Protein 4DZI (pdb70)

Solvent-accessible surface area: 58653 Å² total; per-residue (Å²): 160,55,139,26,96,0,4,0,0,5,0,0,0,6,3,35,73,47,1,2,44,88,78,25,97,160,131,19,82,64,83,0,1,12,38,0,40,43,78,198,107,24,20,5,0,3,37,30,162,7,24,109,69,26,108,48,7,45,12,42,75,9,28,40,18,13,23,14,25,68,41,102,58,15,75,13,59,158,78,60,85,30,91,57,23,96,118,81,63,140,25,92,100,36,69,18,1,58,74,24,117,26,0,27,57,27,0,78,154,28,56,0,46,12,0,0,0,0,1,14,5,0,11,1,3,14,28,33,4,79,159,33,10,92,0,1,12,27,0,3,60,1,0,0,42,1,0,29,89,39,1,1,1,24,85,119,72,104,27,0,8,0,0,0,5,0,4,3,2,38,29,93,138,0,47,103,15,0,68,45,0,25,88,112,24,4,79,0,0,9,6,18,2,2,21,5,17,16,115,82,107,46,41,8,0,4,47,160,54,0,22,72,1,0,36,80,0,13,150,49,25,9,0,0,0,0,9,76,23,42,10,13,7,82,57,1,1,28,28,3,22,18,161,137,149,52,8,4,20,85,4,1,34,47,14,3,13,3,0,0,0,0,0,0,0,4,9,44,10,0,2,48,72,19,85,162,0,31,0,0,0,0,17,5,2,9,46,0,3,59,3,0,19,84,10,0,105,81,12,23,59,36,18,58,120,97,24,105,82,69,4,2,84,13,2,86,93,8,2,21,1,4,8,100,39,80,28,91,2,47,77,9,18,163,30,10,23,29,60,15,0,0,0,13,2,10,19,0,18,1,44,3,10,64,54,3,51,44,1,38,54,55,0,179,68,27,60,150,76,38,28,91,80,3,0,38,44,1,2,76,83,0,38,93,160,55,134,30,96,0,3,0,0,5,0,0,0,6,3,36,69,50,2,2,49,91,73,24,60,163,118,7,117,64,85,0,2,14,40,1,40,39,72,184,112,29,20,5,0,3,34,34,170,6,27,109,74,23,108,52,7,44,14,62,86,8,30,31,19,12,11,28,23,58,56,68,70,15,91,12,70,149,88,57,94,23,86,72,29,110,105,81,62,143,22,75,79,37,71,18,1,58,73,22,116,27,0,28,53,26,0,78,147,26,57,0,43,13,0,0,0,0,1,16,8,1,12,2,3,16,30,33,4,76,164,31,12,68,0,2,13,15,0,4,53,0,0,0,55,1,0,41,94,39,1,1,1,24,84,122,75,103,27,0,7,0,0,0,6,0,5,3,4,36,29,100,80,0,35,111,15,0,58,46,0,24,84,112,26,3,76,0,0,9,6,17,2,2,21,6,16,17,120,88,103,51,39,8,0,4,48,169,52,0,26,72,0,0,29,90,0,13,136,44,25,11,0,0,0,0,10,74,23,42,9,12,6,107,58,1,3,51,29,4,21,56,199,50,9,3,34,88,4,1,36,48,15,3,13,2,0,0,0,0,0,0,0,4,8,45,11,0,2,48,67,18,84,162,0,31,0,0,0,0,18,5,2,8,46,0,2,60,3,0,15,96,11,0,105,71,9,20,57,40,37,67,140,91,22,109,80,71,4,2,87,13,3,75,92,7,2,18,2,4,8,60,39,82,23,93,2,75,69,9,19,177,16,7,30,29,66,23,0,0,0,12,4,10,18,0,18,1,60,2,14,68,54,2,49,50,0,36,59,56,0,170,72,25,61,145,76,36,31,87,63,2,0,35,46,0,2,76,78,0,35,90,154,55,140,39,124,0,2,0,0,4,0,0,0,6,3,36,68,49,2,3,48,90,72,25,78,181,119,14,96,66,85,0,1,15,40,1,42,43,64,188,108,27,21,6,0,3,36,31,166,7,29,107,72,25,109,50,7,44,12,65,81,9,23,43,18,14,28,30,18,103,13,93,50,16,95,21,83,146,90,50,90,22,83,54,40,103,120,74,58,174,21,93,94,35,69,16,0,59,73,22,114,24,0,27,50,25,0,86,141,25,57,1,38,12,0,0,0,0,1,15,7,0,12,1,3,15,29,33,3,78,160,33,11,94,0,1,8,12,0,4,43,1,0,0,39,1,0,21,91,38,1,0,0,22,82,123,74,102,37,0,7,0,0,0,6,0,4,3,3,52,30,102,73,0,22,100,4,0,56,47,0,41,92,117,24,3,78,0,0,9,5,17,2,2,20,7,17,18,120,83,109,47,40,10,0,4,48,160,52,0,23,66,0,0,34,99,0,9,133,52,7,9,0,0,0,0,10,71,23,37,10,12,6,106,62,0,5,51,32,3,21,60,151,137,54,6,3,37,102,4,0,34,41,15,3,11,4,0,0,0,0,0,0,0,4,8,42,10,0,2,46,72,18,86,138,0,21,0,0,0,0,16,5,2,7,43,0,2,60,2,0,16,94,11,0,116,72,10,21,38,22,33,61,130,83,24,106,85,75,4,2,85,14,2,77,94,7,1,19,1,4,5,89,22,97,26,92,2,55,70,10,19,168,29,8,22,29,58,15,0,0,1,4,0,3,18,0,18,1,49,0,5,68,55,3,48,49,0,39,53,52,0,175,60,29,63,139,78,37,29,96,82,1,0,32,42,1,2,73,63,0,34,32,91,129,161,81,116,159,60,133,29,96,0,3,0,0,5,0,0,0,6,4,34,74,50,2,2,47,96,70,24,83,180,127,15,102,64,86,0,1,13,37,0,43,40,71,198,105,27,18,4,0,3,37,31,174,6,24,110,71,27,106,50,8,46,12,67,82,10,28,42,18,12,23,34,20,86,31,73,56,6,95,22,79,150,89,62,94,23,85,51,40,77,120,78,52,152,28,76,80,32,74,17,1,57,72,23,116,26,0,30,57,26,0,78,148,27,56,0,42,12,0,0,0,0,1,17,6,0,11,2,2,15,28,32,3,75,161,33,13,94,0,2,5,7,0,3,47,1,0,0,58,1,0,21,93,40,1,0,0,24,81,121,73,105,28,0,8,0,0,0,6,0,4,3,3,50,30,104,78,0,20,103,5,0,58,48,0,44,88,138,24,3,78,0,0,9,5,18,2,2,21,6,17,17,120,86,108,51,39,8,0,4,48,161,52,0,22,63,0,0,30,99,0,13,154,54,27,10,0,0,0,0,10,76,24,36,11,10,9,106,67,0,3,53,27,4,24,57,212,56,4,4,36,108,3,0,31,45,12,3,11,3,0,0,0,0,0,0,0,4,10,44,10,0,2,44,73,19,83,159,0,31,0,0,0,0,21,5,0,10,46,0,2,60,3,0,14,97,12,0,123,62,10,21,35,21,30,61,128,106,24,108,83,73,5,5,87,14,2,78,94,7,2,20,1,4,8,57,14,85,32,91,2,47,67,10,17,172,37,7,24,29,58,15,0,0,1,13,4,9,17,0,18,1,60,3,14,64,55,2,50,46,1,36,55,59,0,175,57,27,62,143,74,34,28,89,79,2,0,40,45,1,2,77,82,0,34,89

CATH classification: 3.20.20.140

Secondary structure (DSSP, 8-state):
--SS-EEEEEEE----TTTTTTT--GGGTTTSEEEEE-SS-EEEEETTEE--SSS-TT--SEEPTTTTHHHHTT-PPTT--GGGS--EE-GGG-GGGT-HHHHHHHHHHHTEEEEEEE-SGGGGHHHHTTT-HHHHHHHHHHHHHHHHHHT-SS-TT--EEEPPB---SSHHHHHHHHHHHHHTT-S-EE--SSPBP-SSS-B-TT-GGGHHHHHHHHHHTPPEEEE----STHHHHHHTT-----HHHHHHHTTHHHHHHHHHHHHTTHHHH-TT--EEEESS-STHHHHHHHHHHHHHHH-GGG-SS-HHHHHHHHEEE---TTS-HHHHHHHH-GGGB-----BTSTTS-SSGGGGGGG-TTS-HHHHHIIIIIHHHHHH-/--SS-EEEEEEE----TTTTTTT--GGGTTTSEEEEE-SS-EEEEETTEE--SSS-TT--SEEPTTTTHHHHHT---TT--GGGS--EE-GGG-GGGT-HHHHHHHHHHHTEEEEEEE-SGGGGHHHHTTT-HHHHHHHHHHHHHHHHHHT-SS-TT--EEE--B---SSHHHHHHHHHHHHTTT---EE--SSPBP-SSS-B-TT-GGGHHHHHHHHHHTPPEEEE----STHHHHHHTT---HHHHHHHTTHHHHHHHHHHHHTTHHHH-TT--EEEESS-STHHHHHHHHHHHHHHH-GGG-SS-HHHHHHHHEEE---TTS-HHHHHHHH-GGGB-----BTSTTS-SSGGGGGGG-TTS-HHHHHIIIIIHHHHHH-/--SS-EEEEEEE----TTTTTTT--GGGTTTSEEEEE-SS-EEEEETTEE--SSS-TT--SEEPTTTTHHHHHT-PPTT--GGGT--EE-GGG-GGGT-HHHHHHHHHHHTEEEEEEE-SGGGGHHHHTTT-HHHHHHHHHHHHHHHHHHT-SS-TT--EEEPPB---SSHHHHHHHHHHHHHTT-S-EE--SSPBP-SSS-B-TT-GGGHHHHHHHHHHTPPEEEE----STHHHHHHTT----HHHHHHHTTHHHHHHHHHHHHTTHHHH-TT--EEEESS-STHHHHHHHHHHHHHHH-GGG-SS-HHHHHHHHEEE---TTS-HHHHHHHH-GGGB-----BTSTTS-SSGGGGGGGGTTS-HHHHHIIIIIHHHHHH---TT-/--SS-EEEEEEE----TTTTTTT--GGGTTTSEEEEE-SS-EEEEETTEE--SSS-TT--SEEPTTTTHHHHHS-PPTT--GGGT--EE-GGG-GGGT-HHHHHHHHHHHTEEEEEEE-SGGGGHHHHTTT-HHHHHHHHHHHHHHHHHHT-SS-TT--EEEPPB---SSHHHHHHHHHHHHHTT-S-EE--SSPBP-SSS-B-TT-GGGHHHHHHHHHHTPPEEEE----STHHHHHHTT---HHHHHTTTTHHHHHHHHHHHHTTHHHH-TT--EEEESS-STHHHHHHHHHHHHHHHSGGG-SS-HHHHHHHHEEE---TTS-HHHHHHHH-GGGB-----BTSTTS-SSGGGGGGG-TTS-HHHHHIIIIIHHHHHH-

Foldseek 3Di:
DDPAFFEFAAEEAQDAQCLLPPQFDPVCAQQAWDWDDDVPAIFTQHHNRTDPQDVHSNCPQPWFFALCQCVVVVNQDVPDDNVVSTDTHGPVVQCLSQAQVSVVVVSVVLRHQAYEYEYDVVQERCVSNLQPLVSNLRSLVSNQVSCCVRHRCADPSRRYHYAGEAACQPVVSSLVVLVVVVVSPHLEHEYELAFRRYNVGTHQCLDPSNLSVQQVCLVSLRAYEYEDGPRVQLVQVVVVVADVHDVVSCVSRQLVSNLVSLCSCLLSCVCVSRVSHAYEYYPRADVSLVVSLVVQVVVCVVCVVSPPDRSQVSCLRRYAYAHDLPDQLVVSCVRNNLLRYEQHQNPRDNNGDSRSVCSCVSVPVDDPVSVCSHGHVSVVVSSD/DDPAFFEFAAEEAQDAQCLLPPQFDPVCQQQAWDWDDPPPATFIQHHNRTDPQDVHSRCAQDWFFQLCACVVVVNDDPPDDSVVSTDTDGVVVQCLRFAQVSVVVVSVVLRHQAYEYEYDVVQERCVSNLQPLVNNLRSLLSNQVSCCVRHRCAPPSRRYHYAGEAACQPLVSSLVSLVVVVVRPHLEHEYELAFHRYNVGTHQCLPPSNLSVQQSCLVSLRAYEYEDGPRVQLVQVVVVPHVPPVSCVSRQLVSNLVSLCSCLLSCVCVSRVSHAYEYHHSACVSPVVSLVVQQVVCVVCVVSPPDRSQVSCLRRYAYAHQLPPQVVVVCVRNNLLRYEQHFNPRHNNGDSRRVCSCVSVVVDDPVSSCSHGHVSVVVSSD/DDPAFFEAAAEEAQDAQCLLPPQFDVVCVQQAWDWDDPPPAIFTQHHNRTDPQDVGSNCAFDWFFQLCACVVVVVDDPPDDSVVSTDTHGVVVQCLRQAQVSVVVVSVVLRHQAYEYEYDVVLERCVSNLQPLVNNLRRLLSNQVSCCVRHNCAPPSRRYHYAGEAACQPVVSSLVVLVVVVVSPHLEHEYELAFHRYNVGTHQCLDPSNLSVQQSCLVSLHEYEYEDGPRVQLVQVVVVVHVDDPVSCVSRQLVSNLSSLCSCQLSCVCVSRVSHAYEYYHSADVSLVVSLVVQVVVCVVCVVSPPDRSQVSCLRRYAYAHDLPDPLVVVCVRNNLLRYEQHFNPRHNNGDSRRVCSCVSVPVDDPVSVCNRGHVSVVVSSDDDPVD/DDPAFFEAAAEEAQDAPCLQPPQFDVVCVQQAWDWDDPPPATFTQHHNRTDPQDVGSNCAFDWFFQLCACVVVVVDDPPDDNVVSTDTDGCVVPCLRFAVVSVVVVSVVLRHQAYEYEYDVVQERCVVNLQPLVNNLRRLLSNQVSCCVRPNCADPSRRYHYAGEAACQPVVSSLVVLVVVVVSPHLEYEYELAFRRYNVGTHQCLDVSNLSVQVSCLVSLHAYEYEDGPRVQLVVVVVVVHVPVVSCVSPQLVSNLVSLCSCQLSQVCVSRVSHAYEYYPSALVSLVVSLVVQVVVCVVCVVSPPDRSQVSCLRRYAYAHDLSDQVVVSCVRNNLLRYEQHFNPPHNNGDSRRVCSCVSVPVDDPVSVCSHRHVSVVVSSD

B-factor: mean 24.76, std 15.29, range [7.67, 182.06]

Nearest PDB structures (foldseek):
  4dzi-assembly2_D  TM=1.003E+00  e=3.814E-78  Mycobacterium avium subsp. paratuberculosis S397
  4dzi-assembly1_C  TM=1.000E+00  e=4.099E-75  Mycobacterium avium subsp. paratuberculosis S397
  4dzi-assembly1_A  TM=9.994E-01  e=1.639E-73  Mycobacterium avium subsp. paratuberculosis S397
  6m2i-assembly1_B-2  TM=7.156E-01  e=2.896E-14  Rhodococcus wratislaviensis
  6m1w-assembly1_A  TM=7.414E-01  e=3.112E-11  Rhodococcus wratislaviensis

Sequence (1536 aa):
ALNYRVIDVDNHYYEPLDSFTRHLDKKFKRRGVQMLSDGKRTWAVIGDRVNHFIPNPTFDPIIVPGCLDLLFRGEIPDGVDPASLMKVERLADHPEYQNRDARIAVMDEQDIETAFMLPTFGCGVEEALKKHDIEATMASVHAFNLWLDEDWGFDRPDHRIIAAPIVSLADPTRRAVEEVDFVLARGAKLVLVRPAPVPGLVKPRSLGDRSHDPVWARLAEAGVPVGFHLSDSGYLHIAAAWGGKAKDPLDQVLLDDRAIHDTMASMIVHGVFTRHPKLKAVSIENGSYFVHRLIKKRLKKAANTQPQYFPEDPVEQLRNNVWIAPYYEDDLPELARRVIGVDKILFGSDWPHGEGLASPVSFTAELKGFSESDIRKIMRDNALDLLGALNYRVIDVDNHYYEPLDSFTRHLDKKFKRRGVQMLSDGKRTWAVIGDRVNHFIPNPTFDPIIVPGCLDLLFFRGEIPDGVDPASLMKVERRLADHPEYQNRDARIAVMDEQDIETAFMLPTFGCGVEEALKHDIEATMASVHAFNLWLDEDWGFDRPDHRIIIAAPIVSLADPTRAVEEVDFVLARGAKLVLVRPAPVPGLVKPRSLGDRSHDPVWARRLAEAGVPVGFHLSDSGYLHIAAAWGGKDPLDQVLLDDRAIHDTMASMIVHGVFTRHPKLKAVSIENGSYFVHRLIKRLKKAANTQPQYFPEDPVEQLRNNVWIIAPYYYEDDLPELARVIGVDKILFGSDWPHGEGLASPVSFTAELKGFSESDIRKKIMRDNALDLLGALNYRVIDVDNHYYEPLDSFTRHLDKKFKRRGVQMLSDGKRTWAVIGDRVNHFIPNPTFDPIIVPGCLDLLFRGEIPDGVDPASLMKVERRLADHPEYQNRDARIAVMDEQDIETAFMLPTFGCGVEEALKHDIEATMASVHAFNLWLDEDWGFDRPDHRIIAAPIVSLADPTRAVEEVDFVLARGAKLVLVRPAPVPGLVKPRSLGDRSHDPVWARLAEAGVPVGFHLSDSGYLHIAAAWGGAKDPLDQVLLDDRAIHDTMASMIVHGVFTRHPKLKAVSIENGSYFVVHRLIKRLKKAANTQPQYFPEDPVEQLRNNVWIAPYYYEDDLPELARVIGVDDKILFGSDWPHGEGLASPVSFTAELKGFSESDIRKIMRDNALDLLGVQVGSALNYRVIDVDNHYYEPLDSFTRHLDKKFKRRGVQMLSDGKRTWAVIGDRVNHFIPNPTFDPIIVPGCLDLLFFRGEIPDGVDPASLMKVERLADHPEYQNRDARIAVMDEQDIETAFMLPTFGCGVEEALKHDIEATMASVHAFNLWLDEDWGFDRPDHRIIAAPIVSLLADPTRRAVEEVDFVLARGAKLVLVRPAPVPGLVKPRSLGDRSHDPVWARLAEAGVPVGFHLSDSGYLHIAAAWGGKDPLDQVLLDDRAIHDTMASMIVHGVFTRHPKLKAVSIENGSYFVHRLIKRLKKAANTQPQYFPEDPVEQLRRNNVWIAPYYYEDDLPELARVIGVDDKILFGSDWPHGEGLASPVSFTAELKGFSEESDIRKIMRDNALDLLG

Structure (mmCIF, N/CA/C/O backbone):
data_4DZI
#
_entry.id   4DZI
#
_cell.length_a   75.106
_cell.length_b   136.131
_cell.length_c   93.229
_cell.angle_alpha   90.00
_cell.angle_beta   113.09
_cell.angle_gamma   90.00
#
_symmetry.space_group_name_H-M   'P 1 21 1'
#
loop_
_entity.id
_entity.type
_entity.pdbx_description
1 polymer 'Putative TIM-barrel metal-dependent hydrolase'
2 non-polymer 'CADMIUM ION'
3 non-polymer 'CHLORIDE ION'
4 non-polymer 'MAGNESIUM ION'
5 non-polymer 'SULFATE ION'
6 water water
#
loop_
_atom_site.group_PDB
_atom_site.id
_atom_site.type_symbol
_atom_site.label_atom_id
_atom_site.label_alt_id
_atom_site.label_comp_id
_atom_site.label_asym_id
_atom_site.label_entity_id
_atom_site.label_seq_id
_atom_site.pdbx_PDB_ins_code
_atom_site.Cartn_x
_atom_site.Cartn_y
_atom_site.Cartn_z
_atom_site.occupancy
_atom_site.B_iso_or_equiv
_atom_site.auth_seq_id
_atom_site.auth_comp_id
_atom_site.auth_asym_id
_atom_site.auth_atom_id
_atom_site.pdbx_PDB_model_num
ATOM 1 N N . ALA A 1 4 ? -16.481 -3.970 26.204 1.00 47.89 3 ALA A N 1
ATOM 2 C CA . ALA A 1 4 ? -15.139 -3.451 26.609 1.00 56.44 3 ALA A CA 1
ATOM 3 C C . ALA A 1 4 ? -14.892 -2.030 26.092 1.00 71.51 3 ALA A C 1
ATOM 4 O O . ALA A 1 4 ? -15.233 -1.711 24.952 1.00 52.66 3 ALA A O 1
ATOM 6 N N . LEU A 1 5 ? -14.297 -1.190 26.942 1.00 44.70 4 LEU A N 1
ATOM 7 C CA . LEU A 1 5 ? -13.938 0.197 26.597 1.00 33.86 4 LEU A CA 1
ATOM 8 C C . LEU A 1 5 ? -12.678 0.251 25.755 1.00 43.71 4 LEU A C 1
ATOM 9 O O . LEU A 1 5 ? -11.860 -0.670 25.795 1.00 48.27 4 LEU A O 1
ATOM 14 N N . ASN A 1 6 ? -12.498 1.331 25.006 1.00 28.76 5 ASN A N 1
ATOM 15 C CA . ASN A 1 6 ? -11.259 1.459 24.242 1.00 46.15 5 ASN A CA 1
ATOM 16 C C . ASN A 1 6 ? -10.261 2.455 24.828 1.00 65.95 5 ASN A C 1
ATOM 17 O O . ASN A 1 6 ? -9.419 2.984 24.111 1.00 39.94 5 ASN A O 1
ATOM 22 N N . TYR A 1 7 ? -10.369 2.710 26.132 1.00 32.99 6 TYR A N 1
ATOM 23 C CA . TYR A 1 7 ? -9.360 3.462 26.860 1.00 24.45 6 TYR A CA 1
ATOM 24 C C . TYR A 1 7 ? -9.184 2.711 28.175 1.00 22.37 6 TYR A C 1
ATOM 25 O O . TYR A 1 7 ? -10.047 1.914 28.560 1.00 23.76 6 TYR A O 1
ATOM 34 N N . ARG A 1 8 ? -8.048 2.925 28.828 1.00 21.97 7 ARG A N 1
ATOM 35 C CA . ARG A 1 8 ? -7.828 2.289 30.130 1.00 19.81 7 ARG A CA 1
ATOM 36 C C . ARG A 1 8 ? -8.475 3.196 31.174 1.00 21.68 7 ARG A C 1
ATOM 37 O O . ARG A 1 8 ? -8.548 4.402 30.975 1.00 18.73 7 ARG A O 1
ATOM 45 N N . VAL A 1 9 ? -8.953 2.607 32.270 1.00 19.75 8 VAL A N 1
ATOM 46 C CA . VAL A 1 9 ? -9.663 3.409 33.281 1.00 15.68 8 VAL A CA 1
ATOM 47 C C . VAL A 1 9 ? -8.764 3.888 34.429 1.00 25.11 8 VAL A C 1
ATOM 48 O O . VAL A 1 9 ? -7.615 3.448 34.570 1.00 20.37 8 VAL A O 1
ATOM 52 N N . ILE A 1 10 ? -9.278 4.836 35.218 1.00 17.04 9 ILE A N 1
ATOM 53 C CA . ILE A 1 10 ? -8.595 5.305 36.411 1.00 18.44 9 ILE A CA 1
ATOM 54 C C . ILE A 1 10 ? -9.511 4.985 37.585 1.00 18.65 9 ILE A C 1
ATOM 55 O O . ILE A 1 10 ? -10.643 5.480 37.660 1.00 17.34 9 ILE A O 1
ATOM 60 N N . ASP A 1 11 ? -9.052 4.108 38.469 1.00 17.35 10 ASP A N 1
ATOM 61 C CA . ASP A 1 11 ? -9.907 3.567 39.520 1.00 16.02 10 ASP A CA 1
ATOM 62 C C . ASP A 1 11 ? -9.543 4.282 40.818 1.00 19.95 10 ASP A C 1
ATOM 63 O O . ASP A 1 11 ? -8.431 4.123 41.316 1.00 17.26 10 ASP A O 1
ATOM 68 N N . VAL A 1 12 ? -10.451 5.096 41.358 1.00 13.28 11 VAL A N 1
ATOM 69 C CA . VAL A 1 12 ? -10.071 5.941 42.500 1.00 12.04 11 VAL A CA 1
ATOM 70 C C . VAL A 1 12 ? -10.236 5.203 43.825 1.00 11.92 11 VAL A C 1
ATOM 71 O O . VAL A 1 12 ? -10.034 5.817 44.870 1.00 13.52 11 VAL A O 1
ATOM 75 N N . ASP A 1 13 ? -10.637 3.947 43.777 1.00 12.35 12 ASP A N 1
ATOM 76 C CA . ASP A 1 13 ? -10.808 3.181 45.049 1.00 14.26 12 ASP A CA 1
ATOM 77 C C . ASP A 1 13 ? -10.285 1.764 44.899 1.00 10.63 12 ASP A C 1
ATOM 78 O O . ASP A 1 13 ? -10.977 0.891 44.393 1.00 12.74 12 ASP A O 1
ATOM 83 N N . ASN A 1 14 ? -9.028 1.549 45.314 1.00 13.85 13 ASN A N 1
ATOM 84 C CA . ASN A 1 14 ? -8.426 0.210 45.345 1.00 12.29 13 ASN A CA 1
ATOM 85 C C . ASN A 1 14 ? -7.712 0.076 46.684 1.00 11.22 13 ASN A C 1
ATOM 86 O O . ASN A 1 14 ? -7.349 1.091 47.300 1.00 12.81 13 ASN A O 1
ATOM 91 N N . HIS A 1 15 ? -7.507 -1.173 47.112 1.00 16.77 14 HIS A N 1
ATOM 92 C CA . HIS A 1 15 ? -6.842 -1.409 48.393 1.00 14.17 14 HIS A CA 1
ATOM 93 C C . HIS A 1 15 ? -5.680 -2.357 48.298 1.00 15.92 14 HIS A C 1
ATOM 94 O O . HIS A 1 15 ? -5.662 -3.246 47.445 1.00 16.50 14 HIS A O 1
ATOM 101 N N . TYR A 1 16 ? -4.751 -2.184 49.246 1.00 14.58 15 TYR A N 1
ATOM 102 C CA . TYR A 1 16 ? -3.800 -3.242 49.618 1.00 14.42 15 TYR A CA 1
ATOM 103 C C . TYR A 1 16 ? -4.259 -3.783 50.969 1.00 19.41 15 TYR A C 1
ATOM 104 O O . TYR A 1 16 ? -5.125 -3.194 51.659 1.00 15.32 15 TYR A O 1
ATOM 113 N N . TYR A 1 17 ? -3.701 -4.923 51.353 1.00 17.37 16 TYR A N 1
ATOM 114 C CA . TYR A 1 17 ? -3.851 -5.392 52.733 1.00 15.70 16 TYR A CA 1
ATOM 115 C C . TYR A 1 17 ? -2.501 -5.234 53.405 1.00 19.10 16 TYR A C 1
ATOM 116 O O . TYR A 1 17 ? -1.478 -5.754 52.927 1.00 19.20 16 TYR A O 1
ATOM 125 N N . GLU A 1 18 ? -2.470 -4.452 54.478 1.00 13.24 17 GLU A N 1
ATOM 126 C CA . GLU A 1 18 ? -1.242 -4.179 55.216 1.00 13.78 17 GLU A CA 1
ATOM 127 C C . GLU A 1 18 ? -0.618 -5.443 55.794 1.00 11.50 17 GLU A C 1
ATOM 128 O O . GLU A 1 18 ? -1.325 -6.329 56.325 1.00 16.56 17 GLU A O 1
ATOM 134 N N . PRO A 1 19 ? 0.724 -5.526 55.666 1.00 17.20 18 PRO A N 1
ATOM 135 C CA . PRO A 1 19 ? 1.411 -6.569 56.440 1.00 17.43 18 PRO A CA 1
ATOM 136 C C . PRO A 1 19 ? 1.322 -6.188 57.927 1.00 19.66 18 PRO A C 1
ATOM 137 O O . PRO A 1 19 ? 0.991 -5.031 58.269 1.00 19.15 18 PRO A O 1
ATOM 141 N N . LEU A 1 20 ? 1.622 -7.146 58.814 1.00 17.35 19 LEU A N 1
ATOM 142 C CA . LEU A 1 20 ? 1.495 -6.906 60.250 1.00 19.29 19 LEU A CA 1
ATOM 143 C C . LEU A 1 20 ? 2.348 -5.754 60.774 1.00 21.10 19 LEU A C 1
ATOM 144 O O . LEU A 1 20 ? 2.058 -5.189 61.850 1.00 20.72 19 LEU A O 1
ATOM 149 N N . ASP A 1 21 ? 3.413 -5.403 60.055 1.00 16.90 20 ASP A N 1
ATOM 150 C CA . ASP A 1 21 ? 4.307 -4.335 60.491 1.00 16.31 20 ASP A CA 1
ATOM 151 C C . ASP A 1 21 ? 4.118 -2.958 59.818 1.00 14.81 20 ASP A C 1
ATOM 152 O O . ASP A 1 21 ? 4.942 -2.064 59.926 1.00 14.95 20 ASP A O 1
ATOM 157 N N . SER A 1 22 ? 2.959 -2.737 59.195 1.00 20.73 21 SER A N 1
ATOM 158 C CA . SER A 1 22 ? 2.793 -1.472 58.498 1.00 21.05 21 SER A CA 1
ATOM 159 C C . SER A 1 22 ? 2.869 -0.291 59.469 1.00 16.63 21 SER A C 1
ATOM 160 O O . SER A 1 22 ? 3.356 0.753 59.129 1.00 14.89 21 SER A O 1
ATOM 163 N N . PHE A 1 23 ? 2.351 -0.475 60.681 1.00 14.36 22 PHE A N 1
ATOM 164 C CA . PHE A 1 23 ? 2.369 0.626 61.658 1.00 19.81 22 PHE A CA 1
ATOM 165 C C . PHE A 1 23 ? 3.519 0.511 62.671 1.00 22.77 22 PHE A C 1
ATOM 166 O O . PHE A 1 23 ? 3.636 1.317 63.597 1.00 19.59 22 PHE A O 1
ATOM 174 N N . THR A 1 24 ? 4.414 -0.447 62.448 1.00 18.43 23 THR A N 1
ATOM 175 C CA . THR A 1 24 ? 5.501 -0.669 63.422 1.00 21.65 23 THR A CA 1
ATOM 176 C C . THR A 1 24 ? 6.874 -0.677 62.777 1.00 28.09 23 THR A C 1
ATOM 177 O O . THR A 1 24 ? 7.840 -0.295 63.409 1.00 19.53 23 THR A O 1
ATOM 181 N N . ARG A 1 25 ? 6.958 -1.095 61.516 1.00 20.20 24 ARG A N 1
ATOM 182 C CA . ARG A 1 25 ? 8.280 -1.202 60.837 1.00 22.34 24 ARG A CA 1
ATOM 183 C C . ARG A 1 25 ? 9.156 0.008 61.062 1.00 20.26 24 ARG A C 1
ATOM 184 O O . ARG A 1 25 ? 10.358 -0.116 61.374 1.00 21.78 24 ARG A O 1
ATOM 192 N N . HIS A 1 26 ? 8.573 1.193 60.898 1.00 16.74 25 HIS A N 1
ATOM 193 C CA . HIS A 1 26 ? 9.319 2.433 61.007 1.00 14.40 25 HIS A CA 1
ATOM 194 C C . HIS A 1 26 ? 8.893 3.288 62.177 1.00 18.84 25 HIS A C 1
ATOM 195 O O . HIS A 1 26 ? 9.107 4.509 62.196 1.00 22.15 25 HIS A O 1
ATOM 202 N N . LEU A 1 27 ? 8.295 2.639 63.168 1.00 19.72 26 LEU A N 1
ATOM 203 C CA . LEU A 1 27 ? 7.833 3.352 64.362 1.00 20.00 26 LEU A CA 1
ATOM 204 C C . LEU A 1 27 ? 8.955 3.386 65.374 1.00 30.37 26 LEU A C 1
ATOM 205 O O . LEU A 1 27 ? 9.574 2.352 65.695 1.00 24.49 26 LEU A O 1
ATOM 210 N N . ASP A 1 28 ? 9.207 4.553 65.919 1.00 20.22 27 ASP A N 1
ATOM 211 C CA . ASP A 1 28 ? 10.146 4.553 67.021 1.00 38.14 27 ASP A CA 1
ATOM 212 C C . ASP A 1 28 ? 9.669 3.827 68.300 1.00 44.58 27 ASP A C 1
ATOM 213 O O . ASP A 1 28 ? 8.484 3.864 68.618 1.00 27.38 27 ASP A O 1
ATOM 218 N N . LYS A 1 29 ? 10.594 3.185 69.034 1.00 27.16 28 LYS A N 1
ATOM 219 C CA . LYS A 1 29 ? 10.254 2.379 70.234 1.00 26.73 28 LYS A CA 1
ATOM 220 C C . LYS A 1 29 ? 9.530 3.119 71.376 1.00 20.71 28 LYS A C 1
ATOM 221 O O . LYS A 1 29 ? 8.829 2.477 72.194 1.00 23.32 28 LYS A O 1
ATOM 227 N N . LYS A 1 30 ? 9.749 4.424 71.455 1.00 18.13 29 LYS A N 1
ATOM 228 C CA . LYS A 1 30 ? 9.039 5.259 72.413 1.00 24.98 29 LYS A CA 1
ATOM 229 C C . LYS A 1 30 ? 7.537 5.071 72.243 1.00 19.00 29 LYS A C 1
ATOM 230 O O . LYS A 1 30 ? 6.769 5.234 73.194 1.00 22.10 29 LYS A O 1
ATOM 236 N N . PHE A 1 31 ? 7.132 4.748 71.019 1.00 20.43 30 PHE A N 1
ATOM 237 C CA . PHE A 1 31 ? 5.712 4.485 70.765 1.00 18.48 30 PHE A CA 1
ATOM 238 C C . PHE A 1 31 ? 5.373 3.004 70.618 1.00 18.66 30 PHE A C 1
ATOM 239 O O . PHE A 1 31 ? 4.268 2.657 70.191 1.00 18.77 30 PHE A O 1
ATOM 247 N N . LYS A 1 32 ? 6.306 2.106 70.998 1.00 16.49 31 LYS A N 1
ATOM 248 C CA . LYS A 1 32 ? 6.094 0.694 70.816 1.00 20.66 31 LYS A CA 1
ATOM 249 C C . LYS A 1 32 ? 4.824 0.177 71.458 1.00 17.05 31 LYS A C 1
ATOM 250 O O . LYS A 1 32 ? 4.195 -0.734 70.931 1.00 25.24 31 LYS A O 1
ATOM 256 N N . ARG A 1 33 ? 4.446 0.724 72.625 1.00 17.22 32 ARG A N 1
ATOM 257 C CA . ARG A 1 33 ? 3.234 0.303 73.293 1.00 17.42 32 ARG A CA 1
ATOM 258 C C . ARG A 1 33 ? 2.104 1.318 73.069 1.00 15.58 32 ARG A C 1
ATOM 259 O O . ARG A 1 33 ? 0.935 0.942 73.020 1.00 17.46 32 ARG A O 1
ATOM 267 N N . ARG A 1 34 ? 2.457 2.588 72.944 1.00 15.56 33 ARG A N 1
ATOM 268 C CA . ARG A 1 34 ? 1.414 3.604 72.767 1.00 11.38 33 ARG A CA 1
ATOM 269 C C . ARG A 1 34 ? 0.734 3.499 71.406 1.00 15.52 33 ARG A C 1
ATOM 270 O O . ARG A 1 34 ? -0.440 3.871 71.256 1.00 15.10 33 ARG A O 1
ATOM 278 N N . GLY A 1 35 ? 1.483 3.012 70.426 1.00 16.80 34 GLY A N 1
ATOM 279 C CA . GLY A 1 35 ? 0.949 2.841 69.058 1.00 14.43 34 GLY A CA 1
ATOM 280 C C . GLY A 1 35 ? 0.366 1.452 68.842 1.00 12.83 34 GLY A C 1
ATOM 281 O O . GLY A 1 35 ? -0.288 0.886 69.721 1.00 15.81 34 GLY A O 1
ATOM 282 N N . VAL A 1 36 ? 0.598 0.873 67.663 1.00 13.22 35 VAL A N 1
ATOM 283 C CA . VAL A 1 36 ? 0.052 -0.412 67.296 1.00 14.44 35 VAL A CA 1
ATOM 284 C C . VAL A 1 36 ? 1.034 -1.538 67.664 1.00 12.21 35 VAL A C 1
ATOM 285 O O . VAL A 1 36 ? 2.217 -1.423 67.335 1.00 19.83 35 VAL A O 1
ATOM 289 N N . GLN A 1 37 ? 0.522 -2.564 68.334 1.00 15.68 36 GLN A N 1
ATOM 290 C CA . GLN A 1 37 ? 1.280 -3.823 68.533 1.00 16.14 36 GLN A CA 1
ATOM 291 C C . GLN A 1 37 ? 0.453 -4.959 68.051 1.00 18.45 36 GLN A C 1
ATOM 292 O O . GLN A 1 37 ? -0.769 -4.981 68.264 1.00 20.70 36 GLN A O 1
ATOM 298 N N . MET A 1 38 ? 1.105 -5.991 67.508 1.00 15.35 37 MET A N 1
ATOM 299 C CA . MET A 1 38 ? 0.383 -7.176 67.175 1.00 14.29 37 MET A CA 1
ATOM 300 C C . MET A 1 38 ? 0.680 -8.265 68.198 1.00 21.99 37 MET A C 1
ATOM 301 O O . MET A 1 38 ? 1.789 -8.765 68.271 1.00 22.25 37 MET A O 1
ATOM 306 N N . LEU A 1 39 ? -0.316 -8.592 68.992 1.00 18.06 38 LEU A N 1
ATOM 307 C CA . LEU A 1 39 ? -0.158 -9.547 70.092 1.00 19.81 38 LEU A CA 1
ATOM 308 C C . LEU A 1 39 ? -0.976 -10.774 69.788 1.00 21.17 38 LEU A C 1
ATOM 309 O O . LEU A 1 39 ? -2.080 -10.686 69.253 1.00 22.00 38 LEU A O 1
ATOM 314 N N . SER A 1 40 ? -0.478 -11.937 70.190 1.00 14.38 39 SER A N 1
ATOM 315 C CA . SER A 1 40 ? -1.130 -13.185 69.823 1.00 16.12 39 SER A CA 1
ATOM 316 C C . SER A 1 40 ? -1.543 -14.092 70.996 1.00 14.22 39 SER A C 1
ATOM 317 O O . SER A 1 40 ? -0.846 -14.120 72.015 1.00 22.04 39 SER A O 1
ATOM 320 N N . ASP A 1 41 ? -2.645 -14.812 70.867 1.00 19.02 40 ASP A N 1
ATOM 321 C CA . ASP A 1 41 ? -3.088 -15.716 71.955 1.00 23.14 40 ASP A CA 1
ATOM 322 C C . ASP A 1 41 ? -2.811 -17.192 71.689 1.00 45.19 40 ASP A C 1
ATOM 323 O O . ASP A 1 41 ? -3.329 -18.054 72.401 1.00 52.41 40 ASP A O 1
ATOM 328 N N . GLY A 1 42 ? -1.999 -17.498 70.686 1.00 28.85 41 GLY A N 1
ATOM 329 C CA . GLY A 1 42 ? -1.717 -18.925 70.405 1.00 26.65 41 GLY A CA 1
ATOM 330 C C . GLY A 1 42 ? -2.488 -19.441 69.203 1.00 26.07 41 GLY A C 1
ATOM 331 O O . GLY A 1 42 ? -2.055 -20.375 68.524 1.00 25.05 41 GLY A O 1
ATOM 332 N N . LYS A 1 43 ? -3.634 -18.825 68.919 1.00 18.78 42 LYS A N 1
ATOM 333 C CA . LYS A 1 43 ? -4.389 -19.134 67.711 1.00 14.98 42 LYS A CA 1
ATOM 334 C C . LYS A 1 43 ? -4.556 -17.929 66.823 1.00 33.69 42 LYS A C 1
ATOM 335 O O . LYS A 1 43 ? -4.341 -18.016 65.616 1.00 23.03 42 LYS A O 1
ATOM 341 N N . ARG A 1 44 ? -4.936 -16.804 67.431 1.00 19.78 43 ARG A N 1
ATOM 342 C CA . ARG A 1 44 ? -5.223 -15.585 66.679 1.00 19.13 43 ARG A CA 1
ATOM 343 C C . ARG A 1 44 ? -4.270 -14.470 67.028 1.00 16.64 43 ARG A C 1
ATOM 344 O O . ARG A 1 44 ? -3.633 -14.445 68.126 1.00 19.21 43 ARG A O 1
ATOM 352 N N . THR A 1 45 ? -4.103 -13.548 66.076 1.00 17.13 44 THR A N 1
ATOM 353 C CA . THR A 1 45 ? -3.301 -12.351 66.307 1.00 18.70 44 THR A CA 1
ATOM 354 C C . THR A 1 45 ? -4.272 -11.166 66.413 1.00 20.19 44 THR A C 1
ATOM 355 O O . THR A 1 45 ? -5.226 -11.080 65.652 1.00 17.04 44 THR A O 1
ATOM 359 N N . TRP A 1 46 ? -3.988 -10.271 67.347 1.00 15.35 45 TRP A N 1
ATOM 360 C CA . TRP A 1 46 ? -4.838 -9.117 67.618 1.00 19.65 45 TRP A CA 1
ATOM 361 C C . TRP A 1 46 ? -4.078 -7.828 67.477 1.00 16.76 45 TRP A C 1
ATOM 362 O O . TRP A 1 46 ? -2.952 -7.701 67.934 1.00 15.64 45 TRP A O 1
ATOM 373 N N . ALA A 1 47 ? -4.695 -6.817 66.851 1.00 15.39 46 ALA A N 1
ATOM 374 C CA . ALA A 1 47 ? -4.157 -5.480 66.904 1.00 15.14 46 ALA A CA 1
ATOM 375 C C . ALA A 1 47 ? -4.446 -4.851 68.264 1.00 15.53 46 ALA A C 1
ATOM 376 O O . ALA A 1 47 ? -5.615 -4.755 68.678 1.00 20.01 46 ALA A O 1
ATOM 378 N N . VAL A 1 48 ? -3.383 -4.461 68.947 1.00 15.63 47 VAL A N 1
ATOM 379 C CA . VAL A 1 48 ? -3.512 -3.898 70.294 1.00 15.19 47 VAL A CA 1
ATOM 380 C C . VAL A 1 48 ? -2.967 -2.483 70.192 1.00 13.31 47 VAL A C 1
ATOM 381 O O . VAL A 1 48 ? -1.763 -2.247 69.963 1.00 16.77 47 VAL A O 1
ATOM 385 N N . ILE A 1 49 ? -3.865 -1.494 70.284 1.00 11.50 48 ILE A N 1
ATOM 386 C CA . ILE A 1 49 ? -3.514 -0.133 70.007 1.00 11.99 48 ILE A CA 1
ATOM 387 C C . ILE A 1 49 ? -3.649 0.743 71.257 1.00 10.58 48 ILE A C 1
ATOM 388 O O . ILE A 1 49 ? -4.718 0.797 71.884 1.00 16.65 48 ILE A O 1
ATOM 393 N N . GLY A 1 50 ? -2.553 1.381 71.623 1.00 14.31 49 GLY A N 1
ATOM 394 C CA . GLY A 1 50 ? -2.495 2.103 72.907 1.00 13.68 49 GLY A CA 1
ATOM 395 C C . GLY A 1 50 ? -2.973 1.204 74.042 1.00 14.74 49 GLY A C 1
ATOM 396 O O . GLY A 1 50 ? -3.789 1.659 74.886 1.00 16.74 49 GLY A O 1
ATOM 397 N N . ASP A 1 51 ? -2.499 -0.053 74.050 1.00 15.88 50 ASP A N 1
ATOM 398 C CA . ASP A 1 51 ? -2.783 -1.019 75.113 1.00 16.50 50 ASP A CA 1
ATOM 399 C C . ASP A 1 51 ? -4.233 -1.458 75.162 1.00 17.15 50 ASP A C 1
ATOM 400 O O . ASP A 1 51 ? -4.669 -2.055 76.127 1.00 19.00 50 ASP A O 1
ATOM 405 N N . ARG A 1 52 ? -4.981 -1.210 74.096 1.00 17.51 51 ARG A N 1
ATOM 406 C CA . ARG A 1 52 ? -6.343 -1.713 74.061 1.00 14.95 51 ARG A CA 1
ATOM 407 C C . ARG A 1 52 ? -6.545 -2.562 72.806 1.00 11.39 51 ARG A C 1
ATOM 408 O O . ARG A 1 52 ? -6.207 -2.144 71.700 1.00 16.48 51 ARG A O 1
ATOM 416 N N . VAL A 1 53 ? -7.140 -3.737 72.983 1.00 13.59 52 VAL A N 1
ATOM 417 C CA . VAL A 1 53 ? -7.419 -4.623 71.842 1.00 15.12 52 VAL A CA 1
ATOM 418 C C . VAL A 1 53 ? -8.388 -3.911 70.889 1.00 15.28 52 VAL A C 1
ATOM 419 O O . VAL A 1 53 ? -9.439 -3.415 71.323 1.00 16.64 52 VAL A O 1
ATOM 423 N N . ASN A 1 54 ? -8.008 -3.838 69.619 1.00 14.62 53 ASN A N 1
ATOM 424 C CA . ASN A 1 54 ? -8.839 -3.180 68.600 1.00 15.73 53 ASN A CA 1
ATOM 425 C C . ASN A 1 54 ? -9.610 -4.186 67.758 1.00 16.95 53 ASN A C 1
ATOM 426 O O . ASN A 1 54 ? -9.125 -5.288 67.523 1.00 18.50 53 ASN A O 1
ATOM 431 N N . HIS A 1 55 ? -10.817 -3.821 67.302 1.00 17.08 54 HIS A N 1
ATOM 432 C CA . HIS A 1 55 ? -11.617 -4.801 66.548 1.00 16.10 54 HIS A CA 1
ATOM 433 C C . HIS A 1 55 ? -12.083 -4.302 65.195 1.00 16.24 54 HIS A C 1
ATOM 434 O O . HIS A 1 55 ? -13.066 -4.824 64.636 1.00 20.74 54 HIS A O 1
ATOM 441 N N . PHE A 1 56 ? -11.359 -3.346 64.647 1.00 17.37 55 PHE A N 1
ATOM 442 C CA . PHE A 1 56 ? -11.756 -2.760 63.356 1.00 18.26 55 PHE A CA 1
ATOM 443 C C . PHE A 1 56 ? -11.663 -3.799 62.231 1.00 21.58 55 PHE A C 1
ATOM 444 O O . PHE A 1 56 ? -12.559 -3.877 61.387 1.00 21.67 55 PHE A O 1
ATOM 452 N N . ILE A 1 57 ? -10.593 -4.602 62.247 1.00 18.09 56 ILE A N 1
ATOM 453 C CA . ILE A 1 57 ? -10.351 -5.664 61.275 1.00 21.51 56 ILE A CA 1
ATOM 454 C C . ILE A 1 57 ? -10.460 -7.005 62.012 1.00 21.92 56 ILE A C 1
ATOM 455 O O . ILE A 1 57 ? -9.816 -7.189 63.055 1.00 23.54 56 ILE A O 1
ATOM 460 N N . PRO A 1 58 ? -11.293 -7.934 61.505 1.00 22.80 57 PRO A N 1
ATOM 461 C CA . PRO A 1 58 ? -11.517 -9.223 62.165 1.00 25.36 57 PRO A CA 1
ATOM 462 C C . PRO A 1 58 ? -10.249 -10.040 62.238 1.00 20.48 57 PRO A C 1
ATOM 463 O O . PRO A 1 58 ? -10.053 -10.784 63.185 1.00 25.13 57 PRO A O 1
ATOM 467 N N . ASN A 1 59 ? -9.367 -9.893 61.261 1.00 22.50 58 ASN A N 1
ATOM 468 C CA . ASN A 1 59 ? -8.135 -10.671 61.310 1.00 25.28 58 ASN A CA 1
ATOM 469 C C . ASN A 1 59 ? -7.011 -9.922 60.643 1.00 21.84 58 ASN A C 1
ATOM 470 O O . ASN A 1 59 ? -6.926 -9.856 59.403 1.00 19.03 58 ASN A O 1
ATOM 475 N N . PRO A 1 60 ? -6.118 -9.347 61.444 1.00 16.81 59 PRO A N 1
ATOM 476 C CA . PRO A 1 60 ? -5.050 -8.502 60.936 1.00 16.03 59 PRO A CA 1
ATOM 477 C C . PRO A 1 60 ? -3.952 -9.229 60.160 1.00 21.47 59 PRO A C 1
ATOM 478 O O . PRO A 1 60 ? -3.127 -8.573 59.531 1.00 19.21 59 PRO A O 1
ATOM 482 N N . THR A 1 61 ? -3.958 -10.562 60.176 1.00 20.44 60 THR A N 1
ATOM 483 C CA . THR A 1 61 ? -3.027 -11.310 59.293 1.00 21.74 60 THR A CA 1
ATOM 484 C C . THR A 1 61 ? -3.544 -11.376 57.861 1.00 21.21 60 THR A C 1
ATOM 485 O O . THR A 1 61 ? -2.765 -11.689 56.966 1.00 20.35 60 THR A O 1
ATOM 489 N N . PHE A 1 62 ? -4.842 -11.101 57.673 1.00 22.44 61 PHE A N 1
ATOM 490 C CA . PHE A 1 62 ? -5.494 -11.107 56.345 1.00 19.10 61 PHE A CA 1
ATOM 491 C C . PHE A 1 62 ? -5.378 -12.473 55.662 1.00 24.45 61 PHE A C 1
ATOM 492 O O . PHE A 1 62 ? -5.295 -12.548 54.416 1.00 22.47 61 PHE A O 1
ATOM 500 N N . ASP A 1 63 ? -5.374 -13.549 56.459 1.00 18.71 62 ASP A N 1
ATOM 501 C CA . ASP A 1 63 ? -5.359 -14.914 55.902 1.00 20.60 62 ASP A CA 1
ATOM 502 C C . ASP A 1 63 ? -6.147 -15.840 56.827 1.00 23.52 62 ASP A C 1
ATOM 503 O O . ASP A 1 63 ? -5.875 -15.866 58.029 1.00 23.21 62 ASP A O 1
ATOM 508 N N . PRO A 1 64 ? -7.174 -16.545 56.300 1.00 21.20 63 PRO A N 1
ATOM 509 C CA . PRO A 1 64 ? -7.657 -16.503 54.907 1.00 18.34 63 PRO A CA 1
ATOM 510 C C . PRO A 1 64 ? -8.201 -15.121 54.539 1.00 28.94 63 PRO A C 1
ATOM 511 O O . PRO A 1 64 ? -8.457 -14.312 55.434 1.00 22.47 63 PRO A O 1
ATOM 515 N N . ILE A 1 65 ? -8.360 -14.860 53.242 1.00 19.59 64 ILE A N 1
ATOM 516 C CA . ILE A 1 65 ? -8.743 -13.508 52.768 1.00 20.77 64 ILE A CA 1
ATOM 517 C C . ILE A 1 65 ? -10.001 -13.588 51.909 1.00 26.69 64 ILE A C 1
ATOM 518 O O . ILE A 1 65 ? -10.153 -14.494 51.059 1.00 21.93 64 ILE A O 1
ATOM 523 N N . ILE A 1 66 ? -10.928 -12.658 52.154 1.00 22.26 65 ILE A N 1
ATOM 524 C CA . ILE A 1 66 ? -12.211 -12.647 51.471 1.00 21.44 65 ILE A CA 1
ATOM 525 C C . ILE A 1 66 ? -12.059 -12.594 49.932 1.00 18.40 65 ILE A C 1
ATOM 526 O O . ILE A 1 66 ? -11.126 -11.972 49.413 1.00 20.20 65 ILE A O 1
ATOM 531 N N . VAL A 1 67 ? -12.969 -13.278 49.231 1.00 21.43 66 VAL A N 1
ATOM 532 C CA . VAL A 1 67 ? -13.033 -13.207 47.759 1.00 20.23 66 VAL A CA 1
ATOM 533 C C . VAL A 1 67 ? -13.589 -11.853 47.308 1.00 20.36 66 VAL A C 1
ATOM 534 O O . VAL A 1 67 ? -14.612 -11.406 47.834 1.00 21.41 66 VAL A O 1
ATOM 538 N N . PRO A 1 68 ? -12.943 -11.196 46.329 1.00 18.79 67 PRO A N 1
ATOM 539 C CA . PRO A 1 68 ? -13.434 -9.866 45.935 1.00 21.58 67 PRO A CA 1
ATOM 540 C C . PRO A 1 68 ? -14.838 -9.940 45.405 1.00 24.06 67 PRO A C 1
ATOM 541 O O . PRO A 1 68 ? -15.159 -10.803 44.567 1.00 19.03 67 PRO A O 1
ATOM 545 N N . GLY A 1 69 ? -15.703 -9.088 45.946 1.00 21.81 68 GLY A N 1
ATOM 546 C CA . GLY A 1 69 ? -17.092 -9.040 45.455 1.00 20.95 68 GLY A CA 1
ATOM 547 C C . GLY A 1 69 ? -18.097 -10.019 46.033 1.00 19.69 68 GLY A C 1
ATOM 548 O O . GLY A 1 69 ? -19.287 -9.980 45.673 1.00 20.65 68 GLY A O 1
ATOM 549 N N . CYS A 1 70 ? -17.659 -10.932 46.904 1.00 19.73 69 CYS A N 1
ATOM 550 C CA . CYS A 1 70 ? -18.589 -11.959 47.366 1.00 21.10 69 CYS A CA 1
ATOM 551 C C . CYS A 1 70 ? -19.658 -11.409 48.281 1.00 22.39 69 CYS A C 1
ATOM 552 O O . CYS A 1 70 ? -20.722 -12.008 48.424 1.00 29.16 69 CYS A O 1
ATOM 555 N N . LEU A 1 71 ? -19.400 -10.228 48.848 1.00 24.71 70 LEU A N 1
ATOM 556 C CA . LEU A 1 71 ? -20.336 -9.591 49.769 1.00 30.26 70 LEU A CA 1
ATOM 557 C C . LEU A 1 71 ? -21.117 -8.497 49.050 1.00 30.78 70 LEU A C 1
ATOM 558 O O . LEU A 1 71 ? -21.741 -7.668 49.696 1.00 31.82 70 LEU A O 1
ATOM 563 N N . ASP A 1 72 ? -21.096 -8.506 47.719 1.00 31.08 71 ASP A N 1
ATOM 564 C CA . ASP A 1 72 ? -21.806 -7.471 46.954 1.00 43.88 71 ASP A CA 1
ATOM 565 C C . ASP A 1 72 ? -23.277 -7.393 47.299 1.00 35.38 71 ASP A C 1
ATOM 566 O O . ASP A 1 72 ? -23.788 -6.313 47.626 1.00 41.10 71 ASP A O 1
ATOM 571 N N . LEU A 1 73 ? -23.955 -8.531 47.202 1.00 34.76 72 LEU A N 1
ATOM 572 C CA . LEU A 1 73 ? -25.380 -8.618 47.521 1.00 37.89 72 LEU A CA 1
ATOM 573 C C . LEU A 1 73 ? -25.698 -8.120 48.933 1.00 45.64 72 LEU A C 1
ATOM 574 O O . LEU A 1 73 ? -26.750 -7.519 49.175 1.00 39.66 72 LEU A O 1
ATOM 579 N N . LEU A 1 74 ? -24.789 -8.385 49.866 1.00 26.27 73 LEU A N 1
ATOM 580 C CA . LEU A 1 74 ? -25.015 -8.047 51.272 1.00 27.13 73 LEU A CA 1
ATOM 581 C C . LEU A 1 74 ? -24.951 -6.520 51.486 1.00 36.18 73 LEU A C 1
ATOM 582 O O . LEU A 1 74 ? -25.832 -5.927 52.129 1.00 36.20 73 LEU A O 1
ATOM 587 N N . PHE A 1 75 ? -23.918 -5.890 50.934 1.00 28.61 74 PHE A N 1
ATOM 588 C CA . PHE A 1 75 ? -23.706 -4.443 51.136 1.00 41.98 74 PHE A CA 1
ATOM 589 C C . PHE A 1 75 ? -24.730 -3.587 50.386 1.00 44.31 74 PHE A C 1
ATOM 590 O O . PHE A 1 75 ? -24.915 -2.410 50.700 1.00 37.09 74 PHE A O 1
ATOM 598 N N . ARG A 1 76 ? -25.386 -4.179 49.393 1.00 38.06 75 ARG A N 1
ATOM 599 C CA . ARG A 1 76 ? -26.442 -3.483 48.653 1.00 38.21 75 ARG A CA 1
ATOM 600 C C . ARG A 1 76 ? -27.822 -3.853 49.201 1.00 65.85 75 ARG A C 1
ATOM 601 O O . ARG A 1 76 ? -28.843 -3.333 48.748 1.00 53.10 75 ARG A O 1
ATOM 609 N N . GLY A 1 77 ? -27.848 -4.746 50.186 1.00 56.60 76 GLY A N 1
ATOM 610 C CA . GLY A 1 77 ? -29.110 -5.247 50.712 1.00 72.19 76 GLY A CA 1
ATOM 611 C C . GLY A 1 77 ? -29.956 -5.817 49.587 1.00 62.47 76 GLY A C 1
ATOM 612 O O . GLY A 1 77 ? -31.175 -5.657 49.574 1.00 44.36 76 GLY A O 1
ATOM 613 N N . GLU A 1 78 ? -29.291 -6.465 48.633 1.00 38.80 77 GLU A N 1
ATOM 614 C CA . GLU A 1 78 ? -29.957 -7.158 47.528 1.00 53.95 77 GLU A CA 1
ATOM 615 C C . GLU A 1 78 ? -29.852 -8.675 47.692 1.00 61.35 77 GLU A C 1
ATOM 616 O O . GLU A 1 78 ? -29.908 -9.416 46.709 1.00 46.57 77 GLU A O 1
ATOM 622 N N . ILE A 1 79 ? -29.670 -9.146 48.923 1.00 37.11 78 ILE A N 1
ATOM 623 C CA . ILE A 1 79 ? -29.624 -10.579 49.145 1.00 37.04 78 ILE A CA 1
ATOM 624 C C . ILE A 1 79 ? -30.919 -11.160 48.586 1.00 77.53 78 ILE A C 1
ATOM 625 O O . ILE A 1 79 ? -32.002 -10.714 48.955 1.00 32.88 78 ILE A O 1
ATOM 630 N N . PRO A 1 80 ? -30.815 -12.138 47.672 1.00 47.97 79 PRO A N 1
ATOM 631 C CA . PRO A 1 80 ? -32.007 -12.709 47.032 1.00 62.51 79 PRO A CA 1
ATOM 632 C C . PRO A 1 80 ? -32.961 -13.424 47.998 1.00 81.04 79 PRO A C 1
ATOM 633 O O . PRO A 1 80 ? -32.537 -13.953 49.038 1.00 36.08 79 PRO A O 1
ATOM 637 N N . ASP A 1 81 ? -34.244 -13.430 47.646 1.00 60.22 80 ASP A N 1
ATOM 638 C CA . ASP A 1 81 ? -35.257 -14.146 48.414 1.00 89.57 80 ASP A CA 1
ATOM 639 C C . ASP A 1 81 ? -34.838 -15.600 48.640 1.00 111.70 80 ASP A C 1
ATOM 640 O O . ASP A 1 81 ? -34.623 -16.352 47.685 1.00 69.75 80 ASP A O 1
ATOM 645 N N . GLY A 1 82 ? -34.711 -15.986 49.908 1.00 78.32 81 GLY A N 1
ATOM 646 C CA . GLY A 1 82 ? -34.368 -17.360 50.258 1.00 53.41 81 GLY A CA 1
ATOM 647 C C . GLY A 1 82 ? -32.908 -17.559 50.624 1.00 89.18 81 GLY A C 1
ATOM 648 O O . GLY A 1 82 ? -32.584 -18.393 51.468 1.00 72.94 81 GLY A O 1
ATOM 649 N N . VAL A 1 83 ? -32.025 -16.790 49.990 1.00 101.05 82 VAL A N 1
ATOM 650 C CA . VAL A 1 83 ? -30.580 -16.916 50.211 1.00 48.98 82 VAL A CA 1
ATOM 651 C C . VAL A 1 83 ? -30.187 -16.510 51.634 1.00 57.14 82 VAL A C 1
ATOM 652 O O . VAL A 1 83 ? -30.595 -15.453 52.120 1.00 80.91 82 VAL A O 1
ATOM 656 N N . ASP A 1 84 ? -29.415 -17.365 52.305 1.00 43.37 83 ASP A N 1
ATOM 657 C CA . ASP A 1 84 ? -28.920 -17.077 53.666 1.00 63.23 83 ASP A CA 1
ATOM 658 C C . ASP A 1 84 ? -27.692 -16.153 53.673 1.00 123.46 83 ASP A C 1
ATOM 659 O O . ASP A 1 84 ? -26.677 -16.461 53.045 1.00 53.35 83 ASP A O 1
ATOM 664 N N . PRO A 1 85 ? -27.781 -15.020 54.395 1.00 122.02 84 PRO A N 1
ATOM 665 C CA . PRO A 1 85 ? -26.726 -14.000 54.489 1.00 53.70 84 PRO A CA 1
ATOM 666 C C . PRO A 1 85 ? -25.282 -14.498 54.683 1.00 57.03 84 PRO A C 1
ATOM 667 O O . PRO A 1 85 ? -24.384 -14.029 53.981 1.00 48.72 84 PRO A O 1
ATOM 671 N N . ALA A 1 86 ? -25.051 -15.411 55.628 1.00 58.87 85 ALA A N 1
ATOM 672 C CA . ALA A 1 86 ? -23.682 -15.846 55.949 1.00 78.91 85 ALA A CA 1
ATOM 673 C C . ALA A 1 86 ? -23.135 -16.941 55.015 1.00 48.34 85 ALA A C 1
ATOM 674 O O . ALA A 1 86 ? -22.002 -17.409 55.180 1.00 51.48 85 ALA A O 1
ATOM 676 N N . SER A 1 87 ? -23.935 -17.327 54.026 1.00 36.62 86 SER A N 1
ATOM 677 C CA . SER A 1 87 ? -23.491 -18.266 53.008 1.00 40.99 86 SER A CA 1
ATOM 678 C C . SER A 1 87 ? -22.720 -17.520 51.936 1.00 60.01 86 SER A C 1
ATOM 679 O O . SER A 1 87 ? -22.039 -18.128 51.106 1.00 36.19 86 SER A O 1
ATOM 682 N N . LEU A 1 88 ? -22.821 -16.195 51.968 1.00 39.43 87 LEU A N 1
ATOM 683 C CA . LEU A 1 88 ? -22.231 -15.356 50.930 1.00 35.09 87 LEU A CA 1
ATOM 684 C C . LEU A 1 88 ? -20.713 -15.261 51.006 1.00 30.70 87 LEU A C 1
ATOM 685 O O . LEU A 1 88 ? -20.039 -15.241 49.970 1.00 31.08 87 LEU A O 1
ATOM 690 N N . MET A 1 89 ? -20.177 -15.155 52.223 1.00 30.65 88 MET A N 1
ATOM 691 C CA . MET A 1 89 ? -18.734 -14.974 52.388 1.00 30.98 88 MET A CA 1
ATOM 692 C C . MET A 1 89 ? -17.967 -16.200 51.882 1.00 37.09 88 MET A C 1
ATOM 693 O O . MET A 1 89 ? -18.274 -17.332 52.255 1.00 31.39 88 MET A O 1
ATOM 698 N N . LYS A 1 90 ? -16.994 -15.957 51.012 1.00 33.51 89 LYS A N 1
ATOM 699 C CA . LYS A 1 90 ? -16.065 -16.976 50.544 1.00 27.35 89 LYS A CA 1
ATOM 700 C C . LYS A 1 90 ? -14.686 -16.408 50.817 1.00 21.36 89 LYS A C 1
ATOM 701 O O . LYS A 1 90 ? -14.483 -15.184 50.774 1.00 22.93 89 LYS A O 1
ATOM 707 N N . VAL A 1 91 ? -13.726 -17.296 51.088 1.00 26.57 90 VAL A N 1
ATOM 708 C CA . VAL A 1 91 ? -12.359 -16.897 51.392 1.00 23.66 90 VAL A CA 1
ATOM 709 C C . VAL A 1 91 ? -11.379 -17.737 50.548 1.00 21.77 90 VAL A C 1
ATOM 710 O O . VAL A 1 91 ? -11.725 -18.825 50.072 1.00 26.68 90 VAL A O 1
ATOM 714 N N . GLU A 1 92 ? -10.205 -17.166 50.311 1.00 20.09 91 GLU A N 1
ATOM 715 C CA . GLU A 1 92 ? -9.115 -17.789 49.598 1.00 29.27 91 GLU A CA 1
ATOM 716 C C . GLU A 1 92 ? -7.891 -17.620 50.480 1.00 28.30 91 GLU A C 1
ATOM 717 O O . GLU A 1 92 ? -7.988 -17.061 51.591 1.00 23.91 91 GLU A O 1
ATOM 723 N N . ARG A 1 93 ? -6.734 -18.076 49.996 1.00 20.06 92 ARG A N 1
ATOM 724 C CA . ARG A 1 93 ? -5.495 -17.874 50.736 1.00 18.49 92 ARG A CA 1
ATOM 725 C C . ARG A 1 93 ? -4.708 -16.671 50.275 1.00 23.82 92 ARG A C 1
ATOM 726 O O . ARG A 1 93 ? -4.544 -16.422 49.080 1.00 21.45 92 ARG A O 1
ATOM 734 N N . LEU A 1 94 ? -4.215 -15.898 51.235 1.00 22.68 93 LEU A N 1
ATOM 735 C CA . LEU A 1 94 ? -3.426 -14.717 50.934 1.00 17.13 93 LEU A CA 1
ATOM 736 C C . LEU A 1 94 ? -2.208 -15.003 50.054 1.00 24.34 93 LEU A C 1
ATOM 737 O O . LEU A 1 94 ? -1.866 -14.219 49.165 1.00 21.82 93 LEU A O 1
ATOM 742 N N . ALA A 1 95 ? -1.546 -16.129 50.301 1.00 24.15 94 ALA A N 1
ATOM 743 C CA . ALA A 1 95 ? -0.394 -16.494 49.488 1.00 28.84 94 ALA A CA 1
ATOM 744 C C . ALA A 1 95 ? -0.722 -16.626 47.995 1.00 22.26 94 ALA A C 1
ATOM 745 O O . ALA A 1 95 ? 0.161 -16.460 47.178 1.00 25.41 94 ALA A O 1
ATOM 747 N N . ASP A 1 96 ? -1.969 -16.939 47.665 1.00 23.42 95 ASP A N 1
ATOM 748 C CA . ASP A 1 96 ? -2.373 -17.108 46.260 1.00 24.04 95 ASP A CA 1
ATOM 749 C C . ASP A 1 96 ? -2.686 -15.752 45.603 1.00 28.13 95 ASP A C 1
ATOM 750 O O . ASP A 1 96 ? -3.077 -15.691 44.439 1.00 28.65 95 ASP A O 1
ATOM 755 N N . HIS A 1 97 ? -2.538 -14.673 46.370 1.00 27.85 96 HIS A N 1
ATOM 756 C CA . HIS A 1 97 ? -2.811 -13.331 45.859 1.00 24.95 96 HIS A CA 1
ATOM 757 C C . HIS A 1 97 ? -1.822 -12.315 46.306 1.00 37.01 96 HIS A C 1
ATOM 758 O O . HIS A 1 97 ? -2.154 -11.412 47.065 1.00 25.50 96 HIS A O 1
ATOM 765 N N . PRO A 1 98 ? -0.583 -12.429 45.818 1.00 19.72 97 PRO A N 1
ATOM 766 C CA . PRO A 1 98 ? 0.501 -11.534 46.140 1.00 22.43 97 PRO A CA 1
ATOM 767 C C . PRO A 1 98 ? 0.242 -10.082 45.699 1.00 18.18 97 PRO A C 1
ATOM 768 O O . PRO A 1 98 ? 0.901 -9.156 46.179 1.00 23.33 97 PRO A O 1
ATOM 772 N N . GLU A 1 99 ? -0.667 -9.916 44.734 1.00 19.70 98 GLU A N 1
ATOM 773 C CA . GLU A 1 99 ? -0.988 -8.602 44.230 1.00 19.67 98 GLU A CA 1
ATOM 774 C C . GLU A 1 99 ? -1.703 -7.772 45.297 1.00 19.05 98 GLU A C 1
ATOM 775 O O . GLU A 1 99 ? -1.848 -6.568 45.116 1.00 19.00 98 GLU A O 1
ATOM 781 N N . TYR A 1 100 ? -2.110 -8.405 46.382 1.00 17.79 99 TYR A N 1
ATOM 782 C CA . TYR A 1 100 ? -2.728 -7.630 47.494 1.00 18.36 99 TYR A CA 1
ATOM 783 C C . TYR A 1 100 ? -1.685 -6.914 48.334 1.00 28.60 99 TYR A C 1
ATOM 784 O O . TYR A 1 100 ? -2.013 -5.983 49.102 1.00 17.34 99 TYR A O 1
ATOM 793 N N . GLN A 1 101 ? -0.427 -7.356 48.231 1.00 18.77 100 GLN A N 1
ATOM 794 C CA . GLN A 1 101 ? 0.631 -6.792 49.058 1.00 21.67 100 GLN A CA 1
ATOM 795 C C . GLN A 1 101 ? 1.920 -6.529 48.298 1.00 21.13 100 GLN A C 1
ATOM 796 O O . GLN A 1 101 ? 2.869 -6.003 48.841 1.00 22.23 100 GLN A O 1
ATOM 802 N N . ASN A 1 102 ? 1.978 -6.924 47.023 1.00 20.41 101 ASN A N 1
ATOM 803 C CA . ASN A 1 102 ? 3.237 -6.732 46.286 1.00 22.50 101 ASN A CA 1
ATOM 804 C C . ASN A 1 102 ? 2.991 -5.902 45.032 1.00 17.50 101 ASN A C 1
ATOM 805 O O . ASN A 1 102 ? 2.119 -6.244 44.247 1.00 23.83 101 ASN A O 1
ATOM 810 N N . ARG A 1 103 ? 3.713 -4.801 44.921 1.00 17.68 102 ARG A N 1
ATOM 811 C CA . ARG A 1 103 ? 3.501 -3.812 43.878 1.00 18.46 102 ARG A CA 1
ATOM 812 C C . ARG A 1 103 ? 3.665 -4.418 42.489 1.00 28.77 102 ARG A C 1
ATOM 813 O O . ARG A 1 103 ? 2.800 -4.237 41.630 1.00 20.88 102 ARG A O 1
ATOM 821 N N . ASP A 1 104 ? 4.767 -5.128 42.262 1.00 25.61 103 ASP A N 1
ATOM 822 C CA . ASP A 1 104 ? 4.951 -5.800 40.965 1.00 26.70 103 ASP A CA 1
ATOM 823 C C . ASP A 1 104 ? 3.793 -6.694 40.590 1.00 17.99 103 ASP A C 1
ATOM 824 O O . ASP A 1 104 ? 3.296 -6.617 39.452 1.00 24.37 103 ASP A O 1
ATOM 829 N N . ALA A 1 105 ? 3.358 -7.577 41.490 1.00 21.15 104 ALA A N 1
ATOM 830 C CA . ALA A 1 105 ? 2.245 -8.458 41.200 1.00 21.24 104 ALA A CA 1
ATOM 831 C C . ALA A 1 105 ? 0.937 -7.672 40.944 1.00 22.19 104 ALA A C 1
ATOM 832 O O . ALA A 1 105 ? 0.099 -8.103 40.162 1.00 19.84 104 ALA A O 1
ATOM 834 N N . ARG A 1 106 ? 0.776 -6.531 41.612 1.00 24.23 105 ARG A N 1
ATOM 835 C CA . ARG A 1 106 ? -0.448 -5.751 41.435 1.00 23.25 105 ARG A CA 1
ATOM 836 C C . ARG A 1 106 ? -0.486 -5.060 40.062 1.00 20.80 105 ARG A C 1
ATOM 837 O O . ARG A 1 106 ? -1.538 -4.969 39.444 1.00 22.23 105 ARG A O 1
ATOM 845 N N . ILE A 1 107 ? 0.649 -4.558 39.605 1.00 21.86 106 ILE A N 1
ATOM 846 C CA . ILE A 1 107 ? 0.707 -3.926 38.291 1.00 22.24 106 ILE A CA 1
ATOM 847 C C . ILE A 1 107 ? 0.254 -4.932 37.230 1.00 27.61 106 ILE A C 1
ATOM 848 O O . ILE A 1 107 ? -0.512 -4.602 36.321 1.00 22.18 106 ILE A O 1
ATOM 853 N N . ALA A 1 108 ? 0.698 -6.175 37.355 1.00 27.56 107 ALA A N 1
ATOM 854 C CA . ALA A 1 108 ? 0.379 -7.168 36.343 1.00 23.60 107 ALA A CA 1
ATOM 855 C C . ALA A 1 108 ? -1.111 -7.464 36.345 1.00 32.15 107 ALA A C 1
ATOM 856 O O . ALA A 1 108 ? -1.699 -7.729 35.305 1.00 27.36 107 ALA A O 1
ATOM 858 N N . VAL A 1 109 ? -1.723 -7.435 37.529 1.00 23.56 108 VAL A N 1
ATOM 859 C CA . VAL A 1 109 ? -3.170 -7.617 37.662 1.00 22.04 108 VAL A CA 1
ATOM 860 C C . VAL A 1 109 ? -3.944 -6.393 37.110 1.00 16.28 108 VAL A C 1
ATOM 861 O O . VAL A 1 109 ? -4.980 -6.548 36.429 1.00 22.31 108 VAL A O 1
ATOM 865 N N . MET A 1 110 ? -3.433 -5.203 37.357 1.00 18.02 109 MET A N 1
ATOM 866 C CA . MET A 1 110 ? -4.054 -3.997 36.808 1.00 23.03 109 MET A CA 1
ATOM 867 C C . MET A 1 110 ? -4.030 -4.028 35.284 1.00 39.44 109 MET A C 1
ATOM 868 O O . MET A 1 110 ? -4.967 -3.556 34.642 1.00 21.70 109 MET A O 1
ATOM 873 N N . ASP A 1 111 ? -2.948 -4.548 34.707 1.00 24.69 110 ASP A N 1
ATOM 874 C CA . ASP A 1 111 ? -2.907 -4.691 33.251 1.00 32.65 110 ASP A CA 1
ATOM 875 C C . ASP A 1 111 ? -4.084 -5.545 32.783 1.00 22.51 110 ASP A C 1
ATOM 876 O O . ASP A 1 111 ? -4.775 -5.202 31.799 1.00 27.87 110 ASP A O 1
ATOM 881 N N . GLU A 1 112 ? -4.318 -6.667 33.452 1.00 21.72 111 GLU A N 1
ATOM 882 C CA . GLU A 1 112 ? -5.404 -7.566 33.101 1.00 20.34 111 GLU A CA 1
ATOM 883 C C . GLU A 1 112 ? -6.772 -6.889 33.309 1.00 29.53 111 GLU A C 1
ATOM 884 O O . GLU A 1 112 ? -7.739 -7.177 32.596 1.00 27.16 111 GLU A O 1
ATOM 890 N N . GLN A 1 113 ? -6.852 -5.998 34.298 1.00 26.40 112 GLN A N 1
ATOM 891 C CA . GLN A 1 113 ? -8.107 -5.305 34.601 1.00 27.89 112 GLN A CA 1
ATOM 892 C C . GLN A 1 113 ? -8.349 -4.078 33.736 1.00 23.13 112 GLN A C 1
ATOM 893 O O . GLN A 1 113 ? -9.415 -3.462 33.822 1.00 27.16 112 GLN A O 1
ATOM 899 N N . ASP A 1 114 ? -7.346 -3.681 32.968 1.00 23.26 113 ASP A N 1
ATOM 900 C CA . ASP A 1 114 ? -7.389 -2.522 32.096 1.00 21.72 113 ASP A CA 1
ATOM 901 C C . ASP A 1 114 ? -7.430 -1.213 32.877 1.00 25.90 113 ASP A C 1
ATOM 902 O O . ASP A 1 114 ? -8.029 -0.218 32.449 1.00 22.02 113 ASP A O 1
ATOM 907 N N . ILE A 1 115 ? -6.762 -1.216 34.022 1.00 20.48 114 ILE A N 1
ATOM 908 C CA . ILE A 1 115 ? -6.632 -0.009 34.802 1.00 20.16 114 ILE A CA 1
ATOM 909 C C . ILE A 1 115 ? -5.284 0.626 34.520 1.00 22.70 114 ILE A C 1
ATOM 910 O O . ILE A 1 115 ? -4.247 -0.007 34.718 1.00 25.20 114 ILE A O 1
ATOM 915 N N . GLU A 1 116 ? -5.282 1.876 34.085 1.00 18.40 115 GLU A N 1
ATOM 916 C CA . GLU A 1 116 ? -4.038 2.624 33.924 1.00 19.65 115 GLU A CA 1
ATOM 917 C C . GLU A 1 116 ? -3.455 3.090 35.258 1.00 34.19 115 GLU A C 1
ATOM 918 O O . GLU A 1 116 ? -2.254 2.990 35.496 1.00 20.19 115 GLU A O 1
ATOM 924 N N . THR A 1 117 ? -4.311 3.654 36.106 1.00 17.48 116 THR A N 1
ATOM 925 C CA . THR A 1 117 ? -3.870 4.186 37.384 1.00 22.19 116 THR A CA 1
ATOM 926 C C . THR A 1 117 ? -4.899 3.845 38.442 1.00 26.69 116 THR A C 1
ATOM 927 O O . THR A 1 117 ? -6.098 3.998 38.216 1.00 16.23 116 THR A O 1
ATOM 931 N N . ALA A 1 118 ? -4.427 3.389 39.596 1.00 19.62 117 ALA A N 1
ATOM 932 C CA . ALA A 1 118 ? -5.294 3.019 40.700 1.00 19.18 117 ALA A CA 1
ATOM 933 C C . ALA A 1 118 ? -4.925 3.898 41.886 1.00 23.71 117 ALA A C 1
ATOM 934 O O . ALA A 1 118 ? -3.749 4.120 42.133 1.00 19.94 117 ALA A O 1
ATOM 936 N N . PHE A 1 119 ? -5.916 4.434 42.615 1.00 15.64 118 PHE A N 1
ATOM 937 C CA . PHE A 1 119 ? -5.619 5.003 43.930 1.00 15.81 118 PHE A CA 1
ATOM 938 C C . PHE A 1 119 ? -5.562 3.824 44.907 1.00 16.66 118 PHE A C 1
ATOM 939 O O . PHE A 1 119 ? -6.525 3.072 45.029 1.00 15.62 118 PHE A O 1
ATOM 947 N N . MET A 1 120 ? -4.432 3.657 45.616 1.00 16.21 119 MET A N 1
ATOM 948 C CA . MET A 1 120 ? -4.230 2.542 46.499 1.00 13.18 119 MET A CA 1
ATOM 949 C C . MET A 1 120 ? -4.307 3.058 47.925 1.00 14.10 119 MET A C 1
ATOM 950 O O . MET A 1 120 ? -3.502 3.910 48.334 1.00 17.01 119 MET A O 1
ATOM 955 N N . LEU A 1 121 ? -5.285 2.493 48.623 1.00 11.82 120 LEU A N 1
ATOM 956 C CA . LEU A 1 121 ? -5.791 3.022 49.905 1.00 14.43 120 LEU A CA 1
ATOM 957 C C . LEU A 1 121 ? -5.697 1.956 51.014 1.00 9.79 120 LEU A C 1
ATOM 958 O O . LEU A 1 121 ? -5.745 0.743 50.759 1.00 13.08 120 LEU A O 1
ATOM 963 N N . PRO A 1 122 ? -5.615 2.429 52.278 1.00 14.92 121 PRO A N 1
ATOM 964 C CA . PRO A 1 122 ? -5.454 1.480 53.392 1.00 14.37 121 PRO A CA 1
ATOM 965 C C . PRO A 1 122 ? -6.694 0.647 53.681 1.00 15.67 121 PRO A C 1
ATOM 966 O O . PRO A 1 122 ? -7.827 0.998 53.264 1.00 13.76 121 PRO A O 1
ATOM 970 N N . THR A 1 123 ? -6.468 -0.493 54.346 1.00 11.99 122 THR A N 1
ATOM 971 C CA . THR A 1 123 ? -7.516 -1.301 54.863 1.00 13.69 122 THR A CA 1
ATOM 972 C C . THR A 1 123 ? -7.477 -1.184 56.385 1.00 14.16 122 THR A C 1
ATOM 973 O O . THR A 1 123 ? -8.305 -0.464 57.029 1.00 14.28 122 THR A O 1
ATOM 977 N N . PHE A 1 124 ? -6.483 -1.835 56.987 1.00 12.70 123 PHE A N 1
ATOM 978 C CA . PHE A 1 124 ? -6.273 -1.687 58.445 1.00 17.02 123 PHE A CA 1
ATOM 979 C C . PHE A 1 124 ? -6.059 -0.233 58.880 1.00 15.73 123 PHE A C 1
ATOM 980 O O . PHE A 1 124 ? -6.533 0.184 59.956 1.00 15.39 123 PHE A O 1
ATOM 988 N N . GLY A 1 125 ? -5.362 0.561 58.067 1.00 10.78 124 GLY A N 1
ATOM 989 C CA . GLY A 1 125 ? -4.981 1.909 58.412 1.00 11.48 124 GLY A CA 1
ATOM 990 C C . GLY A 1 125 ? -6.171 2.826 58.682 1.00 14.48 124 GLY A C 1
ATOM 991 O O . GLY A 1 125 ? -6.035 3.782 59.437 1.00 14.28 124 GLY A O 1
ATOM 992 N N . CYS A 1 126 ? -7.321 2.498 58.101 1.00 15.52 125 CYS A N 1
ATOM 993 C CA . CYS A 1 126 ? -8.513 3.363 58.295 1.00 17.07 125 CYS A CA 1
ATOM 994 C C . CYS A 1 126 ? -9.195 3.216 59.657 1.00 15.85 125 CYS A C 1
ATOM 995 O O . CYS A 1 126 ? -10.216 3.877 59.919 1.00 13.83 125 CYS A O 1
ATOM 998 N N . GLY A 1 127 ? -8.659 2.359 60.513 1.00 14.03 126 GLY A N 1
ATOM 999 C CA . GLY A 1 127 ? -9.205 2.178 61.861 1.00 15.36 126 GLY A CA 1
ATOM 1000 C C . GLY A 1 127 ? -8.257 2.648 62.952 1.00 15.07 126 GLY A C 1
ATOM 1001 O O . GLY A 1 127 ? -8.639 2.670 64.116 1.00 16.55 126 GLY A O 1
ATOM 1002 N N . VAL A 1 128 ? -7.029 3.011 62.604 1.00 12.22 127 VAL A N 1
ATOM 1003 C CA . VAL A 1 128 ? -6.027 3.260 63.661 1.00 13.70 127 VAL A CA 1
ATOM 1004 C C . VAL A 1 128 ? -6.262 4.584 64.368 1.00 16.47 127 VAL A C 1
ATOM 1005 O O . VAL A 1 128 ? -6.061 4.692 65.587 1.00 14.37 127 VAL A O 1
ATOM 1009 N N . GLU A 1 129 ? -6.658 5.623 63.614 1.00 13.07 128 GLU A N 1
ATOM 1010 C CA . GLU A 1 129 ? -6.726 6.958 64.228 1.00 13.62 128 GLU A CA 1
ATOM 1011 C C . GLU A 1 129 ? -7.764 7.030 65.343 1.00 10.30 128 GLU A C 1
ATOM 1012 O O . GLU A 1 129 ? -7.544 7.689 66.364 1.00 13.21 128 GLU A O 1
ATOM 1018 N N . GLU A 1 130 ? -8.895 6.379 65.145 1.00 10.59 129 GLU A N 1
ATOM 1019 C CA . GLU A 1 130 ? -9.932 6.402 66.220 1.00 10.03 129 GLU A CA 1
ATOM 1020 C C . GLU A 1 130 ? -9.366 5.771 67.482 1.00 13.39 129 GLU A C 1
ATOM 1021 O O . GLU A 1 130 ? -9.599 6.272 68.579 1.00 15.06 129 GLU A O 1
ATOM 1027 N N . ALA A 1 131 ? -8.597 4.684 67.293 1.00 13.09 130 ALA A N 1
ATOM 1028 C CA . ALA A 1 131 ? -7.960 3.993 68.426 1.00 13.26 130 ALA A CA 1
ATOM 1029 C C . ALA A 1 131 ? -6.925 4.854 69.147 1.00 14.24 130 ALA A C 1
ATOM 1030 O O . ALA A 1 131 ? -6.671 4.649 70.345 1.00 16.61 130 ALA A O 1
ATOM 1032 N N . LEU A 1 132 ? -6.312 5.788 68.433 1.00 12.77 131 LEU A N 1
ATOM 1033 C CA . LEU A 1 132 ? -5.340 6.691 69.000 1.00 11.52 131 LEU A CA 1
ATOM 1034 C C . LEU A 1 132 ? -5.833 8.113 69.297 1.00 12.86 131 LEU A C 1
ATOM 1035 O O . LEU A 1 132 ? -5.040 9.030 69.494 1.00 15.13 131 LEU A O 1
ATOM 1040 N N . LYS A 1 133 ? -7.145 8.325 69.343 1.00 14.63 132 LYS A N 1
ATOM 1041 C CA A LYS A 1 133 ? -7.635 9.701 69.429 0.50 17.28 132 LYS A CA 1
ATOM 1042 C CA B LYS A 1 133 ? -7.682 9.685 69.446 0.50 16.73 132 LYS A CA 1
ATOM 1043 C C . LYS A 1 133 ? -7.363 10.360 70.765 1.00 16.25 132 LYS A C 1
ATOM 1044 O O . LYS A 1 133 ? -7.488 11.581 70.875 1.00 16.49 132 LYS A O 1
ATOM 1055 N N . HIS A 1 134 ? -6.982 9.547 71.754 1.00 13.64 133 HIS A N 1
ATOM 1056 C CA . HIS A 1 134 ? -6.594 10.069 73.066 1.00 15.22 133 HIS A CA 1
ATOM 1057 C C . HIS A 1 134 ? -5.095 10.229 73.238 1.00 18.52 133 HIS A C 1
ATOM 1058 O O . HIS A 1 134 ? -4.632 10.599 74.316 1.00 19.86 133 HIS A O 1
ATOM 1065 N N . ASP A 1 135 ? -4.317 9.951 72.197 1.00 15.47 134 ASP A N 1
ATOM 1066 C CA . ASP A 1 135 ? -2.868 10.142 72.285 1.00 15.79 134 ASP A CA 1
ATOM 1067 C C . ASP A 1 135 ? -2.364 10.848 71.021 1.00 15.94 134 ASP A C 1
ATOM 1068 O O . ASP A 1 135 ? -2.136 10.205 69.982 1.00 16.33 134 ASP A O 1
ATOM 1073 N N . ILE A 1 136 ? -2.212 12.168 71.118 1.00 13.93 135 ILE A N 1
ATOM 1074 C CA . ILE A 1 136 ? -1.903 13.013 69.964 1.00 14.48 135 ILE A CA 1
ATOM 1075 C C . ILE A 1 136 ? -0.515 12.667 69.454 1.00 18.84 135 ILE A C 1
ATOM 1076 O O . ILE A 1 136 ? -0.325 12.442 68.258 1.00 15.40 135 ILE A O 1
ATOM 1081 N N . GLU A 1 137 ? 0.455 12.584 70.363 1.00 16.56 136 GLU A N 1
ATOM 1082 C CA . GLU A 1 137 ? 1.818 12.240 69.905 1.00 17.53 136 GLU A CA 1
ATOM 1083 C C . GLU A 1 137 ? 1.858 10.864 69.274 1.00 16.94 136 GLU A C 1
ATOM 1084 O O . GLU A 1 137 ? 2.509 10.685 68.231 1.00 18.81 136 GLU A O 1
ATOM 1090 N N . ALA A 1 138 ? 1.177 9.881 69.854 1.00 13.81 137 ALA A N 1
ATOM 1091 C CA . ALA A 1 138 ? 1.216 8.539 69.251 1.00 16.54 137 ALA A CA 1
ATOM 1092 C C . ALA A 1 138 ? 0.500 8.528 67.888 1.00 20.15 137 ALA A C 1
ATOM 1093 O O . ALA A 1 138 ? 0.895 7.821 66.968 1.00 18.12 137 ALA A O 1
ATOM 1095 N N . THR A 1 139 ? -0.538 9.339 67.752 1.00 17.50 138 THR A N 1
ATOM 1096 C CA . THR A 1 139 ? -1.235 9.436 66.456 1.00 12.83 138 THR A CA 1
ATOM 1097 C C . THR A 1 139 ? -0.274 9.924 65.397 1.00 15.53 138 THR A C 1
ATOM 1098 O O . THR A 1 139 ? -0.182 9.316 64.345 1.00 14.68 138 THR A O 1
ATOM 1102 N N . MET A 1 140 ? 0.409 11.019 65.683 1.00 13.83 139 MET A N 1
ATOM 1103 C CA . MET A 1 140 ? 1.213 11.688 64.675 1.00 15.04 139 MET A CA 1
ATOM 1104 C C . MET A 1 140 ? 2.376 10.766 64.315 1.00 16.40 139 MET A C 1
ATOM 1105 O O . MET A 1 140 ? 2.732 10.634 63.131 1.00 18.29 139 MET A O 1
ATOM 1110 N N . ALA A 1 141 ? 2.933 10.096 65.322 1.00 17.35 140 ALA A N 1
ATOM 1111 C CA . ALA A 1 141 ? 4.083 9.212 65.052 1.00 15.09 140 ALA A CA 1
ATOM 1112 C C . ALA A 1 141 ? 3.694 7.969 64.271 1.00 15.95 140 ALA A C 1
ATOM 1113 O O . ALA A 1 141 ? 4.483 7.445 63.438 1.00 19.38 140 ALA A O 1
ATOM 1115 N N . SER A 1 142 ? 2.493 7.471 64.563 1.00 16.30 141 SER A N 1
ATOM 1116 C CA . SER A 1 142 ? 2.012 6.247 63.960 1.00 14.43 141 SER A CA 1
ATOM 1117 C C . SER A 1 142 ? 1.655 6.564 62.511 1.00 16.16 141 SER A C 1
ATOM 1118 O O . SER A 1 142 ? 1.964 5.787 61.618 1.00 16.17 141 SER A O 1
ATOM 1121 N N . VAL A 1 143 ? 1.064 7.738 62.280 1.00 13.32 142 VAL A N 1
ATOM 1122 C CA . VAL A 1 143 ? 0.718 8.088 60.901 1.00 12.91 142 VAL A CA 1
ATOM 1123 C C . VAL A 1 143 ? 2.025 8.258 60.105 1.00 15.28 142 VAL A C 1
ATOM 1124 O O . VAL A 1 143 ? 2.121 7.774 58.964 1.00 15.93 142 VAL A O 1
ATOM 1128 N N . HIS A 1 144 ? 3.013 8.941 60.676 1.00 17.17 143 HIS A N 1
ATOM 1129 C CA . HIS A 1 144 ? 4.319 9.020 60.012 1.00 18.40 143 HIS A CA 1
ATOM 1130 C C . HIS A 1 144 ? 4.974 7.684 59.730 1.00 17.96 143 HIS A C 1
ATOM 1131 O O . HIS A 1 144 ? 5.417 7.425 58.608 1.00 15.21 143 HIS A O 1
ATOM 1138 N N . ALA A 1 145 ? 5.000 6.796 60.713 1.00 16.58 144 ALA A N 1
ATOM 1139 C CA . ALA A 1 145 ? 5.524 5.431 60.505 1.00 17.35 144 ALA A CA 1
ATOM 1140 C C . ALA A 1 145 ? 4.813 4.719 59.366 1.00 18.98 144 ALA A C 1
ATOM 1141 O O . ALA A 1 145 ? 5.432 4.085 58.473 1.00 16.80 144 ALA A O 1
ATOM 1143 N N . PHE A 1 146 ? 3.488 4.852 59.351 1.00 14.80 145 PHE A N 1
ATOM 1144 C CA . PHE A 1 146 ? 2.723 4.187 58.320 1.00 15.82 145 PHE A CA 1
ATOM 1145 C C . PHE A 1 146 ? 3.069 4.764 56.943 1.00 13.46 145 PHE A C 1
ATOM 1146 O O . PHE A 1 146 ? 3.157 4.014 55.962 1.00 15.06 145 PHE A O 1
ATOM 1154 N N . ASN A 1 147 ? 3.255 6.071 56.874 1.00 16.08 146 ASN A N 1
ATOM 1155 C CA . ASN A 1 147 ? 3.500 6.738 55.590 1.00 16.79 146 ASN A CA 1
ATOM 1156 C C . ASN A 1 147 ? 4.860 6.284 55.060 1.00 21.88 146 ASN A C 1
ATOM 1157 O O . ASN A 1 147 ? 5.028 6.087 53.863 1.00 16.81 146 ASN A O 1
ATOM 1162 N N . LEU A 1 148 ? 5.811 6.100 55.965 1.00 19.35 147 LEU A N 1
ATOM 1163 C CA . LEU A 1 148 ? 7.130 5.534 55.575 1.00 21.46 147 LEU A CA 1
ATOM 1164 C C . LEU A 1 148 ? 6.976 4.141 54.996 1.00 18.04 147 LEU A C 1
ATOM 1165 O O . LEU A 1 148 ? 7.562 3.832 53.946 1.00 24.01 147 LEU A O 1
ATOM 1170 N N . TRP A 1 149 ? 6.187 3.296 55.652 1.00 13.16 148 TRP A N 1
ATOM 1171 C CA . TRP A 1 149 ? 5.969 1.961 55.208 1.00 11.90 148 TRP A CA 1
ATOM 1172 C C . TRP A 1 149 ? 5.287 2.014 53.847 1.00 21.67 148 TRP A C 1
ATOM 1173 O O . TRP A 1 149 ? 5.614 1.263 52.936 1.00 19.37 148 TRP A O 1
ATOM 1184 N N . LEU A 1 150 ? 4.310 2.907 53.693 1.00 14.91 149 LEU A N 1
ATOM 1185 C CA . LEU A 1 150 ? 3.597 2.999 52.425 1.00 14.29 149 LEU A CA 1
ATOM 1186 C C . LEU A 1 150 ? 4.510 3.366 51.220 1.00 13.37 149 LEU A C 1
ATOM 1187 O O . LEU A 1 150 ? 4.417 2.731 50.156 1.00 16.49 149 LEU A O 1
ATOM 1192 N N . ASP A 1 151 ? 5.317 4.393 51.389 1.00 17.27 150 ASP A N 1
ATOM 1193 C CA . ASP A 1 151 ? 6.256 4.833 50.346 1.00 17.21 150 ASP A CA 1
ATOM 1194 C C . ASP A 1 151 ? 7.256 3.713 50.024 1.00 20.79 150 ASP A C 1
ATOM 1195 O O . ASP A 1 151 ? 7.741 3.613 48.901 1.00 22.62 150 ASP A O 1
ATOM 1200 N N . GLU A 1 152 ? 7.527 2.860 51.008 1.00 21.99 151 GLU A N 1
ATOM 1201 C CA . GLU A 1 152 ? 8.484 1.750 50.824 1.00 28.17 151 GLU A CA 1
ATOM 1202 C C . GLU A 1 152 ? 7.907 0.604 50.011 1.00 26.16 151 GLU A C 1
ATOM 1203 O O . GLU A 1 152 ? 8.541 0.125 49.061 1.00 22.26 151 GLU A O 1
ATOM 1209 N N . ASP A 1 153 ? 6.719 0.132 50.394 1.00 20.20 152 ASP A N 1
ATOM 1210 C CA . ASP A 1 153 ? 6.133 -1.045 49.786 1.00 16.52 152 ASP A CA 1
ATOM 1211 C C . ASP A 1 153 ? 5.390 -0.683 48.484 1.00 20.84 152 ASP A C 1
ATOM 1212 O O . ASP A 1 153 ? 5.429 -1.447 47.515 1.00 19.46 152 ASP A O 1
ATOM 1217 N N . TRP A 1 154 ? 4.693 0.459 48.485 1.00 17.66 153 TRP A N 1
ATOM 1218 C CA . TRP A 1 154 ? 3.865 0.867 47.321 1.00 18.33 153 TRP A CA 1
ATOM 1219 C C . TRP A 1 154 ? 4.364 2.083 46.556 1.00 20.01 153 TRP A C 1
ATOM 1220 O O . TRP A 1 154 ? 4.296 2.125 45.313 1.00 21.52 153 TRP A O 1
ATOM 1231 N N . GLY A 1 155 ? 4.859 3.093 47.270 1.00 19.04 154 GLY A N 1
ATOM 1232 C CA . GLY A 1 155 ? 5.380 4.310 46.694 1.00 18.11 154 GLY A CA 1
ATOM 1233 C C . GLY A 1 155 ? 4.270 5.311 46.427 1.00 15.19 154 GLY A C 1
ATOM 1234 O O . GLY A 1 155 ? 3.287 4.973 45.765 1.00 19.22 154 GLY A O 1
ATOM 1235 N N . PHE A 1 156 ? 4.406 6.514 46.948 1.00 19.66 155 PHE A N 1
ATOM 1236 C CA . PHE A 1 156 ? 3.335 7.485 46.777 1.00 21.52 155 PHE A CA 1
ATOM 1237 C C . PHE A 1 156 ? 2.985 7.678 45.290 1.00 31.89 155 PHE A C 1
ATOM 1238 O O . PHE A 1 156 ? 1.823 7.754 44.934 1.00 19.48 155 PHE A O 1
ATOM 1246 N N . ASP A 1 157 ? 3.989 7.736 44.429 1.00 21.37 156 ASP A N 1
ATOM 1247 C CA . ASP A 1 157 ? 3.781 7.838 42.966 1.00 22.74 156 ASP A CA 1
ATOM 1248 C C . ASP A 1 157 ? 5.078 7.518 42.192 1.00 20.43 156 ASP A C 1
ATOM 1249 O O . ASP A 1 157 ? 5.804 8.426 41.803 1.00 23.30 156 ASP A O 1
ATOM 1254 N N . ARG A 1 158 ? 5.344 6.228 42.002 1.00 23.91 157 ARG A N 1
ATOM 1255 C CA . ARG A 1 158 ? 6.569 5.773 41.305 1.00 25.59 157 ARG A CA 1
ATOM 1256 C C . ARG A 1 158 ? 6.479 6.183 39.838 1.00 33.47 157 ARG A C 1
ATOM 1257 O O . ARG A 1 158 ? 5.375 6.450 39.317 1.00 21.83 157 ARG A O 1
ATOM 1265 N N . PRO A 1 159 ? 7.639 6.249 39.155 1.00 29.75 158 PRO A N 1
ATOM 1266 C CA . PRO A 1 159 ? 7.719 6.694 37.765 1.00 38.09 158 PRO A CA 1
ATOM 1267 C C . PRO A 1 159 ? 6.759 6.057 36.747 1.00 21.21 158 PRO A C 1
ATOM 1268 O O . PRO A 1 159 ? 6.392 6.734 35.782 1.00 26.42 158 PRO A O 1
ATOM 1272 N N . ASP A 1 160 ? 6.360 4.799 36.915 1.00 20.33 159 ASP A N 1
ATOM 1273 C CA . ASP A 1 160 ? 5.432 4.195 35.972 1.00 22.13 159 ASP A CA 1
ATOM 1274 C C . ASP A 1 160 ? 4.042 4.885 36.001 1.00 27.82 159 ASP A C 1
ATOM 1275 O O . ASP A 1 160 ? 3.215 4.677 35.108 1.00 24.89 159 ASP A O 1
ATOM 1280 N N . HIS A 1 161 ? 3.844 5.731 37.010 1.00 25.95 160 HIS A N 1
ATOM 1281 C CA . HIS A 1 161 ? 2.547 6.392 37.288 1.00 25.25 160 HIS A CA 1
ATOM 1282 C C . HIS A 1 161 ? 1.344 5.511 37.152 1.00 21.05 160 HIS A C 1
ATOM 1283 O O . HIS A 1 161 ? 0.283 5.971 36.700 1.00 35.73 160 HIS A O 1
ATOM 1290 N N . ARG A 1 162 ? 1.458 4.251 37.558 1.00 18.71 161 ARG A N 1
ATOM 1291 C CA . ARG A 1 162 ? 0.347 3.311 37.611 1.00 21.17 161 ARG A CA 1
ATOM 1292 C C . ARG A 1 162 ? -0.398 3.391 38.972 1.00 20.95 161 ARG A C 1
ATOM 1293 O O . ARG A 1 162 ? -1.565 3.052 39.056 1.00 18.71 161 ARG A O 1
ATOM 1301 N N . ILE A 1 163 ? 0.303 3.805 40.020 1.00 23.98 162 ILE A N 1
ATOM 1302 C CA . ILE A 1 163 ? -0.256 3.696 41.383 1.00 19.67 162 ILE A CA 1
ATOM 1303 C C . ILE A 1 163 ? -0.059 4.985 42.151 1.00 17.69 162 ILE A C 1
ATOM 1304 O O . ILE A 1 163 ? 1.063 5.492 42.292 1.00 18.02 162 ILE A O 1
ATOM 1309 N N . ILE A 1 164 ? -1.177 5.569 42.617 1.00 15.69 163 ILE A N 1
ATOM 1310 C CA . ILE A 1 164 ? -1.129 6.744 43.475 1.00 13.52 163 ILE A CA 1
ATOM 1311 C C . ILE A 1 164 ? -1.474 6.181 44.857 1.00 20.25 163 ILE A C 1
ATOM 1312 O O . ILE A 1 164 ? -2.631 5.814 45.138 1.00 18.31 163 ILE A O 1
ATOM 1317 N N . ALA A 1 165 ? -0.458 6.046 45.708 1.00 16.56 164 ALA A N 1
ATOM 1318 C CA . ALA A 1 165 ? -0.694 5.473 47.047 1.00 16.21 164 ALA A CA 1
ATOM 1319 C C . ALA A 1 165 ? -0.794 6.633 48.006 1.00 16.24 164 ALA A C 1
ATOM 1320 O O . ALA A 1 165 ? 0.138 7.431 48.172 1.00 17.35 164 ALA A O 1
ATOM 1322 N N . ALA A 1 166 ? -1.985 6.777 48.604 1.00 15.22 165 ALA A N 1
ATOM 1323 C CA . ALA A 1 166 ? -2.255 7.963 49.377 1.00 12.99 165 ALA A CA 1
ATOM 1324 C C . ALA A 1 166 ? -1.826 7.835 50.820 1.00 11.18 165 ALA A C 1
ATOM 1325 O O . ALA A 1 166 ? -2.380 7.015 51.553 1.00 15.11 165 ALA A O 1
ATOM 1327 N N . PRO A 1 167 ? -0.867 8.670 51.245 1.00 14.55 166 PRO A N 1
ATOM 1328 C CA . PRO A 1 167 ? -0.511 8.661 52.666 1.00 16.78 166 PRO A CA 1
ATOM 1329 C C . PRO A 1 167 ? -1.641 9.283 53.488 1.00 16.23 166 PRO A C 1
ATOM 1330 O O . PRO A 1 167 ? -2.526 9.989 52.958 1.00 15.93 166 PRO A O 1
ATOM 1334 N N . ILE A 1 168 ? -1.578 9.037 54.791 1.00 14.55 167 ILE A N 1
ATOM 1335 C CA . ILE A 1 168 ? -2.553 9.565 55.740 1.00 15.41 167 ILE A CA 1
ATOM 1336 C C . ILE A 1 168 ? -2.012 10.857 56.301 1.00 16.46 167 ILE A C 1
ATOM 1337 O O . ILE A 1 168 ? -0.823 10.956 56.630 1.00 17.88 167 ILE A O 1
ATOM 1342 N N . VAL A 1 169 ? -2.874 11.867 56.485 1.00 13.30 168 VAL A N 1
ATOM 1343 C CA . VAL A 1 169 ? -2.462 13.039 57.223 1.00 12.71 168 VAL A CA 1
ATOM 1344 C C . VAL A 1 169 ? -3.442 13.186 58.374 1.00 15.78 168 VAL A C 1
ATOM 1345 O O . VAL A 1 169 ? -4.660 13.246 58.142 1.00 13.21 168 VAL A O 1
ATOM 1349 N N . SER A 1 170 ? -2.923 13.227 59.602 1.00 14.32 169 SER A N 1
ATOM 1350 C CA . SER A 1 170 ? -3.767 13.575 60.754 1.00 14.08 169 SER A CA 1
ATOM 1351 C C . SER A 1 170 ? -3.547 15.039 61.092 1.00 15.42 169 SER A C 1
ATOM 1352 O O . SER A 1 170 ? -2.413 15.521 61.100 1.00 13.72 169 SER A O 1
ATOM 1355 N N . LEU A 1 171 ? -4.632 15.778 61.354 1.00 13.63 170 LEU A N 1
ATOM 1356 C CA . LEU A 1 171 ? -4.559 17.151 61.816 1.00 13.91 170 LEU A CA 1
ATOM 1357 C C . LEU A 1 171 ? -4.497 17.284 63.357 1.00 11.36 170 LEU A C 1
ATOM 1358 O O . LEU A 1 171 ? -4.605 18.394 63.881 1.00 13.67 170 LEU A O 1
ATOM 1363 N N . ALA A 1 172 ? -4.279 16.165 64.044 1.00 12.09 171 ALA A N 1
ATOM 1364 C CA . ALA A 1 172 ? -4.409 16.173 65.530 1.00 14.11 171 ALA A CA 1
ATOM 1365 C C . ALA A 1 172 ? -3.391 17.102 66.192 1.00 14.60 171 ALA A C 1
ATOM 1366 O O . ALA A 1 172 ? -3.688 17.708 67.224 1.00 17.13 171 ALA A O 1
ATOM 1368 N N . ASP A 1 173 ? -2.178 17.185 65.638 1.00 12.56 172 ASP A N 1
ATOM 1369 C CA . ASP A 1 173 ? -1.254 18.269 65.999 1.00 15.20 172 ASP A CA 1
ATOM 1370 C C . ASP A 1 173 ? -1.033 19.091 64.728 1.00 20.26 172 ASP A C 1
ATOM 1371 O O . ASP A 1 173 ? -0.408 18.609 63.795 1.00 19.50 172 ASP A O 1
ATOM 1376 N N . PRO A 1 174 ? -1.640 20.278 64.639 1.00 15.56 173 PRO A N 1
ATOM 1377 C CA . PRO A 1 174 ? -1.647 20.996 63.367 1.00 15.71 173 PRO A CA 1
ATOM 1378 C C . PRO A 1 174 ? -0.272 21.394 62.849 1.00 19.08 173 PRO A C 1
ATOM 1379 O O . PRO A 1 174 ? -0.035 21.400 61.631 1.00 22.39 173 PRO A O 1
ATOM 1383 N N . THR A 1 175 ? 0.618 21.714 63.775 1.00 23.33 174 THR A N 1
ATOM 1384 C CA . THR A 1 175 ? 1.997 22.022 63.392 1.00 22.66 174 THR A CA 1
ATOM 1385 C C . THR A 1 175 ? 2.681 20.796 62.832 1.00 18.75 174 THR A C 1
ATOM 1386 O O . THR A 1 175 ? 3.227 20.835 61.735 1.00 23.72 174 THR A O 1
ATOM 1390 N N . ARG A 1 176 ? 2.632 19.671 63.542 1.00 17.97 175 ARG A N 1
ATOM 1391 C CA A ARG A 1 176 ? 3.193 18.444 62.987 0.50 15.41 175 ARG A CA 1
ATOM 1392 C CA B ARG A 1 176 ? 3.172 18.431 62.998 0.50 19.82 175 ARG A CA 1
ATOM 1393 C C . ARG A 1 176 ? 2.474 18.048 61.692 1.00 19.11 175 ARG A C 1
ATOM 1394 O O . ARG A 1 176 ? 3.083 17.492 60.791 1.00 20.34 175 ARG A O 1
ATOM 1409 N N . ALA A 1 177 ? 1.162 18.327 61.589 1.00 13.72 176 ALA A N 1
ATOM 1410 C CA . ALA A 1 177 ? 0.461 17.993 60.339 1.00 16.88 176 ALA A CA 1
ATOM 1411 C C . ALA A 1 177 ? 1.052 18.677 59.082 1.00 14.84 176 ALA A C 1
ATOM 1412 O O . ALA A 1 177 ? 1.211 18.022 58.050 1.00 16.94 176 ALA A O 1
ATOM 1414 N N . VAL A 1 178 ? 1.335 19.978 59.192 1.00 14.17 177 VAL A N 1
ATOM 1415 C CA . VAL A 1 178 ? 1.953 20.785 58.125 1.00 20.86 177 VAL A CA 1
ATOM 1416 C C . VAL A 1 178 ? 3.276 20.135 57.694 1.00 19.65 177 VAL A C 1
ATOM 1417 O O . VAL A 1 178 ? 3.657 20.110 56.506 1.00 20.89 177 VAL A O 1
ATOM 1421 N N . GLU A 1 179 ? 3.967 19.582 58.676 1.00 17.78 178 GLU A N 1
ATOM 1422 C CA . GLU A 1 179 ? 5.274 18.960 58.427 1.00 18.40 178 GLU A CA 1
ATOM 1423 C C . GLU A 1 179 ? 5.125 17.571 57.802 1.00 17.05 178 GLU A C 1
ATOM 1424 O O . GLU A 1 179 ? 5.969 17.124 57.005 1.00 19.10 178 GLU A O 1
ATOM 1430 N N . GLU A 1 180 ? 4.052 16.854 58.151 1.00 13.71 179 GLU A N 1
ATOM 1431 C CA . GLU A 1 180 ? 3.761 15.612 57.470 1.00 13.02 179 GLU A CA 1
ATOM 1432 C C . GLU A 1 180 ? 3.348 15.859 56.012 1.00 16.06 179 GLU A C 1
ATOM 1433 O O . GLU A 1 180 ? 3.759 15.112 55.098 1.00 16.57 179 GLU A O 1
ATOM 1439 N N . VAL A 1 181 ? 2.540 16.899 55.784 1.00 14.92 180 VAL A N 1
ATOM 1440 C CA . VAL A 1 181 ? 2.203 17.260 54.403 1.00 16.34 180 VAL A CA 1
ATOM 1441 C C . VAL A 1 181 ? 3.476 17.530 53.603 1.00 18.15 180 VAL A C 1
ATOM 1442 O O . VAL A 1 181 ? 3.615 17.047 52.493 1.00 17.86 180 VAL A O 1
ATOM 1446 N N . ASP A 1 182 ? 4.400 18.287 54.179 1.00 19.84 181 ASP A N 1
ATOM 1447 C CA . ASP A 1 182 ? 5.599 18.616 53.442 1.00 23.34 181 ASP A CA 1
ATOM 1448 C C . ASP A 1 182 ? 6.379 17.355 53.174 1.00 17.05 181 ASP A C 1
ATOM 1449 O O . ASP A 1 182 ? 6.911 17.149 52.070 1.00 21.55 181 ASP A O 1
ATOM 1454 N N . PHE A 1 183 ? 6.435 16.482 54.166 1.00 17.71 182 PHE A N 1
ATOM 1455 C CA . PHE A 1 183 ? 7.122 15.226 53.994 1.00 18.02 182 PHE A CA 1
ATOM 1456 C C . PHE A 1 183 ? 6.597 14.452 52.790 1.00 25.42 182 PHE A C 1
ATOM 1457 O O . PHE A 1 183 ? 7.369 14.015 51.928 1.00 18.74 182 PHE A O 1
ATOM 1465 N N . VAL A 1 184 ? 5.280 14.256 52.732 1.00 16.14 183 VAL A N 1
ATOM 1466 C CA . VAL A 1 184 ? 4.741 13.417 51.665 1.00 17.66 183 VAL A CA 1
ATOM 1467 C C . VAL A 1 184 ? 4.751 14.099 50.307 1.00 19.86 183 VAL A C 1
ATOM 1468 O O . VAL A 1 184 ? 5.016 13.422 49.289 1.00 19.53 183 VAL A O 1
ATOM 1472 N N . LEU A 1 185 ? 4.498 15.405 50.281 1.00 17.98 184 LEU A N 1
ATOM 1473 C CA . LEU A 1 185 ? 4.519 16.181 49.022 1.00 18.38 184 LEU A CA 1
ATOM 1474 C C . LEU A 1 185 ? 5.930 16.120 48.379 1.00 22.16 184 LEU A C 1
ATOM 1475 O O . LEU A 1 185 ? 6.059 15.964 47.160 1.00 21.48 184 LEU A O 1
ATOM 1480 N N . ALA A 1 186 ? 6.966 16.219 49.209 1.00 28.40 185 ALA A N 1
ATOM 1481 C CA . ALA A 1 186 ? 8.341 16.210 48.711 1.00 25.83 185 ALA A CA 1
ATOM 1482 C C . ALA A 1 186 ? 8.693 14.845 48.154 1.00 29.65 185 ALA A C 1
ATOM 1483 O O . ALA A 1 186 ? 9.592 14.699 47.327 1.00 27.72 185 ALA A O 1
ATOM 1485 N N . ARG A 1 187 ? 7.972 13.827 48.591 1.00 20.57 186 ARG A N 1
ATOM 1486 C CA . ARG A 1 187 ? 8.148 12.489 48.086 1.00 19.59 186 ARG A CA 1
ATOM 1487 C C . ARG A 1 187 ? 7.132 12.151 46.982 1.00 21.50 186 ARG A C 1
ATOM 1488 O O . ARG A 1 187 ? 6.971 10.994 46.617 1.00 25.02 186 ARG A O 1
ATOM 1496 N N . GLY A 1 188 ? 6.448 13.171 46.474 1.00 19.86 187 GLY A N 1
ATOM 1497 C CA . GLY A 1 188 ? 5.691 13.016 45.230 1.00 17.82 187 GLY A CA 1
ATOM 1498 C C . GLY A 1 188 ? 4.227 12.612 45.413 1.00 28.57 187 GLY A C 1
ATOM 1499 O O . GLY A 1 188 ? 3.586 12.220 44.436 1.00 23.40 187 GLY A O 1
ATOM 1500 N N . ALA A 1 189 ? 3.692 12.695 46.640 1.00 22.59 188 ALA A N 1
ATOM 1501 C CA . ALA A 1 189 ? 2.280 12.292 46.866 1.00 21.40 188 ALA A CA 1
ATOM 1502 C C . ALA A 1 189 ? 1.363 13.186 46.056 1.00 15.97 188 ALA A C 1
ATOM 1503 O O . ALA A 1 189 ? 1.580 14.392 45.961 1.00 19.75 188 ALA A O 1
ATOM 1505 N N . LYS A 1 190 ? 0.342 12.572 45.447 1.00 14.29 189 LYS A N 1
ATOM 1506 C CA . LYS A 1 190 ? -0.585 13.328 44.593 1.00 15.89 189 LYS A CA 1
ATOM 1507 C C . LYS A 1 190 ? -1.989 13.387 45.214 1.00 17.80 189 LYS A C 1
ATOM 1508 O O . LYS A 1 190 ? -2.876 14.042 44.661 1.00 19.24 189 LYS A O 1
ATOM 1514 N N . LEU A 1 191 ? -2.171 12.699 46.357 1.00 14.63 190 LEU A N 1
ATOM 1515 C CA . LEU A 1 191 ? -3.493 12.649 47.054 1.00 12.90 190 LEU A CA 1
ATOM 1516 C C . LEU A 1 191 ? -3.148 12.305 48.491 1.00 19.72 190 LEU A C 1
ATOM 1517 O O . LEU A 1 191 ? -2.252 11.482 48.712 1.00 17.28 190 LEU A O 1
ATOM 1522 N N . VAL A 1 192 ? -3.816 12.924 49.461 1.00 13.44 191 VAL A N 1
ATOM 1523 C CA . VAL A 1 192 ? -3.586 12.538 50.865 1.00 13.65 191 VAL A CA 1
ATOM 1524 C C . VAL A 1 192 ? -4.939 12.175 51.452 1.00 18.48 191 VAL A C 1
ATOM 1525 O O . VAL A 1 192 ? -5.947 12.668 50.951 1.00 17.96 191 VAL A O 1
ATOM 1529 N N . LEU A 1 193 ? -4.957 11.304 52.463 1.00 13.02 192 LEU A N 1
ATOM 1530 C CA . LEU A 1 193 ? -6.197 10.912 53.145 1.00 12.53 192 LEU A CA 1
ATOM 1531 C C . LEU A 1 193 ? -6.303 11.595 54.516 1.00 16.37 192 LEU A C 1
ATOM 1532 O O . LEU A 1 193 ? -5.460 11.391 55.396 1.00 20.08 192 LEU A O 1
ATOM 1537 N N . VAL A 1 194 ? -7.392 12.332 54.739 1.00 10.88 193 VAL A N 1
ATOM 1538 C CA . VAL A 1 194 ? -7.678 12.845 56.082 1.00 14.26 193 VAL A CA 1
ATOM 1539 C C . VAL A 1 194 ? -8.908 12.066 56.559 1.00 12.94 193 VAL A C 1
ATOM 1540 O O . VAL A 1 194 ? -9.791 11.753 55.760 1.00 12.05 193 VAL A O 1
ATOM 1544 N N . ARG A 1 195 ? -8.997 11.741 57.847 1.00 11.09 194 ARG A N 1
ATOM 1545 C CA . ARG A 1 195 ? -10.092 10.860 58.265 1.00 11.27 194 ARG A CA 1
ATOM 1546 C C . ARG A 1 195 ? -11.377 11.675 58.297 1.00 10.12 194 ARG A C 1
ATOM 1547 O O . ARG A 1 195 ? -11.344 12.792 58.776 1.00 12.04 194 ARG A O 1
ATOM 1555 N N . PRO A 1 196 ? -12.491 11.109 57.788 1.00 11.54 195 PRO A N 1
ATOM 1556 C CA . PRO A 1 196 ? -13.735 11.877 57.892 1.00 13.76 195 PRO A CA 1
ATOM 1557 C C . PRO A 1 196 ? -14.317 11.723 59.309 1.00 11.37 195 PRO A C 1
ATOM 1558 O O . PRO A 1 196 ? -15.175 10.876 59.539 1.00 11.14 195 PRO A O 1
ATOM 1562 N N . ALA A 1 197 ? -13.841 12.565 60.220 1.00 12.26 196 ALA A N 1
ATOM 1563 C CA . ALA A 1 197 ? -14.156 12.433 61.660 1.00 9.28 196 ALA A CA 1
ATOM 1564 C C . ALA A 1 197 ? -13.664 13.687 62.333 1.00 8.23 196 ALA A C 1
ATOM 1565 O O . ALA A 1 197 ? -12.793 14.382 61.804 1.00 10.86 196 ALA A O 1
ATOM 1567 N N . PRO A 1 198 ? -14.188 13.995 63.531 1.00 9.74 197 PRO A N 1
ATOM 1568 C CA . PRO A 1 198 ? -13.647 15.096 64.338 1.00 10.88 197 PRO A CA 1
ATOM 1569 C C . PRO A 1 198 ? -12.145 14.919 64.473 1.00 11.13 197 PRO A C 1
ATOM 1570 O O . PRO A 1 198 ? -11.623 13.772 64.560 1.00 12.43 197 PRO A O 1
ATOM 1574 N N . VAL A 1 199 ? -11.454 16.044 64.487 1.00 12.26 198 VAL A N 1
ATOM 1575 C CA . VAL A 1 199 ? -10.003 16.000 64.577 1.00 10.17 198 VAL A CA 1
ATOM 1576 C C . VAL A 1 199 ? -9.645 15.935 66.056 1.00 10.84 198 VAL A C 1
ATOM 1577 O O . VAL A 1 199 ? -10.014 16.819 66.824 1.00 14.07 198 VAL A O 1
ATOM 1581 N N . PRO A 1 200 ? -8.911 14.890 66.466 1.00 13.55 199 PRO A N 1
ATOM 1582 C CA . PRO A 1 200 ? -8.568 14.799 67.909 1.00 14.43 199 PRO A CA 1
ATOM 1583 C C . PRO A 1 200 ? -7.748 15.996 68.358 1.00 16.11 199 PRO A C 1
ATOM 1584 O O . PRO A 1 200 ? -6.954 16.522 67.596 1.00 16.27 199 PRO A O 1
ATOM 1588 N N . GLY A 1 201 ? -7.918 16.403 69.614 1.00 15.61 200 GLY A N 1
ATOM 1589 C CA . GLY A 1 201 ? -7.136 17.533 70.136 1.00 15.94 200 GLY A CA 1
ATOM 1590 C C . GLY A 1 201 ? -6.589 17.245 71.527 1.00 20.14 200 GLY A C 1
ATOM 1591 O O . GLY A 1 201 ? -7.126 16.401 72.225 1.00 21.40 200 GLY A O 1
ATOM 1592 N N . LEU A 1 202 ? -5.521 17.947 71.917 1.00 21.17 201 LEU A N 1
ATOM 1593 C CA . LEU A 1 202 ? -4.961 17.792 73.271 1.00 24.58 201 LEU A CA 1
ATOM 1594 C C . LEU A 1 202 ? -6.011 18.185 74.303 1.00 28.62 201 LEU A C 1
ATOM 1595 O O . LEU A 1 202 ? -6.206 17.485 75.306 1.00 34.45 201 LEU A O 1
ATOM 1600 N N . VAL A 1 203 ? -6.692 19.302 74.039 1.00 21.59 202 VAL A N 1
ATOM 1601 C CA . VAL A 1 203 ? -7.708 19.875 74.934 1.00 18.93 202 VAL A CA 1
ATOM 1602 C C . VAL A 1 203 ? -9.141 19.418 74.652 1.00 38.15 202 VAL A C 1
ATOM 1603 O O . VAL A 1 203 ? -9.904 19.116 75.577 1.00 34.26 202 VAL A O 1
ATOM 1607 N N . LYS A 1 204 ? -9.524 19.402 73.375 1.00 25.11 203 LYS A N 1
ATOM 1608 C CA . LYS A 1 204 ? -10.845 18.912 72.967 1.00 19.76 203 LYS A CA 1
ATOM 1609 C C . LYS A 1 204 ? -10.809 18.692 71.443 1.00 14.91 203 LYS A C 1
ATOM 1610 O O . LYS A 1 204 ? -9.902 19.160 70.793 1.00 17.60 203 LYS A O 1
ATOM 1616 N N . PRO A 1 205 ? -11.798 17.981 70.895 1.00 20.04 204 PRO A N 1
ATOM 1617 C CA . PRO A 1 205 ? -11.738 17.744 69.439 1.00 15.05 204 PRO A CA 1
ATOM 1618 C C . PRO A 1 205 ? -12.013 19.031 68.671 1.00 13.28 204 PRO A C 1
ATOM 1619 O O . PRO A 1 205 ? -12.544 20.000 69.214 1.00 16.49 204 PRO A O 1
ATOM 1623 N N . ARG A 1 206 ? -11.664 19.041 67.391 1.00 13.63 205 ARG A N 1
ATOM 1624 C CA . ARG A 1 206 ? -11.842 20.204 66.535 1.00 14.02 205 ARG A CA 1
ATOM 1625 C C . ARG A 1 206 ? -12.605 19.857 65.260 1.00 11.48 205 ARG A C 1
ATOM 1626 O O . ARG A 1 206 ? -12.574 18.729 64.735 1.00 13.67 205 ARG A O 1
ATOM 1634 N N . SER A 1 207 ? -13.316 20.861 64.772 1.00 12.62 206 SER A N 1
ATOM 1635 C CA . SER A 1 207 ? -13.889 20.825 63.447 1.00 13.90 206 SER A CA 1
ATOM 1636 C C . SER A 1 207 ? -12.758 20.727 62.408 1.00 13.44 206 SER A C 1
ATOM 1637 O O . SER A 1 207 ? -11.668 21.263 62.604 1.00 13.80 206 SER A O 1
ATOM 1640 N N . LEU A 1 208 ? -13.031 20.062 61.289 1.00 12.82 207 LEU A N 1
ATOM 1641 C CA . LEU A 1 208 ? -12.045 20.075 60.196 1.00 13.88 207 LEU A CA 1
ATOM 1642 C C . LEU A 1 208 ? -11.756 21.497 59.726 1.00 16.53 207 LEU A C 1
ATOM 1643 O O . LEU A 1 208 ? -10.666 21.793 59.253 1.00 14.87 207 LEU A O 1
ATOM 1648 N N . GLY A 1 209 ? -12.744 22.369 59.858 1.00 12.37 208 GLY A N 1
ATOM 1649 C CA . GLY A 1 209 ? -12.569 23.769 59.500 1.00 15.62 208 GLY A CA 1
ATOM 1650 C C . GLY A 1 209 ? -12.067 24.691 60.600 1.00 15.91 208 GLY A C 1
ATOM 1651 O O . GLY A 1 209 ? -12.189 25.895 60.482 1.00 16.63 208 GLY A O 1
ATOM 1652 N N . ASP A 1 210 ? -11.495 24.136 61.664 1.00 14.25 209 ASP A N 1
ATOM 1653 C CA . ASP A 1 210 ? -10.880 24.971 62.685 1.00 14.60 209 ASP A CA 1
ATOM 1654 C C . ASP A 1 210 ? -9.799 25.850 62.053 1.00 15.33 209 ASP A C 1
ATOM 1655 O O . ASP A 1 210 ? -9.075 25.393 61.149 1.00 16.68 209 ASP A O 1
ATOM 1660 N N . ARG A 1 211 ? -9.707 27.099 62.496 1.00 16.33 210 ARG A N 1
ATOM 1661 C CA . ARG A 1 211 ? -8.694 27.991 61.890 1.00 18.65 210 ARG A CA 1
ATOM 1662 C C . ARG A 1 211 ? -7.239 27.480 62.005 1.00 21.60 210 ARG A C 1
ATOM 1663 O O . ARG A 1 211 ? -6.380 27.789 61.151 1.00 20.44 210 ARG A O 1
ATOM 1671 N N . SER A 1 212 ? -6.943 26.706 63.046 1.00 18.13 211 SER A N 1
ATOM 1672 C CA . SER A 1 212 ? -5.584 26.195 63.218 1.00 21.68 211 SER A CA 1
ATOM 1673 C C . SER A 1 212 ? -5.196 25.190 62.138 1.00 23.88 211 SER A C 1
ATOM 1674 O O . SER A 1 212 ? -4.031 24.819 62.021 1.00 18.39 211 SER A O 1
ATOM 1677 N N . HIS A 1 213 ? -6.180 24.743 61.354 1.00 17.72 212 HIS A N 1
ATOM 1678 C CA . HIS A 1 213 ? -5.915 23.849 60.246 1.00 14.74 212 HIS A CA 1
ATOM 1679 C C . HIS A 1 213 ? -5.605 24.543 58.942 1.00 15.25 212 HIS A C 1
ATOM 1680 O O . HIS A 1 213 ? -5.283 23.868 57.949 1.00 18.08 212 HIS A O 1
ATOM 1687 N N . ASP A 1 214 ? -5.696 25.870 58.919 1.00 15.64 213 ASP A N 1
ATOM 1688 C CA . ASP A 1 214 ? -5.504 26.600 57.638 1.00 19.27 213 ASP A CA 1
ATOM 1689 C C . ASP A 1 214 ? -4.134 26.332 56.945 1.00 19.52 213 ASP A C 1
ATOM 1690 O O . ASP A 1 214 ? -4.064 26.204 55.717 1.00 17.56 213 ASP A O 1
ATOM 1695 N N . PRO A 1 215 ? -3.034 26.230 57.721 1.00 18.17 214 PRO A N 1
ATOM 1696 C CA . PRO A 1 215 ? -1.766 25.952 57.023 1.00 23.22 214 PRO A CA 1
ATOM 1697 C C . PRO A 1 215 ? -1.739 24.612 56.273 1.00 30.13 214 PRO A C 1
ATOM 1698 O O . PRO A 1 215 ? -1.073 24.483 55.250 1.00 20.63 214 PRO A O 1
ATOM 1702 N N . VAL A 1 216 ? -2.479 23.611 56.746 1.00 18.15 215 VAL A N 1
ATOM 1703 C CA . VAL A 1 216 ? -2.506 22.342 56.044 1.00 17.66 215 VAL A CA 1
ATOM 1704 C C . VAL A 1 216 ? -3.339 22.473 54.772 1.00 15.88 215 VAL A C 1
ATOM 1705 O O . VAL A 1 216 ? -2.893 22.059 53.680 1.00 17.07 215 VAL A O 1
ATOM 1709 N N . TRP A 1 217 ? -4.552 23.031 54.903 1.00 15.20 216 TRP A N 1
ATOM 1710 C CA . TRP A 1 217 ? -5.377 23.248 53.715 1.00 16.65 216 TRP A CA 1
ATOM 1711 C C . TRP A 1 217 ? -4.677 24.143 52.721 1.00 17.79 216 TRP A C 1
ATOM 1712 O O . TRP A 1 217 ? -4.740 23.878 51.520 1.00 19.72 216 TRP A O 1
ATOM 1723 N N . ALA A 1 218 ? -4.017 25.204 53.206 1.00 18.14 217 ALA A N 1
ATOM 1724 C CA . ALA A 1 218 ? -3.317 26.120 52.296 1.00 28.62 217 ALA A CA 1
ATOM 1725 C C . ALA A 1 218 ? -2.240 25.391 51.493 1.00 20.31 217 ALA A C 1
ATOM 1726 O O . ALA A 1 218 ? -2.134 25.582 50.285 1.00 20.73 217 ALA A O 1
ATOM 1728 N N . ARG A 1 219 ? -1.471 24.518 52.140 1.00 18.81 218 ARG A N 1
ATOM 1729 C CA . ARG A 1 219 ? -0.397 23.826 51.456 1.00 20.21 218 ARG A CA 1
ATOM 1730 C C . ARG A 1 219 ? -0.940 22.846 50.419 1.00 20.87 218 ARG A C 1
ATOM 1731 O O . ARG A 1 219 ? -0.441 22.733 49.309 1.00 22.64 218 ARG A O 1
ATOM 1739 N N . LEU A 1 220 ? -2.002 22.137 50.762 1.00 17.54 219 LEU A N 1
ATOM 1740 C CA . LEU A 1 220 ? -2.599 21.234 49.803 1.00 18.33 219 LEU A CA 1
ATOM 1741 C C . LEU A 1 220 ? -3.217 21.949 48.578 1.00 15.23 219 LEU A C 1
ATOM 1742 O O . LEU A 1 220 ? -3.123 21.479 47.441 1.00 20.60 219 LEU A O 1
ATOM 1747 N N . ALA A 1 221 ? -3.887 23.055 48.831 1.00 17.91 220 ALA A N 1
ATOM 1748 C CA . ALA A 1 221 ? -4.557 23.820 47.805 1.00 18.26 220 ALA A CA 1
ATOM 1749 C C . ALA A 1 221 ? -3.516 24.393 46.825 1.00 20.32 220 ALA A C 1
ATOM 1750 O O . ALA A 1 221 ? -3.679 24.311 45.618 1.00 20.28 220 ALA A O 1
ATOM 1752 N N . GLU A 1 222 ? -2.426 24.925 47.360 1.00 21.00 221 GLU A N 1
ATOM 1753 C CA . GLU A 1 222 ? -1.370 25.472 46.491 1.00 26.87 221 GLU A CA 1
ATOM 1754 C C . GLU A 1 222 ? -0.647 24.405 45.677 1.00 22.33 221 GLU A C 1
ATOM 1755 O O . GLU A 1 222 ? -0.254 24.643 44.522 1.00 28.44 221 GLU A O 1
ATOM 1761 N N . ALA A 1 223 ? -0.430 23.240 46.278 1.00 17.71 222 ALA A N 1
ATOM 1762 C CA . ALA A 1 223 ? 0.199 22.115 45.579 1.00 22.14 222 ALA A CA 1
ATOM 1763 C C . ALA A 1 223 ? -0.706 21.435 44.565 1.00 19.31 222 ALA A C 1
ATOM 1764 O O . ALA A 1 223 ? -0.244 20.612 43.780 1.00 26.76 222 ALA A O 1
ATOM 1766 N N . GLY A 1 224 ? -2.002 21.742 44.590 1.00 18.53 223 GLY A N 1
ATOM 1767 C CA . GLY A 1 224 ? -2.950 21.043 43.738 1.00 18.68 223 GLY A CA 1
ATOM 1768 C C . GLY A 1 224 ? -3.208 19.605 44.142 1.00 19.37 223 GLY A C 1
ATOM 1769 O O . GLY A 1 224 ? -3.672 18.806 43.346 1.00 20.89 223 GLY A O 1
ATOM 1770 N N . VAL A 1 225 ? -2.935 19.259 45.401 1.00 16.77 224 VAL A N 1
ATOM 1771 C CA . VAL A 1 225 ? -3.131 17.897 45.856 1.00 16.66 224 VAL A CA 1
ATOM 1772 C C . VAL A 1 225 ? -4.471 17.813 46.595 1.00 14.41 224 VAL A C 1
ATOM 1773 O O . VAL A 1 225 ? -4.681 18.517 47.582 1.00 18.62 224 VAL A O 1
ATOM 1777 N N . PRO A 1 226 ? -5.370 16.945 46.123 1.00 15.90 225 PRO A N 1
ATOM 1778 C CA . PRO A 1 226 ? -6.659 16.834 46.802 1.00 18.55 225 PRO A CA 1
ATOM 1779 C C . PRO A 1 226 ? -6.570 16.180 48.176 1.00 19.98 225 PRO A C 1
ATOM 1780 O O . PRO A 1 226 ? -5.639 15.407 48.448 1.00 14.74 225 PRO A O 1
ATOM 1784 N N . VAL A 1 227 ? -7.561 16.464 49.016 1.00 14.51 226 VAL A N 1
ATOM 1785 C CA . VAL A 1 227 ? -7.730 15.718 50.261 1.00 17.04 226 VAL A CA 1
ATOM 1786 C C . VAL A 1 227 ? -8.806 14.676 50.035 1.00 16.72 226 VAL A C 1
ATOM 1787 O O . VAL A 1 227 ? -9.886 15.000 49.566 1.00 15.08 226 VAL A O 1
ATOM 1791 N N . GLY A 1 228 ? -8.487 13.422 50.337 1.00 11.59 227 GLY A N 1
ATOM 1792 C CA . GLY A 1 228 ? -9.458 12.344 50.230 1.00 12.39 227 GLY A CA 1
ATOM 1793 C C . GLY A 1 228 ? -10.023 11.977 51.579 1.00 13.64 227 GLY A C 1
ATOM 1794 O O . GLY A 1 228 ? -9.305 11.913 52.561 1.00 15.49 227 GLY A O 1
ATOM 1795 N N . PHE A 1 229 ? -11.325 11.724 51.614 1.00 11.03 228 PHE A N 1
ATOM 1796 C CA . PHE A 1 229 ? -11.993 11.229 52.800 1.00 12.15 228 PHE A CA 1
ATOM 1797 C C . PHE A 1 229 ? -12.560 9.850 52.499 1.00 13.77 228 PHE A C 1
ATOM 1798 O O . PHE A 1 229 ? -13.570 9.707 51.799 1.00 11.48 228 PHE A O 1
ATOM 1806 N N . HIS A 1 230 ? -11.893 8.825 52.997 1.00 10.04 229 HIS A N 1
ATOM 1807 C CA . HIS A 1 230 ? -12.326 7.454 52.864 1.00 12.32 229 HIS A CA 1
ATOM 1808 C C . HIS A 1 230 ? -13.034 6.897 54.100 1.00 12.77 229 HIS A C 1
ATOM 1809 O O . HIS A 1 230 ? -12.656 7.199 55.206 1.00 13.16 229 HIS A O 1
ATOM 1816 N N . LEU A 1 231 ? -14.038 6.073 53.836 1.00 13.00 230 LEU A N 1
ATOM 1817 C CA . LEU A 1 231 ? -14.777 5.367 54.893 1.00 11.67 230 LEU A CA 1
ATOM 1818 C C . LEU A 1 231 ? -13.773 4.830 55.935 1.00 10.41 230 LEU A C 1
ATOM 1819 O O . LEU A 1 231 ? -12.789 4.161 55.572 1.00 12.41 230 LEU A O 1
ATOM 1824 N N . SER A 1 232 ? -14.017 5.096 57.216 1.00 9.21 231 SER A N 1
ATOM 1825 C CA . SER A 1 232 ? -13.061 4.814 58.279 1.00 11.05 231 SER A CA 1
ATOM 1826 C C . SER A 1 232 ? -13.820 4.419 59.546 1.00 14.13 231 SER A C 1
ATOM 1827 O O . SER A 1 232 ? -15.072 4.443 59.585 1.00 12.26 231 SER A O 1
ATOM 1830 N N . ASP A 1 233 ? -13.090 4.027 60.586 1.00 12.24 232 ASP A N 1
ATOM 1831 C CA . ASP A 1 233 ? -13.698 4.120 61.929 1.00 11.56 232 ASP A CA 1
ATOM 1832 C C . ASP A 1 233 ? -13.628 5.592 62.299 1.00 12.40 232 ASP A C 1
ATOM 1833 O O . ASP A 1 233 ? -12.571 6.153 62.575 1.00 11.98 232 ASP A O 1
ATOM 1838 N N . SER A 1 234 ? -14.785 6.246 62.247 1.00 11.72 233 SER A N 1
ATOM 1839 C CA . SER A 1 234 ? -14.886 7.668 62.545 1.00 11.12 233 SER A CA 1
ATOM 1840 C C . SER A 1 234 ? -15.495 7.889 63.933 1.00 13.80 233 SER A C 1
ATOM 1841 O O . SER A 1 234 ? -15.772 9.036 64.304 1.00 13.68 233 SER A O 1
ATOM 1844 N N . GLY A 1 235 ? -15.693 6.799 64.668 1.00 13.17 234 GLY A N 1
ATOM 1845 C CA . GLY A 1 235 ? -16.173 6.875 66.054 1.00 15.24 234 GLY A CA 1
ATOM 1846 C C . GLY A 1 235 ? -17.687 7.018 66.163 1.00 17.05 234 GLY A C 1
ATOM 1847 O O . GLY A 1 235 ? -18.218 7.279 67.250 1.00 16.56 234 GLY A O 1
ATOM 1848 N N . TYR A 1 236 ? -18.386 6.848 65.048 1.00 13.26 235 TYR A N 1
ATOM 1849 C CA . TYR A 1 236 ? -19.854 6.994 65.032 1.00 12.76 235 TYR A CA 1
ATOM 1850 C C . TYR A 1 236 ? -20.637 5.910 65.770 1.00 20.42 235 TYR A C 1
ATOM 1851 O O . TYR A 1 236 ? -21.837 6.029 65.967 1.00 23.77 235 TYR A O 1
ATOM 1860 N N . LEU A 1 237 ? -19.970 4.852 66.203 1.00 17.71 236 LEU A N 1
ATOM 1861 C CA . LEU A 1 237 ? -20.684 3.897 67.065 1.00 23.05 236 LEU A CA 1
ATOM 1862 C C . LEU A 1 237 ? -21.131 4.556 68.378 1.00 26.17 236 LEU A C 1
ATOM 1863 O O . LEU A 1 237 ? -21.903 3.974 69.126 1.00 26.39 236 LEU A O 1
ATOM 1868 N N . HIS A 1 238 ? -20.684 5.774 68.646 1.00 26.30 237 HIS A N 1
ATOM 1869 C CA . HIS A 1 238 ? -21.150 6.499 69.840 1.00 24.95 237 HIS A CA 1
ATOM 1870 C C . HIS A 1 238 ? -22.630 6.827 69.799 1.00 34.76 237 HIS A C 1
ATOM 1871 O O . HIS A 1 238 ? -23.262 6.978 70.844 1.00 30.15 237 HIS A O 1
ATOM 1878 N N . ILE A 1 239 ? -23.211 6.914 68.605 1.00 24.67 238 ILE A N 1
ATOM 1879 C CA . ILE A 1 239 ? -24.654 7.200 68.507 1.00 22.15 238 ILE A CA 1
ATOM 1880 C C . ILE A 1 239 ? -25.445 5.970 68.951 1.00 32.48 238 ILE A C 1
ATOM 1881 O O . ILE A 1 239 ? -26.378 6.051 69.778 1.00 27.36 238 ILE A O 1
ATOM 1886 N N . ALA A 1 240 ? -25.047 4.815 68.432 1.00 26.62 239 ALA A N 1
ATOM 1887 C CA . ALA A 1 240 ? -25.622 3.549 68.883 1.00 25.87 239 ALA A CA 1
ATOM 1888 C C . ALA A 1 240 ? -25.465 3.403 70.398 1.00 29.73 239 ALA A C 1
ATOM 1889 O O . ALA A 1 240 ? -26.363 2.891 71.089 1.00 31.13 239 ALA A O 1
ATOM 1891 N N . ALA A 1 241 ? -24.301 3.808 70.905 1.00 21.20 240 ALA A N 1
ATOM 1892 C CA . ALA A 1 241 ? -24.010 3.726 72.341 1.00 22.40 240 ALA A CA 1
ATOM 1893 C C . ALA A 1 241 ? -24.993 4.546 73.165 1.00 26.64 240 ALA A C 1
ATOM 1894 O O . ALA A 1 241 ? -25.436 4.096 74.230 1.00 22.08 240 ALA A O 1
ATOM 1896 N N . ALA A 1 242 ? -25.297 5.755 72.688 1.00 24.70 241 ALA A N 1
ATOM 1897 C CA . ALA A 1 242 ? -26.236 6.634 73.373 1.00 24.29 241 ALA A CA 1
ATOM 1898 C C . ALA A 1 242 ? -27.599 5.950 73.518 1.00 23.75 241 ALA A C 1
ATOM 1899 O O . ALA A 1 242 ? -28.324 6.218 74.489 1.00 26.40 241 ALA A O 1
ATOM 1901 N N . TRP A 1 243 ? -27.928 5.095 72.541 1.00 17.29 242 TRP A N 1
ATOM 1902 C CA . TRP A 1 243 ? -29.210 4.367 72.474 1.00 19.56 242 TRP A CA 1
ATOM 1903 C C . TRP A 1 243 ? -29.149 3.040 73.188 1.00 28.93 242 TRP A C 1
ATOM 1904 O O . TRP A 1 243 ? -30.054 2.229 73.063 1.00 28.50 242 TRP A O 1
ATOM 1915 N N . GLY A 1 244 ? -28.088 2.856 73.975 1.00 22.65 243 GLY A N 1
ATOM 1916 C CA . GLY A 1 244 ? -27.883 1.647 74.783 1.00 29.55 243 GLY A CA 1
ATOM 1917 C C . GLY A 1 244 ? -27.182 0.529 74.027 1.00 31.35 243 GLY A C 1
ATOM 1918 O O . GLY A 1 244 ? -27.154 -0.602 74.487 1.00 35.17 243 GLY A O 1
ATOM 1919 N N . GLY A 1 245 ? -26.611 0.845 72.867 1.00 24.08 244 GLY A N 1
ATOM 1920 C CA . GLY A 1 245 ? -25.999 -0.172 72.016 1.00 42.73 244 GLY A CA 1
ATOM 1921 C C . GLY A 1 245 ? -24.527 -0.380 72.307 1.00 96.40 244 GLY A C 1
ATOM 1922 O O . GLY A 1 245 ? -24.082 -0.181 73.442 1.00 52.73 244 GLY A O 1
ATOM 1923 N N . LYS A 1 246 ? -23.783 -0.770 71.268 1.00 52.45 245 LYS A N 1
ATOM 1924 C CA . LYS A 1 246 ? -22.354 -1.085 71.356 1.00 91.98 245 LYS A CA 1
ATOM 1925 C C . LYS A 1 246 ? -22.098 -2.315 72.234 1.00 91.84 245 LYS A C 1
ATOM 1926 O O . LYS A 1 246 ? -21.502 -2.224 73.308 1.00 74.70 245 LYS A O 1
ATOM 1932 N N . ALA A 1 254 ? -23.442 -11.978 66.318 1.00 77.78 253 ALA A N 1
ATOM 1933 C CA . ALA A 1 254 ? -24.648 -11.225 65.991 1.00 108.57 253 ALA A CA 1
ATOM 1934 C C . ALA A 1 254 ? -24.490 -9.735 66.298 1.00 88.62 253 ALA A C 1
ATOM 1935 O O . ALA A 1 254 ? -24.284 -9.347 67.449 1.00 65.46 253 ALA A O 1
ATOM 1937 N N . LYS A 1 255 ? -24.575 -8.900 65.266 1.00 50.29 254 LYS A N 1
ATOM 1938 C CA . LYS A 1 255 ? -24.621 -7.452 65.471 1.00 51.80 254 LYS A CA 1
ATOM 1939 C C . LYS A 1 255 ? -26.059 -7.020 65.760 1.00 38.74 254 LYS A C 1
ATOM 1940 O O . LYS A 1 255 ? -26.992 -7.601 65.215 1.00 32.66 254 LYS A O 1
ATOM 1946 N N . ASP A 1 256 ? -26.237 -6.027 66.629 1.00 33.17 255 ASP A N 1
ATOM 1947 C CA . ASP A 1 256 ? -27.573 -5.423 66.841 1.00 33.53 255 ASP A CA 1
ATOM 1948 C C . ASP A 1 256 ? -27.875 -4.630 65.566 1.00 23.23 255 ASP A C 1
ATOM 1949 O O . ASP A 1 256 ? -27.106 -3.740 65.193 1.00 24.08 255 ASP A O 1
ATOM 1954 N N . PRO A 1 257 ? -28.988 -4.953 64.886 1.00 22.06 256 PRO A N 1
ATOM 1955 C CA . PRO A 1 257 ? -29.347 -4.360 63.594 1.00 25.89 256 PRO A CA 1
ATOM 1956 C C . PRO A 1 257 ? -29.625 -2.842 63.715 1.00 21.61 256 PRO A C 1
ATOM 1957 O O . PRO A 1 257 ? -29.577 -2.110 62.705 1.00 25.17 256 PRO A O 1
ATOM 1961 N N . LEU A 1 258 ? -29.868 -2.367 64.930 1.00 19.70 257 LEU A N 1
ATOM 1962 C CA . LEU A 1 258 ? -30.125 -0.924 65.076 1.00 17.50 257 LEU A CA 1
ATOM 1963 C C . LEU A 1 258 ? -28.852 -0.154 64.823 1.00 18.96 257 LEU A C 1
ATOM 1964 O O . LEU A 1 258 ? -28.895 0.983 64.337 1.00 20.13 257 LEU A O 1
ATOM 1969 N N . ASP A 1 259 ? -27.721 -0.749 65.189 1.00 22.53 258 ASP A N 1
ATOM 1970 C CA . ASP A 1 259 ? -26.480 0.008 65.246 1.00 26.37 258 ASP A CA 1
ATOM 1971 C C . ASP A 1 259 ? -26.205 0.622 63.875 1.00 18.90 258 ASP A C 1
ATOM 1972 O O . ASP A 1 259 ? -25.909 1.822 63.759 1.00 28.70 258 ASP A O 1
ATOM 1977 N N . GLN A 1 260 ? -26.333 -0.187 62.836 1.00 22.78 259 GLN A N 1
ATOM 1978 C CA . GLN A 1 260 ? -25.980 0.292 61.512 1.00 37.80 259 GLN A CA 1
ATOM 1979 C C . GLN A 1 260 ? -27.038 1.235 60.940 1.00 28.89 259 GLN A C 1
ATOM 1980 O O . GLN A 1 260 ? -26.727 2.090 60.127 1.00 21.63 259 GLN A O 1
ATOM 1986 N N . VAL A 1 261 ? -28.291 1.074 61.356 1.00 19.68 260 VAL A N 1
ATOM 1987 C CA . VAL A 1 261 ? -29.308 2.066 60.959 1.00 19.12 260 VAL A CA 1
ATOM 1988 C C . VAL A 1 261 ? -28.966 3.441 61.526 1.00 13.32 260 VAL A C 1
ATOM 1989 O O . VAL A 1 261 ? -29.269 4.470 60.900 1.00 16.43 260 VAL A O 1
ATOM 1993 N N . LEU A 1 262 ? -28.362 3.462 62.712 1.00 16.94 261 LEU A N 1
ATOM 1994 C CA . LEU A 1 262 ? -28.010 4.736 63.372 1.00 16.81 261 LEU A CA 1
ATOM 1995 C C . LEU A 1 262 ? -26.676 5.337 62.922 1.00 21.73 261 LEU A C 1
ATOM 1996 O O . LEU A 1 262 ? -26.324 6.465 63.306 1.00 25.91 261 LEU A O 1
ATOM 2001 N N . LEU A 1 263 ? -25.921 4.562 62.156 1.00 18.32 262 LEU A N 1
ATOM 2002 C CA . LEU A 1 263 ? -24.589 4.986 61.724 1.00 17.76 262 LEU A CA 1
ATOM 2003 C C . LEU A 1 263 ? -24.594 5.378 60.234 1.00 17.63 262 LEU A C 1
ATOM 2004 O O . LEU A 1 263 ? -24.393 6.562 59.903 1.00 16.84 262 LEU A O 1
ATOM 2009 N N . ASP A 1 264 ? -24.802 4.380 59.372 1.00 19.76 263 ASP A N 1
ATOM 2010 C CA . ASP A 1 264 ? -24.908 4.534 57.921 1.00 13.69 263 ASP A CA 1
ATOM 2011 C C . ASP A 1 264 ? -23.855 5.523 57.413 1.00 14.94 263 ASP A C 1
ATOM 2012 O O . ASP A 1 264 ? -22.650 5.301 57.621 1.00 16.09 263 ASP A O 1
ATOM 2017 N N . ASP A 1 265 ? -24.286 6.586 56.750 1.00 13.78 264 ASP A N 1
ATOM 2018 C CA . ASP A 1 265 ? -23.371 7.540 56.096 1.00 12.74 264 ASP A CA 1
ATOM 2019 C C . ASP A 1 265 ? -23.201 8.870 56.844 1.00 9.92 264 ASP A C 1
ATOM 2020 O O . ASP A 1 265 ? -22.897 9.942 56.272 1.00 10.58 264 ASP A O 1
ATOM 2025 N N . ARG A 1 266 ? -23.381 8.820 58.160 1.00 8.92 265 ARG A N 1
ATOM 2026 C CA . ARG A 1 266 ? -23.386 10.076 58.898 1.00 10.08 265 ARG A CA 1
ATOM 2027 C C . ARG A 1 266 ? -22.030 10.729 58.948 1.00 10.96 265 ARG A C 1
ATOM 2028 O O . ARG A 1 266 ? -21.912 11.939 58.971 1.00 10.15 265 ARG A O 1
ATOM 2036 N N . ALA A 1 267 ? -20.980 9.911 58.979 1.00 10.42 266 ALA A N 1
ATOM 2037 C CA . ALA A 1 267 ? -19.653 10.523 59.127 1.00 10.58 266 ALA A CA 1
ATOM 2038 C C . ALA A 1 267 ? -19.303 11.412 57.935 1.00 9.10 266 ALA A C 1
ATOM 2039 O O . ALA A 1 267 ? -18.729 12.499 58.125 1.00 9.69 266 ALA A O 1
ATOM 2041 N N . ILE A 1 268 ? -19.565 10.931 56.719 1.00 10.87 267 ILE A N 1
ATOM 2042 C CA . ILE A 1 268 ? -19.196 11.740 55.521 1.00 11.29 267 ILE A CA 1
ATOM 2043 C C . ILE A 1 268 ? -20.064 12.989 55.413 1.00 12.02 267 ILE A C 1
ATOM 2044 O O . ILE A 1 268 ? -19.594 14.070 55.083 1.00 11.16 267 ILE A O 1
ATOM 2049 N N . HIS A 1 269 ? -21.336 12.829 55.732 1.00 9.49 268 HIS A N 1
ATOM 2050 C CA . HIS A 1 269 ? -22.234 14.008 55.801 1.00 11.00 268 HIS A CA 1
ATOM 2051 C C . HIS A 1 269 ? -21.668 15.066 56.741 1.00 9.56 268 HIS A C 1
ATOM 2052 O O . HIS A 1 269 ? -21.585 16.246 56.402 1.00 10.80 268 HIS A O 1
ATOM 2059 N N . ASP A 1 270 ? -21.304 14.659 57.956 1.00 10.48 269 ASP A N 1
ATOM 2060 C CA . ASP A 1 270 ? -20.870 15.615 58.965 1.00 9.56 269 ASP A CA 1
ATOM 2061 C C . ASP A 1 270 ? -19.490 16.188 58.662 1.00 8.82 269 ASP A C 1
ATOM 2062 O O . ASP A 1 270 ? -19.226 17.356 58.925 1.00 10.09 269 ASP A O 1
ATOM 2067 N N . THR A 1 271 ? -18.634 15.358 58.058 1.00 9.17 270 THR A N 1
ATOM 2068 C CA . THR A 1 271 ? -17.312 15.809 57.596 1.00 9.54 270 THR A CA 1
ATOM 2069 C C . THR A 1 271 ? -17.447 16.926 56.553 1.00 12.25 270 THR A C 1
ATOM 2070 O O . THR A 1 271 ? -16.766 17.958 56.640 1.00 10.87 270 THR A O 1
ATOM 2074 N N . MET A 1 272 ? -18.283 16.696 55.535 1.00 11.20 271 MET A N 1
ATOM 2075 C CA . MET A 1 272 ? -18.440 17.698 54.480 1.00 9.56 271 MET A CA 1
ATOM 2076 C C . MET A 1 272 ? -19.114 18.929 55.053 1.00 10.09 271 MET A C 1
ATOM 2077 O O . MET A 1 272 ? -18.794 20.047 54.685 1.00 12.74 271 MET A O 1
ATOM 2082 N N . ALA A 1 273 ? -20.056 18.735 55.973 1.00 10.74 272 ALA A N 1
ATOM 2083 C CA . ALA A 1 273 ? -20.661 19.891 56.648 1.00 10.05 272 ALA A CA 1
ATOM 2084 C C . ALA A 1 273 ? -19.586 20.716 57.387 1.00 13.02 272 ALA A C 1
ATOM 2085 O O . ALA A 1 273 ? -19.565 21.954 57.316 1.00 13.52 272 ALA A O 1
ATOM 2087 N N . SER A 1 274 ? -18.723 20.028 58.135 1.00 11.45 273 SER A N 1
ATOM 2088 C CA . SER A 1 274 ? -17.680 20.716 58.862 1.00 10.49 273 SER A CA 1
ATOM 2089 C C . SER A 1 274 ? -16.757 21.482 57.911 1.00 12.26 273 SER A C 1
ATOM 2090 O O . SER A 1 274 ? -16.460 22.649 58.160 1.00 12.26 273 SER A O 1
ATOM 2093 N N . MET A 1 275 ? -16.339 20.850 56.823 1.00 12.80 274 MET A N 1
ATOM 2094 C CA . MET A 1 275 ? -15.488 21.549 55.844 1.00 11.62 274 MET A CA 1
ATOM 2095 C C . MET A 1 275 ? -16.175 22.777 55.230 1.00 12.61 274 MET A C 1
ATOM 2096 O O . MET A 1 275 ? -15.580 23.846 55.130 1.00 12.65 274 MET A O 1
ATOM 2101 N N . ILE A 1 276 ? -17.442 22.626 54.820 1.00 12.88 275 ILE A N 1
ATOM 2102 C CA . ILE A 1 276 ? -18.083 23.702 54.077 1.00 12.58 275 ILE A CA 1
ATOM 2103 C C . ILE A 1 276 ? -18.556 24.809 55.033 1.00 13.34 275 ILE A C 1
ATOM 2104 O O . ILE A 1 276 ? -18.272 26.005 54.827 1.00 14.80 275 ILE A O 1
ATOM 2109 N N . VAL A 1 277 ? -19.298 24.415 56.068 1.00 12.43 276 VAL A N 1
ATOM 2110 C CA . VAL A 1 277 ? -19.902 25.392 57.012 1.00 14.38 276 VAL A CA 1
ATOM 2111 C C . VAL A 1 277 ? -18.838 26.249 57.721 1.00 13.65 276 VAL A C 1
ATOM 2112 O O . VAL A 1 277 ? -19.004 27.488 57.874 1.00 16.23 276 VAL A O 1
ATOM 2116 N N . HIS A 1 278 ? -17.750 25.627 58.118 1.00 11.35 277 HIS A N 1
ATOM 2117 C CA . HIS A 1 278 ? -16.703 26.376 58.760 1.00 12.22 277 HIS A CA 1
ATOM 2118 C C . HIS A 1 278 ? -15.716 27.021 57.803 1.00 16.30 277 HIS A C 1
ATOM 2119 O O . HIS A 1 278 ? -14.716 27.500 58.199 1.00 16.02 277 HIS A O 1
ATOM 2126 N N . GLY A 1 279 ? -16.057 27.025 56.531 1.00 14.51 278 GLY A N 1
ATOM 2127 C CA . GLY A 1 279 ? -15.401 27.941 55.589 1.00 17.81 278 GLY A CA 1
ATOM 2128 C C . GLY A 1 279 ? -14.074 27.462 55.025 1.00 16.95 278 GLY A C 1
ATOM 2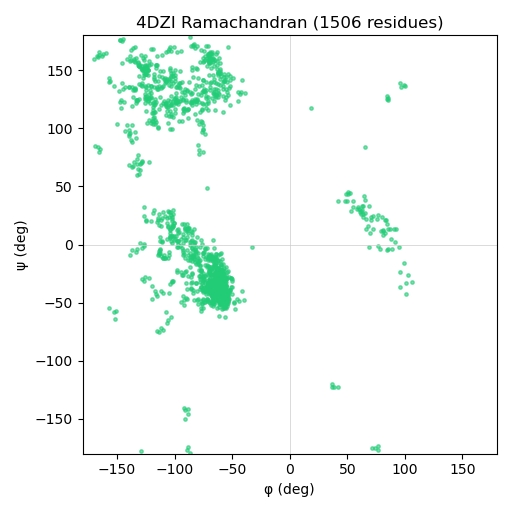129 O O . GLY A 1 279 ? -13.288 28.279 54.530 1.00 16.78 278 GLY A O 1
ATOM 2130 N N . VAL A 1 280 ? -13.807 26.153 55.045 1.00 15.18 279 VAL A N 1
ATOM 2131 C CA . VAL A 1 280 ? -12.558 25.707 54.427 1.00 14.11 279 VAL A CA 1
ATOM 2132 C C . VAL A 1 280 ? -12.469 26.096 52.948 1.00 16.84 279 VAL A C 1
ATOM 2133 O O . VAL A 1 280 ? -11.414 26.539 52.490 1.00 15.31 279 VAL A O 1
ATOM 2137 N N . PHE A 1 281 ? -13.546 25.901 52.197 1.00 15.61 280 PHE A N 1
ATOM 2138 C CA . PHE A 1 281 ? -13.484 26.233 50.772 1.00 19.81 280 PHE A CA 1
ATOM 2139 C C . PHE A 1 281 ? -13.594 27.731 50.546 1.00 18.32 280 PHE A C 1
ATOM 2140 O O . PHE A 1 281 ? -13.132 28.226 49.533 1.00 17.92 280 PHE A O 1
ATOM 2148 N N . THR A 1 282 ? -14.172 28.454 51.490 1.00 15.01 281 THR A N 1
ATOM 2149 C CA . THR A 1 282 ? -14.200 29.937 51.402 1.00 13.29 281 THR A CA 1
ATOM 2150 C C . THR A 1 282 ? -12.744 30.463 51.502 1.00 18.23 281 THR A C 1
ATOM 2151 O O . THR A 1 282 ? -12.288 31.265 50.667 1.00 18.57 281 THR A O 1
ATOM 2155 N N . ARG A 1 283 ? -12.013 29.972 52.497 1.00 17.96 282 ARG A N 1
ATOM 2156 C CA . ARG A 1 283 ? -10.640 30.420 52.697 1.00 15.95 282 ARG A CA 1
ATOM 2157 C C . ARG A 1 283 ? -9.663 29.849 51.713 1.00 19.88 282 ARG A C 1
ATOM 2158 O O . ARG A 1 283 ? -8.640 30.496 51.441 1.00 21.41 282 ARG A O 1
ATOM 2166 N N . HIS A 1 284 ? -9.942 28.652 51.191 1.00 16.31 283 HIS A N 1
ATOM 2167 C CA . HIS A 1 284 ? -9.036 27.908 50.300 1.00 13.41 283 HIS A CA 1
ATOM 2168 C C . HIS A 1 284 ? -9.796 27.460 49.081 1.00 16.55 283 HIS A C 1
ATOM 2169 O O . HIS A 1 284 ? -10.026 26.269 48.863 1.00 17.20 283 HIS A O 1
ATOM 2176 N N . PRO A 1 285 ? -10.172 28.426 48.222 1.00 18.59 284 PRO A N 1
ATOM 2177 C CA . PRO A 1 285 ? -11.090 28.089 47.142 1.00 19.36 284 PRO A CA 1
ATOM 2178 C C . PRO A 1 285 ? -10.517 27.123 46.117 1.00 14.82 284 PRO A C 1
ATOM 2179 O O . PRO A 1 285 ? -11.272 26.517 45.364 1.00 16.77 284 PRO A O 1
ATOM 2183 N N . LYS A 1 286 ? -9.215 26.945 46.099 1.00 17.33 285 LYS A N 1
ATOM 2184 C CA . LYS A 1 286 ? -8.627 25.969 45.203 1.00 16.90 285 LYS A CA 1
ATOM 2185 C C . LYS A 1 286 ? -8.559 24.554 45.776 1.00 13.75 285 LYS A C 1
ATOM 2186 O O . LYS A 1 286 ? -8.201 23.670 45.098 1.00 19.89 285 LYS A O 1
ATOM 2192 N N . LEU A 1 287 ? -8.882 24.390 47.041 1.00 18.15 286 LEU A N 1
ATOM 2193 C CA . LEU A 1 287 ? -8.750 23.074 47.687 1.00 15.12 286 LEU A CA 1
ATOM 2194 C C . LEU A 1 287 ? -9.701 22.097 47.034 1.00 15.86 286 LEU A C 1
ATOM 2195 O O . LEU A 1 287 ? -10.903 22.398 46.890 1.00 19.10 286 LEU A O 1
ATOM 2200 N N . LYS A 1 288 ? -9.190 20.942 46.627 1.00 12.64 287 LYS A N 1
ATOM 2201 C CA . LYS A 1 288 ? -10.041 19.917 46.062 1.00 12.54 287 LYS A CA 1
ATOM 2202 C C . LYS A 1 288 ? -10.232 18.815 47.097 1.00 16.05 287 LYS A C 1
ATOM 2203 O O . LYS A 1 288 ? -9.279 18.420 47.791 1.00 16.64 287 LYS A O 1
ATOM 2209 N N . ALA A 1 289 ? -11.443 18.287 47.177 1.00 13.44 288 ALA A N 1
ATOM 2210 C CA . ALA A 1 289 ? -11.693 17.125 48.074 1.00 14.27 288 ALA A CA 1
ATOM 2211 C C . ALA A 1 289 ? -12.391 15.992 47.363 1.00 16.64 288 ALA A C 1
ATOM 2212 O O . ALA A 1 289 ? -13.136 16.223 46.404 1.00 13.19 288 ALA A O 1
ATOM 2214 N N . VAL A 1 290 ? -12.175 14.757 47.819 1.00 11.15 289 VAL A N 1
ATOM 2215 C CA . VAL A 1 290 ? -12.857 13.643 47.201 1.00 10.26 289 VAL A CA 1
ATOM 2216 C C . VAL A 1 290 ? -13.411 12.711 48.258 1.00 15.76 289 VAL A C 1
ATOM 2217 O O . VAL A 1 290 ? -12.727 12.397 49.228 1.00 14.42 289 VAL A O 1
ATOM 2221 N N . SER A 1 291 ? -14.664 12.300 48.079 1.00 10.65 290 SER A N 1
ATOM 2222 C CA . SER A 1 291 ? -15.297 11.308 48.971 1.00 10.21 290 SER A CA 1
ATOM 2223 C C . SER A 1 291 ? -15.189 9.923 48.367 1.00 10.39 290 SER A C 1
ATOM 2224 O O . SER A 1 291 ? -15.620 9.692 47.230 1.00 13.39 290 SER A O 1
ATOM 2227 N N . ILE A 1 292 ? -14.596 8.972 49.116 1.00 10.81 291 ILE A N 1
ATOM 2228 C CA . ILE A 1 292 ? -14.361 7.622 48.615 1.00 12.23 291 ILE A CA 1
ATOM 2229 C C . ILE A 1 292 ? -14.955 6.537 49.543 1.00 8.82 291 ILE A C 1
ATOM 2230 O O . ILE A 1 292 ? -14.682 6.527 50.761 1.00 10.94 291 ILE A O 1
ATOM 2235 N N . GLU A 1 293 ? -15.790 5.674 48.979 1.00 10.36 292 GLU A N 1
ATOM 2236 C CA . GLU A 1 293 ? -16.452 4.567 49.671 1.00 14.56 292 GLU A CA 1
ATOM 2237 C C . GLU A 1 293 ? -17.439 5.011 50.742 1.00 12.22 292 GLU A C 1
ATOM 2238 O O . GLU A 1 293 ? -17.723 4.280 51.681 1.00 15.04 292 GLU A O 1
ATOM 2244 N N . ASN A 1 294 ? -17.995 6.207 50.557 1.00 10.90 293 ASN A N 1
ATOM 2245 C CA . ASN A 1 294 ? -18.977 6.689 51.529 1.00 9.01 293 ASN A CA 1
ATOM 2246 C C . ASN A 1 294 ? -20.373 6.796 50.939 1.00 10.35 293 ASN A C 1
ATOM 2247 O O . ASN A 1 294 ? -21.313 7.256 51.626 1.00 14.29 293 ASN A O 1
ATOM 2252 N N . GLY A 1 295 ? -20.524 6.314 49.703 1.00 10.44 294 GLY A N 1
ATOM 2253 C CA . GLY A 1 295 ? -21.767 6.516 48.950 1.00 13.69 294 GLY A CA 1
ATOM 2254 C C . GLY A 1 295 ? -21.955 7.939 48.493 1.00 14.32 294 GLY A C 1
ATOM 2255 O O . GLY A 1 295 ? -21.113 8.790 48.690 1.00 13.03 294 GLY A O 1
ATOM 2256 N N . SER A 1 296 ? -23.115 8.203 47.895 1.00 12.69 295 SER A N 1
ATOM 2257 C CA . SER A 1 296 ? -23.430 9.559 47.482 1.00 8.48 295 SER A CA 1
ATOM 2258 C C . SER A 1 296 ? -24.806 9.981 48.011 1.00 10.82 295 SER A C 1
ATOM 2259 O O . SER A 1 296 ? -25.180 11.128 47.793 1.00 15.60 295 SER A O 1
ATOM 2262 N N . TYR A 1 297 ? -25.499 9.070 48.674 1.00 12.36 296 TYR A N 1
ATOM 2263 C CA . TYR A 1 297 ? -26.822 9.398 49.249 1.00 18.31 296 TYR A CA 1
ATOM 2264 C C . TYR A 1 297 ? -26.795 10.596 50.202 1.00 17.99 296 TYR A C 1
ATOM 2265 O O . TYR A 1 297 ? -27.838 11.275 50.390 1.00 17.47 296 TYR A O 1
ATOM 2274 N N . PHE A 1 298 ? -25.660 10.838 50.842 1.00 14.64 297 PHE A N 1
ATOM 2275 C CA . PHE A 1 298 ? -25.545 11.958 51.780 1.00 12.56 297 PHE A CA 1
ATOM 2276 C C . PHE A 1 298 ? -25.768 13.326 51.121 1.00 13.43 297 PHE A C 1
ATOM 2277 O O . PHE A 1 298 ? -26.154 14.284 51.800 1.00 13.77 297 PHE A O 1
ATOM 2285 N N . VAL A 1 299 ? -25.479 13.435 49.829 1.00 12.86 298 VAL A N 1
ATOM 2286 C CA . VAL A 1 299 ? -25.485 14.711 49.145 1.00 12.06 298 VAL A CA 1
ATOM 2287 C C . VAL A 1 299 ? -26.820 15.452 49.280 1.00 12.72 298 VAL A C 1
ATOM 2288 O O . VAL A 1 299 ? -26.824 16.655 49.545 1.00 13.17 298 VAL A O 1
ATOM 2292 N N . HIS A 1 300 ? -27.922 14.738 49.088 1.00 15.58 299 HIS A N 1
ATOM 2293 C CA . HIS A 1 300 ? -29.203 15.476 49.037 1.00 15.48 299 HIS A CA 1
ATOM 2294 C C . HIS A 1 300 ? -29.599 16.048 50.379 1.00 15.23 299 HIS A C 1
ATOM 2295 O O . HIS A 1 300 ? -30.090 17.179 50.447 1.00 16.03 299 HIS A O 1
ATOM 2302 N N . ARG A 1 301 ? -29.366 15.316 51.469 1.00 15.10 300 ARG A N 1
ATOM 2303 C CA . ARG A 1 301 ? -29.681 15.843 52.788 1.00 13.02 300 ARG A CA 1
ATOM 2304 C C . ARG A 1 301 ? -28.717 16.966 53.119 1.00 12.55 300 ARG A C 1
ATOM 2305 O O . ARG A 1 301 ? -29.067 17.951 53.772 1.00 12.62 300 ARG A O 1
ATOM 2313 N N . LEU A 1 302 ? -27.451 16.788 52.751 1.00 12.71 301 LEU A N 1
ATOM 2314 C CA . LEU A 1 302 ? -26.475 17.849 53.041 1.00 13.01 301 LEU A CA 1
ATOM 2315 C C . LEU A 1 302 ? -26.837 19.171 52.364 1.00 12.89 301 LEU A C 1
ATOM 2316 O O . LEU A 1 302 ? -26.789 20.226 52.986 1.00 13.70 301 LEU A O 1
ATOM 2321 N N . ILE A 1 303 ? -27.227 19.081 51.095 1.00 12.46 302 ILE A N 1
ATOM 2322 C CA . ILE A 1 303 ? -27.634 20.254 50.335 1.00 12.58 302 ILE A CA 1
ATOM 2323 C C . ILE A 1 303 ? -28.830 20.889 51.005 1.00 14.32 302 ILE A C 1
ATOM 2324 O O . ILE A 1 303 ? -28.818 22.118 51.200 1.00 13.77 302 ILE A O 1
ATOM 2329 N N . LYS A 1 304 ? -29.821 20.080 51.395 1.00 14.09 303 LYS A N 1
ATOM 2330 C CA A LYS A 1 304 ? -30.989 20.609 52.116 0.50 16.22 303 LYS A CA 1
ATOM 2331 C CA B LYS A 1 304 ? -30.986 20.657 52.081 0.50 18.10 303 LYS A CA 1
ATOM 2332 C C . LYS A 1 304 ? -30.590 21.402 53.361 1.00 18.35 303 LYS A C 1
ATOM 2333 O O . LYS A 1 304 ? -31.078 22.509 53.619 1.00 16.59 303 LYS A O 1
ATOM 2344 N N . ARG A 1 305 ? -29.710 20.805 54.153 1.00 11.75 304 ARG A N 1
ATOM 2345 C CA . ARG A 1 305 ? -29.312 21.386 55.395 1.00 11.78 304 ARG A CA 1
ATOM 2346 C C . ARG A 1 305 ? -28.410 22.603 55.225 1.00 17.29 304 ARG A C 1
ATOM 2347 O O . ARG A 1 305 ? -28.537 23.556 55.978 1.00 16.00 304 ARG A O 1
ATOM 2355 N N . LEU A 1 306 ? -27.512 22.579 54.240 1.00 14.01 305 LEU A N 1
ATOM 2356 C CA . LEU A 1 306 ? -26.668 23.732 53.958 1.00 13.22 305 LEU A CA 1
ATOM 2357 C C . LEU A 1 306 ? -27.494 24.940 53.519 1.00 17.72 305 LEU A C 1
ATO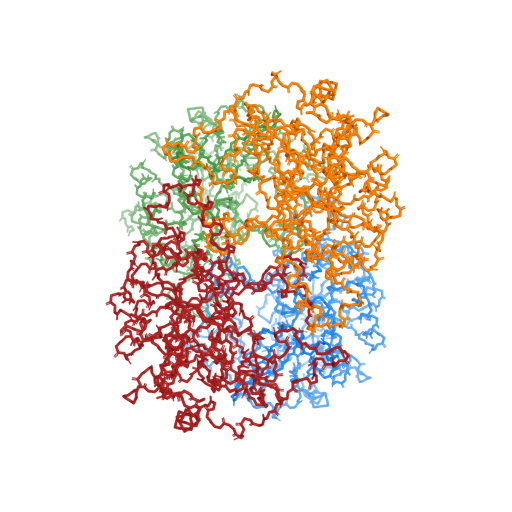M 2358 O O . LEU A 1 306 ? -27.221 26.056 53.934 1.00 15.10 305 LEU A O 1
ATOM 2363 N N . LYS A 1 307 ? -28.510 24.697 52.691 1.00 16.84 306 LYS A N 1
ATOM 2364 C CA . LYS A 1 307 ? -29.411 25.767 52.228 1.00 17.05 306 LYS A CA 1
ATOM 2365 C C . LYS A 1 307 ? -30.157 26.385 53.397 1.00 21.84 306 LYS A C 1
ATOM 2366 O O . LYS A 1 307 ? -30.199 27.600 53.511 1.00 21.68 306 LYS A O 1
ATOM 2372 N N . LYS A 1 308 ? -30.736 25.550 54.266 1.00 18.55 307 LYS A N 1
ATOM 2373 C CA . LYS A 1 308 ? -31.378 26.029 55.492 1.00 20.69 307 LYS A CA 1
ATOM 2374 C C . LYS A 1 308 ? -30.424 26.875 56.337 1.00 27.14 307 LYS A C 1
ATOM 2375 O O . LYS A 1 308 ? -30.758 27.985 56.754 1.00 23.93 307 LYS A O 1
ATOM 2381 N N . ALA A 1 309 ? -29.210 26.376 56.566 1.00 15.49 308 ALA A N 1
ATOM 2382 C CA . ALA A 1 309 ? -28.239 27.128 57.382 1.00 15.53 308 ALA A CA 1
ATOM 2383 C C . ALA A 1 309 ? -27.926 28.474 56.732 1.00 18.26 308 ALA A C 1
ATOM 2384 O O . ALA A 1 309 ? -27.770 29.473 57.430 1.00 19.24 308 ALA A O 1
ATOM 2386 N N . ALA A 1 310 ? -27.803 28.506 55.413 1.00 16.85 309 ALA A N 1
ATOM 2387 C CA . ALA A 1 310 ? -27.433 29.753 54.748 1.00 19.26 309 ALA A CA 1
ATOM 2388 C C . ALA A 1 310 ? -28.572 30.756 54.787 1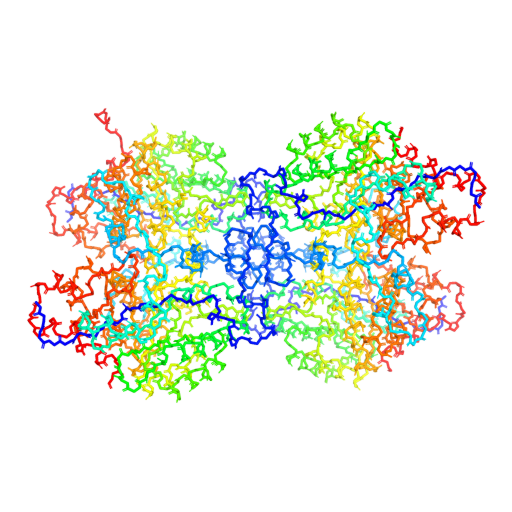.00 20.60 309 ALA A C 1
ATOM 2389 O O . ALA A 1 310 ? -28.338 31.965 54.876 1.00 24.61 309 ALA A O 1
ATOM 2391 N N . ASN A 1 311 ? -29.795 30.244 54.729 1.00 20.56 310 ASN A N 1
ATOM 2392 C CA . ASN A 1 311 ? -31.003 31.094 54.813 1.00 23.06 310 ASN A CA 1
ATOM 2393 C C . ASN A 1 311 ? -31.217 31.688 56.199 1.00 38.55 310 ASN A C 1
ATOM 2394 O O . ASN A 1 311 ? -31.666 32.821 56.343 1.00 36.38 310 ASN A O 1
ATOM 2399 N N . THR A 1 312 ? -30.874 30.906 57.212 1.00 23.58 311 THR A N 1
ATOM 2400 C CA . THR A 1 312 ? -31.070 31.245 58.613 1.00 30.77 311 THR A CA 1
ATOM 2401 C C . THR A 1 312 ? -29.992 32.165 59.184 1.00 38.40 311 THR A C 1
ATOM 2402 O O . THR A 1 312 ? -30.256 32.975 60.073 1.00 36.70 311 THR A O 1
ATOM 2406 N N . GLN A 1 313 ? -28.763 32.011 58.702 1.00 27.34 312 GLN A N 1
ATOM 2407 C CA . GLN A 1 313 ? -27.644 32.793 59.191 1.00 26.41 312 GLN A CA 1
ATOM 2408 C C . GLN A 1 313 ? -26.822 33.255 58.002 1.00 34.76 312 GLN A C 1
ATOM 2409 O O . GLN A 1 313 ? -25.684 32.841 57.819 1.00 25.63 312 GLN A O 1
ATOM 2415 N N . PRO A 1 314 ? -27.397 34.141 57.184 1.00 31.18 313 PRO A N 1
ATOM 2416 C CA . PRO A 1 314 ? -26.710 34.492 55.955 1.00 22.20 313 PRO A CA 1
ATOM 2417 C C . PRO A 1 314 ? -25.348 35.098 56.204 1.00 26.15 313 PRO A C 1
ATOM 2418 O O . PRO A 1 314 ? -24.505 35.065 55.315 1.00 29.27 313 PRO A O 1
ATOM 2422 N N . GLN A 1 315 ? -25.135 35.633 57.403 1.00 29.12 314 GLN A N 1
ATOM 2423 C CA . GLN A 1 315 ? -23.898 36.319 57.719 1.00 32.69 314 GLN A CA 1
ATOM 2424 C C . GLN A 1 315 ? -22.742 35.329 57.694 1.00 34.97 314 GLN A C 1
ATOM 2425 O O . GLN A 1 315 ? -21.622 35.685 57.354 1.00 29.99 314 GLN A O 1
ATOM 2431 N N . TYR A 1 316 ? -23.018 34.068 58.019 1.00 26.12 315 TYR A N 1
ATOM 2432 C CA . TYR A 1 316 ? -21.957 33.062 58.070 1.00 19.72 315 TYR A CA 1
ATOM 2433 C C . TYR A 1 316 ? -21.669 32.460 56.707 1.00 20.77 315 TYR A C 1
ATOM 2434 O O . TYR A 1 316 ? -20.793 31.609 56.594 1.00 23.28 315 TYR A O 1
ATOM 2443 N N . PHE A 1 317 ? -22.438 32.858 55.690 1.00 17.34 316 PHE A N 1
ATOM 2444 C CA . PHE A 1 317 ? -22.376 32.246 54.352 1.00 17.86 316 PHE A CA 1
ATOM 2445 C C . PHE A 1 317 ? -22.222 33.287 53.241 1.00 21.76 316 PHE A C 1
ATOM 2446 O O . PHE A 1 317 ? -23.137 33.488 52.435 1.00 20.71 316 PHE A O 1
ATOM 2454 N N . PRO A 1 318 ? -21.041 33.923 53.165 1.00 19.00 317 PRO A N 1
ATOM 2455 C CA . PRO A 1 318 ? -20.809 34.891 52.094 1.00 23.59 317 PRO A CA 1
ATOM 2456 C C . PRO A 1 318 ? -20.794 34.235 50.707 1.00 33.40 317 PRO A C 1
ATOM 2457 O O . PRO A 1 318 ? -20.982 34.918 49.699 1.00 24.32 317 PRO A O 1
ATOM 2461 N N . GLU A 1 319 ? -20.545 32.926 50.640 1.00 20.13 318 GLU A N 1
ATOM 2462 C CA . GLU A 1 319 ? -20.701 32.199 49.383 1.00 18.39 318 GLU A CA 1
ATOM 2463 C C . GLU A 1 319 ? -21.827 31.175 49.541 1.00 19.68 318 GLU A C 1
ATOM 2464 O O . GLU A 1 319 ? -22.244 30.889 50.659 1.00 19.27 318 GLU A O 1
ATOM 2470 N N . ASP A 1 320 ? -22.359 30.687 48.432 1.00 16.38 319 ASP A N 1
ATOM 2471 C CA . ASP A 1 320 ? -23.400 29.677 48.458 1.00 18.21 319 ASP A CA 1
ATOM 2472 C C . ASP A 1 320 ? -22.740 28.344 48.786 1.00 16.75 319 ASP A C 1
ATOM 2473 O O . ASP A 1 320 ? -21.909 27.842 48.017 1.00 15.97 319 ASP A O 1
ATOM 2478 N N . PRO A 1 321 ? -23.109 27.744 49.934 1.00 14.12 320 PRO A N 1
ATOM 2479 C CA . PRO A 1 321 ? -22.375 26.525 50.334 1.00 13.65 320 PRO A CA 1
ATOM 2480 C C . PRO A 1 321 ? -22.673 25.344 49.414 1.00 14.10 320 PRO A C 1
ATOM 2481 O O . PRO A 1 321 ? -21.859 24.432 49.282 1.00 15.17 320 PRO A O 1
ATOM 2485 N N . VAL A 1 322 ? -23.840 25.344 48.759 1.00 15.59 321 VAL A N 1
ATOM 2486 C CA . VAL A 1 322 ? -24.151 24.278 47.816 1.00 13.61 321 VAL A CA 1
ATOM 2487 C C . VAL A 1 322 ? -23.266 24.397 46.581 1.00 16.38 321 VAL A C 1
ATOM 2488 O O . VAL A 1 322 ? -22.821 23.388 46.009 1.00 15.26 321 VAL A O 1
ATOM 2492 N N . GLU A 1 323 ? -23.013 25.633 46.154 1.00 15.96 322 GLU A N 1
ATOM 2493 C CA . GLU A 1 323 ? -22.068 25.814 45.072 1.00 17.19 322 GLU A CA 1
ATOM 2494 C C . GLU A 1 323 ? -20.644 25.397 45.458 1.00 17.48 322 GLU A C 1
ATOM 2495 O O . GLU A 1 323 ? -19.914 24.897 44.613 1.00 16.01 322 GLU A O 1
ATOM 2501 N N . GLN A 1 324 ? -20.257 25.587 46.712 1.00 15.90 323 GLN A N 1
ATOM 2502 C CA . GLN A 1 324 ? -18.933 25.099 47.126 1.00 12.42 323 GLN A CA 1
ATOM 2503 C C . GLN A 1 324 ? -18.873 23.576 47.053 1.00 13.24 323 GLN A C 1
ATOM 2504 O O . GLN A 1 324 ? -17.879 22.990 46.593 1.00 15.34 323 GLN A O 1
ATOM 2510 N N . LEU A 1 325 ? -19.937 22.923 47.503 1.00 13.62 324 LEU A N 1
ATOM 2511 C CA . LEU A 1 325 ? -20.018 21.486 47.381 1.00 14.55 324 LEU A CA 1
ATOM 2512 C C . LEU A 1 325 ? -19.828 21.069 45.920 1.00 16.25 324 LEU A C 1
ATOM 2513 O O . LEU A 1 325 ? -19.071 20.140 45.596 1.00 14.93 324 LEU A O 1
ATOM 2518 N N . ARG A 1 326 ? -20.542 21.751 45.034 1.00 15.21 325 ARG A N 1
ATOM 2519 C CA . ARG A 1 326 ? -20.520 21.355 43.633 1.00 12.40 325 ARG A CA 1
ATOM 2520 C C . ARG A 1 326 ? -19.187 21.640 42.952 1.00 14.37 325 ARG A C 1
ATOM 2521 O O . ARG A 1 326 ? -18.790 20.935 42.018 1.00 17.69 325 ARG A O 1
ATOM 2529 N N . ASN A 1 327 ? -18.512 22.679 43.412 1.00 15.82 326 ASN A N 1
ATOM 2530 C CA . ASN A 1 327 ? -17.295 23.106 42.771 1.00 17.45 326 ASN A CA 1
ATOM 2531 C C . ASN A 1 327 ? -16.048 22.379 43.254 1.00 16.89 326 ASN A C 1
ATOM 2532 O O . ASN A 1 327 ? -15.133 22.117 42.476 1.00 18.93 326 ASN A O 1
ATOM 2537 N N . ASN A 1 328 ? -16.009 22.096 44.549 1.00 12.41 327 ASN A N 1
ATOM 2538 C CA . ASN A 1 328 ? -14.788 21.653 45.202 1.00 15.13 327 ASN A CA 1
ATOM 2539 C C . ASN A 1 328 ? -14.745 20.191 45.541 1.00 15.19 327 ASN A C 1
ATOM 2540 O O . ASN A 1 328 ? -13.680 19.702 45.932 1.00 14.87 327 ASN A O 1
ATOM 2545 N N . VAL A 1 329 ? -15.886 19.496 45.447 1.00 13.21 328 VAL A N 1
ATOM 2546 C CA . VAL A 1 329 ? -15.990 18.119 45.916 1.00 12.77 328 VAL A CA 1
ATOM 2547 C C . VAL A 1 329 ? -16.299 17.112 44.799 1.00 17.03 328 VAL A C 1
ATOM 2548 O O . VAL A 1 329 ? -17.281 17.261 44.048 1.00 15.77 328 VAL A O 1
ATOM 2552 N N . TRP A 1 330 ? -15.452 16.095 44.683 1.00 12.11 329 TRP A N 1
ATOM 2553 C CA . TRP A 1 330 ? -15.695 14.933 43.824 1.00 10.99 329 TRP A CA 1
ATOM 2554 C C . TRP A 1 330 ? -16.199 13.785 44.664 1.00 14.00 329 TRP A C 1
ATOM 2555 O O . TRP A 1 330 ? -15.807 13.599 45.845 1.00 12.49 329 TRP A O 1
ATOM 2566 N N . ILE A 1 331 ? -17.077 12.975 44.102 1.00 14.34 330 ILE A N 1
ATOM 2567 C CA . ILE A 1 331 ? -17.671 11.869 44.864 1.00 11.05 330 ILE A CA 1
ATOM 2568 C C . ILE A 1 331 ? -17.599 10.553 44.107 1.00 14.25 330 ILE A C 1
ATOM 2569 O O . ILE A 1 331 ? -18.049 10.481 42.958 1.00 14.75 330 ILE A O 1
ATOM 2574 N N . ALA A 1 332 ? -17.012 9.506 44.713 1.00 13.90 331 ALA A N 1
ATOM 2575 C CA . ALA A 1 332 ? -17.111 8.173 44.146 1.00 13.00 331 ALA A CA 1
ATOM 2576 C C . ALA A 1 332 ? -18.324 7.539 44.817 1.00 13.45 331 ALA A C 1
ATOM 2577 O O . ALA A 1 332 ? -18.309 7.290 46.036 1.00 15.59 331 ALA A O 1
ATOM 2579 N N . PRO A 1 333 ? -19.386 7.287 44.041 1.00 15.68 332 PRO A N 1
ATOM 2580 C CA . PRO A 1 333 ? -20.622 6.802 44.607 1.00 16.11 332 PRO A CA 1
ATOM 2581 C C . PRO A 1 333 ? -20.597 5.304 44.781 1.00 14.30 332 PRO A C 1
ATOM 2582 O O . PRO A 1 333 ? -19.672 4.642 44.317 1.00 17.52 332 PRO A O 1
ATOM 2586 N N . TYR A 1 334 ? -21.608 4.757 45.447 1.00 12.08 333 TYR A N 1
ATOM 2587 C CA . TYR A 1 334 ? -21.824 3.316 45.481 1.00 13.16 333 TYR A CA 1
ATOM 2588 C C . TYR A 1 334 ? -22.400 2.890 44.120 1.00 22.94 333 TYR A C 1
ATOM 2589 O O . TYR A 1 334 ? -23.164 3.626 43.472 1.00 18.62 333 TYR A O 1
ATOM 2598 N N . TYR A 1 335 ? -21.946 1.726 43.663 1.00 23.44 334 TYR A N 1
ATOM 2599 C CA . TYR A 1 335 ? -22.400 1.071 42.424 1.00 29.84 334 TYR A CA 1
ATOM 2600 C C . TYR A 1 335 ? -23.915 1.155 42.224 1.00 26.01 334 TYR A C 1
ATOM 2601 O O . TYR A 1 335 ? -24.404 1.375 41.103 1.00 26.29 334 TYR A O 1
ATOM 2610 N N . GLU A 1 336 ? -24.647 0.988 43.318 1.00 21.17 335 GLU A N 1
ATOM 2611 C CA . GLU A 1 336 ? -26.108 0.888 43.273 1.00 31.60 335 GLU A CA 1
ATOM 2612 C C . GLU A 1 336 ? -26.853 2.209 43.462 1.00 30.04 335 GLU A C 1
ATOM 2613 O O . GLU A 1 336 ? -28.083 2.221 43.456 1.00 20.68 335 GLU A O 1
ATOM 2619 N N . ASP A 1 337 ? -26.131 3.318 43.627 1.00 20.96 336 ASP A N 1
ATOM 2620 C CA . ASP A 1 337 ? -26.794 4.635 43.778 1.00 14.79 336 ASP A CA 1
ATOM 2621 C C . ASP A 1 337 ? -27.463 5.044 42.483 1.00 16.57 336 ASP A C 1
ATOM 2622 O O . ASP A 1 337 ? -27.097 4.565 41.395 1.00 20.41 336 ASP A O 1
ATOM 2627 N N . ASP A 1 338 ? -28.421 5.960 42.580 1.00 18.17 337 ASP A N 1
ATOM 2628 C CA . ASP A 1 338 ? -29.055 6.477 41.383 1.00 28.45 337 ASP A CA 1
ATOM 2629 C C . ASP A 1 338 ? -28.095 7.476 40.707 1.00 21.05 337 ASP A C 1
ATOM 2630 O O . ASP A 1 338 ? -28.032 8.655 41.096 1.00 20.70 337 ASP A O 1
ATOM 2635 N N . LEU A 1 339 ? -27.329 7.020 39.707 1.00 18.02 338 LEU A N 1
ATOM 2636 C CA . LEU A 1 339 ? -26.238 7.851 39.186 1.00 18.53 338 LEU A CA 1
ATOM 2637 C C . LEU A 1 339 ? -26.688 9.009 38.287 1.00 17.18 338 LEU A C 1
ATOM 2638 O O . LEU A 1 339 ? -26.142 10.091 38.362 1.00 16.41 338 LEU A O 1
ATOM 2643 N N . PRO A 1 340 ? -27.670 8.778 37.401 1.00 18.06 339 PRO A N 1
ATOM 2644 C CA . PRO A 1 340 ? -28.254 9.962 36.743 1.00 24.64 339 PRO A CA 1
ATOM 2645 C C . PRO A 1 340 ? -28.773 11.036 37.714 1.00 15.61 339 PRO A C 1
ATOM 2646 O O . PRO A 1 340 ? -28.560 12.220 37.441 1.00 19.03 339 PRO A O 1
ATOM 2650 N N . GLU A 1 341 ? -29.432 10.661 38.812 1.00 17.17 340 GLU A N 1
ATOM 2651 C CA . GLU A 1 341 ? -29.897 11.649 39.764 1.00 18.32 340 GLU A CA 1
ATOM 2652 C C . GLU A 1 341 ? -28.693 12.368 40.355 1.00 14.97 340 GLU A C 1
ATOM 2653 O O . GLU A 1 341 ? -28.688 13.586 40.479 1.00 15.29 340 GLU A O 1
ATOM 2659 N N . LEU A 1 342 ? -27.655 11.603 40.721 1.00 13.46 341 LEU A N 1
ATOM 2660 C CA . LEU A 1 342 ? -26.502 12.270 41.295 1.00 11.05 341 LEU A CA 1
ATOM 2661 C C . LEU A 1 342 ? -25.925 13.297 40.310 1.00 12.45 341 LEU A C 1
ATOM 2662 O O . LEU A 1 342 ? -25.552 14.416 40.709 1.00 14.03 341 LEU A O 1
ATOM 2667 N N . ALA A 1 343 ? -25.855 12.951 39.021 1.00 15.51 342 ALA A N 1
ATOM 2668 C CA . ALA A 1 343 ? -25.305 13.877 38.044 1.00 14.26 342 ALA A CA 1
ATOM 2669 C C . ALA A 1 343 ? -26.169 15.130 37.920 1.00 13.56 342 ALA A C 1
ATOM 2670 O O . ALA A 1 343 ? -25.650 16.238 37.698 1.00 16.84 342 ALA A O 1
ATOM 2672 N N . ARG A 1 344 ? -27.478 14.958 38.107 1.00 16.36 343 ARG A N 1
ATOM 2673 C CA A ARG A 1 344 ? -28.393 16.094 38.045 0.50 19.37 343 ARG A CA 1
ATOM 2674 C CA B ARG A 1 344 ? -28.417 16.085 38.076 0.50 19.53 343 ARG A CA 1
ATOM 2675 C C . ARG A 1 344 ? -28.105 17.053 39.187 1.00 19.19 343 ARG A C 1
ATOM 2676 O O . ARG A 1 344 ? -28.295 18.273 39.061 1.00 19.42 343 ARG A O 1
ATOM 2691 N N . VAL A 1 345 ? -27.661 16.492 40.297 1.00 15.44 344 VAL A N 1
ATOM 2692 C CA . VAL A 1 345 ? -27.492 17.277 41.525 1.00 16.09 344 VAL A CA 1
ATOM 2693 C C . VAL A 1 345 ? -26.114 17.914 41.647 1.00 18.68 344 VAL A C 1
ATOM 2694 O O . VAL A 1 345 ? -26.001 19.102 41.934 1.00 17.77 344 VAL A O 1
ATOM 2698 N N . ILE A 1 346 ? -25.060 17.142 41.394 1.00 15.05 345 ILE A N 1
ATOM 2699 C CA . ILE A 1 346 ? -23.710 17.664 41.584 1.00 15.30 345 ILE A CA 1
ATOM 2700 C C . ILE A 1 346 ? -22.958 17.883 40.287 1.00 16.43 345 ILE A C 1
ATOM 2701 O O . ILE A 1 346 ? -21.885 18.527 40.283 1.00 20.01 345 ILE A O 1
ATOM 2706 N N . GLY A 1 347 ? -23.508 17.364 39.196 1.00 14.27 346 GLY A N 1
ATOM 2707 C CA . GLY A 1 347 ? -22.829 17.525 37.902 1.00 15.43 346 GLY A CA 1
ATOM 2708 C C . GLY A 1 347 ? -22.065 16.256 37.578 1.00 18.92 346 GLY A C 1
ATOM 2709 O O . GLY A 1 347 ? -21.406 15.671 38.444 1.00 16.41 346 GLY A O 1
ATOM 2710 N N . VAL A 1 348 ? -22.141 15.807 36.329 1.00 16.49 347 VAL A N 1
ATOM 2711 C CA . VAL A 1 348 ? -21.486 14.541 35.989 1.00 19.32 347 VAL A CA 1
ATOM 2712 C C . VAL A 1 348 ? -19.965 14.636 36.144 1.00 16.03 347 VAL A C 1
ATOM 2713 O O . VAL A 1 348 ? -19.281 13.603 36.345 1.00 17.64 347 VAL A O 1
ATOM 2717 N N . ASP A 1 349 ? -19.438 15.847 36.043 1.00 16.03 348 ASP A N 1
ATOM 2718 C CA . ASP A 1 349 ? -17.984 16.059 36.120 1.00 17.22 348 ASP A CA 1
ATOM 2719 C C . ASP A 1 349 ? -17.460 15.717 37.531 1.00 18.50 348 ASP A C 1
ATOM 2720 O O . ASP A 1 349 ? -16.253 15.515 37.733 1.00 16.09 348 ASP A O 1
ATOM 2725 N N . LYS A 1 350 ? -18.362 15.582 38.509 1.00 13.56 349 LYS A N 1
ATOM 2726 C CA . LYS A 1 350 ? -17.871 15.315 39.874 1.00 14.67 349 LYS A CA 1
ATOM 2727 C C . LYS A 1 350 ? -18.036 13.858 40.267 1.00 14.15 349 LYS A C 1
ATOM 2728 O O . LYS A 1 350 ? -17.723 13.493 41.414 1.00 14.78 349 LYS A O 1
ATOM 2734 N N . ILE A 1 351 ? -18.512 13.007 39.368 1.00 12.78 350 ILE A N 1
ATOM 2735 C CA . ILE A 1 351 ? -18.758 11.599 39.702 1.00 13.60 350 ILE A CA 1
ATOM 2736 C C . ILE A 1 351 ? -17.547 10.777 39.316 1.00 19.90 350 ILE A C 1
ATOM 2737 O O . ILE A 1 351 ? -17.087 10.849 38.167 1.00 15.62 350 ILE A O 1
ATOM 2742 N N . LEU A 1 352 ? -17.029 10.003 40.278 1.00 14.24 351 LEU A N 1
ATOM 2743 C CA . LEU A 1 352 ? -15.829 9.171 40.049 1.00 14.29 351 LEU A CA 1
ATOM 2744 C C . LEU A 1 352 ? -16.104 7.693 40.132 1.00 12.61 351 LEU A C 1
ATOM 2745 O O . LEU A 1 352 ? -16.762 7.205 41.063 1.00 17.67 351 LEU A O 1
ATOM 2750 N N . PHE A 1 353 ? -15.584 6.950 39.150 1.00 15.09 352 PHE A N 1
ATOM 2751 C CA . PHE A 1 353 ? -15.583 5.504 39.255 1.00 12.84 352 PHE A CA 1
ATOM 2752 C C . PHE A 1 353 ? -14.509 5.015 40.255 1.00 13.18 352 PHE A C 1
ATOM 2753 O O . PHE A 1 353 ? -13.369 5.450 40.193 1.00 15.26 352 PHE A O 1
ATOM 2761 N N . GLY A 1 354 ? -14.933 4.122 41.145 1.00 15.94 353 GLY A N 1
ATOM 2762 C CA . GLY A 1 354 ? -14.045 3.437 42.083 1.00 19.13 353 GLY A CA 1
ATOM 2763 C C . GLY A 1 354 ? -14.641 2.056 42.327 1.00 20.35 353 GLY A C 1
ATOM 2764 O O . GLY A 1 354 ? -15.836 1.936 42.625 1.00 17.09 353 GLY A O 1
ATOM 2765 N N . SER A 1 355 ? -13.818 1.006 42.240 1.00 14.09 354 SER A N 1
ATOM 2766 C CA . SER A 1 355 ? -14.292 -0.354 42.353 1.00 19.38 354 SER A CA 1
ATOM 2767 C C . SER A 1 355 ? -14.264 -0.911 43.776 1.00 15.88 354 SER A C 1
ATOM 2768 O O . SER A 1 355 ? -15.003 -1.841 44.065 1.00 16.28 354 SER A O 1
ATOM 2771 N N . ASP A 1 356 ? -13.405 -0.330 44.620 1.00 14.82 355 ASP A N 1
ATOM 2772 C CA . ASP A 1 356 ? -13.122 -0.853 45.967 1.00 15.11 355 ASP A CA 1
ATOM 2773 C C . ASP A 1 356 ? -12.481 -2.227 45.891 1.00 16.46 355 ASP A C 1
ATOM 2774 O O . ASP A 1 356 ? -12.611 -3.037 46.820 1.00 16.39 355 ASP A O 1
ATOM 2779 N N . TRP A 1 357 ? -11.796 -2.505 44.781 1.00 14.93 356 TRP A N 1
ATOM 2780 C CA . TRP A 1 357 ? -11.140 -3.815 44.639 1.00 15.11 356 TRP A CA 1
ATOM 2781 C C . TRP A 1 357 ? -9.920 -3.886 45.537 1.00 13.93 356 TRP A C 1
ATOM 2782 O O . TRP A 1 357 ? -9.166 -2.925 45.591 1.00 17.24 356 TRP A O 1
ATOM 2793 N N . PRO A 1 358 ? -9.662 -5.029 46.201 1.00 13.78 357 PRO A N 1
ATOM 2794 C CA . PRO A 1 358 ? -10.305 -6.342 46.131 1.00 13.23 357 PRO A CA 1
ATOM 2795 C C . PRO A 1 358 ? -11.234 -6.633 47.301 1.00 14.17 357 PRO A C 1
ATOM 2796 O O . PRO A 1 358 ? -11.506 -7.792 47.663 1.00 16.36 357 PRO A O 1
ATOM 2800 N N . HIS A 1 359 ? -11.754 -5.583 47.926 1.00 15.39 358 HIS A N 1
ATOM 2801 C CA . HIS A 1 359 ? -12.606 -5.885 49.075 1.00 14.10 358 HIS A CA 1
ATOM 2802 C C . HIS A 1 359 ? -13.811 -6.715 48.731 1.00 16.36 358 HIS A C 1
ATOM 2803 O O . HIS A 1 359 ? -14.321 -6.702 47.591 1.00 17.33 358 HIS A O 1
ATOM 2810 N N . GLY A 1 360 ? -14.319 -7.418 49.740 1.00 21.54 359 GLY A N 1
ATOM 2811 C CA . GLY A 1 360 ? -15.497 -8.240 49.566 1.00 18.97 359 GLY A CA 1
ATOM 2812 C C . GLY A 1 360 ? -16.716 -7.458 49.102 1.00 25.95 359 GLY A C 1
ATOM 2813 O O . GLY A 1 360 ? -17.519 -7.935 48.307 1.00 21.91 359 GLY A O 1
ATOM 2814 N N . GLU A 1 361 ? -16.854 -6.240 49.610 1.00 23.23 360 GLU A N 1
ATOM 2815 C CA . GLU A 1 361 ? -17.989 -5.390 49.262 1.00 20.03 360 GLU A CA 1
ATOM 2816 C C . GLU A 1 361 ? -17.787 -4.653 47.947 1.00 23.59 360 GLU A C 1
ATOM 2817 O O . GLU A 1 361 ? -18.686 -3.940 47.487 1.00 22.91 360 GLU A O 1
ATOM 2823 N N . GLY A 1 362 ? -16.609 -4.796 47.339 1.00 19.81 361 GLY A N 1
ATOM 2824 C CA . GLY A 1 362 ? -16.340 -4.112 46.081 1.00 18.99 361 GLY A CA 1
ATOM 2825 C C . GLY A 1 362 ? -16.758 -4.891 44.847 1.00 17.24 361 GLY A C 1
ATOM 2826 O O . GLY A 1 362 ? -17.353 -5.963 44.964 1.00 19.94 361 GLY A O 1
ATOM 2827 N N . LEU A 1 363 ? -16.431 -4.365 43.670 1.00 18.53 362 LEU A N 1
ATOM 2828 C CA . LEU A 1 363 ? -16.703 -5.083 42.408 1.00 18.08 362 LEU A CA 1
ATOM 2829 C C . LEU A 1 363 ? -15.628 -6.145 42.180 1.00 23.75 362 LEU A C 1
ATOM 2830 O O . LEU A 1 363 ? -14.449 -5.833 42.232 1.00 23.49 362 LEU A O 1
ATOM 2835 N N . ALA A 1 364 ? -16.036 -7.382 41.892 1.00 20.67 363 ALA A N 1
ATOM 2836 C CA . ALA A 1 364 ? -15.065 -8.397 41.473 1.00 24.20 363 ALA A CA 1
ATOM 2837 C C . ALA A 1 364 ? -14.287 -7.953 40.220 1.00 22.74 363 ALA A C 1
ATOM 2838 O O . ALA A 1 364 ? -13.059 -8.170 40.112 1.00 22.22 363 ALA A O 1
ATOM 2840 N N . SER A 1 365 ? -14.999 -7.353 39.255 1.00 22.96 364 SER A N 1
ATOM 2841 C CA . SER A 1 365 ? -14.353 -6.863 38.033 1.00 20.57 364 SER A CA 1
ATOM 2842 C C . SER A 1 365 ? -14.513 -5.351 37.963 1.00 23.21 364 SER A C 1
ATOM 2843 O O . SER A 1 365 ? -15.631 -4.869 37.721 1.00 26.84 364 SER A O 1
ATOM 2846 N N . PRO A 1 366 ? -13.419 -4.597 38.192 1.00 22.64 365 PRO A N 1
ATOM 2847 C CA . PRO A 1 366 ? -13.608 -3.165 38.345 1.00 19.04 365 PRO A CA 1
ATOM 2848 C C . PRO A 1 366 ? -14.355 -2.542 37.172 1.00 26.37 365 PRO A C 1
ATOM 2849 O O . PRO A 1 366 ? -15.220 -1.688 37.387 1.00 20.07 365 PRO A O 1
ATOM 2853 N N . VAL A 1 367 ? -14.029 -2.930 35.937 1.00 20.97 366 VAL A N 1
ATOM 2854 C CA . VAL A 1 367 ? -14.682 -2.261 34.795 1.00 25.25 366 VAL A CA 1
ATOM 2855 C C . VAL A 1 367 ? -16.167 -2.560 34.632 1.00 19.49 366 VAL A C 1
ATOM 2856 O O . VAL A 1 367 ? -16.821 -1.849 33.856 1.00 23.51 366 VAL A O 1
ATOM 2860 N N . SER A 1 368 ? -16.701 -3.567 35.322 1.00 18.56 367 SER A N 1
ATOM 2861 C CA . SER A 1 368 ? -18.144 -3.825 35.327 1.00 21.95 367 SER A CA 1
ATOM 2862 C C . SER A 1 368 ? -18.936 -2.648 35.893 1.00 22.07 367 SER A C 1
ATOM 2863 O O . SER A 1 368 ? -20.169 -2.652 35.839 1.00 26.34 367 SER A O 1
ATOM 2866 N N . PHE A 1 369 ? -18.241 -1.651 36.445 1.00 21.11 368 PHE A N 1
ATOM 2867 C CA . PHE A 1 369 ? -18.932 -0.442 36.947 1.00 19.83 368 PHE A CA 1
ATOM 2868 C C . PHE A 1 369 ? -19.747 0.143 35.789 1.00 29.17 368 PHE A C 1
ATOM 2869 O O . PHE A 1 369 ? -20.798 0.764 36.011 1.00 20.29 368 PHE A O 1
ATOM 2877 N N . THR A 1 370 ? -19.274 -0.048 34.555 1.00 20.49 369 THR A N 1
ATOM 2878 C CA . THR A 1 370 ? -19.984 0.564 33.413 1.00 21.58 369 THR A CA 1
ATOM 2879 C C . THR A 1 370 ? -21.419 0.045 33.248 1.00 24.89 369 THR A C 1
ATOM 2880 O O . THR A 1 370 ? -22.235 0.697 32.613 1.00 24.88 369 THR A O 1
ATOM 2884 N N . ALA A 1 371 ? -21.726 -1.126 33.795 1.00 21.37 370 ALA A N 1
ATOM 2885 C CA . ALA A 1 371 ? -23.093 -1.682 33.694 1.00 28.29 370 ALA A CA 1
ATOM 2886 C C . ALA A 1 371 ? -24.144 -0.765 34.337 1.00 38.05 370 ALA A C 1
ATOM 2887 O O . ALA A 1 371 ? -25.337 -0.843 34.021 1.00 24.26 370 ALA A O 1
ATOM 2889 N N . GLU A 1 372 ? -23.703 0.098 35.247 1.00 22.87 371 GLU A N 1
ATOM 2890 C CA . GLU A 1 372 ? -24.606 1.018 35.945 1.00 27.14 371 GLU A CA 1
ATOM 2891 C C . GLU A 1 372 ? -24.676 2.371 35.271 1.00 21.73 371 GLU A C 1
ATOM 2892 O O . GLU A 1 372 ? -25.293 3.287 35.810 1.00 28.06 371 GLU A O 1
ATOM 2898 N N . LEU A 1 373 ? -24.016 2.504 34.121 1.00 22.37 372 LEU A N 1
ATOM 2899 C CA . LEU A 1 373 ? -23.915 3.789 33.442 1.00 16.43 372 LEU A CA 1
ATOM 2900 C C . LEU A 1 373 ? -24.655 3.843 32.078 1.00 15.69 372 LEU A C 1
ATOM 2901 O O . LEU A 1 373 ? -24.380 4.717 31.264 1.00 21.15 372 LEU A O 1
ATOM 2906 N N . LYS A 1 374 ? -25.555 2.888 31.843 1.00 22.24 373 LYS A N 1
ATOM 2907 C CA . LYS A 1 374 ? -26.293 2.867 30.580 1.00 30.59 373 LYS A CA 1
ATOM 2908 C C . LYS A 1 374 ? -27.142 4.121 30.326 1.00 29.08 373 LYS A C 1
ATOM 2909 O O . LYS A 1 374 ? -27.437 4.446 29.176 1.00 36.27 373 LYS A O 1
ATOM 2915 N N . GLY A 1 375 ? -27.496 4.852 31.376 1.00 24.07 374 GLY A N 1
ATOM 2916 C CA . GLY A 1 375 ? -28.240 6.109 31.189 1.00 26.51 374 GLY A CA 1
ATOM 2917 C C . GLY A 1 375 ? -27.384 7.310 30.804 1.00 28.85 374 GLY A C 1
ATOM 2918 O O . GLY A 1 375 ? -27.884 8.447 30.738 1.00 29.81 374 GLY A O 1
ATOM 2919 N N . PHE A 1 376 ? -26.097 7.073 30.549 1.00 21.21 375 PHE A N 1
ATOM 2920 C CA . PHE A 1 376 ? -25.141 8.126 30.224 1.00 19.37 375 PHE A CA 1
ATOM 2921 C C . PHE A 1 376 ? -24.583 7.974 28.814 1.00 18.89 375 PHE A C 1
ATOM 2922 O O . PHE A 1 376 ? -24.477 6.835 28.311 1.00 24.90 375 PHE A O 1
ATOM 2930 N N . SER A 1 377 ? -24.151 9.095 28.222 1.00 19.12 376 SER A N 1
ATOM 2931 C CA . SER A 1 377 ? -23.478 9.084 26.909 1.00 22.51 376 SER A CA 1
ATOM 2932 C C . SER A 1 377 ? -22.101 8.475 26.966 1.00 40.93 376 SER A C 1
ATOM 2933 O O . SER A 1 377 ? -21.506 8.354 28.027 1.00 22.02 376 SER A O 1
ATOM 2936 N N . GLU A 1 378 ? -21.573 8.126 25.804 1.00 24.21 377 GLU A N 1
ATOM 2937 C CA . GLU A 1 378 ? -20.243 7.560 25.731 1.00 32.18 377 GLU A CA 1
ATOM 2938 C C . GLU A 1 378 ? -19.205 8.521 26.326 1.00 32.79 377 GLU A C 1
ATOM 2939 O O . GLU A 1 378 ? -18.332 8.103 27.089 1.00 24.96 377 GLU A O 1
ATOM 2945 N N . SER A 1 379 ? -19.295 9.804 25.993 1.00 23.81 378 SER A N 1
ATOM 2946 C CA . SER A 1 379 ? -18.340 10.762 26.492 1.00 26.80 378 SER A CA 1
ATOM 2947 C C . SER A 1 379 ? -18.499 11.010 28.005 1.00 21.63 378 SER A C 1
ATOM 2948 O O . SER A 1 379 ? -17.503 11.231 28.679 1.00 25.95 378 SER A O 1
ATOM 2951 N N . ASP A 1 380 ? -19.729 10.981 28.525 1.00 20.41 379 ASP A N 1
ATOM 2952 C CA . ASP A 1 380 ? -19.934 11.078 30.002 1.00 20.28 379 ASP A CA 1
ATOM 2953 C C . ASP A 1 380 ? -19.404 9.846 30.734 1.00 19.50 379 ASP A C 1
ATOM 2954 O O . ASP A 1 380 ? -18.806 9.970 31.824 1.00 18.50 379 ASP A O 1
ATOM 2959 N N . ILE A 1 381 ? -19.579 8.664 30.146 1.00 18.97 380 ILE A N 1
ATOM 2960 C CA . ILE A 1 381 ? -18.965 7.452 30.711 1.00 21.03 380 ILE A CA 1
ATOM 2961 C C . ILE A 1 381 ? -17.446 7.619 30.763 1.00 24.92 380 ILE A C 1
ATOM 2962 O O . ILE A 1 381 ? -16.808 7.208 31.739 1.00 17.43 380 ILE A O 1
ATOM 2967 N N . ARG A 1 382 ? -16.864 8.217 29.731 1.00 19.15 381 ARG A N 1
ATOM 2968 C CA . ARG A 1 382 ? -15.429 8.448 29.752 1.00 20.46 381 ARG A CA 1
ATOM 2969 C C . ARG A 1 382 ? -14.998 9.405 30.871 1.00 25.80 381 ARG A C 1
ATOM 2970 O O . ARG A 1 382 ? -13.936 9.232 31.458 1.00 18.60 381 ARG A O 1
ATOM 2978 N N . LYS A 1 383 ? -15.813 10.427 31.157 1.00 19.15 382 LYS A N 1
ATOM 2979 C CA . LYS A 1 383 ? -15.582 11.328 32.298 1.00 18.64 382 LYS A CA 1
ATOM 2980 C C . LYS A 1 383 ? -15.596 10.508 33.585 1.00 16.65 382 LYS A C 1
ATOM 2981 O O . LYS A 1 383 ? -14.686 10.571 34.398 1.00 15.73 382 LYS A O 1
ATOM 2987 N N . ILE A 1 384 ? -16.640 9.721 33.759 1.00 17.68 383 ILE A N 1
ATOM 2988 C CA . ILE A 1 384 ? -16.809 8.963 35.010 1.00 18.17 383 ILE A CA 1
ATOM 2989 C C . ILE A 1 384 ? -15.704 7.915 35.209 1.00 20.44 383 ILE A C 1
ATOM 2990 O O . ILE A 1 384 ? -15.219 7.723 36.325 1.00 16.36 383 ILE A O 1
ATOM 2995 N N . MET A 1 385 ? -15.286 7.266 34.123 1.00 17.75 384 MET A N 1
ATOM 2996 C CA . MET A 1 385 ? -14.363 6.118 34.216 1.00 16.34 384 MET A CA 1
ATOM 2997 C C . MET A 1 385 ? -12.903 6.536 34.120 1.00 15.50 384 MET A C 1
ATOM 2998 O O . MET A 1 385 ? -12.021 5.718 34.413 1.00 19.62 384 MET A O 1
ATOM 3003 N N . ARG A 1 386 ? -12.655 7.768 33.734 1.00 14.89 385 ARG A N 1
ATOM 3004 C CA . ARG A 1 386 ? -11.304 8.235 33.517 1.00 19.69 385 ARG A CA 1
ATOM 3005 C C . ARG A 1 386 ? -10.994 9.719 33.723 1.00 18.71 385 ARG A C 1
ATOM 3006 O O . ARG A 1 386 ? -10.189 10.102 34.493 1.00 18.24 385 ARG A O 1
ATOM 3014 N N . ASP A 1 387 ? -11.611 10.551 32.907 1.00 15.41 386 ASP A N 1
ATOM 3015 C CA . ASP A 1 387 ? -11.279 11.952 32.885 1.00 15.38 386 ASP A CA 1
ATOM 3016 C C . ASP A 1 387 ? -11.558 12.819 34.127 1.00 13.98 386 ASP A C 1
ATOM 3017 O O . ASP A 1 387 ? -10.865 13.749 34.370 1.00 16.29 386 ASP A O 1
ATOM 3022 N N . ASN A 1 388 ? -12.634 12.536 34.830 1.00 18.66 387 ASN A N 1
ATOM 3023 C CA . ASN A 1 388 ? -12.903 13.279 36.033 1.00 18.79 387 ASN A CA 1
ATOM 3024 C C . ASN A 1 388 ? -11.781 13.078 37.077 1.00 12.82 387 ASN A C 1
ATOM 3025 O O . ASN A 1 388 ? -11.430 13.962 37.762 1.00 15.42 387 ASN A O 1
ATOM 3030 N N . ALA A 1 389 ? -11.274 11.866 37.163 1.00 14.89 388 ALA A N 1
ATOM 3031 C CA . ALA A 1 389 ? -10.188 11.576 38.102 1.00 16.66 388 ALA A CA 1
ATOM 3032 C C . ALA A 1 389 ? -8.941 12.363 37.706 1.00 23.73 388 ALA A C 1
ATOM 3033 O O . ALA A 1 389 ? -8.233 12.870 38.560 1.00 20.15 388 ALA A O 1
ATOM 3035 N N . LEU A 1 390 ? -8.699 12.509 36.404 1.00 21.29 389 LEU A N 1
ATOM 3036 C CA . LEU A 1 390 ? -7.588 13.372 35.970 1.00 23.27 389 LEU A CA 1
ATOM 3037 C C . LEU A 1 390 ? -7.765 14.832 36.356 1.00 17.53 389 LEU A C 1
ATOM 3038 O O . LEU A 1 390 ? -6.813 15.495 36.749 1.00 20.26 389 LEU A O 1
ATOM 3043 N N . ASP A 1 391 ? -8.998 15.357 36.258 1.00 15.86 390 ASP A N 1
ATOM 3044 C CA . ASP A 1 391 ? -9.292 16.679 36.741 1.00 18.26 390 ASP A CA 1
ATOM 3045 C C . ASP A 1 391 ? -9.040 16.792 38.255 1.00 18.02 390 ASP A C 1
ATOM 3046 O O . ASP A 1 391 ? -8.486 17.767 38.716 1.00 19.17 390 ASP A O 1
ATOM 3051 N N . LEU A 1 392 ? -9.503 15.801 39.015 1.00 18.08 391 LEU A N 1
ATOM 3052 C CA . LEU A 1 392 ? -9.326 15.837 40.451 1.00 16.62 391 LEU A CA 1
ATOM 3053 C C . LEU A 1 392 ? -7.828 15.967 40.769 1.00 15.20 391 LEU A C 1
ATOM 3054 O O . LEU A 1 392 ? -7.401 16.767 41.606 1.00 19.13 391 LEU A O 1
ATOM 3059 N N . LEU A 1 393 ? -7.027 15.159 40.094 1.00 20.49 392 LEU A N 1
ATOM 3060 C CA . LEU A 1 393 ? -5.587 15.186 40.397 1.00 18.63 392 LEU A CA 1
ATOM 3061 C C . LEU A 1 393 ? -4.895 16.453 39.922 1.00 23.34 392 LEU A C 1
ATOM 3062 O O . LEU A 1 393 ? -3.963 16.934 40.566 1.00 25.01 392 LEU A O 1
ATOM 3067 N N . GLY A 1 394 ? -5.342 16.978 38.783 1.00 24.21 393 GLY A N 1
ATOM 3068 C CA . GLY A 1 394 ? -4.860 18.255 38.268 1.00 26.94 393 GLY A CA 1
ATOM 3069 C C . GLY A 1 394 ? -3.978 18.049 37.053 1.00 48.95 393 GLY A C 1
ATOM 3070 O O . GLY A 1 394 ? -2.823 18.477 37.031 1.00 63.38 393 GLY A O 1
ATOM 3071 N N . ALA B 1 4 ? -0.862 37.192 131.256 1.00 42.71 3 ALA B N 1
ATOM 3072 C CA . ALA B 1 4 ? -0.841 37.999 130.004 1.00 44.36 3 ALA B CA 1
ATOM 3073 C C . ALA B 1 4 ? 0.587 38.249 129.548 1.00 54.75 3 ALA B C 1
ATOM 3074 O O . ALA B 1 4 ? 1.468 38.511 130.359 1.00 36.40 3 ALA B O 1
ATOM 3076 N N . LEU B 1 5 ? 0.824 38.187 128.243 1.00 25.46 4 LEU B N 1
ATOM 3077 C CA . LEU B 1 5 ? 2.159 38.450 127.731 1.00 30.06 4 LEU B CA 1
ATOM 3078 C C . LEU B 1 5 ? 2.452 39.939 127.760 1.00 23.59 4 LEU B C 1
ATOM 3079 O O . LEU B 1 5 ? 1.531 40.762 127.784 1.00 30.00 4 LEU B O 1
ATOM 3084 N N . ASN B 1 6 ? 3.725 40.297 127.709 1.00 23.51 5 ASN B N 1
ATOM 3085 C CA . ASN B 1 6 ? 4.063 41.700 127.714 1.00 27.83 5 ASN B CA 1
ATOM 3086 C C . ASN B 1 6 ? 4.419 42.170 126.315 1.00 39.41 5 ASN B C 1
ATOM 3087 O O . ASN B 1 6 ? 5.087 43.176 126.133 1.00 33.07 5 ASN B O 1
ATOM 3092 N N . TYR B 1 7 ? 3.978 41.422 125.315 1.00 21.61 6 TYR B N 1
ATOM 3093 C CA . TYR B 1 7 ? 4.080 41.915 123.948 1.00 17.80 6 TYR B CA 1
ATOM 3094 C C . TYR B 1 7 ? 2.771 41.539 123.258 1.00 16.08 6 TYR B C 1
ATOM 3095 O O . TYR B 1 7 ? 2.036 40.640 123.705 1.00 18.09 6 TYR B O 1
ATOM 3104 N N . ARG B 1 8 ? 2.438 42.261 122.179 1.00 17.42 7 ARG B N 1
ATOM 3105 C CA . ARG B 1 8 ? 1.273 41.904 121.383 1.00 15.67 7 ARG B CA 1
ATOM 3106 C C . ARG B 1 8 ? 1.665 40.767 120.435 1.00 13.44 7 ARG B C 1
ATOM 3107 O O . ARG B 1 8 ? 2.842 40.601 120.071 1.00 16.98 7 ARG B O 1
ATOM 3115 N N . VAL B 1 9 ? 0.666 39.964 120.087 1.00 14.29 8 VAL B N 1
ATOM 3116 C CA . VAL B 1 9 ? 0.915 38.753 119.305 1.00 15.64 8 VAL B CA 1
ATOM 3117 C C . VAL B 1 9 ? 0.652 38.960 117.834 1.00 14.98 8 VAL B C 1
ATOM 3118 O O . VAL B 1 9 ? 0.027 39.958 117.438 1.00 15.50 8 VAL B O 1
ATOM 3122 N N . ILE B 1 10 ? 1.134 38.006 117.032 1.00 14.57 9 ILE B N 1
ATOM 3123 C CA . ILE B 1 10 ? 0.838 38.033 115.593 1.00 9.25 9 ILE B CA 1
ATOM 3124 C C . ILE B 1 10 ? 0.078 36.738 115.315 1.00 11.29 9 ILE B C 1
ATOM 3125 O O . ILE B 1 10 ? 0.621 35.660 115.530 1.00 12.45 9 ILE B O 1
ATOM 3130 N N . ASP B 1 11 ? -1.166 36.869 114.862 1.00 13.45 10 ASP B N 1
ATOM 3131 C CA . ASP B 1 11 ? -2.097 35.739 114.687 1.00 11.26 10 ASP B CA 1
ATOM 3132 C C . ASP B 1 11 ? -2.189 35.372 113.214 1.00 11.55 10 ASP B C 1
ATOM 3133 O O . ASP B 1 11 ? -2.742 36.150 112.403 1.00 12.73 10 ASP B O 1
ATOM 3138 N N . VAL B 1 12 ? -1.652 34.212 112.856 1.00 12.37 11 VAL B N 1
ATOM 3139 C CA . VAL B 1 12 ? -1.536 33.897 111.411 1.00 12.17 11 VAL B CA 1
ATOM 3140 C C . VAL B 1 12 ? -2.789 33.286 110.851 1.00 11.46 11 VAL B C 1
ATOM 3141 O O . VAL B 1 12 ? -2.826 32.907 109.646 1.00 11.87 11 VAL B O 1
ATOM 3145 N N . ASP B 1 13 ? -3.836 33.178 111.684 1.00 9.13 12 ASP B N 1
ATOM 3146 C CA . ASP B 1 13 ? -5.089 32.639 111.158 1.00 8.25 12 ASP B CA 1
ATOM 3147 C C . ASP B 1 13 ? -6.297 33.392 111.709 1.00 10.82 12 ASP B C 1
ATOM 3148 O O . ASP B 1 13 ? -6.776 33.087 112.802 1.00 12.48 12 ASP B O 1
ATOM 3153 N N . ASN B 1 14 ? -6.814 34.344 110.902 1.00 10.72 13 ASN B N 1
ATOM 3154 C CA . ASN B 1 14 ? -8.017 35.069 111.224 1.00 10.95 13 ASN B CA 1
ATOM 3155 C C . ASN B 1 14 ? -8.872 35.134 109.978 1.00 14.92 13 ASN B C 1
ATOM 3156 O O . ASN B 1 14 ? -8.374 34.994 108.852 1.00 12.53 13 ASN B O 1
ATOM 3161 N N . HIS B 1 15 ? -10.161 35.376 110.154 1.00 11.24 14 HIS B N 1
ATOM 3162 C CA . HIS B 1 15 ? -11.034 35.437 108.969 1.00 11.08 14 HIS B CA 1
ATOM 3163 C C . HIS B 1 15 ? -11.922 36.644 108.911 1.00 13.96 14 HIS B C 1
ATOM 3164 O O . HIS B 1 15 ? -12.283 37.242 109.954 1.00 14.91 14 HIS B O 1
ATOM 3171 N N . TYR B 1 16 ? -12.284 36.999 107.680 1.00 11.04 15 TYR B N 1
ATOM 3172 C CA . TYR B 1 16 ? -13.493 37.827 107.436 1.00 14.77 15 TYR B CA 1
ATOM 3173 C C . TYR B 1 16 ? -14.607 36.935 106.897 1.00 17.43 15 TYR B C 1
ATOM 3174 O O . TYR B 1 16 ? -14.378 35.757 106.550 1.00 14.34 15 TYR B O 1
ATOM 3183 N N . TYR B 1 17 ? -15.811 37.497 106.829 1.00 16.77 16 TYR B N 1
ATOM 3184 C CA . TYR B 1 17 ? -16.929 36.865 106.107 1.00 16.40 16 TYR B CA 1
ATOM 3185 C C . TYR B 1 17 ? -17.222 37.725 104.894 1.00 15.94 16 TYR B C 1
ATOM 3186 O O . TYR B 1 17 ? -17.514 38.920 105.036 1.00 14.42 16 TYR B O 1
ATOM 3195 N N . GLU B 1 18 ? -17.096 37.138 103.697 1.00 14.07 17 GLU B N 1
ATOM 3196 C CA . GLU B 1 18 ? -17.268 37.889 102.465 1.00 16.48 17 GLU B CA 1
ATOM 3197 C C . GLU B 1 18 ? -18.721 38.378 102.322 1.00 15.50 17 GLU B C 1
ATOM 3198 O O . GLU B 1 18 ? -19.677 37.657 102.620 1.00 17.19 17 GLU B O 1
ATOM 3204 N N . PRO B 1 19 ? -18.872 39.607 101.837 1.00 17.04 18 PRO B N 1
ATOM 3205 C CA . PRO B 1 19 ? -20.176 40.049 101.372 1.00 17.09 18 PRO B CA 1
ATOM 3206 C C . PRO B 1 19 ? -20.539 39.276 100.089 1.00 20.15 18 PRO B C 1
ATOM 3207 O O . PRO B 1 19 ? -19.661 38.703 99.432 1.00 18.00 18 PRO B O 1
ATOM 3211 N N . LEU B 1 20 ? -21.814 39.298 99.712 1.00 23.22 19 LEU B N 1
ATOM 3212 C CA . LEU B 1 20 ? -22.270 38.561 98.531 1.00 21.34 19 LEU B CA 1
ATOM 3213 C C . LEU B 1 20 ? -21.602 38.964 97.230 1.00 18.88 19 LEU B C 1
ATOM 3214 O O . LEU B 1 20 ? -21.614 38.200 96.272 1.00 23.72 19 LEU B O 1
ATOM 3219 N N . ASP B 1 21 ? -21.035 40.169 97.160 1.00 15.79 20 ASP B N 1
ATOM 3220 C CA . ASP B 1 21 ? -20.360 40.591 95.938 1.00 17.58 20 ASP B CA 1
ATOM 3221 C C . ASP B 1 21 ? -18.837 40.439 95.924 1.00 15.43 20 ASP B C 1
ATOM 3222 O O . ASP B 1 21 ? -18.155 40.916 95.011 1.00 16.99 20 ASP B O 1
ATOM 3227 N N . SER B 1 22 ? -18.268 39.713 96.886 1.00 15.53 21 SER B N 1
ATOM 3228 C CA . SER B 1 22 ? -16.807 39.560 96.855 1.00 15.04 21 SER B CA 1
ATOM 3229 C C . SER B 1 22 ? -16.199 39.061 95.504 1.00 14.85 21 SER B C 1
ATOM 3230 O O . SER B 1 22 ? -15.127 39.479 95.086 1.00 19.52 21 SER B O 1
ATOM 3233 N N . PHE B 1 23 ? -16.875 38.111 94.844 1.00 16.88 22 PHE B N 1
ATOM 3234 C CA . PHE B 1 23 ? -16.392 37.539 93.590 1.00 15.03 22 PHE B CA 1
ATOM 3235 C C . PHE B 1 23 ? -17.083 38.136 92.347 1.00 18.12 22 PHE B C 1
ATOM 3236 O O . PHE B 1 23 ? -16.838 37.694 91.234 1.00 18.34 22 PHE B O 1
ATOM 3244 N N . THR B 1 24 ? -17.891 39.164 92.538 1.00 17.93 23 THR B N 1
ATOM 3245 C CA . THR B 1 24 ? -18.602 39.761 91.377 1.00 17.81 23 THR B CA 1
ATOM 3246 C C . THR B 1 24 ? -18.392 41.274 91.240 1.00 28.96 23 THR B C 1
ATOM 3247 O O . THR B 1 24 ? -18.384 41.801 90.120 1.00 28.32 23 THR B O 1
ATOM 3251 N N . ARG B 1 25 ? -18.215 41.973 92.361 1.00 19.64 24 ARG B N 1
ATOM 3252 C CA . ARG B 1 25 ? -17.951 43.447 92.313 1.00 21.21 24 ARG B CA 1
ATOM 3253 C C . ARG B 1 25 ? -17.014 43.912 91.193 1.00 26.02 24 ARG B C 1
ATOM 3254 O O . ARG B 1 25 ? -17.291 44.903 90.497 1.00 27.32 24 ARG B O 1
ATOM 3262 N N . HIS B 1 26 ? -15.885 43.240 91.042 1.00 21.78 25 HIS B N 1
ATOM 3263 C CA . HIS B 1 26 ? -14.836 43.632 90.087 1.00 19.35 25 HIS B CA 1
ATOM 3264 C C . HIS B 1 26 ? -14.544 42.607 89.010 1.00 17.53 25 HIS B C 1
ATOM 3265 O O . HIS B 1 26 ? -13.417 42.505 88.464 1.00 27.35 25 HIS B O 1
ATOM 3272 N N . LEU B 1 27 ? -15.554 41.852 88.672 1.00 20.00 26 LEU B N 1
ATOM 3273 C CA . LEU B 1 27 ? -15.417 40.751 87.743 1.00 20.99 26 LEU B CA 1
ATOM 3274 C C . LEU B 1 27 ? -15.654 41.104 86.283 1.00 18.74 26 LEU B C 1
ATOM 3275 O O . LEU B 1 27 ? -16.610 41.658 86.024 1.00 24.91 26 LEU B O 1
ATOM 3280 N N . ASP B 1 28 ? -14.747 40.749 85.391 1.00 23.61 27 ASP B N 1
ATOM 3281 C CA . ASP B 1 28 ? -14.931 40.918 83.943 1.00 20.20 27 ASP B CA 1
ATOM 3282 C C . ASP B 1 28 ? -16.336 40.446 83.576 1.00 30.88 27 ASP B C 1
ATOM 3283 O O . ASP B 1 28 ? -16.696 39.346 83.846 1.00 26.52 27 ASP B O 1
ATOM 3288 N N . LYS B 1 29 ? -17.125 41.315 82.960 1.00 24.41 28 LYS B N 1
ATOM 3289 C CA . LYS B 1 29 ? -18.466 40.968 82.518 1.00 24.02 28 LYS B CA 1
ATOM 3290 C C . LYS B 1 29 ? -18.562 39.696 81.707 1.00 16.12 28 LYS B C 1
ATOM 3291 O O . LYS B 1 29 ? -19.548 39.069 81.690 1.00 23.32 28 LYS B O 1
ATOM 3297 N N . LYS B 1 30 ? -17.509 39.388 80.996 1.00 21.87 29 LYS B N 1
ATOM 3298 C CA . LYS B 1 30 ? -17.427 38.174 80.206 1.00 22.00 29 LYS B CA 1
ATOM 3299 C C . LYS B 1 30 ? -17.760 36.943 81.054 1.00 37.44 29 LYS B C 1
ATOM 3300 O O . LYS B 1 30 ? -18.266 35.947 80.533 1.00 22.76 29 LYS B O 1
ATOM 3306 N N . PHE B 1 31 ? -17.512 37.023 82.363 1.00 24.54 30 PHE B N 1
ATOM 3307 C CA . PHE B 1 31 ? -17.600 35.841 83.224 1.00 17.97 30 PHE B CA 1
ATOM 3308 C C . PHE B 1 31 ? -18.748 35.927 84.184 1.00 19.18 30 PHE B C 1
ATOM 3309 O O . PHE B 1 31 ? -18.782 35.225 85.180 1.00 21.00 30 PHE B O 1
ATOM 3317 N N . LYS B 1 32 ? -19.717 36.762 83.862 1.00 19.27 31 LYS B N 1
ATOM 3318 C CA . LYS B 1 32 ? -20.807 37.020 84.773 1.00 18.22 31 LYS B CA 1
ATOM 3319 C C . LYS B 1 32 ? -21.583 35.741 85.104 1.00 18.66 31 LYS B C 1
ATOM 3320 O O . LYS B 1 32 ? -22.140 35.604 86.194 1.00 23.86 31 LYS B O 1
ATOM 3326 N N . ARG B 1 33 ? -21.654 34.822 84.154 1.00 19.27 32 ARG B N 1
ATOM 3327 C CA . ARG B 1 33 ? -22.333 33.547 84.429 1.00 23.52 32 ARG B CA 1
ATOM 3328 C C . ARG B 1 33 ? -21.348 32.421 84.694 1.00 20.12 32 ARG B C 1
ATOM 3329 O O . ARG B 1 33 ? -21.613 31.502 85.475 1.00 21.68 32 ARG B O 1
ATOM 3337 N N . ARG B 1 34 ? -20.190 32.492 84.054 1.00 15.51 33 ARG B N 1
ATOM 3338 C CA . ARG B 1 34 ? -19.200 31.444 84.210 1.00 17.51 33 ARG B CA 1
ATOM 3339 C C . ARG B 1 34 ? -18.590 31.428 85.615 1.00 20.86 33 ARG B C 1
ATOM 3340 O O . ARG B 1 34 ? -18.164 30.365 86.103 1.00 16.56 33 ARG B O 1
ATOM 3348 N N . GLY B 1 35 ? -18.545 32.604 86.233 1.00 17.23 34 GLY B N 1
ATOM 3349 C CA . GLY B 1 35 ? -17.985 32.752 87.583 1.00 14.98 34 GLY B CA 1
ATOM 3350 C C . GLY B 1 35 ? -19.050 32.525 88.650 1.00 19.05 34 GLY B C 1
ATOM 3351 O O . GLY B 1 35 ? -19.944 31.642 88.510 1.00 16.90 34 GLY B O 1
ATOM 3352 N N . VAL B 1 36 ? -18.972 33.319 89.717 1.00 15.34 35 VAL B N 1
ATOM 3353 C CA . VAL B 1 36 ? -19.917 33.202 90.836 1.00 12.21 35 VAL B CA 1
ATOM 3354 C C . VAL B 1 36 ? -21.140 34.087 90.616 1.00 20.47 35 VAL B C 1
ATOM 3355 O O . VAL B 1 36 ? -20.997 35.276 90.268 1.00 19.58 35 VAL B O 1
ATOM 3359 N N . GLN B 1 37 ? -22.327 33.521 90.833 1.00 18.94 36 GLN B N 1
ATOM 3360 C CA . GLN B 1 37 ? -23.562 34.296 90.883 1.00 22.60 36 GLN B CA 1
ATOM 3361 C C . GLN B 1 37 ? -24.283 33.965 92.163 1.00 23.02 36 GLN B C 1
ATOM 3362 O O . GLN B 1 37 ? -24.255 32.828 92.614 1.00 25.35 36 GLN B O 1
ATOM 3368 N N . MET B 1 38 ? -24.922 34.965 92.759 1.00 21.37 37 MET B N 1
ATOM 3369 C CA . MET B 1 38 ? -25.768 34.739 93.907 1.00 16.71 37 MET B CA 1
ATOM 3370 C C . MET B 1 38 ? -27.227 34.811 93.423 1.00 29.16 37 MET B C 1
ATOM 3371 O O . MET B 1 38 ? -27.666 35.869 92.997 1.00 24.51 37 MET B O 1
ATOM 3376 N N . LEU B 1 39 ? -27.964 33.703 93.484 1.00 22.43 38 LEU B N 1
ATOM 3377 C CA . LEU B 1 39 ? -29.375 33.659 93.057 1.00 24.35 38 LEU B CA 1
ATOM 3378 C C . LEU B 1 39 ? -30.273 33.347 94.235 1.00 22.18 38 LEU B C 1
ATOM 3379 O O . LEU B 1 39 ? -29.865 32.656 95.164 1.00 27.80 38 LEU B O 1
ATOM 3384 N N . SER B 1 40 ? -31.525 33.815 94.203 1.00 20.29 39 SER B N 1
ATOM 3385 C CA . SER B 1 40 ? -32.413 33.606 95.335 1.00 20.42 39 SER B CA 1
ATOM 3386 C C . SER B 1 40 ? -33.619 32.772 94.928 1.00 23.51 39 SER B C 1
ATOM 3387 O O . SER B 1 40 ? -34.097 32.877 93.801 1.00 30.56 39 SER B O 1
ATOM 3390 N N . ASP B 1 41 ? -34.113 31.960 95.849 1.00 26.22 40 ASP B N 1
ATOM 3391 C CA . ASP B 1 41 ? -35.311 31.165 95.594 1.00 27.87 40 ASP B CA 1
ATOM 3392 C C . ASP B 1 41 ? -36.510 31.818 96.272 1.00 43.22 40 ASP B C 1
ATOM 3393 O O . ASP B 1 41 ? -37.552 31.188 96.433 1.00 48.25 40 ASP B O 1
ATOM 3398 N N . GLY B 1 42 ? -36.361 33.077 96.673 1.00 38.10 41 GLY B N 1
ATOM 3399 C CA . GLY B 1 42 ? -37.401 33.743 97.455 1.00 41.00 41 GLY B CA 1
ATOM 3400 C C . GLY B 1 42 ? -37.092 33.797 98.947 1.00 44.83 41 GLY B C 1
ATOM 3401 O O . GLY B 1 42 ? -37.307 34.821 99.591 1.00 46.88 41 GLY B O 1
ATOM 3402 N N . LYS B 1 43 ? -36.587 32.699 99.504 1.00 52.68 42 LYS B N 1
ATOM 3403 C CA . LYS B 1 43 ? -36.241 32.648 100.929 1.00 43.74 42 LYS B CA 1
ATOM 3404 C C . LYS B 1 43 ? -34.731 32.597 101.169 1.00 48.28 42 LYS B C 1
ATOM 3405 O O . LYS B 1 43 ? -34.227 33.249 102.074 1.00 42.52 42 LYS B O 1
ATOM 3411 N N . ARG B 1 44 ? -34.021 31.809 100.362 1.00 43.51 43 ARG B N 1
ATOM 3412 C CA . ARG B 1 44 ? -32.578 31.603 100.531 1.00 33.26 43 ARG B CA 1
ATOM 3413 C C . ARG B 1 44 ? -31.764 32.152 99.359 1.00 42.91 43 ARG B C 1
ATOM 3414 O O . ARG B 1 44 ? -32.254 32.274 98.226 1.00 29.90 43 ARG B O 1
ATOM 3422 N N . THR B 1 45 ? -30.514 32.494 99.642 1.00 27.24 44 THR B N 1
ATOM 3423 C CA . THR B 1 45 ? -29.572 32.851 98.578 1.00 22.44 44 THR B CA 1
ATOM 3424 C C . THR B 1 45 ? -28.643 31.675 98.340 1.00 20.92 44 THR B C 1
ATOM 3425 O O . THR B 1 45 ? -28.189 31.022 99.288 1.00 24.38 44 THR B O 1
ATOM 3429 N N . TRP B 1 46 ? -28.404 31.374 97.068 1.00 22.37 45 TRP B N 1
ATOM 3430 C CA . TRP B 1 46 ? -27.524 30.275 96.695 1.00 20.96 45 TRP B CA 1
ATOM 3431 C C . TRP B 1 46 ? -26.399 30.813 95.864 1.00 18.53 45 TRP B C 1
ATOM 3432 O O . TRP B 1 46 ? -26.595 31.641 94.984 1.00 22.55 45 TRP B O 1
ATOM 3443 N N . ALA B 1 47 ? -25.196 30.351 96.164 1.00 20.85 46 ALA B N 1
ATOM 3444 C CA . ALA B 1 47 ? -24.077 30.630 95.295 1.00 20.04 46 ALA B CA 1
ATOM 3445 C C . ALA B 1 47 ? -24.143 29.633 94.147 1.00 17.42 46 ALA B C 1
ATOM 3446 O O . ALA B 1 47 ? -24.148 28.425 94.358 1.00 20.55 46 ALA B O 1
ATOM 3448 N N . VAL B 1 48 ? -24.191 30.166 92.931 1.00 18.91 47 VAL B N 1
ATOM 3449 C CA . VAL B 1 48 ? -24.244 29.362 91.722 1.00 16.11 47 VAL B CA 1
ATOM 3450 C C . VAL B 1 48 ? -22.969 29.680 90.953 1.00 18.94 47 VAL B C 1
ATOM 3451 O O . VAL B 1 48 ? -22.750 30.836 90.516 1.00 19.47 47 VAL B O 1
ATOM 3455 N N . ILE B 1 49 ? -22.103 28.676 90.828 1.00 14.35 48 ILE B N 1
ATOM 3456 C CA . ILE B 1 49 ? -20.776 28.899 90.305 1.00 17.23 48 ILE B CA 1
ATOM 3457 C C . ILE B 1 49 ? -20.616 28.081 89.048 1.00 14.72 48 ILE B C 1
ATOM 3458 O O . ILE B 1 49 ? -20.774 26.854 89.073 1.00 17.07 48 ILE B O 1
ATOM 3463 N N . GLY B 1 50 ? -20.316 28.753 87.943 1.00 17.31 49 GLY B N 1
ATOM 3464 C CA . GLY B 1 50 ? -20.289 28.103 86.634 1.00 18.12 49 GLY B CA 1
ATOM 3465 C C . GLY B 1 50 ? -21.595 27.353 86.376 1.00 15.55 49 GLY B C 1
ATOM 3466 O O . GLY B 1 50 ? -21.575 26.222 85.920 1.00 19.69 49 GLY B O 1
ATOM 3467 N N . ASP B 1 51 ? -22.700 28.006 86.695 1.00 19.41 50 ASP B N 1
ATOM 3468 C CA . ASP B 1 51 ? -24.024 27.435 86.439 1.00 26.04 50 ASP B CA 1
ATOM 3469 C C . ASP B 1 51 ? -24.390 26.217 87.319 1.00 24.10 50 ASP B C 1
ATOM 3470 O O . ASP B 1 51 ? -25.410 25.556 87.079 1.00 17.72 50 ASP B O 1
ATOM 3475 N N . ARG B 1 52 ? -23.599 25.919 88.345 1.00 15.28 51 ARG B N 1
ATOM 3476 C CA . ARG B 1 52 ? -23.945 24.852 89.251 1.00 14.03 51 ARG B CA 1
ATOM 3477 C C . ARG B 1 52 ? -24.073 25.365 90.692 1.00 21.17 51 ARG B C 1
ATOM 3478 O O . ARG B 1 52 ? -23.203 26.081 91.184 1.00 16.78 51 ARG B O 1
ATOM 3486 N N . VAL B 1 53 ? -25.145 24.983 91.382 1.00 16.62 52 VAL B N 1
ATOM 3487 C CA . VAL B 1 53 ? -25.353 25.397 92.760 1.00 16.60 52 VAL B CA 1
ATOM 3488 C C . VAL B 1 53 ? -24.235 24.804 93.619 1.00 13.36 52 VAL B C 1
ATOM 3489 O O . VAL B 1 53 ? -23.960 23.611 93.554 1.00 17.78 52 VAL B O 1
ATOM 3493 N N . ASN B 1 54 ? -23.557 25.671 94.378 1.00 16.46 53 ASN B N 1
ATOM 3494 C CA . ASN B 1 54 ? -22.446 25.212 95.223 1.00 16.13 53 ASN B CA 1
ATOM 3495 C C . ASN B 1 54 ? -22.901 25.131 96.672 1.00 17.40 53 ASN B C 1
ATOM 3496 O O . ASN B 1 54 ? -23.690 25.966 97.098 1.00 18.77 53 ASN B O 1
ATOM 3501 N N . HIS B 1 55 ? -22.387 24.143 97.419 1.00 18.87 54 HIS B N 1
ATOM 3502 C CA . HIS B 1 55 ? -22.800 23.918 98.812 1.00 20.52 54 HIS B CA 1
ATOM 3503 C C . HIS B 1 55 ? -21.655 24.010 99.786 1.00 20.76 54 HIS B C 1
ATOM 3504 O O . HIS B 1 55 ? -21.746 23.512 100.905 1.00 19.80 54 HIS B O 1
ATOM 3511 N N . PHE B 1 56 ? -20.565 24.653 99.397 1.00 14.42 55 PHE B N 1
ATOM 3512 C CA . PHE B 1 56 ? -19.431 24.709 100.329 1.00 16.72 55 PHE B CA 1
ATOM 3513 C C . PHE B 1 56 ? -19.767 25.498 101.585 1.00 16.44 55 PHE B C 1
ATOM 3514 O O . PHE B 1 56 ? -19.424 25.071 102.701 1.00 18.08 55 PHE B O 1
ATOM 3522 N N . ILE B 1 57 ? -20.391 26.668 101.401 1.00 16.30 56 ILE B N 1
ATOM 3523 C CA . ILE B 1 57 ? -20.891 27.505 102.504 1.00 16.68 56 ILE B CA 1
ATOM 3524 C C . ILE B 1 57 ? -22.409 27.306 102.537 1.00 19.12 56 ILE B C 1
ATOM 3525 O O . ILE B 1 57 ? -23.096 27.579 101.548 1.00 23.98 56 ILE B O 1
ATOM 3530 N N . PRO B 1 58 ? -22.932 26.825 103.656 1.00 19.63 57 PRO B N 1
ATOM 3531 C CA . PRO B 1 58 ? -24.382 26.573 103.770 1.00 23.52 57 PRO B CA 1
ATOM 3532 C C . PRO B 1 58 ? -25.238 27.826 103.596 1.00 25.63 57 PRO B C 1
ATOM 3533 O O . PRO B 1 58 ? -26.334 27.745 103.042 1.00 25.86 57 PRO B O 1
ATOM 3537 N N . ASN B 1 59 ? -24.761 28.978 104.069 1.00 18.27 58 ASN B N 1
ATOM 3538 C CA . ASN B 1 59 ? -25.493 30.235 103.899 1.00 25.06 58 ASN B CA 1
ATOM 3539 C C . ASN B 1 59 ? -24.518 31.311 103.518 1.00 20.35 58 ASN B C 1
ATOM 3540 O O . ASN B 1 59 ? -23.780 31.794 104.368 1.00 24.75 58 ASN B O 1
ATOM 3545 N N . PRO B 1 60 ? -24.486 31.672 102.227 1.00 20.98 59 PRO B N 1
ATOM 3546 C CA . PRO B 1 60 ? -23.511 32.649 101.749 1.00 19.72 59 PRO B CA 1
ATOM 3547 C C . PRO B 1 60 ? -23.794 34.084 102.239 1.00 20.97 59 PRO B C 1
ATOM 3548 O O . PRO B 1 60 ? -22.942 34.975 102.064 1.00 22.33 59 PRO B O 1
ATOM 3552 N N . THR B 1 61 ? -24.948 34.312 102.872 1.00 22.24 60 THR B N 1
ATOM 3553 C CA . THR B 1 61 ? -25.182 35.646 103.458 1.00 23.56 60 THR B CA 1
ATOM 3554 C C . THR B 1 61 ? -24.492 35.776 104.817 1.00 23.10 60 THR B C 1
ATOM 3555 O O . THR B 1 61 ? -24.341 36.886 105.317 1.00 23.48 60 THR B O 1
ATOM 3559 N N . PHE B 1 62 ? -24.107 34.649 105.420 1.00 20.44 61 PHE B N 1
ATOM 3560 C CA . PHE B 1 62 ? -23.415 34.650 106.709 1.00 21.30 61 PHE B CA 1
ATOM 3561 C C . PHE B 1 62 ? -24.239 35.300 107.814 1.00 26.30 61 PHE B C 1
ATOM 3562 O O . PHE B 1 62 ? -23.693 35.842 108.767 1.00 22.30 61 PHE B O 1
ATOM 3570 N N . ASP B 1 63 ? -25.558 35.186 107.706 1.00 25.27 62 ASP B N 1
ATOM 3571 C CA . ASP B 1 63 ? -26.447 35.791 108.701 1.00 26.31 62 ASP B CA 1
ATOM 3572 C C . ASP B 1 63 ? -27.649 34.885 108.789 1.00 26.80 62 ASP B C 1
ATOM 3573 O O . ASP B 1 63 ? -28.281 34.633 107.755 1.00 25.32 62 ASP B O 1
ATOM 3578 N N . PRO B 1 64 ? -27.953 34.365 109.999 1.00 25.67 63 PRO B N 1
ATOM 3579 C CA . PRO B 1 64 ? -27.197 34.494 111.265 1.00 30.64 63 PRO B CA 1
ATOM 3580 C C . PRO B 1 64 ? -25.796 33.860 111.197 1.00 29.03 63 PRO B C 1
ATOM 3581 O O . PRO B 1 64 ? -25.523 33.072 110.289 1.00 29.50 63 PRO B O 1
ATOM 3585 N N . ILE B 1 65 ? -24.943 34.176 112.164 1.00 23.91 64 ILE B N 1
ATOM 3586 C CA . ILE B 1 65 ? -23.510 33.814 112.076 1.00 30.74 64 ILE B CA 1
ATOM 3587 C C . ILE B 1 65 ? -23.060 33.088 113.321 1.00 35.01 64 ILE B C 1
ATOM 3588 O O . ILE B 1 65 ? -23.415 33.454 114.427 1.00 21.88 64 ILE B O 1
ATOM 3593 N N . ILE B 1 66 ? -22.247 32.060 113.142 1.00 21.15 65 ILE B N 1
ATOM 3594 C CA . ILE B 1 66 ? -21.829 31.254 114.269 1.00 19.59 65 ILE B CA 1
ATOM 3595 C C . ILE B 1 66 ? -21.047 32.065 115.341 1.00 22.08 65 ILE B C 1
ATOM 3596 O O . ILE B 1 66 ? -20.358 33.048 115.027 1.00 22.90 65 ILE B O 1
ATOM 3601 N N . VAL B 1 67 ? -21.164 31.651 116.606 1.00 21.47 66 VAL B N 1
ATOM 3602 C CA . VAL B 1 67 ? -20.380 32.218 117.715 1.00 19.79 66 VAL B CA 1
ATOM 3603 C C . VAL B 1 67 ? -18.937 31.683 117.735 1.00 18.36 66 VAL B C 1
ATOM 3604 O O . VAL B 1 67 ? -18.745 30.472 117.675 1.00 22.49 66 VAL B O 1
ATOM 3608 N N . PRO B 1 68 ? -17.917 32.579 117.802 1.00 17.73 67 PRO B N 1
ATOM 3609 C CA . PRO B 1 68 ? -16.541 32.066 117.824 1.00 19.30 67 PRO B CA 1
ATOM 3610 C C . PRO B 1 68 ? -16.318 31.053 118.951 1.00 21.91 67 PRO B C 1
ATOM 3611 O O . PRO B 1 68 ? -16.682 31.299 120.117 1.00 21.01 67 PRO B O 1
ATOM 3615 N N . GLY B 1 69 ? -15.724 29.918 118.600 1.00 20.82 68 GLY B N 1
ATOM 3616 C CA . GLY B 1 69 ? -15.306 28.930 119.574 1.00 15.18 68 GLY B CA 1
ATOM 3617 C C . GLY B 1 69 ? -16.399 27.964 119.995 1.00 17.41 68 GLY B C 1
ATOM 3618 O O . GLY B 1 69 ? -16.122 27.034 120.735 1.00 23.32 68 GLY B O 1
ATOM 3619 N N . CYS B 1 70 ? -17.628 28.168 119.520 1.00 16.64 69 CYS B N 1
ATOM 3620 C CA . CYS B 1 70 ? -18.732 27.344 120.057 1.00 26.98 69 CYS B CA 1
ATOM 3621 C C . CYS B 1 70 ? -18.598 25.883 119.642 1.00 31.54 69 CYS B C 1
ATOM 3622 O O . CYS B 1 70 ? -19.134 24.993 120.308 1.00 24.56 69 CYS B O 1
ATOM 3625 N N . LEU B 1 71 ? -17.840 25.636 118.571 1.00 21.56 70 LEU B N 1
ATOM 3626 C CA . LEU B 1 71 ? -17.633 24.274 118.066 1.00 25.67 70 LEU B CA 1
ATOM 3627 C C . LEU B 1 71 ? -16.357 23.648 118.553 1.00 26.70 70 LEU B C 1
ATOM 3628 O O . LEU B 1 71 ? -15.970 22.569 118.082 1.00 25.16 70 LEU B O 1
ATOM 3633 N N . ASP B 1 72 ? -15.699 24.296 119.502 1.00 28.79 71 ASP B N 1
ATOM 3634 C CA . ASP B 1 72 ? -14.450 23.745 120.007 1.00 32.19 71 ASP B CA 1
ATOM 3635 C C . ASP B 1 72 ? -14.526 22.259 120.356 1.00 44.14 71 ASP B C 1
ATOM 3636 O O . ASP B 1 72 ? -13.726 21.457 119.860 1.00 33.38 71 ASP B O 1
ATOM 3641 N N . LEU B 1 73 ? -15.471 21.883 121.214 1.00 35.63 72 LEU B N 1
ATOM 3642 C CA . LEU B 1 73 ? -15.502 20.499 121.687 1.00 54.07 72 LEU B CA 1
ATOM 3643 C C . LEU B 1 73 ? -15.824 19.525 120.552 1.00 41.04 72 LEU B C 1
ATOM 3644 O O . LEU B 1 73 ? -15.381 18.370 120.571 1.00 41.29 72 LEU B O 1
ATOM 3649 N N . LEU B 1 74 ? -16.597 19.989 119.570 1.00 30.40 73 LEU B N 1
ATOM 3650 C CA . LEU B 1 74 ? -16.970 19.148 118.442 1.00 31.04 73 LEU B CA 1
ATOM 3651 C C . LEU B 1 74 ? -15.736 18.861 117.601 1.00 35.43 73 LEU B C 1
ATOM 3652 O O . LEU B 1 74 ? -15.468 17.699 117.276 1.00 38.57 73 LEU B O 1
ATOM 3657 N N . PHE B 1 75 ? -14.960 19.897 117.266 1.00 31.65 74 PHE B N 1
ATOM 3658 C CA A PHE B 1 75 ? -13.764 19.702 116.437 0.50 25.42 74 PHE B CA 1
ATOM 3659 C CA B PHE B 1 75 ? -13.795 19.676 116.424 0.50 32.49 74 PHE B CA 1
ATOM 3660 C C . PHE B 1 75 ? -12.698 18.852 117.117 1.00 40.31 74 PHE B C 1
ATOM 3661 O O . PHE B 1 75 ? -11.949 18.131 116.453 1.00 33.84 74 PHE B O 1
ATOM 3676 N N . ARG B 1 76 ? -12.625 18.923 118.444 1.00 44.30 75 ARG B N 1
ATOM 3677 C CA . ARG B 1 76 ? -11.654 18.098 119.174 1.00 45.59 75 ARG B CA 1
ATOM 3678 C C . ARG B 1 76 ? -12.176 16.677 119.439 1.00 49.12 75 ARG B C 1
ATOM 3679 O O . ARG B 1 76 ? -11.429 15.790 119.868 1.00 31.81 75 ARG B O 1
ATOM 3687 N N . GLY B 1 77 ? -13.463 16.461 119.187 1.00 31.23 76 GLY B N 1
ATOM 3688 C CA . GLY B 1 77 ? -14.104 15.184 119.513 1.00 42.69 76 GLY B CA 1
ATOM 3689 C C . GLY B 1 77 ? -14.124 14.915 121.014 1.00 57.22 76 GLY B C 1
ATOM 3690 O O . GLY B 1 77 ? -13.891 13.785 121.458 1.00 37.18 76 GLY B O 1
ATOM 3691 N N . GLU B 1 78 ? -14.411 15.959 121.791 1.00 41.74 77 GLU B N 1
ATOM 3692 C CA . GLU B 1 78 ? -14.388 15.893 123.249 1.00 31.56 77 GLU B CA 1
ATOM 3693 C C . GLU B 1 78 ? -15.707 16.371 123.822 1.00 29.38 77 GLU B C 1
ATOM 3694 O O . GLU B 1 78 ? -15.738 16.941 124.918 1.00 34.68 77 GLU B O 1
ATOM 3700 N N . ILE B 1 79 ? -16.798 16.133 123.095 1.00 28.17 78 ILE B N 1
ATOM 3701 C CA . ILE B 1 79 ? -18.124 16.443 123.603 1.00 27.52 78 ILE B CA 1
ATOM 3702 C C . ILE B 1 79 ? -18.441 15.534 124.805 1.00 27.55 78 ILE B C 1
ATOM 3703 O O . ILE B 1 79 ? -18.386 14.304 124.696 1.00 29.20 78 ILE B O 1
ATOM 3708 N N . PRO B 1 80 ? -18.765 16.135 125.966 1.00 38.92 79 PRO B N 1
ATOM 3709 C CA . PRO B 1 80 ? -18.942 15.290 127.166 1.00 26.98 79 PRO B CA 1
ATOM 3710 C C . PRO B 1 80 ? -20.206 14.434 127.093 1.00 34.03 79 PRO B C 1
ATOM 3711 O O . PRO B 1 80 ? -21.222 14.879 126.550 1.00 42.30 79 PRO B O 1
ATOM 3715 N N . ASP B 1 81 ? -20.144 13.229 127.657 1.00 43.15 80 ASP B N 1
ATOM 3716 C CA . ASP B 1 81 ? -21.330 12.391 127.740 1.00 39.69 80 ASP B CA 1
ATOM 3717 C C . ASP B 1 81 ? -22.534 13.254 128.111 1.00 43.62 80 ASP B C 1
ATOM 3718 O O . ASP B 1 81 ? -22.410 14.201 128.890 1.00 36.63 80 ASP B O 1
ATOM 3723 N N . GLY B 1 82 ? -23.687 12.948 127.519 1.00 52.37 81 GLY B N 1
ATOM 3724 C CA . GLY B 1 82 ? -24.936 13.595 127.894 1.00 45.31 81 GLY B CA 1
ATOM 3725 C C . GLY B 1 82 ? -25.145 14.958 127.264 1.00 72.01 81 GLY B C 1
ATOM 3726 O O . GLY B 1 82 ? -26.072 15.677 127.630 1.00 46.25 81 GLY B O 1
ATOM 3727 N N . VAL B 1 83 ? -24.277 15.326 126.327 1.00 41.65 82 VAL B N 1
ATOM 3728 C CA . VAL B 1 83 ? -24.461 16.558 125.565 1.00 39.58 82 VAL B CA 1
ATOM 3729 C C . VAL B 1 83 ? -24.731 16.259 124.087 1.00 30.91 82 VAL B C 1
ATOM 3730 O O . VAL B 1 83 ? -23.887 15.697 123.396 1.00 39.96 82 VAL B O 1
ATOM 3734 N N . ASP B 1 84 ? -25.919 16.634 123.617 1.00 39.34 83 ASP B N 1
ATOM 3735 C CA . ASP B 1 84 ? -26.284 16.530 122.208 1.00 32.50 83 ASP B CA 1
ATOM 3736 C C . ASP B 1 84 ? -25.383 17.481 121.386 1.00 38.73 83 ASP B C 1
ATOM 3737 O O . ASP B 1 84 ? -25.429 18.709 121.556 1.00 43.37 83 ASP B O 1
ATOM 3742 N N . PRO B 1 85 ? -24.546 16.910 120.503 1.00 40.03 84 PRO B N 1
ATOM 3743 C CA . PRO B 1 85 ? -23.647 17.709 119.663 1.00 38.14 84 PRO B CA 1
ATOM 3744 C C . PRO B 1 85 ? -24.378 18.849 118.927 1.00 51.10 84 PRO B C 1
ATOM 3745 O O . PRO B 1 85 ? -23.821 19.940 118.774 1.00 36.80 84 PRO B O 1
ATOM 3749 N N . ALA B 1 86 ? -25.617 18.614 118.495 1.00 37.41 85 ALA B N 1
ATOM 3750 C CA . ALA B 1 86 ? -26.368 19.641 117.749 1.00 73.16 85 ALA B CA 1
ATOM 3751 C C . ALA B 1 86 ? -26.613 20.897 118.589 1.00 64.63 85 ALA B C 1
ATOM 3752 O O . ALA B 1 86 ? -26.825 21.985 118.054 1.00 46.14 85 ALA B O 1
ATOM 3754 N N . SER B 1 87 ? -26.569 20.734 119.907 1.00 33.34 86 SER B N 1
ATOM 3755 C CA . SER B 1 87 ? -26.795 21.833 120.841 1.00 48.96 86 SER B CA 1
ATOM 3756 C C . SER B 1 87 ? -25.632 22.835 120.886 1.00 60.65 86 SER B C 1
ATOM 3757 O O . SER B 1 87 ? -25.787 23.965 121.367 1.00 38.32 86 SER B O 1
ATOM 3760 N N . LEU B 1 88 ? -24.468 22.421 120.392 1.00 38.70 87 LEU B N 1
ATOM 3761 C CA . LEU B 1 88 ? -23.248 23.220 120.563 1.00 42.84 87 LEU B CA 1
ATOM 3762 C C . LEU B 1 88 ? -23.277 24.503 119.746 1.00 30.18 87 LEU B C 1
ATOM 3763 O O . LEU B 1 88 ? -22.798 25.547 120.209 1.00 32.61 87 LEU B O 1
ATOM 3768 N N . MET B 1 89 ? -23.836 24.440 118.539 1.00 28.69 88 MET B N 1
ATOM 3769 C CA . MET B 1 89 ? -23.849 25.604 117.683 1.00 43.01 88 MET B CA 1
ATOM 3770 C C . MET B 1 89 ? -24.724 26.665 118.312 1.00 40.78 88 MET B C 1
ATOM 3771 O O . MET B 1 89 ? -25.853 26.402 118.726 1.00 40.42 88 MET B O 1
ATOM 3776 N N . LYS B 1 90 ? -24.189 27.871 118.383 1.00 34.50 89 LYS B N 1
ATOM 3777 C CA . LYS B 1 90 ? -24.963 29.021 118.823 1.00 29.31 89 LYS B CA 1
ATOM 3778 C C . LYS B 1 90 ? -24.684 30.049 117.752 1.00 34.63 89 LYS B C 1
ATOM 3779 O O . LYS B 1 90 ? -23.575 30.070 117.205 1.00 26.81 89 LYS B O 1
ATOM 3785 N N . VAL B 1 91 ? -25.676 30.876 117.429 1.00 26.72 90 VAL B N 1
ATOM 3786 C CA . VAL B 1 91 ? -25.543 31.877 116.378 1.00 27.21 90 VAL B CA 1
ATOM 3787 C C . VAL B 1 91 ? -25.898 33.279 116.895 1.00 30.46 90 VAL B C 1
ATOM 3788 O O . VAL B 1 91 ? -26.527 33.428 117.943 1.00 30.30 90 VAL B O 1
ATOM 3792 N N . GLU B 1 92 ? -25.469 34.292 116.149 1.00 26.00 91 GLU B N 1
ATOM 3793 C CA . GLU B 1 92 ? -25.692 35.687 116.489 1.00 28.87 91 GLU B CA 1
ATOM 3794 C C . GLU B 1 92 ? -26.124 36.414 115.226 1.00 35.26 91 GLU B C 1
ATOM 3795 O O . GLU B 1 92 ? -26.046 35.862 114.123 1.00 27.95 91 GLU B O 1
ATOM 3801 N N . ARG B 1 93 ? -26.601 37.648 115.346 1.00 29.51 92 ARG B N 1
ATOM 3802 C CA A ARG B 1 93 ? -26.948 38.421 114.163 0.50 28.65 92 ARG B CA 1
ATOM 3803 C CA B ARG B 1 93 ? -26.930 38.380 114.141 0.50 24.97 92 ARG B CA 1
ATOM 3804 C C . ARG B 1 93 ? -25.665 39.023 113.597 1.00 24.14 92 ARG B C 1
ATOM 3805 O O . ARG B 1 93 ? -24.849 39.556 114.356 1.00 25.07 92 ARG B O 1
ATOM 3820 N N . LEU B 1 94 ? -25.489 38.946 112.286 1.00 24.86 93 LEU B N 1
ATOM 3821 C CA . LEU B 1 94 ? -24.276 39.466 111.654 1.00 30.04 93 LEU B CA 1
ATOM 3822 C C . LEU B 1 94 ? -24.085 40.967 111.926 1.00 39.46 93 LEU B C 1
ATOM 3823 O O . LEU B 1 94 ? -22.974 41.406 112.198 1.00 29.96 93 LEU B O 1
ATOM 3828 N N . ALA B 1 95 ? -25.176 41.733 111.876 1.00 31.36 94 ALA B N 1
ATOM 3829 C CA . ALA B 1 95 ? -25.130 43.182 112.068 1.00 46.90 94 ALA B CA 1
ATOM 3830 C C . ALA B 1 95 ? -24.554 43.538 113.433 1.00 32.49 94 ALA B C 1
ATOM 3831 O O . ALA B 1 95 ? -24.016 44.625 113.616 1.00 32.16 94 ALA B O 1
ATOM 3833 N N . ASP B 1 96 ? -24.648 42.615 114.383 1.00 30.13 95 ASP B N 1
ATOM 3834 C CA . ASP B 1 96 ? -24.036 42.822 115.705 1.00 25.10 95 ASP B CA 1
ATOM 3835 C C . ASP B 1 96 ? -22.523 42.600 115.760 1.00 32.99 95 ASP B C 1
ATOM 3836 O O . ASP B 1 96 ? -21.912 42.779 116.809 1.00 24.73 95 ASP B O 1
ATOM 3841 N N . HIS B 1 97 ? -21.926 42.210 114.636 1.00 24.27 96 HIS B N 1
ATOM 3842 C CA . HIS B 1 97 ? -20.488 41.957 114.594 1.00 24.55 96 HIS B CA 1
ATOM 3843 C C . HIS B 1 97 ? -19.880 42.539 113.357 1.00 25.93 96 HIS B C 1
ATOM 3844 O O . HIS B 1 97 ? -19.398 41.827 112.489 1.00 21.59 96 HIS B O 1
ATOM 3851 N N . PRO B 1 98 ? -19.883 43.872 113.270 1.00 22.30 97 PRO B N 1
ATOM 3852 C CA . PRO B 1 98 ? -19.383 44.577 112.126 1.00 21.31 97 PRO B CA 1
ATOM 3853 C C . PRO B 1 98 ? -17.891 44.280 111.896 1.00 17.44 97 PRO B C 1
ATOM 3854 O O . PRO B 1 98 ? -17.424 44.398 110.771 1.00 20.01 97 PRO B O 1
ATOM 3858 N N . GLU B 1 99 ? -17.183 43.857 112.948 1.00 18.64 98 GLU B N 1
ATOM 3859 C CA . GLU B 1 99 ? -15.757 43.552 112.866 1.00 16.15 98 GLU B CA 1
ATOM 3860 C C . GLU B 1 99 ? -15.508 42.349 111.948 1.00 20.73 98 GLU B C 1
ATOM 3861 O O . GLU B 1 99 ? -14.382 42.150 111.507 1.00 17.40 98 GLU B O 1
ATOM 3867 N N . TYR B 1 100 ? -16.544 41.549 111.673 1.00 17.33 99 TYR B N 1
ATOM 3868 C CA . TYR B 1 100 ? -16.369 40.453 110.683 1.00 19.30 99 TYR B CA 1
ATOM 3869 C C . TYR B 1 100 ? -16.248 40.921 109.223 1.00 20.60 99 TYR B C 1
ATOM 3870 O O . TYR B 1 100 ? -15.736 40.173 108.362 1.00 19.79 99 TYR B O 1
ATOM 3879 N N . GLN B 1 101 ? -16.701 42.149 108.940 1.00 16.77 100 GLN B N 1
ATOM 3880 C CA . GLN B 1 101 ? -16.748 42.661 107.574 1.00 16.48 100 GLN B CA 1
ATOM 3881 C C . GLN B 1 101 ? -16.206 44.070 107.372 1.00 19.74 100 GLN B C 1
ATOM 3882 O O . GLN B 1 101 ? -16.111 44.546 106.235 1.00 21.15 100 GLN B O 1
ATOM 3888 N N . ASN B 1 102 ? -15.867 44.732 108.468 1.00 17.76 101 ASN B N 1
ATOM 3889 C CA . ASN B 1 102 ? -15.451 46.144 108.424 1.00 19.47 101 ASN B CA 1
ATOM 3890 C C . ASN B 1 102 ? -14.097 46.312 109.091 1.00 20.01 101 ASN B C 1
ATOM 3891 O O . ASN B 1 102 ? -13.937 45.949 110.267 1.00 19.59 101 ASN B O 1
ATOM 3896 N N . ARG B 1 103 ? -13.123 46.833 108.343 1.00 18.71 102 ARG B N 1
ATOM 3897 C CA . ARG B 1 103 ? -11.747 46.876 108.810 1.00 14.28 102 ARG B CA 1
ATOM 3898 C C . ARG B 1 103 ? -11.629 47.735 110.085 1.00 18.73 102 ARG B C 1
ATOM 3899 O O . ARG B 1 103 ? -10.998 47.323 111.041 1.00 17.29 102 ARG B O 1
ATOM 3907 N N . ASP B 1 104 ? -12.211 48.938 110.083 1.00 23.22 103 ASP B N 1
ATOM 3908 C CA . ASP B 1 104 ? -12.119 49.794 111.268 1.00 21.68 103 ASP B CA 1
ATOM 3909 C C . ASP B 1 104 ? -12.606 49.099 112.531 1.00 17.27 103 ASP B C 1
ATOM 3910 O O . ASP B 1 104 ? -11.945 49.181 113.578 1.00 21.42 103 ASP B O 1
ATOM 3915 N N . ALA B 1 105 ? -13.788 48.474 112.468 1.00 17.40 104 ALA B N 1
ATOM 3916 C CA . ALA B 1 105 ? -14.360 47.754 113.607 1.00 18.78 104 ALA B CA 1
ATOM 3917 C C . ALA B 1 105 ? -13.450 46.591 114.040 1.00 20.22 104 ALA B C 1
ATOM 3918 O O . ALA B 1 105 ? -13.348 46.260 115.226 1.00 20.42 104 ALA B O 1
ATOM 3920 N N . ARG B 1 106 ? -12.826 45.956 113.053 1.00 17.31 105 ARG B N 1
ATOM 3921 C CA . ARG B 1 106 ? -11.956 44.820 113.320 1.00 20.21 105 ARG B CA 1
ATOM 3922 C C . ARG B 1 106 ? -10.687 45.266 114.042 1.00 18.26 105 ARG B C 1
ATOM 3923 O O . ARG B 1 106 ? -10.208 44.543 114.910 1.00 16.36 105 ARG B O 1
ATOM 3931 N N . ILE B 1 107 ? -10.124 46.423 113.665 1.00 16.25 106 ILE B N 1
ATOM 3932 C CA . ILE B 1 107 ? -8.919 46.948 114.345 1.00 14.80 106 ILE B CA 1
ATOM 3933 C C . ILE B 1 107 ? -9.203 47.189 115.834 1.00 16.05 106 ILE B C 1
ATOM 3934 O O . ILE B 1 107 ? -8.382 46.843 116.702 1.00 18.03 106 ILE B O 1
ATOM 3939 N N . ALA B 1 108 ? -10.388 47.713 116.139 1.00 20.36 107 ALA B N 1
ATOM 3940 C CA . ALA B 1 108 ? -10.777 47.931 117.542 1.00 21.20 107 ALA B CA 1
ATOM 3941 C C . ALA B 1 108 ? -10.872 46.636 118.327 1.00 24.26 107 ALA B C 1
ATOM 3942 O O . ALA B 1 108 ? -10.463 46.570 119.480 1.00 20.59 107 ALA B O 1
ATOM 3944 N N . VAL B 1 109 ? -11.445 45.600 117.717 1.00 19.09 108 VAL B N 1
ATOM 3945 C CA . VAL B 1 109 ? -11.444 44.270 118.329 1.00 15.29 108 VAL B CA 1
ATOM 3946 C C . VAL B 1 109 ? -10.042 43.693 118.505 1.00 16.08 108 VAL B C 1
ATOM 3947 O O . VAL B 1 109 ? -9.728 43.129 119.560 1.00 16.65 108 VAL B O 1
ATOM 3951 N N . MET B 1 110 ? -9.193 43.839 117.491 1.00 15.33 109 MET B N 1
ATOM 3952 C CA . MET B 1 110 ? -7.826 43.350 117.612 1.00 15.15 109 MET B CA 1
ATOM 3953 C C . MET B 1 110 ? -7.120 43.987 118.810 1.00 15.50 109 MET B C 1
ATOM 3954 O O . MET B 1 110 ? -6.290 43.341 119.497 1.00 15.79 109 MET B O 1
ATOM 3959 N N . ASP B 1 111 ? -7.365 45.287 119.008 1.00 14.79 110 ASP B N 1
ATOM 3960 C CA . ASP B 1 111 ? -6.798 45.988 120.182 1.00 15.96 110 ASP B CA 1
ATOM 3961 C C . ASP B 1 111 ? -7.195 45.298 121.504 1.00 20.22 110 ASP B C 1
ATOM 3962 O O . ASP B 1 111 ? -6.355 45.058 122.365 1.00 19.18 110 ASP B O 1
ATOM 3967 N N . GLU B 1 112 ? -8.476 44.985 121.659 1.00 19.04 111 GLU B N 1
ATOM 3968 C CA . GLU B 1 112 ? -8.934 44.258 122.838 1.00 19.61 111 GLU B CA 1
ATOM 3969 C C . GLU B 1 112 ? -8.309 42.876 122.950 1.00 21.20 111 GLU B C 1
ATOM 3970 O O . GLU B 1 112 ? -8.006 42.400 124.042 1.00 19.86 111 GLU B O 1
ATOM 3976 N N . GLN B 1 113 ? -8.085 42.231 121.805 1.00 16.77 112 GLN B N 1
ATOM 3977 C CA . GLN B 1 113 ? -7.503 40.894 121.792 1.00 12.73 112 GLN B CA 1
ATOM 3978 C C . GLN B 1 113 ? -5.991 40.877 121.964 1.00 15.92 112 GLN B C 1
ATOM 3979 O O . GLN B 1 113 ? -5.402 39.808 122.095 1.00 20.09 112 GLN B O 1
ATOM 3985 N N . ASP B 1 114 ? -5.367 42.065 121.948 1.00 15.57 113 ASP B N 1
ATOM 3986 C CA . ASP B 1 114 ? -3.915 42.209 122.013 1.00 18.09 113 ASP B CA 1
ATOM 3987 C C . ASP B 1 114 ? -3.172 41.597 120.865 1.00 14.94 113 ASP B C 1
ATOM 3988 O O . ASP B 1 114 ? -2.030 41.137 121.027 1.00 15.02 113 ASP B O 1
ATOM 3993 N N . ILE B 1 115 ? -3.804 41.643 119.692 1.00 15.48 114 ILE B N 1
ATOM 3994 C CA . ILE B 1 115 ? -3.150 41.220 118.459 1.00 14.81 114 ILE B CA 1
ATOM 3995 C C . ILE B 1 115 ? -2.607 42.435 117.709 1.00 13.11 114 ILE B C 1
ATOM 3996 O O . ILE B 1 115 ? -3.374 43.346 117.371 1.00 16.11 114 ILE B O 1
ATOM 4001 N N . GLU B 1 116 ? -1.318 42.433 117.446 1.00 13.19 115 GLU B N 1
ATOM 4002 C CA . GLU B 1 116 ? -0.705 43.519 116.671 1.00 15.53 115 GLU B CA 1
ATOM 4003 C C . GLU B 1 116 ? -1.033 43.340 115.206 1.00 12.73 115 GLU B C 1
ATOM 4004 O O . GLU B 1 116 ? -1.516 44.274 114.544 1.00 13.92 115 GLU B O 1
ATOM 4010 N N . THR B 1 117 ? -0.777 42.144 114.683 1.00 12.64 116 THR B N 1
ATOM 4011 C CA . THR B 1 117 ? -1.007 41.941 113.256 1.00 13.19 116 THR B CA 1
ATOM 4012 C C . THR B 1 117 ? -1.746 40.621 113.084 1.00 16.33 116 THR B C 1
ATOM 4013 O O . THR B 1 117 ? -1.373 39.602 113.706 1.00 13.98 116 THR B O 1
ATOM 4017 N N . ALA B 1 118 ? -2.792 40.646 112.269 1.00 15.04 117 ALA B N 1
ATOM 4018 C CA . ALA B 1 118 ? -3.518 39.411 111.992 1.00 13.37 117 ALA B CA 1
ATOM 4019 C C . ALA B 1 118 ? -3.424 39.104 110.507 1.00 15.11 117 ALA B C 1
ATOM 4020 O O . ALA B 1 118 ? -3.525 40.021 109.682 1.00 12.95 117 ALA B O 1
ATOM 4022 N N . PHE B 1 119 ? -3.292 37.816 110.146 1.00 12.01 118 PHE B N 1
ATOM 4023 C CA . PHE B 1 119 ? -3.403 37.400 108.732 1.00 11.78 118 PHE B CA 1
ATOM 4024 C C . PHE B 1 119 ? -4.891 37.186 108.483 1.00 13.52 118 PHE B C 1
ATOM 4025 O O . PHE B 1 119 ? -5.553 36.450 109.218 1.00 14.13 118 PHE B O 1
ATOM 4033 N N . MET B 1 120 ? -5.474 37.898 107.519 1.00 13.14 119 MET B N 1
ATOM 4034 C CA . MET B 1 120 ? -6.933 37.882 107.342 1.00 9.29 119 MET B CA 1
ATOM 4035 C C . MET B 1 120 ? -7.192 37.057 106.057 1.00 15.52 119 MET B C 1
ATOM 4036 O O . MET B 1 120 ? -6.689 37.398 104.959 1.00 13.59 119 MET B O 1
ATOM 4041 N N . LEU B 1 121 ? -7.947 35.970 106.200 1.00 11.17 120 LEU B N 1
ATOM 4042 C CA . LEU B 1 121 ? -8.049 34.920 105.176 1.00 8.68 120 LEU B CA 1
ATOM 4043 C C . LEU B 1 121 ? -9.497 34.669 104.846 1.00 9.54 120 LEU B C 1
ATOM 4044 O O . LEU B 1 121 ? -10.380 34.987 105.638 1.00 12.69 120 LEU B O 1
ATOM 4049 N N . PRO B 1 122 ? -9.748 34.095 103.665 1.00 12.50 121 PRO B N 1
ATOM 4050 C CA . PRO B 1 122 ? -11.125 33.954 103.181 1.00 11.18 121 PRO B CA 1
ATOM 4051 C C . PRO B 1 122 ? -11.938 32.907 103.928 1.00 10.67 121 PRO B C 1
ATOM 4052 O O . PRO B 1 122 ? -11.391 31.998 104.580 1.00 12.58 121 PRO B O 1
ATOM 4056 N N . THR B 1 123 ? -13.247 33.029 103.804 1.00 11.38 122 THR B N 1
ATOM 4057 C CA . THR B 1 123 ? -14.133 31.966 104.202 1.00 12.69 122 THR B CA 1
ATOM 4058 C C . THR B 1 123 ? -14.798 31.374 102.968 1.00 15.18 122 THR B C 1
ATOM 4059 O O . THR B 1 123 ? -14.443 30.288 102.538 1.00 14.51 122 THR B O 1
ATOM 4063 N N . PHE B 1 124 ? -15.721 32.113 102.359 1.00 13.08 123 PHE B N 1
ATOM 4064 C CA . PHE B 1 124 ? -16.329 31.641 101.129 1.00 12.64 123 PHE B CA 1
ATOM 4065 C C . PHE B 1 124 ? -15.281 31.404 100.039 1.00 14.28 123 PHE B C 1
ATOM 4066 O O . PHE B 1 124 ? -15.395 30.459 99.231 1.00 14.09 123 PHE B O 1
ATOM 4074 N N . GLY B 1 125 ? -14.274 32.265 99.966 1.00 13.23 124 GLY B N 1
ATOM 4075 C CA . GLY B 1 125 ? -13.301 32.190 98.871 1.00 15.53 124 GLY B CA 1
ATOM 4076 C C . GLY B 1 125 ? -12.589 30.850 98.794 1.00 13.46 124 GLY B C 1
ATOM 4077 O O . GLY B 1 125 ? -12.074 30.482 97.734 1.00 15.44 124 GLY B O 1
ATOM 4078 N N . CYS B 1 126 ? -12.524 30.141 99.921 1.00 13.35 125 CYS B N 1
ATOM 4079 C CA . CYS B 1 126 ? -11.818 28.852 99.961 1.00 15.51 125 CYS B CA 1
ATOM 4080 C C . CYS B 1 126 ? -12.539 27.689 99.263 1.00 14.60 125 CYS B C 1
ATOM 4081 O O . CYS B 1 126 ? -11.995 26.584 99.195 1.00 15.72 125 CYS B O 1
ATOM 4084 N N . GLY B 1 127 ? -13.749 27.935 98.747 1.00 12.36 126 GLY B N 1
ATOM 4085 C CA . GLY B 1 127 ? -14.506 26.890 98.039 1.00 13.97 126 GLY B CA 1
ATOM 4086 C C . GLY B 1 127 ? -14.688 27.187 96.554 1.00 13.36 126 GLY B C 1
ATOM 4087 O O . GLY B 1 127 ? -15.236 26.348 95.811 1.00 15.19 126 GLY B O 1
ATOM 4088 N N . VAL B 1 128 ? -14.266 28.374 96.097 1.00 12.59 127 VAL B N 1
ATOM 4089 C CA . VAL B 1 128 ? -14.604 28.759 94.711 1.00 14.40 127 VAL B CA 1
ATOM 4090 C C . VAL B 1 128 ? -13.739 28.052 93.671 1.00 13.40 127 VAL B C 1
ATOM 4091 O O . VAL B 1 128 ? -14.219 27.692 92.574 1.00 13.31 127 VAL B O 1
ATOM 4095 N N . GLU B 1 129 ? -12.466 27.842 93.983 1.00 12.68 128 GLU B N 1
ATOM 4096 C CA . GLU B 1 129 ? -11.588 27.266 92.961 1.00 13.70 128 GLU B CA 1
ATOM 4097 C C . GLU B 1 129 ? -12.017 25.859 92.549 1.00 11.85 128 GLU B C 1
ATOM 4098 O O . GLU B 1 129 ? -11.976 25.517 91.364 1.00 13.57 128 GLU B O 1
ATOM 4104 N N . GLU B 1 130 ? -12.383 25.011 93.528 1.00 12.32 129 GLU B N 1
ATOM 4105 C CA . GLU B 1 130 ? -12.873 23.690 93.204 1.00 12.69 129 GLU B CA 1
ATOM 4106 C C . GLU B 1 130 ? -14.083 23.735 92.240 1.00 13.51 129 GLU B C 1
ATOM 4107 O O . GLU B 1 130 ? -14.179 22.919 91.294 1.00 15.72 129 GLU B O 1
ATOM 4113 N N . ALA B 1 131 ? -14.991 24.682 92.495 1.00 11.49 130 ALA B N 1
ATOM 4114 C CA . ALA B 1 131 ? -16.213 24.855 91.701 1.00 14.59 130 ALA B CA 1
ATOM 4115 C C . ALA B 1 131 ? -15.876 25.314 90.270 1.00 19.14 130 ALA B C 1
ATOM 4116 O O . ALA B 1 131 ? -16.615 25.026 89.313 1.00 17.23 130 ALA B O 1
ATOM 4118 N N . LEU B 1 132 ? -14.727 25.974 90.105 1.00 13.31 131 LEU B N 1
ATOM 4119 C CA . LEU B 1 132 ? -14.306 26.479 88.781 1.00 13.52 131 LEU B CA 1
ATOM 4120 C C . LEU B 1 132 ? -13.184 25.696 88.132 1.00 13.72 131 LEU B C 1
ATOM 4121 O O . LEU B 1 132 ? -12.581 26.172 87.169 1.00 16.45 131 LEU B O 1
ATOM 4126 N N . LYS B 1 133 ? -12.881 24.496 88.622 1.00 13.08 132 LYS B N 1
ATOM 4127 C CA . LYS B 1 133 ? -11.704 23.769 88.131 1.00 14.72 132 LYS B CA 1
ATOM 4128 C C . LYS B 1 133 ? -11.831 23.282 86.693 1.00 13.21 132 LYS B C 1
ATOM 4129 O O . LYS B 1 133 ? -10.846 22.825 86.119 1.00 18.59 132 LYS B O 1
ATOM 4135 N N . HIS B 1 134 ? -13.049 23.395 86.135 1.00 15.95 133 HIS B N 1
ATOM 4136 C CA . HIS B 1 134 ? -13.296 23.026 84.718 1.00 19.10 133 HIS B CA 1
ATOM 4137 C C . HIS B 1 134 ? -13.374 24.241 83.845 1.00 17.00 133 HIS B C 1
ATOM 4138 O O . HIS B 1 134 ? -13.662 24.134 82.635 1.00 20.17 133 HIS B O 1
ATOM 4145 N N . ASP B 1 135 ? -13.076 25.416 84.405 1.00 16.37 134 ASP B N 1
ATOM 4146 C CA . ASP B 1 135 ? -13.110 26.639 83.619 1.00 14.93 134 ASP B CA 1
ATOM 4147 C C . ASP B 1 135 ? -11.890 27.518 83.979 1.00 14.29 134 ASP B C 1
ATOM 4148 O O . ASP B 1 135 ? -11.964 28.372 84.876 1.00 16.55 134 ASP B O 1
ATOM 4153 N N . ILE B 1 136 ? -10.799 27.311 83.257 1.00 16.57 135 ILE B N 1
ATOM 4154 C CA . ILE B 1 136 ? -9.537 27.994 83.596 1.00 13.30 135 ILE B CA 1
ATOM 4155 C C . ILE B 1 136 ? -9.657 29.521 83.488 1.00 16.62 135 ILE B C 1
ATOM 4156 O O . ILE B 1 136 ? -9.185 30.259 84.384 1.00 17.26 135 ILE B O 1
ATOM 4161 N N . GLU B 1 137 ? -10.242 30.020 82.405 1.00 16.79 136 GLU B N 1
ATOM 4162 C CA . GLU B 1 137 ? -10.416 31.455 82.266 1.00 16.22 136 GLU B CA 1
ATOM 4163 C C . GLU B 1 137 ? -11.284 32.071 83.387 1.00 14.26 136 GLU B C 1
ATOM 4164 O O . GLU B 1 137 ? -10.974 33.167 83.903 1.00 18.14 136 GLU B O 1
ATOM 4170 N N . ALA B 1 138 ? -12.399 31.411 83.721 1.00 15.88 137 ALA B N 1
ATOM 4171 C CA . ALA B 1 138 ? -13.307 31.919 84.745 1.00 15.08 137 ALA B CA 1
ATOM 4172 C C . ALA B 1 138 ? -12.577 31.859 86.105 1.00 17.59 137 ALA B C 1
ATOM 4173 O O . ALA B 1 138 ? -12.754 32.736 86.933 1.00 15.59 137 ALA B O 1
ATOM 4175 N N . THR B 1 139 ? -11.744 30.846 86.289 1.00 11.87 138 THR B N 1
ATOM 4176 C CA . THR B 1 139 ? -10.913 30.769 87.527 1.00 13.14 138 THR B CA 1
ATOM 4177 C C . THR B 1 139 ? -10.020 32.016 87.656 1.00 16.55 138 THR B C 1
ATOM 4178 O O . THR B 1 139 ? -10.039 32.720 88.681 1.00 14.87 138 THR B O 1
ATOM 4182 N N . MET B 1 140 ? -9.237 32.259 86.613 1.00 15.67 139 MET B N 1
ATOM 4183 C CA . MET B 1 140 ? -8.239 33.358 86.681 1.00 11.98 139 MET B CA 1
ATOM 4184 C C . MET B 1 140 ? -8.974 34.683 86.855 1.00 18.65 139 MET B C 1
ATOM 4185 O O . MET B 1 140 ? -8.547 35.556 87.622 1.00 15.06 139 MET B O 1
ATOM 4190 N N . ALA B 1 141 ? -10.074 34.881 86.137 1.00 18.15 140 ALA B N 1
ATOM 4191 C CA . ALA B 1 141 ? -10.823 36.131 86.258 1.00 15.77 140 ALA B CA 1
ATOM 4192 C C . ALA B 1 141 ? -11.487 36.310 87.619 1.00 24.32 140 ALA B C 1
ATOM 4193 O O . ALA B 1 141 ? -11.542 37.404 88.182 1.00 19.16 140 ALA B O 1
ATOM 4195 N N . SER B 1 142 ? -11.973 35.209 88.167 1.00 14.19 141 SER B N 1
ATOM 4196 C CA . SER B 1 142 ? -12.657 35.262 89.447 1.00 17.42 141 SER B CA 1
ATOM 4197 C C . SER B 1 142 ? -11.673 35.505 90.597 1.00 13.55 141 SER B C 1
ATOM 4198 O O . SER B 1 142 ? -11.993 36.250 91.519 1.00 14.37 141 SER B O 1
ATOM 4201 N N . VAL B 1 143 ? -10.513 34.856 90.530 1.00 12.25 142 VAL B N 1
ATOM 4202 C CA . VAL B 1 143 ? -9.456 35.107 91.509 1.00 13.70 142 VAL B CA 1
ATOM 4203 C C . VAL B 1 143 ? -9.051 36.583 91.439 1.00 17.03 142 VAL B C 1
ATOM 4204 O O . VAL B 1 143 ? -8.946 37.253 92.493 1.00 13.01 142 VAL B O 1
ATOM 4208 N N . HIS B 1 144 ? -8.855 37.134 90.228 1.00 13.52 143 HIS B N 1
ATOM 4209 C CA . HIS B 1 144 ? -8.473 38.567 90.163 1.00 14.29 143 HIS B CA 1
ATOM 4210 C C . HIS B 1 144 ? -9.545 39.460 90.731 1.00 14.78 143 HIS B C 1
ATOM 4211 O O . HIS B 1 144 ? -9.253 40.449 91.476 1.00 15.47 143 HIS B O 1
ATOM 4218 N N . ALA B 1 145 ? -10.811 39.161 90.433 1.00 13.81 144 ALA B N 1
ATOM 4219 C CA . ALA B 1 145 ? -11.926 39.955 90.943 1.00 14.29 144 ALA B CA 1
ATOM 4220 C C . ALA B 1 145 ? -11.985 39.955 92.475 1.00 15.71 144 ALA B C 1
ATOM 4221 O O . ALA B 1 145 ? -12.147 40.993 93.116 1.00 14.53 144 ALA B O 1
ATOM 4223 N N . PHE B 1 146 ? -11.833 38.763 93.039 1.00 13.53 145 PHE B N 1
ATOM 4224 C CA . PHE B 1 146 ? -11.747 38.605 94.476 1.00 12.52 145 PHE B CA 1
ATOM 4225 C C . PHE B 1 146 ? -10.593 39.418 95.067 1.00 13.21 145 PHE B C 1
ATOM 4226 O O . PHE B 1 146 ? -10.756 40.090 96.078 1.00 15.89 145 PHE B O 1
ATOM 4234 N N . ASN B 1 147 ? -9.422 39.358 94.433 1.00 13.29 146 ASN B N 1
ATOM 4235 C CA . ASN B 1 147 ? -8.275 40.090 94.959 1.00 11.90 146 ASN B CA 1
ATOM 4236 C C . ASN B 1 147 ? -8.529 41.595 94.974 1.00 15.93 146 ASN B C 1
ATOM 4237 O O . ASN B 1 147 ? -8.053 42.298 95.878 1.00 14.65 146 ASN B O 1
ATOM 4242 N N . LEU B 1 148 ? -9.250 42.098 93.965 1.00 16.60 147 LEU B N 1
ATOM 4243 C CA . LEU B 1 148 ? -9.578 43.521 93.887 1.00 12.74 147 LEU B CA 1
ATOM 4244 C C . LEU B 1 148 ? -10.548 43.883 95.002 1.00 14.16 147 LEU B C 1
ATOM 4245 O O . LEU B 1 148 ? -10.375 44.907 95.682 1.00 17.57 147 LEU B O 1
ATOM 4250 N N . TRP B 1 149 ? -11.532 43.027 95.237 1.00 14.70 148 TRP B N 1
ATOM 4251 C CA . TRP B 1 149 ? -12.440 43.207 96.356 1.00 12.63 148 TRP B CA 1
ATOM 4252 C C . TRP B 1 149 ? -11.683 43.200 97.688 1.00 18.94 148 TRP B C 1
ATOM 4253 O O . TRP B 1 149 ? -11.921 44.039 98.580 1.00 16.73 148 TRP B O 1
ATOM 4264 N N . LEU B 1 150 ? -10.773 42.241 97.847 1.00 13.74 149 LEU B N 1
ATOM 4265 C CA . LEU B 1 150 ? -10.069 42.089 99.141 1.00 11.53 149 LEU B CA 1
ATOM 4266 C C . LEU B 1 150 ? -9.259 43.356 99.428 1.00 16.44 149 LEU B C 1
ATOM 4267 O O . LEU B 1 150 ? -9.233 43.830 100.546 1.00 16.47 149 LEU B O 1
ATOM 4272 N N . ASP B 1 151 ? -8.548 43.836 98.421 1.00 14.43 150 ASP B N 1
ATOM 4273 C CA . ASP B 1 151 ? -7.720 45.037 98.608 1.00 17.18 150 ASP B CA 1
ATOM 4274 C C . ASP B 1 151 ? -8.572 46.252 98.918 1.00 20.40 150 ASP B C 1
ATOM 4275 O O . ASP B 1 151 ? -8.140 47.115 99.679 1.00 17.04 150 ASP B O 1
ATOM 4280 N N . GLU B 1 152 ? -9.771 46.336 98.339 1.00 18.69 151 GLU B N 1
ATOM 4281 C CA . GLU B 1 152 ? -10.722 47.400 98.689 1.00 18.30 151 GLU B CA 1
ATOM 4282 C C . GLU B 1 152 ? -11.286 47.363 100.120 1.00 21.55 151 GLU B C 1
ATOM 4283 O O . GLU B 1 152 ? -11.273 48.373 100.808 1.00 22.14 151 GLU B O 1
ATOM 4289 N N . ASP B 1 153 ? -11.776 46.214 100.585 1.00 13.94 152 ASP B N 1
ATOM 4290 C CA . ASP B 1 153 ? -12.451 46.160 101.889 1.00 16.51 152 ASP B CA 1
ATOM 4291 C C . ASP B 1 153 ? -11.460 45.981 103.056 1.00 16.91 152 ASP B C 1
ATOM 4292 O O . ASP B 1 153 ? -11.710 46.479 104.183 1.00 19.15 152 ASP B O 1
ATOM 4297 N N . TRP B 1 154 ? -10.362 45.264 102.788 1.00 14.82 153 TRP B N 1
ATOM 4298 C CA . TRP B 1 154 ? -9.392 44.908 103.855 1.00 14.74 153 TRP B CA 1
ATOM 4299 C C . TRP B 1 154 ? -8.032 45.475 103.657 1.00 16.25 153 TRP B C 1
ATOM 4300 O O . TRP B 1 154 ? -7.407 45.941 104.623 1.00 15.54 153 TRP B O 1
ATOM 4311 N N . GLY B 1 155 ? -7.571 45.468 102.416 1.00 16.49 154 GLY B N 1
ATOM 4312 C CA . GLY B 1 155 ? -6.234 45.938 102.033 1.00 14.53 154 GLY B CA 1
ATOM 4313 C C . GLY B 1 155 ? -5.161 44.878 102.210 1.00 12.80 154 GLY B C 1
ATOM 4314 O O . GLY B 1 155 ? -5.017 44.308 103.299 1.00 16.13 154 GLY B O 1
ATOM 4315 N N . PHE B 1 156 ? -4.366 44.611 101.177 1.00 13.79 155 PHE B N 1
ATOM 4316 C CA . PHE B 1 156 ? -3.310 43.617 101.340 1.00 14.56 155 PHE B CA 1
ATOM 4317 C C . PHE B 1 156 ? -2.392 43.903 102.556 1.00 18.15 155 PHE B C 1
ATOM 4318 O O . PHE B 1 156 ? -2.030 42.982 103.289 1.00 14.28 155 PHE B O 1
ATOM 4326 N N . ASP B 1 157 ? -2.032 45.172 102.769 1.00 14.14 156 ASP B N 1
ATOM 4327 C CA . ASP B 1 157 ? -1.210 45.588 103.935 1.00 11.62 156 ASP B CA 1
ATOM 4328 C C . ASP B 1 157 ? -1.234 47.132 103.998 1.00 11.79 156 ASP B C 1
ATOM 4329 O O . ASP B 1 157 ? -0.361 47.809 103.449 1.00 18.35 156 ASP B O 1
ATOM 4334 N N . ARG B 1 158 ? -2.265 47.655 104.632 1.00 14.60 157 ARG B N 1
ATOM 4335 C CA . ARG B 1 158 ? -2.384 49.099 104.787 1.00 13.51 157 ARG B CA 1
ATOM 4336 C C . ARG B 1 158 ? -1.259 49.576 105.727 1.00 14.48 157 ARG B C 1
ATOM 4337 O O . ARG B 1 158 ? -0.580 48.794 106.397 1.00 15.30 157 ARG B O 1
ATOM 4345 N N . PRO B 1 159 ? -1.017 50.878 105.718 1.00 15.38 158 PRO B N 1
ATOM 4346 C CA . PRO B 1 159 ? 0.173 51.424 106.342 1.00 15.00 158 PRO B CA 1
ATOM 4347 C C . PRO B 1 159 ? 0.233 51.265 107.853 1.00 15.02 158 PRO B C 1
ATOM 4348 O O . PRO B 1 159 ? 1.315 51.351 108.401 1.00 18.50 158 PRO B O 1
ATOM 4352 N N . ASP B 1 160 ? -0.905 51.012 108.500 1.00 15.66 159 ASP B N 1
ATOM 4353 C CA . ASP B 1 160 ? -0.904 50.728 109.942 1.00 19.62 159 ASP B CA 1
ATOM 4354 C C . ASP B 1 160 ? -0.302 49.360 110.296 1.00 18.36 159 ASP B C 1
ATOM 4355 O O . ASP B 1 160 ? -0.021 49.104 111.475 1.00 16.89 159 ASP B O 1
ATOM 4360 N N . HIS B 1 161 ? -0.080 48.522 109.275 1.00 17.10 160 HIS B N 1
ATOM 4361 C CA . HIS B 1 161 ? 0.501 47.179 109.407 1.00 14.43 160 HIS B CA 1
ATOM 4362 C C . HIS B 1 161 ? -0.171 46.360 110.474 1.00 15.06 160 HIS B C 1
ATOM 4363 O O . HIS B 1 161 ? 0.495 45.587 111.181 1.00 18.59 160 HIS B O 1
ATOM 4370 N N . ARG B 1 162 ? -1.482 46.504 110.593 1.00 17.43 161 ARG B N 1
ATOM 4371 C CA . ARG B 1 162 ? -2.249 45.660 111.499 1.00 15.41 161 ARG B CA 1
ATOM 4372 C C . ARG B 1 162 ? -2.798 44.413 110.797 1.00 15.56 161 ARG B C 1
ATOM 4373 O O . ARG B 1 162 ? -3.045 43.415 111.469 1.00 14.31 161 ARG B O 1
ATOM 4381 N N . ILE B 1 163 ? -3.008 44.469 109.470 1.00 12.59 162 ILE B N 1
ATOM 4382 C CA . ILE B 1 163 ? -3.714 43.371 108.780 1.00 10.18 162 ILE B CA 1
ATOM 4383 C C . ILE B 1 163 ? -2.980 42.960 107.530 1.00 14.73 162 ILE B C 1
ATOM 4384 O O . ILE B 1 163 ? -2.640 43.807 106.687 1.00 15.11 162 ILE B O 1
ATOM 4389 N N . ILE B 1 164 ? -2.647 41.676 107.425 1.00 11.46 163 ILE B N 1
ATOM 4390 C CA A ILE B 1 164 ? -2.088 41.124 106.198 0.50 14.37 163 ILE B CA 1
ATOM 4391 C CA B ILE B 1 164 ? -2.105 41.160 106.188 0.50 14.34 163 ILE B CA 1
ATOM 4392 C C . ILE B 1 164 ? -3.232 40.355 105.582 1.00 15.08 163 ILE B C 1
ATOM 4393 O O . ILE B 1 164 ? -3.573 39.280 106.051 1.00 16.50 163 ILE B O 1
ATOM 4402 N N . ALA B 1 165 ? -3.880 40.952 104.588 1.00 13.34 164 ALA B N 1
ATOM 4403 C CA . ALA B 1 165 ? -4.980 40.290 103.894 1.00 12.36 164 ALA B CA 1
ATOM 4404 C C . ALA B 1 165 ? -4.384 39.573 102.710 1.00 14.97 164 ALA B C 1
ATOM 4405 O O . ALA B 1 165 ? -3.865 40.183 101.790 1.00 13.14 164 ALA B O 1
ATOM 4407 N N . ALA B 1 166 ? -4.462 38.251 102.719 1.00 13.99 165 ALA B N 1
ATOM 4408 C CA . ALA B 1 166 ? -3.747 37.456 101.742 1.00 11.42 165 ALA B CA 1
ATOM 4409 C C . ALA B 1 166 ? -4.593 37.215 100.465 1.00 11.23 165 ALA B C 1
ATOM 4410 O O . ALA B 1 166 ? -5.648 36.580 100.542 1.00 12.88 165 ALA B O 1
ATOM 4412 N N . PRO B 1 167 ? -4.141 37.742 99.295 1.00 11.00 166 PRO B N 1
ATOM 4413 C CA . PRO B 1 167 ? -4.871 37.421 98.056 1.00 11.55 166 PRO B CA 1
ATOM 4414 C C . PRO B 1 167 ? -4.692 35.955 97.667 1.00 10.30 166 PRO B C 1
ATOM 4415 O O . PRO B 1 167 ? -3.723 35.301 98.085 1.00 11.33 166 PRO B O 1
ATOM 4419 N N . ILE B 1 168 ? -5.620 35.460 96.833 1.00 11.64 167 ILE B N 1
ATOM 4420 C CA . ILE B 1 168 ? -5.495 34.136 96.247 1.00 14.50 167 ILE B CA 1
ATOM 4421 C C . ILE B 1 168 ? -4.700 34.196 94.961 1.00 15.73 167 ILE B C 1
ATOM 4422 O O . ILE B 1 168 ? -4.866 35.140 94.190 1.00 15.74 167 ILE B O 1
ATOM 4427 N N . VAL B 1 169 ? -3.837 33.213 94.749 1.00 12.44 168 VAL B N 1
ATOM 4428 C CA . VAL B 1 169 ? -3.192 33.024 93.446 1.00 11.52 168 VAL B CA 1
ATOM 4429 C C . VAL B 1 169 ? -3.561 31.616 92.964 1.00 13.09 168 VAL B C 1
ATOM 4430 O O . VAL B 1 169 ? -3.324 30.656 93.687 1.00 13.86 168 VAL B O 1
ATOM 4434 N N . SER B 1 170 ? -4.192 31.513 91.787 1.00 13.05 169 SER B N 1
ATOM 4435 C CA . SER B 1 170 ? -4.366 30.228 91.100 1.00 11.73 169 SER B CA 1
ATOM 4436 C C . SER B 1 170 ? -3.287 30.042 90.055 1.00 16.06 169 SER B C 1
ATOM 4437 O O . SER B 1 170 ? -3.001 30.970 89.279 1.00 14.29 169 SER B O 1
ATOM 4440 N N . LEU B 1 171 ? -2.742 28.829 89.998 1.00 11.69 170 LEU B N 1
ATOM 4441 C CA . LEU B 1 171 ? -1.706 28.440 89.022 1.00 12.20 170 LEU B CA 1
ATOM 4442 C C . LEU B 1 171 ? -2.348 27.815 87.764 1.00 14.27 170 LEU B C 1
ATOM 4443 O O . LEU B 1 171 ? -1.647 27.295 86.889 1.00 17.84 170 LEU B O 1
ATOM 4448 N N . ALA B 1 172 ? -3.674 27.846 87.703 1.00 15.14 171 ALA B N 1
ATOM 4449 C CA . ALA B 1 172 ? -4.406 27.164 86.609 1.00 15.85 171 ALA B CA 1
ATOM 4450 C C . ALA B 1 172 ? -3.931 27.640 85.205 1.00 18.14 171 ALA B C 1
ATOM 4451 O O . ALA B 1 172 ? -3.821 26.815 84.288 1.00 18.58 171 ALA B O 1
ATOM 4453 N N . ASP B 1 173 ? -3.709 28.945 85.024 1.00 18.11 172 ASP B N 1
ATOM 4454 C CA . ASP B 1 173 ? -3.016 29.447 83.808 1.00 16.30 172 ASP B CA 1
ATOM 4455 C C . ASP B 1 173 ? -1.689 30.038 84.323 1.00 16.44 172 ASP B C 1
ATOM 4456 O O . ASP B 1 173 ? -1.712 31.115 84.924 1.00 19.17 172 ASP B O 1
ATOM 4461 N N . PRO B 1 174 ? -0.581 29.292 84.201 1.00 20.28 173 PRO B N 1
ATOM 4462 C CA . PRO B 1 174 ? 0.677 29.754 84.834 1.00 21.68 173 PRO B CA 1
ATOM 4463 C C . PRO B 1 174 ? 1.167 31.134 84.393 1.00 28.20 173 PRO B C 1
ATOM 4464 O O . PRO B 1 174 ? 1.721 31.879 85.203 1.00 24.59 173 PRO B O 1
ATOM 4468 N N . THR B 1 175 ? 0.972 31.492 83.130 1.00 25.61 174 THR B N 1
ATOM 4469 C CA . THR B 1 175 ? 1.380 32.826 82.693 1.00 24.01 174 THR B CA 1
ATOM 4470 C C . THR B 1 175 ? 0.550 33.930 83.308 1.00 21.43 174 THR B C 1
ATOM 4471 O O . THR B 1 175 ? 1.088 34.956 83.773 1.00 22.24 174 THR B O 1
ATOM 4475 N N . ARG B 1 176 ? -0.771 33.748 83.328 1.00 19.38 175 ARG B N 1
ATOM 4476 C CA . ARG B 1 176 ? -1.626 34.687 84.019 1.00 23.17 175 ARG B CA 1
ATOM 4477 C C . ARG B 1 176 ? -1.377 34.700 85.550 1.00 14.86 175 ARG B C 1
ATOM 4478 O O . ARG B 1 176 ? -1.566 35.729 86.199 1.00 17.65 175 ARG B O 1
ATOM 4486 N N . ALA B 1 177 ? -0.949 33.563 86.101 1.00 15.76 176 ALA B N 1
ATOM 4487 C CA . ALA B 1 177 ? -0.602 33.511 87.508 1.00 15.42 176 ALA B CA 1
ATOM 4488 C C . ALA B 1 177 ? 0.583 34.438 87.848 1.00 16.45 176 ALA B C 1
ATOM 4489 O O . ALA B 1 177 ? 0.559 35.136 88.856 1.00 15.36 176 ALA B O 1
ATOM 4491 N N . VAL B 1 178 ? 1.601 34.450 87.003 1.00 15.35 177 VAL B N 1
ATOM 4492 C CA . VAL B 1 178 ? 2.707 35.385 87.213 1.00 17.76 177 VAL B CA 1
ATOM 4493 C C . VAL B 1 178 ? 2.187 36.837 87.231 1.00 16.16 177 VAL B C 1
ATOM 4494 O O . VAL B 1 178 ? 2.602 37.660 88.059 1.00 14.90 177 VAL B O 1
ATOM 4498 N N . GLU B 1 179 ? 1.281 37.171 86.316 1.00 17.75 178 GLU B N 1
ATOM 4499 C CA . GLU B 1 179 ? 0.735 38.515 86.248 1.00 14.78 178 GLU B CA 1
ATOM 4500 C C . GLU B 1 179 ? -0.066 38.857 87.505 1.00 13.62 178 GLU B C 1
ATOM 4501 O O . GLU B 1 179 ? -0.024 39.975 87.998 1.00 15.89 178 GLU B O 1
ATOM 4507 N N . GLU B 1 180 ? -0.796 37.869 88.024 1.00 15.32 179 GLU B N 1
ATOM 4508 C CA . GLU B 1 180 ? -1.530 38.102 89.263 1.00 14.04 179 GLU B CA 1
ATOM 4509 C C . GLU B 1 180 ? -0.556 38.342 90.430 1.00 13.07 179 GLU B C 1
ATOM 4510 O O . GLU B 1 180 ? -0.791 39.253 91.250 1.00 17.59 179 GLU B O 1
ATOM 4516 N N . VAL B 1 181 ? 0.493 37.533 90.493 1.00 15.56 180 VAL B N 1
ATOM 4517 C CA . VAL B 1 181 ? 1.531 37.661 91.532 1.00 13.40 180 VAL B CA 1
ATOM 4518 C C . VAL B 1 181 ? 2.159 39.060 91.449 1.00 14.42 180 VAL B C 1
ATOM 4519 O O . VAL B 1 181 ? 2.192 39.788 92.445 1.00 15.57 180 VAL B O 1
ATOM 4523 N N . ASP B 1 182 ? 2.553 39.480 90.254 1.00 16.37 181 ASP B N 1
ATOM 4524 C CA . ASP B 1 182 ? 3.117 40.833 90.125 1.00 16.32 181 ASP B CA 1
ATOM 4525 C C . ASP B 1 182 ? 2.106 41.909 90.529 1.00 14.48 181 ASP B C 1
ATOM 4526 O O . ASP B 1 182 ? 2.463 42.880 91.196 1.00 16.48 181 ASP B O 1
ATOM 4531 N N . PHE B 1 183 ? 0.826 41.738 90.171 1.00 12.31 182 PHE B N 1
ATOM 4532 C CA . PHE B 1 183 ? -0.199 42.695 90.472 1.00 16.59 182 PHE B CA 1
ATOM 4533 C C . PHE B 1 183 ? -0.382 42.887 91.969 1.00 14.32 182 PHE B C 1
ATOM 4534 O O . PHE B 1 183 ? -0.434 44.012 92.449 1.00 14.64 182 PHE B O 1
ATOM 4542 N N . VAL B 1 184 ? -0.512 41.770 92.704 1.00 15.27 183 VAL B N 1
ATOM 4543 C CA . VAL B 1 184 ? -0.648 41.942 94.150 1.00 17.09 183 VAL B CA 1
ATOM 4544 C C . VAL B 1 184 ? 0.671 42.312 94.874 1.00 14.06 183 VAL B C 1
ATOM 4545 O O . VAL B 1 184 ? 0.617 43.078 95.838 1.00 18.22 183 VAL B O 1
ATOM 4549 N N . LEU B 1 185 ? 1.827 41.858 94.400 1.00 15.13 184 LEU B N 1
ATOM 4550 C CA . LEU B 1 185 ? 3.076 42.302 95.042 1.00 15.14 184 LEU B CA 1
ATOM 4551 C C . LEU B 1 185 ? 3.207 43.812 94.884 1.00 22.50 184 LEU B C 1
ATOM 4552 O O . LEU B 1 185 ? 3.692 44.493 95.790 1.00 18.98 184 LEU B O 1
ATOM 4557 N N . ALA B 1 186 ? 2.801 44.339 93.725 1.00 17.01 185 ALA B N 1
ATOM 4558 C CA . ALA B 1 186 ? 3.004 45.767 93.488 1.00 18.58 185 ALA B CA 1
ATOM 4559 C C . ALA B 1 186 ? 2.072 46.566 94.371 1.00 18.61 185 ALA B C 1
ATOM 4560 O O . ALA B 1 186 ? 2.214 47.785 94.513 1.00 19.43 185 ALA B O 1
ATOM 4562 N N . ARG B 1 187 ? 1.096 45.892 94.968 1.00 19.24 186 ARG B N 1
ATOM 4563 C CA . ARG B 1 187 ? 0.143 46.525 95.835 1.00 14.22 186 ARG B CA 1
ATOM 4564 C C . ARG B 1 187 ? 0.306 46.111 97.325 1.00 13.68 186 ARG B C 1
ATOM 4565 O O . ARG B 1 187 ? -0.629 46.290 98.108 1.00 18.61 186 ARG B O 1
ATOM 4573 N N . GLY B 1 188 ? 1.492 45.661 97.654 1.00 16.11 187 GLY B N 1
ATOM 4574 C CA . GLY B 1 188 ? 1.897 45.448 99.033 1.00 21.56 187 GLY B CA 1
ATOM 4575 C C . GLY B 1 188 ? 1.569 44.081 99.617 1.00 20.05 187 GLY B C 1
ATOM 4576 O O . GLY B 1 188 ? 1.828 43.862 100.817 1.00 14.66 187 GLY B O 1
ATOM 4577 N N . ALA B 1 189 ? 1.035 43.153 98.822 1.00 16.93 188 ALA B N 1
ATOM 4578 C CA . ALA B 1 189 ? 0.769 41.806 99.397 1.00 17.20 188 ALA B CA 1
ATOM 4579 C C . ALA B 1 189 ? 2.005 41.197 100.071 1.00 14.80 188 ALA B C 1
ATOM 4580 O O . ALA B 1 189 ? 3.123 41.204 99.525 1.00 15.64 188 ALA B O 1
ATOM 4582 N N . LYS B 1 190 ? 1.832 40.632 101.282 1.00 12.53 189 LYS B N 1
ATOM 4583 C CA . LYS B 1 190 ? 2.967 40.050 102.025 1.00 17.71 189 LYS B CA 1
ATOM 4584 C C . LYS B 1 190 ? 2.850 38.524 102.163 1.00 13.83 189 LYS B C 1
ATOM 4585 O O . LYS B 1 190 ? 3.724 37.889 102.706 1.00 13.28 189 LYS B O 1
ATOM 4591 N N . LEU B 1 191 ? 1.733 37.971 101.693 1.00 13.70 190 LEU B N 1
ATOM 4592 C CA . LEU B 1 191 ? 1.499 36.521 101.753 1.00 12.50 190 LEU B CA 1
ATOM 4593 C C . LEU B 1 191 ? 0.476 36.271 100.655 1.00 9.94 190 LEU B C 1
ATOM 4594 O O . LEU B 1 191 ? -0.424 37.105 100.479 1.00 11.98 190 LEU B O 1
ATOM 4599 N N . VAL B 1 192 ? 0.572 35.145 99.937 1.00 11.87 191 VAL B N 1
ATOM 4600 C CA . VAL B 1 192 ? -0.456 34.820 98.933 1.00 11.49 191 VAL B CA 1
ATOM 4601 C C . VAL B 1 192 ? -0.959 33.409 99.246 1.00 11.17 191 VAL B C 1
ATOM 4602 O O . VAL B 1 192 ? -0.215 32.597 99.800 1.00 12.95 191 VAL B O 1
ATOM 4606 N N . LEU B 1 193 ? -2.241 33.159 99.000 1.00 10.72 192 LEU B N 1
ATOM 4607 C CA . LEU B 1 193 ? -2.786 31.805 99.223 1.00 9.62 192 LEU B CA 1
ATOM 4608 C C . LEU B 1 193 ? -2.871 30.993 97.937 1.00 10.46 192 LEU B C 1
ATOM 4609 O O . LEU B 1 193 ? -3.566 31.378 96.970 1.00 16.57 192 LEU B O 1
ATOM 4614 N N . VAL B 1 194 ? -2.232 29.846 97.927 1.00 10.54 193 VAL B N 1
ATOM 4615 C CA . VAL B 1 194 ? -2.453 28.920 96.821 1.00 10.20 193 VAL B CA 1
ATOM 4616 C C . VAL B 1 194 ? -3.261 27.760 97.410 1.00 10.99 193 VAL B C 1
ATOM 4617 O O . VAL B 1 194 ? -3.047 27.346 98.568 1.00 10.50 193 VAL B O 1
ATOM 4621 N N . ARG B 1 195 ? -4.239 27.281 96.656 1.00 11.62 194 ARG B N 1
ATOM 4622 C CA . ARG B 1 195 ? -5.091 26.197 97.180 1.00 11.31 194 ARG B CA 1
ATOM 4623 C C . ARG B 1 195 ? -4.299 24.908 97.385 1.00 14.53 194 ARG B C 1
ATOM 4624 O O . ARG B 1 195 ? -3.543 24.506 96.510 1.00 12.31 194 ARG B O 1
ATOM 4632 N N . PRO B 1 196 ? -4.461 24.248 98.542 1.00 10.53 195 PRO B N 1
ATOM 4633 C CA . PRO B 1 196 ? -3.762 22.964 98.703 1.00 9.64 195 PRO B CA 1
ATOM 4634 C C . PRO B 1 196 ? -4.517 21.847 97.973 1.00 14.24 195 PRO B C 1
ATOM 4635 O O . PRO B 1 196 ? -5.310 21.094 98.565 1.00 12.12 195 PRO B O 1
ATOM 4639 N N . ALA B 1 197 ? -4.290 21.761 96.664 1.00 11.49 196 ALA B N 1
ATOM 4640 C CA . ALA B 1 197 ? -5.089 20.869 95.817 1.00 10.61 196 ALA B CA 1
ATOM 4641 C C . ALA B 1 197 ? -4.338 20.769 94.495 1.00 12.39 196 ALA B C 1
ATOM 4642 O O . ALA B 1 197 ? -3.532 21.652 94.178 1.00 12.45 196 ALA B O 1
ATOM 4644 N N . PRO B 1 198 ? -4.631 19.731 93.692 1.00 13.54 197 PRO B N 1
ATOM 4645 C CA . PRO B 1 198 ? -4.149 19.690 92.299 1.00 15.14 197 PRO B CA 1
ATOM 4646 C C . PRO B 1 198 ? -4.460 21.004 91.595 1.00 12.07 197 PRO B C 1
ATOM 4647 O O . PRO B 1 198 ? -5.514 21.633 91.793 1.00 12.49 197 PRO B O 1
ATOM 4651 N N . VAL B 1 199 ? -3.528 21.406 90.734 1.00 13.91 198 VAL B N 1
ATOM 4652 C CA . VAL B 1 199 ? -3.723 22.629 89.949 1.00 12.67 198 VAL B CA 1
ATOM 4653 C C . VAL B 1 199 ? -4.520 22.309 88.698 1.00 15.55 198 VAL B C 1
ATOM 4654 O O . VAL B 1 199 ? -4.082 21.462 87.884 1.00 16.12 198 VAL B O 1
ATOM 4658 N N . PRO B 1 200 ? -5.661 22.980 88.527 1.00 12.00 199 PRO B N 1
ATOM 4659 C CA . PRO B 1 200 ? -6.489 22.714 87.327 1.00 15.91 199 PRO B CA 1
ATOM 4660 C C . PRO B 1 200 ? -5.729 23.027 86.027 1.00 20.37 199 PRO B C 1
ATOM 4661 O O . PRO B 1 200 ? -4.938 23.979 85.968 1.00 17.52 199 PRO B O 1
ATOM 4665 N N . GLY B 1 201 ? -5.947 22.215 85.000 1.00 23.09 200 GLY B N 1
ATOM 4666 C CA . GLY B 1 201 ? -5.273 22.428 83.730 1.00 22.65 200 GLY B CA 1
ATOM 4667 C C . GLY B 1 201 ? -6.271 22.378 82.596 1.00 28.56 200 GLY B C 1
ATOM 4668 O O . GLY B 1 201 ? -7.322 21.769 82.725 1.00 24.03 200 GLY B O 1
ATOM 4669 N N . LEU B 1 202 ? -5.959 23.061 81.499 1.00 25.39 201 LEU B N 1
ATOM 4670 C CA . LEU B 1 202 ? -6.766 22.935 80.262 1.00 26.56 201 LEU B CA 1
ATOM 4671 C C . LEU B 1 202 ? -6.690 21.496 79.747 1.00 26.85 201 LEU B C 1
ATOM 4672 O O . LEU B 1 202 ? -7.677 20.934 79.291 1.00 34.32 201 LEU B O 1
ATOM 4677 N N . VAL B 1 203 ? -5.517 20.889 79.833 1.00 25.97 202 VAL B N 1
ATOM 4678 C CA . VAL B 1 203 ? -5.348 19.546 79.307 1.00 32.18 202 VAL B CA 1
ATOM 4679 C C . VAL B 1 203 ? -5.618 18.498 80.371 1.00 45.13 202 VAL B C 1
ATOM 4680 O O . VAL B 1 203 ? -6.403 17.589 80.146 1.00 37.03 202 VAL B O 1
ATOM 4684 N N . LYS B 1 204 ? -4.958 18.635 81.522 1.00 34.55 203 LYS B N 1
ATOM 4685 C CA . LYS B 1 204 ? -5.113 17.726 82.650 1.00 25.59 203 LYS B CA 1
ATOM 4686 C C . LYS B 1 204 ? -4.615 18.491 83.891 1.00 20.68 203 LYS B C 1
ATOM 4687 O O . LYS B 1 204 ? -3.958 19.517 83.740 1.00 17.44 203 LYS B O 1
ATOM 4693 N N . PRO B 1 205 ? -4.929 17.999 85.103 1.00 22.96 204 PRO B N 1
ATOM 4694 C CA . PRO B 1 205 ? -4.427 18.673 86.326 1.00 15.91 204 PRO B CA 1
ATOM 4695 C C . PRO B 1 205 ? -2.928 18.566 86.441 1.00 18.74 204 PRO B C 1
ATOM 4696 O O . PRO B 1 205 ? -2.306 17.659 85.871 1.00 22.99 204 PRO B O 1
ATOM 4700 N N . ARG B 1 206 ? -2.340 19.451 87.235 1.00 15.36 205 ARG B N 1
ATOM 4701 C CA . ARG B 1 206 ? -0.891 19.435 87.450 1.00 15.10 205 ARG B CA 1
ATOM 4702 C C . ARG B 1 206 ? -0.483 19.337 88.918 1.00 16.25 205 ARG B C 1
ATOM 4703 O O . ARG B 1 206 ? -1.207 19.799 89.826 1.00 17.58 205 ARG B O 1
ATOM 4711 N N . SER B 1 207 ? 0.695 18.773 89.126 1.00 13.39 206 SER B N 1
ATOM 4712 C CA . SER B 1 207 ? 1.361 18.838 90.388 1.00 14.19 206 SER B CA 1
ATOM 4713 C C . SER B 1 207 ? 1.664 20.316 90.706 1.00 15.48 206 SER B C 1
ATOM 4714 O O . SER B 1 207 ? 1.930 21.115 89.812 1.00 15.35 206 SER B O 1
ATOM 4717 N N . LEU B 1 208 ? 1.642 20.673 91.991 1.00 15.54 207 LEU B N 1
ATOM 4718 C CA . LEU B 1 208 ? 2.124 22.022 92.368 1.00 15.07 207 LEU B CA 1
ATOM 4719 C C . LEU B 1 208 ? 3.573 22.225 91.917 1.00 16.10 207 LEU B C 1
ATOM 4720 O O . LEU B 1 208 ? 3.983 23.379 91.625 1.00 16.06 207 LEU B O 1
ATOM 4725 N N . GLY B 1 209 ? 4.319 21.122 91.858 1.00 15.59 208 GLY B N 1
ATOM 4726 C CA . GLY B 1 209 ? 5.744 21.139 91.482 1.00 15.75 208 GLY B CA 1
ATOM 4727 C C . GLY B 1 209 ? 6.013 21.017 89.977 1.00 18.14 208 GLY B C 1
ATOM 4728 O O . GLY B 1 209 ? 7.162 20.812 89.558 1.00 19.61 208 GLY B O 1
ATOM 4729 N N . ASP B 1 210 ? 4.969 21.121 89.170 1.00 18.95 209 ASP B N 1
ATOM 4730 C CA . ASP B 1 210 ? 5.114 21.138 87.704 1.00 16.64 209 ASP B CA 1
ATOM 4731 C C . ASP B 1 210 ? 6.030 22.299 87.314 1.00 22.95 209 ASP B C 1
ATOM 4732 O O . ASP B 1 210 ? 5.898 23.394 87.843 1.00 18.45 209 ASP B O 1
ATOM 4737 N N . ARG B 1 211 ? 6.998 22.041 86.432 1.00 25.25 210 ARG B N 1
ATOM 4738 C CA . ARG B 1 211 ? 7.947 23.106 86.023 1.00 24.38 210 ARG B CA 1
ATOM 4739 C C . ARG B 1 211 ? 7.325 24.371 85.410 1.00 19.85 210 ARG B C 1
ATOM 4740 O O . ARG B 1 211 ? 7.905 25.469 85.496 1.00 22.69 210 ARG B O 1
ATOM 4748 N N . SER B 1 212 ? 6.132 24.257 84.830 1.00 18.62 211 SER B N 1
ATOM 4749 C CA . SER B 1 212 ? 5.444 25.410 84.302 1.00 17.96 211 SER B CA 1
ATOM 4750 C C . SER B 1 212 ? 5.076 26.414 85.415 1.00 17.48 211 SER B C 1
ATOM 4751 O O . SER B 1 212 ? 4.793 27.570 85.148 1.00 19.76 211 SER B O 1
ATOM 4754 N N . HIS B 1 213 ? 5.118 25.967 86.679 1.00 19.20 212 HIS B N 1
ATOM 4755 C CA . HIS B 1 213 ? 4.827 26.867 87.812 1.00 16.95 212 HIS B CA 1
ATOM 4756 C C . HIS B 1 213 ? 6.029 27.630 88.299 1.00 18.62 212 HIS B C 1
ATOM 4757 O O . HIS B 1 213 ? 5.896 28.519 89.132 1.00 18.10 212 HIS B O 1
ATOM 4764 N N . ASP B 1 214 ? 7.212 27.251 87.817 1.00 20.82 213 ASP B N 1
ATOM 4765 C CA . ASP B 1 214 ? 8.460 27.845 88.305 1.00 20.00 213 ASP B CA 1
ATOM 4766 C C . ASP B 1 214 ? 8.499 29.393 88.285 1.00 19.12 213 ASP B C 1
ATOM 4767 O O . ASP B 1 214 ? 9.030 29.988 89.227 1.00 19.32 213 ASP B O 1
ATOM 4772 N N . PRO B 1 215 ? 7.940 30.053 87.244 1.00 18.42 214 PRO B N 1
ATOM 4773 C CA . PRO B 1 215 ? 7.977 31.524 87.263 1.00 19.37 214 PRO B CA 1
ATOM 4774 C C . PRO B 1 215 ? 7.217 32.146 88.448 1.00 18.71 214 PRO B C 1
ATOM 4775 O O . PRO B 1 215 ? 7.625 33.188 88.978 1.00 21.89 214 PRO B O 1
ATOM 4779 N N . VAL B 1 216 ? 6.118 31.503 88.866 1.00 17.34 215 VAL B N 1
ATOM 4780 C CA . VAL B 1 216 ? 5.399 31.974 90.025 1.00 16.76 215 VAL B CA 1
ATOM 4781 C C . VAL B 1 216 ? 6.222 31.741 91.283 1.00 13.17 215 VAL B C 1
ATOM 4782 O O . VAL B 1 216 ? 6.413 32.672 92.032 1.00 14.58 215 VAL B O 1
ATOM 4786 N N . TRP B 1 217 ? 6.737 30.522 91.502 1.00 13.66 216 TRP B N 1
ATOM 4787 C CA . TRP B 1 217 ? 7.557 30.294 92.697 1.00 16.90 216 TRP B CA 1
ATOM 4788 C C . TRP B 1 217 ? 8.768 31.200 92.741 1.00 18.24 216 TRP B C 1
ATOM 4789 O O . TRP B 1 217 ? 9.156 31.679 93.808 1.00 15.89 216 TRP B O 1
ATOM 4800 N N . ALA B 1 218 ? 9.391 31.450 91.579 1.00 16.66 217 ALA B N 1
ATOM 4801 C CA . ALA B 1 218 ? 10.582 32.293 91.583 1.00 15.63 217 ALA B CA 1
ATOM 4802 C C . ALA B 1 218 ? 10.259 33.727 91.991 1.00 17.76 217 ALA B C 1
ATOM 4803 O O . ALA B 1 218 ? 11.019 34.342 92.750 1.00 18.42 217 ALA B O 1
ATOM 4805 N N . ARG B 1 219 ? 9.142 34.243 91.518 1.00 17.89 218 ARG B N 1
ATOM 4806 C CA A ARG B 1 219 ? 8.786 35.585 91.906 0.50 18.42 218 ARG B CA 1
ATOM 4807 C CA B ARG B 1 219 ? 8.713 35.620 91.883 0.50 18.82 218 ARG B CA 1
ATOM 4808 C C . ARG B 1 219 ? 8.526 35.701 93.377 1.00 18.59 218 ARG B C 1
ATOM 4809 O O . ARG B 1 219 ? 8.923 36.633 93.990 1.00 18.35 218 ARG B O 1
ATOM 4824 N N . LEU B 1 220 ? 7.837 34.722 93.926 1.00 15.44 219 LEU B N 1
ATOM 4825 C CA . LEU B 1 220 ? 7.556 34.789 95.371 1.00 13.48 219 LEU B CA 1
ATOM 4826 C C . LEU B 1 220 ? 8.844 34.666 96.170 1.00 15.63 219 LEU B C 1
ATOM 4827 O O . LEU B 1 220 ? 9.064 35.398 97.137 1.00 17.72 219 LEU B O 1
ATOM 4832 N N . ALA B 1 221 ? 9.677 33.725 95.780 1.00 15.79 220 ALA B N 1
ATOM 4833 C CA . ALA B 1 221 ? 10.924 33.440 96.483 1.00 15.15 220 ALA B CA 1
ATOM 4834 C C . ALA B 1 221 ? 11.784 34.727 96.442 1.00 16.65 220 ALA B C 1
ATOM 4835 O O . ALA B 1 221 ? 12.359 35.120 97.443 1.00 16.93 220 ALA B O 1
ATOM 4837 N N . GLU B 1 222 ? 11.848 35.382 95.290 1.00 20.50 221 GLU B N 1
ATOM 4838 C CA . GLU B 1 222 ? 12.740 36.542 95.185 1.00 18.95 221 GLU B CA 1
ATOM 4839 C C . GLU B 1 222 ? 12.220 37.734 95.992 1.00 17.87 221 GLU B C 1
ATOM 4840 O O . GLU B 1 222 ? 12.995 38.546 96.515 1.00 21.12 221 GLU B O 1
ATOM 4846 N N . ALA B 1 223 ? 10.906 37.870 96.067 1.00 21.17 222 ALA B N 1
ATOM 4847 C CA . ALA B 1 223 ? 10.286 38.935 96.813 1.00 19.74 222 ALA B CA 1
ATOM 4848 C C . ALA B 1 223 ? 10.258 38.697 98.308 1.00 16.86 222 ALA B C 1
ATOM 4849 O O . ALA B 1 223 ? 9.929 39.610 99.069 1.00 20.16 222 ALA B O 1
ATOM 4851 N N . GLY B 1 224 ? 10.547 37.463 98.728 1.00 18.47 223 GLY B N 1
ATOM 4852 C CA . GLY B 1 224 ? 10.447 37.096 100.132 1.00 18.21 223 GLY B CA 1
ATOM 4853 C C . GLY B 1 224 ? 9.010 36.975 100.626 1.00 19.35 223 GLY B C 1
ATOM 4854 O O . GLY B 1 224 ? 8.765 37.095 101.821 1.00 20.62 223 GLY B O 1
ATOM 4855 N N . VAL B 1 225 ? 8.078 36.702 99.707 1.00 14.31 224 VAL B N 1
ATOM 4856 C CA . VAL B 1 225 ? 6.653 36.579 100.066 1.00 14.48 224 VAL B CA 1
ATOM 4857 C C . VAL B 1 225 ? 6.299 35.085 100.093 1.00 12.01 224 VAL B C 1
ATOM 4858 O O . VAL B 1 225 ? 6.476 34.352 99.100 1.00 14.83 224 VAL B O 1
ATOM 4862 N N . PRO B 1 226 ? 5.829 34.598 101.248 1.00 12.81 225 PRO B N 1
ATOM 4863 C CA . PRO B 1 226 ? 5.518 33.190 101.383 1.00 12.62 225 PRO B CA 1
ATOM 4864 C C . PRO B 1 226 ? 4.236 32.793 100.671 1.00 13.12 225 PRO B C 1
ATOM 4865 O O . PRO B 1 226 ? 3.371 33.639 100.422 1.00 14.13 225 PRO B O 1
ATOM 4869 N N . VAL B 1 227 ? 4.130 31.508 100.363 1.00 13.05 226 VAL B N 1
ATOM 4870 C CA . VAL B 1 227 ? 2.876 30.932 99.860 1.00 13.60 226 VAL B CA 1
ATOM 4871 C C . VAL B 1 227 ? 2.203 30.267 101.050 1.00 13.09 226 VAL B C 1
ATOM 4872 O O . VAL B 1 227 ? 2.849 29.510 101.809 1.00 14.19 226 VAL B O 1
ATOM 4876 N N . GLY B 1 228 ? 0.931 30.573 101.240 1.00 11.85 227 GLY B N 1
ATOM 4877 C CA . GLY B 1 228 ? 0.155 29.977 102.332 1.00 10.79 227 GLY B CA 1
ATOM 4878 C C . GLY B 1 228 ? -0.804 28.963 101.725 1.00 13.85 227 GLY B C 1
ATOM 4879 O O . GLY B 1 228 ? -1.358 29.202 100.668 1.00 12.53 227 GLY B O 1
ATOM 4880 N N . PHE B 1 229 ? -1.003 27.843 102.418 1.00 11.11 228 PHE B N 1
ATOM 4881 C CA . PHE B 1 229 ? -1.983 26.812 102.037 1.00 8.87 228 PHE B CA 1
ATOM 4882 C C . PHE B 1 229 ? -2.984 26.680 103.187 1.00 9.81 228 PHE B C 1
ATOM 4883 O O . PHE B 1 229 ? -2.624 26.142 104.271 1.00 9.93 228 PHE B O 1
ATOM 4891 N N . HIS B 1 230 ? -4.195 27.195 102.963 1.00 11.08 229 HIS B N 1
ATOM 4892 C CA . HIS B 1 230 ? -5.253 27.180 103.978 1.00 11.13 229 HIS B CA 1
ATOM 4893 C C . HIS B 1 230 ? -6.251 26.134 103.625 1.00 11.29 229 HIS B C 1
ATOM 4894 O O . HIS B 1 230 ? -6.548 25.897 102.448 1.00 12.44 229 HIS B O 1
ATOM 4901 N N . LEU B 1 231 ? -6.750 25.465 104.654 1.00 11.16 230 LEU B N 1
ATOM 4902 C CA . LEU B 1 231 ? -7.838 24.466 104.458 1.00 12.37 230 LEU B CA 1
ATOM 4903 C C . LEU B 1 231 ? -8.891 25.007 103.475 1.00 11.06 230 LEU B C 1
ATOM 4904 O O . LEU B 1 231 ? -9.428 26.099 103.676 1.00 11.50 230 LEU B O 1
ATOM 4909 N N . SER B 1 232 ? -9.252 24.179 102.493 1.00 10.50 231 SER B N 1
ATOM 4910 C CA . SER B 1 232 ? -10.117 24.608 101.400 1.00 9.37 231 SER B CA 1
ATOM 4911 C C . SER B 1 232 ? -11.030 23.462 100.977 1.00 12.04 231 SER B C 1
ATOM 4912 O O . SER B 1 232 ? -10.890 22.329 101.477 1.00 11.95 231 SER B O 1
ATOM 4915 N N . ASP B 1 233 ? -11.920 23.723 100.021 1.00 14.01 232 ASP B N 1
ATOM 4916 C CA . ASP B 1 233 ? -12.506 22.628 99.262 1.00 12.28 232 ASP B CA 1
ATOM 4917 C C . ASP B 1 233 ? -11.420 22.257 98.245 1.00 9.55 232 ASP B C 1
ATOM 4918 O O . ASP B 1 233 ? -11.146 23.016 97.307 1.00 13.25 232 ASP B O 1
ATOM 4923 N N . SER B 1 234 ? -10.729 21.151 98.524 1.00 11.16 233 SER B N 1
ATOM 4924 C CA . SER B 1 234 ? -9.606 20.693 97.710 1.00 11.76 233 SER B CA 1
ATOM 4925 C C . SER B 1 234 ? -10.022 19.512 96.826 1.00 18.39 233 SER B C 1
ATOM 4926 O O . SER B 1 234 ? -9.168 18.883 96.190 1.00 14.91 233 SER B O 1
ATOM 4929 N N . GLY B 1 235 ? -11.328 19.222 96.834 1.00 15.45 234 GLY B N 1
ATOM 4930 C CA . GLY B 1 235 ? -11.881 18.159 95.983 1.00 12.39 234 GLY B CA 1
ATOM 4931 C C . GLY B 1 235 ? -11.708 16.772 96.544 1.00 17.40 234 GLY B C 1
ATOM 4932 O O . GLY B 1 235 ? -11.959 15.781 95.827 1.00 16.54 234 GLY B O 1
ATOM 4933 N N . TYR B 1 236 ? -11.303 16.672 97.809 1.00 14.33 235 TYR B N 1
ATOM 4934 C CA . TYR B 1 236 ? -11.013 15.363 98.414 1.00 14.12 235 TYR B CA 1
ATOM 4935 C C . TYR B 1 236 ? -12.260 14.535 98.764 1.00 16.07 235 TYR B C 1
ATOM 4936 O O . TYR B 1 236 ? -12.145 13.362 99.149 1.00 20.49 235 TYR B O 1
ATOM 4945 N N . LEU B 1 237 ? -13.451 15.110 98.618 1.00 16.50 236 LEU B N 1
ATOM 4946 C CA . LEU B 1 237 ? -14.635 14.239 98.721 1.00 19.10 236 LEU B CA 1
ATOM 4947 C C . LEU B 1 237 ? -14.641 13.190 97.583 1.00 32.75 236 LEU B C 1
ATOM 4948 O O . LEU B 1 237 ? -15.425 12.250 97.610 1.00 23.33 236 LEU B O 1
ATOM 4953 N N . HIS B 1 238 ? -13.736 13.309 96.615 1.00 29.42 237 HIS B N 1
ATOM 4954 C CA . HIS B 1 238 ? -13.586 12.233 95.604 1.00 22.87 237 HIS B CA 1
ATOM 4955 C C . HIS B 1 238 ? -13.213 10.872 96.203 1.00 25.88 237 HIS B C 1
ATOM 4956 O O . HIS B 1 238 ? -13.592 9.822 95.669 1.00 30.52 237 HIS B O 1
ATOM 4963 N N . ILE B 1 239 ? -12.522 10.871 97.338 1.00 18.97 238 ILE B N 1
ATOM 4964 C CA . ILE B 1 239 ? -12.153 9.604 97.985 1.00 22.95 238 ILE B CA 1
ATOM 4965 C C . ILE B 1 239 ? -13.379 8.965 98.598 1.00 29.69 238 ILE B C 1
ATOM 4966 O O . ILE B 1 239 ? -13.663 7.777 98.386 1.00 25.84 238 ILE B O 1
ATOM 4971 N N . ALA B 1 240 ? -14.134 9.746 99.348 1.00 26.30 239 ALA B N 1
ATOM 4972 C CA . ALA B 1 240 ? -15.362 9.225 99.903 1.00 29.90 239 ALA B CA 1
ATOM 4973 C C . ALA B 1 240 ? -16.278 8.755 98.782 1.00 49.97 239 ALA B C 1
ATOM 4974 O O . ALA B 1 240 ? -17.002 7.776 98.954 1.00 32.80 239 ALA B O 1
ATOM 4976 N N . ALA B 1 241 ? -16.238 9.440 97.635 1.00 27.91 240 ALA B N 1
ATOM 4977 C CA . ALA B 1 241 ? -17.083 9.069 96.497 1.00 27.54 240 ALA B CA 1
ATOM 4978 C C . ALA B 1 241 ? -16.712 7.706 95.932 1.00 30.93 240 ALA B C 1
ATOM 4979 O O . ALA B 1 241 ? -17.585 6.952 95.521 1.00 22.69 240 ALA B O 1
ATOM 4981 N N . ALA B 1 242 ? -15.414 7.420 95.870 1.00 25.59 241 ALA B N 1
ATOM 4982 C CA . ALA B 1 242 ? -14.942 6.153 95.365 1.00 20.83 241 ALA B CA 1
ATOM 4983 C C . ALA B 1 242 ? -15.451 5.004 96.245 1.00 26.28 241 ALA B C 1
ATOM 4984 O O . ALA B 1 242 ? -15.580 3.878 95.767 1.00 26.61 241 ALA B O 1
ATOM 4986 N N . TRP B 1 243 ? -15.672 5.295 97.526 1.00 17.64 242 TRP B N 1
ATOM 4987 C CA . TRP B 1 243 ? -16.181 4.350 98.513 1.00 21.73 242 TRP B CA 1
ATOM 4988 C C . TRP B 1 243 ? -17.678 4.381 98.592 1.00 27.92 242 TRP B C 1
ATOM 4989 O O . TRP B 1 243 ? -18.260 3.846 99.531 1.00 28.95 242 TRP B O 1
ATOM 5000 N N . GLY B 1 244 ? -18.306 5.008 97.601 1.00 25.28 243 GLY B N 1
ATOM 5001 C CA . GLY B 1 244 ? -19.771 5.030 97.485 1.00 35.50 243 GLY B CA 1
ATOM 5002 C C . GLY B 1 244 ? -20.504 6.235 98.076 1.00 63.76 243 GLY B C 1
ATOM 5003 O O . GLY B 1 244 ? -21.730 6.331 97.966 1.00 45.79 243 GLY B O 1
ATOM 5004 N N . GLY B 1 245 ? -19.764 7.159 98.687 1.00 45.56 244 GLY B N 1
ATOM 5005 C CA . GLY B 1 245 ? -20.363 8.285 99.421 1.00 45.59 244 GLY B CA 1
ATOM 5006 C C . GLY B 1 245 ? -20.746 9.473 98.554 1.00 56.99 244 GLY B C 1
ATOM 5007 O O . GLY B 1 245 ? -21.048 9.315 97.372 1.00 51.68 244 GLY B O 1
ATOM 5008 N N . LYS B 1 255 ? -25.483 13.315 106.744 1.00 50.10 254 LYS B N 1
ATOM 5009 C CA . LYS B 1 255 ? -24.019 13.377 106.756 1.00 85.61 254 LYS B CA 1
ATOM 5010 C C . LYS B 1 255 ? -23.346 12.060 107.170 1.00 74.18 254 LYS B C 1
ATOM 5011 O O . LYS B 1 255 ? -23.346 11.711 108.348 1.00 48.76 254 LYS B O 1
ATOM 5017 N N . ASP B 1 256 ? -22.750 11.361 106.200 1.00 51.68 255 ASP B N 1
ATOM 5018 C CA . ASP B 1 256 ? -22.108 10.046 106.409 1.00 32.14 255 ASP B CA 1
ATOM 5019 C C . ASP B 1 256 ? -20.814 10.168 107.199 1.00 33.67 255 ASP B C 1
ATOM 5020 O O . ASP B 1 256 ? -19.854 10.783 106.725 1.00 33.22 255 ASP B O 1
ATOM 5025 N N . PRO B 1 257 ? -20.766 9.581 108.404 1.00 28.71 256 PRO B N 1
ATOM 5026 C CA . PRO B 1 257 ? -19.569 9.710 109.219 1.00 20.02 256 PRO B CA 1
ATOM 5027 C C . PRO B 1 257 ? -18.277 9.167 108.572 1.00 21.85 256 PRO B C 1
ATOM 5028 O O . PRO B 1 257 ? -17.193 9.533 109.003 1.00 24.09 256 PRO B O 1
ATOM 5032 N N . LEU B 1 258 ? -18.394 8.273 107.594 1.00 22.00 257 LEU B N 1
ATOM 5033 C CA . LEU B 1 258 ? -17.193 7.727 106.992 1.00 18.95 257 LEU B CA 1
ATOM 5034 C C . LEU B 1 258 ? -16.439 8.806 106.198 1.00 22.12 257 LEU B C 1
ATOM 5035 O O . LEU B 1 258 ? -15.206 8.789 106.139 1.00 21.65 257 LEU B O 1
ATOM 5040 N N . ASP B 1 259 ? -17.194 9.707 105.565 1.00 26.40 258 ASP B N 1
ATOM 5041 C CA . ASP B 1 259 ? -16.628 10.669 104.614 1.00 24.17 258 ASP B CA 1
ATOM 5042 C C . ASP B 1 259 ? -15.461 11.430 105.241 1.00 26.36 258 ASP B C 1
ATOM 5043 O O . ASP B 1 259 ? -14.375 11.517 104.652 1.00 24.17 258 ASP B O 1
ATOM 5048 N N . GLN B 1 260 ? -15.641 11.930 106.456 1.00 26.32 259 GLN B N 1
ATOM 5049 C CA . GLN B 1 260 ? -14.563 12.657 107.129 1.00 28.58 259 GLN B CA 1
ATOM 5050 C C . GLN B 1 260 ? -13.383 11.791 107.582 1.00 23.17 259 GLN B C 1
ATOM 5051 O O . GLN B 1 260 ? -12.245 12.248 107.628 1.00 26.33 259 GLN B O 1
ATOM 5057 N N . VAL B 1 261 ? -13.640 10.535 107.951 1.00 20.05 260 VAL B N 1
ATOM 5058 C CA . VAL B 1 261 ? -12.557 9.650 108.331 1.00 14.91 260 VAL B CA 1
ATOM 5059 C C . VAL B 1 261 ? -11.664 9.355 107.103 1.00 16.72 260 VAL B C 1
ATOM 5060 O O . VAL B 1 261 ? -10.476 9.123 107.252 1.00 18.57 260 VAL B O 1
ATOM 5064 N N . LEU B 1 262 ? -12.261 9.401 105.907 1.00 16.87 261 LEU B N 1
ATOM 5065 C CA . LEU B 1 262 ? -11.511 9.201 104.654 1.00 14.13 261 LEU B CA 1
ATOM 5066 C C . LEU B 1 262 ? -10.845 10.470 104.127 1.00 19.58 261 LEU B C 1
ATOM 5067 O O . LEU B 1 262 ? -10.021 10.410 103.215 1.00 26.69 261 LEU B O 1
ATOM 5072 N N . LEU B 1 263 ? -11.237 11.619 104.660 1.00 17.55 262 LEU B N 1
ATOM 5073 C CA . LEU B 1 263 ? -10.743 12.887 104.122 1.00 19.92 262 LEU B CA 1
ATOM 5074 C C . LEU B 1 263 ? -9.744 13.505 105.090 1.00 21.79 262 LEU B C 1
ATOM 5075 O O . LEU B 1 263 ? -8.599 13.744 104.735 1.00 19.51 262 LEU B O 1
ATOM 5080 N N . ASP B 1 264 ? -10.188 13.756 106.323 1.00 21.93 263 ASP B N 1
ATOM 5081 C CA . ASP B 1 264 ? -9.333 14.343 107.357 1.00 16.95 263 ASP B CA 1
ATOM 5082 C C . ASP B 1 264 ? -8.365 15.386 106.785 1.00 27.89 263 ASP B C 1
ATOM 5083 O O . ASP B 1 264 ? -8.810 16.386 106.196 1.00 21.35 263 ASP B O 1
ATOM 5088 N N . ASP B 1 265 ? -7.066 15.135 106.961 1.00 15.53 264 ASP B N 1
ATOM 5089 C CA . ASP B 1 265 ? -5.984 16.055 106.561 1.00 16.45 264 ASP B CA 1
ATOM 5090 C C . ASP B 1 265 ? -5.159 15.542 105.361 1.00 17.63 264 ASP B C 1
ATOM 5091 O O . ASP B 1 265 ? -3.950 15.842 105.203 1.00 16.30 264 ASP B O 1
ATOM 5096 N N . ARG B 1 266 ? -5.805 14.743 104.519 1.00 13.55 265 ARG B N 1
ATOM 5097 C CA . ARG B 1 266 ? -5.095 14.250 103.352 1.00 12.10 265 ARG B CA 1
ATOM 5098 C C . ARG B 1 266 ? -4.679 15.339 102.365 1.00 12.27 265 ARG B C 1
ATOM 5099 O O . ARG B 1 266 ? -3.616 15.223 101.740 1.00 12.72 265 ARG B O 1
ATOM 5107 N N . ALA B 1 267 ? -5.468 16.390 102.229 1.00 10.47 266 ALA B N 1
ATOM 5108 C CA . ALA B 1 267 ? -5.154 17.388 101.205 1.00 12.73 266 ALA B CA 1
ATOM 5109 C C . ALA B 1 267 ? -3.841 18.078 101.526 1.00 10.57 266 ALA B C 1
ATOM 5110 O O . ALA B 1 267 ? -2.990 18.302 100.617 1.00 11.55 266 ALA B O 1
ATOM 5112 N N . ILE B 1 268 ? -3.623 18.415 102.793 1.00 10.22 267 ILE B N 1
ATOM 5113 C CA . ILE B 1 268 ? -2.357 19.159 103.100 1.00 9.64 267 ILE B CA 1
ATOM 5114 C C . ILE B 1 268 ? -1.136 18.238 102.972 1.00 9.75 267 ILE B C 1
ATOM 5115 O O . ILE B 1 268 ? -0.038 18.646 102.528 1.00 11.59 267 ILE B O 1
ATOM 5120 N N . HIS B 1 269 ? -1.308 16.994 103.389 1.00 12.17 268 HIS B N 1
ATOM 5121 C CA . HIS B 1 269 ? -0.250 16.011 103.264 1.00 11.97 268 HIS B CA 1
ATOM 5122 C C . HIS B 1 269 ? 0.193 15.921 101.822 1.00 12.10 268 HIS B C 1
ATOM 5123 O O . HIS B 1 269 ? 1.393 16.010 101.509 1.00 12.28 268 HIS B O 1
ATOM 5130 N N . ASP B 1 270 ? -0.788 15.772 100.938 1.00 11.37 269 ASP B N 1
ATOM 5131 C CA . ASP B 1 270 ? -0.525 15.541 99.521 1.00 11.77 269 ASP B CA 1
ATOM 5132 C C . ASP B 1 270 ? 0.012 16.804 98.841 1.00 13.01 269 ASP B C 1
ATOM 5133 O O . ASP B 1 270 ? 0.876 16.733 97.971 1.00 12.54 269 ASP B O 1
ATOM 5138 N N . THR B 1 271 ? -0.494 17.967 99.258 1.00 10.17 270 THR B N 1
ATOM 5139 C CA . THR B 1 271 ? 0.013 19.261 98.800 1.00 13.30 270 THR B CA 1
ATOM 5140 C C . THR B 1 271 ? 1.502 19.400 99.102 1.00 12.14 270 THR B C 1
ATOM 5141 O O . THR B 1 271 ? 2.317 19.727 98.206 1.00 14.46 270 THR B O 1
ATOM 5145 N N . MET B 1 272 ? 1.857 19.143 100.356 1.00 11.02 271 MET B N 1
ATOM 5146 C CA . MET B 1 272 ? 3.256 19.263 100.760 1.00 14.05 271 MET B CA 1
ATOM 5147 C C . MET B 1 272 ? 4.088 18.212 100.057 1.00 16.40 271 MET B C 1
ATOM 5148 O O . MET B 1 272 ? 5.229 18.497 99.666 1.00 15.02 271 MET B O 1
ATOM 5153 N N . ALA B 1 273 ? 3.536 17.009 99.865 1.00 11.90 272 ALA B N 1
ATOM 5154 C CA . ALA B 1 273 ? 4.270 16.004 99.092 1.00 15.23 272 ALA B CA 1
ATOM 5155 C C . ALA B 1 273 ? 4.558 16.473 97.654 1.00 13.20 272 ALA B C 1
ATOM 5156 O O . ALA B 1 273 ? 5.683 16.325 97.162 1.00 14.82 272 ALA B O 1
ATOM 5158 N N . SER B 1 274 ? 3.549 17.011 96.974 1.00 11.74 273 SER B N 1
ATOM 5159 C CA . SER B 1 274 ? 3.683 17.513 95.611 1.00 17.31 273 SER B CA 1
ATOM 5160 C C . SER B 1 274 ? 4.760 18.600 95.589 1.00 21.74 273 SER B C 1
ATOM 5161 O O . SER B 1 274 ? 5.639 18.562 94.742 1.00 15.47 273 SER B O 1
ATOM 5164 N N . MET B 1 275 ? 4.714 19.554 96.519 1.00 16.23 274 MET B N 1
ATOM 5165 C CA . MET B 1 275 ? 5.759 20.640 96.509 1.00 12.86 274 MET B CA 1
ATOM 5166 C C . MET B 1 275 ? 7.170 20.105 96.705 1.00 19.72 274 MET B C 1
ATOM 5167 O O . MET B 1 275 ? 8.096 20.525 95.993 1.00 16.00 274 MET B O 1
ATOM 5172 N N . ILE B 1 276 ? 7.334 19.204 97.673 1.00 13.40 275 ILE B N 1
ATOM 5173 C CA . ILE B 1 276 ? 8.663 18.703 98.074 1.00 12.56 275 ILE B CA 1
ATOM 5174 C C . ILE B 1 276 ? 9.193 17.673 97.074 1.00 20.03 275 ILE B C 1
ATOM 5175 O O . ILE B 1 276 ? 10.260 17.847 96.526 1.00 17.65 275 ILE B O 1
ATOM 5180 N N . VAL B 1 277 ? 8.421 16.629 96.800 1.00 19.33 276 VAL B N 1
ATOM 5181 C CA . VAL B 1 277 ? 8.872 15.567 95.912 1.00 19.09 276 VAL B CA 1
ATOM 5182 C C . VAL B 1 277 ? 9.163 16.045 94.503 1.00 21.47 276 VAL B C 1
ATOM 5183 O O . VAL B 1 277 ? 10.121 15.579 93.840 1.00 21.46 276 VAL B O 1
ATOM 5187 N N . HIS B 1 278 ? 8.353 16.964 94.013 1.00 18.14 277 HIS B N 1
ATOM 5188 C CA . HIS B 1 278 ? 8.573 17.481 92.658 1.00 15.86 277 HIS B CA 1
ATOM 5189 C C . HIS B 1 278 ? 9.511 18.665 92.599 1.00 16.32 277 HIS B C 1
ATOM 5190 O O . HIS B 1 278 ? 9.559 19.357 91.585 1.00 22.77 277 HIS B O 1
ATOM 5197 N N . GLY B 1 279 ? 10.231 18.900 93.696 1.00 17.40 278 GLY B N 1
ATOM 5198 C CA . GLY B 1 279 ? 11.445 19.736 93.677 1.00 18.20 278 GLY B CA 1
ATOM 5199 C C . GLY B 1 279 ? 11.227 21.236 93.700 1.00 25.84 278 GLY B C 1
ATOM 5200 O O . GLY B 1 279 ? 12.113 21.994 93.288 1.00 19.79 278 GLY B O 1
ATOM 5201 N N . VAL B 1 280 ? 10.078 21.692 94.202 1.00 16.26 279 VAL B N 1
ATOM 5202 C CA . VAL B 1 280 ? 9.854 23.138 94.295 1.00 17.35 279 VAL B CA 1
ATOM 5203 C C . VAL B 1 280 ? 10.914 23.829 95.172 1.00 15.38 279 VAL B C 1
ATOM 5204 O O . VAL B 1 280 ? 11.431 24.888 94.823 1.00 20.44 279 VAL B O 1
ATOM 5208 N N . PHE B 1 281 ? 11.237 23.242 96.309 1.00 13.33 280 PHE B N 1
ATOM 5209 C CA . PHE B 1 281 ? 12.203 23.860 97.223 1.00 16.71 280 PHE B CA 1
ATOM 5210 C C . PHE B 1 281 ? 13.637 23.614 96.720 1.00 22.03 280 PHE B C 1
ATOM 5211 O O . PHE B 1 281 ? 14.560 24.354 97.071 1.00 20.22 280 PHE B O 1
ATOM 5219 N N . THR B 1 282 ? 13.795 22.582 95.896 1.00 18.90 281 THR B N 1
ATOM 5220 C CA . THR B 1 282 ? 15.107 22.305 95.269 1.00 18.57 281 THR B CA 1
ATOM 5221 C C . THR B 1 282 ? 15.429 23.393 94.299 1.00 23.75 281 THR B C 1
ATOM 5222 O O . THR B 1 282 ? 16.530 23.956 94.328 1.00 25.11 281 THR B O 1
ATOM 5226 N N . ARG B 1 283 ? 14.465 23.677 93.426 1.00 19.73 282 ARG B N 1
ATOM 5227 C CA . ARG B 1 283 ? 14.569 24.766 92.441 1.00 16.80 282 ARG B CA 1
ATOM 5228 C C . ARG B 1 283 ? 14.469 26.177 93.024 1.00 19.82 282 ARG B C 1
ATOM 5229 O O . ARG B 1 283 ? 15.004 27.141 92.428 1.00 22.45 282 ARG B O 1
ATOM 5237 N N . HIS B 1 284 ? 13.799 26.312 94.177 1.00 15.94 283 HIS B N 1
ATOM 5238 C CA . HIS B 1 284 ? 13.560 27.634 94.783 1.00 16.41 283 HIS B CA 1
ATOM 5239 C C . HIS B 1 284 ? 13.839 27.577 96.238 1.00 19.37 283 HIS B C 1
ATOM 5240 O O . HIS B 1 284 ? 12.928 27.653 97.063 1.00 17.55 283 HIS B O 1
ATOM 5247 N N . PRO B 1 285 ? 15.120 27.465 96.596 1.00 20.60 284 PRO B N 1
ATOM 5248 C CA . PRO B 1 285 ? 15.478 27.221 97.979 1.00 18.13 284 PRO B CA 1
ATOM 5249 C C . PRO B 1 285 ? 15.063 28.335 98.935 1.00 15.35 284 PRO B C 1
ATOM 5250 O O . PRO B 1 285 ? 15.010 28.105 100.135 1.00 17.77 284 PRO B O 1
ATOM 5254 N N . LYS B 1 286 ? 14.818 29.513 98.438 1.00 16.57 285 LYS B N 1
ATOM 5255 C CA . LYS B 1 286 ? 14.397 30.595 99.282 1.00 20.39 285 LYS B CA 1
ATOM 5256 C C . LYS B 1 286 ? 12.893 30.669 99.465 1.00 18.13 285 LYS B C 1
ATOM 5257 O O . LYS B 1 286 ? 12.434 31.441 100.236 1.00 17.14 285 LYS B O 1
ATOM 5263 N N . LEU B 1 287 ? 12.146 29.876 98.704 1.00 16.48 286 LEU B N 1
ATOM 5264 C CA . LEU B 1 287 ? 10.682 29.950 98.811 1.00 13.46 286 LEU B CA 1
ATOM 5265 C C . LEU B 1 287 ? 10.222 29.513 100.198 1.00 13.74 286 LEU B C 1
ATOM 5266 O O . LEU B 1 287 ? 10.619 28.454 100.667 1.00 14.60 286 LEU B O 1
ATOM 5271 N N . LYS B 1 288 ? 9.325 30.290 100.797 1.00 13.02 287 LYS B N 1
ATOM 5272 C CA . LYS B 1 288 ? 8.790 29.977 102.135 1.00 14.53 287 LYS B CA 1
ATOM 5273 C C . LYS B 1 288 ? 7.312 29.580 102.013 1.00 15.01 287 LYS B C 1
ATOM 5274 O O . LYS B 1 288 ? 6.586 30.183 101.247 1.00 12.72 287 LYS B O 1
ATOM 5280 N N . ALA B 1 289 ? 6.908 28.515 102.708 1.00 13.52 288 ALA B N 1
ATOM 5281 C CA . ALA B 1 289 ? 5.512 28.070 102.655 1.00 11.91 288 ALA B CA 1
ATOM 5282 C C . ALA B 1 289 ? 4.980 27.953 104.073 1.00 10.84 288 ALA B C 1
ATOM 5283 O O . ALA B 1 289 ? 5.741 27.726 105.021 1.00 13.22 288 ALA B O 1
ATOM 5285 N N . VAL B 1 290 ? 3.672 28.146 104.206 1.00 11.76 289 VAL B N 1
ATOM 5286 C CA . VAL B 1 290 ? 3.017 28.035 105.515 1.00 9.92 289 VAL B CA 1
ATOM 5287 C C . VAL B 1 290 ? 1.701 27.254 105.384 1.00 11.48 289 VAL B C 1
ATOM 5288 O O . VAL B 1 290 ? 0.892 27.499 104.474 1.00 12.24 289 VAL B O 1
ATOM 5292 N N . SER B 1 291 ? 1.529 26.303 106.294 1.00 12.22 290 SER B N 1
ATOM 5293 C CA . SER B 1 291 ? 0.269 25.523 106.387 1.00 10.45 290 SER B CA 1
ATOM 5294 C C . SER B 1 291 ? -0.639 26.165 107.426 1.00 11.40 290 SER B C 1
ATOM 5295 O O . SER B 1 291 ? -0.229 26.332 108.563 1.00 11.57 290 SER B O 1
ATOM 5298 N N . ILE B 1 292 ? -1.868 26.530 107.033 1.00 10.36 291 ILE B N 1
ATOM 5299 C CA . ILE B 1 292 ? -2.795 27.220 107.938 1.00 8.33 291 ILE B CA 1
ATOM 5300 C C . ILE B 1 292 ? -4.105 26.448 108.049 1.00 10.98 291 ILE B C 1
ATOM 5301 O O . ILE B 1 292 ? -4.725 26.087 107.046 1.00 10.97 291 ILE B O 1
ATOM 5306 N N . GLU B 1 293 ? -4.488 26.144 109.296 1.00 10.34 292 GLU B N 1
ATOM 5307 C CA . GLU B 1 293 ? -5.728 25.429 109.603 1.00 10.72 292 GLU B CA 1
ATOM 5308 C C . GLU B 1 293 ? -5.815 24.016 109.027 1.00 12.26 292 GLU B C 1
ATOM 5309 O O . GLU B 1 293 ? -6.908 23.529 108.778 1.00 12.67 292 GLU B O 1
ATOM 5315 N N . ASN B 1 294 ? -4.683 23.348 108.853 1.00 10.07 293 ASN B N 1
ATOM 5316 C CA . ASN B 1 294 ? -4.705 21.986 108.345 1.00 11.57 293 ASN B CA 1
ATOM 5317 C C . ASN B 1 294 ? -4.286 21.020 109.440 1.00 10.04 293 ASN B C 1
ATOM 5318 O O . ASN B 1 294 ? -4.171 19.828 109.170 1.00 12.34 293 ASN B O 1
ATOM 5323 N N . GLY B 1 295 ? -4.040 21.537 110.651 1.00 13.32 294 GLY B N 1
ATOM 5324 C CA . GLY B 1 295 ? -3.491 20.740 111.762 1.00 13.13 294 GLY B CA 1
ATOM 5325 C C . GLY B 1 295 ? -2.009 20.520 111.568 1.00 13.02 294 GLY B C 1
ATOM 5326 O O . GLY B 1 295 ? -1.415 21.031 110.581 1.00 13.13 294 GLY B O 1
ATOM 5327 N N . SER B 1 296 ? -1.401 19.700 112.432 1.00 11.16 295 SER B N 1
ATOM 5328 C CA . SER B 1 296 ? -0.006 19.345 112.223 1.00 12.57 295 SER B CA 1
ATOM 5329 C C . SER B 1 296 ? 0.216 17.824 112.293 1.00 13.26 295 SER B C 1
ATOM 5330 O O . SER B 1 296 ? 1.340 17.372 112.151 1.00 14.81 295 SER B O 1
ATOM 5333 N N . TYR B 1 297 ? -0.863 17.079 112.505 1.00 13.46 296 TYR B N 1
ATOM 5334 C CA . TYR B 1 297 ? -0.823 15.623 112.580 1.00 19.47 296 TYR B CA 1
ATOM 5335 C C . TYR B 1 297 ? -0.255 15.008 111.310 1.00 17.57 296 TYR B C 1
ATOM 5336 O O . TYR B 1 297 ? 0.342 13.939 111.353 1.00 17.47 296 TYR B O 1
ATOM 5345 N N . PHE B 1 298 ? -0.441 15.677 110.171 1.00 15.12 297 PHE B N 1
ATOM 5346 C CA . PHE B 1 298 ? 0.094 15.161 108.917 1.00 13.11 297 PHE B CA 1
ATOM 5347 C C . PHE B 1 298 ? 1.612 15.076 108.857 1.00 15.20 297 PHE B C 1
ATOM 5348 O O . PHE B 1 298 ? 2.198 14.328 108.047 1.00 16.29 297 PHE B O 1
ATOM 5356 N N . VAL B 1 299 ? 2.276 15.891 109.669 1.00 15.04 298 VAL B N 1
ATOM 5357 C CA . VAL B 1 299 ? 3.702 16.081 109.468 1.00 16.80 298 VAL B CA 1
ATOM 5358 C C . VAL B 1 299 ? 4.475 14.787 109.659 1.00 15.01 298 VAL B C 1
ATOM 5359 O O . VAL B 1 299 ? 5.355 14.463 108.848 1.00 17.39 298 VAL B O 1
ATOM 5363 N N . HIS B 1 300 ? 4.180 14.046 110.720 1.00 21.17 299 HIS B N 1
ATOM 5364 C CA . HIS B 1 300 ? 4.990 12.860 110.991 1.00 23.22 299 HIS B CA 1
ATOM 5365 C C . HIS B 1 300 ? 4.803 11.793 109.939 1.00 19.77 299 HIS B C 1
ATOM 5366 O O . HIS B 1 300 ? 5.762 11.098 1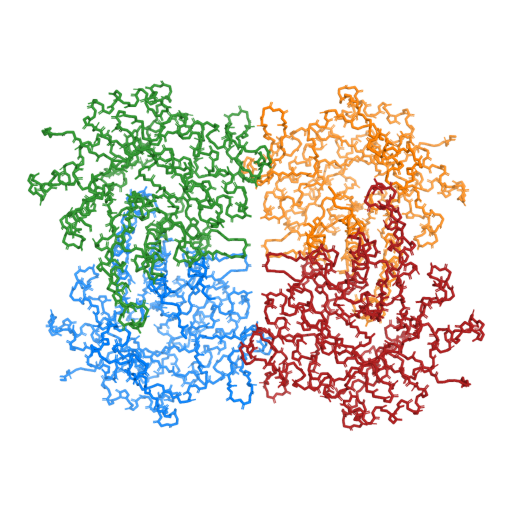09.591 1.00 18.56 299 HIS B O 1
ATOM 5373 N N . ARG B 1 301 ? 3.579 11.683 109.387 1.00 20.80 300 ARG B N 1
ATOM 5374 C CA . ARG B 1 301 ? 3.290 10.692 108.331 1.00 16.52 300 ARG B CA 1
ATOM 5375 C C . ARG B 1 301 ? 3.995 11.109 107.033 1.00 16.60 300 ARG B C 1
ATOM 5376 O O . ARG B 1 301 ? 4.567 10.282 106.328 1.00 17.84 300 ARG B O 1
ATOM 5384 N N . LEU B 1 302 ? 3.944 12.404 106.705 1.00 17.17 301 LEU B N 1
ATOM 5385 C CA . LEU B 1 302 ? 4.684 12.887 105.530 1.00 14.87 301 LEU B CA 1
ATOM 5386 C C . LEU B 1 302 ? 6.207 12.620 105.645 1.00 14.35 301 LEU B C 1
ATOM 5387 O O . LEU B 1 302 ? 6.870 12.184 104.696 1.00 17.23 301 LEU B O 1
ATOM 5392 N N . ILE B 1 303 ? 6.768 12.868 106.823 1.00 17.31 302 ILE B N 1
ATOM 5393 C CA . ILE B 1 303 ? 8.212 12.667 107.022 1.00 15.27 302 ILE B CA 1
ATOM 5394 C C . ILE B 1 303 ? 8.566 11.201 106.769 1.00 18.26 302 ILE B C 1
ATOM 5395 O O . ILE B 1 303 ? 9.505 10.906 106.030 1.00 22.61 302 ILE B O 1
ATOM 5400 N N . LYS B 1 304 ? 7.773 10.309 107.344 1.00 18.41 303 LYS B N 1
ATOM 5401 C CA . LYS B 1 304 ? 7.984 8.879 107.150 1.00 20.76 303 LYS B CA 1
ATOM 5402 C C . LYS B 1 304 ? 7.997 8.534 105.655 1.00 23.39 303 LYS B C 1
ATOM 5403 O O . LYS B 1 304 ? 8.907 7.850 105.181 1.00 23.07 303 LYS B O 1
ATOM 5409 N N . ARG B 1 305 ? 7.008 9.037 104.909 1.00 14.91 304 ARG B N 1
ATOM 5410 C CA . ARG B 1 305 ? 6.854 8.717 103.491 1.00 18.42 304 ARG B CA 1
ATOM 5411 C C . ARG B 1 305 ? 7.927 9.363 102.641 1.00 24.75 304 ARG B C 1
ATOM 5412 O O . ARG B 1 305 ? 8.415 8.779 101.670 1.00 20.37 304 ARG B O 1
ATOM 5420 N N . LEU B 1 306 ? 8.283 10.596 102.980 1.00 19.50 305 LEU B N 1
ATOM 5421 C CA . LEU B 1 306 ? 9.355 11.248 102.237 1.00 18.03 305 LEU B CA 1
ATOM 5422 C C . LEU B 1 306 ? 10.692 10.513 102.372 1.00 20.37 305 LEU B C 1
ATOM 5423 O O . LEU B 1 306 ? 11.427 10.365 101.377 1.00 25.65 305 LEU B O 1
ATOM 5428 N N . LYS B 1 307 ? 10.999 10.086 103.594 1.00 20.14 306 LYS B N 1
ATOM 5429 C CA . LYS B 1 307 ? 12.207 9.317 103.899 1.00 31.22 306 LYS B CA 1
ATOM 5430 C C . LYS B 1 307 ? 12.249 8.066 103.055 1.00 26.94 306 LYS B C 1
ATOM 5431 O O . LYS B 1 307 ? 13.220 7.819 102.354 1.00 29.74 306 LYS B O 1
ATOM 5437 N N . LYS B 1 308 ? 11.188 7.280 103.136 1.00 26.77 307 LYS B N 1
ATOM 5438 C CA . LYS B 1 308 ? 11.047 6.104 102.294 1.00 32.02 307 LYS B CA 1
ATOM 5439 C C . LYS B 1 308 ? 11.328 6.402 100.813 1.00 40.36 307 LYS B C 1
ATOM 5440 O O . LYS B 1 308 ? 12.106 5.700 100.167 1.00 32.79 307 LYS B O 1
ATOM 5446 N N . ALA B 1 309 ? 10.703 7.431 100.256 1.00 22.49 308 ALA B N 1
ATOM 5447 C CA . ALA B 1 309 ? 10.856 7.687 98.832 1.00 25.13 308 ALA B CA 1
ATOM 5448 C C . ALA B 1 309 ? 12.308 8.036 98.496 1.00 34.60 308 ALA B C 1
ATOM 5449 O O . ALA B 1 309 ? 12.823 7.619 97.467 1.00 25.97 308 ALA B O 1
ATOM 5451 N N . ALA B 1 310 ? 12.951 8.802 99.369 1.00 28.28 309 ALA B N 1
ATOM 5452 C CA . ALA B 1 310 ? 14.316 9.284 99.134 1.00 31.16 309 ALA B CA 1
ATOM 5453 C C . ALA B 1 310 ? 15.300 8.115 99.158 1.00 34.26 309 ALA B C 1
ATOM 5454 O O . ALA B 1 310 ? 16.198 8.029 98.317 1.00 40.58 309 ALA B O 1
ATOM 5456 N N . ASN B 1 311 ? 15.125 7.237 100.138 1.00 31.79 310 ASN B N 1
ATOM 5457 C CA . ASN B 1 311 ? 15.876 5.977 100.220 1.00 57.72 310 ASN B CA 1
ATOM 5458 C C . ASN B 1 311 ? 15.731 5.101 98.979 1.00 48.69 310 ASN B C 1
ATOM 5459 O O . ASN B 1 311 ? 16.695 4.490 98.521 1.00 58.34 310 ASN B O 1
ATOM 5464 N N . THR B 1 312 ? 14.514 5.056 98.445 1.00 32.09 311 THR B N 1
ATOM 5465 C CA . THR B 1 312 ? 14.135 4.117 97.405 1.00 36.15 311 THR B CA 1
ATOM 5466 C C . THR B 1 312 ? 14.595 4.591 96.042 1.00 59.41 311 THR B C 1
ATOM 5467 O O . THR B 1 312 ? 15.031 3.795 95.221 1.00 38.26 311 THR B O 1
ATOM 5471 N N . GLN B 1 313 ? 14.483 5.891 95.796 1.00 35.99 312 GLN B N 1
ATOM 5472 C CA . GLN B 1 313 ? 14.955 6.471 94.546 1.00 50.32 312 GLN B CA 1
ATOM 5473 C C . GLN B 1 313 ? 15.791 7.705 94.846 1.00 39.47 312 GLN B C 1
ATOM 5474 O O . GLN B 1 313 ? 15.311 8.820 94.703 1.00 38.77 312 GLN B O 1
ATOM 5480 N N . PRO B 1 314 ? 17.042 7.513 95.288 1.00 43.41 313 PRO B N 1
ATOM 5481 C CA . PRO B 1 314 ? 17.853 8.690 95.614 1.00 42.32 313 PRO B CA 1
ATOM 5482 C C . PRO B 1 314 ? 18.104 9.585 94.389 1.00 59.96 313 PRO B C 1
ATOM 5483 O O . PRO B 1 314 ? 18.514 10.740 94.525 1.00 43.99 313 PRO B O 1
ATOM 5487 N N . GLN B 1 315 ? 17.825 9.064 93.202 1.00 39.62 314 GLN B N 1
ATOM 5488 C CA . GLN B 1 315 ? 17.984 9.841 91.973 1.00 64.88 314 GLN B CA 1
ATOM 5489 C C . GLN B 1 315 ? 17.026 11.034 91.868 1.00 57.54 314 GLN B C 1
ATOM 5490 O O . GLN B 1 315 ? 17.312 12.009 91.173 1.00 47.61 314 GLN B O 1
ATOM 5496 N N . TYR B 1 316 ? 15.875 10.946 92.530 1.00 36.73 315 TYR B N 1
ATOM 5497 C CA . TYR B 1 316 ? 14.900 12.019 92.477 1.00 36.27 315 TYR B CA 1
ATOM 5498 C C . TYR B 1 316 ? 15.108 12.956 93.655 1.00 29.30 315 TYR B C 1
ATOM 5499 O O . TYR B 1 316 ? 14.391 13.957 93.775 1.00 38.28 315 TYR B O 1
ATOM 5508 N N . PHE B 1 317 ? 16.067 12.617 94.528 1.00 24.61 316 PHE B N 1
ATOM 5509 C CA . PHE B 1 317 ? 16.277 13.370 95.782 1.00 30.51 316 PHE B CA 1
ATOM 5510 C C . PHE B 1 317 ? 17.721 13.837 96.056 1.00 22.97 316 PHE B C 1
ATOM 5511 O O . PHE B 1 317 ? 18.383 13.344 96.977 1.00 33.03 316 PHE B O 1
ATOM 5519 N N . PRO B 1 318 ? 18.185 14.841 95.298 1.00 30.73 317 PRO B N 1
ATOM 5520 C CA . PRO B 1 318 ? 19.531 15.377 95.555 1.00 29.56 317 PRO B CA 1
ATOM 5521 C C . PRO B 1 318 ? 19.648 16.013 96.942 1.00 40.81 317 PRO B C 1
ATOM 5522 O O . PRO B 1 318 ? 20.724 16.008 97.548 1.00 32.46 317 PRO B O 1
ATOM 5526 N N . GLU B 1 319 ? 18.544 16.556 97.453 1.00 28.89 318 GLU B N 1
ATOM 5527 C CA . GLU B 1 319 ? 18.522 17.066 98.812 1.00 27.13 318 GLU B CA 1
ATOM 5528 C C . GLU B 1 319 ? 17.652 16.189 99.695 1.00 23.05 318 GLU B C 1
ATOM 5529 O O . GLU B 1 319 ? 16.849 15.409 99.194 1.00 31.85 318 GLU B O 1
ATOM 5535 N N . ASP B 1 320 ? 17.818 16.321 101.002 1.00 23.74 319 ASP B N 1
ATOM 5536 C CA . ASP B 1 320 ? 17.041 15.579 101.975 1.00 24.61 319 ASP B CA 1
ATOM 5537 C C . ASP B 1 320 ? 15.658 16.255 102.006 1.00 24.06 319 ASP B C 1
ATOM 5538 O O . ASP B 1 320 ? 15.568 17.446 102.359 1.00 24.13 319 ASP B O 1
ATOM 5543 N N . PRO B 1 321 ? 14.594 15.524 101.608 1.00 26.35 320 PRO B N 1
ATOM 5544 C CA . PRO B 1 321 ? 13.294 16.195 101.473 1.00 23.10 320 PRO B CA 1
ATOM 5545 C C . PRO B 1 321 ? 12.739 16.581 102.835 1.00 21.33 320 PRO B C 1
ATOM 5546 O O . PRO B 1 321 ? 11.932 17.524 102.955 1.00 21.01 320 PRO B O 1
ATOM 5550 N N . VAL B 1 322 ? 13.185 15.881 103.868 1.00 19.13 321 VAL B N 1
ATOM 5551 C CA . VAL B 1 322 ? 12.753 16.162 105.213 1.00 20.88 321 VAL B CA 1
ATOM 5552 C C . VAL B 1 322 ? 13.456 17.433 105.732 1.00 21.65 321 VAL B C 1
ATOM 5553 O O . VAL B 1 322 ? 12.872 18.226 106.494 1.00 21.86 321 VAL B O 1
ATOM 5557 N N . GLU B 1 323 ? 14.710 17.646 105.331 1.00 23.73 322 GLU B N 1
ATOM 5558 C CA . GLU B 1 323 ? 15.356 18.912 105.672 1.00 26.52 322 GLU B CA 1
ATOM 5559 C C . GLU B 1 323 ? 14.691 20.090 104.947 1.00 19.78 322 GLU B C 1
ATOM 5560 O O . GLU B 1 323 ? 14.605 21.166 105.516 1.00 22.20 322 GLU B O 1
ATOM 5566 N N . GLN B 1 324 ? 14.213 19.874 103.717 1.00 18.74 323 GLN B N 1
ATOM 5567 C CA . GLN B 1 324 ? 13.454 20.923 103.006 1.00 17.70 323 GLN B CA 1
ATOM 5568 C C . GLN B 1 324 ? 12.165 21.251 103.755 1.00 23.21 323 GLN B C 1
ATOM 5569 O O . GLN B 1 324 ? 11.839 22.414 103.912 1.00 19.46 323 GLN B O 1
ATOM 5575 N N . LEU B 1 325 ? 11.443 20.234 104.224 1.00 20.64 324 LEU B N 1
ATOM 5576 C CA . LEU B 1 325 ? 10.249 20.472 105.046 1.00 16.62 324 LEU B CA 1
ATOM 5577 C C . LEU B 1 325 ? 10.602 21.329 106.267 1.00 18.95 324 LEU B C 1
ATOM 5578 O O . LEU B 1 325 ? 9.934 22.340 106.578 1.00 22.00 324 LEU B O 1
ATOM 5583 N N . ARG B 1 326 ? 11.657 20.935 106.980 1.00 18.45 325 ARG B N 1
ATOM 5584 C CA . ARG B 1 326 ? 12.063 21.669 108.169 1.00 18.01 325 ARG B CA 1
ATOM 5585 C C . ARG B 1 326 ? 12.545 23.075 107.892 1.00 21.03 325 ARG B C 1
ATOM 5586 O O . ARG B 1 326 ? 12.380 23.952 108.727 1.00 19.59 325 ARG B O 1
ATOM 5594 N N . ASN B 1 327 ? 13.144 23.304 106.726 1.00 18.17 326 ASN B N 1
ATOM 5595 C CA . ASN B 1 327 ? 13.764 24.594 106.465 1.00 17.35 326 ASN B CA 1
ATOM 5596 C C . ASN B 1 327 ? 12.806 25.591 105.828 1.00 19.54 326 ASN B C 1
ATOM 5597 O O . ASN B 1 327 ? 12.908 26.807 106.060 1.00 20.52 326 ASN B O 1
ATOM 5602 N N . ASN B 1 328 ? 11.886 25.079 105.010 1.00 15.35 327 ASN B N 1
ATOM 5603 C CA . ASN B 1 328 ? 11.097 25.934 104.145 1.00 15.62 327 ASN B CA 1
ATOM 5604 C C . ASN B 1 328 ? 9.643 26.061 104.565 1.00 18.39 327 ASN B C 1
ATOM 5605 O O . ASN B 1 328 ? 8.940 26.917 104.051 1.00 16.78 327 ASN B O 1
ATOM 5610 N N . VAL B 1 329 ? 9.192 25.221 105.489 1.00 13.63 328 VAL B N 1
ATOM 5611 C CA . VAL B 1 329 ? 7.740 25.172 105.766 1.00 11.45 328 VAL B CA 1
ATOM 5612 C C . VAL B 1 329 ? 7.452 25.510 107.219 1.00 17.06 328 VAL B C 1
ATOM 5613 O O . VAL B 1 329 ? 8.033 24.922 108.129 1.00 17.84 328 VAL B O 1
ATOM 5617 N N . TRP B 1 330 ? 6.578 26.479 107.441 1.00 13.13 329 TRP B N 1
ATOM 5618 C CA . TRP B 1 330 ? 6.066 26.808 108.776 1.00 12.55 329 TRP B CA 1
ATOM 5619 C C . TRP B 1 330 ? 4.711 26.162 108.925 1.00 14.30 329 TRP B C 1
ATOM 5620 O O . TRP B 1 330 ? 3.955 26.031 107.942 1.00 12.73 329 TRP B O 1
ATOM 5631 N N . ILE B 1 331 ? 4.346 25.805 110.164 1.00 12.71 330 ILE B N 1
ATOM 5632 C CA A ILE B 1 331 ? 3.090 25.110 110.409 0.50 12.88 330 ILE B CA 1
ATOM 5633 C CA B ILE B 1 331 ? 3.064 25.154 110.375 0.50 12.84 330 ILE B CA 1
ATOM 5634 C C . ILE B 1 331 ? 2.295 25.797 111.507 1.00 15.47 330 ILE B C 1
ATOM 5635 O O . ILE B 1 331 ? 2.817 25.986 112.612 1.00 13.19 330 ILE B O 1
ATOM 5644 N N . ALA B 1 332 ? 1.037 26.155 111.221 1.00 14.32 331 ALA B N 1
ATOM 5645 C CA . ALA B 1 332 ? 0.134 26.634 112.275 1.00 13.16 331 ALA B CA 1
ATOM 5646 C C . ALA B 1 332 ? -0.676 25.398 112.703 1.00 11.95 331 ALA B C 1
ATOM 5647 O O . ALA B 1 332 ? -1.543 24.928 111.960 1.00 12.52 331 ALA B O 1
ATOM 5649 N N . PRO B 1 333 ? -0.368 24.852 113.896 1.00 11.75 332 PRO B N 1
ATOM 5650 C CA . PRO B 1 333 ? -1.010 23.612 114.322 1.00 12.59 332 PRO B CA 1
ATOM 5651 C C . PRO B 1 333 ? -2.404 23.841 114.897 1.00 14.86 332 PRO B C 1
ATOM 5652 O O . PRO B 1 333 ? -2.821 24.995 115.104 1.00 16.80 332 PRO B O 1
ATOM 5656 N N . TYR B 1 334 ? -3.144 22.787 115.141 1.00 15.06 333 TYR B N 1
ATOM 5657 C CA A TYR B 1 334 ? -4.419 22.804 115.833 0.50 16.38 333 TYR B CA 1
ATOM 5658 C CA B TYR B 1 334 ? -4.398 22.886 115.846 0.50 13.69 333 TYR B CA 1
ATOM 5659 C C . TYR B 1 334 ? -4.006 23.030 117.308 1.00 18.87 333 TYR B C 1
ATOM 5660 O O . TYR B 1 334 ? -3.090 22.436 117.720 1.00 16.58 333 TYR B O 1
ATOM 5677 N N . TYR B 1 335 ? -4.700 23.853 118.060 1.00 20.00 334 TYR B N 1
ATOM 5678 C CA . TYR B 1 335 ? -4.166 24.134 119.397 1.00 23.31 334 TYR B CA 1
ATOM 5679 C C . TYR B 1 335 ? -4.114 22.901 120.312 1.00 28.24 334 TYR B C 1
ATOM 5680 O O . TYR B 1 335 ? -3.305 22.860 121.235 1.00 24.81 334 TYR B O 1
ATOM 5689 N N . GLU B 1 336 ? -4.932 21.888 120.030 1.00 22.19 335 GLU B N 1
ATOM 5690 C CA . GLU B 1 336 ? -4.905 20.660 120.828 1.00 29.05 335 GLU B CA 1
ATOM 5691 C C . GLU B 1 336 ? -3.929 19.599 120.310 1.00 29.66 335 GLU B C 1
ATOM 5692 O O . GLU B 1 336 ? -3.866 18.502 120.850 1.00 21.67 335 GLU B O 1
ATOM 5698 N N . ASP B 1 337 ? -3.165 19.911 119.271 1.00 21.03 336 ASP B N 1
ATOM 5699 C CA . ASP B 1 337 ? -2.056 19.050 118.889 1.00 15.78 336 ASP B CA 1
ATOM 5700 C C . ASP B 1 337 ? -1.010 18.988 120.008 1.00 15.42 336 ASP B C 1
ATOM 5701 O O . ASP B 1 337 ? -0.884 19.910 120.794 1.00 17.89 336 ASP B O 1
ATOM 5706 N N . ASP B 1 338 ? -0.201 17.928 120.015 1.00 17.01 337 ASP B N 1
ATOM 5707 C CA . ASP B 1 338 ? 0.910 17.809 120.955 1.00 21.00 337 ASP B CA 1
ATOM 5708 C C . ASP B 1 338 ? 2.055 18.726 120.498 1.00 15.32 337 ASP B C 1
ATOM 5709 O O . ASP B 1 338 ? 2.838 18.350 119.586 1.00 14.99 337 ASP B O 1
ATOM 5714 N N . LEU B 1 339 ? 2.157 19.921 121.090 1.00 15.98 338 LEU B N 1
ATOM 5715 C CA . LEU B 1 339 ? 3.075 20.924 120.578 1.00 16.68 338 LEU B CA 1
ATOM 5716 C C . LEU B 1 339 ? 4.545 20.621 120.926 1.00 17.18 338 LEU B C 1
ATOM 5717 O O . LEU B 1 339 ? 5.433 20.837 120.095 1.00 15.02 338 LEU B O 1
ATOM 5722 N N . PRO B 1 340 ? 4.818 20.080 122.139 1.00 16.55 339 PRO B N 1
ATOM 5723 C CA . PRO B 1 340 ? 6.229 19.658 122.300 1.00 22.66 339 PRO B CA 1
ATOM 5724 C C . PRO B 1 340 ? 6.676 18.586 121.304 1.00 14.40 339 PRO B C 1
ATOM 5725 O O . PRO B 1 340 ? 7.820 18.630 120.849 1.00 17.90 339 PRO B O 1
ATOM 5729 N N . GLU B 1 341 ? 5.778 17.662 120.961 1.00 13.40 340 GLU B N 1
ATOM 5730 C CA . GLU B 1 341 ? 6.096 16.662 119.946 1.00 15.98 340 GLU B CA 1
ATOM 5731 C C . GLU B 1 341 ? 6.329 17.344 118.596 1.00 13.08 340 GLU B C 1
ATOM 5732 O O . GLU B 1 341 ? 7.301 17.061 117.901 1.00 16.99 340 GLU B O 1
ATOM 5738 N N . LEU B 1 342 ? 5.433 18.271 118.221 1.00 13.82 341 LEU B N 1
ATOM 5739 C CA . LEU B 1 342 ? 5.674 18.988 116.950 1.00 14.29 341 LEU B CA 1
ATOM 5740 C C . LEU B 1 342 ? 7.050 19.680 116.915 1.00 14.93 341 LEU B C 1
ATOM 5741 O O . LEU B 1 342 ? 7.762 19.594 115.915 1.00 16.10 341 LEU B O 1
ATOM 5746 N N . ALA B 1 343 ? 7.436 20.352 118.004 1.00 15.89 342 ALA B N 1
ATOM 5747 C CA . ALA B 1 343 ? 8.743 21.014 118.046 1.00 15.27 342 ALA B CA 1
ATOM 5748 C C . ALA B 1 343 ? 9.875 20.020 117.941 1.00 14.82 342 ALA B C 1
ATOM 5749 O O . ALA B 1 343 ? 10.903 20.319 117.331 1.00 16.88 342 ALA B O 1
ATOM 5751 N N . ARG B 1 344 ? 9.724 18.855 118.572 1.00 14.75 343 ARG B N 1
ATOM 5752 C CA . ARG B 1 344 ? 10.739 17.789 118.407 1.00 13.25 343 ARG B CA 1
ATOM 5753 C C . ARG B 1 344 ? 10.934 17.472 116.929 1.00 22.05 343 ARG B C 1
ATOM 5754 O O . ARG B 1 344 ? 12.061 17.265 116.464 1.00 19.39 343 ARG B O 1
ATOM 5762 N N . VAL B 1 345 ? 9.823 17.437 116.200 1.00 14.93 344 VAL B N 1
ATOM 5763 C CA . VAL B 1 345 ? 9.823 16.949 114.831 1.00 16.60 344 VAL B CA 1
ATOM 5764 C C . VAL B 1 345 ? 10.255 18.023 113.798 1.00 17.53 344 VAL B C 1
ATOM 5765 O O . VAL B 1 345 ? 11.128 17.742 112.954 1.00 24.44 344 VAL B O 1
ATOM 5769 N N . ILE B 1 346 ? 9.691 19.235 113.872 1.00 17.48 345 ILE B N 1
ATOM 5770 C CA . ILE B 1 346 ? 10.002 20.285 112.869 1.00 18.63 345 ILE B CA 1
ATOM 5771 C C . ILE B 1 346 ? 10.838 21.450 113.403 1.00 18.79 345 ILE B C 1
ATOM 5772 O O . ILE B 1 346 ? 11.319 22.286 112.636 1.00 20.55 345 ILE B O 1
ATOM 5777 N N . GLY B 1 347 ? 10.989 21.511 114.725 1.00 20.85 346 GLY B N 1
ATOM 5778 C CA . GLY B 1 347 ? 11.742 22.595 115.345 1.00 18.21 346 GLY B CA 1
ATOM 5779 C C . GLY B 1 347 ? 10.802 23.680 115.791 1.00 17.67 346 GLY B C 1
ATOM 5780 O O . GLY B 1 347 ? 9.861 24.030 115.065 1.00 18.06 346 GLY B O 1
ATOM 5781 N N . VAL B 1 348 ? 11.057 24.245 116.977 1.00 17.33 347 VAL B N 1
ATOM 5782 C CA . VAL B 1 348 ? 10.219 25.292 117.511 1.00 15.22 347 VAL B CA 1
ATOM 5783 C C . VAL B 1 348 ? 10.130 26.537 116.599 1.00 15.87 347 VAL B C 1
ATOM 5784 O O . VAL B 1 348 ? 9.125 27.231 116.607 1.00 17.35 347 VAL B O 1
ATOM 5788 N N . ASP B 1 349 ? 11.132 26.767 115.755 1.00 15.91 348 ASP B N 1
ATOM 5789 C CA . ASP B 1 349 ? 11.136 27.946 114.856 1.00 19.89 348 ASP B CA 1
ATOM 5790 C C . ASP B 1 349 ? 10.028 27.893 113.797 1.00 15.05 348 ASP B C 1
ATOM 5791 O O . ASP B 1 349 ? 9.670 28.926 113.215 1.00 18.52 348 ASP B O 1
ATOM 5796 N N . LYS B 1 350 ? 9.457 26.706 113.573 1.00 12.50 349 LYS B N 1
ATOM 5797 C CA . LYS B 1 350 ? 8.509 26.564 112.466 1.00 12.22 349 LYS B CA 1
ATOM 5798 C C . LYS B 1 350 ? 7.065 26.444 112.933 1.00 17.63 349 LYS B C 1
ATOM 5799 O O . LYS B 1 350 ? 6.165 26.259 112.104 1.00 17.43 349 LYS B O 1
ATOM 5805 N N . ILE B 1 351 ? 6.847 26.576 114.245 1.00 14.90 350 ILE B N 1
ATOM 5806 C CA . ILE B 1 351 ? 5.480 26.543 114.837 1.00 10.67 350 ILE B CA 1
ATOM 5807 C C . ILE B 1 351 ? 4.889 27.938 114.966 1.00 11.07 350 ILE B C 1
ATOM 5808 O O . ILE B 1 351 ? 5.490 28.838 115.589 1.00 13.60 350 ILE B O 1
ATOM 5813 N N . LEU B 1 352 ? 3.691 28.111 114.390 1.00 12.92 351 LEU B N 1
ATOM 5814 C CA . LEU B 1 352 ? 3.054 29.418 114.415 1.00 14.72 351 LEU B CA 1
ATOM 5815 C C . LEU B 1 352 ? 1.736 29.394 115.165 1.00 12.21 351 LEU B C 1
ATOM 5816 O O . LEU B 1 352 ? 0.893 28.537 114.947 1.00 14.63 351 LEU B O 1
ATOM 5821 N N . PHE B 1 353 ? 1.530 30.385 116.007 1.00 11.41 352 PHE B N 1
ATOM 5822 C CA . PHE B 1 353 ? 0.234 30.603 116.608 1.00 9.75 352 PHE B CA 1
ATOM 5823 C C . PHE B 1 353 ? -0.774 31.163 115.611 1.00 14.28 352 PHE B C 1
ATOM 5824 O O . PHE B 1 353 ? -0.502 32.168 114.924 1.00 14.17 352 PHE B O 1
ATOM 5832 N N . GLY B 1 354 ? -1.929 30.504 115.535 1.00 12.66 353 GLY B N 1
ATOM 5833 C CA . GLY B 1 354 ? -3.057 31.038 114.781 1.00 17.58 353 GLY B CA 1
ATOM 5834 C C . GLY B 1 354 ? -4.299 30.633 115.508 1.00 15.34 353 GLY B C 1
ATOM 5835 O O . GLY B 1 354 ? -4.398 29.489 115.961 1.00 22.42 353 GLY B O 1
ATOM 5836 N N . SER B 1 355 ? -5.278 31.540 115.617 1.00 11.82 354 SER B N 1
ATOM 5837 C CA . SER B 1 355 ? -6.467 31.244 116.412 1.00 15.60 354 SER B CA 1
ATOM 5838 C C . SER B 1 355 ? -7.679 30.764 115.620 1.00 16.30 354 SER B C 1
ATOM 5839 O O . SER B 1 355 ? -8.587 30.155 116.181 1.00 16.23 354 SER B O 1
ATOM 5842 N N . ASP B 1 356 ? -7.714 31.072 114.325 1.00 11.36 355 ASP B N 1
ATOM 5843 C CA . ASP B 1 356 ? -8.875 30.861 113.461 1.00 11.28 355 ASP B CA 1
ATOM 5844 C C . ASP B 1 356 ? -10.099 31.680 113.870 1.00 11.29 355 ASP B C 1
ATOM 5845 O O . ASP B 1 356 ? -11.238 31.378 113.481 1.00 14.27 355 ASP B O 1
ATOM 5850 N N . TRP B 1 357 ? -9.847 32.785 114.577 1.00 12.35 356 TRP B N 1
ATOM 5851 C CA . TRP B 1 357 ? -10.943 33.674 114.930 1.00 13.19 356 TRP B CA 1
ATOM 5852 C C . TRP B 1 357 ? -11.506 34.377 113.705 1.00 15.32 356 TRP B C 1
ATOM 5853 O O . TRP B 1 357 ? -10.759 34.850 112.855 1.00 15.15 356 TRP B O 1
ATOM 5864 N N . PRO B 1 358 ? -12.833 34.530 113.605 1.00 13.28 357 PRO B N 1
ATOM 5865 C CA . PRO B 1 358 ? -13.886 34.224 114.576 1.00 14.75 357 PRO B CA 1
ATOM 5866 C C . PRO B 1 358 ? -14.626 32.922 114.288 1.00 14.24 357 PRO B C 1
ATOM 5867 O O . PRO B 1 358 ? -15.799 32.792 114.599 1.00 15.94 357 PRO B O 1
ATOM 5871 N N . HIS B 1 359 ? -13.997 31.948 113.675 1.00 14.95 358 HIS B N 1
ATOM 5872 C CA . HIS B 1 359 ? -14.773 30.800 113.273 1.00 15.66 358 HIS B CA 1
ATOM 5873 C C . HIS B 1 359 ? -15.244 29.969 114.443 1.00 17.34 358 HIS B C 1
ATOM 5874 O O . HIS B 1 359 ? -14.670 29.994 115.449 1.00 16.49 358 HIS B O 1
ATOM 5881 N N . GLY B 1 360 ? -16.308 29.229 114.257 1.00 20.05 359 GLY B N 1
ATOM 5882 C CA . GLY B 1 360 ? -16.859 28.383 115.332 1.00 16.79 359 GLY B CA 1
ATOM 5883 C C . GLY B 1 360 ? -15.833 27.415 115.877 1.00 19.24 359 GLY B C 1
ATOM 5884 O O . GLY B 1 360 ? -15.803 27.147 117.070 1.00 18.13 359 GLY B O 1
ATOM 5885 N N . GLU B 1 361 ? -14.985 26.880 114.987 1.00 18.08 360 GLU B N 1
ATOM 5886 C CA . GLU B 1 361 ? -13.972 25.915 115.385 1.00 14.60 360 GLU B CA 1
ATOM 5887 C C . GLU B 1 361 ? -12.715 26.583 115.910 1.00 20.47 360 GLU B C 1
ATOM 5888 O O . GLU B 1 361 ? -11.807 25.911 116.425 1.00 22.31 360 GLU B O 1
ATOM 5894 N N . GLY B 1 362 ? -12.668 27.915 115.842 1.00 18.25 361 GLY B N 1
ATOM 5895 C CA . GLY B 1 362 ? -11.477 28.628 116.313 1.00 18.70 361 GLY B CA 1
ATOM 5896 C C . GLY B 1 362 ? -11.521 28.919 117.807 1.00 19.30 361 GLY B C 1
ATOM 5897 O O . GLY B 1 362 ? -12.505 28.576 118.477 1.00 21.35 361 GLY B O 1
ATOM 5898 N N . LEU B 1 363 ? -10.449 29.537 118.317 1.00 16.81 362 LEU B N 1
ATOM 5899 C CA . LEU B 1 363 ? -10.401 29.917 119.733 1.00 19.89 362 LEU B CA 1
ATOM 5900 C C . LEU B 1 363 ? -11.288 31.132 119.954 1.00 20.80 362 LEU B C 1
ATOM 5901 O O . LEU B 1 363 ? -11.200 32.108 119.207 1.00 21.25 362 LEU B O 1
ATOM 5906 N N . ALA B 1 364 ? -12.136 31.079 120.980 1.00 18.44 363 ALA B N 1
ATOM 5907 C CA . ALA B 1 364 ? -12.911 32.248 121.382 1.00 24.68 363 ALA B CA 1
ATOM 5908 C C . ALA B 1 364 ? -12.011 33.420 121.780 1.00 22.73 363 ALA B C 1
ATOM 5909 O O . ALA B 1 364 ? -12.302 34.583 121.466 1.00 25.35 363 ALA B O 1
ATOM 5911 N N . SER B 1 365 ? -10.904 33.113 122.450 1.00 21.98 364 SER B N 1
ATOM 5912 C CA . SER B 1 365 ? -9.912 34.123 122.845 1.00 20.24 364 SER B CA 1
ATOM 5913 C C . SER B 1 365 ? -8.541 33.762 122.267 1.00 18.48 364 SER B C 1
ATOM 5914 O O . SER B 1 365 ? -7.874 32.847 122.737 1.00 21.42 364 SER B O 1
ATOM 5917 N N . PRO B 1 366 ? -8.095 34.506 121.241 1.00 17.69 365 PRO B N 1
ATOM 5918 C CA . PRO B 1 366 ? -6.875 34.040 120.578 1.00 14.73 365 PRO B CA 1
ATOM 5919 C C . PRO B 1 366 ? -5.667 33.824 121.508 1.00 17.24 365 PRO B C 1
ATOM 5920 O O . PRO B 1 366 ? -4.964 32.818 121.388 1.00 19.97 365 PRO B O 1
ATOM 5924 N N . VAL B 1 367 ? -5.388 34.755 122.433 1.00 14.40 366 VAL B N 1
ATOM 5925 C CA . VAL B 1 367 ? -4.165 34.614 123.218 1.00 16.89 366 VAL B CA 1
ATOM 5926 C C . VAL B 1 367 ? -4.237 33.414 124.165 1.00 21.30 366 VAL B C 1
ATOM 5927 O O . VAL B 1 367 ? -3.217 33.003 124.718 1.00 22.73 366 VAL B O 1
ATOM 5931 N N . SER B 1 368 ? -5.415 32.825 124.324 1.00 18.81 367 SER B N 1
ATOM 5932 C CA . SER B 1 368 ? -5.510 31.636 125.170 1.00 22.00 367 SER B CA 1
ATOM 5933 C C . SER B 1 368 ? -4.706 30.459 124.603 1.00 21.92 367 SER B C 1
ATOM 5934 O O . SER B 1 368 ? -4.464 29.485 125.287 1.00 22.88 367 SER B O 1
ATOM 5937 N N . PHE B 1 369 ? -4.255 30.573 123.350 1.00 18.91 368 PHE B N 1
ATOM 5938 C CA . PHE B 1 369 ? -3.356 29.572 122.762 1.00 18.50 368 PHE B CA 1
ATOM 5939 C C . PHE B 1 369 ? -2.151 29.290 123.686 1.00 20.37 368 PHE B C 1
ATOM 5940 O O . PHE B 1 369 ? -1.600 28.195 123.671 1.00 17.96 368 PHE B O 1
ATOM 5948 N N . THR B 1 370 ? -1.740 30.278 124.481 1.00 19.25 369 THR B N 1
ATOM 5949 C CA . THR B 1 370 ? -0.523 30.153 125.297 1.00 19.26 369 THR B CA 1
ATOM 5950 C C . THR B 1 370 ? -0.706 29.037 126.343 1.00 21.60 369 THR B C 1
ATOM 5951 O O . THR B 1 370 ? 0.271 28.479 126.847 1.00 22.64 369 THR B O 1
ATOM 5955 N N . ALA B 1 371 ? -1.953 28.762 126.699 1.00 19.88 370 ALA B N 1
ATOM 5956 C CA . ALA B 1 371 ? -2.236 27.684 127.666 1.00 24.54 370 ALA B CA 1
ATOM 5957 C C . ALA B 1 371 ? -1.682 26.314 127.211 1.00 39.79 370 ALA B C 1
ATOM 5958 O O . ALA B 1 371 ? -1.490 25.429 128.040 1.00 27.28 370 ALA B O 1
ATOM 5960 N N . GLU B 1 372 ? -1.414 26.150 125.909 1.00 18.66 371 GLU B N 1
ATOM 5961 C CA . GLU B 1 372 ? -0.809 24.929 125.349 1.00 17.83 371 GLU B CA 1
ATOM 5962 C C . GLU B 1 372 ? 0.729 24.922 125.265 1.00 21.03 371 GLU B C 1
ATOM 5963 O O . GLU B 1 372 ? 1.315 23.986 124.704 1.00 22.06 371 GLU B O 1
ATOM 5969 N N . LEU B 1 373 ? 1.382 25.970 125.766 1.00 18.17 372 LEU B N 1
ATOM 5970 C CA . LEU B 1 373 ? 2.839 26.127 125.548 1.00 18.63 372 LEU B CA 1
ATOM 5971 C C . LEU B 1 373 ? 3.667 26.051 126.834 1.00 15.24 372 LEU B C 1
ATOM 5972 O O . LEU B 1 373 ? 4.812 26.541 126.870 1.00 18.45 372 LEU B O 1
ATOM 5977 N N . LYS B 1 374 ? 3.074 25.476 127.883 1.00 24.99 373 LYS B N 1
ATOM 5978 C CA . LYS B 1 374 ? 3.710 25.418 129.215 1.00 27.40 373 LYS B CA 1
ATOM 5979 C C . LYS B 1 374 ? 5.109 24.781 129.229 1.00 24.16 373 LYS B C 1
ATOM 5980 O O . LYS B 1 374 ? 5.952 25.170 130.043 1.00 27.20 373 LYS B O 1
ATOM 5986 N N . GLY B 1 375 ? 5.342 23.820 128.339 1.00 21.62 374 GLY B N 1
ATOM 5987 C CA . GLY B 1 375 ? 6.643 23.121 128.243 1.00 22.33 374 GLY B CA 1
ATOM 5988 C C . GLY B 1 375 ? 7.751 23.936 127.593 1.00 20.69 374 GLY B C 1
ATOM 5989 O O . GLY B 1 375 ? 8.951 23.564 127.596 1.00 18.88 374 GLY B O 1
ATOM 5990 N N . PHE B 1 376 ? 7.375 25.066 127.021 1.00 15.92 375 PHE B N 1
ATOM 5991 C CA . PHE B 1 376 ? 8.342 25.858 126.302 1.00 16.78 375 PHE B CA 1
ATOM 5992 C C . PHE B 1 376 ? 8.938 26.952 127.158 1.00 16.51 375 PHE B C 1
ATOM 5993 O O . PHE B 1 376 ? 8.279 27.475 128.066 1.00 17.67 375 PHE B O 1
ATOM 6001 N N . SER B 1 377 ? 10.183 27.289 126.858 1.00 16.49 376 SER B N 1
ATOM 6002 C CA . SER B 1 377 ? 10.818 28.464 127.512 1.00 17.08 376 SER B CA 1
ATOM 6003 C C . SER B 1 377 ? 10.059 29.737 127.174 1.00 18.65 376 SER B C 1
ATOM 6004 O O . SER B 1 377 ? 9.324 29.785 126.206 1.00 18.98 376 SER B O 1
ATOM 6007 N N . GLU B 1 378 ? 10.247 30.771 127.972 1.00 18.31 377 GLU B N 1
ATOM 6008 C CA . GLU B 1 378 ? 9.696 32.093 127.630 1.00 17.63 377 GLU B CA 1
ATOM 6009 C C . GLU B 1 378 ? 10.132 32.590 126.244 1.00 17.86 377 GLU B C 1
ATOM 6010 O O . GLU B 1 378 ? 9.310 33.144 125.504 1.00 24.96 377 GLU B O 1
ATOM 6016 N N . SER B 1 379 ? 11.394 32.404 125.874 1.00 16.36 378 SER B N 1
ATOM 6017 C CA . SER B 1 379 ? 11.806 32.854 124.553 1.00 17.17 378 SER B CA 1
ATOM 6018 C C . SER B 1 379 ? 11.163 32.007 123.453 1.00 20.56 378 SER B C 1
ATOM 6019 O O . SER B 1 379 ? 10.854 32.531 122.384 1.00 18.61 378 SER B O 1
ATOM 6022 N N . ASP B 1 380 ? 10.959 30.714 123.712 1.00 17.53 379 ASP B N 1
ATOM 6023 C CA . ASP B 1 380 ? 10.306 29.857 122.714 1.00 14.64 379 ASP B CA 1
ATOM 6024 C C . ASP B 1 380 ? 8.825 30.233 122.545 1.00 15.69 379 ASP B C 1
ATOM 6025 O O . ASP B 1 380 ? 8.283 30.262 121.424 1.00 16.00 379 ASP B O 1
ATOM 6030 N N . ILE B 1 381 ? 8.143 30.509 123.651 1.00 15.35 380 ILE B N 1
ATOM 6031 C CA . ILE B 1 381 ? 6.784 31.022 123.556 1.00 15.18 380 ILE B CA 1
ATOM 6032 C C . ILE B 1 381 ? 6.717 32.314 122.710 1.00 20.12 380 ILE B C 1
ATOM 6033 O O . ILE B 1 381 ? 5.778 32.488 121.920 1.00 16.13 380 ILE B O 1
ATOM 6038 N N . ARG B 1 382 ? 7.688 33.222 122.875 1.00 14.95 381 ARG B N 1
ATOM 6039 C CA . ARG B 1 382 ? 7.654 34.440 122.050 1.00 17.77 381 ARG B CA 1
ATOM 6040 C C . ARG B 1 382 ? 7.918 34.115 120.565 1.00 17.89 381 ARG B C 1
ATOM 6041 O O . ARG B 1 382 ? 7.405 34.795 119.684 1.00 16.79 381 ARG B O 1
ATOM 6049 N N . LYS B 1 383 ? 8.715 33.096 120.277 1.00 15.92 382 LYS B N 1
ATOM 6050 C CA A LYS B 1 383 ? 8.826 32.629 118.900 0.50 15.20 382 LYS B CA 1
ATOM 6051 C CA B LYS B 1 383 ? 8.826 32.628 118.897 0.50 15.03 382 LYS B CA 1
ATOM 6052 C C . LYS B 1 383 ? 7.467 32.183 118.367 1.00 18.26 382 LYS B C 1
ATOM 6053 O O . LYS B 1 383 ? 7.022 32.621 117.304 1.00 14.40 382 LYS B O 1
ATOM 6064 N N . ILE B 1 384 ? 6.798 31.302 119.104 1.00 14.11 383 ILE B N 1
ATOM 6065 C CA . ILE B 1 384 ? 5.514 30.778 118.619 1.00 13.54 383 ILE B CA 1
ATOM 6066 C C . ILE B 1 384 ? 4.405 31.850 118.502 1.00 13.36 383 ILE B C 1
ATOM 6067 O O . ILE B 1 384 ? 3.605 31.823 117.570 1.00 13.75 383 ILE B O 1
ATOM 6072 N N . MET B 1 385 ? 4.384 32.793 119.434 1.00 13.80 384 MET B N 1
ATOM 6073 C CA . MET B 1 385 ? 3.302 33.781 119.504 1.00 11.79 384 MET B CA 1
ATOM 6074 C C . MET B 1 385 ? 3.538 35.026 118.666 1.00 12.43 384 MET B C 1
ATOM 6075 O O . MET B 1 385 ? 2.593 35.789 118.445 1.00 15.42 384 MET B O 1
ATOM 6080 N N . ARG B 1 386 ? 4.775 35.216 118.197 1.00 14.84 385 ARG B N 1
ATOM 6081 C CA . ARG B 1 386 ? 5.091 36.439 117.470 1.00 14.09 385 ARG B CA 1
ATOM 6082 C C . ARG B 1 386 ? 6.282 36.335 116.535 1.00 13.05 385 ARG B C 1
ATOM 6083 O O . ARG B 1 386 ? 6.191 36.675 115.352 1.00 15.10 385 ARG B O 1
ATOM 6091 N N . ASP B 1 387 ? 7.425 35.908 117.060 1.00 14.81 386 ASP B N 1
ATOM 6092 C CA . ASP B 1 387 ? 8.666 36.036 116.278 1.00 15.82 386 ASP B CA 1
ATOM 6093 C C . ASP B 1 387 ? 8.770 35.120 115.050 1.00 13.78 386 ASP B C 1
ATOM 6094 O O . ASP B 1 387 ? 9.385 35.491 114.034 1.00 17.39 386 ASP B O 1
ATOM 6099 N N . ASN B 1 388 ? 8.206 33.914 115.143 1.00 13.33 387 ASN B N 1
ATOM 6100 C CA . ASN B 1 388 ? 8.293 33.008 114.004 1.00 14.82 387 ASN B CA 1
ATOM 6101 C C . ASN B 1 388 ? 7.509 33.572 112.832 1.00 13.57 387 ASN B C 1
ATOM 6102 O O . ASN B 1 388 ? 7.890 33.367 111.676 1.00 14.81 387 ASN B O 1
ATOM 6107 N N . ALA B 1 389 ? 6.384 34.223 113.135 1.00 12.40 388 ALA B N 1
ATOM 6108 C CA . ALA B 1 389 ? 5.568 34.855 112.077 1.00 12.72 388 ALA B CA 1
ATOM 6109 C C . ALA B 1 389 ? 6.342 35.989 111.371 1.00 13.02 388 ALA B C 1
ATOM 6110 O O . ALA B 1 389 ? 6.266 36.138 110.139 1.00 14.16 388 ALA B O 1
ATOM 6112 N N . LEU B 1 390 ? 7.152 36.714 112.141 1.00 15.70 389 LEU B N 1
ATOM 6113 C CA . LEU B 1 390 ? 8.019 37.727 111.527 1.00 17.07 389 LEU B CA 1
ATOM 6114 C C . LEU B 1 390 ? 9.086 37.076 110.644 1.00 18.15 389 LEU B C 1
ATOM 6115 O O . LEU B 1 390 ? 9.413 37.612 109.569 1.00 17.74 389 LEU B O 1
ATOM 6120 N N . ASP B 1 391 ? 9.599 35.901 111.047 1.00 13.68 390 ASP B N 1
ATOM 6121 C CA . ASP B 1 391 ? 10.534 35.181 110.196 1.00 16.41 390 ASP B CA 1
ATOM 6122 C C . ASP B 1 391 ? 9.843 34.763 108.900 1.00 19.25 390 ASP B C 1
ATOM 6123 O O . ASP B 1 391 ? 10.414 34.889 107.812 1.00 18.05 390 ASP B O 1
ATOM 6128 N N . LEU B 1 392 ? 8.631 34.215 109.021 1.00 15.35 391 LEU B N 1
ATOM 6129 C CA . LEU B 1 392 ? 7.885 33.779 107.835 1.00 14.71 391 LEU B CA 1
ATOM 6130 C C . LEU B 1 392 ? 7.726 34.932 106.856 1.00 15.59 391 LEU B C 1
ATOM 6131 O O . LEU B 1 392 ? 7.960 34.775 105.653 1.00 16.72 391 LEU B O 1
ATOM 6136 N N . LEU B 1 393 ? 7.324 36.095 107.362 1.00 14.11 392 LEU B N 1
ATOM 6137 C CA . LEU B 1 393 ? 7.138 37.242 106.479 1.00 17.38 392 LEU B CA 1
ATOM 6138 C C . LEU B 1 393 ? 8.456 37.772 105.896 1.00 18.92 392 LEU B C 1
ATOM 6139 O O . LEU B 1 393 ? 8.482 38.216 104.740 1.00 24.31 392 LEU B O 1
ATOM 6144 N N . GLY B 1 394 ? 9.520 37.729 106.694 1.00 20.99 393 GLY B N 1
ATOM 6145 C CA . GLY B 1 394 ? 10.844 38.217 106.306 1.00 24.57 393 GLY B CA 1
ATOM 6146 C C . GLY B 1 394 ? 11.146 39.541 106.996 1.00 23.14 393 GLY B C 1
ATOM 6147 O O . GLY B 1 394 ? 10.371 40.489 106.866 1.00 40.14 393 GLY B O 1
ATOM 6148 N N . ALA C 1 4 ? -62.227 29.696 52.991 1.00 35.37 3 ALA C N 1
ATOM 6149 C CA . ALA C 1 4 ? -62.477 29.105 54.345 1.00 36.75 3 ALA C CA 1
ATOM 6150 C C . ALA C 1 4 ? -63.071 27.711 54.210 1.00 29.59 3 ALA C C 1
ATOM 6151 O O . ALA C 1 4 ? -63.897 27.471 53.331 1.00 29.79 3 ALA C O 1
ATOM 6153 N N . LEU C 1 5 ? -62.679 26.805 55.101 1.00 24.97 4 LEU C N 1
ATOM 6154 C CA . LEU C 1 5 ? -63.172 25.436 55.051 1.00 24.66 4 LEU C CA 1
ATOM 6155 C C . LEU C 1 5 ? -64.611 25.350 55.563 1.00 19.76 4 LEU C C 1
ATOM 6156 O O . LEU C 1 5 ? -65.037 26.204 56.332 1.00 22.80 4 LEU C O 1
ATOM 6161 N N . ASN C 1 6 ? -65.320 24.299 55.144 1.00 20.14 5 ASN C N 1
ATOM 6162 C CA . ASN C 1 6 ? -66.711 24.077 55.554 1.00 25.37 5 ASN C CA 1
ATOM 6163 C C . ASN C 1 6 ? -66.805 23.261 56.829 1.00 28.04 5 ASN C C 1
ATOM 6164 O O . ASN C 1 6 ? -67.894 22.867 57.229 1.00 26.07 5 ASN C O 1
ATOM 6169 N N . TYR C 1 7 ? -65.666 22.982 57.470 1.00 16.88 6 TYR C N 1
ATOM 6170 C CA . TYR C 1 7 ? -65.694 22.193 58.697 1.00 13.84 6 TYR C CA 1
ATOM 6171 C C . TYR C 1 7 ? -64.596 22.716 59.603 1.00 19.77 6 TYR C C 1
ATOM 6172 O O . TYR C 1 7 ? -63.623 23.336 59.097 1.00 16.05 6 TYR C O 1
ATOM 6181 N N . ARG C 1 8 ? -64.755 22.488 60.904 1.00 16.75 7 ARG C N 1
ATOM 6182 C CA . ARG C 1 8 ? -63.705 22.853 61.892 1.00 15.39 7 ARG C CA 1
ATOM 6183 C C . ARG C 1 8 ? -62.560 21.884 61.721 1.00 15.75 7 ARG C C 1
ATOM 6184 O O . ARG C 1 8 ? -62.759 20.762 61.316 1.00 16.85 7 ARG C O 1
ATOM 6192 N N . VAL C 1 9 ? -61.357 22.326 62.078 1.00 14.38 8 VAL C N 1
ATOM 6193 C CA . VAL C 1 9 ? -60.194 21.463 61.917 1.00 12.29 8 VAL C CA 1
ATOM 6194 C C . VAL C 1 9 ? -59.765 20.863 63.240 1.00 14.13 8 VAL C C 1
ATOM 6195 O O . VAL C 1 9 ? -60.207 21.288 64.315 1.00 15.32 8 VAL C O 1
ATOM 6199 N N . ILE C 1 10 ? -58.889 19.853 63.183 1.00 12.89 9 ILE C N 1
ATOM 6200 C CA . ILE C 1 10 ? -58.321 19.251 64.376 1.00 10.20 9 ILE C CA 1
ATOM 6201 C C . ILE C 1 10 ? -56.807 19.519 64.243 1.00 15.66 9 ILE C C 1
ATOM 6202 O O . ILE C 1 10 ? -56.200 19.036 63.313 1.00 14.84 9 ILE C O 1
ATOM 6207 N N . ASP C 1 11 ? -56.251 20.328 65.131 1.00 12.24 10 ASP C N 1
ATOM 6208 C CA . ASP C 1 11 ? -54.844 20.782 65.044 1.00 13.73 10 ASP C CA 1
ATOM 6209 C C . ASP C 1 11 ? -54.013 19.926 65.985 1.00 13.87 10 ASP C C 1
ATOM 6210 O O . ASP C 1 11 ? -54.191 20.002 67.217 1.00 12.99 10 ASP C O 1
ATOM 6215 N N . VAL C 1 12 ? -53.103 19.094 65.454 1.00 11.64 11 VAL C N 1
ATOM 6216 C CA . VAL C 1 12 ? -52.367 18.180 66.341 1.00 10.81 11 VAL C CA 1
ATOM 6217 C C . VAL C 1 12 ? -51.121 18.816 66.976 1.00 9.08 11 VAL C C 1
ATOM 6218 O O . VAL C 1 12 ? -50.392 18.159 67.720 1.00 11.60 11 VAL C O 1
ATOM 6222 N N . ASP C 1 13 ? -50.893 20.098 66.710 1.00 12.00 12 ASP C N 1
ATOM 6223 C CA . ASP C 1 13 ? -49.713 20.739 67.309 1.00 10.89 12 ASP C CA 1
ATOM 6224 C C . ASP C 1 13 ? -50.067 22.133 67.765 1.00 9.91 12 ASP C C 1
ATOM 6225 O O . ASP C 1 13 ? -50.007 23.097 66.992 1.00 13.01 12 ASP C O 1
ATOM 6230 N N . ASN C 1 14 ? -50.407 22.216 69.056 1.00 10.64 13 ASN C N 1
ATOM 6231 C CA . ASN C 1 14 ? -50.590 23.520 69.684 1.00 11.29 13 ASN C CA 1
ATOM 6232 C C . ASN C 1 14 ? -49.832 23.529 70.997 1.00 10.42 13 ASN C C 1
ATOM 6233 O O . ASN C 1 14 ? -49.512 22.491 71.551 1.00 12.25 13 ASN C O 1
ATOM 6238 N N . HIS C 1 15 ? -49.491 24.731 71.473 1.00 12.20 14 HIS C N 1
ATOM 6239 C CA . HIS C 1 15 ? -48.794 24.871 72.761 1.00 10.43 14 HIS C CA 1
ATOM 6240 C C . HIS C 1 15 ? -49.452 25.802 73.762 1.00 12.35 14 HIS C C 1
ATOM 6241 O O . HIS C 1 15 ? -50.176 26.713 73.383 1.00 12.44 14 HIS C O 1
ATOM 6248 N N . TYR C 1 16 ? -49.196 25.531 75.039 1.00 13.98 15 TYR C N 1
ATOM 6249 C CA . TYR C 1 16 ? -49.340 26.515 76.107 1.00 15.12 15 TYR C CA 1
ATOM 6250 C C . TYR C 1 16 ? -47.924 26.957 76.498 1.00 19.44 15 TYR C C 1
ATOM 6251 O O . TYR C 1 16 ? -46.917 26.334 76.094 1.00 13.48 15 TYR C O 1
ATOM 6260 N N . TYR C 1 17 ? -47.834 28.031 77.288 1.00 11.93 16 TYR C N 1
ATOM 6261 C CA . TYR C 1 17 ? -46.566 28.410 77.893 1.00 12.42 16 TYR C CA 1
ATOM 6262 C C . TYR C 1 17 ? -46.749 28.128 79.381 1.00 13.10 16 TYR C C 1
ATOM 6263 O O . TYR C 1 17 ? -47.681 28.643 80.035 1.00 15.11 16 TYR C O 1
ATOM 6272 N N . GLU C 1 18 ? -45.904 27.284 79.934 1.00 13.15 17 GLU C N 1
ATOM 6273 C CA . GLU C 1 18 ? -46.068 26.890 81.344 1.00 12.39 17 GLU C CA 1
ATOM 6274 C C . GLU C 1 18 ? -45.858 28.049 82.290 1.00 14.12 17 GLU C C 1
ATOM 6275 O O . GLU C 1 18 ? -44.962 28.841 82.103 1.00 15.14 17 GLU C O 1
ATOM 6281 N N . PRO C 1 19 ? -46.652 28.098 83.354 1.00 15.73 18 PRO C N 1
ATOM 6282 C CA . PRO C 1 19 ? -46.310 29.013 84.445 1.00 20.32 18 PRO C CA 1
ATOM 6283 C C . PRO C 1 19 ? -45.065 28.520 85.187 1.00 16.48 18 PRO C C 1
ATOM 6284 O O . PRO C 1 19 ? -44.667 27.347 85.066 1.00 14.97 18 PRO C O 1
ATOM 6288 N N . LEU C 1 20 ? -44.438 29.411 85.948 1.00 15.86 19 LEU C N 1
ATOM 6289 C CA . LEU C 1 20 ? -43.192 29.051 86.620 1.00 17.68 19 LEU C CA 1
ATOM 6290 C C . LEU C 1 20 ? -43.297 27.843 87.548 1.00 15.67 19 LEU C C 1
ATOM 6291 O O . LEU C 1 20 ? -42.297 27.221 87.826 1.00 17.10 19 LEU C O 1
ATOM 6296 N N . ASP C 1 21 ? -44.495 27.509 88.045 1.00 16.05 20 ASP C N 1
ATOM 6297 C CA . ASP C 1 21 ? -44.639 26.377 88.958 1.00 16.90 20 ASP C CA 1
ATOM 6298 C C . ASP C 1 21 ? -45.169 25.096 88.312 1.00 16.84 20 ASP C C 1
ATOM 6299 O O . ASP C 1 21 ? -45.612 24.144 89.005 1.00 16.63 20 ASP C O 1
ATOM 6304 N N . SER C 1 22 ? -45.081 25.007 86.990 1.00 16.17 21 SER C N 1
ATOM 6305 C CA . SER C 1 22 ? -45.590 23.799 86.360 1.00 16.35 21 SER C CA 1
ATOM 6306 C C . SER C 1 22 ? -44.920 22.506 86.856 1.00 13.65 21 SER C C 1
ATOM 6307 O O . SER C 1 22 ? -45.556 21.478 86.978 1.00 16.99 21 SER C O 1
ATOM 6310 N N . PHE C 1 23 ? -43.619 22.554 87.118 1.00 13.58 22 PHE C N 1
ATOM 6311 C CA . PHE C 1 23 ? -42.889 21.397 87.627 1.00 13.73 22 PHE C CA 1
ATOM 6312 C C . PHE C 1 23 ? -42.706 21.383 89.153 1.00 18.70 22 PHE C C 1
ATOM 6313 O O . PHE C 1 23 ? -42.071 20.468 89.704 1.00 16.29 22 PHE C O 1
ATOM 6321 N N . THR C 1 24 ? -43.278 22.367 89.851 1.00 17.98 23 THR C N 1
ATOM 6322 C CA . THR C 1 24 ? -43.082 22.455 91.299 1.00 19.00 23 THR C CA 1
ATOM 6323 C C . THR C 1 24 ? -44.384 22.437 92.122 1.00 19.21 23 THR C C 1
ATOM 6324 O O . THR C 1 24 ? -44.373 22.018 93.269 1.00 20.22 23 THR C O 1
ATOM 6328 N N . ARG C 1 25 ? -45.475 22.919 91.531 1.00 20.42 24 ARG C N 1
ATOM 6329 C CA . ARG C 1 25 ? -46.755 23.077 92.235 1.00 19.58 24 ARG C CA 1
ATOM 6330 C C . ARG C 1 25 ? -47.156 21.808 92.954 1.00 23.49 24 ARG C C 1
ATOM 6331 O O . ARG C 1 25 ? -47.628 21.856 94.104 1.00 25.39 24 ARG C O 1
ATOM 6339 N N . HIS C 1 26 ? -46.980 20.666 92.291 1.00 17.59 25 HIS C N 1
ATOM 6340 C CA . HIS C 1 26 ? -47.338 19.378 92.889 1.00 17.26 25 HIS C CA 1
ATOM 6341 C C . HIS C 1 26 ? -46.169 18.429 93.045 1.00 21.58 25 HIS C C 1
ATOM 6342 O O . HIS C 1 26 ? -46.344 17.212 93.060 1.00 24.12 25 HIS C O 1
ATOM 6349 N N . LEU C 1 27 ? -44.964 18.985 93.176 1.00 19.45 26 LEU C N 1
ATOM 6350 C CA . LEU C 1 27 ? -43.765 18.174 93.334 1.00 18.05 26 LEU C CA 1
ATOM 6351 C C . LEU C 1 27 ? -43.558 17.719 94.771 1.00 23.11 26 LEU C C 1
ATOM 6352 O O . LEU C 1 27 ? -43.647 18.532 95.689 1.00 22.75 26 LEU C O 1
ATOM 6357 N N . ASP C 1 28 ? -43.249 16.437 94.931 1.00 21.38 27 ASP C N 1
ATOM 6358 C CA . ASP C 1 28 ? -42.881 15.878 96.244 1.00 30.16 27 ASP C CA 1
ATOM 6359 C C . ASP C 1 28 ? -41.700 16.686 96.828 1.00 27.23 27 ASP C C 1
ATOM 6360 O O . ASP C 1 28 ? -40.691 16.879 96.165 1.00 25.87 27 ASP C O 1
ATOM 6365 N N . LYS C 1 29 ? -41.820 17.189 98.056 1.00 28.68 28 LYS C N 1
ATOM 6366 C CA . LYS C 1 29 ? -40.770 18.056 98.600 1.00 34.12 28 LYS C CA 1
ATOM 6367 C C . LYS C 1 29 ? -39.403 17.380 98.666 1.00 21.26 28 LYS C C 1
ATOM 6368 O O . LYS C 1 29 ? -38.393 18.056 98.756 1.00 23.86 28 LYS C O 1
ATOM 6374 N N . LYS C 1 30 ? -39.390 16.057 98.585 1.00 21.49 29 LYS C N 1
ATOM 6375 C CA . LYS C 1 30 ? -38.150 15.301 98.543 1.00 28.48 29 LYS C CA 1
ATOM 6376 C C . LYS C 1 30 ? -37.295 15.764 97.367 1.00 24.80 29 LYS C C 1
ATOM 6377 O O . LYS C 1 30 ? -36.069 15.697 97.412 1.00 23.23 29 LYS C O 1
ATOM 6383 N N . PHE C 1 31 ? -37.953 16.217 96.309 1.00 20.96 30 PHE C N 1
ATOM 6384 C CA . PHE C 1 31 ? -37.258 16.610 95.074 1.00 22.57 30 PHE C CA 1
ATOM 6385 C C . PHE C 1 31 ? -37.194 18.110 94.826 1.00 18.02 30 PHE C C 1
ATOM 6386 O O . PHE C 1 31 ? -36.953 18.574 93.707 1.00 18.70 30 PHE C O 1
ATOM 6394 N N . LYS C 1 32 ? -37.321 18.891 95.891 1.00 18.73 31 LYS C N 1
ATOM 6395 C CA . LYS C 1 32 ? -37.438 20.327 95.745 1.00 22.27 31 LYS C CA 1
ATOM 6396 C C . LYS C 1 32 ? -36.160 20.917 95.131 1.00 20.04 31 LYS C C 1
ATOM 6397 O O . LYS C 1 32 ? -36.216 21.918 94.441 1.00 22.30 31 LYS C O 1
ATOM 6403 N N . ARG C 1 33 ? -35.017 20.291 95.385 1.00 20.04 32 ARG C N 1
ATOM 6404 C CA . ARG C 1 33 ? -33.762 20.760 94.801 1.00 22.30 32 ARG C CA 1
ATOM 6405 C C . ARG C 1 33 ? -33.354 19.857 93.650 1.00 20.52 32 ARG C C 1
ATOM 6406 O O . ARG C 1 33 ? -32.757 20.314 92.665 1.00 22.30 32 ARG C O 1
ATOM 6414 N N . ARG C 1 34 ? -33.660 18.572 93.768 1.00 16.58 33 ARG C N 1
ATOM 6415 C CA . ARG C 1 34 ? -33.312 17.635 92.718 1.00 13.87 33 ARG C CA 1
ATOM 6416 C C . ARG C 1 34 ? -34.026 17.889 91.388 1.00 19.57 33 ARG C C 1
ATOM 6417 O O . ARG C 1 34 ? -33.498 17.556 90.319 1.00 18.34 33 ARG C O 1
ATOM 6425 N N . GLY C 1 35 ? -35.233 18.448 91.478 1.00 16.83 34 GLY C N 1
ATOM 6426 C CA . GLY C 1 35 ? -36.062 18.739 90.303 1.00 19.90 34 GLY C CA 1
ATOM 6427 C C . GLY C 1 35 ? -35.824 20.138 89.774 1.00 18.47 34 GLY C C 1
ATOM 6428 O O . GLY C 1 35 ? -34.721 20.663 89.834 1.00 15.82 34 GLY C O 1
ATOM 6429 N N . VAL C 1 36 ? -36.893 20.770 89.317 1.00 15.95 35 VAL C N 1
ATOM 6430 C CA . VAL C 1 36 ? -36.859 22.100 88.813 1.00 15.32 35 VAL C CA 1
ATOM 6431 C C . VAL C 1 36 ? -37.027 23.144 89.920 1.00 17.90 35 VAL C C 1
ATOM 6432 O O . VAL C 1 36 ? -37.946 23.030 90.748 1.00 20.15 35 VAL C O 1
ATOM 6436 N N . GLN C 1 37 ? -36.143 24.147 89.927 1.00 18.87 36 GLN C N 1
ATOM 6437 C CA . GLN C 1 37 ? -36.313 25.368 90.741 1.00 17.98 36 GLN C CA 1
ATOM 6438 C C . GLN C 1 37 ? -36.199 26.565 89.848 1.00 17.78 36 GLN C C 1
ATOM 6439 O O . GLN C 1 37 ? -35.413 26.569 88.891 1.00 20.20 36 GLN C O 1
ATOM 6445 N N . MET C 1 38 ? -36.934 27.613 90.196 1.00 16.68 37 MET C N 1
ATOM 6446 C CA . MET C 1 38 ? -36.816 28.885 89.515 1.00 19.42 37 MET C CA 1
ATOM 6447 C C . MET C 1 38 ? -36.094 29.855 90.448 1.00 21.82 37 MET C C 1
ATOM 6448 O O . MET C 1 38 ? -36.604 30.203 91.507 1.00 25.26 37 MET C O 1
ATOM 6453 N N . LEU C 1 39 ? -34.872 30.234 90.089 1.00 17.95 38 LEU C N 1
ATOM 6454 C CA . LEU C 1 39 ? -34.122 31.137 90.949 1.00 22.56 38 LEU C CA 1
ATOM 6455 C C . LEU C 1 39 ? -33.933 32.485 90.260 1.00 23.29 38 LEU C C 1
ATOM 6456 O O . LEU C 1 39 ? -33.831 32.555 89.045 1.00 23.33 38 LEU C O 1
ATOM 6461 N N . SER C 1 40 ? -33.866 33.559 91.038 1.00 22.04 39 SER C N 1
ATOM 6462 C CA . SER C 1 40 ? -33.797 34.881 90.463 1.00 22.25 39 SER C CA 1
ATOM 6463 C C . SER C 1 40 ? -32.456 35.550 90.747 1.00 23.15 39 SER C C 1
ATOM 6464 O O . SER C 1 40 ? -31.969 35.468 91.874 1.00 25.11 39 SER C O 1
ATOM 6467 N N . ASP C 1 41 ? -31.872 36.205 89.745 1.00 22.27 40 ASP C N 1
ATOM 6468 C CA . ASP C 1 41 ? -30.721 37.081 89.979 1.00 35.05 40 ASP C CA 1
ATOM 6469 C C . ASP C 1 41 ? -31.183 38.521 90.241 1.00 42.25 40 ASP C C 1
ATOM 6470 O O . ASP C 1 41 ? -30.375 39.443 90.217 1.00 42.04 40 ASP C O 1
ATOM 6475 N N . GLY C 1 42 ? -32.474 38.710 90.503 1.00 38.93 41 GLY C N 1
ATOM 6476 C CA . GLY C 1 42 ? -33.032 40.056 90.716 1.00 38.61 41 GLY C CA 1
ATOM 6477 C C . GLY C 1 42 ? -33.662 40.691 89.477 1.00 56.19 41 GLY C C 1
ATOM 6478 O O . GLY C 1 42 ? -34.657 41.401 89.577 1.00 54.90 41 GLY C O 1
ATOM 6479 N N . LYS C 1 43 ? -33.069 40.453 88.309 1.00 32.06 42 LYS C N 1
ATOM 6480 C CA . LYS C 1 43 ? -33.630 40.906 87.033 1.00 46.53 42 LYS C CA 1
ATOM 6481 C C . LYS C 1 43 ? -34.263 39.756 86.253 1.00 53.70 42 LYS C C 1
ATOM 6482 O O . LYS C 1 43 ? -35.323 39.913 85.656 1.00 41.74 42 LYS C O 1
ATOM 6488 N N . ARG C 1 44 ? -33.597 38.604 86.247 1.00 30.90 43 ARG C N 1
ATOM 6489 C CA . ARG C 1 44 ? -33.991 37.505 85.373 1.00 33.02 43 ARG C CA 1
ATOM 6490 C C . ARG C 1 44 ? -34.249 36.297 86.231 1.00 27.61 43 ARG C C 1
ATOM 6491 O O . ARG C 1 44 ? -33.659 36.149 87.307 1.00 25.87 43 ARG C O 1
ATOM 6499 N N . THR C 1 45 ? -35.155 35.440 85.760 1.00 22.96 44 THR C N 1
ATOM 6500 C CA . THR C 1 45 ? -35.404 34.164 86.389 1.00 25.57 44 THR C CA 1
ATOM 6501 C C . THR C 1 45 ? -34.745 33.047 85.593 1.00 18.65 44 THR C C 1
ATOM 6502 O O . THR C 1 45 ? -34.755 33.050 84.348 1.00 22.14 44 THR C O 1
ATOM 6506 N N . TRP C 1 46 ? -34.186 32.081 86.315 1.00 16.92 45 TRP C N 1
ATOM 6507 C CA . TRP C 1 46 ? -33.457 30.967 85.700 1.00 21.75 45 TRP C CA 1
ATOM 6508 C C . TRP C 1 46 ? -34.025 29.668 86.170 1.00 16.49 45 TRP C C 1
ATOM 6509 O O . TRP C 1 46 ? -34.323 29.494 87.370 1.00 18.68 45 TRP C O 1
ATOM 6520 N N . ALA C 1 47 ? -34.200 28.734 85.240 1.00 16.13 46 ALA C N 1
ATOM 6521 C CA . ALA C 1 47 ? -34.622 27.390 85.631 1.00 13.75 46 ALA C CA 1
ATOM 6522 C C . ALA C 1 47 ? -33.366 26.639 86.049 1.00 16.58 46 ALA C C 1
ATOM 6523 O O . ALA C 1 47 ? -32.419 26.523 85.272 1.00 19.35 46 ALA C O 1
ATOM 6525 N N . VAL C 1 48 ? -33.371 26.138 87.273 1.00 13.89 47 VAL C N 1
ATOM 6526 C CA . VAL C 1 48 ? -32.219 25.439 87.817 1.00 15.33 47 VAL C CA 1
ATOM 6527 C C . VAL C 1 48 ? -32.726 24.044 88.117 1.00 12.81 47 VAL C C 1
ATOM 6528 O O . VAL C 1 48 ? -33.593 23.839 88.995 1.00 17.10 47 VAL C O 1
ATOM 6532 N N . ILE C 1 49 ? -32.196 23.086 87.368 1.00 14.01 48 ILE C N 1
ATOM 6533 C CA . ILE C 1 49 ? -32.719 21.708 87.339 1.00 12.99 48 ILE C CA 1
ATOM 6534 C C . ILE C 1 49 ? -31.643 20.762 87.827 1.00 18.58 48 ILE C C 1
ATOM 6535 O O . ILE C 1 49 ? -30.551 20.714 87.248 1.00 16.63 48 ILE C O 1
ATOM 6540 N N . GLY C 1 50 ? -31.941 20.044 88.912 1.00 17.34 49 GLY C N 1
ATOM 6541 C CA . GLY C 1 50 ? -30.928 19.233 89.608 1.00 16.98 49 GLY C CA 1
ATOM 6542 C C . GLY C 1 50 ? -29.660 20.043 89.919 1.00 17.74 49 GLY C C 1
ATOM 6543 O O . GLY C 1 50 ? -28.544 19.564 89.699 1.00 17.92 49 GLY C O 1
ATOM 6544 N N . ASP C 1 51 ? -29.847 21.272 90.383 1.00 18.76 50 ASP C N 1
ATOM 6545 C CA . ASP C 1 51 ? -28.747 22.153 90.802 1.00 23.13 50 ASP C CA 1
ATOM 6546 C C . ASP C 1 51 ? -27.919 22.713 89.655 1.00 24.49 50 ASP C C 1
ATOM 6547 O O . ASP C 1 51 ? -26.865 23.298 89.884 1.00 18.52 50 ASP C O 1
ATOM 6552 N N . ARG C 1 52 ? -28.403 22.587 88.426 1.00 16.97 51 ARG C N 1
ATOM 6553 C CA . ARG C 1 52 ? -27.677 23.113 87.271 1.00 15.41 51 ARG C CA 1
ATOM 6554 C C . ARG C 1 52 ? -28.554 24.044 86.457 1.00 17.29 51 ARG C C 1
ATOM 6555 O O . ARG C 1 52 ? -29.666 23.696 86.096 1.00 16.95 51 ARG C O 1
ATOM 6563 N N . VAL C 1 53 ? -28.052 25.241 86.157 1.00 15.98 52 VAL C N 1
ATOM 6564 C CA . VAL C 1 53 ? -28.833 26.180 85.370 1.00 15.90 52 VAL C CA 1
ATOM 6565 C C . VAL C 1 53 ? -29.084 25.578 84.013 1.00 17.83 52 VAL C C 1
ATOM 6566 O O . VAL C 1 53 ? -28.169 25.065 83.380 1.00 17.73 52 VAL C O 1
ATOM 6570 N N . ASN C 1 54 ? -30.335 25.644 83.556 1.00 16.08 53 ASN C N 1
ATOM 6571 C CA . ASN C 1 54 ? -30.698 25.045 82.268 1.00 13.88 53 ASN C CA 1
ATOM 6572 C C . ASN C 1 54 ? -30.993 26.153 81.272 1.00 15.28 53 ASN C C 1
ATOM 6573 O O . ASN C 1 54 ? -31.475 27.190 81.661 1.00 19.28 53 ASN C O 1
ATOM 6578 N N . HIS C 1 55 ? -30.727 25.921 79.988 1.00 15.77 54 HIS C N 1
ATOM 6579 C CA . HIS C 1 55 ? -30.842 26.982 79.013 1.00 16.97 54 HIS C CA 1
ATOM 6580 C C . HIS C 1 55 ? -31.747 26.617 77.877 1.00 16.22 54 HIS C C 1
ATOM 6581 O O . HIS C 1 55 ? -31.695 27.237 76.824 1.00 19.67 54 HIS C O 1
ATOM 6588 N N . PHE C 1 56 ? -32.616 25.632 78.069 1.00 16.66 55 PHE C N 1
ATOM 6589 C CA . PHE C 1 56 ? -33.445 25.153 76.967 1.00 14.65 55 PHE C CA 1
ATOM 6590 C C . PHE C 1 56 ? -34.447 26.231 76.568 1.00 13.74 55 PHE C C 1
ATOM 6591 O O . PHE C 1 56 ? -34.628 26.499 75.356 1.00 17.39 55 PHE C O 1
ATOM 6599 N N . ILE C 1 57 ? -35.023 26.887 77.574 1.00 15.83 56 ILE C N 1
ATOM 6600 C CA . ILE C 1 57 ? -35.894 28.051 77.310 1.00 16.20 56 ILE C CA 1
ATOM 6601 C C . ILE C 1 57 ? -35.132 29.318 77.736 1.00 17.91 56 ILE C C 1
ATOM 6602 O O . ILE C 1 57 ? -34.754 29.451 78.914 1.00 19.77 56 ILE C O 1
ATOM 6607 N N . PRO C 1 58 ? -34.924 30.266 76.808 1.00 20.02 57 PRO C N 1
ATOM 6608 C CA . PRO C 1 58 ? -34.190 31.503 77.141 1.00 20.14 57 PRO C CA 1
ATOM 6609 C C . PRO C 1 58 ? -34.824 32.352 78.247 1.00 25.09 57 PRO C C 1
ATOM 6610 O O . PRO C 1 58 ? -34.101 33.020 78.991 1.00 22.89 57 PRO C O 1
ATOM 6614 N N . ASN C 1 59 ? -36.156 32.336 78.365 1.00 19.45 58 ASN C N 1
ATOM 6615 C CA . ASN C 1 59 ? -36.827 33.043 79.462 1.00 19.81 58 ASN C CA 1
ATOM 6616 C C . ASN C 1 59 ? -38.003 32.253 79.987 1.00 18.75 58 ASN C C 1
ATOM 6617 O O . ASN C 1 59 ? -39.054 32.240 79.357 1.00 20.72 58 ASN C O 1
ATOM 6622 N N . PRO C 1 60 ? -37.844 31.581 81.148 1.00 13.77 59 PRO C N 1
ATOM 6623 C CA . PRO C 1 60 ? -38.911 30.708 81.644 1.00 19.62 59 PRO C CA 1
ATOM 6624 C C . PRO C 1 60 ? -40.140 31.462 82.107 1.00 21.04 59 PRO C C 1
ATOM 6625 O O . PRO C 1 60 ? -41.189 30.830 82.342 1.00 16.94 59 PRO C O 1
ATOM 6629 N N . THR C 1 61 ? -40.061 32.794 82.246 1.00 19.59 60 THR C N 1
ATOM 6630 C CA . THR C 1 61 ? -41.317 33.527 82.580 1.00 20.51 60 THR C CA 1
ATOM 6631 C C . THR C 1 61 ? -42.182 33.727 81.332 1.00 19.71 60 THR C C 1
ATOM 6632 O O . THR C 1 61 ? -43.332 34.136 81.448 1.00 19.44 60 THR C O 1
ATOM 6636 N N . PHE C 1 62 ? -41.599 33.528 80.147 1.00 15.47 61 PHE C N 1
ATOM 6637 C CA . PHE C 1 62 ? -42.348 33.685 78.895 1.00 16.09 61 PHE C CA 1
ATOM 6638 C C . PHE C 1 62 ? -42.938 35.081 78.737 1.00 15.26 61 PHE C C 1
ATOM 6639 O O . PHE C 1 62 ? -43.946 35.261 78.068 1.00 15.79 61 PHE C O 1
ATOM 6647 N N . ASP C 1 63 ? -42.261 36.082 79.292 1.00 13.84 62 ASP C N 1
ATOM 6648 C CA . ASP C 1 63 ? -42.710 37.466 79.135 1.00 13.98 62 ASP C CA 1
ATOM 6649 C C . ASP C 1 63 ? -41.499 38.371 79.013 1.00 18.59 62 ASP C C 1
ATOM 6650 O O . ASP C 1 63 ? -40.619 38.349 79.900 1.00 18.49 62 ASP C O 1
ATOM 6655 N N . PRO C 1 64 ? -41.399 39.127 77.915 1.00 14.89 63 PRO C N 1
ATOM 6656 C CA . PRO C 1 64 ? -42.330 39.208 76.782 1.00 15.99 63 PRO C CA 1
ATOM 6657 C C . PRO C 1 64 ? -42.280 37.936 75.964 1.00 17.29 63 PRO C C 1
ATOM 6658 O O . PRO C 1 64 ? -41.394 37.066 76.162 1.00 19.55 63 PRO C O 1
ATOM 6662 N N . ILE C 1 65 ? -43.208 37.829 75.026 1.00 16.89 64 ILE C N 1
ATOM 6663 C CA . ILE C 1 65 ? -43.415 36.540 74.381 1.00 16.98 64 ILE C CA 1
ATOM 6664 C C . ILE C 1 65 ? -43.428 36.743 72.865 1.00 16.90 64 ILE C C 1
ATOM 6665 O O . ILE C 1 65 ? -44.014 37.713 72.353 1.00 16.13 64 ILE C O 1
ATOM 6670 N N . ILE C 1 66 ? -42.775 35.830 72.139 1.00 16.18 65 ILE C N 1
ATOM 6671 C CA . ILE C 1 66 ? -42.681 35.940 70.687 1.00 16.61 65 ILE C CA 1
ATOM 6672 C C . ILE C 1 66 ? -44.073 36.015 69.983 1.00 17.79 65 ILE C C 1
ATOM 6673 O O . ILE C 1 66 ? -45.055 35.409 70.425 1.00 15.62 65 ILE C O 1
ATOM 6678 N N . VAL C 1 67 ? -44.154 36.756 68.889 1.00 14.97 66 VAL C N 1
ATOM 6679 C CA . VAL C 1 67 ? -45.383 36.837 68.078 1.00 19.02 66 VAL C CA 1
ATOM 6680 C C . VAL C 1 67 ? -45.514 35.551 67.252 1.00 18.53 66 VAL C C 1
ATOM 6681 O O . VAL C 1 67 ? -44.554 35.123 66.629 1.00 16.72 66 VAL C O 1
ATOM 6685 N N . PRO C 1 68 ? -46.692 34.917 67.263 1.00 17.07 67 PRO C N 1
ATOM 6686 C CA . PRO C 1 68 ? -46.842 33.664 66.523 1.00 13.10 67 PRO C CA 1
ATOM 6687 C C . PRO C 1 68 ? -46.519 33.870 65.060 1.00 14.19 67 PRO C C 1
ATOM 6688 O O . PRO C 1 68 ? -46.940 34.860 64.450 1.00 16.55 67 PRO C O 1
ATOM 6692 N N . GLY C 1 69 ? -45.774 32.933 64.473 1.00 15.04 68 GLY C N 1
ATOM 6693 C CA . GLY C 1 69 ? -45.463 33.005 63.053 1.00 16.93 68 GLY C CA 1
ATOM 6694 C C . GLY C 1 69 ? -44.402 33.996 62.620 1.00 18.21 68 GLY C C 1
ATOM 6695 O O . GLY C 1 69 ? -44.082 34.052 61.449 1.00 21.41 68 GLY C O 1
ATOM 6696 N N . CYS C 1 70 ? -43.828 34.771 63.532 1.00 16.87 69 CYS C N 1
ATOM 6697 C CA . CYS C 1 70 ? -42.910 35.810 63.056 1.00 19.06 69 CYS C CA 1
ATOM 6698 C C . CYS C 1 70 ? -41.624 35.210 62.487 1.00 21.11 69 CYS C C 1
ATOM 6699 O O . CYS C 1 70 ? -40.921 35.865 61.708 1.00 26.17 69 CYS C O 1
ATOM 6702 N N . LEU C 1 71 ? -41.311 33.973 62.863 1.00 22.04 70 LEU C N 1
ATOM 6703 C CA . LEU C 1 71 ? -40.139 33.306 62.337 1.00 24.61 70 LEU C CA 1
ATOM 6704 C C . LEU C 1 71 ? -40.489 32.358 61.181 1.00 26.37 70 LEU C C 1
ATOM 6705 O O . LEU C 1 71 ? -39.619 31.684 60.653 1.00 31.10 70 LEU C O 1
ATOM 6710 N N . ASP C 1 72 ? -41.759 32.316 60.784 1.00 28.26 71 ASP C N 1
ATOM 6711 C CA . ASP C 1 72 ? -42.203 31.310 59.815 1.00 37.56 71 ASP C CA 1
ATOM 6712 C C . ASP C 1 72 ? -41.481 31.506 58.475 1.00 42.94 71 ASP C C 1
ATOM 6713 O O . ASP C 1 72 ? -40.819 30.591 57.974 1.00 34.67 71 ASP C O 1
ATOM 6718 N N . LEU C 1 73 ? -41.564 32.705 57.911 1.00 29.32 72 LEU C N 1
ATOM 6719 C CA . LEU C 1 73 ? -40.876 32.965 56.638 1.00 39.67 72 LEU C CA 1
ATOM 6720 C C . LEU C 1 73 ? -39.358 32.685 56.708 1.00 45.29 72 LEU C C 1
ATOM 6721 O O . LEU C 1 73 ? -38.763 32.217 55.731 1.00 35.09 72 LEU C O 1
ATOM 6726 N N . LEU C 1 74 ? -38.750 32.955 57.863 1.00 45.03 73 LEU C N 1
ATOM 6727 C CA . LEU C 1 74 ? -37.340 32.625 58.109 1.00 31.12 73 LEU C CA 1
ATOM 6728 C C . LEU C 1 74 ? -37.061 31.124 58.019 1.00 68.20 73 LEU C C 1
ATOM 6729 O O . LEU C 1 74 ? -36.258 30.681 57.192 1.00 89.80 73 LEU C O 1
ATOM 6734 N N . PHE C 1 75 ? -37.708 30.354 58.896 1.00 48.67 74 PHE C N 1
ATOM 6735 C CA . PHE C 1 75 ? -37.577 28.894 58.913 1.00 43.26 74 PHE C CA 1
ATOM 6736 C C . PHE C 1 75 ? -37.861 28.258 57.545 1.00 55.59 74 PHE C C 1
ATOM 6737 O O . PHE C 1 75 ? -37.406 27.148 57.267 1.00 51.47 74 PHE C O 1
ATOM 6745 N N . ARG C 1 76 ? -38.611 28.961 56.697 1.00 55.09 75 ARG C N 1
ATOM 6746 C CA . ARG C 1 76 ? -38.874 28.506 55.331 1.00 46.50 75 ARG C CA 1
ATOM 6747 C C . ARG C 1 76 ? -37.793 28.943 54.336 1.00 62.63 75 ARG C C 1
ATOM 6748 O O . ARG C 1 76 ? -37.675 28.370 53.253 1.00 61.50 75 ARG C O 1
ATOM 6756 N N . GLY C 1 77 ? -37.014 29.957 54.699 1.00 76.76 76 GLY C N 1
ATOM 6757 C CA . GLY C 1 77 ? -36.017 30.521 53.793 1.00 62.92 76 GLY C CA 1
ATOM 6758 C C . GLY C 1 77 ? -36.605 31.624 52.933 1.00 68.09 76 GLY C C 1
ATOM 6759 O O . GLY C 1 77 ? -35.892 32.273 52.169 1.00 112.84 76 GLY C O 1
ATOM 6760 N N . GLU C 1 78 ? -37.913 31.838 53.068 1.00 90.54 77 GLU C N 1
ATOM 6761 C CA . GLU C 1 78 ? -38.649 32.829 52.274 1.00 77.58 77 GLU C CA 1
ATOM 6762 C C . GLU C 1 78 ? -38.229 34.271 52.585 1.00 120.39 77 GLU C C 1
ATOM 6763 O O . GLU C 1 78 ? -38.810 35.227 52.060 1.00 56.16 77 GLU C O 1
ATOM 6769 N N . ILE C 1 79 ? -37.225 34.420 53.443 1.00 83.03 78 ILE C N 1
ATOM 6770 C CA . ILE C 1 79 ? -36.795 35.733 53.920 1.00 112.22 78 ILE C CA 1
ATOM 6771 C C . ILE C 1 79 ? -36.085 36.549 52.830 1.00 133.97 78 ILE C C 1
ATOM 6772 O O . ILE C 1 79 ? -35.096 36.095 52.246 1.00 64.63 78 ILE C O 1
ATOM 6777 N N . PRO C 1 80 ? -36.598 37.761 52.548 1.00 151.78 79 PRO C N 1
ATOM 6778 C CA . PRO C 1 80 ? -36.058 38.626 51.494 1.00 131.70 79 PRO C CA 1
ATOM 6779 C C . PRO C 1 80 ? -34.558 38.865 51.660 1.00 122.48 79 PRO C C 1
ATOM 6780 O O . PRO C 1 80 ? -33.990 38.516 52.694 1.00 113.23 79 PRO C O 1
ATOM 6784 N N . ASP C 1 81 ? -33.925 39.457 50.652 1.00 142.78 80 ASP C N 1
ATOM 6785 C CA . ASP C 1 81 ? -32.474 39.652 50.674 1.00 134.28 80 ASP C CA 1
ATOM 6786 C C . ASP C 1 81 ? -32.031 40.862 51.490 1.00 142.22 80 ASP C C 1
ATOM 6787 O O . ASP C 1 81 ? -32.759 41.848 51.611 1.00 182.06 80 ASP C O 1
ATOM 6792 N N . GLY C 1 82 ? -30.824 40.775 52.044 1.00 66.91 81 GLY C N 1
ATOM 6793 C CA . GLY C 1 82 ? -30.263 41.852 52.848 1.00 76.57 81 GLY C CA 1
ATOM 6794 C C . GLY C 1 82 ? -30.951 42.074 54.184 1.00 101.90 81 GLY C C 1
ATOM 6795 O O . GLY C 1 82 ? -30.534 42.935 54.959 1.00 101.68 81 GLY C O 1
ATOM 6796 N N . VAL C 1 83 ? -32.003 41.304 54.464 1.00 78.15 82 VAL C N 1
ATOM 6797 C CA . VAL C 1 83 ? -32.749 41.457 55.721 1.00 59.49 82 VAL C CA 1
ATOM 6798 C C . VAL C 1 83 ? -32.122 40.669 56.878 1.00 102.14 82 VAL C C 1
ATOM 6799 O O . VAL C 1 83 ? -31.819 39.476 56.754 1.00 41.60 82 VAL C O 1
ATOM 6803 N N . ASP C 1 84 ? -31.935 41.363 57.998 1.00 55.42 83 ASP C N 1
ATOM 6804 C CA . ASP C 1 84 ? -31.322 40.808 59.205 1.00 79.18 83 ASP C CA 1
ATOM 6805 C C . ASP C 1 84 ? -32.316 39.889 59.931 1.00 85.90 83 ASP C C 1
ATOM 6806 O O . ASP C 1 84 ? -33.396 40.328 60.312 1.00 47.90 83 ASP C O 1
ATOM 6811 N N . PRO C 1 85 ? -31.962 38.604 60.110 1.00 94.03 84 PRO C N 1
ATOM 6812 C CA . PRO C 1 85 ? -32.832 37.652 60.818 1.00 70.16 84 PRO C CA 1
ATOM 6813 C C . PRO C 1 85 ? -33.245 38.064 62.246 1.00 46.65 84 PRO C C 1
ATOM 6814 O O . PRO C 1 85 ? -34.342 37.721 62.693 1.00 61.39 84 PRO C O 1
ATOM 6818 N N . ALA C 1 86 ? -32.379 38.788 62.953 1.00 50.67 85 ALA C N 1
ATOM 6819 C CA . ALA C 1 86 ? -32.698 39.282 64.298 1.00 66.18 85 ALA C CA 1
ATOM 6820 C C . ALA C 1 86 ? -33.889 40.242 64.268 1.00 41.20 85 ALA C C 1
ATOM 6821 O O . ALA C 1 86 ? -34.605 40.396 65.260 1.00 63.46 85 ALA C O 1
ATOM 6823 N N . SER C 1 87 ? -34.091 40.873 63.115 1.00 33.82 86 SER C N 1
ATOM 6824 C CA . SER C 1 87 ? -35.122 41.883 62.938 1.00 39.99 86 SER C CA 1
ATOM 6825 C C . SER C 1 87 ? -36.489 41.225 62.771 1.00 44.18 86 SER C C 1
ATOM 6826 O O . SER C 1 87 ? -37.524 41.864 62.932 1.00 44.84 86 SER C O 1
ATOM 6829 N N . LEU C 1 88 ? -36.490 39.939 62.443 1.00 32.64 87 LEU C N 1
ATOM 6830 C CA . LEU C 1 88 ? -37.752 39.227 62.266 1.00 40.40 87 LEU C CA 1
ATOM 6831 C C . LEU C 1 88 ? -38.468 39.004 63.602 1.00 34.24 87 LEU C C 1
ATOM 6832 O O . LEU C 1 88 ? -39.697 39.023 63.663 1.00 29.01 87 LEU C O 1
ATOM 6837 N N . MET C 1 89 ? -37.706 38.771 64.665 1.00 30.85 88 MET C N 1
ATOM 6838 C CA . MET C 1 89 ? -38.322 38.470 65.937 1.00 34.68 88 MET C CA 1
ATOM 6839 C C . MET C 1 89 ? -39.064 39.701 66.469 1.00 42.53 88 MET C C 1
ATOM 6840 O O . MET C 1 89 ? -38.507 40.786 66.567 1.00 40.62 88 MET C O 1
ATOM 6845 N N . LYS C 1 90 ? -40.335 39.518 66.784 1.00 25.70 89 LYS C N 1
ATOM 6846 C CA . LYS C 1 90 ? -41.173 40.553 67.393 1.00 24.04 89 LYS C CA 1
ATOM 6847 C C . LYS C 1 90 ? -41.706 39.895 68.640 1.00 21.60 89 LYS C C 1
ATOM 6848 O O . LYS C 1 90 ? -41.881 38.671 68.655 1.00 19.01 89 LYS C O 1
ATOM 6854 N N . VAL C 1 91 ? -41.902 40.681 69.703 1.00 19.30 90 VAL C N 1
ATOM 6855 C CA . VAL C 1 91 ? -42.451 40.158 70.971 1.00 17.36 90 VAL C CA 1
ATOM 6856 C C . VAL C 1 91 ? -43.619 41.021 71.439 1.00 20.78 90 VAL C C 1
ATOM 6857 O O . VAL C 1 91 ? -43.792 42.155 70.989 1.00 22.20 90 VAL C O 1
ATOM 6861 N N . GLU C 1 92 ? -44.400 40.460 72.351 1.00 17.49 91 GLU C N 1
ATOM 6862 C CA . GLU C 1 92 ? -45.610 41.094 72.890 1.00 22.50 91 GLU C CA 1
ATOM 6863 C C . GLU C 1 92 ? -45.628 40.856 74.377 1.00 19.49 91 GLU C C 1
ATOM 6864 O O . GLU C 1 92 ? -44.884 40.019 74.894 1.00 18.92 91 GLU C O 1
ATOM 6870 N N . ARG C 1 93 ? -46.496 41.565 75.094 1.00 19.12 92 ARG C N 1
ATOM 6871 C CA A ARG C 1 93 ? -46.705 41.312 76.521 0.50 17.98 92 ARG C CA 1
ATOM 6872 C CA B ARG C 1 93 ? -46.677 41.287 76.520 0.50 19.49 92 ARG C CA 1
ATOM 6873 C C . ARG C 1 93 ? -47.507 40.031 76.747 1.00 20.40 92 ARG C C 1
ATOM 6874 O O . ARG C 1 93 ? -48.564 39.833 76.129 1.00 18.53 92 ARG C O 1
ATOM 6889 N N . LEU C 1 94 ? -47.024 39.169 77.641 1.00 18.29 93 LEU C N 1
ATOM 6890 C CA . LEU C 1 94 ? -47.717 37.926 77.924 1.00 18.92 93 LEU C CA 1
ATOM 6891 C C . LEU C 1 94 ? -49.149 38.160 78.430 1.00 16.94 93 LEU C C 1
ATOM 6892 O O . LEU C 1 94 ? -50.058 37.432 78.065 1.00 21.52 93 LEU C O 1
ATOM 6897 N N . ALA C 1 95 ? -49.348 39.189 79.241 1.00 22.84 94 ALA C N 1
ATOM 6898 C CA . ALA C 1 95 ? -50.675 39.485 79.753 1.00 21.28 94 ALA C CA 1
ATOM 6899 C C . ALA C 1 95 ? -51.670 39.869 78.646 1.00 21.26 94 ALA C C 1
ATOM 6900 O O . ALA C 1 95 ? -52.890 39.801 78.869 1.00 21.67 94 ALA C O 1
ATOM 6902 N N . ASP C 1 96 ? -51.183 40.287 77.473 1.00 17.31 95 ASP C N 1
ATOM 6903 C CA . ASP C 1 96 ? -52.109 40.566 76.348 1.00 16.81 95 ASP C CA 1
ATOM 6904 C C . ASP C 1 96 ? -52.652 39.282 75.689 1.00 19.73 95 ASP C C 1
ATOM 6905 O O . ASP C 1 96 ? -53.538 39.327 74.829 1.00 19.28 95 ASP C O 1
ATOM 6910 N N . HIS C 1 97 ? -52.110 38.144 76.110 1.00 16.75 96 HIS C N 1
ATOM 6911 C CA . HIS C 1 97 ? -52.476 36.840 75.540 1.00 16.63 96 HIS C CA 1
ATOM 6912 C C . HIS C 1 97 ? -52.783 35.800 76.550 1.00 15.31 96 HIS C C 1
ATOM 6913 O O . HIS C 1 97 ? -52.071 34.796 76.673 1.00 16.70 96 HIS C O 1
ATOM 6920 N N . PRO C 1 98 ? -53.853 35.990 77.316 1.00 13.95 97 PRO C N 1
ATOM 6921 C CA . PRO C 1 98 ? -54.229 35.032 78.319 1.00 18.88 97 PRO C CA 1
ATOM 6922 C C . PRO C 1 98 ? -54.471 33.639 77.752 1.00 15.79 97 PRO C C 1
ATOM 6923 O O . PRO C 1 98 ? -54.401 32.681 78.503 1.00 15.00 97 PRO C O 1
ATOM 6927 N N . GLU C 1 99 ? -54.763 33.542 76.455 1.00 16.84 98 GLU C N 1
ATOM 6928 C CA . GLU C 1 99 ? -55.058 32.245 75.821 1.00 14.24 98 GLU C CA 1
ATOM 6929 C C . GLU C 1 99 ? -53.817 31.335 75.820 1.00 14.95 98 GLU C C 1
ATOM 6930 O O . GLU C 1 99 ? -53.927 30.113 75.575 1.00 15.38 98 GLU C O 1
ATOM 6936 N N . TYR C 1 100 ? -52.651 31.909 76.130 1.00 16.17 99 TYR C N 1
ATOM 6937 C CA . TYR C 1 100 ? -51.443 31.034 76.212 1.00 14.56 99 TYR C CA 1
ATOM 6938 C C . TYR C 1 100 ? -51.378 30.221 77.511 1.00 18.81 99 TYR C C 1
ATOM 6939 O O . TYR C 1 100 ? -50.669 29.217 77.627 1.00 13.73 99 TYR C O 1
ATOM 6948 N N . GLN C 1 101 ? -52.068 30.673 78.543 1.00 13.04 100 GLN C N 1
ATOM 6949 C CA . GLN C 1 101 ? -51.972 30.043 79.832 1.00 13.66 100 GLN C CA 1
ATOM 6950 C C . GLN C 1 101 ? -53.318 29.763 80.498 1.00 13.61 100 GLN C C 1
ATOM 6951 O O . GLN C 1 101 ? -53.362 29.135 81.559 1.00 18.79 100 GLN C O 1
ATOM 6957 N N . ASN C 1 102 ? -54.394 30.194 79.865 1.00 16.31 101 ASN C N 1
ATOM 6958 C CA . ASN C 1 102 ? -55.749 30.045 80.446 1.00 17.52 101 ASN C CA 1
ATOM 6959 C C . ASN C 1 102 ? -56.696 29.307 79.507 1.00 12.32 101 ASN C C 1
ATOM 6960 O O . ASN C 1 102 ? -56.894 29.743 78.357 1.00 14.73 101 ASN C O 1
ATOM 6965 N N . ARG C 1 103 ? -57.304 28.225 79.999 1.00 13.95 102 ARG C N 1
ATOM 6966 C CA . ARG C 1 103 ? -58.061 27.335 79.138 1.00 15.58 102 ARG C CA 1
ATOM 6967 C C . ARG C 1 103 ? -59.298 28.044 78.569 1.00 15.14 102 ARG C C 1
ATOM 6968 O O . ARG C 1 103 ? -59.558 27.980 77.372 1.00 16.33 102 ARG C O 1
ATOM 6976 N N . ASP C 1 104 ? -60.031 28.782 79.416 1.00 15.09 103 ASP C N 1
ATOM 6977 C CA . ASP C 1 104 ? -61.203 29.455 78.871 1.00 16.52 103 ASP C CA 1
ATOM 6978 C C . ASP C 1 104 ? -60.848 30.444 77.776 1.00 15.64 103 ASP C C 1
ATOM 6979 O O . ASP C 1 104 ? -61.525 30.512 76.760 1.00 17.99 103 ASP C O 1
ATOM 6984 N N . ALA C 1 105 ? -59.802 31.240 77.991 1.00 13.68 104 ALA C N 1
ATOM 6985 C CA . ALA C 1 105 ? -59.382 32.171 76.958 1.00 16.19 104 ALA C CA 1
ATOM 6986 C C . ALA C 1 105 ? -58.960 31.425 75.689 1.00 14.76 104 ALA C C 1
ATOM 6987 O O . ALA C 1 105 ? -59.204 31.906 74.568 1.00 17.38 104 ALA C O 1
ATOM 6989 N N . ARG C 1 106 ? -58.296 30.282 75.874 1.00 16.90 105 ARG C N 1
ATOM 6990 C CA . ARG C 1 106 ? -57.834 29.486 74.717 1.00 15.42 105 ARG C CA 1
ATOM 6991 C C . ARG C 1 106 ? -58.988 28.947 73.872 1.00 12.78 105 ARG C C 1
ATOM 6992 O O . ARG C 1 106 ? -58.934 29.015 72.632 1.00 12.96 105 ARG C O 1
ATOM 7000 N N . ILE C 1 107 ? -60.040 28.465 74.541 1.00 14.97 106 ILE C N 1
ATOM 7001 C CA . ILE C 1 107 ? -61.206 27.933 73.835 1.00 19.60 106 ILE C CA 1
ATOM 7002 C C . ILE C 1 107 ? -61.845 29.017 72.969 1.00 17.31 106 ILE C C 1
ATOM 7003 O O . ILE C 1 107 ? -62.248 28.781 71.842 1.00 15.03 106 ILE C O 1
ATOM 7008 N N . ALA C 1 108 ? -61.944 30.228 73.509 1.00 16.77 107 ALA C N 1
ATOM 7009 C CA . ALA C 1 108 ? -62.505 31.326 72.737 1.00 14.63 107 ALA C CA 1
ATOM 7010 C C . ALA C 1 108 ? -61.669 31.683 71.505 1.00 15.44 107 ALA C C 1
ATOM 7011 O O . ALA C 1 108 ? -62.215 32.008 70.471 1.00 16.78 107 ALA C O 1
ATOM 7013 N N . VAL C 1 109 ? -60.348 31.626 71.632 1.00 13.79 108 VAL C N 1
ATOM 7014 C CA . VAL C 1 109 ? -59.472 31.817 70.473 1.00 15.78 108 VAL C CA 1
ATOM 7015 C C . VAL C 1 109 ? -59.602 30.654 69.478 1.00 15.38 108 VAL C C 1
ATOM 7016 O O . VAL C 1 109 ? -59.598 30.891 68.280 1.00 16.01 108 VAL C O 1
ATOM 7020 N N . MET C 1 110 ? -59.728 29.417 69.978 1.00 13.84 109 MET C N 1
ATOM 7021 C CA . MET C 1 110 ? -59.972 28.269 69.098 1.00 15.22 109 MET C CA 1
ATOM 7022 C C . MET C 1 110 ? -61.228 28.476 68.258 1.00 16.14 109 MET C C 1
ATOM 7023 O O . MET C 1 110 ? -61.256 28.159 67.077 1.00 14.09 109 MET C O 1
ATOM 7028 N N . ASP C 1 111 ? -62.271 29.040 68.868 1.00 18.96 110 ASP C N 1
ATOM 7029 C CA . ASP C 1 111 ? -63.478 29.333 68.094 1.00 21.56 110 ASP C CA 1
ATOM 7030 C C . ASP C 1 111 ? -63.183 30.275 66.913 1.00 18.96 110 ASP C C 1
ATOM 7031 O O . ASP C 1 111 ? -63.615 30.014 65.777 1.00 21.93 110 ASP C O 1
ATOM 7036 N N . GLU C 1 112 ? -62.453 31.373 67.165 1.00 16.75 111 GLU C N 1
ATOM 7037 C CA . GLU C 1 112 ? -62.054 32.313 66.116 1.00 20.56 111 GLU C CA 1
ATOM 7038 C C . GLU C 1 112 ? -61.209 31.622 65.057 1.00 18.07 111 GLU C C 1
ATOM 7039 O O . GLU C 1 112 ? -61.310 31.896 63.882 1.00 20.53 111 GLU C O 1
ATOM 7045 N N . GLN C 1 113 ? -60.369 30.688 65.488 1.00 16.45 112 GLN C N 1
ATOM 7046 C CA . GLN C 1 113 ? -59.450 30.010 64.568 1.00 12.51 112 GLN C CA 1
ATOM 7047 C C . GLN C 1 113 ? -60.093 28.873 63.784 1.00 19.30 112 GLN C C 1
ATOM 7048 O O . GLN C 1 113 ? -59.468 28.293 62.899 1.00 19.93 112 GLN C O 1
ATOM 7054 N N . ASP C 1 114 ? -61.314 28.548 64.138 1.00 17.03 113 ASP C N 1
ATOM 7055 C CA . ASP C 1 114 ? -62.055 27.394 63.586 1.00 18.02 113 ASP C CA 1
ATOM 7056 C C . ASP C 1 114 ? -61.452 26.029 63.891 1.00 18.21 113 ASP C C 1
ATOM 7057 O O . ASP C 1 114 ? -61.567 25.125 63.128 1.00 17.11 113 ASP C O 1
ATOM 7062 N N . ILE C 1 115 ? -60.841 25.924 65.053 1.00 15.28 114 ILE C N 1
ATOM 7063 C CA . ILE C 1 115 ? -60.316 24.643 65.528 1.00 12.07 114 ILE C CA 1
ATOM 7064 C C . ILE C 1 115 ? -61.336 23.989 66.482 1.00 18.33 114 ILE C C 1
ATOM 7065 O O . ILE C 1 115 ? -61.723 24.593 67.503 1.00 15.22 114 ILE C O 1
ATOM 7070 N N . GLU C 1 116 ? -61.802 22.780 66.143 1.00 14.47 115 GLU C N 1
ATOM 7071 C CA . GLU C 1 116 ? -62.663 22.047 67.066 1.00 15.11 115 GLU C CA 1
ATOM 7072 C C . GLU C 1 116 ? -61.855 21.480 68.213 1.00 18.33 115 GLU C C 1
ATOM 7073 O O . GLU C 1 116 ? -62.208 21.645 69.393 1.00 16.37 115 GLU C O 1
ATOM 7079 N N . THR C 1 117 ? -60.752 20.793 67.890 1.00 14.39 116 THR C N 1
ATOM 7080 C CA . THR C 1 117 ? -59.950 20.171 68.950 1.00 12.60 116 THR C CA 1
ATOM 7081 C C . THR C 1 117 ? -58.485 20.482 68.671 1.00 13.66 116 THR C C 1
ATOM 7082 O O . THR C 1 117 ? -58.071 20.399 67.536 1.00 14.65 116 THR C O 1
ATOM 7086 N N . ALA C 1 118 ? -57.757 20.875 69.706 1.00 15.32 117 ALA C N 1
ATOM 7087 C CA . ALA C 1 118 ? -56.322 21.131 69.592 1.00 21.00 117 ALA C CA 1
ATOM 7088 C C . ALA C 1 118 ? -55.610 20.140 70.492 1.00 16.65 117 ALA C C 1
ATOM 7089 O O . ALA C 1 118 ? -56.066 19.920 71.628 1.00 16.46 117 ALA C O 1
ATOM 7091 N N . PHE C 1 119 ? -54.467 19.596 70.037 1.00 12.79 118 PHE C N 1
ATOM 7092 C CA . PHE C 1 119 ? -53.580 18.824 70.938 1.00 11.39 118 PHE C CA 1
ATOM 7093 C C . PHE C 1 119 ? -52.717 19.881 71.619 1.00 12.82 118 PHE C C 1
ATOM 7094 O O . PHE C 1 119 ? -52.096 20.679 70.941 1.00 16.31 118 PHE C O 1
ATOM 7102 N N . MET C 1 120 ? -52.717 19.915 72.947 1.00 12.02 119 MET C N 1
ATOM 7103 C CA . MET C 1 120 ? -52.022 20.982 73.690 1.00 14.71 119 MET C CA 1
ATOM 7104 C C . MET C 1 120 ? -50.765 20.375 74.307 1.00 10.51 119 MET C C 1
ATOM 7105 O O . MET C 1 120 ? -50.841 19.419 75.101 1.00 12.64 119 MET C O 1
ATOM 7110 N N . LEU C 1 121 ? -49.609 20.904 73.900 1.00 11.39 120 LEU C N 1
ATOM 7111 C CA . LEU C 1 121 ? -48.331 20.244 74.121 1.00 12.46 120 LEU C CA 1
ATOM 7112 C C . LEU C 1 121 ? -47.409 21.221 74.844 1.00 13.16 120 LEU C C 1
ATOM 7113 O O . LEU C 1 121 ? -47.579 22.421 74.723 1.00 12.85 120 LEU C O 1
ATOM 7118 N N . PRO C 1 122 ? -46.418 20.703 75.588 1.00 10.49 121 PRO C N 1
ATOM 7119 C CA . PRO C 1 122 ? -45.586 21.544 76.420 1.00 12.17 121 PRO C CA 1
ATOM 7120 C C . PRO C 1 122 ? -44.596 22.380 75.621 1.00 13.36 121 PRO C C 1
ATOM 7121 O O . PRO C 1 122 ? -44.306 22.098 74.442 1.00 12.05 121 PRO C O 1
ATOM 7125 N N . THR C 1 123 ? -44.074 23.413 76.281 1.00 11.22 122 THR C N 1
ATOM 7126 C CA . THR C 1 123 ? -42.990 24.210 75.730 1.00 13.62 122 THR C CA 1
ATOM 7127 C C . THR C 1 123 ? -41.754 23.975 76.604 1.00 15.71 122 THR C C 1
ATOM 7128 O O . THR C 1 123 ? -40.845 23.223 76.223 1.00 13.29 122 THR C O 1
ATOM 7132 N N . PHE C 1 124 ? -41.735 24.572 77.789 1.00 12.98 123 PHE C N 1
ATOM 7133 C CA . PHE C 1 124 ? -40.676 24.271 78.768 1.00 14.04 123 PHE C CA 1
ATOM 7134 C C . PHE C 1 124 ? -40.535 22.769 79.063 1.00 14.42 123 PHE C C 1
ATOM 7135 O O . PHE C 1 124 ? -39.431 22.277 79.231 1.00 14.31 123 PHE C O 1
ATOM 7143 N N . GLY C 1 125 ? -41.638 22.025 79.154 1.00 13.44 124 GLY C N 1
ATOM 7144 C CA . GLY C 1 125 ? -41.573 20.658 79.605 1.00 14.86 124 GLY C CA 1
ATOM 7145 C C . GLY C 1 125 ? -40.752 19.764 78.669 1.00 12.88 124 GLY C C 1
ATOM 7146 O O . GLY C 1 125 ? -40.282 18.707 79.095 1.00 14.94 124 GLY C O 1
ATOM 7147 N N . CYS C 1 126 ? -40.609 20.181 77.415 1.00 12.31 125 CYS C N 1
ATOM 7148 C CA . CYS C 1 126 ? -39.840 19.386 76.411 1.00 13.28 125 CYS C CA 1
ATOM 7149 C C . CYS C 1 126 ? -38.318 19.451 76.622 1.00 12.03 125 CYS C C 1
ATOM 7150 O O . CYS C 1 126 ? -37.577 18.766 75.875 1.00 16.00 125 CYS C O 1
ATOM 7153 N N . GLY C 1 127 ? -37.844 20.238 77.588 1.00 11.06 126 GLY C N 1
ATOM 7154 C CA . GLY C 1 127 ? -36.403 20.258 77.933 1.00 14.22 126 GLY C CA 1
ATOM 7155 C C . GLY C 1 127 ? -36.043 19.624 79.265 1.00 12.88 126 GLY C C 1
ATOM 7156 O O . GLY C 1 127 ? -34.855 19.497 79.578 1.00 14.84 126 GLY C O 1
ATOM 7157 N N . VAL C 1 128 ? -37.041 19.286 80.084 1.00 13.99 127 VAL C N 1
ATOM 7158 C CA . VAL C 1 128 ? -36.754 18.902 81.469 1.00 12.19 127 VAL C CA 1
ATOM 7159 C C . VAL C 1 128 ? -36.100 17.524 81.567 1.00 14.57 127 VAL C C 1
ATOM 7160 O O . VAL C 1 128 ? -35.153 17.325 82.345 1.00 14.20 127 VAL C O 1
ATOM 7164 N N . GLU C 1 129 ? -36.584 16.562 80.792 1.00 14.19 128 GLU C N 1
ATOM 7165 C CA . GLU C 1 129 ? -36.071 15.205 80.935 1.00 14.53 128 GLU C CA 1
ATOM 7166 C C . GLU C 1 129 ? -34.570 15.102 80.601 1.00 12.83 128 GLU C C 1
ATOM 7167 O O . GLU C 1 129 ? -33.854 14.341 81.269 1.00 13.60 128 GLU C O 1
ATOM 7173 N N . GLU C 1 130 ? -34.084 15.841 79.606 1.00 14.56 129 GLU C N 1
ATOM 7174 C CA . GLU C 1 130 ? -32.637 15.748 79.326 1.00 12.65 129 GLU C CA 1
ATOM 7175 C C . GLU C 1 130 ? -31.860 16.249 80.544 1.00 14.36 129 GLU C C 1
ATOM 7176 O O . GLU C 1 130 ? -30.821 15.662 80.917 1.00 14.28 129 GLU C O 1
ATOM 7182 N N . ALA C 1 131 ? -32.373 17.323 81.176 1.00 13.59 130 ALA C N 1
ATOM 7183 C CA . ALA C 1 131 ? -31.725 17.938 82.352 1.00 13.79 130 ALA C CA 1
ATOM 7184 C C . ALA C 1 131 ? -31.719 16.965 83.543 1.00 15.20 130 ALA C C 1
ATOM 7185 O O . ALA C 1 131 ? -30.859 17.064 84.429 1.00 15.95 130 ALA C O 1
ATOM 7187 N N . LEU C 1 132 ? -32.696 16.072 83.588 1.00 14.22 131 LEU C N 1
ATOM 7188 C CA . LEU C 1 132 ? -32.824 15.137 84.717 1.00 14.67 131 LEU C CA 1
ATOM 7189 C C . LEU C 1 132 ? -32.395 13.719 84.374 1.00 14.71 131 LEU C C 1
ATOM 7190 O O . LEU C 1 132 ? -32.692 12.779 85.121 1.00 17.12 131 LEU C O 1
ATOM 7195 N N . LYS C 1 133 ? -31.666 13.549 83.271 1.00 13.36 132 LYS C N 1
ATOM 7196 C CA . LYS C 1 133 ? -31.376 12.208 82.797 1.00 15.25 132 LYS C CA 1
ATOM 7197 C C . LYS C 1 133 ? -30.391 11.436 83.675 1.00 15.46 132 LYS C C 1
ATOM 7198 O O . LYS C 1 133 ? -30.242 10.224 83.493 1.00 20.93 132 LYS C O 1
ATOM 7204 N N . HIS C 1 134 ? -29.760 12.123 84.616 1.00 18.37 133 HIS C N 1
ATOM 7205 C CA . HIS C 1 134 ? -28.862 11.463 85.589 1.00 19.11 133 HIS C CA 1
ATOM 7206 C C . HIS C 1 134 ? -29.532 11.237 86.920 1.00 22.99 133 HIS C C 1
ATOM 7207 O O . HIS C 1 134 ? -28.885 10.824 87.889 1.00 23.06 133 HIS C O 1
ATOM 7214 N N . ASP C 1 135 ? -30.817 11.560 87.025 1.00 17.49 134 ASP C N 1
ATOM 7215 C CA . ASP C 1 135 ? -31.516 11.399 88.307 1.00 14.55 134 ASP C CA 1
ATOM 7216 C C . ASP C 1 135 ? -32.864 10.791 87.972 1.00 17.30 134 ASP C C 1
ATOM 7217 O O . ASP C 1 135 ? -33.848 11.509 87.774 1.00 18.03 134 ASP C O 1
ATOM 7222 N N . ILE C 1 136 ? -32.903 9.463 87.921 1.00 16.10 135 ILE C N 1
ATOM 7223 C CA . ILE C 1 136 ? -34.108 8.727 87.536 1.00 20.24 135 ILE C CA 1
ATOM 7224 C C . ILE C 1 136 ? -35.290 8.989 88.492 1.00 19.77 135 ILE C C 1
ATOM 7225 O O . ILE C 1 136 ? -36.429 9.223 88.067 1.00 17.45 135 ILE C O 1
ATOM 7230 N N . GLU C 1 137 ? -35.030 8.993 89.789 1.00 18.04 136 GLU C N 1
ATOM 7231 C CA . GLU C 1 137 ? -36.125 9.278 90.732 1.00 20.52 136 GLU C CA 1
ATOM 7232 C C . GLU C 1 137 ? -36.666 10.698 90.558 1.00 19.51 136 GLU C C 1
ATOM 7233 O O . GLU C 1 137 ? -37.878 10.909 90.635 1.00 17.18 136 GLU C O 1
ATOM 7239 N N . ALA C 1 138 ? -35.787 11.684 90.365 1.00 17.51 137 ALA C N 1
ATOM 7240 C CA . ALA C 1 138 ? -36.253 13.070 90.177 1.00 13.97 137 ALA C CA 1
ATOM 7241 C C . ALA C 1 138 ? -37.023 13.186 88.848 1.00 18.15 137 ALA C C 1
ATOM 7242 O O . ALA C 1 138 ? -37.974 13.952 88.743 1.00 17.62 137 ALA C O 1
ATOM 7244 N N . THR C 1 139 ? -36.578 12.446 87.834 1.00 16.25 138 THR C N 1
ATOM 7245 C CA . THR C 1 139 ? -37.298 12.397 86.543 1.00 13.82 138 THR C CA 1
ATOM 7246 C C . THR C 1 139 ? -38.744 11.958 86.733 1.00 14.42 138 THR C C 1
ATOM 7247 O O . THR C 1 139 ? -39.672 12.653 86.309 1.00 15.89 138 THR C O 1
ATOM 7251 N N . MET C 1 140 ? -38.932 10.817 87.386 1.00 18.23 139 MET C N 1
ATOM 7252 C CA . MET C 1 140 ? -40.278 10.265 87.542 1.00 15.77 139 MET C CA 1
ATOM 7253 C C . MET C 1 140 ? -41.154 11.159 88.406 1.00 16.90 139 MET C C 1
ATOM 7254 O O . MET C 1 140 ? -42.343 11.349 88.097 1.00 15.83 139 MET C O 1
ATOM 7259 N N . ALA C 1 141 ? -40.603 11.708 89.484 1.00 16.47 140 ALA C N 1
ATOM 7260 C CA . ALA C 1 141 ? -41.401 12.580 90.341 1.00 17.03 140 ALA C CA 1
ATOM 7261 C C . ALA C 1 141 ? -41.748 13.872 89.627 1.00 18.01 140 ALA C C 1
ATOM 7262 O O . ALA C 1 141 ? -42.824 14.462 89.864 1.00 16.69 140 ALA C O 1
ATOM 7264 N N . SER C 1 142 ? -40.836 14.346 88.777 1.00 15.73 141 SER C N 1
ATOM 7265 C CA . SER C 1 142 ? -41.050 15.627 88.138 1.00 12.58 141 SER C CA 1
ATOM 7266 C C . SER C 1 142 ? -42.068 15.477 87.009 1.00 13.86 141 SER C C 1
ATOM 7267 O O . SER C 1 142 ? -42.862 16.377 86.774 1.00 15.22 141 SER C O 1
ATOM 7270 N N . VAL C 1 143 ? -42.031 14.336 86.301 1.00 13.00 142 VAL C N 1
ATOM 7271 C CA . VAL C 1 143 ? -43.001 14.090 85.255 1.00 12.95 142 VAL C CA 1
ATOM 7272 C C . VAL C 1 143 ? -44.384 13.971 85.926 1.00 18.04 142 VAL C C 1
ATOM 7273 O O . VAL C 1 143 ? -45.372 14.534 85.442 1.00 14.80 142 VAL C O 1
ATOM 7277 N N . HIS C 1 144 ? -44.466 13.298 87.074 1.00 16.74 143 HIS C N 1
ATOM 7278 C CA . HIS C 1 144 ? -45.774 13.198 87.724 1.00 17.97 143 HIS C CA 1
ATOM 7279 C C . HIS C 1 144 ? -46.293 14.563 88.158 1.00 17.76 143 HIS C C 1
ATOM 7280 O O . HIS C 1 144 ? -47.477 14.896 87.929 1.00 16.80 143 HIS C O 1
ATOM 7287 N N . ALA C 1 145 ? -45.423 15.387 88.751 1.00 15.59 144 ALA C N 1
ATOM 7288 C CA . ALA C 1 145 ? -45.805 16.743 89.198 1.00 15.49 144 ALA C CA 1
ATOM 7289 C C . ALA C 1 145 ? -46.347 17.553 88.024 1.00 14.70 144 ALA C C 1
ATOM 7290 O O . ALA C 1 145 ? -47.403 18.201 88.104 1.00 16.30 144 ALA C O 1
ATOM 7292 N N . PHE C 1 146 ? -45.628 17.480 86.903 1.00 14.53 145 PHE C N 1
ATOM 7293 C CA . PHE C 1 146 ? -46.023 18.163 85.708 1.00 13.53 145 PHE C CA 1
ATOM 7294 C C . PHE C 1 146 ? -47.407 17.718 85.204 1.00 11.38 145 PHE C C 1
ATOM 7295 O O . PHE C 1 146 ? -48.233 18.551 84.802 1.00 14.23 145 PHE C O 1
ATOM 7303 N N . ASN C 1 147 ? -47.631 16.410 85.187 1.00 13.48 146 ASN C N 1
ATOM 7304 C CA . ASN C 1 147 ? -48.879 15.859 84.690 1.00 14.23 146 ASN C CA 1
ATOM 7305 C C . ASN C 1 147 ? -50.038 16.294 85.597 1.00 16.65 146 ASN C C 1
ATOM 7306 O O . ASN C 1 147 ? -51.120 16.567 85.101 1.00 15.54 146 ASN C O 1
ATOM 7311 N N . LEU C 1 148 ? -49.799 16.363 86.910 1.00 16.46 147 LEU C N 1
ATOM 7312 C CA . LEU C 1 148 ? -50.824 16.873 87.839 1.00 19.66 147 LEU C CA 1
ATOM 7313 C C . LEU C 1 148 ? -51.129 18.336 87.515 1.00 18.62 147 LEU C C 1
ATOM 7314 O O . LEU C 1 148 ? -52.289 18.738 87.453 1.00 18.19 147 LEU C O 1
ATOM 7319 N N . TRP C 1 149 ? -50.078 19.149 87.326 1.00 14.35 148 TRP C N 1
ATOM 7320 C CA . TRP C 1 149 ? -50.265 20.521 86.945 1.00 15.11 148 TRP C CA 1
ATOM 7321 C C . TRP C 1 149 ? -51.061 20.634 85.650 1.00 13.75 148 TRP C C 1
ATOM 7322 O O . TRP C 1 149 ? -51.946 21.481 85.489 1.00 15.70 148 TRP C O 1
ATOM 7333 N N . LEU C 1 150 ? -50.729 19.764 84.690 1.00 13.78 149 LEU C N 1
ATOM 7334 C CA . LEU C 1 150 ? -51.335 19.859 83.351 1.00 13.91 149 LEU C CA 1
ATOM 7335 C C . LEU C 1 150 ? -52.831 19.550 83.413 1.00 16.27 149 LEU C C 1
ATOM 7336 O O . LEU C 1 150 ? -53.648 20.232 82.788 1.00 14.07 149 LEU C O 1
ATOM 7341 N N . ASP C 1 151 ? -53.167 18.538 84.188 1.00 14.09 150 ASP C N 1
ATOM 7342 C CA . ASP C 1 151 ? -54.573 18.124 84.287 1.00 17.31 150 ASP C CA 1
ATOM 7343 C C . ASP C 1 151 ? -55.357 19.203 85.039 1.00 17.90 150 ASP C C 1
ATOM 7344 O O . ASP C 1 151 ? -56.548 19.405 84.812 1.00 18.54 150 ASP C O 1
ATOM 7349 N N . GLU C 1 152 ? -54.683 19.871 85.964 1.00 15.14 151 GLU C N 1
ATOM 7350 C CA . GLU C 1 152 ? -55.310 21.009 86.661 1.00 15.74 151 GLU C CA 1
ATOM 7351 C C . GLU C 1 152 ? -55.577 22.245 85.798 1.00 22.81 151 GLU C C 1
ATOM 7352 O O . GLU C 1 152 ? -56.722 22.757 85.764 1.00 19.12 151 GLU C O 1
ATOM 7358 N N . ASP C 1 153 ? -54.558 22.744 85.081 1.00 14.73 152 ASP C N 1
ATOM 7359 C CA . ASP C 1 153 ? -54.739 23.975 84.301 1.00 15.10 152 ASP C CA 1
ATOM 7360 C C . ASP C 1 153 ? -55.417 23.764 82.931 1.00 14.03 152 ASP C C 1
ATOM 7361 O O . ASP C 1 153 ? -56.148 24.658 82.443 1.00 17.67 152 ASP C O 1
ATOM 7366 N N . TRP C 1 154 ? -55.159 22.607 82.306 1.00 15.42 153 TRP C N 1
ATOM 7367 C CA . TRP C 1 154 ? -55.605 22.318 80.935 1.00 14.67 153 TRP C CA 1
ATOM 7368 C C . TRP C 1 154 ? -56.585 21.166 80.862 1.00 11.66 153 TRP C C 1
ATOM 7369 O O . TRP C 1 154 ? -57.595 21.285 80.150 1.00 16.18 153 TRP C O 1
ATOM 7380 N N . GLY C 1 155 ? -56.332 20.099 81.608 1.00 13.75 154 GLY C N 1
ATOM 7381 C CA . GLY C 1 155 ? -57.167 18.906 81.598 1.00 14.74 154 GLY C CA 1
ATOM 7382 C C . GLY C 1 155 ? -56.770 17.989 80.446 1.00 11.00 154 GLY C C 1
ATOM 7383 O O . GLY C 1 155 ? -56.733 18.430 79.293 1.00 15.57 154 GLY C O 1
ATOM 7384 N N . PHE C 1 156 ? -56.461 16.745 80.775 1.00 14.26 155 PHE C N 1
ATOM 7385 C CA . PHE C 1 156 ? -56.096 15.799 79.733 1.00 17.12 155 PHE C CA 1
ATOM 7386 C C . PHE C 1 156 ? -57.177 15.715 78.644 1.00 15.41 155 PHE C C 1
ATOM 7387 O O . PHE C 1 156 ? -56.868 15.690 77.431 1.00 15.93 155 PHE C O 1
ATOM 7395 N N . ASP C 1 157 ? -58.462 15.682 79.053 1.00 16.75 156 ASP C N 1
ATOM 7396 C CA . ASP C 1 157 ? -59.535 15.749 78.067 1.00 18.41 156 ASP C CA 1
ATOM 7397 C C . ASP C 1 157 ? -60.886 16.026 78.739 1.00 18.84 156 ASP C C 1
ATOM 7398 O O . ASP C 1 157 ? -61.655 15.103 79.053 1.00 21.83 156 ASP C O 1
ATOM 7403 N N . ARG C 1 158 ? -61.139 17.308 78.979 1.00 19.21 157 ARG C N 1
ATOM 7404 C CA . ARG C 1 158 ? -62.367 17.735 79.672 1.00 20.53 157 ARG C CA 1
ATOM 7405 C C . ARG C 1 158 ? -63.582 17.429 78.805 1.00 18.30 157 ARG C C 1
ATOM 7406 O O . ARG C 1 158 ? -63.493 17.314 77.609 1.00 17.49 157 ARG C O 1
ATOM 7414 N N . PRO C 1 159 ? -64.764 17.320 79.421 1.00 21.00 158 PRO C N 1
ATOM 7415 C CA . PRO C 1 159 ? -65.941 16.875 78.670 1.00 27.66 158 PRO C CA 1
ATOM 7416 C C . PRO C 1 159 ? -66.305 17.655 77.397 1.00 19.03 158 PRO C C 1
ATOM 7417 O O . PRO C 1 159 ? -66.964 17.080 76.530 1.00 22.17 158 PRO C O 1
ATOM 7421 N N . ASP C 1 160 ? -65.890 18.929 77.263 1.00 16.98 159 ASP C N 1
ATOM 7422 C CA . ASP C 1 160 ? -66.159 19.694 76.038 1.00 20.06 159 ASP C CA 1
ATOM 7423 C C . ASP C 1 160 ? -65.385 19.154 74.825 1.00 18.54 159 ASP C C 1
ATOM 7424 O O . ASP C 1 160 ? -65.672 19.507 73.681 1.00 18.69 159 ASP C O 1
ATOM 7429 N N . HIS C 1 161 ? -64.439 18.269 75.108 1.00 20.68 160 HIS C N 1
ATOM 7430 C CA . HIS C 1 161 ? -63.583 17.669 74.061 1.00 15.42 160 HIS C CA 1
ATOM 7431 C C . HIS C 1 161 ? -62.984 18.674 73.096 1.00 16.10 160 HIS C C 1
ATOM 7432 O O . HIS C 1 161 ? -62.840 18.387 71.890 1.00 23.12 160 HIS C O 1
ATOM 7439 N N . ARG C 1 162 ? -62.597 19.844 73.606 1.00 15.93 161 ARG C N 1
ATOM 7440 C CA . ARG C 1 162 ? -61.955 20.865 72.783 1.00 14.82 161 ARG C CA 1
ATOM 7441 C C . ARG C 1 162 ? -60.427 20.722 72.873 1.00 12.02 161 ARG C C 1
ATOM 7442 O O . ARG C 1 162 ? -59.716 21.109 71.950 1.00 14.88 161 ARG C O 1
ATOM 7450 N N . ILE C 1 163 ? -59.937 20.171 73.979 1.00 13.23 162 ILE C N 1
ATOM 7451 C CA . ILE C 1 163 ? -58.477 20.155 74.187 1.00 14.57 162 ILE C CA 1
ATOM 7452 C C . ILE C 1 163 ? -57.996 18.791 74.610 1.00 16.56 162 ILE C C 1
ATOM 7453 O O . ILE C 1 163 ? -58.489 18.205 75.571 1.00 15.44 162 ILE C O 1
ATOM 7458 N N . ILE C 1 164 ? -57.047 18.243 73.849 1.00 12.08 163 ILE C N 1
ATOM 7459 C CA . ILE C 1 164 ? -56.396 17.010 74.271 1.00 13.40 163 ILE C CA 1
ATOM 7460 C C . ILE C 1 164 ? -55.036 17.421 74.823 1.00 15.99 163 ILE C C 1
ATOM 7461 O O . ILE C 1 164 ? -54.143 17.728 74.036 1.00 14.46 163 ILE C O 1
ATOM 7466 N N . ALA C 1 165 ? -54.896 17.516 76.146 1.00 12.71 164 ALA C N 1
ATOM 7467 C CA . ALA C 1 165 ? -53.599 17.905 76.722 1.00 12.91 164 ALA C CA 1
ATOM 7468 C C . ALA C 1 165 ? -52.832 16.647 77.024 1.00 15.67 164 ALA C C 1
ATOM 7469 O O . ALA C 1 165 ? -53.239 15.860 77.857 1.00 13.90 164 ALA C O 1
ATOM 7471 N N . ALA C 1 166 ? -51.694 16.471 76.354 1.00 12.91 165 ALA C N 1
ATOM 7472 C CA . ALA C 1 166 ? -50.952 15.239 76.448 1.00 14.77 165 ALA C CA 1
ATOM 7473 C C . ALA C 1 166 ? -49.953 15.245 77.603 1.00 13.45 165 ALA C C 1
ATOM 7474 O O . ALA C 1 166 ? -49.002 16.043 77.616 1.00 12.80 165 ALA C O 1
ATOM 7476 N N . PRO C 1 167 ? -50.138 14.345 78.588 1.00 11.65 166 PRO C N 1
ATOM 7477 C CA . PRO C 1 167 ? -49.184 14.283 79.693 1.00 10.23 166 PRO C CA 1
ATOM 7478 C C . PRO C 1 167 ? -47.886 13.621 79.193 1.00 14.48 166 PRO C C 1
ATOM 7479 O O . PRO C 1 167 ? -47.876 13.006 78.116 1.00 15.12 166 PRO C O 1
ATOM 7483 N N . ILE C 1 168 ? -46.826 13.738 79.977 1.00 15.73 167 ILE C N 1
ATOM 7484 C CA . ILE C 1 168 ? -45.542 13.103 79.615 1.00 13.97 167 ILE C CA 1
ATOM 7485 C C . ILE C 1 168 ? -45.440 11.761 80.310 1.00 15.95 167 ILE C C 1
ATOM 7486 O O . ILE C 1 168 ? -45.801 11.645 81.485 1.00 16.68 167 ILE C O 1
ATOM 7491 N N . VAL C 1 169 ? -44.943 10.745 79.606 1.00 14.95 168 VAL C N 1
ATOM 7492 C CA . VAL C 1 169 ? -44.566 9.477 80.256 1.00 13.83 168 VAL C CA 1
ATOM 7493 C C . VAL C 1 169 ? -43.073 9.304 80.049 1.00 13.24 168 VAL C C 1
ATOM 7494 O O . VAL C 1 169 ? -42.608 9.327 78.899 1.00 15.85 168 VAL C O 1
ATOM 7498 N N . SER C 1 170 ? -42.323 9.216 81.150 1.00 15.57 169 SER C N 1
ATOM 7499 C CA . SER C 1 170 ? -40.928 8.817 81.067 1.00 15.19 169 SER C CA 1
ATOM 7500 C C . SER C 1 170 ? -40.835 7.324 81.329 1.00 18.65 169 SER C C 1
ATOM 7501 O O . SER C 1 170 ? -41.423 6.801 82.289 1.00 17.39 169 SER C O 1
ATOM 7504 N N . LEU C 1 171 ? -40.057 6.641 80.501 1.00 13.78 170 LEU C N 1
ATOM 7505 C CA . LEU C 1 171 ? -39.781 5.228 80.712 1.00 15.25 170 LEU C CA 1
ATOM 7506 C C . LEU C 1 171 ? -38.510 5.001 81.562 1.00 16.53 170 LEU C C 1
ATOM 7507 O O . LEU C 1 171 ? -38.035 3.854 81.624 1.00 18.61 170 LEU C O 1
ATOM 7512 N N . ALA C 1 172 ? -37.977 6.044 82.208 1.00 15.41 171 ALA C N 1
ATOM 7513 C CA . ALA C 1 172 ? -36.682 5.941 82.897 1.00 18.59 171 ALA C CA 1
ATOM 7514 C C . ALA C 1 172 ? -36.706 4.864 83.973 1.00 21.21 171 ALA C C 1
ATOM 7515 O O . ALA C 1 172 ? -35.720 4.171 84.181 1.00 21.08 171 ALA C O 1
ATOM 7517 N N . ASP C 1 173 ? -37.829 4.751 84.673 1.00 18.82 172 ASP C N 1
ATOM 7518 C CA . ASP C 1 173 ? -38.045 3.628 85.610 1.00 20.42 172 ASP C CA 1
ATOM 7519 C C . ASP C 1 173 ? -39.288 2.917 85.098 1.00 19.82 172 ASP C C 1
ATOM 7520 O O . ASP C 1 173 ? -40.408 3.447 85.236 1.00 21.43 172 ASP C O 1
ATOM 7525 N N . PRO C 1 174 ? -39.123 1.745 84.448 1.00 19.25 173 PRO C N 1
ATOM 7526 C CA . PRO C 1 174 ? -40.282 1.260 83.719 1.00 20.68 173 PRO C CA 1
ATOM 7527 C C . PRO C 1 174 ? -41.446 0.777 84.581 1.00 27.73 173 PRO C C 1
ATOM 7528 O O . PRO C 1 174 ? -42.575 0.749 84.100 1.00 26.36 173 PRO C O 1
ATOM 7532 N N . THR C 1 175 ? -41.181 0.397 85.825 1.00 27.53 174 THR C N 1
ATOM 7533 C CA . THR C 1 175 ? -42.259 -0.010 86.733 1.00 28.53 174 THR C CA 1
ATOM 7534 C C . THR C 1 175 ? -43.057 1.215 87.156 1.00 24.12 174 THR C C 1
ATOM 7535 O O . THR C 1 175 ? -44.294 1.203 87.118 1.00 23.43 174 THR C O 1
ATOM 7539 N N . ARG C 1 176 ? -42.341 2.277 87.542 1.00 24.03 175 ARG C N 1
ATOM 7540 C CA . ARG C 1 176 ? -42.999 3.539 87.866 1.00 23.73 175 ARG C CA 1
ATOM 7541 C C . ARG C 1 176 ? -43.707 4.135 86.636 1.00 22.35 175 ARG C C 1
ATOM 7542 O O . ARG C 1 176 ? -44.745 4.778 86.780 1.00 21.69 175 ARG C O 1
ATOM 7550 N N . ALA C 1 177 ? -43.171 3.878 85.436 1.00 20.93 176 ALA C N 1
ATOM 7551 C CA . ALA C 1 177 ? -43.800 4.349 84.203 1.00 20.72 176 ALA C CA 1
ATOM 7552 C C . ALA C 1 177 ? -45.199 3.731 83.988 1.00 17.06 176 ALA C C 1
ATOM 7553 O O . ALA C 1 177 ? -46.109 4.402 83.493 1.00 19.89 176 ALA C O 1
ATOM 7555 N N . VAL C 1 178 ? -45.341 2.445 84.313 1.00 20.14 177 VAL C N 1
ATOM 7556 C CA . VAL C 1 178 ? -46.635 1.773 84.218 1.00 23.44 177 VAL C CA 1
ATOM 7557 C C . VAL C 1 178 ? -47.615 2.431 85.197 1.00 17.81 177 VAL C C 1
ATOM 7558 O O . VAL C 1 178 ? -48.780 2.669 84.850 1.00 19.65 177 VAL C O 1
ATOM 7562 N N . GLU C 1 179 ? -47.146 2.788 86.388 1.00 20.79 178 GLU C N 1
ATOM 7563 C CA . GLU C 1 179 ? -47.991 3.578 87.297 1.00 25.14 178 GLU C CA 1
ATOM 7564 C C . GLU C 1 179 ? -48.386 4.933 86.728 1.00 21.26 178 GLU C C 1
ATOM 7565 O O . GLU C 1 179 ? -49.496 5.370 86.911 1.00 22.13 178 GLU C O 1
ATOM 7571 N N . GLU C 1 180 ? -47.446 5.633 86.089 1.00 17.54 179 GLU C N 1
ATOM 7572 C CA . GLU C 1 180 ? -47.806 6.907 85.492 1.00 20.87 179 GLU C CA 1
ATOM 7573 C C . GLU C 1 180 ? -48.843 6.719 84.387 1.00 15.74 179 GLU C C 1
ATOM 7574 O O . GLU C 1 180 ? -49.761 7.516 84.253 1.00 18.84 179 GLU C O 1
ATOM 7580 N N . VAL C 1 181 ? -48.675 5.690 83.563 1.00 16.24 180 VAL C N 1
ATOM 7581 C CA . VAL C 1 181 ? -49.582 5.493 82.462 1.00 16.17 180 VAL C CA 1
ATOM 7582 C C . VAL C 1 181 ? -50.982 5.167 83.024 1.00 20.34 180 VAL C C 1
ATOM 7583 O O . VAL C 1 181 ? -51.980 5.734 82.609 1.00 19.46 180 VAL C O 1
ATOM 7587 N N . ASP C 1 182 ? -51.043 4.260 83.990 1.00 25.15 181 ASP C N 1
ATOM 7588 C CA . ASP C 1 182 ? -52.331 3.964 84.626 1.00 24.87 181 ASP C CA 1
ATOM 7589 C C . ASP C 1 182 ? -52.995 5.222 85.184 1.00 23.45 181 ASP C C 1
ATOM 7590 O O . ASP C 1 182 ? -54.204 5.408 85.022 1.00 22.68 181 ASP C O 1
ATOM 7595 N N . PHE C 1 183 ? -52.219 6.077 85.843 1.00 20.53 182 PHE C N 1
ATOM 7596 C CA . PHE C 1 183 ? -52.757 7.297 86.422 1.00 22.08 182 PHE C CA 1
ATOM 7597 C C . PHE C 1 183 ? -53.329 8.229 85.341 1.00 24.96 182 PHE C C 1
ATOM 7598 O O . PHE C 1 183 ? -54.436 8.724 85.484 1.00 19.77 182 PHE C O 1
ATOM 7606 N N . VAL C 1 184 ? -52.575 8.486 84.268 1.00 18.80 183 VAL C N 1
ATOM 7607 C CA . VAL C 1 184 ? -53.078 9.407 83.221 1.00 14.67 183 VAL C CA 1
ATOM 7608 C C . VAL C 1 184 ? -54.238 8.830 82.405 1.00 18.01 183 VAL C C 1
ATOM 7609 O O . VAL C 1 184 ? -55.170 9.549 82.071 1.00 20.43 183 VAL C O 1
ATOM 7613 N N . LEU C 1 185 ? -54.197 7.527 82.129 1.00 17.15 184 LEU C N 1
ATOM 7614 C CA . LEU C 1 185 ? -55.312 6.838 81.472 1.00 19.91 184 LEU C CA 1
ATOM 7615 C C . LEU C 1 185 ? -56.565 6.919 82.339 1.00 28.36 184 LEU C C 1
ATOM 7616 O O . LEU C 1 185 ? -57.664 7.183 81.839 1.00 26.08 184 LEU C O 1
ATOM 7621 N N . ALA C 1 186 ? -56.417 6.692 83.640 1.00 25.67 185 ALA C N 1
ATOM 7622 C CA . ALA C 1 186 ? -57.589 6.831 84.517 1.00 29.81 185 ALA C CA 1
ATOM 7623 C C . ALA C 1 186 ? -58.144 8.264 84.535 1.00 34.51 185 ALA C C 1
ATOM 7624 O O . ALA C 1 186 ? -59.346 8.461 84.712 1.00 30.09 185 ALA C O 1
ATOM 7626 N N . ARG C 1 187 ? -57.290 9.275 84.341 1.00 24.79 186 ARG C N 1
ATOM 7627 C CA . ARG C 1 187 ? -57.771 10.646 84.248 1.00 23.02 186 ARG C CA 1
ATOM 7628 C C . ARG C 1 187 ? -58.229 11.031 82.827 1.00 26.22 186 ARG C C 1
ATOM 7629 O O . ARG C 1 187 ? -58.517 12.187 82.551 1.00 26.96 186 ARG C O 1
ATOM 7637 N N . GLY C 1 188 ? -58.302 10.067 81.931 1.00 24.12 187 GLY C N 1
ATOM 7638 C CA . GLY C 1 188 ? -58.875 10.316 80.624 1.00 25.28 187 GLY C CA 1
ATOM 7639 C C . GLY C 1 188 ? -57.923 10.763 79.529 1.00 18.38 187 GLY C C 1
ATOM 7640 O O . GLY C 1 188 ? -58.363 11.163 78.478 1.00 18.95 187 GLY C O 1
ATOM 7641 N N . ALA C 1 189 ? -56.604 10.650 79.731 1.00 18.54 188 ALA C N 1
ATOM 7642 C CA . ALA C 1 189 ? -55.680 11.029 78.647 1.00 19.40 188 ALA C CA 1
ATOM 7643 C C . ALA C 1 189 ? -55.964 10.248 77.366 1.00 16.72 188 ALA C C 1
ATOM 7644 O O . ALA C 1 189 ? -56.210 9.041 77.415 1.00 16.08 188 ALA C O 1
ATOM 7646 N N . LYS C 1 190 ? -55.862 10.934 76.236 1.00 14.53 189 LYS C N 1
ATOM 7647 C CA . LYS C 1 190 ? -56.138 10.356 74.928 1.00 15.16 189 LYS C CA 1
ATOM 7648 C C . LYS C 1 190 ? -54.867 10.287 74.062 1.00 16.26 189 LYS C C 1
ATOM 7649 O O . LYS C 1 190 ? -54.884 9.719 72.953 1.00 14.73 189 LYS C O 1
ATOM 7655 N N . LEU C 1 191 ? -53.809 10.922 74.557 1.00 17.42 190 LEU C N 1
ATOM 7656 C CA . LEU C 1 191 ? -52.504 10.971 73.847 1.00 13.89 190 LEU C CA 1
ATOM 7657 C C . LEU C 1 191 ? -51.462 11.133 74.949 1.00 14.51 190 LEU C C 1
ATOM 7658 O O . LEU C 1 191 ? -51.703 11.889 75.914 1.00 15.75 190 LEU C O 1
ATOM 7663 N N . VAL C 1 192 ? -50.342 10.400 74.882 1.00 13.94 191 VAL C N 1
ATOM 7664 C CA . VAL C 1 192 ? -49.272 10.637 75.851 1.00 13.95 191 VAL C CA 1
ATOM 7665 C C . VAL C 1 192 ? -47.996 10.977 75.073 1.00 14.87 191 VAL C C 1
ATOM 7666 O O . VAL C 1 192 ? -47.806 10.485 73.952 1.00 18.76 191 VAL C O 1
ATOM 7670 N N . LEU C 1 193 ? -47.124 11.774 75.667 1.00 14.70 192 LEU C N 1
ATOM 7671 C CA . LEU C 1 193 ? -45.857 12.111 75.003 1.00 15.79 192 LEU C CA 1
ATOM 7672 C C . LEU C 1 193 ? -44.725 11.314 75.626 1.00 13.74 192 LEU C C 1
ATOM 7673 O O . LEU C 1 193 ? -44.551 11.328 76.839 1.00 17.87 192 LEU C O 1
ATOM 7678 N N . VAL C 1 194 ? -43.941 10.623 74.803 1.00 12.71 193 VAL C N 1
ATOM 7679 C CA . VAL C 1 194 ? -42.699 10.049 75.276 1.00 11.08 193 VAL C CA 1
ATOM 7680 C C . VAL C 1 194 ? -41.608 10.784 74.519 1.00 11.47 193 VAL C C 1
ATOM 7681 O O . VAL C 1 194 ? -41.792 11.111 73.347 1.00 12.88 193 VAL C O 1
ATOM 7685 N N . ARG C 1 195 ? -40.516 11.097 75.205 1.00 11.52 194 ARG C N 1
ATOM 7686 C CA . ARG C 1 195 ? -39.496 11.904 74.566 1.00 13.01 194 ARG C CA 1
ATOM 7687 C C . ARG C 1 195 ? -38.779 11.125 73.440 1.00 18.96 194 ARG C C 1
ATOM 7688 O O . ARG C 1 195 ? -38.397 9.982 73.633 1.00 14.65 194 ARG C O 1
ATOM 7696 N N . PRO C 1 196 ? -38.573 11.763 72.278 1.00 11.55 195 PRO C N 1
ATOM 7697 C CA . PRO C 1 196 ? -37.868 11.054 71.172 1.00 10.95 195 PRO C CA 1
ATOM 7698 C C . PRO C 1 196 ? -36.361 11.074 71.433 1.00 12.92 195 PRO C C 1
ATOM 7699 O O . PRO C 1 196 ? -35.633 11.877 70.866 1.00 13.60 195 PRO C O 1
ATOM 7703 N N . ALA C 1 197 ? -35.923 10.201 72.324 1.00 10.95 196 ALA C N 1
ATOM 7704 C CA . ALA C 1 197 ? -34.542 10.228 72.791 1.00 9.89 196 ALA C CA 1
ATOM 7705 C C . ALA C 1 197 ? -34.282 8.884 73.449 1.00 13.40 196 ALA C C 1
ATOM 7706 O O . ALA C 1 197 ? -35.217 8.167 73.831 1.00 13.49 196 ALA C O 1
ATOM 7708 N N . PRO C 1 198 ? -33.013 8.549 73.618 1.00 13.37 197 PRO C N 1
ATOM 7709 C CA . PRO C 1 198 ? -32.665 7.384 74.451 1.00 14.30 197 PRO C CA 1
ATOM 7710 C C . PRO C 1 198 ? -33.335 7.453 75.820 1.00 13.28 197 PRO C C 1
ATOM 7711 O O . PRO C 1 198 ? -33.466 8.535 76.406 1.00 14.37 197 PRO C O 1
ATOM 7715 N N . VAL C 1 199 ? -33.787 6.315 76.328 1.00 14.88 198 VAL C N 1
ATOM 7716 C CA . VAL C 1 199 ? -34.425 6.302 77.649 1.00 13.27 198 VAL C CA 1
ATOM 7717 C C . VAL C 1 199 ? -33.358 6.248 78.730 1.00 16.70 198 VAL C C 1
ATOM 7718 O O . VAL C 1 199 ? -32.518 5.338 78.737 1.00 16.59 198 VAL C O 1
ATOM 7722 N N . PRO C 1 200 ? -33.390 7.199 79.664 1.00 14.74 199 PRO C N 1
ATOM 7723 C CA . PRO C 1 200 ? -32.373 7.197 80.717 1.00 17.10 199 PRO C CA 1
ATOM 7724 C C . PRO C 1 200 ? -32.457 5.924 81.570 1.00 19.68 199 PRO C C 1
ATOM 7725 O O . PRO C 1 200 ? -33.551 5.393 81.822 1.00 17.37 199 PRO C O 1
ATOM 7729 N N . GLY C 1 201 ? -31.304 5.457 82.021 1.00 16.60 200 GLY C N 1
ATOM 7730 C CA . GLY C 1 201 ? -31.291 4.260 82.885 1.00 20.32 200 GLY C CA 1
ATOM 7731 C C . GLY C 1 201 ? -30.433 4.447 84.115 1.00 25.11 200 GLY C C 1
ATOM 7732 O O . GLY C 1 201 ? -29.559 5.301 84.137 1.00 24.05 200 GLY C O 1
ATOM 7733 N N . LEU C 1 202 ? -30.714 3.678 85.166 1.00 27.86 201 LEU C N 1
ATOM 7734 C CA . LEU C 1 202 ? -29.873 3.702 86.359 1.00 25.59 201 LEU C CA 1
ATOM 7735 C C . LEU C 1 202 ? -28.476 3.246 86.009 1.00 35.22 201 LEU C C 1
ATOM 7736 O O . LEU C 1 202 ? -27.491 3.812 86.478 1.00 32.02 201 LEU C O 1
ATOM 7741 N N . VAL C 1 203 ? -28.396 2.225 85.165 1.00 30.71 202 VAL C N 1
ATOM 7742 C CA . VAL C 1 203 ? -27.123 1.614 84.824 1.00 28.79 202 VAL C CA 1
ATOM 7743 C C . VAL C 1 203 ? -26.565 2.217 83.551 1.00 35.70 202 VAL C C 1
ATOM 7744 O O . VAL C 1 203 ? -25.404 2.610 83.510 1.00 32.87 202 VAL C O 1
ATOM 7748 N N . LYS C 1 204 ? -27.404 2.287 82.518 1.00 26.44 203 LYS C N 1
ATOM 7749 C CA . LYS C 1 204 ? -27.000 2.767 81.200 1.00 23.39 203 LYS C CA 1
ATOM 7750 C C . LYS C 1 204 ? -28.287 3.114 80.439 1.00 21.65 203 LYS C C 1
ATOM 7751 O O . LYS C 1 204 ? -29.355 2.682 80.835 1.00 21.44 203 LYS C O 1
ATOM 7757 N N . PRO C 1 205 ? -28.180 3.884 79.343 1.00 21.83 204 PRO C N 1
ATOM 7758 C CA . PRO C 1 205 ? -29.407 4.246 78.616 1.00 19.33 204 PRO C CA 1
ATOM 7759 C C . PRO C 1 205 ? -30.029 3.053 77.899 1.00 24.42 204 PRO C C 1
ATOM 7760 O O . PRO C 1 205 ? -29.346 2.064 77.642 1.00 24.42 204 PRO C O 1
ATOM 7764 N N . ARG C 1 206 ? -31.315 3.150 77.560 1.00 15.32 205 ARG C N 1
ATOM 7765 C CA . ARG C 1 206 ? -32.022 2.065 76.864 1.00 16.74 205 ARG C CA 1
ATOM 7766 C C . ARG C 1 206 ? -32.671 2.522 75.536 1.00 18.19 205 ARG C C 1
ATOM 7767 O O . ARG C 1 206 ? -33.055 3.690 75.352 1.00 15.23 205 ARG C O 1
ATOM 7775 N N . SER C 1 207 ? -32.766 1.587 74.604 1.00 16.04 206 SER C N 1
ATOM 7776 C CA . SER C 1 207 ? -33.579 1.734 73.403 1.00 19.73 206 SER C CA 1
ATOM 7777 C C . SER C 1 207 ? -35.050 1.878 73.813 1.00 20.62 206 SER C C 1
ATOM 7778 O O . SER C 1 207 ? -35.474 1.306 74.810 1.00 17.07 206 SER C O 1
ATOM 7781 N N . LEU C 1 208 ? -35.821 2.648 73.044 1.00 13.04 207 LEU C N 1
ATOM 7782 C CA . LEU C 1 208 ? -37.270 2.722 73.269 1.00 15.01 207 LEU C CA 1
ATOM 7783 C C . LEU C 1 208 ? -37.895 1.331 73.196 1.00 20.63 207 LEU C C 1
ATOM 7784 O O . LEU C 1 208 ? -38.870 1.051 73.885 1.00 16.51 207 LEU C O 1
ATOM 7789 N N . GLY C 1 209 ? -37.304 0.461 72.383 1.00 14.98 208 GLY C N 1
ATOM 7790 C CA . GLY C 1 209 ? -37.750 -0.939 72.229 1.00 15.02 208 GLY C CA 1
ATOM 7791 C C . GLY C 1 209 ? -37.163 -1.985 73.167 1.00 19.14 208 GLY C C 1
ATOM 7792 O O . GLY C 1 209 ? -37.323 -3.179 72.900 1.00 20.10 208 GLY C O 1
ATOM 7793 N N . ASP C 1 210 ? -36.503 -1.553 74.240 1.00 18.17 209 ASP C N 1
ATOM 7794 C CA . ASP C 1 210 ? -36.080 -2.447 75.321 1.00 15.32 209 ASP C CA 1
ATOM 7795 C C . ASP C 1 210 ? -37.263 -3.274 75.823 1.00 24.34 209 ASP C C 1
ATOM 7796 O O . ASP C 1 210 ? -38.343 -2.756 76.017 1.00 16.51 209 ASP C O 1
ATOM 7801 N N . ARG C 1 211 ? -37.073 -4.567 76.044 1.00 22.24 210 ARG C N 1
ATOM 7802 C CA . ARG C 1 211 ? -38.185 -5.379 76.489 1.00 18.65 210 ARG C CA 1
ATOM 7803 C C . ARG C 1 211 ? -38.760 -4.963 77.837 1.00 16.23 210 ARG C C 1
ATOM 7804 O O . ARG C 1 211 ? -39.931 -5.248 78.120 1.00 22.43 210 ARG C O 1
ATOM 7812 N N . SER C 1 212 ? -37.962 -4.307 78.669 1.00 20.33 211 SER C N 1
ATOM 7813 C CA . SER C 1 212 ? -38.483 -3.829 79.939 1.00 18.26 211 SER C CA 1
ATOM 7814 C C . SER C 1 212 ? -39.555 -2.726 79.768 1.00 18.90 211 SER C C 1
ATOM 7815 O O . SER C 1 212 ? -40.258 -2.376 80.725 1.00 23.01 211 SER C O 1
ATOM 7818 N N . HIS C 1 213 ? -39.693 -2.200 78.551 1.00 20.03 212 HIS C N 1
ATOM 7819 C CA . HIS C 1 213 ? -40.728 -1.190 78.298 1.00 20.91 212 HIS C CA 1
ATOM 7820 C C . HIS C 1 213 ? -42.006 -1.792 77.811 1.00 25.40 212 HIS C C 1
ATOM 7821 O O . HIS C 1 213 ? -43.002 -1.083 77.643 1.00 20.64 212 HIS C O 1
ATOM 7828 N N . ASP C 1 214 ? -42.004 -3.097 77.543 1.00 20.10 213 ASP C N 1
ATOM 7829 C CA . ASP C 1 214 ? -43.200 -3.731 77.010 1.00 19.89 213 ASP C CA 1
ATOM 7830 C C . ASP C 1 214 ? -44.489 -3.489 77.824 1.00 15.32 213 ASP C C 1
ATOM 7831 O O . ASP C 1 214 ? -45.549 -3.321 77.244 1.00 18.77 213 ASP C O 1
ATOM 7836 N N . PRO C 1 215 ? -44.401 -3.495 79.158 1.00 20.80 214 PRO C N 1
ATOM 7837 C CA . PRO C 1 215 ? -45.649 -3.263 79.903 1.00 23.57 214 PRO C CA 1
ATOM 7838 C C . PRO C 1 215 ? -46.294 -1.880 79.626 1.00 19.78 214 PRO C C 1
ATOM 7839 O O . PRO C 1 215 ? -47.508 -1.783 79.493 1.00 22.33 214 PRO C O 1
ATOM 7843 N N . VAL C 1 216 ? -45.473 -0.840 79.496 1.00 20.72 215 VAL C N 1
ATOM 7844 C CA . VAL C 1 216 ? -45.971 0.483 79.082 1.00 18.51 215 VAL C CA 1
ATOM 7845 C C . VAL C 1 216 ? -46.607 0.446 77.681 1.00 17.24 215 VAL C C 1
ATOM 7846 O O . VAL C 1 216 ? -47.717 0.938 77.495 1.00 19.92 215 VAL C O 1
ATOM 7850 N N . TRP C 1 217 ? -45.900 -0.057 76.673 1.00 15.09 216 TRP C N 1
ATOM 7851 C CA . TRP C 1 217 ? -46.510 -0.095 75.333 1.00 15.00 216 TRP C CA 1
ATOM 7852 C C . TRP C 1 217 ? -47.769 -0.919 75.307 1.00 15.39 216 TRP C C 1
ATOM 7853 O O . TRP C 1 217 ? -48.720 -0.574 74.583 1.00 17.80 216 TRP C O 1
ATOM 7864 N N . ALA C 1 218 ? -47.801 -2.007 76.080 1.00 18.91 217 ALA C N 1
ATOM 7865 C CA . ALA C 1 218 ? -49.033 -2.814 76.124 1.00 19.96 217 ALA C CA 1
ATOM 7866 C C . ALA C 1 218 ? -50.213 -2.030 76.742 1.00 20.09 217 ALA C C 1
ATOM 7867 O O . ALA C 1 218 ? -51.347 -2.110 76.237 1.00 22.40 217 ALA C O 1
ATOM 7869 N N . ARG C 1 219 ? -49.959 -1.280 77.822 1.00 20.28 218 ARG C N 1
ATOM 7870 C CA . ARG C 1 219 ? -51.025 -0.441 78.377 1.00 21.78 218 ARG C CA 1
ATOM 7871 C C . ARG C 1 219 ? -51.580 0.549 77.338 1.00 21.70 218 ARG C C 1
ATOM 7872 O O . ARG C 1 219 ? -52.785 0.723 77.207 1.00 20.87 218 ARG C O 1
ATOM 7880 N N . LEU C 1 220 ? -50.702 1.214 76.592 1.00 16.85 219 LEU C N 1
ATOM 7881 C CA . LEU C 1 220 ? -51.192 2.215 75.647 1.00 17.33 219 LEU C CA 1
ATOM 7882 C C . LEU C 1 220 ? -51.933 1.549 74.497 1.00 14.20 219 LEU C C 1
ATOM 7883 O O . LEU C 1 220 ? -52.954 2.040 74.016 1.00 20.61 219 LEU C O 1
ATOM 7888 N N . ALA C 1 221 ? -51.379 0.440 74.003 1.00 16.67 220 ALA C N 1
ATOM 7889 C CA . ALA C 1 221 ? -51.947 -0.185 72.847 1.00 15.41 220 ALA C CA 1
ATOM 7890 C C . ALA C 1 221 ? -53.358 -0.730 73.180 1.00 17.12 220 ALA C C 1
ATOM 7891 O O . ALA C 1 221 ? -54.278 -0.577 72.394 1.00 18.40 220 ALA C O 1
ATOM 7893 N N . GLU C 1 222 ? -53.510 -1.313 74.370 1.00 21.08 221 GLU C N 1
ATOM 7894 C CA . GLU C 1 222 ? -54.814 -1.871 74.805 1.00 23.15 221 GLU C CA 1
ATOM 7895 C C . GLU C 1 222 ? -55.822 -0.777 75.030 1.00 20.94 221 GLU C C 1
ATOM 7896 O O . GLU C 1 222 ? -57.021 -0.964 74.797 1.00 22.98 221 GLU C O 1
ATOM 7902 N N . ALA C 1 223 ? -55.337 0.379 75.488 1.00 17.70 222 ALA C N 1
ATOM 7903 C CA . ALA C 1 223 ? -56.211 1.523 75.731 1.00 14.91 222 ALA C CA 1
ATOM 7904 C C . ALA C 1 223 ? -56.575 2.289 74.455 1.00 23.11 222 ALA C C 1
ATOM 7905 O O . ALA C 1 223 ? -57.453 3.145 74.469 1.00 22.65 222 ALA C O 1
ATOM 7907 N N . GLY C 1 224 ? -55.894 1.991 73.356 1.00 19.27 223 GLY C N 1
ATOM 7908 C CA . GLY C 1 224 ? -56.094 2.733 72.110 1.00 17.90 223 GLY C CA 1
ATOM 7909 C C . GLY C 1 224 ? -55.557 4.156 72.159 1.00 18.75 223 GLY C C 1
ATOM 7910 O O . GLY C 1 224 ? -55.984 5.020 71.368 1.00 21.68 223 GLY C O 1
ATOM 7911 N N . VAL C 1 225 ? -54.590 4.396 73.040 1.00 19.21 224 VAL C N 1
ATOM 7912 C CA . VAL C 1 225 ? -53.998 5.720 73.215 1.00 19.88 224 VAL C CA 1
ATOM 7913 C C . VAL C 1 225 ? -52.615 5.771 72.532 1.00 14.33 224 VAL C C 1
ATOM 7914 O O . VAL C 1 225 ? -51.699 4.998 72.895 1.00 16.26 224 VAL C O 1
ATOM 7918 N N . PRO C 1 226 ? -52.455 6.679 71.543 1.00 17.38 225 PRO C N 1
ATOM 7919 C CA . PRO C 1 226 ? -51.160 6.758 70.854 1.00 19.05 225 PRO C CA 1
ATOM 7920 C C . PRO C 1 226 ? -50.046 7.330 71.714 1.00 18.37 225 PRO C C 1
ATOM 7921 O O . PRO C 1 226 ? -50.290 8.077 72.658 1.00 14.97 225 PRO C O 1
ATOM 7925 N N . VAL C 1 227 ? -48.812 6.987 71.362 1.00 17.71 226 VAL C N 1
ATOM 7926 C CA . VAL C 1 227 ? -47.655 7.665 71.912 1.00 17.34 226 VAL C CA 1
ATOM 7927 C C . VAL C 1 227 ? -47.290 8.770 70.934 1.00 16.16 226 VAL C C 1
ATOM 7928 O O . VAL C 1 227 ? -47.194 8.546 69.720 1.00 17.55 226 VAL C O 1
ATOM 7932 N N . GLY C 1 228 ? -47.085 9.975 71.456 1.00 13.91 227 GLY C N 1
ATOM 7933 C CA . GLY C 1 228 ? -46.643 11.057 70.583 1.00 12.88 227 GLY C CA 1
ATOM 7934 C C . GLY C 1 228 ? -45.195 11.383 70.867 1.00 14.55 227 GLY C C 1
ATOM 7935 O O . GLY C 1 228 ? -44.749 11.308 72.008 1.00 12.18 227 GLY C O 1
ATOM 7936 N N . PHE C 1 229 ? -44.460 11.705 69.792 1.00 12.59 228 PHE C N 1
ATOM 7937 C CA . PHE C 1 229 ? -43.055 12.086 69.877 1.00 11.16 228 PHE C CA 1
ATOM 7938 C C . PHE C 1 229 ? -42.917 13.507 69.336 1.00 10.92 228 PHE C C 1
ATOM 7939 O O . PHE C 1 229 ? -43.015 13.743 68.125 1.00 12.00 228 PHE C O 1
ATOM 7947 N N . HIS C 1 230 ? -42.719 14.462 70.236 1.00 10.93 229 HIS C N 1
ATOM 7948 C CA . HIS C 1 230 ? -42.616 15.865 69.838 1.00 11.75 229 HIS C CA 1
ATOM 7949 C C . HIS C 1 230 ? -41.220 16.326 69.989 1.00 13.22 229 HIS C C 1
ATOM 7950 O O . HIS C 1 230 ? -40.556 15.937 70.953 1.00 12.85 229 HIS C O 1
ATOM 7957 N N . LEU C 1 231 ? -40.778 17.160 69.050 1.00 12.32 230 LEU C N 1
ATOM 7958 C CA . LEU C 1 231 ? -39.464 17.806 69.131 1.00 13.19 230 LEU C CA 1
ATOM 7959 C C . LEU C 1 231 ? -39.123 18.222 70.566 1.00 14.52 230 LEU C C 1
ATOM 7960 O O . LEU C 1 231 ? -39.889 18.938 71.210 1.00 11.90 230 LEU C O 1
ATOM 7965 N N . SER C 1 232 ? -37.917 17.864 71.029 1.00 11.94 231 SER C N 1
ATOM 7966 C CA . SER C 1 232 ? -37.554 18.054 72.444 1.00 11.57 231 SER C CA 1
ATOM 7967 C C . SER C 1 232 ? -36.070 18.358 72.526 1.00 13.85 231 SER C C 1
ATOM 7968 O O . SER C 1 232 ? -35.369 18.278 71.511 1.00 12.41 231 SER C O 1
ATOM 7971 N N . ASP C 1 233 ? -35.576 18.646 73.735 1.00 12.18 232 ASP C N 1
ATOM 7972 C CA . ASP C 1 233 ? -34.132 18.441 73.953 1.00 11.31 232 ASP C CA 1
ATOM 7973 C C . ASP C 1 233 ? -33.912 16.952 74.101 1.00 12.27 232 ASP C C 1
ATOM 7974 O O . ASP C 1 233 ? -34.220 16.360 75.121 1.00 13.96 232 ASP C O 1
ATOM 7979 N N . SER C 1 234 ? -33.358 16.321 73.059 1.00 10.78 233 SER C N 1
ATOM 7980 C CA . SER C 1 234 ? -33.150 14.892 73.030 1.00 10.87 233 SER C CA 1
ATOM 7981 C C . SER C 1 234 ? -31.680 14.535 73.268 1.00 10.47 233 SER C C 1
ATOM 7982 O O . SER C 1 234 ? -31.313 13.369 73.132 1.00 15.61 233 SER C O 1
ATOM 7985 N N . GLY C 1 235 ? -30.906 15.531 73.661 1.00 13.10 234 GLY C N 1
ATOM 7986 C CA . GLY C 1 235 ? -29.474 15.325 73.960 1.00 15.77 234 GLY C CA 1
ATOM 7987 C C . GLY C 1 235 ? -28.619 15.262 72.715 1.00 17.81 234 GLY C C 1
ATOM 7988 O O . GLY C 1 235 ? -27.434 14.871 72.812 1.00 18.22 234 GLY C O 1
ATOM 7989 N N . TYR C 1 236 ? -29.172 15.625 71.549 1.00 15.70 235 TYR C N 1
ATOM 7990 C CA . TYR C 1 236 ? -28.390 15.523 70.280 1.00 13.11 235 TYR C CA 1
ATOM 7991 C C . TYR C 1 236 ? -27.287 16.543 70.077 1.00 28.80 235 TYR C C 1
ATOM 7992 O O . TYR C 1 236 ? -26.452 16.416 69.182 1.00 22.10 235 TYR C O 1
ATOM 8001 N N . LEU C 1 237 ? -27.253 17.563 70.914 1.00 18.41 236 LEU C N 1
ATOM 8002 C CA . LEU C 1 237 ? -26.083 18.436 70.859 1.00 19.39 236 LEU C CA 1
ATOM 8003 C C . LEU C 1 237 ? -24.778 17.670 71.124 1.00 28.80 236 LEU C C 1
ATOM 8004 O O . LEU C 1 237 ? -23.723 18.225 70.876 1.00 20.53 236 LEU C O 1
ATOM 8009 N N . HIS C 1 238 ? -24.837 16.422 71.612 1.00 34.27 237 HIS C N 1
ATOM 8010 C CA . HIS C 1 238 ? -23.584 15.622 71.771 1.00 26.66 237 HIS C CA 1
ATOM 8011 C C . HIS C 1 238 ? -22.830 15.382 70.466 1.00 32.93 237 HIS C C 1
ATOM 8012 O O . HIS C 1 238 ? -21.602 15.251 70.466 1.00 30.44 237 HIS C O 1
ATOM 8019 N N . ILE C 1 239 ? -23.541 15.360 69.345 1.00 25.28 238 ILE C N 1
ATOM 8020 C CA . ILE C 1 239 ? -22.890 15.257 68.036 1.00 28.43 238 ILE C CA 1
ATOM 8021 C C . ILE C 1 239 ? -22.076 16.510 67.713 1.00 34.35 238 ILE C C 1
ATOM 8022 O O . ILE C 1 239 ? -20.886 16.435 67.368 1.00 31.36 238 ILE C O 1
ATOM 8027 N N . ALA C 1 240 ? -22.704 17.674 67.813 1.00 28.85 239 ALA C N 1
ATOM 8028 C CA . ALA C 1 240 ? -21.952 18.915 67.633 1.00 27.26 239 ALA C CA 1
ATOM 8029 C C . ALA C 1 240 ? -20.770 18.944 68.606 1.00 30.37 239 ALA C C 1
ATOM 8030 O O . ALA C 1 240 ? -19.688 19.430 68.259 1.00 28.51 239 ALA C O 1
ATOM 8032 N N . ALA C 1 241 ? -20.965 18.388 69.802 1.00 29.79 240 ALA C N 1
ATOM 8033 C CA . ALA C 1 241 ? -19.911 18.364 70.815 1.00 29.97 240 ALA C CA 1
ATOM 8034 C C . ALA C 1 241 ? -18.696 17.556 70.352 1.00 18.21 240 ALA C C 1
ATOM 8035 O O . ALA C 1 241 ? -17.548 17.970 70.542 1.00 25.30 240 ALA C O 1
ATOM 8037 N N . ALA C 1 242 ? -18.967 16.410 69.756 1.00 21.65 241 ALA C N 1
ATOM 8038 C CA . ALA C 1 242 ? -17.908 15.559 69.257 1.00 18.37 241 ALA C CA 1
ATOM 8039 C C . ALA C 1 242 ? -17.104 16.290 68.194 1.00 20.66 241 ALA C C 1
ATOM 8040 O O . ALA C 1 242 ? -15.933 15.977 68.026 1.00 18.30 241 ALA C O 1
ATOM 8042 N N . TRP C 1 243 ? -17.745 17.223 67.469 1.00 15.43 242 TRP C N 1
ATOM 8043 C CA . TRP C 1 243 ? -17.102 18.058 66.419 1.00 16.65 242 TRP C CA 1
ATOM 8044 C C . TRP C 1 243 ? -16.485 19.339 66.934 1.00 24.24 242 TRP C C 1
ATOM 8045 O O . TRP C 1 243 ? -16.142 20.206 66.153 1.00 25.54 242 TRP C O 1
ATOM 8056 N N . GLY C 1 244 ? -16.318 19.440 68.251 1.00 24.76 243 GLY C N 1
ATOM 8057 C CA . GLY C 1 244 ? -15.645 20.594 68.836 1.00 33.13 243 GLY C CA 1
ATOM 8058 C C . GLY C 1 244 ? -16.569 21.731 69.228 1.00 40.70 243 GLY C C 1
ATOM 8059 O O . GLY C 1 244 ? -16.102 22.770 69.706 1.00 32.17 243 GLY C O 1
ATOM 8060 N N . GLY C 1 245 ? -17.873 21.532 69.044 1.00 30.85 244 GLY C N 1
ATOM 8061 C CA . GLY C 1 245 ? -18.868 22.579 69.330 1.00 41.08 244 GLY C CA 1
ATOM 8062 C C . GLY C 1 245 ? -18.990 22.927 70.803 1.00 67.34 244 GLY C C 1
ATOM 8063 O O . GLY C 1 245 ? -19.198 22.049 71.641 1.00 58.03 244 GLY C O 1
ATOM 8064 N N . ALA C 1 254 ? -24.580 34.233 68.027 1.00 69.46 253 ALA C N 1
ATOM 8065 C CA . ALA C 1 254 ? -24.041 33.379 69.078 1.00 76.15 253 ALA C CA 1
ATOM 8066 C C . ALA C 1 254 ? -24.257 31.888 68.788 1.00 64.39 253 ALA C C 1
ATOM 8067 O O . ALA C 1 254 ? -23.829 31.034 69.564 1.00 71.88 253 ALA C O 1
ATOM 8069 N N . LYS C 1 255 ? -24.922 31.573 67.677 1.00 46.52 254 LYS C N 1
ATOM 8070 C CA . LYS C 1 255 ? -25.140 30.180 67.295 1.00 51.49 254 LYS C CA 1
ATOM 8071 C C . LYS C 1 255 ? -24.106 29.731 66.255 1.00 38.03 254 LYS C C 1
ATOM 8072 O O . LYS C 1 255 ? -23.962 30.370 65.215 1.00 41.01 254 LYS C O 1
ATOM 8078 N N . ASP C 1 256 ? -23.376 28.655 66.542 1.00 33.66 255 ASP C N 1
ATOM 8079 C CA . ASP C 1 256 ? -22.460 28.078 65.546 1.00 26.97 255 ASP C CA 1
ATOM 8080 C C . ASP C 1 256 ? -23.348 27.397 64.519 1.00 22.15 255 ASP C C 1
ATOM 8081 O O . ASP C 1 256 ? -24.150 26.530 64.869 1.00 23.59 255 ASP C O 1
ATOM 8086 N N . PRO C 1 257 ? -23.248 27.821 63.258 1.00 22.45 256 PRO C N 1
ATOM 8087 C CA . PRO C 1 257 ? -24.114 27.343 62.197 1.00 23.52 256 PRO C CA 1
ATOM 8088 C C . PRO C 1 257 ? -24.002 25.829 61.971 1.00 17.41 256 PRO C C 1
ATOM 8089 O O . PRO C 1 257 ? -24.958 25.201 61.491 1.00 22.37 256 PRO C O 1
ATOM 8093 N N . LEU C 1 258 ? -22.865 25.253 62.361 1.00 16.18 257 LEU C N 1
ATOM 8094 C CA . LEU C 1 258 ? -22.638 23.801 62.151 1.00 15.89 257 LEU C CA 1
ATOM 8095 C C . LEU C 1 258 ? -23.560 22.975 63.047 1.00 18.31 257 LEU C C 1
ATOM 8096 O O . LEU C 1 258 ? -24.046 21.911 62.651 1.00 17.47 257 LEU C O 1
ATOM 8101 N N . ASP C 1 259 ? -23.831 23.470 64.252 1.00 18.09 258 ASP C N 1
ATOM 8102 C CA . ASP C 1 259 ? -24.574 22.663 65.225 1.00 26.21 258 ASP C CA 1
ATOM 8103 C C . ASP C 1 259 ? -25.911 22.152 64.665 1.00 24.05 258 ASP C C 1
ATOM 8104 O O . ASP C 1 259 ? -26.218 20.960 64.743 1.00 23.99 258 ASP C O 1
ATOM 8109 N N . GLN C 1 260 ? -26.696 23.018 64.060 1.00 19.47 259 GLN C N 1
ATOM 8110 C CA . GLN C 1 260 ? -27.995 22.565 63.573 1.00 23.10 259 GLN C CA 1
ATOM 8111 C C . GLN C 1 260 ? -27.921 21.687 62.313 1.00 22.97 259 GLN C C 1
ATOM 8112 O O . GLN C 1 260 ? -28.789 20.843 62.074 1.00 21.03 259 GLN C O 1
ATOM 8118 N N . VAL C 1 261 ? -26.873 21.885 61.521 1.00 18.13 260 VAL C N 1
ATOM 8119 C CA . VAL C 1 261 ? -26.669 21.043 60.363 1.00 12.98 260 VAL C CA 1
ATOM 8120 C C . VAL C 1 261 ? -26.383 19.617 60.851 1.00 13.70 260 VAL C C 1
ATOM 8121 O O . VAL C 1 261 ? -26.786 18.646 60.219 1.00 17.09 260 VAL C O 1
ATOM 8125 N N . LEU C 1 262 ? -25.674 19.505 61.975 1.00 14.65 261 LEU C N 1
ATOM 8126 C CA . LEU C 1 262 ? -25.343 18.183 62.526 1.00 13.39 261 LEU C CA 1
ATOM 8127 C C . LEU C 1 262 ? -26.471 17.569 63.311 1.00 22.64 261 LEU C C 1
ATOM 8128 O O . LEU C 1 262 ? -26.389 16.379 63.682 1.00 23.48 261 LEU C O 1
ATOM 8133 N N . LEU C 1 263 ? -27.465 18.382 63.654 1.00 20.03 262 LEU C N 1
ATOM 8134 C CA . LEU C 1 263 ? -28.566 17.907 64.511 1.00 26.69 262 LEU C CA 1
ATOM 8135 C C . LEU C 1 263 ? -29.844 17.626 63.717 1.00 17.29 262 LEU C C 1
ATOM 8136 O O . LEU C 1 263 ? -30.331 16.493 63.671 1.00 16.01 262 LEU C O 1
ATOM 8141 N N . ASP C 1 264 ? -30.362 18.684 63.109 1.00 18.80 263 ASP C N 1
ATOM 8142 C CA . ASP C 1 264 ? -31.548 18.640 62.266 1.00 16.26 263 ASP C CA 1
ATOM 8143 C C . ASP C 1 264 ? -32.589 17.684 62.831 1.00 16.50 263 ASP C C 1
ATOM 8144 O O . ASP C 1 264 ? -33.035 17.872 63.984 1.00 15.03 263 ASP C O 1
ATOM 8149 N N . ASP C 1 265 ? -32.980 16.707 62.024 1.00 15.51 264 ASP C N 1
ATOM 8150 C CA . ASP C 1 265 ? -34.059 15.785 62.392 1.00 15.96 264 ASP C CA 1
ATOM 8151 C C . ASP C 1 265 ? -33.552 14.390 62.815 1.00 16.26 264 ASP C C 1
ATOM 8152 O O . ASP C 1 265 ? -34.271 13.374 62.706 1.00 11.99 264 ASP C O 1
ATOM 8157 N N . ARG C 1 266 ? -32.327 14.327 63.351 1.00 12.53 265 ARG C N 1
ATOM 8158 C CA . ARG C 1 266 ? -31.772 13.023 63.667 1.00 9.06 265 ARG C CA 1
ATOM 8159 C C . ARG C 1 266 ? -32.481 12.353 64.834 1.00 11.66 265 ARG C C 1
ATOM 8160 O O . ARG C 1 266 ? -32.607 11.131 64.886 1.00 13.57 265 ARG C O 1
ATOM 8168 N N . ALA C 1 267 ? -32.986 13.144 65.768 1.00 10.76 266 ALA C N 1
ATOM 8169 C CA . ALA C 1 267 ? -33.641 12.500 66.916 1.00 12.06 266 ALA C CA 1
ATOM 8170 C C . ALA C 1 267 ? -34.862 11.699 66.523 1.00 12.16 266 ALA C C 1
ATOM 8171 O O . ALA C 1 267 ? -35.042 10.575 66.992 1.00 12.62 266 ALA C O 1
ATOM 8173 N N . ILE C 1 268 ? -35.720 12.261 65.661 1.00 11.76 267 ILE C N 1
ATOM 8174 C CA . ILE C 1 268 ? -36.943 11.539 65.292 1.00 9.86 267 ILE C CA 1
ATOM 8175 C C . ILE C 1 268 ? -36.618 10.321 64.415 1.00 13.99 267 ILE C C 1
ATOM 8176 O O . ILE C 1 268 ? -37.196 9.263 64.570 1.00 11.89 267 ILE C O 1
ATOM 8181 N N . HIS C 1 269 ? -35.624 10.457 63.544 1.00 11.56 268 HIS C N 1
ATOM 8182 C CA . HIS C 1 269 ? -35.222 9.307 62.750 1.00 13.14 268 HIS C CA 1
ATOM 8183 C C . HIS C 1 269 ? -34.793 8.159 63.652 1.00 13.70 268 HIS C C 1
ATOM 8184 O O . HIS C 1 269 ? -35.243 7.000 63.470 1.00 12.76 268 HIS C O 1
ATOM 8191 N N . ASP C 1 270 ? -33.890 8.473 64.596 1.00 13.42 269 ASP C N 1
ATOM 8192 C CA . ASP C 1 270 ? -33.327 7.454 65.472 1.00 10.46 269 ASP C CA 1
ATOM 8193 C C . ASP C 1 270 ? -34.385 6.877 66.428 1.00 14.20 269 ASP C C 1
ATOM 8194 O O . ASP C 1 270 ? -34.395 5.683 66.732 1.00 13.01 269 ASP C O 1
ATOM 8199 N N . THR C 1 271 ? -35.304 7.730 66.884 1.00 12.49 270 THR C N 1
ATOM 8200 C CA . THR C 1 271 ? -36.420 7.283 67.712 1.00 13.71 270 THR C CA 1
ATOM 8201 C C . THR C 1 271 ? -37.273 6.247 66.969 1.00 14.35 270 THR C C 1
ATOM 8202 O O . THR C 1 271 ? -37.643 5.191 67.535 1.00 14.67 270 THR C O 1
ATOM 8206 N N . MET C 1 272 ? -37.664 6.571 65.746 1.00 12.20 271 MET C N 1
ATOM 8207 C CA . MET C 1 272 ? -38.517 5.673 64.991 1.00 12.74 271 MET C CA 1
ATOM 8208 C C . MET C 1 272 ? -37.739 4.405 64.624 1.00 16.29 271 MET C C 1
ATOM 8209 O O . MET C 1 272 ? -38.300 3.334 64.666 1.00 14.65 271 MET C O 1
ATOM 8214 N N . ALA C 1 273 ? -36.440 4.538 64.352 1.00 14.86 272 ALA C N 1
ATOM 8215 C CA . ALA C 1 273 ? -35.609 3.340 64.157 1.00 17.88 272 ALA C CA 1
ATOM 8216 C C . ALA C 1 273 ? -35.619 2.458 65.395 1.00 12.64 272 ALA C C 1
ATOM 8217 O O . ALA C 1 273 ? -35.740 1.221 65.294 1.00 14.51 272 ALA C O 1
ATOM 8219 N N . SER C 1 274 ? -35.401 3.058 66.563 1.00 13.82 273 SER C N 1
ATOM 8220 C CA . SER C 1 274 ? -35.403 2.312 67.803 1.00 13.99 273 SER C CA 1
ATOM 8221 C C . SER C 1 274 ? -36.713 1.572 67.990 1.00 18.87 273 SER C C 1
ATOM 8222 O O . SER C 1 274 ? -36.726 0.381 68.312 1.00 14.93 273 SER C O 1
ATOM 8225 N N . MET C 1 275 ? -37.831 2.286 67.813 1.00 14.64 274 MET C N 1
ATOM 8226 C CA . MET C 1 275 ? -39.148 1.668 67.962 1.00 14.96 274 MET C CA 1
ATOM 8227 C C . MET C 1 275 ? -39.338 0.504 67.010 1.00 15.99 274 MET C C 1
ATOM 8228 O O . MET C 1 275 ? -39.802 -0.583 67.413 1.00 16.63 274 MET C O 1
ATOM 8233 N N . ILE C 1 276 ? -39.025 0.737 65.743 1.00 12.66 275 ILE C N 1
ATOM 8234 C CA . ILE C 1 276 ? -39.320 -0.251 64.720 1.00 14.46 275 ILE C CA 1
ATOM 8235 C C . ILE C 1 276 ? -38.357 -1.418 64.765 1.00 16.98 275 ILE C C 1
ATOM 8236 O O . ILE C 1 276 ? -38.795 -2.585 64.837 1.00 16.47 275 ILE C O 1
ATOM 8241 N N . VAL C 1 277 ? -37.058 -1.119 64.697 1.00 15.78 276 VAL C N 1
ATOM 8242 C CA . VAL C 1 277 ? -36.038 -2.192 64.608 1.00 16.62 276 VAL C CA 1
ATOM 8243 C C . VAL C 1 277 ? -36.069 -3.106 65.820 1.00 23.94 276 VAL C C 1
ATOM 8244 O O . VAL C 1 277 ? -35.908 -4.324 65.687 1.00 20.42 276 VAL C O 1
ATOM 8248 N N . HIS C 1 278 ? -36.315 -2.544 66.986 1.00 14.84 277 HIS C N 1
ATOM 8249 C CA . HIS C 1 278 ? -36.345 -3.333 68.185 1.00 17.70 277 HIS C CA 1
ATOM 8250 C C . HIS C 1 278 ? -37.710 -3.929 68.479 1.00 17.36 277 HIS C C 1
ATOM 8251 O O . HIS C 1 278 ? -37.953 -4.379 69.540 1.00 19.99 277 HIS C O 1
ATOM 8258 N N . GLY C 1 279 ? -38.571 -3.905 67.488 1.00 15.75 278 GLY C N 1
ATOM 8259 C CA . GLY C 1 279 ? -39.801 -4.706 67.511 1.00 16.62 278 GLY C CA 1
ATOM 8260 C C . GLY C 1 279 ? -40.946 -4.202 68.374 1.00 22.93 278 GLY C C 1
ATOM 8261 O O . GLY C 1 279 ? -41.777 -4.977 68.822 1.00 17.51 278 GLY C O 1
ATOM 8262 N N . VAL C 1 280 ? -41.007 -2.897 68.638 1.00 18.29 279 VAL C N 1
ATOM 8263 C CA . VAL C 1 280 ? -42.134 -2.422 69.425 1.00 17.48 279 VAL C CA 1
ATOM 8264 C C . VAL C 1 280 ? -43.473 -2.670 68.728 1.00 20.99 279 VAL C C 1
ATOM 8265 O O . VAL C 1 280 ? -44.438 -3.053 69.384 1.00 18.13 279 VAL C O 1
ATOM 8269 N N . PHE C 1 281 ? -43.562 -2.407 67.429 1.00 15.50 280 PHE C N 1
ATOM 8270 C CA . PHE C 1 281 ? -44.806 -2.639 66.700 1.00 14.35 280 PHE C CA 1
ATOM 8271 C C . PHE C 1 281 ? -45.019 -4.128 66.397 1.00 20.81 280 PHE C C 1
ATOM 8272 O O . PHE C 1 281 ? -46.148 -4.571 66.174 1.00 20.77 280 PHE C O 1
ATOM 8280 N N . THR C 1 282 ? -43.930 -4.899 66.394 1.00 18.62 281 THR C N 1
ATOM 8281 C CA . THR C 1 282 ? -44.054 -6.356 66.258 1.00 17.95 281 THR C CA 1
ATOM 8282 C C . THR C 1 282 ? -44.739 -6.903 67.504 1.00 20.10 281 THR C C 1
ATOM 8283 O O . THR C 1 282 ? -45.702 -7.665 67.399 1.00 22.80 281 THR C O 1
ATOM 8287 N N . ARG C 1 283 ? -44.284 -6.496 68.678 1.00 19.08 282 ARG C N 1
ATOM 8288 C CA . ARG C 1 283 ? -44.856 -7.001 69.932 1.00 18.24 282 ARG C CA 1
ATOM 8289 C C . ARG C 1 283 ? -46.196 -6.364 70.260 1.00 23.80 282 ARG C C 1
ATOM 8290 O O . ARG C 1 283 ? -47.026 -6.959 70.983 1.00 20.83 282 ARG C O 1
ATOM 8298 N N . HIS C 1 284 ? -46.404 -5.157 69.737 1.00 21.94 283 HIS C N 1
ATOM 8299 C CA . HIS C 1 284 ? -47.606 -4.381 70.034 1.00 20.12 283 HIS C CA 1
ATOM 8300 C C . HIS C 1 284 ? -48.217 -3.823 68.774 1.00 21.72 283 HIS C C 1
ATOM 8301 O O . HIS C 1 284 ? -48.125 -2.623 68.494 1.00 18.58 283 HIS C O 1
ATOM 8308 N N . PRO C 1 285 ? -48.852 -4.683 67.968 1.00 22.48 284 PRO C N 1
ATOM 8309 C CA . PRO C 1 285 ? -49.273 -4.281 66.626 1.00 25.92 284 PRO C CA 1
ATOM 8310 C C . PRO C 1 285 ? -50.391 -3.253 66.625 1.00 22.26 284 PRO C C 1
ATOM 8311 O O . PRO C 1 285 ? -50.574 -2.567 65.635 1.00 22.06 284 PRO C O 1
ATOM 8315 N N . LYS C 1 286 ? -51.110 -3.132 67.743 1.00 18.21 285 LYS C N 1
ATOM 8316 C CA . LYS C 1 286 ? -52.167 -2.103 67.858 1.00 22.42 285 LYS C CA 1
ATOM 8317 C C . LYS C 1 286 ? -51.630 -0.723 68.263 1.00 17.99 285 LYS C C 1
ATOM 8318 O O . LYS C 1 286 ? -52.388 0.253 68.218 1.00 20.86 285 LYS C O 1
ATOM 8324 N N . LEU C 1 287 ? -50.366 -0.650 68.694 1.00 19.70 286 LEU C N 1
ATOM 8325 C CA . LEU C 1 287 ? -49.780 0.618 69.184 1.00 19.87 286 LEU C CA 1
ATOM 8326 C C . LEU C 1 287 ? -49.728 1.644 68.068 1.00 16.89 286 LEU C C 1
ATOM 8327 O O . LEU C 1 287 ? -49.277 1.346 66.961 1.00 16.82 286 LEU C O 1
ATOM 8332 N N . LYS C 1 288 ? -50.233 2.853 68.349 1.00 15.77 287 LYS C N 1
ATOM 8333 C CA . LYS C 1 288 ? -50.217 3.947 67.396 1.00 14.85 287 LYS C CA 1
ATOM 8334 C C . LYS C 1 288 ? -49.192 4.965 67.858 1.00 14.23 287 LYS C C 1
ATOM 8335 O O . LYS C 1 288 ? -49.014 5.186 69.055 1.00 14.76 287 LYS C O 1
ATOM 8341 N N . ALA C 1 289 ? -48.459 5.527 66.903 1.00 13.87 288 ALA C N 1
ATOM 8342 C CA . ALA C 1 289 ? -47.502 6.567 67.237 1.00 14.00 288 ALA C CA 1
ATOM 8343 C C . ALA C 1 289 ? -47.669 7.763 66.324 1.00 13.88 288 ALA C C 1
ATOM 8344 O O . ALA C 1 289 ? -48.114 7.656 65.159 1.00 13.56 288 ALA C O 1
ATOM 8346 N N . VAL C 1 290 ? -47.282 8.930 66.821 1.00 9.99 289 VAL C N 1
ATOM 8347 C CA . VAL C 1 290 ? -47.406 10.138 65.995 1.00 12.35 289 VAL C CA 1
ATOM 8348 C C . VAL C 1 290 ? -46.164 10.995 66.211 1.00 11.98 289 VAL C C 1
ATOM 8349 O O . VAL C 1 290 ? -45.730 11.197 67.333 1.00 13.11 289 VAL C O 1
ATOM 8353 N N . SER C 1 291 ? -45.618 11.516 65.104 1.00 9.41 290 SER C N 1
ATOM 8354 C CA . SER C 1 291 ? -44.468 12.434 65.134 1.00 9.57 290 SER C CA 1
ATOM 8355 C C . SER C 1 291 ? -44.963 13.860 64.983 1.00 11.07 290 SER C C 1
ATOM 8356 O O . SER C 1 291 ? -45.667 14.164 64.013 1.00 11.73 290 SER C O 1
ATOM 8359 N N . ILE C 1 292 ? -44.647 14.716 65.955 1.00 10.34 291 ILE C N 1
ATOM 8360 C CA . ILE C 1 292 ? -45.107 16.113 65.919 1.00 9.17 291 ILE C CA 1
ATOM 8361 C C . ILE C 1 292 ? -43.922 17.093 65.959 1.00 10.69 291 ILE C C 1
ATOM 8362 O O . ILE C 1 292 ? -43.055 16.996 66.833 1.00 11.69 291 ILE C O 1
ATOM 8367 N N . GLU C 1 293 ? -43.923 18.036 65.021 1.00 10.75 292 GLU C N 1
ATOM 8368 C CA . GLU C 1 293 ? -42.884 19.085 64.915 1.00 12.40 292 GLU C CA 1
ATOM 8369 C C . GLU C 1 293 ? -41.496 18.534 64.675 1.00 13.87 292 GLU C C 1
ATOM 8370 O O . GLU C 1 293 ? -40.503 19.172 65.022 1.00 13.44 292 GLU C O 1
ATOM 8376 N N . ASN C 1 294 ? -41.432 17.376 64.034 1.00 10.94 293 ASN C N 1
ATOM 8377 C CA . ASN C 1 294 ? -40.113 16.837 63.683 1.00 11.08 293 ASN C CA 1
ATOM 8378 C C . ASN C 1 294 ? -39.847 16.855 62.173 1.00 12.10 293 ASN C C 1
ATOM 8379 O O . ASN C 1 294 ? -38.783 16.361 61.730 1.00 12.80 293 ASN C O 1
ATOM 8384 N N . GLY C 1 295 ? -40.793 17.391 61.378 1.00 13.17 294 GLY C N 1
ATOM 8385 C CA . GLY C 1 295 ? -40.743 17.341 59.891 1.00 13.16 294 GLY C CA 1
ATOM 8386 C C . GLY C 1 295 ? -41.145 15.948 59.407 1.00 9.68 294 GLY C C 1
ATOM 8387 O O . GLY C 1 295 ? -41.420 15.071 60.203 1.00 14.59 294 GLY C O 1
ATOM 8388 N N . SER C 1 296 ? -41.091 15.733 58.093 1.00 14.02 295 SER C N 1
ATOM 8389 C CA . SER C 1 296 ? -41.370 14.425 57.533 1.00 13.28 295 SER C CA 1
ATOM 8390 C C . SER C 1 296 ? -40.210 14.015 56.649 1.00 11.81 295 SER C C 1
ATOM 8391 O O . SER C 1 296 ? -40.225 12.929 56.114 1.00 13.01 295 SER C O 1
ATOM 8394 N N . TYR C 1 297 ? -39.190 14.868 56.539 1.00 13.85 296 TYR C N 1
ATOM 8395 C CA . TYR C 1 297 ? -38.054 14.496 55.674 1.00 15.81 296 TYR C CA 1
ATOM 8396 C C . TYR C 1 297 ? -37.339 13.255 56.166 1.00 16.27 296 TYR C C 1
ATOM 8397 O O . TYR C 1 297 ? -36.673 12.574 55.384 1.00 15.45 296 TYR C O 1
ATOM 8406 N N . PHE C 1 298 ? -37.429 12.953 57.454 1.00 13.55 297 PHE C N 1
ATOM 8407 C CA . PHE C 1 298 ? -36.780 11.760 57.970 1.00 12.73 297 PHE C CA 1
ATOM 8408 C C . PHE C 1 298 ? -37.260 10.439 57.335 1.00 15.00 297 PHE C C 1
ATOM 8409 O O . PHE C 1 298 ? -36.529 9.433 57.317 1.00 14.70 297 PHE C O 1
ATOM 8417 N N . VAL C 1 299 ? -38.493 10.411 56.838 1.00 14.09 298 VAL C N 1
ATOM 8418 C CA A VAL C 1 299 ? -39.110 9.162 56.409 0.50 16.05 298 VAL C CA 1
ATOM 8419 C CA B VAL C 1 299 ? -39.064 9.124 56.452 0.50 14.63 298 VAL C CA 1
ATOM 8420 C C . VAL C 1 299 ? -38.323 8.460 55.312 1.00 16.20 298 VAL C C 1
ATOM 8421 O O . VAL C 1 299 ? -38.114 7.261 55.345 1.00 17.70 298 VAL C O 1
ATOM 8428 N N . HIS C 1 300 ? -37.918 9.213 54.319 1.00 19.36 299 HIS C N 1
ATOM 8429 C CA . HIS C 1 300 ? -37.330 8.504 53.199 1.00 23.34 299 HIS C CA 1
ATOM 8430 C C . HIS C 1 300 ? -35.995 7.874 53.540 1.00 22.03 299 HIS C C 1
ATOM 8431 O O . HIS C 1 300 ? -35.714 6.789 53.067 1.00 19.67 299 HIS C O 1
ATOM 8438 N N . ARG C 1 301 ? -35.168 8.525 54.362 1.00 18.89 300 ARG C N 1
ATOM 8439 C CA . ARG C 1 301 ? -33.899 7.878 54.769 1.00 14.77 300 ARG C CA 1
ATOM 8440 C C . ARG C 1 301 ? -34.168 6.701 55.657 1.00 19.22 300 ARG C C 1
ATOM 8441 O O . ARG C 1 301 ? -33.482 5.690 55.586 1.00 19.19 300 ARG C O 1
ATOM 8449 N N . LEU C 1 302 ? -35.150 6.844 56.544 1.00 16.36 301 LEU C N 1
ATOM 8450 C CA . LEU C 1 302 ? -35.479 5.770 57.455 1.00 14.60 301 LEU C CA 1
ATOM 8451 C C . LEU C 1 302 ? -35.931 4.540 56.647 1.00 16.34 301 LEU C C 1
ATOM 8452 O O . LEU C 1 302 ? -35.499 3.417 56.940 1.00 17.46 301 LEU C O 1
ATOM 8457 N N . ILE C 1 303 ? -36.785 4.753 55.649 1.00 15.81 302 ILE C N 1
ATOM 8458 C CA . ILE C 1 303 ? -37.280 3.655 54.803 1.00 16.58 302 ILE C CA 1
ATOM 8459 C C . ILE C 1 303 ? -36.100 2.945 54.101 1.00 16.78 302 ILE C C 1
ATOM 8460 O O . ILE C 1 303 ? -35.999 1.721 54.160 1.00 18.14 302 ILE C O 1
ATOM 8465 N N . LYS C 1 304 ? -35.180 3.714 53.536 1.00 16.50 303 LYS C N 1
ATOM 8466 C CA . LYS C 1 304 ? -34.002 3.133 52.858 1.00 21.55 303 LYS C CA 1
ATOM 8467 C C . LYS C 1 304 ? -33.211 2.269 53.816 1.00 22.13 303 LYS C C 1
ATOM 8468 O O . LYS C 1 304 ? -32.855 1.127 53.512 1.00 23.76 303 LYS C O 1
ATOM 8474 N N . ARG C 1 305 ? -32.936 2.810 54.994 1.00 14.65 304 ARG C N 1
ATOM 8475 C CA . ARG C 1 305 ? -32.130 2.081 55.988 1.00 12.34 304 ARG C CA 1
ATOM 8476 C C . ARG C 1 305 ? -32.867 0.885 56.576 1.00 19.12 304 ARG C C 1
ATOM 8477 O O . ARG C 1 305 ? -32.247 -0.140 56.881 1.00 18.79 304 ARG C O 1
ATOM 8485 N N . LEU C 1 306 ? -34.190 0.985 56.771 1.00 17.96 305 LEU C N 1
ATOM 8486 C CA . LEU C 1 306 ? -34.931 -0.167 57.297 1.00 15.81 305 LEU C CA 1
ATOM 8487 C C . LEU C 1 306 ? -34.909 -1.305 56.279 1.00 18.00 305 LEU C C 1
ATOM 8488 O O . LEU C 1 306 ? -34.754 -2.457 56.665 1.00 22.27 305 LEU C O 1
ATOM 8493 N N . LYS C 1 307 ? -35.053 -0.948 55.003 1.00 18.67 306 LYS C N 1
ATOM 8494 C CA . LYS C 1 307 ? -35.075 -1.952 53.934 1.00 23.69 306 LYS C CA 1
ATOM 8495 C C . LYS C 1 307 ? -33.732 -2.691 53.897 1.00 28.53 306 LYS C C 1
ATOM 8496 O O . LYS C 1 307 ? -33.676 -3.910 53.698 1.00 23.50 306 LYS C O 1
ATOM 8502 N N . LYS C 1 308 ? -32.647 -1.941 54.052 1.00 23.94 307 LYS C N 1
ATOM 8503 C CA . LYS C 1 308 ? -31.298 -2.532 54.085 1.00 22.05 307 LYS C CA 1
ATOM 8504 C C . LYS C 1 308 ? -31.116 -3.416 55.315 1.00 28.78 307 LYS C C 1
ATOM 8505 O O . LYS C 1 308 ? -30.638 -4.541 55.223 1.00 22.98 307 LYS C O 1
ATOM 8511 N N . ALA C 1 309 ? -31.506 -2.931 56.490 1.00 20.02 308 ALA C N 1
ATOM 8512 C CA . ALA C 1 309 ? -31.363 -3.763 57.678 1.00 18.63 308 ALA C CA 1
ATOM 8513 C C . ALA C 1 309 ? -32.149 -5.114 57.574 1.00 20.98 308 ALA C C 1
ATOM 8514 O O . ALA C 1 309 ? -31.660 -6.151 58.038 1.00 21.23 308 ALA C O 1
ATOM 8516 N N . ALA C 1 310 ? -33.370 -5.075 57.029 1.00 22.12 309 ALA C N 1
ATOM 8517 C CA . ALA C 1 310 ? -34.256 -6.237 56.955 1.00 21.88 309 ALA C CA 1
ATOM 8518 C C . ALA C 1 310 ? -33.712 -7.246 55.956 1.00 27.49 309 ALA C C 1
ATOM 8519 O O . ALA C 1 310 ? -33.865 -8.453 56.111 1.00 31.65 309 ALA C O 1
ATOM 8521 N N . ASN C 1 311 ? -33.074 -6.727 54.931 1.00 23.02 310 ASN C N 1
ATOM 8522 C CA . ASN C 1 311 ? -32.457 -7.599 53.942 1.00 37.60 310 ASN C CA 1
ATOM 8523 C C . ASN C 1 311 ? -31.185 -8.326 54.422 1.00 50.61 310 ASN C C 1
ATOM 8524 O O . ASN C 1 311 ? -30.961 -9.505 54.105 1.00 37.31 310 ASN C O 1
ATOM 8529 N N . THR C 1 312 ? -30.355 -7.625 55.184 1.00 32.32 311 THR C N 1
ATOM 8530 C CA . THR C 1 312 ? -29.084 -8.193 55.643 1.00 25.78 311 THR C CA 1
ATOM 8531 C C . THR C 1 312 ? -29.222 -9.023 56.925 1.00 36.71 311 THR C C 1
ATOM 8532 O O . THR C 1 312 ? -28.442 -9.940 57.169 1.00 32.22 311 THR C O 1
ATOM 8536 N N . GLN C 1 313 ? -30.241 -8.732 57.725 1.00 29.59 312 GLN C N 1
ATOM 8537 C CA . GLN C 1 313 ? -30.500 -9.491 58.937 1.00 29.18 312 GLN C CA 1
ATOM 8538 C C . GLN C 1 313 ? -31.972 -9.875 59.054 1.00 38.92 312 GLN C C 1
ATOM 8539 O O . GLN C 1 313 ? -32.637 -9.524 60.033 1.00 31.70 312 GLN C O 1
ATOM 8545 N N . PRO C 1 314 ? -32.481 -10.623 58.061 1.00 34.91 313 PRO C N 1
ATOM 8546 C CA . PRO C 1 314 ? -33.898 -10.998 57.976 1.00 34.36 313 PRO C CA 1
ATOM 8547 C C . PRO C 1 314 ? -34.400 -11.701 59.223 1.00 38.29 313 PRO C C 1
ATOM 8548 O O . PRO C 1 314 ? -35.585 -11.622 59.548 1.00 35.62 313 PRO C O 1
ATOM 8552 N N . GLN C 1 315 ? -33.502 -12.355 59.946 1.00 38.88 314 GLN C N 1
ATOM 8553 C CA . GLN C 1 315 ? -33.896 -13.038 61.172 1.00 39.44 314 GLN C CA 1
ATOM 8554 C C . GLN C 1 315 ? -34.444 -12.071 62.231 1.00 32.48 314 GLN C C 1
ATOM 8555 O O . GLN C 1 315 ? -35.179 -12.477 63.134 1.00 37.07 314 GLN C O 1
ATOM 8561 N N . TYR C 1 316 ? -34.090 -10.792 62.113 1.00 32.51 315 TYR C N 1
ATOM 8562 C CA . TYR C 1 316 ? -34.509 -9.778 63.101 1.00 28.94 315 TYR C CA 1
ATOM 8563 C C . TYR C 1 316 ? -35.802 -9.101 62.689 1.00 36.00 315 TYR C C 1
ATOM 8564 O O . TYR C 1 316 ? -36.393 -8.326 63.455 1.00 35.81 315 TYR C O 1
ATOM 8573 N N . PHE C 1 317 ? -36.210 -9.384 61.460 1.00 25.00 316 PHE C N 1
ATOM 8574 C CA . PHE C 1 317 ? -37.364 -8.753 60.847 1.00 26.82 316 PHE C CA 1
ATOM 8575 C C . PHE C 1 317 ? -38.420 -9.780 60.411 1.00 22.73 316 PHE C C 1
ATOM 8576 O O . PHE C 1 317 ? -38.668 -9.972 59.218 1.00 25.67 316 PHE C O 1
ATOM 8584 N N . PRO C 1 318 ? -39.092 -10.391 61.398 1.00 22.39 317 PRO C N 1
ATOM 8585 C CA . PRO C 1 318 ? -40.163 -11.314 61.028 1.00 25.01 317 PRO C CA 1
ATOM 8586 C C . PRO C 1 318 ? -41.279 -10.624 60.272 1.00 28.88 317 PRO C C 1
ATOM 8587 O O . PRO C 1 318 ? -42.051 -11.278 59.581 1.00 30.81 317 PRO C O 1
ATOM 8591 N N . GLU C 1 319 ? -41.403 -9.306 60.442 1.00 25.69 318 GLU C N 1
ATOM 8592 C CA . GLU C 1 319 ? -42.364 -8.516 59.675 1.00 21.79 318 GLU C CA 1
ATOM 8593 C C . GLU C 1 319 ? -41.639 -7.440 58.871 1.00 22.90 318 GLU C C 1
ATOM 8594 O O . GLU C 1 319 ? -40.449 -7.207 59.074 1.00 27.89 318 GLU C O 1
ATOM 8600 N N . ASP C 1 320 ? -42.354 -6.802 57.955 1.00 20.88 319 ASP C N 1
ATOM 8601 C CA . ASP C 1 320 ? -41.794 -5.797 57.076 1.00 21.21 319 ASP C CA 1
ATOM 8602 C C . ASP C 1 320 ? -41.773 -4.472 57.844 1.00 26.71 319 ASP C C 1
ATOM 8603 O O . ASP C 1 320 ? -42.832 -3.925 58.161 1.00 22.43 319 ASP C O 1
ATOM 8608 N N . PRO C 1 321 ? -40.570 -3.964 58.167 1.00 23.24 320 PRO C N 1
ATOM 8609 C CA . PRO C 1 321 ? -40.501 -2.769 59.030 1.00 18.58 320 PRO C CA 1
ATOM 8610 C C . PRO C 1 321 ? -41.034 -1.492 58.330 1.00 17.07 320 PRO C C 1
ATOM 8611 O O . PRO C 1 321 ? -41.487 -0.538 59.006 1.00 17.79 320 PRO C O 1
ATOM 8615 N N . VAL C 1 322 ? -40.989 -1.452 57.002 1.00 18.36 321 VAL C N 1
ATOM 8616 C CA . VAL C 1 322 ? -41.549 -0.328 56.270 1.00 16.49 321 VAL C CA 1
ATOM 8617 C C . VAL C 1 322 ? -43.078 -0.323 56.356 1.00 18.53 321 VAL C C 1
ATOM 8618 O O . VAL C 1 322 ? -43.706 0.733 56.452 1.00 19.77 321 VAL C O 1
ATOM 8622 N N . GLU C 1 323 ? -43.682 -1.506 56.271 1.00 19.11 322 GLU C N 1
ATOM 8623 C CA . GLU C 1 323 ? -45.129 -1.584 56.414 1.00 26.03 322 GLU C CA 1
ATOM 8624 C C . GLU C 1 323 ? -45.570 -1.215 57.836 1.00 17.83 322 GLU C C 1
ATOM 8625 O O . GLU C 1 323 ? -46.644 -0.646 58.021 1.00 22.57 322 GLU C O 1
ATOM 8631 N N . GLN C 1 324 ? -44.745 -1.545 58.826 1.00 17.05 323 GLN C N 1
ATOM 8632 C CA . GLN C 1 324 ? -45.013 -1.117 60.205 1.00 19.93 323 GLN C CA 1
ATOM 8633 C C . GLN C 1 324 ? -44.974 0.383 60.281 1.00 23.86 323 GLN C C 1
ATOM 8634 O O . GLN C 1 324 ? -45.832 0.977 60.909 1.00 20.26 323 GLN C O 1
ATOM 8640 N N . LEU C 1 325 ? -43.993 1.006 59.631 1.00 14.75 324 LEU C N 1
ATOM 8641 C CA . LEU C 1 325 ? -43.974 2.488 59.594 1.00 18.36 324 LEU C CA 1
ATOM 8642 C C . LEU C 1 325 ? -45.263 3.054 58.994 1.00 24.23 324 LEU C C 1
ATOM 8643 O O . LEU C 1 325 ? -45.864 3.993 59.543 1.00 21.28 324 LEU C O 1
ATOM 8648 N N . ARG C 1 326 ? -45.697 2.485 57.869 1.00 19.15 325 ARG C N 1
ATOM 8649 C CA . ARG C 1 326 ? -46.871 2.964 57.162 1.00 18.32 325 ARG C CA 1
ATOM 8650 C C . ARG C 1 326 ? -48.160 2.668 57.909 1.00 20.75 325 ARG C C 1
ATOM 8651 O O . ARG C 1 326 ? -49.139 3.412 57.778 1.00 23.25 325 ARG C O 1
ATOM 8659 N N . ASN C 1 327 ? -48.181 1.574 58.661 1.00 18.90 326 ASN C N 1
ATOM 8660 C CA . ASN C 1 327 ? -49.399 1.171 59.356 1.00 20.95 326 ASN C CA 1
ATOM 8661 C C . ASN C 1 327 ? -49.593 1.829 60.717 1.00 18.59 326 ASN C C 1
ATOM 8662 O O . ASN C 1 327 ? -50.717 2.177 61.067 1.00 21.75 326 ASN C O 1
ATOM 8667 N N . ASN C 1 328 ? -48.509 2.000 61.476 1.00 15.78 327 ASN C N 1
ATOM 8668 C CA . ASN C 1 328 ? -48.638 2.386 62.873 1.00 14.86 327 ASN C CA 1
ATOM 8669 C C . ASN C 1 328 ? -48.300 3.835 63.205 1.00 15.01 327 ASN C C 1
ATOM 8670 O O . ASN C 1 328 ? -48.457 4.232 64.349 1.00 16.83 327 ASN C O 1
ATOM 8675 N N . VAL C 1 329 ? -47.787 4.591 62.229 1.00 13.99 328 VAL C N 1
ATOM 8676 C CA . VAL C 1 329 ? -47.203 5.914 62.506 1.00 14.74 328 VAL C CA 1
ATOM 8677 C C . VAL C 1 329 ? -47.871 6.995 61.657 1.00 16.79 328 VAL C C 1
ATOM 8678 O O . VAL C 1 329 ? -47.975 6.911 60.432 1.00 16.18 328 VAL C O 1
ATOM 8682 N N . TRP C 1 330 ? -48.328 8.046 62.343 1.00 10.48 329 TRP C N 1
ATOM 8683 C CA . TRP C 1 330 ? -48.814 9.232 61.705 1.00 12.95 329 TRP C CA 1
ATOM 8684 C C . TRP C 1 330 ? -47.770 10.318 61.821 1.00 13.59 329 TRP C C 1
ATOM 8685 O O . TRP C 1 330 ? -47.046 10.388 62.797 1.00 14.73 329 TRP C O 1
ATOM 8696 N N . ILE C 1 331 ? -47.748 11.209 60.849 1.00 11.26 330 ILE C N 1
ATOM 8697 C CA . ILE C 1 331 ? -46.723 12.257 60.805 1.00 10.43 330 ILE C CA 1
ATOM 8698 C C . ILE C 1 331 ? -47.314 13.636 60.523 1.00 11.51 330 ILE C C 1
ATOM 8699 O O . ILE C 1 331 ? -48.009 13.831 59.514 1.00 13.31 330 ILE C O 1
ATOM 8704 N N . ALA C 1 332 ? -47.043 14.601 61.410 1.00 11.51 331 ALA C N 1
ATOM 8705 C CA . ALA C 1 332 ? -47.318 16.008 61.106 1.00 12.59 331 ALA C CA 1
ATOM 8706 C C . ALA C 1 332 ? -46.095 16.594 60.403 1.00 15.45 331 ALA C C 1
ATOM 8707 O O . ALA C 1 332 ? -45.061 16.794 61.040 1.00 18.26 331 ALA C O 1
ATOM 8709 N N . PRO C 1 333 ? -46.197 16.871 59.109 1.00 14.26 332 PRO C N 1
ATOM 8710 C CA . PRO C 1 333 ? -45.024 17.379 58.385 1.00 15.50 332 PRO C CA 1
ATOM 8711 C C . PRO C 1 333 ? -44.748 18.859 58.660 1.00 15.29 332 PRO C C 1
ATOM 8712 O O . PRO C 1 333 ? -45.586 19.604 59.219 1.00 17.26 332 PRO C O 1
ATOM 8716 N N . TYR C 1 334 ? -43.567 19.315 58.246 1.00 13.17 333 TYR C N 1
ATOM 8717 C CA A TYR C 1 334 ? -43.320 20.753 58.226 0.50 15.85 333 TYR C CA 1
ATOM 8718 C CA B TYR C 1 334 ? -43.297 20.732 58.187 0.50 15.74 333 TYR C CA 1
ATOM 8719 C C . TYR C 1 334 ? -44.032 21.338 56.991 1.00 16.71 333 TYR C C 1
ATOM 8720 O O . TYR C 1 334 ? -44.260 20.641 55.988 1.00 18.27 333 TYR C O 1
ATOM 8737 N N . TYR C 1 335 ? -44.392 22.622 57.080 1.00 17.55 334 TYR C N 1
ATOM 8738 C CA . TYR C 1 335 ? -45.192 23.300 56.029 1.00 21.06 334 TYR C CA 1
ATOM 8739 C C . TYR C 1 335 ? -44.577 23.255 54.645 1.00 26.12 334 TYR C C 1
ATOM 8740 O O . TYR C 1 335 ? -45.308 23.251 53.659 1.00 24.93 334 TYR C O 1
ATOM 8749 N N . GLU C 1 336 ? -43.246 23.220 54.571 1.00 23.43 335 GLU C N 1
ATOM 8750 C CA . GLU C 1 336 ? -42.523 23.264 53.289 1.00 24.57 335 GLU C CA 1
ATOM 8751 C C . GLU C 1 336 ? -42.199 21.909 52.701 1.00 24.30 335 GLU C C 1
ATOM 8752 O O . GLU C 1 336 ? -41.689 21.802 51.596 1.00 28.37 335 GLU C O 1
ATOM 8758 N N . ASP C 1 337 ? -42.513 20.853 53.439 1.00 23.13 336 ASP C N 1
ATOM 8759 C CA . ASP C 1 337 ? -42.288 19.511 52.948 1.00 20.43 336 ASP C CA 1
ATOM 8760 C C . ASP C 1 337 ? -43.070 19.215 51.651 1.00 21.53 336 ASP C C 1
ATOM 8761 O O . ASP C 1 337 ? -44.139 19.776 51.398 1.00 25.83 336 ASP C O 1
ATOM 8766 N N . ASP C 1 338 ? -42.522 18.335 50.829 1.00 24.99 337 ASP C N 1
ATOM 8767 C CA . ASP C 1 338 ? -43.210 17.896 49.614 1.00 25.13 337 ASP C CA 1
ATOM 8768 C C . ASP C 1 338 ? -44.371 16.948 49.995 1.00 15.30 337 ASP C C 1
ATOM 8769 O O . ASP C 1 338 ? -44.185 15.724 50.205 1.00 20.27 337 ASP C O 1
ATOM 8774 N N . LEU C 1 339 ? -45.579 17.507 50.119 1.00 24.67 338 LEU C N 1
ATOM 8775 C CA . LEU C 1 339 ? -46.705 16.738 50.673 1.00 25.05 338 LEU C CA 1
ATOM 8776 C C . LEU C 1 339 ? -47.294 15.677 49.727 1.00 22.81 338 LEU C C 1
ATOM 8777 O O . LEU C 1 339 ? -47.601 14.560 50.153 1.00 22.03 338 LEU C O 1
ATOM 8782 N N . PRO C 1 340 ? -47.421 16.004 48.430 1.00 25.17 339 PRO C N 1
ATOM 8783 C CA . PRO C 1 340 ? -47.749 14.974 47.444 1.00 33.95 339 PRO C CA 1
ATOM 8784 C C . PRO C 1 340 ? -46.777 13.799 47.516 1.00 21.55 339 PRO C C 1
ATOM 8785 O O . PRO C 1 340 ? -47.185 12.641 47.504 1.00 21.99 339 PRO C O 1
ATOM 8789 N N . GLU C 1 341 ? -45.485 14.076 47.595 1.00 27.93 340 GLU C N 1
ATOM 8790 C CA . GLU C 1 341 ? -44.521 12.983 47.677 1.00 26.19 340 GLU C CA 1
ATOM 8791 C C . GLU C 1 341 ? -44.689 12.215 48.972 1.00 19.45 340 GLU C C 1
ATOM 8792 O O . GLU C 1 341 ? -44.650 10.996 48.985 1.00 19.59 340 GLU C O 1
ATOM 8798 N N . LEU C 1 342 ? -44.872 12.932 50.086 1.00 24.02 341 LEU C N 1
ATOM 8799 C CA . LEU C 1 342 ? -45.054 12.247 51.357 1.00 16.58 341 LEU C CA 1
ATOM 8800 C C . LEU C 1 342 ? -46.247 11.294 51.258 1.00 17.69 341 LEU C C 1
ATOM 8801 O O . LEU C 1 342 ? -46.200 10.188 51.772 1.00 19.69 341 LEU C O 1
ATOM 8806 N N . ALA C 1 343 ? -47.334 11.740 50.615 1.00 20.97 342 ALA C N 1
ATOM 8807 C CA . ALA C 1 343 ? -48.555 10.905 50.533 1.00 20.34 342 ALA C CA 1
ATOM 8808 C C . ALA C 1 343 ? -48.250 9.646 49.729 1.00 19.13 342 ALA C C 1
ATOM 8809 O O . ALA C 1 343 ? -48.717 8.527 50.011 1.00 19.71 342 ALA C O 1
ATOM 8811 N N . ARG C 1 344 ? -47.403 9.827 48.729 1.00 18.21 343 ARG C N 1
ATOM 8812 C CA . ARG C 1 344 ? -46.975 8.671 47.935 1.00 24.58 343 ARG C CA 1
ATOM 8813 C C . ARG C 1 344 ? -46.245 7.647 48.780 1.00 24.82 343 ARG C C 1
ATOM 8814 O O . ARG C 1 344 ? -46.450 6.432 48.632 1.00 28.74 343 ARG C O 1
ATOM 8822 N N . VAL C 1 345 ? -45.426 8.150 49.704 1.00 21.50 344 VAL C N 1
ATOM 8823 C CA . VAL C 1 345 ? -44.597 7.300 50.552 1.00 24.27 344 VAL C CA 1
ATOM 8824 C C . VAL C 1 345 ? -45.291 6.676 51.760 1.00 29.80 344 VAL C C 1
ATOM 8825 O O . VAL C 1 345 ? -45.125 5.480 52.017 1.00 28.55 344 VAL C O 1
ATOM 8829 N N . ILE C 1 346 ? -46.034 7.479 52.539 1.00 21.70 345 ILE C N 1
ATOM 8830 C CA . ILE C 1 346 ? -46.650 6.926 53.729 1.00 16.98 345 ILE C CA 1
ATOM 8831 C C . ILE C 1 346 ? -48.156 6.759 53.641 1.00 19.13 345 ILE C C 1
ATOM 8832 O O . ILE C 1 346 ? -48.744 6.097 54.498 1.00 22.26 345 ILE C O 1
ATOM 8837 N N . GLY C 1 347 ? -48.764 7.352 52.611 1.00 22.42 346 GLY C N 1
ATOM 8838 C CA . GLY C 1 347 ? -50.231 7.302 52.439 1.00 20.60 346 GLY C CA 1
ATOM 8839 C C . GLY C 1 347 ? -50.845 8.602 52.932 1.00 20.69 346 GLY C C 1
ATOM 8840 O O . GLY C 1 347 ? -50.452 9.128 53.997 1.00 17.88 346 GLY C O 1
ATOM 8841 N N . VAL C 1 348 ? -51.799 9.142 52.177 1.00 17.69 347 VAL C N 1
ATOM 8842 C CA . VAL C 1 348 ? -52.400 10.386 52.576 1.00 17.46 347 VAL C CA 1
ATOM 8843 C C . VAL C 1 348 ? -53.065 10.267 53.960 1.00 15.62 347 VAL C C 1
ATOM 8844 O O . VAL C 1 348 ? -53.192 11.279 54.682 1.00 17.37 347 VAL C O 1
ATOM 8848 N N . ASP C 1 349 ? -53.469 9.050 54.339 1.00 17.89 348 ASP C N 1
ATOM 8849 C CA A ASP C 1 349 ? -54.166 8.889 55.616 0.50 16.19 348 ASP C CA 1
ATOM 8850 C CA B ASP C 1 349 ? -54.142 8.800 55.624 0.50 16.68 348 ASP C CA 1
ATOM 8851 C C . ASP C 1 349 ? -53.265 9.077 56.832 1.00 15.42 348 ASP C C 1
ATOM 8852 O O . ASP C 1 349 ? -53.747 9.174 57.967 1.00 13.92 348 ASP C O 1
ATOM 8861 N N . LYS C 1 350 ? -51.943 9.138 56.623 1.00 12.34 349 LYS C N 1
ATOM 8862 C CA . LYS C 1 350 ? -51.035 9.286 57.746 1.00 13.47 349 LYS C CA 1
ATOM 8863 C C . LYS C 1 350 ? -50.498 10.709 57.905 1.00 12.61 349 LYS C C 1
ATOM 8864 O O . LYS C 1 350 ? -49.695 10.971 58.822 1.00 15.69 349 LYS C O 1
ATOM 8870 N N . ILE C 1 351 ? -50.944 11.620 57.039 1.00 10.21 350 ILE C N 1
ATOM 8871 C CA . ILE C 1 351 ? -50.453 13.007 57.077 1.00 12.17 350 ILE C CA 1
ATOM 8872 C C . ILE C 1 351 ? -51.379 13.846 57.959 1.00 12.92 350 ILE C C 1
ATOM 8873 O O . ILE C 1 351 ? -52.594 13.865 57.747 1.00 17.44 350 ILE C O 1
ATOM 8878 N N . LEU C 1 352 ? -50.790 14.496 58.960 1.00 11.39 351 LEU C N 1
ATOM 8879 C CA . LEU C 1 352 ? -51.561 15.323 59.876 1.00 13.90 351 LEU C CA 1
ATOM 8880 C C . LEU C 1 352 ? -51.285 16.801 59.769 1.00 17.63 351 LEU C C 1
ATOM 8881 O O . LEU C 1 352 ? -50.131 17.253 59.771 1.00 14.84 351 LEU C O 1
ATOM 8886 N N . PHE C 1 353 ? -52.344 17.595 59.757 1.00 13.65 352 PHE C N 1
ATOM 8887 C CA . PHE C 1 353 ? -52.192 19.027 59.976 1.00 11.99 352 PHE C CA 1
ATOM 8888 C C . PHE C 1 353 ? -51.867 19.398 61.424 1.00 12.29 352 PHE C C 1
ATOM 8889 O O . PHE C 1 353 ? -52.560 18.984 62.360 1.00 11.94 352 PHE C O 1
ATOM 8897 N N . GLY C 1 354 ? -50.778 20.154 61.593 1.00 13.73 353 GLY C N 1
ATOM 8898 C CA . GLY C 1 354 ? -50.447 20.731 62.907 1.00 12.75 353 GLY C CA 1
ATOM 8899 C C . GLY C 1 354 ? -49.852 22.118 62.619 1.00 17.67 353 GLY C C 1
ATOM 8900 O O . GLY C 1 354 ? -49.035 22.271 61.716 1.00 18.91 353 GLY C O 1
ATOM 8901 N N . SER C 1 355 ? -50.266 23.128 63.370 1.00 12.39 354 SER C N 1
ATOM 8902 C CA . SER C 1 355 ? -49.832 24.497 63.105 1.00 11.98 354 SER C CA 1
ATOM 8903 C C . SER C 1 355 ? -48.670 24.965 63.990 1.00 13.26 354 SER C C 1
ATOM 8904 O O . SER C 1 355 ? -47.950 25.901 63.606 1.00 16.05 354 SER C O 1
ATOM 8907 N N . ASP C 1 356 ? -48.501 24.338 65.157 1.00 12.81 355 ASP C N 1
ATOM 8908 C CA . ASP C 1 356 ? -47.508 24.741 66.159 1.00 11.42 355 ASP C CA 1
ATOM 8909 C C . ASP C 1 356 ? -47.834 26.089 66.745 1.00 13.01 355 ASP C C 1
ATOM 8910 O O . ASP C 1 356 ? -46.963 26.778 67.257 1.00 14.89 355 ASP C O 1
ATOM 8915 N N . TRP C 1 357 ? -49.096 26.485 66.657 1.00 11.50 356 TRP C N 1
ATOM 8916 C CA . TRP C 1 357 ? -49.480 27.760 67.276 1.00 9.78 356 TRP C CA 1
ATOM 8917 C C . TRP C 1 357 ? -49.434 27.699 68.789 1.00 9.88 356 TRP C C 1
ATOM 8918 O O . TRP C 1 357 ? -49.844 26.716 69.394 1.00 11.65 356 TRP C O 1
ATOM 8929 N N . PRO C 1 358 ? -48.943 28.759 69.474 1.00 12.48 357 PRO C N 1
ATOM 8930 C CA . PRO C 1 358 ? -48.576 30.090 69.031 1.00 12.43 357 PRO C CA 1
ATOM 8931 C C . PRO C 1 358 ? -47.073 30.286 68.877 1.00 13.37 357 PRO C C 1
ATOM 8932 O O . PRO C 1 358 ? -46.610 31.407 68.957 1.00 12.97 357 PRO C O 1
ATOM 8936 N N . HIS C 1 359 ? -46.301 29.220 68.666 1.00 12.02 358 HIS C N 1
ATOM 8937 C CA . HIS C 1 359 ? -44.845 29.442 68.589 1.00 11.67 358 HIS C CA 1
ATOM 8938 C C . HIS C 1 359 ? -44.388 30.317 67.450 1.00 18.19 358 HIS C C 1
ATOM 8939 O O . HIS C 1 359 ? -45.028 30.412 6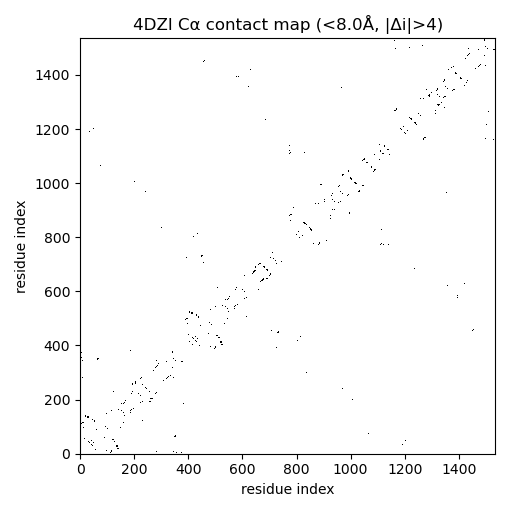6.428 1.00 16.11 358 HIS C O 1
ATOM 8946 N N . GLY C 1 360 ? -43.236 30.978 67.610 1.00 12.91 359 GLY C N 1
ATOM 8947 C CA . GLY C 1 360 ? -42.809 31.887 66.549 1.00 12.28 359 GLY C CA 1
ATOM 8948 C C . GLY C 1 360 ? -42.534 31.190 65.223 1.00 15.84 359 GLY C C 1
ATOM 8949 O O . GLY C 1 360 ? -42.757 31.762 64.134 1.00 16.92 359 GLY C O 1
ATOM 8950 N N . GLU C 1 361 ? -42.055 29.944 65.317 1.00 14.36 360 GLU C N 1
ATOM 8951 C CA . GLU C 1 361 ? -41.768 29.102 64.134 1.00 17.18 360 GLU C CA 1
ATOM 8952 C C . GLU C 1 361 ? -43.019 28.421 63.561 1.00 20.42 360 GLU C C 1
ATOM 8953 O O . GLU C 1 361 ? -42.955 27.738 62.520 1.00 18.53 360 GLU C O 1
ATOM 8959 N N . GLY C 1 362 ? -44.156 28.629 64.213 1.00 15.60 361 GLY C N 1
ATOM 8960 C CA . GLY C 1 362 ? -45.415 28.038 63.758 1.00 15.19 361 GLY C CA 1
ATOM 8961 C C . GLY C 1 362 ? -46.153 28.930 62.782 1.00 19.10 361 GLY C C 1
ATOM 8962 O O . GLY C 1 362 ? -45.663 29.993 62.360 1.00 17.26 361 GLY C O 1
ATOM 8963 N N . LEU C 1 363 ? -47.342 28.497 62.374 1.00 16.07 362 LEU C N 1
ATOM 8964 C CA . LEU C 1 363 ? -48.195 29.341 61.543 1.00 13.28 362 LEU C CA 1
ATOM 8965 C C . LEU C 1 363 ? -48.932 30.399 62.369 1.00 17.39 362 LEU C C 1
ATOM 8966 O O . LEU C 1 363 ? -49.485 30.108 63.423 1.00 18.35 362 LEU C O 1
ATOM 8971 N N . ALA C 1 364 ? -48.979 31.623 61.863 1.00 19.23 363 ALA C N 1
ATOM 8972 C CA . ALA C 1 364 ? -49.736 32.673 62.533 1.00 17.62 363 ALA C CA 1
ATOM 8973 C C . ALA C 1 364 ? -51.218 32.336 62.512 1.00 18.58 363 ALA C C 1
ATOM 8974 O O . ALA C 1 364 ? -51.929 32.568 63.483 1.00 19.09 363 ALA C O 1
ATOM 8976 N N . SER C 1 365 ? -51.672 31.803 61.382 1.00 17.28 364 SER C N 1
ATOM 8977 C CA . SER C 1 365 ? -53.067 31.395 61.214 1.00 18.78 364 SER C CA 1
ATOM 8978 C C . SER C 1 365 ? -53.091 29.909 60.942 1.00 18.06 364 SER C C 1
ATOM 8979 O O . SER C 1 365 ? -52.698 29.476 59.868 1.00 18.07 364 SER C O 1
ATOM 8982 N N . PRO C 1 366 ? -53.551 29.131 61.914 1.00 18.16 365 PRO C N 1
ATOM 8983 C CA . PRO C 1 366 ? -53.483 27.673 61.731 1.00 15.35 365 PRO C CA 1
ATOM 8984 C C . PRO C 1 366 ? -54.118 27.150 60.431 1.00 15.99 365 PRO C C 1
ATOM 8985 O O . PRO C 1 366 ? -53.527 26.305 59.723 1.00 16.57 365 PRO C O 1
ATOM 8989 N N . VAL C 1 367 ? -55.332 27.609 60.106 1.00 15.84 366 VAL C N 1
ATOM 8990 C CA . VAL C 1 367 ? -55.972 27.055 58.908 1.00 15.92 366 VAL C CA 1
ATOM 8991 C C . VAL C 1 367 ? -55.244 27.434 57.607 1.00 18.23 366 VAL C C 1
ATOM 8992 O O . VAL C 1 367 ? -55.562 26.874 56.560 1.00 19.90 366 VAL C O 1
ATOM 8996 N N . SER C 1 368 ? -54.289 28.372 57.653 1.00 19.40 367 SER C N 1
ATOM 8997 C CA . SER C 1 368 ? -53.498 28.683 56.443 1.00 14.49 367 SER C CA 1
ATOM 8998 C C . SER C 1 368 ? -52.651 27.500 55.968 1.00 16.77 367 SER C C 1
ATOM 8999 O O . SER C 1 368 ? -52.066 27.540 54.885 1.00 20.82 367 SER C O 1
ATOM 9002 N N . PHE C 1 369 ? -52.600 26.434 56.762 1.00 18.42 368 PHE C N 1
ATOM 9003 C CA . PHE C 1 369 ? -51.919 25.210 56.331 1.00 16.58 368 PHE C CA 1
ATOM 9004 C C . PHE C 1 369 ? -52.503 24.745 54.992 1.00 20.42 368 PHE C C 1
ATOM 9005 O O . PHE C 1 369 ? -51.814 24.129 54.198 1.00 17.55 368 PHE C O 1
ATOM 9013 N N . THR C 1 370 ? -53.783 25.033 54.727 1.00 17.34 369 THR C N 1
ATOM 9014 C CA . THR C 1 370 ? -54.374 24.563 53.497 1.00 15.28 369 THR C CA 1
ATOM 9015 C C . THR C 1 370 ? -53.713 25.100 52.229 1.00 17.50 369 THR C C 1
ATOM 9016 O O . THR C 1 370 ? -53.853 24.476 51.158 1.00 17.86 369 THR C O 1
ATOM 9020 N N . ALA C 1 371 ? -53.017 26.229 52.352 1.00 21.01 370 ALA C N 1
ATOM 9021 C CA . ALA C 1 371 ? -52.269 26.788 51.224 1.00 26.11 370 ALA C CA 1
ATOM 9022 C C . ALA C 1 371 ? -51.253 25.768 50.686 1.00 18.22 370 ALA C C 1
ATOM 9023 O O . ALA C 1 371 ? -50.910 25.816 49.498 1.00 26.94 370 ALA C O 1
ATOM 9025 N N . GLU C 1 372 ? -50.805 24.842 51.547 1.00 20.00 371 GLU C N 1
ATOM 9026 C CA . GLU C 1 372 ? -49.819 23.813 51.166 1.00 23.64 371 GLU C CA 1
ATOM 9027 C C . GLU C 1 372 ? -50.451 22.563 50.556 1.00 22.77 371 GLU C C 1
ATOM 9028 O O . GLU C 1 372 ? -49.734 21.615 50.207 1.00 19.85 371 GLU C O 1
ATOM 9034 N N . LEU C 1 373 ? -51.792 22.541 50.449 1.00 18.12 372 LEU C N 1
ATOM 9035 C CA . LEU C 1 373 ? -52.501 21.335 50.033 1.00 20.70 372 LEU C CA 1
ATOM 9036 C C . LEU C 1 373 ? -53.173 21.448 48.650 1.00 25.45 372 LEU C C 1
ATOM 9037 O O . LEU C 1 373 ? -54.031 20.634 48.302 1.00 23.99 372 LEU C O 1
ATOM 9042 N N . LYS C 1 374 ? -52.785 22.442 47.864 1.00 25.26 373 LYS C N 1
ATOM 9043 C CA . LYS C 1 374 ? -53.409 22.606 46.551 1.00 30.98 373 LYS C CA 1
ATOM 9044 C C . LYS C 1 374 ? -53.212 21.361 45.666 1.00 28.21 373 LYS C C 1
ATOM 9045 O O . LYS C 1 374 ? -53.924 21.166 44.684 1.00 34.58 373 LYS C O 1
ATOM 9051 N N . GLY C 1 375 ? -52.278 20.494 46.021 1.00 28.12 374 GLY C N 1
ATOM 9052 C CA . GLY C 1 375 ? -52.126 19.256 45.246 1.00 37.53 374 GLY C CA 1
ATOM 9053 C C . GLY C 1 375 ? -53.073 18.110 45.602 1.00 49.81 374 GLY C C 1
ATOM 9054 O O . GLY C 1 375 ? -52.858 16.972 45.187 1.00 42.82 374 GLY C O 1
ATOM 9055 N N . PHE C 1 376 ? -54.125 18.391 46.364 1.00 22.62 375 PHE C N 1
ATOM 9056 C CA . PHE C 1 376 ? -54.957 17.320 46.910 1.00 16.00 375 PHE C CA 1
ATOM 9057 C C . PHE C 1 376 ? -56.437 17.567 46.605 1.00 16.50 375 PHE C C 1
ATOM 9058 O O . PHE C 1 376 ? -56.862 18.703 46.567 1.00 22.68 375 PHE C O 1
ATOM 9066 N N . SER C 1 377 ? -57.195 16.480 46.484 1.00 20.36 376 SER C N 1
ATOM 9067 C CA . SER C 1 377 ? -58.657 16.577 46.356 1.00 21.05 376 SER C CA 1
ATOM 9068 C C . SER C 1 377 ? -59.294 17.154 47.610 1.00 23.97 376 SER C C 1
ATOM 9069 O O . SER C 1 377 ? -58.727 17.112 48.716 1.00 17.63 376 SER C O 1
ATOM 9072 N N . GLU C 1 378 ? -60.501 17.672 47.443 1.00 22.67 377 GLU C N 1
ATOM 9073 C CA . GLU C 1 378 ? -61.227 18.267 48.569 1.00 18.48 377 GLU C CA 1
ATOM 9074 C C . GLU C 1 378 ? -61.363 17.220 49.687 1.00 18.59 377 GLU C C 1
ATOM 9075 O O . GLU C 1 378 ? -61.251 17.551 50.868 1.00 21.08 377 GLU C O 1
ATOM 9081 N N . SER C 1 379 ? -61.630 15.972 49.343 1.00 15.89 378 SER C N 1
ATOM 9082 C CA . SER C 1 379 ? -61.795 14.964 50.378 1.00 19.86 378 SER C CA 1
ATOM 9083 C C . SER C 1 379 ? -60.486 14.551 51.039 1.00 24.27 378 SER C C 1
ATOM 9084 O O . SER C 1 379 ? -60.484 14.208 52.222 1.00 18.01 378 SER C O 1
ATOM 9087 N N . ASP C 1 380 ? -59.375 14.571 50.297 1.00 17.57 379 ASP C N 1
ATOM 9088 C CA . ASP C 1 380 ? -58.082 14.357 50.946 1.00 12.69 379 ASP C CA 1
ATOM 9089 C C . ASP C 1 380 ? -57.693 15.506 51.887 1.00 15.87 379 ASP C C 1
ATOM 9090 O O . ASP C 1 380 ? -57.041 15.272 52.910 1.00 15.47 379 ASP C O 1
ATOM 9095 N N . ILE C 1 381 ? -58.052 16.734 51.525 1.00 16.89 380 ILE C N 1
ATOM 9096 C CA . ILE C 1 381 ? -57.815 17.879 52.419 1.00 19.92 380 ILE C CA 1
ATOM 9097 C C . ILE C 1 381 ? -58.584 17.681 53.713 1.00 20.35 380 ILE C C 1
ATOM 9098 O O . ILE C 1 381 ? -58.065 17.941 54.792 1.00 16.32 380 ILE C O 1
ATOM 9103 N N . ARG C 1 382 ? -59.819 17.187 53.613 1.00 14.97 381 ARG C N 1
ATOM 9104 C CA . ARG C 1 382 ? -60.609 16.881 54.828 1.00 18.90 381 ARG C CA 1
ATOM 9105 C C . ARG C 1 382 ? -59.934 15.826 55.698 1.00 14.67 381 ARG C C 1
ATOM 9106 O O . ARG C 1 382 ? -59.991 15.906 56.931 1.00 16.20 381 ARG C O 1
ATOM 9114 N N . LYS C 1 383 ? -59.204 14.875 55.096 1.00 15.60 382 LYS C N 1
ATOM 9115 C CA . LYS C 1 383 ? -58.493 13.892 55.897 1.00 14.93 382 LYS C CA 1
ATOM 9116 C C . LYS C 1 383 ? -57.342 14.568 56.612 1.00 13.45 382 LYS C C 1
ATOM 9117 O O . LYS C 1 383 ? -57.148 14.385 57.813 1.00 11.82 382 LYS C O 1
ATOM 9123 N N . ILE C 1 384 ? -56.550 15.324 55.855 1.00 13.41 383 ILE C N 1
ATOM 9124 C CA . ILE C 1 384 ? -55.343 15.952 56.417 1.00 14.04 383 ILE C CA 1
ATOM 9125 C C . ILE C 1 384 ? -55.686 16.982 57.498 1.00 16.78 383 ILE C C 1
ATOM 9126 O O . ILE C 1 384 ? -55.030 17.057 58.559 1.00 11.56 383 ILE C O 1
ATOM 9131 N N . MET C 1 385 ? -56.735 17.760 57.253 1.00 14.97 384 MET C N 1
ATOM 9132 C CA . MET C 1 385 ? -57.116 18.809 58.207 1.00 12.31 384 MET C CA 1
ATOM 9133 C C . MET C 1 385 ? -57.957 18.389 59.401 1.00 17.25 384 MET C C 1
ATOM 9134 O O . MET C 1 385 ? -58.080 19.134 60.373 1.00 15.70 384 MET C O 1
ATOM 9139 N N . ARG C 1 386 ? -58.537 17.202 59.335 1.00 12.79 385 ARG C N 1
ATOM 9140 C CA . ARG C 1 386 ? -59.455 16.789 60.378 1.00 11.32 385 ARG C CA 1
ATOM 9141 C C . ARG C 1 386 ? -59.526 15.285 60.633 1.00 10.67 385 ARG C C 1
ATOM 9142 O O . ARG C 1 386 ? -59.309 14.821 61.741 1.00 13.96 385 ARG C O 1
ATOM 9150 N N . ASP C 1 387 ? -59.850 14.496 59.605 1.00 13.65 386 ASP C N 1
ATOM 9151 C CA . ASP C 1 387 ? -60.208 13.125 59.933 1.00 14.73 386 ASP C CA 1
ATOM 9152 C C . ASP C 1 387 ? -59.048 12.182 60.224 1.00 15.23 386 ASP C C 1
ATOM 9153 O O . ASP C 1 387 ? -59.208 11.197 60.963 1.00 15.91 386 ASP C O 1
ATOM 9158 N N . ASN C 1 388 ? -57.867 12.450 59.664 1.00 13.66 387 ASN C N 1
ATOM 9159 C CA . ASN C 1 388 ? -56.760 11.575 60.012 1.00 15.35 387 ASN C CA 1
ATOM 9160 C C . ASN C 1 388 ? -56.433 11.664 61.499 1.00 11.89 387 ASN C C 1
ATOM 9161 O O . ASN C 1 388 ? -56.042 10.684 62.105 1.00 14.59 387 ASN C O 1
ATOM 9166 N N . ALA C 1 389 ? -56.536 12.857 62.071 1.00 12.05 388 ALA C N 1
ATOM 9167 C CA . ALA C 1 389 ? -56.276 13.044 63.511 1.00 11.47 388 ALA C CA 1
ATOM 9168 C C . ALA C 1 389 ? -57.307 12.255 64.329 1.00 11.96 388 ALA C C 1
ATOM 9169 O O . ALA C 1 389 ? -56.975 11.680 65.342 1.00 13.46 388 ALA C O 1
ATOM 9171 N N . LEU C 1 390 ? -58.566 12.263 63.875 1.00 15.68 389 LEU C N 1
ATOM 9172 C CA . LEU C 1 390 ? -59.596 11.513 64.591 1.00 18.19 389 LEU C CA 1
ATOM 9173 C C . LEU C 1 390 ? -59.319 10.019 64.459 1.00 15.82 389 LEU C C 1
ATOM 9174 O O . LEU C 1 390 ? -59.481 9.267 65.426 1.00 17.47 389 LEU C O 1
ATOM 9179 N N . ASP C 1 391 ? -58.813 9.592 63.297 1.00 15.90 390 ASP C N 1
ATOM 9180 C CA . ASP C 1 391 ? -58.391 8.195 63.140 1.00 18.54 390 ASP C CA 1
ATOM 9181 C C . ASP C 1 391 ? -57.255 7.813 64.126 1.00 18.98 390 ASP C C 1
ATOM 9182 O O . ASP C 1 391 ? -57.265 6.750 64.760 1.00 19.00 390 ASP C O 1
ATOM 9187 N N . LEU C 1 392 ? -56.253 8.692 64.241 1.00 12.77 391 LEU C N 1
ATOM 9188 C CA . LEU C 1 392 ? -55.157 8.494 65.167 1.00 13.14 391 LEU C CA 1
ATOM 9189 C C . LEU C 1 392 ? -55.626 8.287 66.611 1.00 15.51 391 LEU C C 1
ATOM 9190 O O . LEU C 1 392 ? -55.128 7.403 67.287 1.00 15.43 391 LEU C O 1
ATOM 9195 N N . LEU C 1 393 ? -56.579 9.107 67.065 1.00 16.09 392 LEU C N 1
ATOM 9196 C CA . LEU C 1 393 ? -57.000 9.058 68.449 1.00 16.64 392 LEU C CA 1
ATOM 9197 C C . LEU C 1 393 ? -57.898 7.857 68.694 1.00 17.33 392 LEU C C 1
ATOM 9198 O O . LEU C 1 393 ? -57.876 7.268 69.786 1.00 18.40 392 LEU C O 1
ATOM 9203 N N . GLY C 1 394 ? -58.670 7.515 67.662 1.00 19.21 393 GLY C N 1
ATOM 9204 C CA . GLY C 1 394 ? -59.701 6.502 67.774 1.00 19.05 393 GLY C CA 1
ATOM 9205 C C . GLY C 1 394 ? -59.168 5.089 67.562 1.00 59.05 393 GLY C C 1
ATOM 9206 O O . GLY C 1 394 ? -57.997 4.865 67.196 1.00 28.06 393 GLY C O 1
ATOM 9207 N N . VAL C 1 395 ? -60.036 4.124 67.836 1.00 31.85 394 VAL C N 1
ATOM 9208 C CA . VAL C 1 395 ? -59.794 2.725 67.496 1.00 25.50 394 VAL C CA 1
ATOM 9209 C C . VAL C 1 395 ? -61.148 2.286 66.943 1.00 24.66 394 VAL C C 1
ATOM 9210 O O . VAL C 1 395 ? -62.120 2.377 67.669 1.00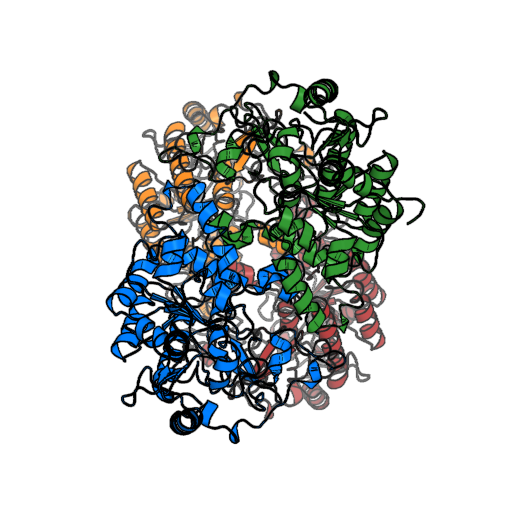 23.34 394 VAL C O 1
ATOM 9214 N N . GLN C 1 396 ? -61.221 1.858 65.679 1.00 25.40 395 GLN C N 1
ATOM 9215 C CA . GLN C 1 396 ? -62.519 1.470 65.079 1.00 41.01 395 GLN C CA 1
ATOM 9216 C C . GLN C 1 396 ? -62.921 0.067 65.523 1.00 60.33 395 GLN C C 1
ATOM 9217 O O . GLN C 1 396 ? -62.056 -0.803 65.681 1.00 26.30 395 GLN C O 1
ATOM 9223 N N . VAL C 1 397 ? -64.224 -0.148 65.738 1.00 26.23 396 VAL C N 1
ATOM 9224 C CA . VAL C 1 397 ? -64.710 -1.430 66.280 1.00 27.32 396 VAL C CA 1
ATOM 9225 C C . VAL C 1 397 ? -64.346 -2.583 65.309 1.00 32.58 396 VAL C C 1
ATOM 9226 O O . VAL C 1 397 ? -64.095 -3.736 65.718 1.00 33.54 396 VAL C O 1
ATOM 9230 N N . GLY C 1 398 ? -64.321 -2.253 64.023 1.00 24.51 397 GLY C N 1
ATOM 9231 C CA . GLY C 1 398 ? -63.963 -3.198 62.948 1.00 26.59 397 GLY C CA 1
ATOM 9232 C C . GLY C 1 398 ? -62.501 -3.605 62.898 1.00 74.63 397 GLY C C 1
ATOM 9233 O O . GLY C 1 398 ? -62.169 -4.650 62.337 1.00 44.70 397 GLY C O 1
ATOM 9234 N N . SER C 1 399 ? -61.623 -2.783 63.473 1.00 31.61 398 SER C N 1
ATOM 9235 C CA . SER C 1 399 ? -60.203 -3.153 63.594 1.00 68.97 398 SER C CA 1
ATOM 9236 C C . SER C 1 399 ? -59.982 -4.087 64.788 1.00 76.01 398 SER C C 1
ATOM 9237 O O . SER C 1 399 ? -59.562 -5.236 64.632 1.00 68.44 398 SER C O 1
ATOM 9240 N N . ALA D 1 4 ? 16.355 -21.325 117.922 1.00 48.24 3 ALA D N 1
ATOM 9241 C CA . ALA D 1 4 ? 15.482 -22.336 117.257 1.00 42.57 3 ALA D CA 1
ATOM 9242 C C . ALA D 1 4 ? 14.333 -22.725 118.170 1.00 63.99 3 ALA D C 1
ATOM 9243 O O . ALA D 1 4 ? 14.551 -23.263 119.249 1.00 41.30 3 ALA D O 1
ATOM 9245 N N . LEU D 1 5 ? 13.107 -22.455 117.736 1.00 47.44 4 LEU D N 1
ATOM 9246 C CA . LEU D 1 5 ? 11.924 -22.724 118.555 1.00 38.31 4 LEU D CA 1
ATOM 9247 C C . LEU D 1 5 ? 11.678 -24.225 118.691 1.00 54.42 4 LEU D C 1
ATOM 9248 O O . LEU D 1 5 ? 12.110 -25.010 117.853 1.00 49.24 4 LEU D O 1
ATOM 9253 N N . ASN D 1 6 ? 10.970 -24.638 119.734 1.00 32.86 5 ASN D N 1
ATOM 9254 C CA . ASN D 1 6 ? 10.723 -26.067 119.875 1.00 43.33 5 ASN D CA 1
ATOM 9255 C C . ASN D 1 6 ? 9.316 -26.445 119.445 1.00 53.40 5 ASN D C 1
ATOM 9256 O O . ASN D 1 6 ? 8.785 -27.476 119.843 1.00 42.37 5 ASN D O 1
ATOM 9261 N N . TYR D 1 7 ? 8.710 -25.597 118.622 1.00 39.89 6 TYR D N 1
ATOM 9262 C CA . TYR D 1 7 ? 7.436 -25.922 118.011 1.00 31.46 6 TYR D CA 1
ATOM 9263 C C . TYR D 1 7 ? 7.489 -25.384 116.589 1.00 38.94 6 TYR D C 1
ATOM 9264 O O . TYR D 1 7 ? 8.303 -24.511 116.289 1.00 30.13 6 TYR D O 1
ATOM 9273 N N . ARG D 1 8 ? 6.635 -25.919 115.723 1.00 37.07 7 ARG D N 1
ATOM 9274 C CA . ARG D 1 8 ? 6.560 -25.451 114.341 1.00 23.67 7 ARG D CA 1
ATOM 9275 C C . ARG D 1 8 ? 5.630 -24.253 114.314 1.00 24.90 7 ARG D C 1
ATOM 9276 O O . ARG D 1 8 ? 4.741 -24.134 115.154 1.00 22.59 7 ARG D O 1
ATOM 9284 N N . VAL D 1 9 ? 5.841 -23.357 113.355 1.00 22.99 8 VAL D N 1
ATOM 9285 C CA . VAL D 1 9 ? 5.114 -22.093 113.296 1.00 26.38 8 VAL D CA 1
ATOM 9286 C C . VAL D 1 9 ? 3.961 -22.095 112.291 1.00 21.92 8 VAL D C 1
ATOM 9287 O O . VAL D 1 9 ? 3.809 -23.022 111.506 1.00 20.27 8 VAL D O 1
ATOM 9291 N N . ILE D 1 10 ? 3.137 -21.056 112.349 1.00 22.09 9 ILE D N 1
ATOM 9292 C CA . ILE D 1 10 ? 2.037 -20.901 111.415 1.00 22.11 9 ILE D CA 1
ATOM 9293 C C . ILE D 1 10 ? 2.224 -19.522 110.782 1.00 16.03 9 ILE D C 1
ATOM 9294 O O . ILE D 1 10 ? 2.170 -18.491 111.473 1.00 20.14 9 ILE D O 1
ATOM 9299 N N . ASP D 1 11 ? 2.493 -19.533 109.474 1.00 18.37 10 ASP D N 1
ATOM 9300 C CA . ASP D 1 11 ? 2.890 -18.339 108.730 1.00 13.90 10 ASP D CA 1
ATOM 9301 C C . ASP D 1 11 ? 1.677 -17.832 107.955 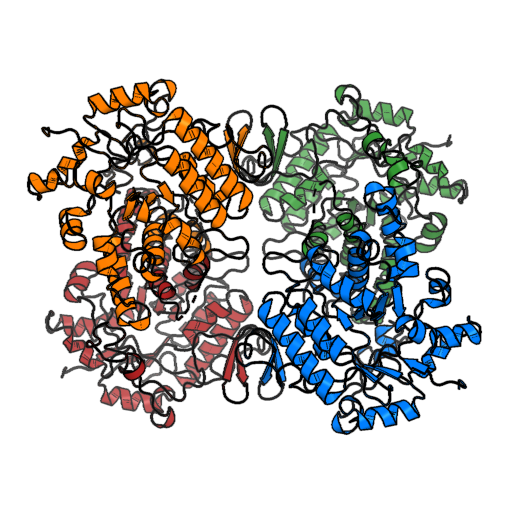1.00 20.54 10 ASP D C 1
ATOM 9302 O O . ASP D 1 11 ? 1.244 -18.501 107.016 1.00 18.99 10 ASP D O 1
ATOM 9307 N N . VAL D 1 12 ? 1.107 -16.692 108.360 1.00 16.54 11 VAL D N 1
ATOM 9308 C CA . VAL D 1 12 ? -0.135 -16.190 107.742 1.00 15.41 11 VAL D CA 1
ATOM 9309 C C . VAL D 1 12 ? 0.071 -15.423 106.441 1.00 13.69 11 VAL D C 1
ATOM 9310 O O . VAL D 1 12 ? -0.883 -14.945 105.846 1.00 13.90 11 VAL D O 1
ATOM 9314 N N . ASP D 1 13 ? 1.305 -15.330 105.991 1.00 12.95 12 ASP D N 1
ATOM 9315 C CA . ASP D 1 13 ? 1.573 -14.631 104.727 1.00 11.24 12 ASP D CA 1
ATOM 9316 C C . ASP D 1 13 ? 2.609 -15.368 103.919 1.00 13.04 12 ASP D C 1
ATOM 9317 O O . ASP D 1 13 ? 3.822 -15.188 104.107 1.00 15.02 12 ASP D O 1
ATOM 9322 N N . ASN D 1 14 ? 2.146 -16.234 103.015 1.00 12.59 13 ASN D N 1
ATOM 9323 C CA . ASN D 1 14 ? 3.042 -16.882 102.050 1.00 13.37 13 ASN D CA 1
ATOM 9324 C C . ASN D 1 14 ? 2.382 -16.777 100.676 1.00 8.82 13 ASN D C 1
ATOM 9325 O O . ASN D 1 14 ? 1.164 -16.585 100.581 1.00 12.63 13 ASN D O 1
ATOM 9330 N N . HIS D 1 15 ? 3.191 -16.943 99.638 1.00 11.90 14 HIS D N 1
ATOM 9331 C CA . HIS D 1 15 ? 2.685 -16.877 98.281 1.00 14.90 14 HIS D CA 1
ATOM 9332 C C . HIS D 1 15 ? 3.064 -18.014 97.375 1.00 14.11 14 HIS D C 1
ATOM 9333 O O . HIS D 1 15 ? 4.104 -18.653 97.538 1.00 14.62 14 HIS D O 1
ATOM 9340 N N . TYR D 1 16 ? 2.202 -18.212 96.376 1.00 10.68 15 TYR D N 1
ATOM 9341 C CA . TYR D 1 16 ? 2.573 -18.938 95.164 1.00 12.74 15 TYR D CA 1
ATOM 9342 C C . TYR D 1 16 ? 2.689 -17.936 94.035 1.00 13.35 15 TYR D C 1
ATOM 9343 O O . TYR D 1 16 ? 2.244 -16.797 94.153 1.00 14.03 15 TYR D O 1
ATOM 9352 N N . TYR D 1 17 ? 3.305 -18.356 92.933 1.00 14.66 16 TYR D N 1
ATOM 9353 C CA . TYR D 1 17 ? 3.235 -17.616 91.688 1.00 13.32 16 TYR D CA 1
ATOM 9354 C C . TYR D 1 17 ? 2.338 -18.352 90.710 1.00 13.55 16 TYR D C 1
ATOM 9355 O O . TYR D 1 17 ? 2.550 -19.537 90.397 1.00 14.44 16 TYR D O 1
ATOM 9364 N N . GLU D 1 18 ? 1.289 -17.669 90.267 1.00 10.23 17 GLU D N 1
ATOM 9365 C CA . GLU D 1 18 ? 0.279 -18.314 89.427 1.00 13.08 17 GLU D CA 1
ATOM 9366 C C . GLU D 1 18 ? 0.853 -18.767 88.091 1.00 10.16 17 GLU D C 1
ATOM 9367 O O . GLU D 1 18 ? 1.591 -18.031 87.430 1.00 13.74 17 GLU D O 1
ATOM 9373 N N . PRO D 1 19 ? 0.448 -19.962 87.657 1.00 12.68 18 PRO D N 1
ATOM 9374 C CA . PRO D 1 19 ? 0.700 -20.269 86.236 1.00 14.30 18 PRO D CA 1
ATOM 9375 C C . PRO D 1 19 ? -0.132 -19.401 85.319 1.00 14.95 18 PRO D C 1
ATOM 9376 O O . PRO D 1 19 ? -1.076 -18.751 85.781 1.00 12.74 18 PRO D O 1
ATOM 9380 N N . LEU D 1 20 ? 0.206 -19.376 84.029 1.00 15.58 19 LEU D N 1
ATOM 9381 C CA . LEU D 1 20 ? -0.451 -18.430 83.105 1.00 15.36 19 LEU D CA 1
ATOM 9382 C C . LEU D 1 20 ? -1.950 -18.643 82.946 1.00 13.26 19 LEU D C 1
ATOM 9383 O O . LEU D 1 20 ? -2.631 -17.750 82.453 1.00 16.66 19 LEU D O 1
ATOM 9388 N N . ASP D 1 21 ? -2.431 -19.841 83.278 1.00 14.19 20 ASP D N 1
ATOM 9389 C CA . ASP D 1 21 ? -3.842 -20.199 83.128 1.00 13.59 20 ASP D CA 1
ATOM 9390 C C . ASP D 1 21 ? -4.629 -20.152 84.440 1.00 10.70 20 ASP D C 1
ATOM 9391 O O . ASP D 1 21 ? -5.760 -20.648 84.518 1.00 14.26 20 ASP D O 1
ATOM 9396 N N . SER D 1 22 ? -4.074 -19.506 85.475 1.00 11.96 21 SER D N 1
ATOM 9397 C CA . SER D 1 22 ? -4.800 -19.440 86.740 1.00 13.67 21 SER D CA 1
ATOM 9398 C C . SER D 1 22 ? -6.212 -18.817 86.583 1.00 13.13 21 SER D C 1
ATOM 9399 O O . SER D 1 22 ? -7.162 -19.280 87.237 1.00 13.81 21 SER D O 1
ATOM 9402 N N . PHE D 1 23 ? -6.363 -17.815 85.702 1.00 13.29 22 PHE D N 1
ATOM 9403 C CA . PHE D 1 23 ? -7.667 -17.167 85.516 1.00 13.22 22 PHE D CA 1
ATOM 9404 C C . PHE D 1 23 ? -8.435 -17.654 84.293 1.00 18.76 22 PHE D C 1
ATOM 9405 O O . PHE D 1 23 ? -9.515 -17.145 83.985 1.00 17.92 22 PHE D O 1
ATOM 9413 N N . THR D 1 24 ? -7.891 -18.659 83.610 1.00 18.10 23 THR D N 1
ATOM 9414 C CA . THR D 1 24 ? -8.468 -19.095 82.318 1.00 16.46 23 THR D CA 1
ATOM 9415 C C . THR D 1 24 ? -8.788 -20.588 82.281 1.00 20.28 23 THR D C 1
ATOM 9416 O O . THR D 1 24 ? -9.705 -21.033 81.551 1.00 17.99 23 THR D O 1
ATOM 9420 N N . ARG D 1 25 ? -8.053 -21.371 83.065 1.00 15.62 24 ARG D N 1
ATOM 9421 C CA . ARG D 1 25 ? -8.193 -22.834 82.949 1.00 19.48 24 ARG D CA 1
ATOM 9422 C C . ARG D 1 25 ? -9.647 -23.295 83.101 1.00 22.15 24 ARG D C 1
ATOM 9423 O O . ARG D 1 25 ? -10.120 -24.151 82.346 1.00 20.67 24 ARG D O 1
ATOM 9431 N N . HIS D 1 26 ? -10.329 -22.713 84.080 1.00 19.19 25 HIS D N 1
ATOM 9432 C CA . HIS D 1 26 ? -11.729 -22.995 84.411 1.00 21.17 25 HIS D CA 1
ATOM 9433 C C . HIS D 1 26 ? -12.679 -21.854 84.173 1.00 22.64 25 HIS D C 1
ATOM 9434 O O . HIS D 1 26 ? -13.720 -21.756 84.818 1.00 22.05 25 HIS D O 1
ATOM 9441 N N . LEU D 1 27 ? -12.323 -20.985 83.250 1.00 17.05 26 LEU D N 1
ATOM 9442 C CA . LEU D 1 27 ? -13.126 -19.824 82.930 1.00 21.81 26 LEU D CA 1
ATOM 9443 C C . LEU D 1 27 ? -14.200 -20.156 81.900 1.00 28.78 26 LEU D C 1
ATOM 9444 O O . LEU D 1 27 ? -13.899 -20.721 80.842 1.00 22.52 26 LEU D O 1
ATOM 9449 N N . ASP D 1 28 ? -15.439 -19.777 82.214 1.00 20.58 27 ASP D N 1
ATOM 9450 C CA . ASP D 1 28 ? -16.548 -19.930 81.286 1.00 31.11 27 ASP D CA 1
ATOM 9451 C C . ASP D 1 28 ? -16.256 -19.176 79.991 1.00 24.17 27 ASP D C 1
ATOM 9452 O O . ASP D 1 28 ? -15.926 -17.981 80.009 1.00 25.11 27 ASP D O 1
ATOM 9457 N N . LYS D 1 29 ? -16.384 -19.862 78.856 1.00 24.51 28 LYS D N 1
ATOM 9458 C CA . LYS D 1 29 ? -15.947 -19.299 77.562 1.00 17.99 28 LYS D CA 1
ATOM 9459 C C . LYS D 1 29 ? -16.662 -17.990 77.173 1.00 23.53 28 LYS D C 1
ATOM 9460 O O . LYS D 1 29 ? -16.181 -17.194 76.346 1.00 24.31 28 LYS D O 1
ATOM 9466 N N . LYS D 1 30 ? -17.804 -17.739 77.795 1.00 25.91 29 LYS D N 1
ATOM 9467 C CA . LYS D 1 30 ? -18.493 -16.473 77.569 1.00 25.83 29 LYS D CA 1
ATOM 9468 C C . LYS D 1 30 ? -17.603 -15.281 77.966 1.00 21.49 29 LYS D C 1
ATOM 9469 O O . LYS D 1 30 ? -17.727 -14.192 77.422 1.00 21.92 29 LYS D O 1
ATOM 9475 N N . PHE D 1 31 ? -16.681 -15.509 78.898 1.00 20.24 30 PHE D N 1
ATOM 9476 C CA . PHE D 1 31 ? -15.770 -14.431 79.346 1.00 17.31 30 PHE D CA 1
ATOM 9477 C C . PHE D 1 31 ? -14.351 -14.579 78.848 1.00 23.98 30 PHE D C 1
ATOM 9478 O O . PHE D 1 31 ? -13.422 -13.963 79.363 1.00 19.10 30 PHE D O 1
ATOM 9486 N N . LYS D 1 32 ? -14.162 -15.378 77.807 1.00 20.83 31 LYS D N 1
ATOM 9487 C CA . LYS D 1 32 ? -12.818 -15.585 77.301 1.00 20.16 31 LYS D CA 1
ATOM 9488 C C . LYS D 1 32 ? -12.099 -14.298 76.911 1.00 23.83 31 LYS D C 1
ATOM 9489 O O . LYS D 1 32 ? -10.877 -14.221 77.027 1.00 23.54 31 LYS D O 1
ATOM 9495 N N . ARG D 1 33 ? -12.823 -13.287 76.431 1.00 18.45 32 ARG D N 1
ATOM 9496 C CA . ARG D 1 33 ? -12.186 -12.004 76.170 1.00 17.64 32 ARG D CA 1
ATOM 9497 C C . ARG D 1 33 ? -12.457 -10.970 77.272 1.00 16.57 32 ARG D C 1
ATOM 9498 O O . ARG D 1 33 ? -11.629 -10.077 77.501 1.00 18.00 32 ARG D O 1
ATOM 9506 N N . ARG D 1 34 ? -13.624 -11.052 77.904 1.00 15.77 33 ARG D N 1
ATOM 9507 C CA . ARG D 1 34 ? -13.968 -10.075 78.985 1.00 17.31 33 ARG D CA 1
ATOM 9508 C C . ARG D 1 34 ? -13.103 -10.261 80.248 1.00 17.23 33 ARG D C 1
ATOM 9509 O O . ARG D 1 34 ? -12.884 -9.305 80.993 1.00 14.91 33 ARG D O 1
ATOM 9517 N N . GLY D 1 35 ? -12.608 -11.482 80.442 1.00 14.75 34 GLY D N 1
ATOM 9518 C CA . GLY D 1 35 ? -11.730 -11.853 81.575 1.00 14.01 34 GLY D CA 1
ATOM 9519 C C . GLY D 1 35 ? -10.250 -11.627 81.255 1.00 13.50 34 GLY D C 1
ATOM 9520 O O . GLY D 1 35 ? -9.867 -10.720 80.505 1.00 15.63 34 GLY D O 1
ATOM 9521 N N . VAL D 1 36 ? -9.406 -12.501 81.799 1.00 15.27 35 VAL D N 1
ATOM 9522 C CA . VAL D 1 36 ? -7.976 -12.398 81.604 1.00 13.58 35 VAL D CA 1
ATOM 9523 C C . VAL D 1 36 ? -7.549 -13.217 80.371 1.00 14.38 35 VAL D C 1
ATOM 9524 O O . VAL D 1 36 ? -7.996 -14.340 80.237 1.00 15.54 35 VAL D O 1
ATOM 9528 N N . GLN D 1 37 ? -6.720 -12.630 79.507 1.00 15.80 36 GLN D N 1
ATOM 9529 C CA . GLN D 1 37 ? -6.047 -13.328 78.400 1.00 19.07 36 GLN D CA 1
ATOM 9530 C C . GLN D 1 37 ? -4.578 -13.068 78.574 1.00 18.65 36 GLN D C 1
ATOM 9531 O O . GLN D 1 37 ? -4.173 -11.982 79.019 1.00 21.81 36 GLN D O 1
ATOM 9537 N N . MET D 1 38 ? -3.753 -14.047 78.206 1.00 15.62 37 MET D N 1
ATOM 9538 C CA . MET D 1 38 ? -2.334 -13.819 78.123 1.00 15.31 37 MET D CA 1
ATOM 9539 C C . MET D 1 38 ? -1.948 -13.747 76.655 1.00 19.47 37 MET D C 1
ATOM 9540 O O . MET D 1 38 ? -2.097 -14.730 75.907 1.00 21.34 37 MET D O 1
ATOM 9545 N N . LEU D 1 39 ? -1.504 -12.579 76.239 1.00 17.14 38 LEU D N 1
ATOM 9546 C CA . LEU D 1 39 ? -1.192 -12.325 74.817 1.00 21.10 38 LEU D CA 1
ATOM 9547 C C . LEU D 1 39 ? 0.305 -12.051 74.697 1.00 20.23 38 LEU D C 1
ATOM 9548 O O . LEU D 1 39 ? 0.907 -11.287 75.471 1.00 23.19 38 LEU D O 1
ATOM 9553 N N . SER D 1 40 ? 0.929 -12.650 73.695 1.00 20.35 39 SER D N 1
ATOM 9554 C CA . SER D 1 40 ? 2.354 -12.487 73.498 1.00 20.18 39 SER D CA 1
ATOM 9555 C C . SER D 1 40 ? 2.774 -11.536 72.375 1.00 26.20 39 SER D C 1
ATOM 9556 O O . SER D 1 40 ? 2.146 -11.491 71.318 1.00 22.94 39 SER D O 1
ATOM 9559 N N . ASP D 1 41 ? 3.863 -10.819 72.598 1.00 19.51 40 ASP D N 1
ATOM 9560 C CA . ASP D 1 41 ? 4.435 -9.958 71.571 1.00 28.85 40 ASP D CA 1
ATOM 9561 C C . ASP D 1 41 ? 5.677 -10.538 70.929 1.00 31.74 40 ASP D C 1
ATOM 9562 O O . ASP D 1 41 ? 6.309 -9.880 70.116 1.00 37.45 40 ASP D O 1
ATOM 9567 N N . GLY D 1 42 ? 6.026 -11.770 71.269 1.00 27.26 41 GLY D N 1
ATOM 9568 C CA . GLY D 1 42 ? 7.217 -12.368 70.667 1.00 41.94 41 GLY D CA 1
ATOM 9569 C C . GLY D 1 42 ? 8.393 -12.444 71.623 1.00 43.75 41 GLY D C 1
ATOM 9570 O O . GLY D 1 42 ? 9.209 -13.362 71.540 1.00 39.86 41 GLY D O 1
ATOM 9571 N N . LYS D 1 43 ? 8.501 -11.475 72.529 1.00 33.90 42 LYS D N 1
ATOM 9572 C CA . LYS D 1 43 ? 9.506 -11.557 73.598 1.00 28.36 42 LYS D CA 1
ATOM 9573 C C . LYS D 1 43 ? 8.838 -11.563 74.969 1.00 37.52 42 LYS D C 1
ATOM 9574 O O . LYS D 1 43 ? 9.300 -12.239 75.874 1.00 34.19 42 LYS D O 1
ATOM 9580 N N . ARG D 1 44 ? 7.745 -10.819 75.124 1.00 28.31 43 ARG D N 1
ATOM 9581 C CA . ARG D 1 44 ? 7.089 -10.727 76.429 1.00 20.94 43 ARG D CA 1
ATOM 9582 C C . ARG D 1 44 ? 5.660 -11.217 76.303 1.00 27.89 43 ARG D C 1
ATOM 9583 O O . ARG D 1 44 ? 5.076 -11.179 75.208 1.00 29.23 43 ARG D O 1
ATOM 9591 N N . THR D 1 45 ? 5.119 -11.673 77.435 1.00 18.83 44 THR D N 1
ATOM 9592 C CA . THR D 1 45 ? 3.718 -12.036 77.575 1.00 16.72 44 THR D CA 1
ATOM 9593 C C . THR D 1 45 ? 3.074 -10.965 78.443 1.00 17.50 44 THR D C 1
ATOM 9594 O O . THR D 1 45 ? 3.700 -10.465 79.385 1.00 18.46 44 THR D O 1
ATOM 9598 N N . TRP D 1 46 ? 1.837 -10.591 78.106 1.00 17.28 45 TRP D N 1
ATOM 9599 C CA . TRP D 1 46 ? 1.135 -9.498 78.761 1.00 17.88 45 TRP D CA 1
ATOM 9600 C C . TRP D 1 46 ? -0.193 -10.015 79.194 1.00 15.30 45 TRP D C 1
ATOM 9601 O O . TRP D 1 46 ? -0.874 -10.722 78.436 1.00 16.09 45 TRP D O 1
ATOM 9612 N N . ALA D 1 47 ? -0.598 -9.674 80.411 1.00 13.82 46 ALA D N 1
ATOM 9613 C CA . ALA D 1 47 ? -1.964 -9.982 80.844 1.00 13.36 46 ALA D CA 1
ATOM 9614 C C . ALA D 1 47 ? -2.827 -8.897 80.239 1.00 13.52 46 ALA D C 1
ATOM 9615 O O . ALA D 1 47 ? -2.542 -7.718 80.396 1.00 16.15 46 ALA D O 1
ATOM 9617 N N . VAL D 1 48 ? -3.838 -9.313 79.501 1.00 13.34 47 VAL D N 1
ATOM 9618 C CA . VAL D 1 48 ? -4.751 -8.397 78.835 1.00 15.06 47 VAL D CA 1
ATOM 9619 C C . VAL D 1 48 ? -6.102 -8.724 79.432 1.00 15.67 47 VAL D C 1
ATOM 9620 O O . VAL D 1 48 ? -6.623 -9.836 79.292 1.00 15.34 47 VAL D O 1
ATOM 9624 N N . ILE D 1 49 ? -6.646 -7.767 80.176 1.00 15.22 48 ILE D N 1
ATOM 9625 C CA . ILE D 1 49 ? -7.813 -8.042 81.004 1.00 11.25 48 ILE D CA 1
ATOM 9626 C C . ILE D 1 49 ? -8.913 -7.113 80.540 1.00 13.56 48 ILE D C 1
ATOM 9627 O O . ILE D 1 49 ? -8.711 -5.902 80.419 1.00 14.94 48 ILE D O 1
ATOM 9632 N N . GLY D 1 50 ? -10.064 -7.692 80.223 1.00 14.79 49 GLY D N 1
ATOM 9633 C CA . GLY D 1 50 ? -11.150 -6.932 79.572 1.00 17.30 49 GLY D CA 1
ATOM 9634 C C . GLY D 1 50 ? -10.650 -6.128 78.386 1.00 17.66 49 GLY D C 1
ATOM 9635 O O . GLY D 1 50 ? -10.978 -4.940 78.249 1.00 19.55 49 GLY D O 1
ATOM 9636 N N . ASP D 1 51 ? -9.800 -6.756 77.566 1.00 16.56 50 ASP D N 1
ATOM 9637 C CA . ASP D 1 51 ? -9.226 -6.113 76.348 1.00 16.89 50 ASP D CA 1
ATOM 9638 C C . ASP D 1 51 ? -8.276 -4.944 76.594 1.00 16.87 50 ASP D C 1
ATOM 9639 O O . ASP D 1 51 ? -7.932 -4.209 75.663 1.00 16.75 50 ASP D O 1
ATOM 9644 N N . ARG D 1 52 ? -7.828 -4.765 77.834 1.00 16.08 51 ARG D N 1
ATOM 9645 C CA . ARG D 1 52 ? -6.843 -3.732 78.145 1.00 14.53 51 ARG D CA 1
ATOM 9646 C C . ARG D 1 52 ? -5.573 -4.347 78.739 1.00 16.77 51 ARG D C 1
ATOM 9647 O O . ARG D 1 52 ? -5.649 -5.145 79.672 1.00 15.44 51 ARG D O 1
ATOM 9655 N N . VAL D 1 53 ? -4.409 -3.980 78.211 1.00 13.77 52 VAL D N 1
ATOM 9656 C CA . VAL D 1 53 ? -3.152 -4.514 78.762 1.00 12.79 52 VAL D CA 1
ATOM 9657 C C . VAL D 1 53 ? -3.033 -4.052 80.220 1.00 16.50 52 VAL D C 1
ATOM 9658 O O . VAL D 1 53 ? -3.189 -2.853 80.511 1.00 14.82 52 VAL D O 1
ATOM 9662 N N . ASN D 1 54 ? -2.755 -5.006 81.111 1.00 14.64 53 ASN D N 1
ATOM 9663 C CA . ASN D 1 54 ? -2.619 -4.738 82.534 1.00 16.14 53 ASN D CA 1
ATOM 9664 C C . ASN D 1 54 ? -1.140 -4.714 82.929 1.00 14.30 53 ASN D C 1
ATOM 9665 O O . ASN D 1 54 ? -0.318 -5.450 82.347 1.00 19.07 53 ASN D O 1
ATOM 9670 N N . HIS D 1 55 ? -0.802 -3.890 83.921 1.00 15.63 54 HIS D N 1
ATOM 9671 C CA . HIS D 1 55 ? 0.568 -3.699 84.331 1.00 16.00 54 HIS D CA 1
ATOM 9672 C C . HIS D 1 55 ? 0.839 -3.956 85.789 1.00 14.39 54 HIS D C 1
ATOM 9673 O O . HIS D 1 55 ? 1.846 -3.514 86.328 1.00 20.05 54 HIS D O 1
ATOM 9680 N N . PHE D 1 56 ? -0.030 -4.722 86.430 1.00 14.87 55 PHE D N 1
ATOM 9681 C CA . PHE D 1 56 ? 0.177 -4.978 87.854 1.00 15.40 55 PHE D CA 1
ATOM 9682 C C . PHE D 1 56 ? 1.442 -5.794 88.129 1.00 15.46 55 PHE D C 1
ATOM 9683 O O . PHE D 1 56 ? 2.206 -5.471 89.062 1.00 19.78 55 PHE D O 1
ATOM 9691 N N . ILE D 1 57 ? 1.646 -6.843 87.336 1.00 16.92 56 ILE D N 1
ATOM 9692 C CA . ILE D 1 57 ? 2.833 -7.715 87.422 1.00 18.27 56 ILE D CA 1
ATOM 9693 C C . ILE D 1 57 ? 3.670 -7.424 86.173 1.00 23.51 56 ILE D C 1
ATOM 9694 O O . ILE D 1 57 ? 3.185 -7.590 85.055 1.00 20.62 56 ILE D O 1
ATOM 9699 N N . PRO D 1 58 ? 4.945 -7.034 86.351 1.00 16.50 57 PRO D N 1
ATOM 9700 C CA . PRO D 1 58 ? 5.798 -6.740 85.204 1.00 23.06 57 PRO D CA 1
ATOM 9701 C C . PRO D 1 58 ? 6.025 -7.937 84.291 1.00 20.53 57 PRO D C 1
ATOM 9702 O O . PRO D 1 58 ? 6.257 -7.754 83.085 1.00 22.51 57 PRO D O 1
ATOM 9706 N N . ASN D 1 59 ? 6.003 -9.150 84.848 1.00 16.31 58 ASN D N 1
ATOM 9707 C CA . ASN D 1 59 ? 6.175 -10.347 84.012 1.00 14.83 58 ASN D CA 1
ATOM 9708 C C . ASN D 1 59 ? 5.304 -11.501 84.496 1.00 18.00 58 ASN D C 1
ATOM 9709 O O . ASN D 1 59 ? 5.686 -12.226 85.419 1.00 18.66 58 ASN D O 1
ATOM 9714 N N . PRO D 1 60 ? 4.132 -11.694 83.869 1.00 15.43 59 PRO D N 1
ATOM 9715 C CA . PRO D 1 60 ? 3.182 -12.684 84.357 1.00 18.48 59 PRO D CA 1
ATOM 9716 C C . PRO D 1 60 ? 3.657 -14.129 84.204 1.00 14.08 59 PRO D C 1
ATOM 9717 O O . PRO D 1 60 ? 3.038 -15.025 84.788 1.00 17.59 59 PRO D O 1
ATOM 9721 N N . THR D 1 61 ? 4.753 -14.360 83.474 1.00 18.68 60 THR D N 1
ATOM 9722 C CA . THR D 1 61 ? 5.316 -15.723 83.408 1.00 17.63 60 THR D CA 1
ATOM 9723 C C . THR D 1 61 ? 6.112 -16.016 84.683 1.00 20.81 60 THR D C 1
ATOM 9724 O O . THR D 1 61 ? 6.476 -17.184 84.937 1.00 20.71 60 THR D O 1
ATOM 9728 N N . PHE D 1 62 ? 6.410 -14.969 85.464 1.00 18.17 61 PHE D N 1
ATOM 9729 C CA . PHE D 1 62 ? 7.233 -15.133 86.708 1.00 18.48 61 PHE D CA 1
ATOM 9730 C C . PHE D 1 62 ? 8.599 -15.821 86.494 1.00 16.79 61 PHE D C 1
ATOM 9731 O O . PHE D 1 62 ? 9.120 -16.495 87.385 1.00 17.99 61 PHE D O 1
ATOM 9739 N N . ASP D 1 63 ? 9.208 -15.610 85.338 1.00 18.08 62 ASP D N 1
ATOM 9740 C CA . ASP D 1 63 ? 10.500 -16.202 85.013 1.00 20.38 62 ASP D CA 1
ATOM 9741 C C . ASP D 1 63 ? 11.290 -15.228 84.129 1.00 17.41 62 ASP D C 1
ATOM 9742 O O . ASP D 1 63 ? 10.847 -14.882 83.034 1.00 19.99 62 ASP D O 1
ATOM 9747 N N . PRO D 1 64 ? 12.449 -14.753 84.605 1.00 17.07 63 PRO D N 1
ATOM 9748 C CA . PRO D 1 64 ? 13.048 -15.121 85.882 1.00 18.85 63 PRO D CA 1
ATOM 9749 C C . PRO D 1 64 ? 12.312 -14.515 87.080 1.00 23.22 63 PRO D C 1
ATOM 9750 O O . PRO D 1 64 ? 11.424 -13.666 86.912 1.00 23.60 63 PRO D O 1
ATOM 9754 N N . ILE D 1 65 ? 12.691 -14.971 88.275 1.00 19.90 64 ILE D N 1
ATOM 9755 C CA . ILE D 1 65 ? 11.935 -14.673 89.486 1.00 17.78 64 ILE D CA 1
ATOM 9756 C C . ILE D 1 65 ? 12.835 -14.119 90.585 1.00 23.87 64 ILE D C 1
ATOM 9757 O O . ILE D 1 65 ? 13.951 -14.596 90.801 1.00 19.48 64 ILE D O 1
ATOM 9762 N N . ILE D 1 66 ? 12.345 -13.087 91.272 1.00 20.26 65 ILE D N 1
ATOM 9763 C CA . ILE D 1 66 ? 13.096 -12.442 92.346 1.00 21.47 65 ILE D CA 1
ATOM 9764 C C . ILE D 1 66 ? 13.553 -13.398 93.454 1.00 16.79 65 ILE D C 1
ATOM 9765 O O . ILE D 1 66 ? 12.847 -14.354 93.781 1.00 21.08 65 ILE D O 1
ATOM 9770 N N . VAL D 1 67 ? 14.748 -13.150 94.007 1.00 17.61 66 VAL D N 1
ATOM 9771 C CA . VAL D 1 67 ? 15.248 -13.904 95.176 1.00 18.09 66 VAL D CA 1
ATOM 9772 C C . VAL D 1 67 ? 14.511 -13.493 96.458 1.00 21.06 66 VAL D C 1
ATOM 9773 O O . VAL D 1 67 ? 14.372 -12.302 96.734 1.00 22.11 66 VAL D O 1
ATOM 9777 N N . PRO D 1 68 ? 14.029 -14.469 97.240 1.00 18.27 67 PRO D N 1
ATOM 9778 C CA . PRO D 1 68 ? 13.307 -14.076 98.462 1.00 19.57 67 PRO D CA 1
ATOM 9779 C C . PRO D 1 68 ? 14.146 -13.176 99.355 1.00 22.31 67 PRO D C 1
ATOM 9780 O O . PRO D 1 68 ? 15.318 -13.454 99.619 1.00 20.92 67 PRO D O 1
ATOM 9784 N N . GLY D 1 69 ? 13.539 -12.107 99.830 1.00 21.44 68 GLY D N 1
ATOM 9785 C CA . GLY D 1 69 ? 14.211 -11.242 100.786 1.00 21.89 68 GLY D CA 1
ATOM 9786 C C . GLY D 1 69 ? 15.228 -10.274 100.205 1.00 23.75 68 GLY D C 1
ATOM 9787 O O . GLY D 1 69 ? 15.791 -9.463 100.934 1.00 25.13 68 GLY D O 1
ATOM 9788 N N . CYS D 1 70 ? 15.491 -10.339 98.899 1.00 25.39 69 CYS D N 1
ATOM 9789 C CA . CYS D 1 70 ? 16.547 -9.481 98.367 1.00 26.66 69 CYS D CA 1
ATOM 9790 C C . CYS D 1 70 ? 16.165 -8.000 98.380 1.00 26.39 69 CYS D C 1
ATOM 9791 O O . CYS D 1 70 ? 17.040 -7.146 98.329 1.00 26.14 69 CYS D O 1
ATOM 9794 N N . LEU D 1 71 ? 14.872 -7.686 98.464 1.00 29.32 70 LEU D N 1
ATOM 9795 C CA . LEU D 1 71 ? 14.445 -6.281 98.537 1.00 31.67 70 LEU D CA 1
ATOM 9796 C C . LEU D 1 71 ? 14.218 -5.847 99.970 1.00 39.59 70 LEU D C 1
ATOM 9797 O O . LEU D 1 71 ? 13.664 -4.778 100.211 1.00 37.14 70 LEU D O 1
ATOM 9802 N N . ASP D 1 72 ? 14.639 -6.679 100.916 1.00 38.53 71 ASP D N 1
ATOM 9803 C CA . ASP D 1 72 ? 14.347 -6.464 102.332 1.00 55.13 71 ASP D CA 1
ATOM 9804 C C . ASP D 1 72 ? 14.820 -5.101 102.819 1.00 67.49 71 ASP D C 1
ATOM 9805 O O . ASP D 1 72 ? 14.019 -4.262 103.249 1.00 43.20 71 ASP D O 1
ATOM 9810 N N . LEU D 1 73 ? 16.127 -4.882 102.750 1.00 60.92 72 LEU D N 1
ATOM 9811 C CA . LEU D 1 73 ? 16.708 -3.625 103.206 1.00 87.55 72 LEU D CA 1
ATOM 9812 C C . LEU D 1 73 ? 16.246 -2.447 102.340 1.00 53.76 72 LEU D C 1
ATOM 9813 O O . LEU D 1 73 ? 16.428 -1.288 102.709 1.00 75.65 72 LEU D O 1
ATOM 9818 N N . LEU D 1 74 ? 15.631 -2.750 101.200 1.00 74.88 73 LEU D N 1
ATOM 9819 C CA . LEU D 1 74 ? 15.089 -1.718 100.314 1.00 35.41 73 LEU D CA 1
ATOM 9820 C C . LEU D 1 74 ? 13.685 -1.244 100.724 1.00 62.04 73 LEU D C 1
ATOM 9821 O O . LEU D 1 74 ? 13.390 -0.050 100.662 1.00 86.39 73 LEU D O 1
ATOM 9826 N N . PHE D 1 75 ? 12.816 -2.174 101.116 1.00 57.03 74 PHE D N 1
ATOM 9827 C CA A PHE D 1 75 ? 11.469 -1.835 101.607 0.50 33.97 74 PHE D CA 1
ATOM 9828 C CA B PHE D 1 75 ? 11.489 -1.799 101.590 0.50 62.42 74 PHE D CA 1
ATOM 9829 C C . PHE D 1 75 ? 11.558 -1.300 103.035 1.00 64.64 74 PHE D C 1
ATOM 9830 O O . PHE D 1 75 ? 10.685 -0.553 103.487 1.00 74.88 74 PHE D O 1
ATOM 9845 N N . ARG D 1 76 ? 12.620 -1.697 103.742 1.00 50.86 75 ARG D N 1
ATOM 9846 C CA . ARG D 1 76 ? 12.887 -1.252 105.114 1.00 69.34 75 ARG D CA 1
ATOM 9847 C C . ARG D 1 76 ? 13.390 0.194 105.122 1.00 84.32 75 ARG D C 1
ATOM 9848 O O . ARG D 1 76 ? 13.216 0.915 106.103 1.00 122.57 75 ARG D O 1
ATOM 9856 N N . GLY D 1 77 ? 14.024 0.603 104.026 1.00 125.29 76 GLY D N 1
ATOM 9857 C CA . GLY D 1 77 ? 14.626 1.930 103.925 1.00 97.77 76 GLY D CA 1
ATOM 9858 C C . GLY D 1 77 ? 16.107 1.920 104.267 1.00 96.11 76 GLY D C 1
ATOM 9859 O O . GLY D 1 77 ? 16.863 2.786 103.823 1.00 125.83 76 GLY D O 1
ATOM 9860 N N . GLU D 1 78 ? 16.519 0.924 105.048 1.00 75.95 77 GLU D N 1
ATOM 9861 C CA . GLU D 1 78 ? 17.890 0.819 105.550 1.00 81.92 77 GLU D CA 1
ATOM 9862 C C . GLU D 1 78 ? 18.930 0.438 104.487 1.00 101.54 77 GLU D C 1
ATOM 9863 O O . GLU D 1 78 ? 19.749 -0.460 104.706 1.00 83.65 77 GLU D O 1
ATOM 9869 N N . ILE D 1 79 ? 18.905 1.121 103.345 1.00 88.35 78 ILE D N 1
ATOM 9870 C CA . ILE D 1 79 ? 19.921 0.913 102.313 1.00 124.61 78 ILE D CA 1
ATOM 9871 C C . ILE D 1 79 ? 21.181 1.709 102.653 1.00 122.44 78 ILE D C 1
ATOM 9872 O O . ILE D 1 79 ? 21.125 2.930 102.792 1.00 170.58 78 ILE D O 1
ATOM 9877 N N . PRO D 1 80 ? 22.323 1.018 102.798 1.00 88.90 79 PRO D N 1
ATOM 9878 C CA . PRO D 1 80 ? 23.563 1.714 103.139 1.00 118.10 79 PRO D CA 1
ATOM 9879 C C . PRO D 1 80 ? 23.900 2.823 102.138 1.00 144.75 79 PRO D C 1
ATOM 9880 O O . PRO D 1 80 ? 23.693 2.661 100.932 1.00 100.41 79 PRO D O 1
ATOM 9884 N N . ASP D 1 81 ? 24.410 3.942 102.647 1.00 107.95 80 ASP D N 1
ATOM 9885 C CA . ASP D 1 81 ? 24.767 5.096 101.820 1.00 116.67 80 ASP D CA 1
ATOM 9886 C C . ASP D 1 81 ? 25.708 4.748 100.669 1.00 104.51 80 ASP D C 1
ATOM 9887 O O . ASP D 1 81 ? 26.750 4.130 100.877 1.00 62.42 80 ASP D O 1
ATOM 9892 N N . GLY D 1 82 ? 25.344 5.163 99.458 1.00 71.60 81 GLY D N 1
ATOM 9893 C CA . GLY D 1 82 ? 26.233 5.029 98.306 1.00 79.86 81 GLY D CA 1
ATOM 9894 C C . GLY D 1 82 ? 25.926 3.841 97.416 1.00 107.94 81 GLY D C 1
ATOM 9895 O O . GLY D 1 82 ? 26.394 3.772 96.278 1.00 63.92 81 GLY D O 1
ATOM 9896 N N . VAL D 1 83 ? 25.134 2.909 97.940 1.00 107.72 82 VAL D N 1
ATOM 9897 C CA . VAL D 1 83 ? 24.756 1.702 97.210 1.00 85.20 82 VAL D CA 1
ATOM 9898 C C . VAL D 1 83 ? 23.603 1.962 96.239 1.00 70.05 82 VAL D C 1
ATOM 9899 O O . VAL D 1 83 ? 22.637 2.645 96.584 1.00 74.90 82 VAL D O 1
ATOM 9903 N N . ASP D 1 84 ? 23.710 1.416 95.029 1.00 70.23 83 ASP D N 1
ATOM 9904 C CA . ASP D 1 84 ? 22.660 1.553 94.016 1.00 94.26 83 ASP D CA 1
ATOM 9905 C C . ASP D 1 84 ? 21.518 0.565 94.302 1.00 144.95 83 ASP D C 1
ATOM 9906 O O . ASP D 1 84 ? 21.745 -0.644 94.390 1.00 55.35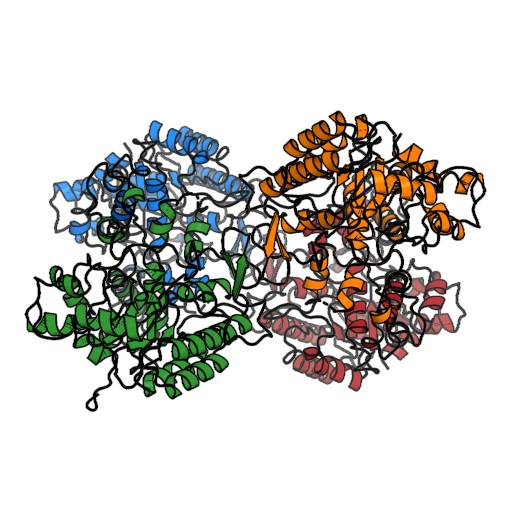 83 ASP D O 1
ATOM 9911 N N . PRO D 1 85 ? 20.285 1.080 94.465 1.00 79.84 84 PRO D N 1
ATOM 9912 C CA . PRO D 1 85 ? 19.129 0.244 94.809 1.00 88.70 84 PRO D CA 1
ATOM 9913 C C . PRO D 1 85 ? 18.828 -0.866 93.791 1.00 101.74 84 PRO D C 1
ATOM 9914 O O . PRO D 1 85 ? 18.481 -1.983 94.182 1.00 78.29 84 PRO D O 1
ATOM 9918 N N . ALA D 1 86 ? 18.956 -0.568 92.501 1.00 111.61 85 ALA D N 1
ATOM 9919 C CA . ALA D 1 86 ? 18.709 -1.572 91.467 1.00 75.13 85 ALA D CA 1
ATOM 9920 C C . ALA D 1 86 ? 19.742 -2.704 91.524 1.00 59.09 85 ALA D C 1
ATOM 9921 O O . ALA D 1 86 ? 19.653 -3.678 90.774 1.00 87.84 85 ALA D O 1
ATOM 9923 N N . SER D 1 87 ? 20.713 -2.570 92.424 1.00 53.37 86 SER D N 1
ATOM 9924 C CA . SER D 1 87 ? 21.762 -3.573 92.587 1.00 47.95 86 SER D CA 1
ATOM 9925 C C . SER D 1 87 ? 21.384 -4.642 93.617 1.00 48.11 86 SER D C 1
ATOM 9926 O O . SER D 1 87 ? 21.929 -5.736 93.589 1.00 44.24 86 SER D O 1
ATOM 9929 N N . LEU D 1 88 ? 20.467 -4.318 94.531 1.00 49.52 87 LEU D N 1
ATOM 9930 C CA . LEU D 1 88 ? 20.025 -5.276 95.558 1.00 44.23 87 LEU D CA 1
ATOM 9931 C C . LEU D 1 88 ? 19.171 -6.383 94.946 1.00 42.06 87 LEU D C 1
ATOM 9932 O O . LEU D 1 88 ? 19.095 -7.497 95.478 1.00 42.83 87 LEU D O 1
ATOM 9937 N N . MET D 1 89 ? 18.528 -6.056 93.829 1.00 42.08 88 MET D N 1
ATOM 9938 C CA . MET D 1 89 ? 17.647 -6.978 93.135 1.00 44.16 88 MET D CA 1
ATOM 9939 C C . MET D 1 89 ? 18.381 -8.103 92.390 1.00 49.96 88 MET D C 1
ATOM 9940 O O . MET D 1 89 ? 19.145 -7.857 91.461 1.00 41.53 88 MET D O 1
ATOM 9945 N N . LYS D 1 90 ? 18.136 -9.339 92.804 1.00 32.65 89 LYS D N 1
ATOM 9946 C CA . LYS D 1 90 ? 18.687 -10.503 92.110 1.00 36.83 89 LYS D CA 1
ATOM 9947 C C . LYS D 1 90 ? 17.548 -11.410 91.687 1.00 36.59 89 LYS D C 1
ATOM 9948 O O . LYS D 1 90 ? 16.515 -11.449 92.353 1.00 24.32 89 LYS D O 1
ATOM 9954 N N . VAL D 1 91 ? 17.723 -12.138 90.587 1.00 26.01 90 VAL D N 1
ATOM 9955 C CA . VAL D 1 91 ? 16.689 -13.053 90.114 1.00 32.79 90 VAL D CA 1
ATOM 9956 C C . VAL D 1 91 ? 17.280 -14.441 89.889 1.00 27.64 90 VAL D C 1
ATOM 9957 O O . VAL D 1 91 ? 18.503 -14.609 89.777 1.00 29.03 90 VAL D O 1
ATOM 9961 N N . GLU D 1 92 ? 16.404 -15.432 89.847 1.00 30.95 91 GLU D N 1
ATOM 9962 C CA . GLU D 1 92 ? 16.809 -16.795 89.603 1.00 45.75 91 GLU D CA 1
ATOM 9963 C C . GLU D 1 92 ? 15.873 -17.379 88.584 1.00 37.85 91 GLU D C 1
ATOM 9964 O O . GLU D 1 92 ? 14.816 -16.817 88.269 1.00 26.15 91 GLU D O 1
ATOM 9970 N N . ARG D 1 93 ? 16.223 -18.549 88.089 1.00 34.42 92 ARG D N 1
ATOM 9971 C CA . ARG D 1 93 ? 15.351 -19.225 87.174 1.00 31.95 92 ARG D CA 1
ATOM 9972 C C . ARG D 1 93 ? 14.205 -19.795 87.967 1.00 21.20 92 ARG D C 1
ATOM 9973 O O . ARG D 1 93 ? 14.396 -20.426 89.040 1.00 25.28 92 ARG D O 1
ATOM 9981 N N . LEU D 1 94 ? 13.003 -19.590 87.461 1.00 20.73 93 LEU D N 1
ATOM 9982 C CA . LEU D 1 94 ? 11.851 -20.162 88.075 1.00 17.42 93 LEU D CA 1
ATOM 9983 C C . LEU D 1 94 ? 12.136 -21.649 88.149 1.00 44.05 93 LEU D C 1
ATOM 9984 O O . LEU D 1 94 ? 11.503 -22.341 88.932 1.00 25.74 93 LEU D O 1
ATOM 9989 N N . ALA D 1 95 ? 13.091 -22.107 87.329 1.00 33.46 94 ALA D N 1
ATOM 9990 C CA . ALA D 1 95 ? 13.468 -23.529 87.226 1.00 41.37 94 ALA D CA 1
ATOM 9991 C C . ALA D 1 95 ? 13.990 -24.078 88.534 1.00 26.17 94 ALA D C 1
ATOM 9992 O O . ALA D 1 95 ? 13.656 -25.189 88.930 1.00 37.06 94 ALA D O 1
ATOM 9994 N N . ASP D 1 96 ? 14.840 -23.313 89.195 1.00 27.83 95 ASP D N 1
ATOM 9995 C CA . ASP D 1 96 ? 15.391 -23.794 90.419 1.00 21.05 95 ASP D CA 1
ATOM 9996 C C . ASP D 1 96 ? 14.315 -23.889 91.537 1.00 24.08 95 ASP D C 1
ATOM 9997 O O . ASP D 1 96 ? 14.581 -24.462 92.589 1.00 21.72 95 ASP D O 1
ATOM 10002 N N . HIS D 1 97 ? 13.097 -23.382 91.308 1.00 21.54 96 HIS D N 1
ATOM 10003 C CA . HIS D 1 97 ? 12.119 -23.295 92.431 1.00 19.66 96 HIS D CA 1
ATOM 10004 C C . HIS D 1 97 ? 10.728 -23.823 92.246 1.00 22.85 96 HIS D C 1
ATOM 10005 O O . HIS D 1 97 ? 9.738 -23.074 92.331 1.00 20.41 96 HIS D O 1
ATOM 10012 N N . PRO D 1 98 ? 10.601 -25.145 92.027 1.00 22.59 97 PRO D N 1
ATOM 10013 C CA . PRO D 1 98 ? 9.288 -25.710 91.831 1.00 18.38 97 PRO D CA 1
ATOM 10014 C C . PRO D 1 98 ? 8.332 -25.475 92.999 1.00 18.46 97 PRO D C 1
ATOM 10015 O O . PRO D 1 98 ? 7.138 -25.464 92.792 1.00 19.74 97 PRO D O 1
ATOM 10019 N N . GLU D 1 99 ? 8.862 -25.290 94.212 1.00 17.94 98 GLU D N 1
ATOM 10020 C CA . GLU D 1 99 ? 8.029 -25.036 95.397 1.00 19.77 98 GLU D CA 1
ATOM 10021 C C . GLU D 1 99 ? 7.173 -23.747 95.298 1.00 15.99 98 GLU D C 1
ATOM 10022 O O . GLU D 1 99 ? 6.249 -23.569 96.109 1.00 17.87 98 GLU D O 1
ATOM 10028 N N . TYR D 1 100 ? 7.484 -22.881 94.341 1.00 12.78 99 TYR D N 1
ATOM 10029 C CA . TYR D 1 100 ? 6.664 -21.670 94.114 1.00 14.18 99 TYR D CA 1
ATOM 10030 C C . TYR D 1 100 ? 5.331 -22.018 93.440 1.00 19.33 99 TYR D C 1
ATOM 10031 O O . TYR D 1 100 ? 4.403 -21.205 93.464 1.00 16.18 99 TYR D O 1
ATOM 10040 N N . GLN D 1 101 ? 5.234 -23.211 92.840 1.00 17.58 100 GLN D N 1
ATOM 10041 C CA . GLN D 1 101 ? 4.054 -23.538 91.995 1.00 17.95 100 GLN D CA 1
ATOM 10042 C C . GLN D 1 101 ? 3.529 -24.950 92.182 1.00 17.11 100 GLN D C 1
ATOM 10043 O O . GLN D 1 101 ? 2.435 -25.281 91.698 1.00 21.49 100 GLN D O 1
ATOM 10049 N N . ASN D 1 102 ? 4.268 -25.785 92.910 1.00 16.70 101 ASN D N 1
ATOM 10050 C CA . ASN D 1 102 ? 3.904 -27.173 93.059 1.00 21.00 101 ASN D CA 1
ATOM 10051 C C . ASN D 1 102 ? 3.739 -27.494 94.524 1.00 14.61 101 ASN D C 1
ATOM 10052 O O . ASN D 1 102 ? 4.645 -27.195 95.330 1.00 21.74 101 ASN D O 1
ATOM 10057 N N . ARG D 1 103 ? 2.583 -28.047 94.902 1.00 17.76 102 ARG D N 1
ATOM 10058 C CA . ARG D 1 103 ? 2.284 -28.207 96.317 1.00 16.37 102 ARG D CA 1
ATOM 10059 C C . ARG D 1 103 ? 3.247 -29.224 96.981 1.00 20.04 102 ARG D C 1
ATOM 10060 O O . ARG D 1 103 ? 3.749 -28.977 98.063 1.00 18.41 102 ARG D O 1
ATOM 10068 N N . ASP D 1 104 ? 3.464 -30.377 96.353 1.00 23.04 103 ASP D N 1
ATOM 10069 C CA . ASP D 1 104 ? 4.391 -31.343 96.937 1.00 23.48 103 ASP D CA 1
ATOM 10070 C C . ASP D 1 104 ? 5.755 -30.713 97.238 1.00 21.26 103 ASP D C 1
ATOM 10071 O O . ASP D 1 104 ? 6.311 -30.912 98.337 1.00 24.00 103 ASP D O 1
ATOM 10076 N N . ALA D 1 105 ? 6.311 -29.991 96.262 1.00 19.67 104 ALA D N 1
ATOM 10077 C CA . ALA D 1 105 ? 7.611 -29.361 96.435 1.00 22.73 104 ALA D CA 1
ATOM 10078 C C . ALA D 1 105 ? 7.557 -28.305 97.542 1.00 26.95 104 ALA D C 1
ATOM 10079 O O . ALA D 1 105 ? 8.531 -28.131 98.303 1.00 22.68 104 ALA D O 1
ATOM 10081 N N . ARG D 1 106 ? 6.406 -27.642 97.679 1.00 19.05 105 ARG D N 1
ATOM 10082 C CA . ARG D 1 106 ? 6.297 -26.580 98.705 1.00 16.91 105 ARG D CA 1
ATOM 10083 C C . ARG D 1 106 ? 6.250 -27.185 100.120 1.00 19.51 105 ARG D C 1
ATOM 10084 O O . ARG D 1 106 ? 6.835 -26.636 101.061 1.00 18.08 105 ARG D O 1
ATOM 10092 N N . ILE D 1 107 ? 5.562 -28.326 100.254 1.00 20.68 106 ILE D N 1
ATOM 10093 C CA . ILE D 1 107 ? 5.512 -29.032 101.540 1.00 21.00 106 ILE D CA 1
ATOM 10094 C C . ILE D 1 107 ? 6.939 -29.402 101.986 1.00 18.62 106 ILE D C 1
ATOM 10095 O O . ILE D 1 107 ? 7.298 -29.233 103.158 1.00 22.61 106 ILE D O 1
ATOM 10100 N N . ALA D 1 108 ? 7.768 -29.862 101.057 1.00 21.88 107 ALA D N 1
ATOM 10101 C CA . ALA D 1 108 ? 9.149 -30.240 101.406 1.00 25.33 107 ALA D CA 1
ATOM 10102 C C . ALA D 1 108 ? 9.910 -29.022 101.929 1.00 27.78 107 ALA D C 1
ATOM 10103 O O . ALA D 1 108 ? 10.660 -29.095 102.906 1.00 22.24 107 ALA D O 1
ATOM 10105 N N . VAL D 1 109 ? 9.732 -27.893 101.257 1.00 22.08 108 VAL D N 1
ATOM 10106 C CA . VAL D 1 109 ? 10.366 -26.648 101.692 1.00 17.24 108 VAL D CA 1
ATOM 10107 C C . VAL D 1 109 ? 9.792 -26.166 103.039 1.00 17.46 108 VAL D C 1
ATOM 10108 O O . VAL D 1 109 ? 10.553 -25.700 103.908 1.00 24.13 108 VAL D O 1
ATOM 10112 N N . MET D 1 110 ? 8.486 -26.293 103.248 1.00 17.37 109 MET D N 1
ATOM 10113 C CA . MET D 1 110 ? 7.909 -25.926 104.533 1.00 17.27 109 MET D CA 1
ATOM 10114 C C . MET D 1 110 ? 8.487 -26.737 105.683 1.00 26.66 109 MET D C 1
ATOM 10115 O O . MET D 1 110 ? 8.635 -26.232 106.809 1.00 21.37 109 MET D O 1
ATOM 10120 N N . ASP D 1 111 ? 8.773 -28.002 105.414 1.00 22.11 110 ASP D N 1
ATOM 10121 C CA . ASP D 1 111 ? 9.382 -28.852 106.430 1.00 29.35 110 ASP D CA 1
ATOM 10122 C C . ASP D 1 111 ? 10.746 -28.285 106.820 1.00 24.65 110 ASP D C 1
ATOM 10123 O O . ASP D 1 111 ? 11.062 -28.184 108.009 1.00 28.88 110 ASP D O 1
ATOM 10128 N N . GLU D 1 112 ? 11.547 -27.912 105.822 1.00 22.97 111 GLU D N 1
ATOM 10129 C CA . GLU D 1 112 ? 12.846 -27.279 106.059 1.00 29.37 111 GLU D CA 1
ATOM 10130 C C . GLU D 1 112 ? 12.701 -25.967 106.828 1.00 28.31 111 GLU D C 1
ATOM 10131 O O . GLU D 1 112 ? 13.541 -25.649 107.673 1.00 25.72 111 GLU D O 1
ATOM 10137 N N . GLN D 1 113 ? 11.643 -25.209 106.534 1.00 22.71 112 GLN D N 1
ATOM 10138 C CA . GLN D 1 113 ? 11.473 -23.889 107.124 1.00 19.45 112 GLN D CA 1
ATOM 10139 C C . GLN D 1 113 ? 10.901 -23.971 108.531 1.00 21.12 112 GLN D C 1
ATOM 10140 O O . GLN D 1 113 ? 10.840 -22.973 109.248 1.00 25.43 112 GLN D O 1
ATOM 10146 N N . ASP D 1 114 ? 10.457 -25.171 108.889 1.00 22.51 113 ASP D N 1
ATOM 10147 C CA . ASP D 1 114 ? 9.756 -25.460 110.140 1.00 28.89 113 ASP D CA 1
ATOM 10148 C C . ASP D 1 114 ? 8.394 -24.788 110.272 1.00 29.83 113 ASP D C 1
ATOM 10149 O O . ASP D 1 114 ? 7.998 -24.340 111.364 1.00 25.60 113 ASP D O 1
ATOM 10154 N N . ILE D 1 115 ? 7.666 -24.729 109.157 1.00 20.92 114 ILE D N 1
ATOM 10155 C CA . ILE D 1 115 ? 6.325 -24.182 109.161 1.00 20.96 114 ILE D CA 1
ATOM 10156 C C . ILE D 1 115 ? 5.328 -25.328 109.165 1.00 19.37 114 ILE D C 1
ATOM 10157 O O . ILE D 1 115 ? 5.361 -26.159 108.279 1.00 23.91 114 ILE D O 1
ATOM 10162 N N . GLU D 1 116 ? 4.434 -25.357 110.148 1.00 19.62 115 GLU D N 1
ATOM 10163 C CA . GLU D 1 116 ? 3.413 -26.399 110.168 1.00 25.74 115 GLU D CA 1
ATOM 10164 C C . GLU D 1 116 ? 2.268 -26.042 109.196 1.00 24.79 115 GLU D C 1
ATOM 10165 O O . GLU D 1 116 ? 1.856 -26.870 108.389 1.00 21.07 115 GLU D O 1
ATOM 10171 N N . THR D 1 117 ? 1.789 -24.799 109.250 1.00 25.02 116 THR D N 1
ATOM 10172 C CA . THR D 1 117 ? 0.720 -24.361 108.333 1.00 19.87 116 THR D CA 1
ATOM 10173 C C . THR D 1 117 ? 1.065 -23.005 107.753 1.00 21.08 116 THR D C 1
ATOM 10174 O O . THR D 1 117 ? 1.503 -22.111 108.483 1.00 18.59 116 THR D O 1
ATOM 10178 N N . ALA D 1 118 ? 0.917 -22.878 106.432 1.00 17.15 117 ALA D N 1
ATOM 10179 C CA . ALA D 1 118 ? 1.111 -21.586 105.763 1.00 17.28 117 ALA D CA 1
ATOM 10180 C C . ALA D 1 118 ? -0.206 -21.164 105.108 1.00 18.91 117 ALA D C 1
ATOM 10181 O O . ALA D 1 118 ? -0.923 -21.983 104.553 1.00 16.76 117 ALA D O 1
ATOM 10183 N N . PHE D 1 119 ? -0.486 -19.872 105.120 1.00 18.25 118 PHE D N 1
ATOM 10184 C CA . PHE D 1 119 ? -1.604 -19.321 104.370 1.00 18.98 118 PHE D CA 1
ATOM 10185 C C . PHE D 1 119 ? -0.988 -18.982 103.010 1.00 18.54 118 PHE D C 1
ATOM 10186 O O . PHE D 1 119 ? -0.026 -18.225 102.934 1.00 16.50 118 PHE D O 1
ATOM 10194 N N . MET D 1 120 ? -1.547 -19.551 101.943 1.00 15.01 119 MET D N 1
ATOM 10195 C CA . MET D 1 120 ? -0.998 -19.415 100.591 1.00 17.62 119 MET D CA 1
ATOM 10196 C C . MET D 1 120 ? -1.909 -18.467 99.853 1.00 16.44 119 MET D C 1
ATOM 10197 O O . MET D 1 120 ? -3.126 -18.696 99.715 1.00 14.92 119 MET D O 1
ATOM 10202 N N . LEU D 1 121 ? -1.315 -17.353 99.437 1.00 13.09 120 LEU D N 1
ATOM 10203 C CA . LEU D 1 121 ? -2.056 -16.187 98.992 1.00 11.68 120 LEU D CA 1
ATOM 10204 C C . LEU D 1 121 ? -1.640 -15.838 97.565 1.00 13.17 120 LEU D C 1
ATOM 10205 O O . LEU D 1 121 ? -0.525 -16.155 97.169 1.00 12.12 120 LEU D O 1
ATOM 10210 N N . PRO D 1 122 ? -2.530 -15.162 96.783 1.00 11.92 121 PRO D N 1
ATOM 10211 C CA . PRO D 1 122 ? -2.195 -14.885 95.383 1.00 12.35 121 PRO D CA 1
ATOM 10212 C C . PRO D 1 122 ? -1.066 -13.869 95.206 1.00 14.01 121 PRO D C 1
ATOM 10213 O O . PRO D 1 122 ? -0.752 -13.073 96.120 1.00 12.29 121 PRO D O 1
ATOM 10217 N N . THR D 1 123 ? -0.516 -13.851 94.001 1.00 12.27 122 THR D N 1
ATOM 10218 C CA . THR D 1 123 ? 0.390 -12.804 93.613 1.00 11.48 122 THR D CA 1
ATOM 10219 C C . THR D 1 123 ? -0.276 -12.035 92.477 1.00 12.46 122 THR D C 1
ATOM 10220 O O . THR D 1 123 ? -0.779 -10.934 92.689 1.00 13.93 122 THR D O 1
ATOM 10224 N N . PHE D 1 124 ? -0.306 -12.618 91.276 1.00 12.41 123 PHE D N 1
ATOM 10225 C CA . PHE D 1 124 ? -1.027 -11.971 90.146 1.00 12.69 123 PHE D CA 1
ATOM 10226 C C . PHE D 1 124 ? -2.502 -11.707 90.493 1.00 14.53 123 PHE D C 1
ATOM 10227 O O . PHE D 1 124 ? -3.064 -10.675 90.105 1.00 13.82 123 PHE D O 1
ATOM 10235 N N . GLY D 1 125 ? -3.116 -12.610 91.254 1.00 11.40 124 GLY D N 1
ATOM 10236 C CA . GLY D 1 125 ? -4.536 -12.535 91.541 1.00 11.68 124 GLY D CA 1
ATOM 10237 C C . GLY D 1 125 ? -4.944 -11.250 92.260 1.00 13.21 124 GLY D C 1
ATOM 10238 O O . GLY D 1 125 ? -6.101 -10.814 92.122 1.00 14.67 124 GLY D O 1
ATOM 10239 N N . CYS D 1 126 ? -4.007 -10.661 93.004 1.00 13.79 125 CYS D N 1
ATOM 10240 C CA . CYS D 1 126 ? -4.307 -9.398 93.771 1.00 12.68 125 CYS D CA 1
ATOM 10241 C C . CYS D 1 126 ? -4.469 -8.163 92.899 1.00 16.43 125 CYS D C 1
ATOM 10242 O O . CYS D 1 126 ? -4.795 -7.079 93.419 1.00 14.33 125 CYS D O 1
ATOM 10245 N N . GLY D 1 127 ? -4.272 -8.306 91.590 1.00 12.94 126 GLY D N 1
ATOM 10246 C CA . GLY D 1 127 ? -4.383 -7.152 90.650 1.00 11.57 126 GLY D CA 1
ATOM 10247 C C . GLY D 1 127 ? -5.552 -7.251 89.669 1.00 15.58 126 GLY D C 1
ATOM 10248 O O . GLY D 1 127 ? -5.891 -6.293 88.950 1.00 15.21 126 GLY D O 1
ATOM 10249 N N . VAL D 1 128 ? -6.221 -8.391 89.643 1.00 12.60 127 VAL D N 1
ATOM 10250 C CA . VAL D 1 128 ? -7.215 -8.652 88.589 1.00 11.74 127 VAL D CA 1
ATOM 10251 C C . VAL D 1 128 ? -8.540 -7.921 88.844 1.00 14.35 127 VAL D C 1
ATOM 10252 O O . VAL D 1 128 ? -9.174 -7.421 87.920 1.00 14.96 127 VAL D O 1
ATOM 10256 N N . GLU D 1 129 ? -8.977 -7.835 90.101 1.00 13.39 128 GLU D N 1
ATOM 10257 C CA . GLU D 1 129 ? -10.262 -7.199 90.341 1.00 14.32 128 GLU D CA 1
ATOM 10258 C C . GLU D 1 129 ? -10.271 -5.716 89.969 1.00 14.40 128 GLU D C 1
ATOM 10259 O O . GLU D 1 129 ? -11.287 -5.209 89.478 1.00 15.17 128 GLU D O 1
ATOM 10265 N N . GLU D 1 130 ? -9.163 -5.025 90.178 1.00 13.30 129 GLU D N 1
ATOM 10266 C CA . GLU D 1 130 ? -9.153 -3.597 89.783 1.00 12.22 129 GLU D CA 1
ATOM 10267 C C . GLU D 1 130 ? -9.382 -3.512 88.286 1.00 17.06 129 GLU D C 1
ATOM 10268 O O . GLU D 1 130 ? -10.109 -2.658 87.813 1.00 14.56 129 GLU D O 1
ATOM 10274 N N . ALA D 1 131 ? -8.735 -4.414 87.541 1.00 12.86 130 ALA D N 1
ATOM 10275 C CA . ALA D 1 131 ? -8.802 -4.386 86.090 1.00 14.46 130 ALA D CA 1
ATOM 10276 C C . ALA D 1 131 ? -10.195 -4.733 85.567 1.00 14.87 130 ALA D C 1
ATOM 10277 O O . ALA D 1 131 ? -10.561 -4.368 84.434 1.00 19.49 130 ALA D O 1
ATOM 10279 N N . LEU D 1 132 ? -10.961 -5.479 86.362 1.00 15.00 131 LEU D N 1
ATOM 10280 C CA . LEU D 1 132 ? -12.340 -5.867 85.997 1.00 13.92 131 LEU D CA 1
ATOM 10281 C C . LEU D 1 132 ? -13.455 -5.067 86.693 1.00 15.00 131 LEU D C 1
ATOM 10282 O O . LEU D 1 132 ? -14.642 -5.442 86.609 1.00 16.40 131 LEU D O 1
ATOM 10287 N N . LYS D 1 133 ? -13.107 -3.937 87.309 1.00 16.19 132 LYS D N 1
ATOM 10288 C CA . LYS D 1 133 ? -14.099 -3.234 88.139 1.00 19.15 132 LYS D CA 1
ATOM 10289 C C . LYS D 1 133 ? -15.252 -2.635 87.329 1.00 17.01 132 LYS D C 1
ATOM 10290 O O . LYS D 1 133 ? -16.309 -2.278 87.893 1.00 20.49 132 LYS D O 1
ATOM 10296 N N . HIS D 1 134 ? -15.067 -2.575 86.017 1.00 18.47 133 HIS D N 1
ATOM 10297 C CA . HIS D 1 134 ? -16.102 -2.103 85.092 1.00 20.51 133 HIS D CA 1
ATOM 10298 C C . HIS D 1 134 ? -16.938 -3.196 84.478 1.00 20.65 133 HIS D C 1
ATOM 10299 O O . HIS D 1 134 ? -17.831 -2.916 83.680 1.00 23.22 133 HIS D O 1
ATOM 10306 N N . ASP D 1 135 ? -16.643 -4.457 84.800 1.00 16.52 134 ASP D N 1
ATOM 10307 C CA . ASP D 1 135 ? -17.395 -5.570 84.256 1.00 16.40 134 ASP D CA 1
ATOM 10308 C C . ASP D 1 135 ? -17.740 -6.525 85.397 1.00 17.26 134 ASP D C 1
ATOM 10309 O O . ASP D 1 135 ? -16.944 -7.398 85.779 1.00 16.34 134 ASP D O 1
ATOM 10314 N N . ILE D 1 136 ? -18.901 -6.325 86.006 1.00 15.49 135 ILE D N 1
ATOM 10315 C CA . ILE D 1 136 ? -19.272 -7.093 87.176 1.00 16.21 135 ILE D CA 1
ATOM 10316 C C . ILE D 1 136 ? -19.394 -8.586 86.864 1.00 15.85 135 ILE D C 1
ATOM 10317 O O . ILE D 1 136 ? -18.921 -9.449 87.630 1.00 15.86 135 ILE D O 1
ATOM 10322 N N . GLU D 1 137 ? -20.002 -8.910 85.731 1.00 16.87 136 GLU D N 1
ATOM 10323 C CA . GLU D 1 137 ? -20.201 -10.325 85.423 1.00 15.41 136 GLU D CA 1
ATOM 10324 C C . GLU D 1 137 ? -18.866 -11.015 85.174 1.00 16.11 136 GLU D C 1
ATOM 10325 O O . GLU D 1 137 ? -18.652 -12.147 85.617 1.00 17.10 136 GLU D O 1
ATOM 10331 N N . ALA D 1 138 ? -17.978 -10.340 84.456 1.00 15.45 137 ALA D N 1
ATOM 10332 C CA . ALA D 1 138 ? -16.622 -10.892 84.231 1.00 16.90 137 ALA D CA 1
ATOM 10333 C C . ALA D 1 138 ? -15.825 -11.007 85.535 1.00 20.18 137 ALA D C 1
ATOM 10334 O O . ALA D 1 138 ? -15.061 -11.963 85.712 1.00 15.35 137 ALA D O 1
ATOM 10336 N N . THR D 1 139 ? -16.004 -10.042 86.448 1.00 14.04 138 THR D N 1
ATOM 10337 C CA . THR D 1 139 ? -15.410 -10.155 87.789 1.00 15.89 138 THR D CA 1
ATOM 10338 C C . THR D 1 139 ? -15.842 -11.441 88.457 1.00 15.24 138 THR D C 1
ATOM 10339 O O . THR D 1 139 ? -15.007 -12.215 88.929 1.00 14.72 138 THR D O 1
ATOM 10343 N N . MET D 1 140 ? -17.147 -11.674 88.543 1.00 15.39 139 MET D N 1
ATOM 10344 C CA . MET D 1 140 ? -17.586 -12.823 89.318 1.00 19.00 139 MET D CA 1
ATOM 10345 C C . MET D 1 140 ? -17.153 -14.143 88.663 1.00 14.66 139 MET D C 1
ATOM 10346 O O . MET D 1 140 ? -16.741 -15.067 89.351 1.00 15.48 139 MET D O 1
ATOM 10351 N N . ALA D 1 141 ? -17.216 -14.192 87.342 1.00 16.42 140 ALA D N 1
ATOM 10352 C CA . ALA D 1 141 ? -16.808 -15.388 86.601 1.00 15.29 140 ALA D CA 1
ATOM 10353 C C . ALA D 1 141 ? -15.315 -15.645 86.742 1.00 16.70 140 ALA D C 1
ATOM 10354 O O . ALA D 1 141 ? -14.902 -16.815 86.850 1.00 16.73 140 ALA D O 1
ATOM 10356 N N . SER D 1 142 ? -14.513 -14.567 86.688 1.00 13.55 141 SER D N 1
ATOM 10357 C CA . SER D 1 142 ? -13.061 -14.707 86.811 1.00 14.20 141 SER D CA 1
ATOM 10358 C C . SER D 1 142 ? -12.618 -15.124 88.204 1.00 15.65 141 SER D C 1
ATOM 10359 O O . SER D 1 142 ? -11.692 -15.929 88.351 1.00 13.16 141 SER D O 1
ATOM 10362 N N . VAL D 1 143 ? -13.243 -14.547 89.235 1.00 14.81 142 VAL D N 1
ATOM 10363 C CA . VAL D 1 143 ? -12.946 -14.958 90.610 1.00 15.25 142 VAL D CA 1
ATOM 10364 C C . VAL D 1 143 ? -13.289 -16.450 90.759 1.00 15.14 142 VAL D C 1
ATOM 10365 O O . VAL D 1 143 ? -12.541 -17.198 91.379 1.00 14.58 142 VAL D O 1
ATOM 10369 N N . HIS D 1 144 ? -14.406 -16.898 90.188 1.00 14.61 143 HIS D N 1
ATOM 10370 C CA . HIS D 1 144 ? -14.768 -18.309 90.342 1.00 16.03 143 HIS D CA 1
ATOM 10371 C C . HIS D 1 144 ? -13.789 -19.193 89.625 1.00 13.97 143 HIS D C 1
ATOM 10372 O O . HIS D 1 144 ? -13.380 -20.225 90.160 1.00 15.84 143 HIS D O 1
ATOM 10379 N N . ALA D 1 145 ? -13.423 -18.815 88.403 1.00 15.10 144 ALA D N 1
ATOM 10380 C CA . ALA D 1 145 ? -12.410 -19.572 87.657 1.00 16.11 144 ALA D CA 1
ATOM 10381 C C . ALA D 1 145 ? -11.121 -19.691 88.466 1.00 16.53 144 ALA D C 1
ATOM 10382 O O . ALA D 1 145 ? -10.528 -20.768 88.558 1.00 13.87 144 ALA D O 1
ATOM 10384 N N . PHE D 1 146 ? -10.684 -18.580 89.051 1.00 14.00 145 PHE D N 1
ATOM 10385 C CA . PHE D 1 146 ? -9.467 -18.588 89.826 1.00 13.47 145 PHE D CA 1
ATOM 10386 C C . PHE D 1 146 ? -9.609 -19.506 91.047 1.00 12.52 145 PHE D C 1
ATOM 10387 O O . PHE D 1 146 ? -8.693 -20.229 91.395 1.00 12.88 145 PHE D O 1
ATOM 10395 N N . ASN D 1 147 ? -10.775 -19.488 91.693 1.00 11.34 146 ASN D N 1
ATOM 10396 C CA . ASN D 1 147 ? -10.945 -20.294 92.885 1.00 12.19 146 ASN D CA 1
ATOM 10397 C C . ASN D 1 147 ? -10.913 -21.809 92.541 1.00 13.94 146 ASN D C 1
ATOM 10398 O O . ASN D 1 147 ? -10.312 -22.585 93.258 1.00 13.56 146 ASN D O 1
ATOM 10403 N N . LEU D 1 148 ? -11.459 -22.154 91.382 1.00 16.55 147 LEU D N 1
ATOM 10404 C CA . LEU D 1 148 ? -11.387 -23.544 90.896 1.00 14.43 147 LEU D CA 1
ATOM 10405 C C . LEU D 1 148 ? -9.935 -23.934 90.601 1.00 18.99 147 LEU D C 1
ATOM 10406 O O . LEU D 1 148 ? -9.464 -25.014 90.988 1.00 17.88 147 LEU D O 1
ATOM 10411 N N . TRP D 1 149 ? -9.198 -23.046 89.958 1.00 14.22 148 TRP D N 1
ATOM 10412 C CA . TRP D 1 149 ? -7.781 -23.287 89.751 1.00 13.42 148 TRP D CA 1
ATOM 10413 C C . TRP D 1 149 ? -7.075 -23.494 91.086 1.00 13.44 148 TRP D C 1
ATOM 10414 O O . TRP D 1 149 ? -6.266 -24.424 91.285 1.00 16.60 148 TRP D O 1
ATOM 10425 N N . LEU D 1 150 ? -7.336 -22.600 92.019 1.00 13.59 149 LEU D N 1
ATOM 10426 C CA . LEU D 1 150 ? -6.643 -22.630 93.289 1.00 12.12 149 LEU D CA 1
ATOM 10427 C C . LEU D 1 150 ? -6.873 -23.959 94.051 1.00 17.01 149 LEU D C 1
ATOM 10428 O O . LEU D 1 150 ? -5.927 -24.553 94.576 1.00 15.16 149 LEU D O 1
ATOM 10433 N N . ASP D 1 151 ? -8.132 -24.383 94.134 1.00 14.84 150 ASP D N 1
ATOM 10434 C CA . ASP D 1 151 ? -8.445 -25.633 94.838 1.00 15.59 150 ASP D CA 1
ATOM 10435 C C . ASP D 1 151 ? -7.774 -26.822 94.146 1.00 20.77 150 ASP D C 1
ATOM 10436 O O . ASP D 1 151 ? -7.468 -27.821 94.814 1.00 19.48 150 ASP D O 1
ATOM 10441 N N . GLU D 1 152 ? -7.588 -26.728 92.830 1.00 18.08 151 GLU D N 1
ATOM 10442 C CA . GLU D 1 152 ? -6.958 -27.823 92.047 1.00 19.91 151 GLU D CA 1
ATOM 10443 C C . GLU D 1 152 ? -5.439 -27.901 92.253 1.00 23.10 151 GLU D C 1
ATOM 10444 O O . GLU D 1 152 ? -4.891 -28.974 92.494 1.00 21.18 151 GLU D O 1
ATOM 10450 N N . ASP D 1 153 ? -4.742 -26.770 92.173 1.00 16.65 152 ASP D N 1
ATOM 10451 C CA . ASP D 1 153 ? -3.292 -26.823 92.257 1.00 17.17 152 ASP D CA 1
ATOM 10452 C C . ASP D 1 153 ? -2.821 -26.809 93.718 1.00 17.97 152 ASP D C 1
ATOM 10453 O O . ASP D 1 153 ? -1.792 -27.423 94.031 1.00 20.51 152 ASP D O 1
ATOM 10458 N N . TRP D 1 154 ? -3.556 -26.119 94.590 1.00 16.35 153 TRP D N 1
ATOM 10459 C CA . TRP D 1 154 ? -3.144 -25.890 95.976 1.00 14.87 153 TRP D CA 1
ATOM 10460 C C . TRP D 1 154 ? -4.055 -26.546 96.974 1.00 17.72 153 TRP D C 1
ATOM 10461 O O . TRP D 1 154 ? -3.569 -27.181 97.919 1.00 17.67 153 TRP D O 1
ATOM 10472 N N . GLY D 1 155 ? -5.369 -26.434 96.769 1.00 14.51 154 GLY D N 1
ATOM 10473 C CA . GLY D 1 155 ? -6.358 -26.963 97.700 1.00 16.58 154 GLY D CA 1
ATOM 10474 C C . GLY D 1 155 ? -6.656 -25.985 98.814 1.00 17.36 154 GLY D C 1
ATOM 10475 O O . GLY D 1 155 ? -5.735 -25.535 99.512 1.00 17.41 154 GLY D O 1
ATOM 10476 N N . PHE D 1 156 ? -7.926 -25.638 98.979 1.00 17.19 155 PHE D N 1
ATOM 10477 C CA . PHE D 1 156 ? -8.285 -24.704 100.055 1.00 16.15 155 PHE D CA 1
ATOM 10478 C C . PHE D 1 156 ? -7.792 -25.159 101.422 1.00 22.52 155 PHE D C 1
ATOM 10479 O O . PHE D 1 156 ? -7.308 -24.336 102.206 1.00 19.47 155 PHE D O 1
ATOM 10487 N N . ASP D 1 157 ? -7.922 -26.459 101.707 1.00 19.51 156 ASP D N 1
ATOM 10488 C CA . ASP D 1 157 ? -7.426 -27.038 102.961 1.00 21.20 156 ASP D CA 1
ATOM 10489 C C . ASP D 1 157 ? -7.388 -28.572 102.875 1.00 26.11 156 ASP D C 1
ATOM 10490 O O . ASP D 1 157 ? -8.289 -29.242 103.370 1.00 27.72 156 ASP D O 1
ATOM 10495 N N . ARG D 1 158 ? -6.353 -29.103 102.236 1.00 19.89 157 ARG D N 1
ATOM 10496 C CA . ARG D 1 158 ? -6.201 -30.577 102.070 1.00 19.48 157 ARG D CA 1
ATOM 10497 C C . ARG D 1 158 ? -5.956 -31.231 103.420 1.00 25.09 157 ARG D C 1
ATOM 10498 O O . ARG D 1 158 ? -5.512 -30.593 104.368 1.00 25.35 157 ARG D O 1
ATOM 10506 N N . PRO D 1 159 ? -6.268 -32.542 103.520 1.00 25.97 158 PRO D N 1
ATOM 10507 C CA . PRO D 1 159 ? -6.257 -33.262 104.783 1.00 29.97 158 PRO D CA 1
ATOM 10508 C C . PRO D 1 159 ? -4.992 -33.136 105.628 1.00 23.86 158 PRO D C 1
ATOM 10509 O O . PRO D 1 159 ? -5.071 -33.228 106.861 1.00 32.71 158 PRO D O 1
ATOM 10513 N N . ASP D 1 160 ? -3.833 -32.930 105.001 1.00 22.36 159 ASP D N 1
ATOM 10514 C CA . ASP D 1 160 ? -2.609 -32.765 105.774 1.00 25.20 159 ASP D CA 1
ATOM 10515 C C . ASP D 1 160 ? -2.577 -31.466 106.605 1.00 27.66 159 ASP D C 1
ATOM 10516 O O . ASP D 1 160 ? -1.738 -31.307 107.497 1.00 24.88 159 ASP D O 1
ATOM 10521 N N . HIS D 1 161 ? -3.526 -30.568 106.334 1.00 24.79 160 HIS D N 1
ATOM 10522 C CA . HIS D 1 161 ? -3.642 -29.321 107.071 1.00 22.62 160 HIS D CA 1
ATOM 10523 C C . HIS D 1 161 ? -2.375 -28.513 107.122 1.00 22.45 160 HIS D C 1
ATOM 10524 O O . HIS D 1 161 ? -2.158 -27.750 108.060 1.00 30.03 160 HIS D O 1
ATOM 10531 N N . ARG D 1 162 ? -1.542 -28.663 106.097 1.00 21.27 161 ARG D N 1
ATOM 10532 C CA . ARG D 1 162 ? -0.315 -27.871 105.952 1.00 19.26 161 ARG D CA 1
ATOM 10533 C C . ARG D 1 162 ? -0.545 -26.510 105.244 1.00 19.03 161 ARG D C 1
ATOM 10534 O O . ARG D 1 162 ? 0.217 -25.569 105.444 1.00 20.13 161 ARG D O 1
ATOM 10542 N N . ILE D 1 163 ? -1.556 -26.437 104.391 1.00 15.24 162 ILE D N 1
ATOM 10543 C CA . ILE D 1 163 ? -1.737 -25.254 103.546 1.00 18.44 162 ILE D CA 1
ATOM 10544 C C . ILE D 1 163 ? -3.182 -24.783 103.586 1.00 17.01 162 ILE D C 1
ATOM 10545 O O . ILE D 1 163 ? -4.118 -25.548 103.297 1.00 18.30 162 ILE D O 1
ATOM 10550 N N . ILE D 1 164 ? -3.359 -23.512 103.973 1.00 14.68 163 ILE D N 1
ATOM 10551 C CA . ILE D 1 164 ? -4.651 -22.860 103.890 1.00 17.49 163 ILE D CA 1
ATOM 10552 C C . ILE D 1 164 ? -4.560 -21.943 102.683 1.00 19.93 163 ILE D C 1
ATOM 10553 O O . ILE D 1 164 ? -3.951 -20.875 102.774 1.00 18.53 163 ILE D O 1
ATOM 10558 N N . ALA D 1 165 ? -5.099 -22.380 101.547 1.00 17.62 164 ALA D N 1
ATOM 10559 C CA . ALA D 1 165 ? -5.086 -21.561 100.333 1.00 16.83 164 ALA D CA 1
ATOM 10560 C C . ALA D 1 165 ? -6.373 -20.752 100.312 1.00 21.72 164 ALA D C 1
ATOM 10561 O O . ALA D 1 165 ? -7.478 -21.300 100.245 1.00 17.18 164 ALA D O 1
ATOM 10563 N N . ALA D 1 166 ? -6.257 -19.431 100.356 1.00 15.48 165 ALA D N 1
ATOM 10564 C CA . ALA D 1 166 ? -7.445 -18.606 100.539 1.00 15.08 165 ALA D CA 1
ATOM 10565 C C . ALA D 1 166 ? -8.013 -18.207 99.191 1.00 16.53 165 ALA D C 1
ATOM 10566 O O . ALA D 1 166 ? -7.329 -17.525 98.421 1.00 13.87 165 ALA D O 1
ATOM 10568 N N . PRO D 1 167 ? -9.249 -18.650 98.866 1.00 14.98 166 PRO D N 1
ATOM 10569 C CA . PRO D 1 167 ? -9.911 -18.187 97.623 1.00 9.97 166 PRO D CA 1
ATOM 10570 C C . PRO D 1 167 ? -10.287 -16.690 97.733 1.00 11.82 166 PRO D C 1
ATOM 10571 O O . PRO D 1 167 ? -10.387 -16.116 98.844 1.00 15.14 166 PRO D O 1
ATOM 10575 N N . ILE D 1 168 ? -10.596 -16.102 96.594 1.00 12.58 167 ILE D N 1
ATOM 10576 C CA . ILE D 1 168 ? -11.034 -14.714 96.580 1.00 13.53 167 ILE D CA 1
ATOM 10577 C C . ILE D 1 168 ? -12.549 -14.670 96.559 1.00 16.86 167 ILE D C 1
ATOM 10578 O O . ILE D 1 168 ? -13.191 -15.439 95.845 1.00 15.23 167 ILE D O 1
ATOM 10583 N N . VAL D 1 169 ? -13.123 -13.755 97.328 1.00 13.54 168 VAL D N 1
ATOM 10584 C CA . VAL D 1 169 ? -14.544 -13.476 97.203 1.00 12.22 168 VAL D CA 1
ATOM 10585 C C . VAL D 1 169 ? -14.674 -12.015 96.767 1.00 15.51 168 VAL D C 1
ATOM 10586 O O . VAL D 1 169 ? -14.180 -11.144 97.465 1.00 14.74 168 VAL D O 1
ATOM 10590 N N . SER D 1 170 ? -15.330 -11.771 95.638 1.00 14.16 169 SER D N 1
ATOM 10591 C CA . SER D 1 170 ? -15.716 -10.403 95.257 1.00 12.66 169 SER D CA 1
ATOM 10592 C C . SER D 1 170 ? -17.184 -10.152 95.653 1.00 14.19 169 SER D C 1
ATOM 10593 O O . SER D 1 170 ? -18.065 -10.993 95.407 1.00 13.40 169 SER D O 1
ATOM 10596 N N . LEU D 1 171 ? -17.441 -8.993 96.241 1.00 13.53 170 LEU D N 1
ATOM 10597 C CA A LEU D 1 171 ? -18.796 -8.573 96.594 0.50 13.12 170 LEU D CA 1
ATOM 10598 C CA B LEU D 1 171 ? -18.822 -8.625 96.567 0.50 12.95 170 LEU D CA 1
ATOM 10599 C C . LEU D 1 171 ? -19.488 -7.808 95.462 1.00 15.33 170 LEU D C 1
ATOM 10600 O O . LEU D 1 171 ? -20.577 -7.236 95.650 1.00 19.67 170 LEU D O 1
ATOM 10609 N N . ALA D 1 172 ? -18.873 -7.775 94.286 1.00 14.26 171 ALA D N 1
ATOM 10610 C CA . ALA D 1 172 ? -19.377 -6.930 93.192 1.00 16.18 171 ALA D CA 1
ATOM 10611 C C . ALA D 1 172 ? -20.829 -7.191 92.787 1.00 18.76 171 ALA D C 1
ATOM 10612 O O . ALA D 1 172 ? -21.571 -6.264 92.478 1.00 16.20 171 ALA D O 1
ATOM 10614 N N . ASP D 1 173 ? -21.205 -8.464 92.737 1.00 16.12 172 ASP D N 1
ATOM 10615 C CA . ASP D 1 173 ? -22.603 -8.881 92.631 1.00 15.62 172 ASP D CA 1
ATOM 10616 C C . ASP D 1 173 ? -22.904 -9.598 93.944 1.00 19.20 172 ASP D C 1
ATOM 10617 O O . ASP D 1 173 ? -22.467 -10.731 94.136 1.00 19.57 172 ASP D O 1
ATOM 10622 N N . PRO D 1 174 ? -23.588 -8.929 94.894 1.00 16.46 173 PRO D N 1
ATOM 10623 C CA . PRO D 1 174 ? -23.775 -9.530 96.232 1.00 15.57 173 PRO D CA 1
ATOM 10624 C C . PRO D 1 174 ? -24.525 -10.867 96.251 1.00 21.06 173 PRO D C 1
ATOM 10625 O O . PRO D 1 174 ? -24.212 -11.719 97.086 1.00 19.86 173 PRO D O 1
ATOM 10629 N N . THR D 1 175 ? -25.494 -11.046 95.356 1.00 23.31 174 THR D N 1
ATOM 10630 C CA . THR D 1 175 ? -26.227 -12.326 95.278 1.00 25.14 174 THR D CA 1
ATOM 10631 C C . THR D 1 175 ? -25.309 -13.460 94.814 1.00 21.53 174 THR D C 1
ATOM 10632 O O . THR D 1 175 ? -25.288 -14.548 95.408 1.00 21.63 174 THR D O 1
ATOM 10636 N N . ARG D 1 176 ? -24.549 -13.209 93.754 1.00 23.43 175 ARG D N 1
ATOM 10637 C CA A ARG D 1 176 ? -23.582 -14.194 93.259 0.50 19.43 175 ARG D CA 1
ATOM 10638 C CA B ARG D 1 176 ? -23.601 -14.200 93.263 0.50 22.95 175 ARG D CA 1
ATOM 10639 C C . ARG D 1 176 ? -22.453 -14.414 94.258 1.00 22.98 175 ARG D C 1
ATOM 10640 O O . ARG D 1 176 ? -21.880 -15.504 94.343 1.00 19.54 175 ARG D O 1
ATOM 10655 N N . ALA D 1 177 ? -22.114 -13.378 95.030 1.00 15.50 176 ALA D N 1
ATOM 10656 C CA . ALA D 1 177 ? -21.078 -13.532 96.022 1.00 14.70 176 ALA D CA 1
ATOM 10657 C C . ALA D 1 177 ? -21.482 -14.552 97.087 1.00 18.86 176 ALA D C 1
ATOM 10658 O O . ALA D 1 177 ? -20.654 -15.295 97.589 1.00 17.10 176 ALA D O 1
ATOM 10660 N N . VAL D 1 178 ? -22.765 -14.579 97.447 1.00 19.78 177 VAL D N 1
ATOM 10661 C CA . VAL D 1 178 ? -23.230 -15.570 98.403 1.00 20.25 177 VAL D CA 1
ATOM 10662 C C . VAL D 1 178 ? -23.018 -16.959 97.802 1.00 15.27 177 VAL D C 1
ATOM 10663 O O . VAL D 1 178 ? -22.584 -17.876 98.507 1.00 18.71 177 VAL D O 1
ATOM 10667 N N . GLU D 1 179 ? -23.300 -17.104 96.511 1.00 19.84 178 GLU D N 1
ATOM 10668 C CA . GLU D 1 179 ? -23.056 -18.381 95.832 1.00 17.12 178 GLU D CA 1
ATOM 10669 C C . GLU D 1 179 ? -21.559 -18.734 95.903 1.00 19.80 178 GLU D C 1
ATOM 10670 O O . GLU D 1 179 ? -21.191 -19.891 96.126 1.00 19.41 178 GLU D O 1
ATOM 10676 N N . GLU D 1 180 ? -20.681 -17.749 95.713 1.00 18.44 179 GLU D N 1
ATOM 10677 C CA . GLU D 1 180 ? -19.260 -18.063 95.771 1.00 14.19 179 GLU D CA 1
ATOM 10678 C C . GLU D 1 180 ? -18.817 -18.472 97.152 1.00 14.69 179 GLU D C 1
ATOM 10679 O O . GLU D 1 180 ? -18.019 -19.411 97.337 1.00 16.68 179 GLU D O 1
ATOM 10685 N N . VAL D 1 181 ? -19.328 -17.774 98.156 1.00 17.27 180 VAL D N 1
ATOM 10686 C CA . VAL D 1 181 ? -19.038 -18.131 99.540 1.00 15.85 180 VAL D CA 1
ATOM 10687 C C . VAL D 1 181 ? -19.538 -19.548 99.818 1.00 19.07 180 VAL D C 1
ATOM 10688 O O . VAL D 1 181 ? -18.801 -20.346 100.355 1.00 18.28 180 VAL D O 1
ATOM 10692 N N . ASP D 1 182 ? -20.764 -19.861 99.399 1.00 16.86 181 ASP D N 1
ATOM 10693 C CA . ASP D 1 182 ? -21.282 -21.226 99.639 1.00 17.68 181 ASP D CA 1
ATOM 10694 C C . ASP D 1 182 ? -20.402 -22.286 98.987 1.00 20.44 181 ASP D C 1
ATOM 10695 O O . ASP D 1 182 ? -20.104 -23.338 99.585 1.00 21.72 181 ASP D O 1
ATOM 10700 N N . PHE D 1 183 ? -19.984 -22.000 97.761 1.00 16.20 182 PHE D N 1
ATOM 10701 C CA . PHE D 1 183 ? -19.065 -22.876 97.038 1.00 16.29 182 PHE D CA 1
ATOM 10702 C C . PHE D 1 183 ? -17.750 -23.081 97.803 1.00 21.94 182 PHE D C 1
ATOM 10703 O O . PHE D 1 183 ? -17.323 -24.230 98.055 1.00 20.42 182 PHE D O 1
ATOM 10711 N N . VAL D 1 184 ? -17.067 -22.000 98.173 1.00 19.90 183 VAL D N 1
ATOM 10712 C CA . VAL D 1 184 ? -15.796 -22.220 98.857 1.00 16.52 183 VAL D CA 1
ATOM 10713 C C . VAL D 1 184 ? -15.908 -22.875 100.233 1.00 17.73 183 VAL D C 1
ATOM 10714 O O . VAL D 1 184 ? -15.040 -23.662 100.611 1.00 22.32 183 VAL D O 1
ATOM 10718 N N . LEU D 1 185 ? -16.974 -22.580 100.971 1.00 16.35 184 LEU D N 1
ATOM 10719 C CA . LEU D 1 185 ? -17.167 -23.186 102.271 1.00 18.18 184 LEU D CA 1
ATOM 10720 C C . LEU D 1 185 ? -17.412 -24.692 102.075 1.00 22.48 184 LEU D C 1
ATOM 10721 O O . LEU D 1 185 ? -16.904 -25.498 102.863 1.00 21.01 184 LEU D O 1
ATOM 10726 N N . ALA D 1 186 ? -18.182 -25.059 101.042 1.00 17.91 185 ALA D N 1
ATOM 10727 C CA . ALA D 1 186 ? -18.458 -26.489 100.757 1.00 18.80 185 ALA D CA 1
ATOM 10728 C C . ALA D 1 186 ? -17.162 -27.221 100.448 1.00 28.08 185 ALA D C 1
ATOM 10729 O O . ALA D 1 186 ? -17.022 -28.414 100.702 1.00 25.79 185 ALA D O 1
ATOM 10731 N N . ARG D 1 187 ? -16.192 -26.497 99.913 1.00 18.75 186 ARG D N 1
ATOM 10732 C CA . ARG D 1 187 ? -14.905 -27.082 99.580 1.00 20.52 186 ARG D CA 1
ATOM 10733 C C . ARG D 1 187 ? -13.904 -26.940 100.717 1.00 19.54 186 ARG D C 1
ATOM 10734 O O . ARG D 1 187 ? -12.715 -27.219 100.554 1.00 26.25 186 ARG D O 1
ATOM 10742 N N . GLY D 1 188 ? -14.381 -26.493 101.863 1.00 20.63 187 GLY D N 1
ATOM 10743 C CA . GLY D 1 188 ? -13.558 -26.465 103.054 1.00 18.53 187 GLY D CA 1
ATOM 10744 C C . GLY D 1 188 ? -12.651 -25.256 103.253 1.00 17.37 187 GLY D C 1
ATOM 10745 O O . GLY D 1 188 ? -11.731 -25.300 104.077 1.00 17.61 187 GLY D O 1
ATOM 10746 N N . ALA D 1 189 ? -12.924 -24.163 102.544 1.00 20.35 188 ALA D N 1
ATOM 10747 C CA . ALA D 1 189 ? -12.083 -22.978 102.743 1.00 15.94 188 ALA D CA 1
ATOM 10748 C C . ALA D 1 189 ? -12.107 -22.533 104.200 1.00 18.44 188 ALA D C 1
ATOM 10749 O O . ALA D 1 189 ? -13.183 -22.513 104.870 1.00 19.94 188 ALA D O 1
ATOM 10751 N N . LYS D 1 190 ? -10.937 -22.138 104.691 1.00 17.34 189 LYS D N 1
ATOM 10752 C CA . LYS D 1 190 ? -10.815 -21.754 106.108 1.00 16.23 189 LYS D CA 1
ATOM 10753 C C . LYS D 1 190 ? -10.522 -20.238 106.245 1.00 15.55 189 LYS D C 1
ATOM 10754 O O . LYS D 1 190 ? -10.553 -19.662 107.359 1.00 20.43 189 LYS D O 1
ATOM 10760 N N . LEU D 1 191 ? -10.294 -19.602 105.105 1.00 15.57 190 LEU D N 1
ATOM 10761 C CA . LEU D 1 191 ? -9.974 -18.162 105.079 1.00 18.60 190 LEU D CA 1
ATOM 10762 C C . LEU D 1 191 ? -10.384 -17.695 103.685 1.00 18.80 190 LEU D C 1
ATOM 10763 O O . LEU D 1 191 ? -10.157 -18.437 102.733 1.00 18.23 190 LEU D O 1
ATOM 10768 N N . VAL D 1 192 ? -10.972 -16.499 103.546 1.00 12.33 191 VAL D N 1
ATOM 10769 C CA . VAL D 1 192 ? -11.280 -15.986 102.203 1.00 13.40 191 VAL D CA 1
ATOM 10770 C C . VAL D 1 192 ? -10.663 -14.597 102.088 1.00 18.13 191 VAL D C 1
ATOM 10771 O O . VAL D 1 192 ? -10.463 -13.941 103.093 1.00 19.17 191 VAL D O 1
ATOM 10775 N N . LEU D 1 193 ? -10.308 -14.193 100.875 1.00 13.39 192 LEU D N 1
ATOM 10776 C CA . LEU D 1 193 ? -9.764 -12.840 100.653 1.00 13.61 192 LEU D CA 1
ATOM 10777 C C . LEU D 1 193 ? -10.783 -11.947 99.990 1.00 16.71 192 LEU D C 1
ATOM 10778 O O . LEU D 1 193 ? -11.289 -12.237 98.883 1.00 18.88 192 LEU D O 1
ATOM 10783 N N . VAL D 1 194 ? -11.047 -10.828 100.640 1.00 13.24 193 VAL D N 1
ATOM 10784 C CA . VAL D 1 194 ? -11.821 -9.777 100.023 1.00 13.05 193 VAL D CA 1
ATOM 10785 C C . VAL D 1 194 ? -10.867 -8.613 99.760 1.00 11.19 193 VAL D C 1
ATOM 10786 O O . VAL D 1 194 ? -10.010 -8.328 100.577 1.00 11.70 193 VAL D O 1
ATOM 10790 N N . ARG D 1 195 ? -10.956 -7.994 98.586 1.00 13.66 194 ARG D N 1
ATOM 10791 C CA . ARG D 1 195 ? -9.980 -6.954 98.250 1.00 12.14 194 ARG D CA 1
ATOM 10792 C C . ARG D 1 195 ? -10.195 -5.715 99.137 1.00 11.85 194 ARG D C 1
ATOM 10793 O O . ARG D 1 195 ? -11.338 -5.301 99.343 1.00 12.04 194 ARG D O 1
ATOM 10801 N N . PRO D 1 196 ? -9.118 -5.181 99.706 1.00 12.01 195 PRO D N 1
ATOM 10802 C CA . PRO D 1 196 ? -9.248 -3.944 100.508 1.00 12.24 195 PRO D CA 1
ATOM 10803 C C . PRO D 1 196 ? -9.425 -2.731 99.607 1.00 11.75 195 PRO D C 1
ATOM 10804 O O . PRO D 1 196 ? -8.458 -1.960 99.366 1.00 13.06 195 PRO D O 1
ATOM 10808 N N . ALA D 1 197 ? -10.655 -2.560 99.142 1.00 12.30 196 ALA D N 1
ATOM 10809 C CA . ALA D 1 197 ? -10.945 -1.525 98.146 1.00 17.42 196 ALA D CA 1
ATOM 10810 C C . ALA D 1 197 ? -12.439 -1.341 98.038 1.00 14.21 196 ALA D C 1
ATOM 10811 O O . ALA D 1 197 ? -13.212 -2.214 98.462 1.00 15.30 196 ALA D O 1
ATOM 10813 N N . PRO D 1 198 ? -12.871 -0.212 97.458 1.00 12.96 197 PRO D N 1
ATOM 10814 C CA . PRO D 1 198 ? -14.301 -0.070 97.251 1.00 12.96 197 PRO D CA 1
ATOM 10815 C C . PRO D 1 198 ? -14.835 -1.298 96.475 1.00 16.82 197 PRO D C 1
ATOM 10816 O O . PRO D 1 198 ? -14.149 -1.844 95.597 1.00 14.50 197 PRO D O 1
ATOM 10820 N N . VAL D 1 199 ? -16.053 -1.685 96.756 1.00 15.53 198 VAL D N 1
ATOM 10821 C CA . VAL D 1 199 ? -16.682 -2.809 96.057 1.00 12.61 198 VAL D CA 1
ATOM 10822 C C . VAL D 1 199 ? -17.303 -2.290 94.752 1.00 15.83 198 VAL D C 1
ATOM 10823 O O . VAL D 1 199 ? -18.155 -1.384 94.762 1.00 16.58 198 VAL D O 1
ATOM 10827 N N . PRO D 1 200 ? -16.857 -2.816 93.593 1.00 13.26 199 PRO D N 1
ATOM 10828 C CA . PRO D 1 200 ? -17.398 -2.388 92.310 1.00 14.56 199 PRO D CA 1
ATOM 10829 C C . PRO D 1 200 ? -18.909 -2.641 92.218 1.00 20.65 199 PRO D C 1
ATOM 10830 O O . PRO D 1 200 ? -19.402 -3.624 92.785 1.00 18.41 199 PRO D O 1
ATOM 10834 N N . GLY D 1 201 ? -19.649 -1.755 91.538 1.00 18.54 200 GLY D N 1
ATOM 10835 C CA . GLY D 1 201 ? -21.110 -1.973 91.406 1.00 16.88 200 GLY D CA 1
ATOM 10836 C C . GLY D 1 201 ? -21.613 -1.646 90.007 1.00 24.41 200 GLY D C 1
ATOM 10837 O O . GLY D 1 201 ? -20.930 -0.986 89.223 1.00 23.01 200 GLY D O 1
ATOM 10838 N N . LEU D 1 202 ? -22.801 -2.136 89.676 1.00 25.81 201 LEU D N 1
ATOM 10839 C CA . LEU D 1 202 ? -23.364 -1.875 88.351 1.00 31.23 201 LEU D CA 1
ATOM 10840 C C . LEU D 1 202 ? -23.642 -0.401 88.174 1.00 40.09 201 LEU D C 1
ATOM 10841 O O . LEU D 1 202 ? -23.364 0.186 87.127 1.00 38.90 201 LEU D O 1
ATOM 10846 N N . VAL D 1 203 ? -24.202 0.187 89.220 1.00 35.08 202 VAL D N 1
ATOM 10847 C CA . VAL D 1 203 ? -24.632 1.563 89.204 1.00 36.52 202 VAL D CA 1
ATOM 10848 C C . VAL D 1 203 ? -23.509 2.468 89.707 1.00 39.18 202 VAL D C 1
ATOM 10849 O O . VAL D 1 203 ? -23.187 3.469 89.079 1.00 45.30 202 VAL D O 1
ATOM 10853 N N . LYS D 1 204 ? -22.897 2.092 90.829 1.00 23.73 203 LYS D N 1
ATOM 10854 C CA . LYS D 1 204 ? -21.849 2.868 91.458 1.00 21.99 203 LYS D CA 1
ATOM 10855 C C . LYS D 1 204 ? -21.142 1.967 92.492 1.00 16.19 203 LYS D C 1
ATOM 10856 O O . LYS D 1 204 ? -21.708 0.964 92.914 1.00 20.24 203 LYS D O 1
ATOM 10862 N N . PRO D 1 205 ? -19.938 2.355 92.930 1.00 20.40 204 PRO D N 1
ATOM 10863 C CA . PRO D 1 205 ? -19.201 1.524 93.887 1.00 21.32 204 PRO D CA 1
ATOM 10864 C C . PRO D 1 205 ? -19.885 1.563 95.255 1.00 22.58 204 PRO D C 1
ATOM 10865 O O . PRO D 1 205 ? -20.712 2.451 95.525 1.00 20.55 204 PRO D O 1
ATOM 10869 N N . ARG D 1 206 ? -19.559 0.597 96.101 1.00 14.43 205 ARG D N 1
ATOM 10870 C CA . ARG D 1 206 ? -20.147 0.490 97.428 1.00 14.19 205 ARG D CA 1
ATOM 10871 C C . ARG D 1 206 ? -19.094 0.376 98.504 1.00 16.45 205 ARG D C 1
ATOM 10872 O O . ARG D 1 206 ? -17.974 -0.141 98.310 1.00 16.36 205 ARG D O 1
ATOM 10880 N N . SER D 1 207 ? -19.449 0.879 99.680 1.00 16.15 206 SER D N 1
ATOM 10881 C CA . SER D 1 207 ? -18.738 0.606 100.903 1.00 15.33 206 SER D CA 1
ATOM 10882 C C . SER D 1 207 ? -18.733 -0.900 101.228 1.00 14.88 206 SER D C 1
ATOM 10883 O O . SER D 1 207 ? -19.678 -1.592 100.906 1.00 15.94 206 SER D O 1
ATOM 10886 N N . LEU D 1 208 ? -17.665 -1.378 101.861 1.00 15.54 207 LEU D N 1
ATOM 10887 C CA . LEU D 1 208 ? -17.631 -2.781 102.312 1.00 14.17 207 LEU D CA 1
ATOM 10888 C C . LEU D 1 208 ? -18.809 -3.022 103.247 1.00 21.98 207 LEU D C 1
ATOM 10889 O O . LEU D 1 208 ? -19.365 -4.122 103.278 1.00 16.16 207 LEU D O 1
ATOM 10894 N N . GLY D 1 209 ? -19.232 -1.983 103.964 1.00 18.11 208 GLY D N 1
ATOM 10895 C CA . GLY D 1 209 ? -20.346 -2.126 104.907 1.00 19.92 208 GLY D CA 1
ATOM 10896 C C . GLY D 1 209 ? -21.705 -1.776 104.340 1.00 17.22 208 GLY D C 1
ATOM 10897 O O . GLY D 1 209 ? -22.651 -1.584 105.095 1.00 22.30 208 GLY D O 1
ATOM 10898 N N . ASP D 1 210 ? -21.830 -1.724 103.016 1.00 16.97 209 ASP D N 1
ATOM 10899 C CA . ASP D 1 210 ? -23.132 -1.566 102.401 1.00 15.55 209 ASP D CA 1
ATOM 10900 C C . ASP D 1 210 ? -24.040 -2.694 102.950 1.00 21.88 209 ASP D C 1
ATOM 10901 O O . ASP D 1 210 ? -23.611 -3.843 103.057 1.00 19.38 209 ASP D O 1
ATOM 10906 N N . ARG D 1 211 ? -25.296 -2.376 103.246 1.00 22.16 210 ARG D N 1
ATOM 10907 C CA . ARG D 1 211 ? -26.252 -3.391 103.741 1.00 27.65 210 ARG D CA 1
ATOM 10908 C C . ARG D 1 211 ? -26.484 -4.584 102.813 1.00 25.59 210 ARG D C 1
ATOM 10909 O O . ARG D 1 211 ? -26.781 -5.679 103.304 1.00 25.63 210 ARG D O 1
ATOM 10917 N N . SER D 1 212 ? -26.355 -4.388 101.495 1.00 20.29 211 SER D N 1
ATOM 10918 C CA . SER D 1 212 ? -26.521 -5.485 100.512 1.00 19.88 211 SER D CA 1
ATOM 10919 C C . SER D 1 212 ? -25.447 -6.575 100.692 1.00 20.30 211 SER D C 1
ATOM 10920 O O . SER D 1 212 ? -25.553 -7.647 100.109 1.00 24.48 211 SER D O 1
ATOM 10923 N N . HIS D 1 213 ? -24.406 -6.281 101.478 1.00 16.87 212 HIS D N 1
ATOM 10924 C CA . HIS D 1 213 ? -23.316 -7.235 101.726 1.00 18.01 212 HIS D CA 1
ATOM 10925 C C . HIS D 1 213 ? -23.552 -8.073 102.949 1.00 19.02 212 HIS D C 1
ATOM 10926 O O . HIS D 1 213 ? -22.811 -9.017 103.224 1.00 21.37 212 HIS D O 1
ATOM 10933 N N . ASP D 1 214 ? -24.590 -7.742 103.719 1.00 19.47 213 ASP D N 1
ATOM 10934 C CA . ASP D 1 214 ? -24.837 -8.491 104.945 1.00 16.41 213 ASP D CA 1
ATOM 10935 C C . ASP D 1 214 ? -24.932 -10.043 104.781 1.00 15.42 213 ASP D C 1
ATOM 10936 O O . ASP D 1 214 ? -24.384 -10.758 105.601 1.00 18.24 213 ASP D O 1
ATOM 10941 N N . PRO D 1 215 ? -25.589 -10.528 103.712 1.00 19.01 214 PRO D N 1
ATOM 10942 C CA . PRO D 1 215 ? -25.665 -11.989 103.536 1.00 19.26 214 PRO D CA 1
ATOM 10943 C C . PRO D 1 215 ? -24.295 -12.643 103.400 1.00 23.95 214 PRO D C 1
ATOM 10944 O O . PRO D 1 215 ? -24.074 -13.722 103.923 1.00 25.26 214 PRO D O 1
ATOM 10948 N N . VAL D 1 216 ? -23.356 -11.973 102.733 1.00 20.13 215 VAL D N 1
ATOM 10949 C CA . VAL D 1 216 ? -22.007 -12.481 102.683 1.00 16.92 215 VAL D CA 1
ATOM 10950 C C . VAL D 1 216 ? -21.302 -12.497 104.052 1.00 18.28 215 VAL D C 1
ATOM 10951 O O . VAL D 1 216 ? -20.740 -13.517 104.480 1.00 19.04 215 VAL D O 1
ATOM 10955 N N . TRP D 1 217 ? -21.336 -11.373 104.759 1.00 21.72 216 TRP D N 1
ATOM 10956 C CA . TRP D 1 217 ? -20.723 -11.326 106.073 1.00 21.73 216 TRP D CA 1
ATOM 10957 C C . TRP D 1 217 ? -21.340 -12.336 107.028 1.00 17.52 216 TRP D C 1
ATOM 10958 O O . TRP D 1 217 ? -20.640 -12.907 107.842 1.00 18.19 216 TRP D O 1
ATOM 10969 N N . ALA D 1 218 ? -22.660 -12.496 106.974 1.00 23.48 217 ALA D N 1
ATOM 10970 C CA . ALA D 1 218 ? -23.324 -13.486 107.836 1.00 25.22 217 ALA D CA 1
ATOM 10971 C C . ALA D 1 218 ? -22.857 -14.922 107.542 1.00 19.18 217 ALA D C 1
ATOM 10972 O O . ALA D 1 218 ? -22.601 -15.695 108.486 1.00 21.78 217 ALA D O 1
ATOM 10974 N N . ARG D 1 219 ? -22.718 -15.269 106.264 1.00 20.31 218 ARG D N 1
ATOM 10975 C CA . ARG D 1 219 ? -22.222 -16.614 105.921 1.00 23.74 218 ARG D CA 1
ATOM 10976 C C . ARG D 1 219 ? -20.841 -16.849 106.547 1.00 27.23 218 ARG D C 1
ATOM 10977 O O . ARG D 1 219 ? -20.603 -17.857 107.222 1.00 23.84 218 ARG D O 1
ATOM 10985 N N . LEU D 1 220 ? -19.905 -15.934 106.302 1.00 20.18 219 LEU D N 1
ATOM 10986 C CA . LEU D 1 220 ? -18.573 -16.081 106.874 1.00 17.23 219 LEU D CA 1
ATOM 10987 C C . LEU D 1 220 ? -18.606 -16.094 108.393 1.00 18.09 219 LEU D C 1
ATOM 10988 O O . LEU D 1 220 ? -17.959 -16.926 109.022 1.00 21.77 219 LEU D O 1
ATOM 10993 N N . ALA D 1 221 ? -19.352 -15.167 108.984 1.00 14.73 220 ALA D N 1
ATOM 10994 C CA . ALA D 1 221 ? -19.348 -15.086 110.433 1.00 19.97 220 ALA D CA 1
ATOM 10995 C C . ALA D 1 221 ? -19.903 -16.394 111.060 1.00 18.54 220 ALA D C 1
ATOM 10996 O O . ALA D 1 221 ? -19.311 -16.937 111.979 1.00 21.12 220 ALA D O 1
ATOM 10998 N N . GLU D 1 222 ? -21.014 -16.877 110.524 1.00 22.19 221 GLU D N 1
ATOM 10999 C CA . GLU D 1 222 ? -21.647 -18.100 111.065 1.00 25.53 221 GLU D CA 1
ATOM 11000 C C . GLU D 1 222 ? -20.783 -19.327 110.883 1.00 23.41 221 GLU D C 1
ATOM 11001 O O . GLU D 1 222 ? -20.810 -20.242 111.705 1.00 28.66 221 GLU D O 1
ATOM 11007 N N . ALA D 1 223 ? -19.974 -19.332 109.827 1.00 24.59 222 ALA D N 1
ATOM 11008 C CA . ALA D 1 223 ? -19.080 -20.450 109.561 1.00 17.80 222 ALA D CA 1
ATOM 11009 C C . ALA D 1 223 ? -17.759 -20.370 110.306 1.00 19.73 222 ALA D C 1
ATOM 11010 O O . ALA D 1 223 ? -16.975 -21.316 110.260 1.00 23.14 222 ALA D O 1
ATOM 11012 N N . GLY D 1 224 ? -17.467 -19.216 110.932 1.00 19.89 223 GLY D N 1
ATOM 11013 C CA . GLY D 1 224 ? -16.231 -19.034 111.675 1.00 20.13 223 GLY D CA 1
ATOM 11014 C C . GLY D 1 224 ? -15.026 -18.818 110.763 1.00 21.79 223 GLY D C 1
ATOM 11015 O O . GLY D 1 224 ? -13.860 -19.008 111.176 1.00 21.42 223 GLY D O 1
ATOM 11016 N N . VAL D 1 225 ? -15.302 -18.379 109.532 1.00 19.48 224 VAL D N 1
ATOM 11017 C CA . VAL D 1 225 ? -14.243 -18.199 108.515 1.00 19.31 224 VAL D CA 1
ATOM 11018 C C . VAL D 1 225 ? -13.895 -16.710 108.418 1.00 13.84 224 VAL D C 1
ATOM 11019 O O . VAL D 1 225 ? -14.764 -15.884 108.167 1.00 17.89 224 VAL D O 1
ATOM 11023 N N . PRO D 1 226 ? -12.624 -16.375 108.691 1.00 20.40 225 PRO D N 1
ATOM 11024 C CA . PRO D 1 226 ? -12.263 -14.945 108.681 1.00 16.93 225 PRO D CA 1
ATOM 11025 C C . PRO D 1 226 ? -12.192 -14.401 107.245 1.00 16.14 225 PRO D C 1
ATOM 11026 O O . PRO D 1 226 ? -12.037 -15.178 106.275 1.00 16.12 225 PRO D O 1
ATOM 11030 N N . VAL D 1 227 ? -12.316 -13.086 107.130 1.00 15.97 226 VAL D N 1
ATOM 11031 C CA . VAL D 1 227 ? -12.092 -12.396 105.854 1.00 15.22 226 VAL D CA 1
ATOM 11032 C C . VAL D 1 227 ? -10.679 -11.821 105.920 1.00 16.79 226 VAL D C 1
ATOM 11033 O O . VAL D 1 227 ? -10.323 -11.119 106.867 1.00 17.60 226 VAL D O 1
ATOM 11037 N N . GLY D 1 228 ? -9.861 -12.139 104.919 1.00 13.28 227 GLY D N 1
ATOM 11038 C CA . GLY D 1 228 ? -8.534 -11.562 104.879 1.00 10.69 227 GLY D CA 1
ATOM 11039 C C . GLY D 1 228 ? -8.465 -10.392 103.921 1.00 14.61 227 GLY D C 1
ATOM 11040 O O . GLY D 1 228 ? -9.063 -10.426 102.858 1.00 14.52 227 GLY D O 1
ATOM 11041 N N . PHE D 1 229 ? -7.731 -9.348 104.306 1.00 13.98 228 PHE D N 1
ATOM 11042 C CA . PHE D 1 229 ? -7.505 -8.225 103.403 1.00 15.25 228 PHE D CA 1
ATOM 11043 C C . PHE D 1 229 ? -6.005 -8.132 103.155 1.00 13.92 228 PHE D C 1
ATOM 11044 O O . PHE D 1 229 ? -5.249 -7.678 104.019 1.00 14.54 228 PHE D O 1
ATOM 11052 N N . HIS D 1 230 ? -5.575 -8.577 101.979 1.00 13.18 229 HIS D N 1
ATOM 11053 C CA . HIS D 1 230 ? -4.181 -8.508 101.578 1.00 12.99 229 HIS D CA 1
ATOM 11054 C C . HIS D 1 230 ? -3.939 -7.358 100.640 1.00 11.10 229 HIS D C 1
ATOM 11055 O O . HIS D 1 230 ? -4.777 -7.037 99.786 1.00 11.72 229 HIS D O 1
ATOM 11062 N N . LEU D 1 231 ? -2.764 -6.768 100.775 1.00 12.05 230 LEU D N 1
ATOM 11063 C CA . LEU D 1 231 ? -2.301 -5.691 99.871 1.00 14.65 230 LEU D CA 1
ATOM 11064 C C . LEU D 1 231 ? -2.586 -6.065 98.416 1.00 16.10 230 LEU D C 1
ATOM 11065 O O . LEU D 1 231 ? -2.227 -7.167 97.978 1.00 13.12 230 LEU D O 1
ATOM 11070 N N . SER D 1 232 ? -3.195 -5.137 97.669 1.00 11.03 231 SER D N 1
ATOM 11071 C CA . SER D 1 232 ? -3.705 -5.431 96.344 1.00 11.37 231 SER D CA 1
ATOM 11072 C C . SER D 1 232 ? -3.589 -4.193 95.474 1.00 13.07 231 SER D C 1
ATOM 11073 O O . SER D 1 232 ? -3.152 -3.129 95.959 1.00 13.39 231 SER D O 1
ATOM 11076 N N . ASP D 1 233 ? -3.935 -4.336 94.200 1.00 13.96 232 ASP D N 1
ATOM 11077 C CA . ASP D 1 233 ? -4.299 -3.138 93.422 1.00 12.35 232 ASP D CA 1
ATOM 11078 C C . ASP D 1 233 ? -5.686 -2.730 93.869 1.00 12.18 232 ASP D C 1
ATOM 11079 O O . ASP D 1 233 ? -6.671 -3.382 93.524 1.00 12.83 232 ASP D O 1
ATOM 11084 N N . SER D 1 234 ? -5.737 -1.688 94.708 1.00 12.77 233 SER D N 1
ATOM 11085 C CA . SER D 1 234 ? -6.984 -1.191 95.271 1.00 11.32 233 SER D CA 1
ATOM 11086 C C . SER D 1 234 ? -7.460 0.077 94.562 1.00 16.38 233 SER D C 1
ATOM 11087 O O . SER D 1 234 ? -8.464 0.700 94.995 1.00 16.55 233 SER D O 1
ATOM 11090 N N . GLY D 1 235 ? -6.771 0.430 93.470 1.00 16.36 234 GLY D N 1
ATOM 11091 C CA . GLY D 1 235 ? -7.165 1.594 92.645 1.00 16.13 234 GLY D CA 1
ATOM 11092 C C . GLY D 1 235 ? -6.707 2.926 93.196 1.00 17.75 234 GLY D C 1
ATOM 11093 O O . GLY D 1 235 ? -7.157 3.968 92.708 1.00 18.87 234 GLY D O 1
ATOM 11094 N N . TYR D 1 236 ? -5.812 2.907 94.187 1.00 16.39 235 TYR D N 1
ATOM 11095 C CA . TYR D 1 236 ? -5.369 4.153 94.837 1.00 15.56 235 TYR D CA 1
ATOM 11096 C C . TYR D 1 236 ? -4.396 4.983 94.004 1.00 29.79 235 TYR D C 1
ATOM 11097 O O . TYR D 1 236 ? -4.071 6.104 94.365 1.00 21.48 235 TYR D O 1
ATOM 11106 N N . LEU D 1 237 ? -3.935 4.446 92.884 1.00 18.09 236 LEU D N 1
ATOM 11107 C CA . LEU D 1 237 ? -3.304 5.308 91.885 1.00 23.68 236 LEU D CA 1
ATOM 11108 C C . LEU D 1 237 ? -4.201 6.445 91.371 1.00 21.91 236 LEU D C 1
ATOM 11109 O O . LEU D 1 237 ? -3.691 7.390 90.782 1.00 28.20 236 LEU D O 1
ATOM 11114 N N . HIS D 1 238 ? -5.518 6.378 91.571 1.00 24.81 237 HIS D N 1
ATOM 11115 C CA . HIS D 1 238 ? -6.363 7.513 91.194 1.00 21.03 237 HIS D CA 1
ATOM 11116 C C . HIS D 1 238 ? -6.028 8.778 91.956 1.00 29.89 237 HIS D C 1
ATOM 11117 O O . HIS D 1 238 ? -6.434 9.857 91.539 1.00 25.52 237 HIS D O 1
ATOM 11124 N N . ILE D 1 239 ? -5.312 8.678 93.075 1.00 24.90 238 ILE D N 1
ATOM 11125 C CA . ILE D 1 239 ? -4.919 9.912 93.804 1.00 22.12 238 ILE D CA 1
ATOM 11126 C C . ILE D 1 239 ? -3.753 10.581 93.070 1.00 29.70 238 ILE D C 1
ATOM 11127 O O . ILE D 1 239 ? -3.780 11.790 92.800 1.00 25.89 238 ILE D O 1
ATOM 11132 N N . ALA D 1 240 ? -2.733 9.807 92.731 1.00 26.37 239 ALA D N 1
ATOM 11133 C CA . ALA D 1 240 ? -1.670 10.329 91.868 1.00 30.06 239 ALA D CA 1
ATOM 11134 C C . ALA D 1 240 ? -2.262 10.914 90.574 1.00 33.64 239 ALA D C 1
ATOM 11135 O O . ALA D 1 240 ? -1.875 12.006 90.142 1.00 28.88 239 ALA D O 1
ATOM 11137 N N . ALA D 1 241 ? -3.218 10.217 89.968 1.00 36.76 240 ALA D N 1
ATOM 11138 C CA . ALA D 1 241 ? -3.886 10.727 88.755 1.00 43.12 240 ALA D CA 1
ATOM 11139 C C . ALA D 1 241 ? -4.451 12.125 88.948 1.00 31.22 240 ALA D C 1
ATOM 11140 O O . ALA D 1 241 ? -4.351 12.979 88.055 1.00 24.61 240 ALA D O 1
ATOM 11142 N N . ALA D 1 242 ? -5.099 12.339 90.088 1.00 24.57 241 ALA D N 1
ATOM 11143 C CA . ALA D 1 242 ? -5.712 13.628 90.373 1.00 22.67 241 ALA D CA 1
ATOM 11144 C C . ALA D 1 242 ? -4.649 14.735 90.429 1.00 23.46 241 ALA D C 1
ATOM 11145 O O . ALA D 1 242 ? -4.942 15.884 90.112 1.00 23.49 241 ALA D O 1
ATOM 11147 N N . TRP D 1 243 ? -3.433 14.364 90.813 1.00 20.09 242 TRP D N 1
ATOM 11148 C CA . TRP D 1 243 ? -2.295 15.286 90.935 1.00 26.27 242 TRP D CA 1
ATOM 11149 C C . TRP D 1 243 ? -1.519 15.333 89.665 1.00 39.48 242 TRP D C 1
ATOM 11150 O O . TRP D 1 243 ? -0.379 15.754 89.673 1.00 29.38 242 TRP D O 1
ATOM 11161 N N . GLY D 1 244 ? -2.140 14.877 88.575 1.00 36.86 243 GLY D N 1
ATOM 11162 C CA . GLY D 1 244 ? -1.526 14.885 87.236 1.00 36.43 243 GLY D CA 1
ATOM 11163 C C . GLY D 1 244 ? -0.648 13.683 86.936 1.00 50.52 243 GLY D C 1
ATOM 11164 O O . GLY D 1 244 ? 0.103 13.683 85.961 1.00 39.20 243 GLY D O 1
ATOM 11165 N N . GLY D 1 245 ? -0.749 12.652 87.767 1.00 32.09 244 GLY D N 1
ATOM 11166 C CA . GLY D 1 245 ? 0.095 11.458 87.617 1.00 65.75 244 GLY D CA 1
ATOM 11167 C C . GLY D 1 245 ? -0.397 10.459 86.584 1.00 55.22 244 GLY D C 1
ATOM 11168 O O . GLY D 1 245 ? -1.127 10.816 85.660 1.00 57.00 244 GLY D O 1
ATOM 11169 N N . LYS D 1 255 ? 9.375 5.337 87.587 1.00 61.90 254 LYS D N 1
ATOM 11170 C CA . LYS D 1 255 ? 8.215 5.599 88.431 1.00 91.80 254 LYS D CA 1
ATOM 11171 C C . LYS D 1 255 ? 8.291 6.970 89.104 1.00 36.77 254 LYS D C 1
ATOM 11172 O O . LYS D 1 255 ? 9.246 7.259 89.825 1.00 73.47 254 LYS D O 1
ATOM 11178 N N . ASP D 1 256 ? 7.274 7.798 88.868 1.00 43.53 255 ASP D N 1
ATOM 11179 C CA . ASP D 1 256 ? 7.150 9.081 89.567 1.00 37.53 255 ASP D CA 1
ATOM 11180 C C . ASP D 1 256 ? 7.107 8.828 91.074 1.00 30.11 255 ASP D C 1
ATOM 11181 O O . ASP D 1 256 ? 6.179 8.209 91.575 1.00 27.94 255 ASP D O 1
ATOM 11186 N N . PRO D 1 257 ? 8.125 9.286 91.811 1.00 25.25 256 PRO D N 1
ATOM 11187 C CA . PRO D 1 257 ? 8.216 9.025 93.250 1.00 28.48 256 PRO D CA 1
ATOM 11188 C C . PRO D 1 257 ? 7.057 9.621 94.071 1.00 21.77 256 PRO D C 1
ATOM 11189 O O . PRO D 1 257 ? 6.869 9.250 95.228 1.00 23.04 256 PRO D O 1
ATOM 11193 N N . LEU D 1 258 ? 6.271 10.505 93.472 1.00 22.59 257 LEU D N 1
ATOM 11194 C CA . LEU D 1 258 ? 5.171 11.086 94.225 1.00 19.50 257 LEU D CA 1
ATOM 11195 C C . LEU D 1 258 ? 4.067 10.043 94.373 1.00 25.23 257 LEU D C 1
ATOM 11196 O O . LEU D 1 258 ? 3.318 10.028 95.362 1.00 21.47 257 LEU D O 1
ATOM 11201 N N . ASP D 1 259 ? 3.970 9.166 93.378 1.00 24.07 258 ASP D N 1
ATOM 11202 C CA . ASP D 1 259 ? 2.824 8.245 93.322 1.00 26.93 258 ASP D CA 1
ATOM 11203 C C . ASP D 1 259 ? 2.697 7.427 94.589 1.00 24.84 258 ASP D C 1
ATOM 11204 O O . ASP D 1 259 ? 1.600 7.312 95.138 1.00 30.47 258 ASP D O 1
ATOM 11209 N N . GLN D 1 260 ? 3.802 6.879 95.068 1.00 22.52 259 GLN D N 1
ATOM 11210 C CA . GLN D 1 260 ? 3.769 6.045 96.265 1.00 28.21 259 GLN D CA 1
ATOM 11211 C C . GLN D 1 260 ? 3.655 6.846 97.544 1.00 29.05 259 GLN D C 1
ATOM 11212 O O . GLN D 1 260 ? 3.131 6.354 98.534 1.00 24.44 259 GLN D O 1
ATOM 11218 N N . VAL D 1 261 ? 4.168 8.076 97.555 1.00 21.62 260 VAL D N 1
ATOM 11219 C CA . VAL D 1 261 ? 3.976 8.905 98.743 1.00 23.56 260 VAL D CA 1
ATOM 11220 C C . VAL D 1 261 ? 2.481 9.198 98.980 1.00 17.73 260 VAL D C 1
ATOM 11221 O O . VAL D 1 261 ? 2.054 9.368 100.127 1.00 18.95 260 VAL D O 1
ATOM 11225 N N . LEU D 1 262 ? 1.699 9.276 97.901 1.00 16.28 261 LEU D N 1
ATOM 11226 C CA . LEU D 1 262 ? 0.260 9.504 97.972 1.00 19.15 261 LEU D CA 1
ATOM 11227 C C . LEU D 1 262 ? -0.537 8.209 98.216 1.00 16.37 261 LEU D C 1
ATOM 11228 O O . LEU D 1 262 ? -1.746 8.235 98.434 1.00 22.58 261 LEU D O 1
ATOM 11233 N N . LEU D 1 263 ? 0.151 7.085 98.144 1.00 18.51 262 LEU D N 1
ATOM 11234 C CA . LEU D 1 263 ? -0.544 5.813 98.164 1.00 22.27 262 LEU D CA 1
ATOM 11235 C C . LEU D 1 263 ? -0.358 5.144 99.533 1.00 19.48 262 LEU D C 1
ATOM 11236 O O . LEU D 1 263 ? -1.307 4.973 100.301 1.00 19.65 262 LEU D O 1
ATOM 11241 N N . ASP D 1 264 ? 0.875 4.791 99.832 1.00 16.94 263 ASP D N 1
ATOM 11242 C CA . ASP D 1 264 ? 1.285 4.117 101.071 1.00 18.77 263 ASP D CA 1
ATOM 11243 C C . ASP D 1 264 ? 0.252 3.115 101.565 1.00 29.60 263 ASP D C 1
ATOM 11244 O O . ASP D 1 264 ? -0.127 2.182 100.830 1.00 19.66 263 ASP D O 1
ATOM 11249 N N . ASP D 1 265 ? -0.209 3.310 102.795 1.00 18.54 264 ASP D N 1
ATOM 11250 C CA . ASP D 1 265 ? -1.135 2.365 103.414 1.00 17.39 264 ASP D CA 1
ATOM 11251 C C . ASP D 1 265 ? -2.577 2.897 103.487 1.00 17.95 264 ASP D C 1
ATOM 11252 O O . ASP D 1 265 ? -3.358 2.511 104.357 1.00 16.01 264 ASP D O 1
ATOM 11257 N N . ARG D 1 266 ? -2.965 3.755 102.547 1.00 14.17 265 ARG D N 1
ATOM 11258 C CA . ARG D 1 266 ? -4.302 4.329 102.581 1.00 15.20 265 ARG D CA 1
ATOM 11259 C C . ARG D 1 266 ? -5.391 3.285 102.356 1.00 14.03 265 ARG D C 1
ATOM 11260 O O . ARG D 1 266 ? -6.471 3.353 102.941 1.00 14.27 265 ARG D O 1
ATOM 11268 N N . ALA D 1 267 ? -5.118 2.300 101.506 1.00 13.41 266 ALA D N 1
ATOM 11269 C CA . ALA D 1 267 ? -6.182 1.357 101.194 1.00 14.60 266 ALA D CA 1
ATOM 11270 C C . ALA D 1 267 ? -6.633 0.559 102.435 1.00 11.19 266 ALA D C 1
ATOM 11271 O O . ALA D 1 267 ? -7.839 0.356 102.607 1.00 14.12 266 ALA D O 1
ATOM 11273 N N . ILE D 1 268 ? -5.684 0.093 103.258 1.00 12.09 267 ILE D N 1
ATOM 11274 C CA . ILE D 1 268 ? -6.105 -0.735 104.434 1.00 12.63 267 ILE D CA 1
ATOM 11275 C C . ILE D 1 268 ? -6.775 0.171 105.458 1.00 11.47 267 ILE D C 1
ATOM 11276 O O . ILE D 1 268 ? -7.775 -0.188 106.079 1.00 14.51 267 ILE D O 1
ATOM 11281 N N . HIS D 1 269 ? -6.261 1.405 105.573 1.00 13.52 268 HIS D N 1
ATOM 11282 C CA . HIS D 1 269 ? -6.889 2.349 106.494 1.00 16.22 268 HIS D CA 1
ATOM 11283 C C . HIS D 1 269 ? -8.326 2.533 106.138 1.00 15.85 268 HIS D C 1
ATOM 11284 O O . HIS D 1 269 ? -9.226 2.416 106.983 1.00 15.91 268 HIS D O 1
ATOM 11291 N N . ASP D 1 270 ? -8.598 2.815 104.860 1.00 11.55 269 ASP D N 1
ATOM 11292 C CA . ASP D 1 270 ? -9.927 3.144 104.408 1.00 11.51 269 ASP D CA 1
ATOM 11293 C C . ASP D 1 270 ? -10.824 1.907 104.422 1.00 14.58 269 ASP D C 1
ATOM 11294 O O . ASP D 1 270 ? -11.988 2.007 104.658 1.00 12.42 269 ASP D O 1
ATOM 11299 N N . THR D 1 271 ? -10.261 0.742 104.108 1.00 12.49 270 THR D N 1
ATOM 11300 C CA . THR D 1 271 ? -11.016 -0.519 104.164 1.00 16.85 270 THR D CA 1
ATOM 11301 C C . THR D 1 271 ? -11.529 -0.789 105.559 1.00 14.56 270 THR D C 1
ATOM 11302 O O . THR D 1 271 ? -12.711 -1.093 105.740 1.00 15.17 270 THR D O 1
ATOM 11306 N N . MET D 1 272 ? -10.634 -0.670 106.535 1.00 13.00 271 MET D N 1
ATOM 11307 C CA . MET D 1 272 ? -11.019 -0.905 107.925 1.00 14.96 271 MET D CA 1
ATOM 11308 C C . MET D 1 272 ? -11.985 0.163 108.400 1.00 14.46 271 MET D C 1
ATOM 11309 O O . MET D 1 272 ? -12.947 -0.153 109.119 1.00 15.80 271 MET D O 1
ATOM 11314 N N . ALA D 1 273 ? -11.795 1.414 107.943 1.00 14.17 272 ALA D N 1
ATOM 11315 C CA . ALA D 1 273 ? -12.759 2.460 108.280 1.00 14.82 272 ALA D CA 1
ATOM 11316 C C . ALA D 1 273 ? -14.155 2.125 107.722 1.00 15.51 272 ALA D C 1
ATOM 11317 O O . ALA D 1 273 ? -15.180 2.279 108.396 1.00 16.62 272 ALA D O 1
ATOM 11319 N N . SER D 1 274 ? -14.211 1.646 106.479 1.00 14.80 273 SER D N 1
ATOM 11320 C CA . SER D 1 274 ? -15.456 1.271 105.843 1.00 16.88 273 SER D CA 1
ATOM 11321 C C . SER D 1 274 ? -16.170 0.156 106.616 1.00 17.61 273 SER D C 1
ATOM 11322 O O . SER D 1 274 ? -17.371 0.251 106.867 1.00 19.71 273 SER D O 1
ATOM 11325 N N . MET D 1 275 ? -15.431 -0.900 106.939 1.00 15.53 274 MET D N 1
ATOM 11326 C CA . MET D 1 275 ? -15.945 -2.058 107.698 1.00 15.68 274 MET D CA 1
ATOM 11327 C C . MET D 1 275 ? -16.536 -1.589 109.032 1.00 17.38 274 MET D C 1
ATOM 11328 O O . MET D 1 275 ? -17.683 -1.908 109.392 1.00 20.67 274 MET D O 1
ATOM 11333 N N . ILE D 1 276 ? -15.751 -0.804 109.745 1.00 15.01 275 ILE D N 1
ATOM 11334 C CA . ILE D 1 276 ? -16.080 -0.440 111.135 1.00 15.31 275 ILE D CA 1
ATOM 11335 C C . ILE D 1 276 ? -17.178 0.634 111.179 1.00 18.42 275 ILE D C 1
ATOM 11336 O O . ILE D 1 276 ? -18.257 0.440 111.786 1.00 18.20 275 ILE D O 1
ATOM 11341 N N . VAL D 1 277 ? -16.931 1.779 110.523 1.00 16.97 276 VAL D N 1
ATOM 11342 C CA . VAL D 1 277 ? -17.875 2.899 110.578 1.00 17.72 276 VAL D CA 1
ATOM 11343 C C . VAL D 1 277 ? -19.252 2.509 110.049 1.00 18.46 276 VAL D C 1
ATOM 11344 O O . VAL D 1 277 ? -20.287 2.902 110.616 1.00 21.68 276 VAL D O 1
ATOM 11348 N N . HIS D 1 278 ? -19.295 1.727 108.966 1.00 15.53 277 HIS D N 1
ATOM 11349 C CA . HIS D 1 278 ? -20.586 1.323 108.390 1.00 16.05 277 HIS D CA 1
ATOM 11350 C C . HIS D 1 278 ? -21.190 0.106 109.043 1.00 16.74 277 HIS D C 1
ATOM 11351 O O . HIS D 1 278 ? -22.148 -0.471 108.524 1.00 21.98 277 HIS D O 1
ATOM 11358 N N . GLY D 1 279 ? -20.612 -0.298 110.162 1.00 18.26 278 GLY D N 1
ATOM 11359 C CA . GLY D 1 279 ? -21.291 -1.231 111.065 1.00 20.58 278 GLY D CA 1
ATOM 11360 C C . GLY D 1 279 ? -21.213 -2.711 110.746 1.00 22.79 278 GLY D C 1
ATOM 11361 O O . GLY D 1 279 ? -22.042 -3.496 111.228 1.00 19.17 278 GLY D O 1
ATOM 11362 N N . VAL D 1 280 ? -20.218 -3.122 109.967 1.00 18.83 279 VAL D N 1
ATOM 11363 C CA . VAL D 1 280 ? -20.109 -4.542 109.672 1.00 16.18 279 VAL D CA 1
ATOM 11364 C C . VAL D 1 280 ? -19.954 -5.402 110.929 1.00 19.97 279 VAL D C 1
ATOM 11365 O O . VAL D 1 280 ? -20.613 -6.452 111.060 1.00 22.38 279 VAL D O 1
ATOM 11369 N N . PHE D 1 281 ? -19.095 -4.970 111.850 1.00 20.09 280 PHE D N 1
ATOM 11370 C CA . PHE D 1 281 ? -18.878 -5.712 113.113 1.00 17.78 280 PHE D CA 1
ATOM 11371 C C . PHE D 1 281 ? -20.019 -5.536 114.114 1.00 27.91 280 PHE D C 1
ATOM 11372 O O . PHE D 1 281 ? -20.201 -6.386 114.985 1.00 23.46 280 PHE D O 1
ATOM 11380 N N . THR D 1 282 ? -20.761 -4.438 113.998 1.00 25.12 281 THR D N 1
ATOM 11381 C CA . THR D 1 282 ? -21.967 -4.231 114.825 1.00 20.51 281 THR D CA 1
ATOM 11382 C C . THR D 1 282 ? -23.042 -5.250 114.481 1.00 21.38 281 THR D C 1
ATOM 11383 O O . THR D 1 282 ? -23.629 -5.878 115.365 1.00 26.73 281 THR D O 1
ATOM 11387 N N . ARG D 1 283 ? -23.270 -5.418 113.182 1.00 21.78 282 ARG D N 1
ATOM 11388 C CA . ARG D 1 283 ? -24.277 -6.334 112.658 1.00 22.04 282 ARG D CA 1
ATOM 11389 C C . ARG D 1 283 ? -23.804 -7.785 112.694 1.00 34.72 282 ARG D C 1
ATOM 11390 O O . ARG D 1 283 ? -24.627 -8.714 112.749 1.00 29.21 282 ARG D O 1
ATOM 11398 N N . HIS D 1 284 ? -22.492 -7.976 112.639 1.00 18.54 283 HIS D N 1
ATOM 11399 C CA . HIS D 1 284 ? -21.854 -9.286 112.641 1.00 22.74 283 HIS D CA 1
ATOM 11400 C C . HIS D 1 284 ? -20.682 -9.411 113.626 1.00 19.03 283 HIS D C 1
ATOM 11401 O O . HIS D 1 284 ? -19.574 -9.537 113.262 1.00 18.96 283 HIS D O 1
ATOM 11408 N N . PRO D 1 285 ? -21.001 -9.405 114.905 1.00 18.18 284 PRO D N 1
ATOM 11409 C CA . PRO D 1 285 ? -20.028 -9.376 115.996 1.00 19.76 284 PRO D CA 1
ATOM 11410 C C . PRO D 1 285 ? -19.069 -10.542 116.027 1.00 16.73 284 PRO D C 1
ATOM 11411 O O . PRO D 1 285 ? -17.976 -10.413 116.574 1.00 18.42 284 PRO D O 1
ATOM 11415 N N . LYS D 1 286 ? -19.447 -11.656 115.403 1.00 21.73 285 LYS D N 1
ATOM 11416 C CA . LYS D 1 286 ? -18.578 -12.817 115.298 1.00 23.09 285 LYS D CA 1
ATOM 11417 C C . LYS D 1 286 ? -17.609 -12.799 114.118 1.00 22.09 285 LYS D C 1
ATOM 11418 O O . LYS D 1 286 ? -16.738 -13.591 114.048 1.00 21.80 285 LYS D O 1
ATOM 11424 N N . LEU D 1 287 ? -17.799 -11.873 113.206 1.00 20.41 286 LEU D N 1
ATOM 11425 C CA . LEU D 1 287 ? -16.944 -11.840 111.994 1.00 18.57 286 LEU D CA 1
ATOM 11426 C C . LEU D 1 287 ? -15.507 -11.523 112.381 1.00 17.87 286 LEU D C 1
ATOM 11427 O O . LEU D 1 287 ? -15.266 -10.565 113.098 1.00 20.19 286 LEU D O 1
ATOM 11432 N N . LYS D 1 288 ? -14.554 -12.328 111.912 1.00 16.89 287 LYS D N 1
ATOM 11433 C CA . LYS D 1 288 ? -13.134 -12.086 112.179 1.00 17.30 287 LYS D CA 1
ATOM 11434 C C . LYS D 1 288 ? -12.490 -11.523 110.895 1.00 17.02 287 LYS D C 1
ATOM 11435 O O . LYS D 1 288 ? -12.793 -12.006 109.808 1.00 17.34 287 LYS D O 1
ATOM 11441 N N . ALA D 1 289 ? -11.644 -10.509 111.022 1.00 18.66 288 ALA D N 1
ATOM 11442 C CA . ALA D 1 289 ? -10.935 -9.981 109.836 1.00 19.20 288 ALA D CA 1
ATOM 11443 C C . ALA D 1 289 ? -9.443 -10.008 110.088 1.00 18.78 288 ALA D C 1
ATOM 11444 O O . ALA D 1 289 ? -9.003 -9.901 111.258 1.00 15.81 288 ALA D O 1
ATOM 11446 N N . VAL D 1 290 ? -8.635 -10.143 109.031 1.00 14.25 289 VAL D N 1
ATOM 11447 C CA . VAL D 1 290 ? -7.192 -10.098 109.221 1.00 13.92 289 VAL D CA 1
ATOM 11448 C C . VAL D 1 290 ? -6.542 -9.254 108.135 1.00 16.83 289 VAL D C 1
ATOM 11449 O O . VAL D 1 290 ? -6.909 -9.367 106.960 1.00 15.38 289 VAL D O 1
ATOM 11453 N N . SER D 1 291 ? -5.611 -8.389 108.539 1.00 14.10 290 SER D N 1
ATOM 11454 C CA . SER D 1 291 ? -4.863 -7.544 107.579 1.00 11.56 290 SER D CA 1
ATOM 11455 C C . SER D 1 291 ? -3.496 -8.154 107.325 1.00 13.47 290 SER D C 1
ATOM 11456 O O . SER D 1 291 ? -2.737 -8.425 108.277 1.00 13.74 290 SER D O 1
ATOM 11459 N N . ILE D 1 292 ? -3.182 -8.390 106.039 1.00 11.51 291 ILE D N 1
ATOM 11460 C CA . ILE D 1 292 ? -1.958 -9.069 105.647 1.00 12.15 291 ILE D CA 1
ATOM 11461 C C . ILE D 1 292 ? -1.179 -8.218 104.647 1.00 12.77 291 ILE D C 1
ATOM 11462 O O . ILE D 1 292 ? -1.732 -7.766 103.631 1.00 13.08 291 ILE D O 1
ATOM 11467 N N . GLU D 1 293 ? 0.099 -7.991 104.975 1.00 12.74 292 GLU D N 1
ATOM 11468 C CA . GLU D 1 293 ? 1.044 -7.226 104.146 1.00 13.81 292 GLU D CA 1
ATOM 11469 C C . GLU D 1 293 ? 0.661 -5.766 103.933 1.00 14.00 292 GLU D C 1
ATOM 11470 O O . GLU D 1 293 ? 1.079 -5.141 102.949 1.00 15.80 292 GLU D O 1
ATOM 11476 N N . ASN D 1 294 ? -0.040 -5.197 104.913 1.00 12.85 293 ASN D N 1
ATOM 11477 C CA . ASN D 1 294 ? -0.453 -3.795 104.823 1.00 13.73 293 ASN D CA 1
ATOM 11478 C C . ASN D 1 294 ? 0.271 -2.939 105.876 1.00 16.16 293 ASN D C 1
ATOM 11479 O O . ASN D 1 294 ? -0.023 -1.717 106.001 1.00 16.62 293 ASN D O 1
ATOM 11484 N N . GLY D 1 295 ? 1.164 -3.570 106.629 1.00 16.18 294 GLY D N 1
ATOM 11485 C CA . GLY D 1 295 ? 1.844 -2.919 107.745 1.00 14.67 294 GLY D CA 1
ATOM 11486 C C . GLY D 1 295 ? 0.895 -2.757 108.907 1.00 20.45 294 GLY D C 1
ATOM 11487 O O . GLY D 1 295 ? -0.225 -3.239 108.841 1.00 18.82 294 GLY D O 1
ATOM 11488 N N . SER D 1 296 ? 1.324 -2.085 109.977 1.00 17.13 295 SER D N 1
ATOM 11489 C CA . SER D 1 296 ? 0.457 -1.857 111.132 1.00 17.16 295 SER D CA 1
ATOM 11490 C C . SER D 1 296 ? 0.409 -0.349 111.486 1.00 18.16 295 SER D C 1
ATOM 11491 O O . SER D 1 296 ? -0.305 0.056 112.374 1.00 20.15 295 SER D O 1
ATOM 11494 N N . TYR D 1 297 ? 1.154 0.453 110.730 1.00 20.10 296 TYR D N 1
ATOM 11495 C CA . TYR D 1 297 ? 1.235 1.903 110.921 1.00 23.14 296 TYR D CA 1
ATOM 11496 C C . TYR D 1 297 ? -0.124 2.587 110.829 1.00 26.09 296 TYR D C 1
ATOM 11497 O O . TYR D 1 297 ? -0.354 3.599 111.477 1.00 34.23 296 TYR D O 1
ATOM 11506 N N . PHE D 1 298 ? -1.031 2.032 110.025 1.00 19.09 297 PHE D N 1
ATOM 11507 C CA . PHE D 1 298 ? -2.344 2.586 109.848 1.00 15.27 297 PHE D CA 1
ATOM 11508 C C . PHE D 1 298 ? -3.185 2.642 111.138 1.00 17.19 297 PHE D C 1
ATOM 11509 O O . PHE D 1 298 ? -4.127 3.440 111.241 1.00 18.45 297 PHE D O 1
ATOM 11517 N N . VAL D 1 299 ? -2.867 1.791 112.103 1.00 17.54 298 VAL D N 1
ATOM 11518 C CA . VAL D 1 299 ? -3.763 1.646 113.250 1.00 19.06 298 VAL D CA 1
ATOM 11519 C C . VAL D 1 299 ? -3.851 2.942 114.063 1.00 17.77 298 VAL D C 1
ATOM 11520 O O . VAL D 1 299 ? -4.950 3.350 114.439 1.00 21.58 298 VAL D O 1
ATOM 11524 N N . HIS D 1 300 ? -2.728 3.602 114.283 1.00 19.75 299 HIS D N 1
ATOM 11525 C CA . HIS D 1 300 ? -2.709 4.843 115.075 1.00 24.52 299 HIS D CA 1
ATOM 11526 C C . HIS D 1 300 ? -3.632 5.927 114.556 1.00 20.90 299 HIS D C 1
ATOM 11527 O O . HIS D 1 300 ? -4.432 6.443 115.285 1.00 20.15 299 HIS D O 1
ATOM 11534 N N . ARG D 1 301 ? -3.503 6.260 113.287 1.00 17.40 300 ARG D N 1
ATOM 11535 C CA . ARG D 1 301 ? -4.390 7.202 112.623 1.00 19.42 300 ARG D CA 1
ATOM 11536 C C . ARG D 1 301 ? -5.834 6.747 112.673 1.00 14.83 300 ARG D C 1
ATOM 11537 O O . ARG D 1 301 ? -6.705 7.500 112.920 1.00 16.49 300 ARG D O 1
ATOM 11545 N N . LEU D 1 302 ? -6.078 5.487 112.349 1.00 15.03 301 LEU D N 1
ATOM 11546 C CA . LEU D 1 302 ? -7.442 5.027 112.267 1.00 18.20 301 LEU D CA 1
ATOM 11547 C C . LEU D 1 302 ? -8.128 5.182 113.626 1.00 14.71 301 LEU D C 1
ATOM 11548 O O . LEU D 1 302 ? -9.266 5.619 113.694 1.00 19.74 301 LEU D O 1
ATOM 11553 N N . ILE D 1 303 ? -7.420 4.808 114.682 1.00 20.11 302 ILE D N 1
ATOM 11554 C CA . ILE D 1 303 ? -7.965 4.882 116.045 1.00 17.10 302 ILE D CA 1
ATOM 11555 C C . ILE D 1 303 ? -8.318 6.352 116.355 1.00 22.71 302 ILE D C 1
ATOM 11556 O O . ILE D 1 303 ? -9.433 6.675 116.790 1.00 20.03 302 ILE D O 1
ATOM 11561 N N . LYS D 1 304 ? -7.385 7.261 116.091 1.00 21.82 303 LYS D N 1
ATOM 11562 C CA . LYS D 1 304 ? -7.679 8.698 116.305 1.00 23.02 303 LYS D CA 1
ATOM 11563 C C . LYS D 1 304 ? -8.952 9.160 115.587 1.00 22.68 303 LYS D C 1
ATOM 11564 O O . LYS D 1 304 ? -9.819 9.807 116.175 1.00 25.37 303 LYS D O 1
ATOM 11570 N N . ARG D 1 305 ? -9.085 8.815 114.302 1.00 16.92 304 ARG D N 1
ATOM 11571 C CA . ARG D 1 305 ? -10.184 9.263 113.509 1.00 18.79 304 ARG D CA 1
ATOM 11572 C C . ARG D 1 305 ? -11.500 8.624 113.949 1.00 16.02 304 ARG D C 1
ATOM 11573 O O . ARG D 1 305 ? -12.546 9.276 113.931 1.00 19.94 304 ARG D O 1
ATOM 11581 N N . LEU D 1 306 ? -11.428 7.350 114.341 1.00 18.86 305 LEU D N 1
ATOM 11582 C CA . LEU D 1 306 ? -12.632 6.634 114.758 1.00 14.92 305 LEU D CA 1
ATOM 11583 C C . LEU D 1 306 ? -13.147 7.258 116.070 1.00 17.27 305 LEU D C 1
ATOM 11584 O O . LEU D 1 306 ? -14.347 7.414 116.245 1.00 19.25 305 LEU D O 1
ATOM 11589 N N . LYS D 1 307 ? -12.217 7.552 116.965 1.00 22.55 306 LYS D N 1
ATOM 11590 C CA . LYS D 1 307 ? -12.543 8.174 118.259 1.00 25.41 306 LYS D CA 1
ATOM 11591 C C . LYS D 1 307 ? -13.270 9.489 118.046 1.00 31.00 306 LYS D C 1
ATOM 11592 O O . LYS D 1 307 ? -14.319 9.710 118.631 1.00 28.39 306 LYS D O 1
ATOM 11598 N N . LYS D 1 308 ? -12.703 10.356 117.204 1.00 26.54 307 LYS D N 1
ATOM 11599 C CA . LYS D 1 308 ? -13.328 11.628 116.880 1.00 28.84 307 LYS D CA 1
ATOM 11600 C C . LYS D 1 308 ? -14.675 11.425 116.224 1.00 28.71 307 LYS D C 1
ATOM 11601 O O . LYS D 1 308 ? -15.640 12.115 116.531 1.00 31.68 307 LYS D O 1
ATOM 11607 N N . ALA D 1 309 ? -14.759 10.473 115.297 1.00 26.30 308 ALA D N 1
ATOM 11608 C CA . ALA D 1 309 ? -16.022 10.251 114.643 1.00 23.36 308 ALA D CA 1
ATOM 11609 C C . ALA D 1 309 ? -17.116 9.802 115.636 1.00 22.77 308 ALA D C 1
ATOM 11610 O O . ALA D 1 309 ? -18.275 10.171 115.480 1.00 29.48 308 ALA D O 1
ATOM 11612 N N . ALA D 1 310 ? -16.765 8.993 116.628 1.00 24.89 309 ALA D N 1
ATOM 11613 C CA . ALA D 1 310 ? -17.810 8.399 117.483 1.00 23.91 309 ALA D CA 1
ATOM 11614 C C . ALA D 1 310 ? -18.299 9.452 118.491 1.00 37.24 309 ALA D C 1
ATOM 11615 O O . ALA D 1 310 ? -19.453 9.458 118.949 1.00 38.80 309 ALA D O 1
ATOM 11617 N N . ASN D 1 311 ? -17.392 10.340 118.829 1.00 28.67 310 ASN D N 1
ATOM 11618 C CA . ASN D 1 311 ? -17.708 11.447 119.711 1.00 41.74 310 ASN D CA 1
ATOM 11619 C C . ASN D 1 311 ? -18.666 12.462 119.090 1.00 52.10 310 ASN D C 1
ATOM 11620 O O . ASN D 1 311 ? -19.609 12.918 119.736 1.00 38.69 310 ASN D O 1
ATOM 11625 N N . THR D 1 312 ? -18.443 12.811 117.829 1.00 36.00 311 THR D N 1
ATOM 11626 C CA . THR D 1 312 ? -19.231 13.868 117.207 1.00 35.70 311 THR D CA 1
ATOM 11627 C C . THR D 1 312 ? -20.550 13.373 116.619 1.00 53.14 311 THR D C 1
ATOM 11628 O O . THR D 1 312 ? -21.513 14.134 116.492 1.00 33.70 311 THR D O 1
ATOM 11632 N N . GLN D 1 313 ? -20.615 12.091 116.283 1.00 30.83 312 GLN D N 1
ATOM 11633 C CA . GLN D 1 313 ? -21.860 11.532 115.792 1.00 37.68 312 GLN D CA 1
ATOM 11634 C C . GLN D 1 313 ? -22.160 10.249 116.539 1.00 50.04 312 GLN D C 1
ATOM 11635 O O . GLN D 1 313 ? -22.249 9.187 115.926 1.00 37.86 312 GLN D O 1
ATOM 11641 N N . PRO D 1 314 ? -22.320 10.355 117.872 1.00 39.14 313 PRO D N 1
ATOM 11642 C CA . PRO D 1 314 ? -22.440 9.210 118.776 1.00 42.97 313 PRO D CA 1
ATOM 11643 C C . PRO D 1 314 ? -23.566 8.283 118.364 1.00 30.52 313 PRO D C 1
ATOM 11644 O O . PRO D 1 314 ? -23.489 7.086 118.612 1.00 31.11 313 PRO D O 1
ATOM 11648 N N . GLN D 1 315 ? -24.594 8.840 117.739 1.00 36.11 314 GLN D N 1
ATOM 11649 C CA . GLN D 1 315 ? -25.760 8.086 117.279 1.00 38.13 314 GLN D CA 1
ATOM 11650 C C . GLN D 1 315 ? -25.449 7.041 116.192 1.00 38.80 314 GLN D C 1
ATOM 11651 O O . GLN D 1 315 ? -26.167 6.047 116.043 1.00 35.04 314 GLN D O 1
ATOM 11657 N N . TYR D 1 316 ? -24.392 7.284 115.417 1.00 37.05 315 TYR D N 1
ATOM 11658 C CA . TYR D 1 316 ? -23.923 6.325 114.420 1.00 41.97 315 TYR D CA 1
ATOM 11659 C C . TYR D 1 316 ? -23.047 5.254 115.037 1.00 28.42 315 TYR D C 1
ATOM 11660 O O . TYR D 1 316 ? -22.633 4.321 114.361 1.00 31.36 315 TYR D O 1
ATOM 11669 N N . PHE D 1 317 ? -22.742 5.393 116.319 1.00 27.72 316 PHE D N 1
ATOM 11670 C CA . PHE D 1 317 ? -21.815 4.484 116.976 1.00 22.80 316 PHE D CA 1
ATOM 11671 C C . PHE D 1 317 ? -22.391 3.900 118.270 1.00 26.68 316 PHE D C 1
ATOM 11672 O O . PHE D 1 317 ? -21.916 4.211 119.370 1.00 29.58 316 PHE D O 1
ATOM 11680 N N . PRO D 1 318 ? -23.381 3.006 118.132 1.00 24.30 317 PRO D N 1
ATOM 11681 C CA . PRO D 1 318 ? -23.956 2.336 119.288 1.00 32.40 317 PRO D CA 1
ATOM 11682 C C . PRO D 1 318 ? -22.911 1.550 120.044 1.00 31.93 317 PRO D C 1
ATOM 11683 O O . PRO D 1 318 ? -23.048 1.333 121.248 1.00 29.69 317 PRO D O 1
ATOM 11687 N N . GLU D 1 319 ? -21.868 1.105 119.351 1.00 30.18 318 GLU D N 1
ATOM 11688 C CA . GLU D 1 319 ? -20.771 0.436 120.036 1.00 29.27 318 GLU D CA 1
ATOM 11689 C C . GLU D 1 319 ? -19.454 1.187 119.853 1.00 28.91 318 GLU D C 1
ATOM 11690 O O . GLU D 1 319 ? -19.351 2.089 119.027 1.00 27.23 318 GLU D O 1
ATOM 11696 N N . ASP D 1 320 ? -18.449 0.809 120.622 1.00 24.58 319 ASP D N 1
ATOM 11697 C CA . ASP D 1 320 ? -17.159 1.489 120.570 1.00 30.39 319 ASP D CA 1
ATOM 11698 C C . ASP D 1 320 ? -16.413 0.989 119.329 1.00 21.96 319 ASP D C 1
ATOM 11699 O O . ASP D 1 320 ? -16.006 -0.148 119.312 1.00 25.23 319 ASP D O 1
ATOM 11704 N N . PRO D 1 321 ? -16.177 1.863 118.324 1.00 27.09 320 PRO D N 1
ATOM 11705 C CA . PRO D 1 321 ? -15.488 1.395 117.117 1.00 20.93 320 PRO D CA 1
ATOM 11706 C C . PRO D 1 321 ? -14.052 0.932 117.388 1.00 19.69 320 PRO D C 1
ATOM 11707 O O . PRO D 1 321 ? -13.543 0.072 116.680 1.00 20.65 320 PRO D O 1
ATOM 11711 N N . VAL D 1 322 ? -13.366 1.540 118.356 1.00 19.65 321 VAL D N 1
ATOM 11712 C CA . VAL D 1 322 ? -12.016 1.155 118.674 1.00 19.49 321 VAL D CA 1
ATOM 11713 C C . VAL D 1 322 ? -11.987 -0.225 119.337 1.00 27.59 321 VAL D C 1
ATOM 11714 O O . VAL D 1 322 ? -11.079 -1.030 119.097 1.00 21.62 321 VAL D O 1
ATOM 11718 N N . GLU D 1 323 ? -12.991 -0.532 120.155 1.00 25.60 322 GLU D N 1
ATOM 11719 C CA . GLU D 1 323 ? -13.042 -1.889 120.735 1.00 24.13 322 GLU D CA 1
ATOM 11720 C C . GLU D 1 323 ? -13.326 -2.961 119.670 1.00 25.57 322 GLU D C 1
ATOM 11721 O O . GLU D 1 323 ? -12.867 -4.104 119.792 1.00 27.04 322 GLU D O 1
ATOM 11727 N N . GLN D 1 324 ? -14.083 -2.583 118.646 1.00 20.75 323 GLN D N 1
ATOM 11728 C CA . GLN D 1 324 ? -14.338 -3.469 117.501 1.00 18.04 323 GLN D CA 1
ATOM 11729 C C . GLN D 1 324 ? -13.047 -3.741 116.757 1.00 24.74 323 GLN D C 1
ATOM 11730 O O . GLN D 1 324 ? -12.750 -4.884 116.425 1.00 22.20 323 GLN D O 1
ATOM 11736 N N . LEU D 1 325 ? -12.260 -2.699 116.511 1.00 17.91 324 LEU D N 1
ATOM 11737 C CA . LEU D 1 325 ? -10.951 -2.910 115.898 1.00 19.72 324 LEU D CA 1
ATOM 11738 C C . LEU D 1 325 ? -10.104 -3.881 116.728 1.00 22.23 324 LEU D C 1
ATOM 11739 O O . LEU D 1 325 ? -9.511 -4.789 116.181 1.00 21.18 324 LEU D O 1
ATOM 11744 N N . ARG D 1 326 ? -10.041 -3.684 118.053 1.00 18.00 325 ARG D N 1
ATOM 11745 C CA A ARG D 1 326 ? -9.262 -4.556 118.918 0.50 17.82 325 ARG D CA 1
ATOM 11746 C CA B ARG D 1 326 ? -9.282 -4.555 118.944 0.50 20.16 325 ARG D CA 1
ATOM 11747 C C . ARG D 1 326 ? -9.865 -5.961 119.064 1.00 18.83 325 ARG D C 1
ATOM 11748 O O . ARG D 1 326 ? -9.144 -6.913 119.307 1.00 23.15 325 ARG D O 1
ATOM 11763 N N . ASN D 1 327 ? -11.181 -6.078 118.928 1.00 21.36 326 ASN D N 1
ATOM 11764 C CA . ASN D 1 327 ? -11.807 -7.375 119.195 1.00 23.02 326 ASN D CA 1
ATOM 11765 C C . ASN D 1 327 ? -11.861 -8.253 117.945 1.00 25.01 326 ASN D C 1
ATOM 11766 O O . ASN D 1 327 ? -11.687 -9.464 118.040 1.00 22.95 326 ASN D O 1
ATOM 11771 N N . ASN D 1 328 ? -12.129 -7.628 116.797 1.00 20.20 327 ASN D N 1
ATOM 11772 C CA . ASN D 1 328 ? -12.503 -8.381 115.589 1.00 18.15 327 ASN D CA 1
ATOM 11773 C C . ASN D 1 328 ? -11.395 -8.479 114.554 1.00 24.40 327 ASN D C 1
ATOM 11774 O O . ASN D 1 328 ? -11.532 -9.246 113.573 1.00 21.20 327 ASN D O 1
ATOM 11779 N N . VAL D 1 329 ? -10.306 -7.733 114.770 1.00 19.34 328 VAL D N 1
ATOM 11780 C CA . VAL D 1 329 ? -9.273 -7.578 113.712 1.00 18.44 328 VAL D CA 1
ATOM 11781 C C . VAL D 1 329 ? -7.890 -8.044 114.170 1.00 19.27 328 VAL D C 1
ATOM 11782 O O . VAL D 1 329 ? -7.386 -7.601 115.199 1.00 20.61 328 VAL D O 1
ATOM 11786 N N . TRP D 1 330 ? -7.276 -8.943 113.401 1.00 15.20 329 TRP D N 1
ATOM 11787 C CA . TRP D 1 330 ? -5.903 -9.359 113.604 1.00 15.32 329 TRP D CA 1
ATOM 11788 C C . TRP D 1 330 ? -5.045 -8.696 112.563 1.00 19.46 329 TRP D C 1
ATOM 11789 O O . TRP D 1 330 ? -5.502 -8.429 111.451 1.00 16.04 329 TRP D O 1
ATOM 11800 N N . ILE D 1 331 ? -3.778 -8.470 112.890 1.00 16.75 330 ILE D N 1
ATOM 11801 C CA . ILE D 1 331 ? -2.917 -7.729 111.987 1.00 19.14 330 ILE D CA 1
ATOM 11802 C C . ILE D 1 331 ? -1.576 -8.426 111.893 1.00 18.20 330 ILE D C 1
ATOM 11803 O O . ILE D 1 331 ? -0.958 -8.731 112.925 1.00 17.24 330 ILE D O 1
ATOM 11808 N N . ALA D 1 332 ? -1.132 -8.715 110.670 1.00 17.19 331 ALA D N 1
ATOM 11809 C CA . ALA D 1 332 ? 0.215 -9.201 110.416 1.00 17.68 331 ALA D CA 1
ATOM 11810 C C . ALA D 1 332 ? 1.024 -7.963 110.105 1.00 17.89 331 ALA D C 1
ATOM 11811 O O . ALA D 1 332 ? 0.845 -7.374 109.047 1.00 17.01 331 ALA D O 1
ATOM 11813 N N . PRO D 1 333 ? 1.874 -7.517 111.040 1.00 20.14 332 PRO D N 1
ATOM 11814 C CA . PRO D 1 333 ? 2.561 -6.252 110.846 1.00 19.11 332 PRO D CA 1
ATOM 11815 C C . PRO D 1 333 ? 3.798 -6.411 109.984 1.00 14.98 332 PRO D C 1
ATOM 11816 O O . PRO D 1 333 ? 4.146 -7.537 109.597 1.00 19.47 332 PRO D O 1
ATOM 11820 N N . TYR D 1 334 ? 4.431 -5.310 109.613 1.00 22.75 333 TYR D N 1
ATOM 11821 C CA A TYR D 1 334 ? 5.703 -5.359 108.938 0.50 24.67 333 TYR D CA 1
ATOM 11822 C CA B TYR D 1 334 ? 5.675 -5.357 108.910 0.50 19.52 333 TYR D CA 1
ATOM 11823 C C . TYR D 1 334 ? 6.802 -5.710 109.925 1.00 36.19 333 TYR D C 1
ATOM 11824 O O . TYR D 1 334 ? 6.769 -5.327 111.056 1.00 26.44 333 TYR D O 1
ATOM 11841 N N . TYR D 1 335 ? 7.796 -6.424 109.424 1.00 33.91 334 TYR D N 1
ATOM 11842 C CA . TYR D 1 335 ? 8.929 -6.890 110.245 1.00 47.29 334 TYR D CA 1
ATOM 11843 C C . TYR D 1 335 ? 9.587 -5.773 111.059 1.00 36.07 334 TYR D C 1
ATOM 11844 O O . TYR D 1 335 ? 10.026 -5.994 112.187 1.00 38.97 334 TYR D O 1
ATOM 11846 N N . GLU D 1 336 ? 9.654 -4.586 110.469 1.00 31.43 335 GLU D N 1
ATOM 11847 C CA . GLU D 1 336 ? 10.356 -3.437 111.051 1.00 31.05 335 GLU D CA 1
ATOM 11848 C C . GLU D 1 336 ? 9.528 -2.625 112.045 1.00 38.20 335 GLU D C 1
ATOM 11849 O O . GLU D 1 336 ? 10.021 -1.661 112.628 1.00 43.08 335 GLU D O 1
ATOM 11855 N N . ASP D 1 337 ? 8.273 -3.002 112.232 1.00 36.16 336 ASP D N 1
ATOM 11856 C CA . ASP D 1 337 ? 7.372 -2.267 113.102 1.00 28.83 336 ASP D CA 1
ATOM 11857 C C . ASP D 1 337 ? 7.816 -2.413 114.564 1.00 19.33 336 ASP D C 1
ATOM 11858 O O . ASP D 1 337 ? 8.442 -3.411 114.930 1.00 26.77 336 ASP D O 1
ATOM 11863 N N . ASP D 1 338 ? 7.503 -1.409 115.380 1.00 31.88 337 ASP D N 1
ATOM 11864 C CA . ASP D 1 338 ? 7.717 -1.537 116.814 1.00 41.17 337 ASP D CA 1
ATOM 11865 C C . ASP D 1 338 ? 6.627 -2.434 117.374 1.00 23.93 337 ASP D C 1
ATOM 11866 O O . ASP D 1 338 ? 5.513 -1.984 117.646 1.00 27.64 337 ASP D O 1
ATOM 11871 N N . LEU D 1 339 ? 6.981 -3.700 117.577 1.00 23.74 338 LEU D N 1
ATOM 11872 C CA . LEU D 1 339 ? 5.998 -4.708 117.935 1.00 25.57 338 LEU D CA 1
ATOM 11873 C C . LEU D 1 339 ? 5.524 -4.651 119.411 1.00 24.18 338 LEU D C 1
ATOM 11874 O O . LEU D 1 339 ? 4.327 -4.814 119.693 1.00 28.36 338 LEU D O 1
ATOM 11879 N N . PRO D 1 340 ? 6.439 -4.372 120.366 1.00 28.33 339 PRO D N 1
ATOM 11880 C CA . PRO D 1 340 ? 5.852 -4.232 121.701 1.00 26.80 339 PRO D CA 1
ATOM 11881 C C . PRO D 1 340 ? 4.895 -3.036 121.778 1.00 21.48 339 PRO D C 1
ATOM 11882 O O . PRO D 1 340 ? 3.883 -3.092 122.486 1.00 30.10 339 PRO D O 1
ATOM 11886 N N . GLU D 1 341 ? 5.209 -1.950 121.074 1.00 21.05 340 GLU D N 1
ATOM 11887 C CA . GLU D 1 341 ? 4.300 -0.818 120.987 1.00 23.00 340 GLU D CA 1
ATOM 11888 C C . GLU D 1 341 ? 2.967 -1.173 120.314 1.00 34.80 340 GLU D C 1
ATOM 11889 O O . GLU D 1 341 ? 1.890 -0.772 120.767 1.00 29.60 340 GLU D O 1
ATOM 11895 N N . LEU D 1 342 ? 3.034 -1.927 119.224 1.00 28.65 341 LEU D N 1
ATOM 11896 C CA . LEU D 1 342 ? 1.801 -2.357 118.570 1.00 25.77 341 LEU D CA 1
ATOM 11897 C C . LEU D 1 342 ? 0.947 -3.168 119.545 1.00 24.91 341 LEU D C 1
ATOM 11898 O O . LEU D 1 342 ? -0.279 -3.005 119.590 1.00 24.20 341 LEU D O 1
ATOM 11903 N N . ALA D 1 343 ? 1.593 -4.038 120.317 1.00 25.53 342 ALA D N 1
ATOM 11904 C CA . ALA D 1 343 ? 0.897 -4.847 121.312 1.00 20.75 342 ALA D CA 1
ATOM 11905 C C . ALA D 1 343 ? 0.208 -3.961 122.341 1.00 37.07 342 ALA D C 1
ATOM 11906 O O . ALA D 1 343 ? -0.902 -4.279 122.776 1.00 30.31 342 ALA D O 1
ATOM 11908 N N . ARG D 1 344 ? 0.846 -2.847 122.713 1.00 27.73 343 ARG D N 1
ATOM 11909 C CA . ARG D 1 344 ? 0.204 -1.903 123.641 1.00 39.65 343 ARG D CA 1
ATOM 11910 C C . ARG D 1 344 ? -1.092 -1.384 123.028 1.00 39.50 343 ARG D C 1
ATOM 11911 O O . ARG D 1 344 ? -2.050 -1.083 123.734 1.00 38.38 343 ARG D O 1
ATOM 11919 N N . VAL D 1 345 ? -1.129 -1.287 121.703 1.00 27.57 344 VAL D N 1
ATOM 11920 C CA . VAL D 1 345 ? -2.246 -0.622 121.041 1.00 25.89 344 VAL D CA 1
ATOM 11921 C C . VAL D 1 345 ? -3.385 -1.585 120.707 1.00 30.08 344 VAL D C 1
ATOM 11922 O O . VAL D 1 345 ? -4.547 -1.270 120.956 1.00 32.12 344 VAL D O 1
ATOM 11926 N N . ILE D 1 346 ? -3.064 -2.759 120.146 1.00 24.81 345 ILE D N 1
ATOM 11927 C CA . ILE D 1 346 ? -4.127 -3.682 119.721 1.00 25.73 345 ILE D CA 1
ATOM 11928 C C . ILE D 1 346 ? -4.203 -4.967 120.540 1.00 24.79 345 ILE D C 1
ATOM 11929 O O . ILE D 1 346 ? -5.154 -5.748 120.406 1.00 29.25 345 ILE D O 1
ATOM 11934 N N . GLY D 1 347 ? -3.211 -5.198 121.384 1.00 27.65 346 GLY D N 1
ATOM 11935 C CA . GLY D 1 347 ? -3.175 -6.419 122.187 1.00 24.85 346 GLY D CA 1
ATOM 11936 C C . GLY D 1 347 ? -2.303 -7.466 121.538 1.00 31.71 346 GLY D C 1
ATOM 11937 O O . GLY D 1 347 ? -2.388 -7.707 120.322 1.00 26.88 346 GLY D O 1
ATOM 11938 N N . VAL D 1 348 ? -1.473 -8.120 122.336 1.00 25.66 347 VAL D N 1
ATOM 11939 C CA . VAL D 1 348 ? -0.552 -9.099 121.784 1.00 23.76 347 VAL D CA 1
ATOM 11940 C C . VAL D 1 348 ? -1.263 -10.263 121.071 1.00 21.68 347 VAL D C 1
ATOM 11941 O O . VAL D 1 348 ? -0.689 -10.883 120.166 1.00 25.09 347 VAL D O 1
ATOM 11945 N N . ASP D 1 349 ? -2.514 -10.525 121.448 1.00 23.69 348 ASP D N 1
ATOM 11946 C CA A ASP D 1 349 ? -3.273 -11.629 120.869 0.50 24.48 348 ASP D CA 1
ATOM 11947 C CA B ASP D 1 349 ? -3.300 -11.621 120.876 0.50 22.67 348 ASP D CA 1
ATOM 11948 C C . ASP D 1 349 ? -3.674 -11.361 119.413 1.00 16.83 348 ASP D C 1
ATOM 11949 O O . ASP D 1 349 ? -4.025 -12.287 118.690 1.00 20.41 348 ASP D O 1
ATOM 11958 N N . LYS D 1 350 ? -3.625 -10.095 119.001 1.00 20.19 349 LYS D N 1
ATOM 11959 C CA . LYS D 1 350 ? -4.047 -9.723 117.635 1.00 17.88 349 LYS D CA 1
ATOM 11960 C C . LYS D 1 350 ? -2.882 -9.579 116.654 1.00 20.83 349 LYS D C 1
ATOM 11961 O O . LYS D 1 350 ? -3.110 -9.309 115.476 1.00 21.73 349 LYS D O 1
ATOM 11967 N N . ILE D 1 351 ? -1.653 -9.754 117.129 1.00 18.49 350 ILE D N 1
ATOM 11968 C CA . ILE D 1 351 ? -0.458 -9.660 116.289 1.00 20.71 350 ILE D CA 1
ATOM 11969 C C . ILE D 1 351 ? -0.060 -11.014 115.681 1.00 22.24 350 ILE D C 1
ATOM 11970 O O . ILE D 1 351 ? 0.172 -12.017 116.385 1.00 17.97 350 ILE D O 1
ATOM 11975 N N . LEU D 1 352 ? 0.044 -11.053 114.362 1.00 20.23 351 LEU D N 1
ATOM 11976 C CA . LEU D 1 352 ? 0.325 -12.293 113.677 1.00 18.14 351 LEU D CA 1
ATOM 11977 C C . LEU D 1 352 ? 1.650 -12.315 112.948 1.00 21.51 351 LEU D C 1
ATOM 11978 O O . LEU D 1 352 ? 1.966 -11.394 112.226 1.00 18.72 351 LEU D O 1
ATOM 11983 N N . PHE D 1 353 ? 2.401 -13.394 113.109 1.00 17.31 352 PHE D N 1
ATOM 11984 C CA . PHE D 1 353 ? 3.611 -13.616 112.295 1.00 14.88 352 PHE D CA 1
ATOM 11985 C C . PHE D 1 353 ? 3.229 -13.951 110.854 1.00 22.46 352 PHE D C 1
ATOM 11986 O O . PHE D 1 353 ? 2.452 -14.870 110.623 1.00 17.42 352 PHE D O 1
ATOM 11994 N N . GLY D 1 354 ? 3.791 -13.205 109.906 1.00 22.37 353 GLY D N 1
ATOM 11995 C CA . GLY D 1 354 ? 3.684 -13.540 108.485 1.00 19.84 353 GLY D CA 1
ATOM 11996 C C . GLY D 1 354 ? 4.998 -13.150 107.833 1.00 21.97 353 GLY D C 1
ATOM 11997 O O . GLY D 1 354 ? 5.514 -12.044 108.076 1.00 22.39 353 GLY D O 1
ATOM 11998 N N . SER D 1 355 ? 5.551 -14.029 107.001 1.00 17.03 354 SER D N 1
ATOM 11999 C CA . SER D 1 355 ? 6.857 -13.764 106.410 1.00 14.26 354 SER D CA 1
ATOM 12000 C C . SER D 1 355 ? 6.800 -13.116 105.031 1.00 21.64 354 SER D C 1
ATOM 12001 O O . SER D 1 355 ? 7.776 -12.509 104.613 1.00 18.40 354 SER D O 1
ATOM 12004 N N . ASP D 1 356 ? 5.682 -13.292 104.316 1.00 15.23 355 ASP D N 1
ATOM 12005 C CA . ASP D 1 356 ? 5.555 -12.923 102.890 1.00 12.19 355 ASP D CA 1
ATOM 12006 C C . ASP D 1 356 ? 6.510 -13.688 101.967 1.00 16.73 355 ASP D C 1
ATOM 12007 O O . ASP D 1 356 ? 6.866 -13.204 100.918 1.00 16.25 355 ASP D O 1
ATOM 12012 N N . TRP D 1 357 ? 6.912 -14.888 102.368 1.00 16.72 356 TRP D N 1
ATOM 12013 C CA . TRP D 1 357 ? 7.820 -15.674 101.549 1.00 15.35 356 TRP D CA 1
ATOM 12014 C C . TRP D 1 357 ? 7.024 -16.236 100.385 1.00 12.77 356 TRP D C 1
ATOM 12015 O O . TRP D 1 357 ? 5.907 -16.694 100.594 1.00 17.78 356 TRP D O 1
ATOM 12026 N N . PRO D 1 358 ? 7.617 -16.291 99.188 1.00 15.70 357 PRO D N 1
ATOM 12027 C CA . PRO D 1 358 ? 8.993 -16.011 98.795 1.00 12.13 357 PRO D CA 1
ATOM 12028 C C . PRO D 1 358 ? 9.198 -14.633 98.141 1.00 14.46 357 PRO D C 1
ATOM 12029 O O . PRO D 1 358 ? 10.130 -14.438 97.343 1.00 15.21 357 PRO D O 1
ATOM 12033 N N . HIS D 1 359 ? 8.352 -13.663 98.450 1.00 15.34 358 HIS D N 1
ATOM 12034 C CA . HIS D 1 359 ? 8.456 -12.394 97.760 1.00 14.67 358 HIS D CA 1
ATOM 12035 C C . HIS D 1 359 ? 9.774 -11.666 98.075 1.00 14.56 358 HIS D C 1
ATOM 12036 O O . HIS D 1 359 ? 10.345 -11.838 99.107 1.00 16.71 358 HIS D O 1
ATOM 12043 N N . GLY D 1 360 ? 10.212 -10.829 97.150 1.00 18.72 359 GLY D N 1
ATOM 12044 C CA . GLY D 1 360 ? 11.479 -10.112 97.317 1.00 18.87 359 GLY D CA 1
ATOM 12045 C C . GLY D 1 360 ? 11.451 -9.243 98.562 1.00 20.94 359 GLY D C 1
ATOM 12046 O O . GLY D 1 360 ? 12.454 -9.102 99.257 1.00 18.60 359 GLY D O 1
ATOM 12047 N N . GLU D 1 361 ? 10.283 -8.662 98.841 1.00 20.11 360 GLU D N 1
ATOM 12048 C CA . GLU D 1 361 ? 10.107 -7.777 100.004 1.00 19.99 360 GLU D CA 1
ATOM 12049 C C . GLU D 1 361 ? 9.870 -8.549 101.302 1.00 24.13 360 GLU D C 1
ATOM 12050 O O . GLU D 1 361 ? 9.795 -7.943 102.388 1.00 22.16 360 GLU D O 1
ATOM 12056 N N . GLY D 1 362 ? 9.742 -9.871 101.202 1.00 20.42 361 GLY D N 1
ATOM 12057 C CA . GLY D 1 362 ? 9.495 -10.723 102.377 1.00 22.08 361 GLY D CA 1
ATOM 12058 C C . GLY D 1 362 ? 10.768 -11.153 103.089 1.00 22.76 361 GLY D C 1
ATOM 12059 O O . GLY D 1 362 ? 11.861 -10.760 102.697 1.00 20.13 361 GLY D O 1
ATOM 12060 N N . LEU D 1 363 ? 10.629 -11.940 104.154 1.00 16.21 362 LEU D N 1
ATOM 12061 C CA . LEU D 1 363 ? 11.783 -12.524 104.827 1.00 23.92 362 LEU D CA 1
ATOM 12062 C C . LEU D 1 363 ? 12.347 -13.686 104.023 1.00 28.18 362 LEU D C 1
ATOM 12063 O O . LEU D 1 363 ? 11.594 -14.575 103.575 1.00 26.19 362 LEU D O 1
ATOM 12068 N N . ALA D 1 364 ? 13.663 -13.696 103.836 1.00 22.93 363 ALA D N 1
ATOM 12069 C CA . ALA D 1 364 ? 14.317 -14.864 103.223 1.00 26.34 363 ALA D CA 1
ATOM 12070 C C . ALA D 1 364 ? 14.115 -16.135 104.029 1.00 30.28 363 ALA D C 1
ATOM 12071 O O . ALA D 1 364 ? 13.966 -17.224 103.464 1.00 28.74 363 ALA D O 1
ATOM 12073 N N . SER D 1 365 ? 14.113 -15.993 105.354 1.00 21.98 364 SER D N 1
ATOM 12074 C CA . SER D 1 365 ? 13.936 -17.120 106.265 1.00 20.67 364 SER D CA 1
ATOM 12075 C C . SER D 1 365 ? 12.759 -16.815 107.170 1.00 22.49 364 SER D C 1
ATOM 12076 O O . SER D 1 365 ? 12.871 -16.003 108.081 1.00 25.17 364 SER D O 1
ATOM 12079 N N . PRO D 1 366 ? 11.611 -17.454 106.929 1.00 19.86 365 PRO D N 1
ATOM 12080 C CA . PRO D 1 366 ? 10.430 -17.093 107.708 1.00 18.73 365 PRO D CA 1
ATOM 12081 C C . PRO D 1 366 ? 10.661 -17.032 109.236 1.00 22.71 365 PRO D C 1
ATOM 12082 O O . PRO D 1 366 ? 10.305 -16.028 109.855 1.00 20.71 365 PRO D O 1
ATOM 12086 N N . VAL D 1 367 ? 11.260 -18.053 109.841 1.00 22.13 366 VAL D N 1
ATOM 12087 C CA . VAL D 1 367 ? 11.288 -18.061 111.317 1.00 24.81 366 VAL D CA 1
ATOM 12088 C C . VAL D 1 367 ? 12.206 -16.985 111.879 1.00 25.41 366 VAL D C 1
ATOM 12089 O O . VAL D 1 367 ? 12.168 -16.715 113.067 1.00 26.26 366 VAL D O 1
ATOM 12093 N N . SER D 1 368 ? 13.018 -16.373 111.023 1.00 23.08 367 SER D N 1
ATOM 12094 C CA . SER D 1 368 ? 13.815 -15.203 111.431 1.00 23.41 367 SER D CA 1
ATOM 12095 C C . SER D 1 368 ? 12.984 -14.015 111.916 1.00 27.30 367 SER D C 1
ATOM 12096 O O . SER D 1 368 ? 13.529 -13.023 112.419 1.00 30.69 367 SER D O 1
ATOM 12099 N N . PHE D 1 369 ? 11.667 -14.109 111.779 1.00 29.04 368 PHE D N 1
ATOM 12100 C CA . PHE D 1 369 ? 10.775 -13.080 112.284 1.00 21.10 368 PHE D CA 1
ATOM 12101 C C . PHE D 1 369 ? 10.967 -13.032 113.807 1.00 25.70 368 PHE D C 1
ATOM 12102 O O . PHE D 1 369 ? 10.687 -12.011 114.435 1.00 27.51 368 PHE D O 1
ATOM 12110 N N . THR D 1 370 ? 11.431 -14.135 114.402 1.00 24.19 369 THR D N 1
ATOM 12111 C CA . THR D 1 370 ? 11.593 -14.142 115.868 1.00 29.88 369 THR D CA 1
ATOM 12112 C C . THR D 1 370 ? 12.663 -13.156 116.344 1.00 45.53 369 THR D C 1
ATOM 12113 O O . THR D 1 370 ? 12.687 -12.781 117.509 1.00 34.84 369 THR D O 1
ATOM 12117 N N . ALA D 1 371 ? 13.542 -12.734 115.443 1.00 30.58 370 ALA D N 1
ATOM 12118 C CA . ALA D 1 371 ? 14.579 -11.786 115.804 1.00 33.29 370 ALA D CA 1
ATOM 12119 C C . ALA D 1 371 ? 13.941 -10.469 116.184 1.00 35.44 370 ALA D C 1
ATOM 12120 O O . ALA D 1 371 ? 14.569 -9.633 116.810 1.00 32.14 370 ALA D O 1
ATOM 12122 N N . GLU D 1 372 ? 12.674 -10.293 115.829 1.00 31.36 371 GLU D N 1
ATOM 12123 C CA . GLU D 1 372 ? 11.996 -9.042 116.097 1.00 27.30 371 GLU D CA 1
ATOM 12124 C C . GLU D 1 372 ? 11.183 -9.129 117.378 1.00 27.70 371 GLU D C 1
ATOM 12125 O O . GLU D 1 372 ? 10.533 -8.167 117.758 1.00 27.98 371 GLU D O 1
ATOM 12131 N N . LEU D 1 373 ? 11.215 -10.278 118.042 1.00 25.71 372 LEU D N 1
ATOM 12132 C CA . LEU D 1 373 ? 10.304 -10.505 119.167 1.00 26.30 372 LEU D CA 1
ATOM 12133 C C . LEU D 1 373 ? 11.033 -10.647 120.502 1.00 31.32 372 LEU D C 1
ATOM 12134 O O . LEU D 1 373 ? 10.489 -11.221 121.453 1.00 37.05 372 LEU D O 1
ATOM 12139 N N . LYS D 1 374 ? 12.261 -10.141 120.572 1.00 29.79 373 LYS D N 1
ATOM 12140 C CA . LYS D 1 374 ? 13.034 -10.254 121.809 1.00 36.19 373 LYS D CA 1
ATOM 12141 C C . LYS D 1 374 ? 12.397 -9.458 122.951 1.00 38.18 373 LYS D C 1
ATOM 12142 O O . LYS D 1 374 ? 12.650 -9.723 124.123 1.00 47.05 373 LYS D O 1
ATOM 12148 N N . GLY D 1 375 ? 11.545 -8.504 122.592 1.00 34.01 374 GLY D N 1
ATOM 12149 C CA . GLY D 1 375 ? 10.794 -7.722 123.553 1.00 29.53 374 GLY D CA 1
ATOM 12150 C C . GLY D 1 375 ? 9.605 -8.441 124.173 1.00 35.26 374 GLY D C 1
ATOM 12151 O O . GLY D 1 375 ? 8.861 -7.836 124.946 1.00 40.42 374 GLY D O 1
ATOM 12152 N N . PHE D 1 376 ? 9.414 -9.727 123.854 1.00 23.56 375 PHE D N 1
ATOM 12153 C CA . PHE D 1 376 ? 8.295 -10.478 124.405 1.00 30.98 375 PHE D CA 1
ATOM 12154 C C . PHE D 1 376 ? 8.733 -11.716 125.171 1.00 29.38 375 PHE D C 1
ATOM 12155 O O . PHE D 1 376 ? 9.809 -12.259 124.942 1.00 31.93 375 PHE D O 1
ATOM 12163 N N . SER D 1 377 ? 7.848 -12.166 126.053 1.00 28.19 376 SER D N 1
ATOM 12164 C CA . SER D 1 377 ? 8.027 -13.408 126.794 1.00 34.55 376 SER D CA 1
ATOM 12165 C C . SER D 1 377 ? 7.891 -14.598 125.849 1.00 64.42 376 SER D C 1
ATOM 12166 O O . SER D 1 377 ? 7.276 -14.483 124.784 1.00 35.03 376 SER D O 1
ATOM 12169 N N . GLU D 1 378 ? 8.463 -15.736 126.237 1.00 42.10 377 GLU D N 1
ATOM 12170 C CA A GLU D 1 378 ? 8.386 -16.967 125.446 0.50 33.93 377 GLU D CA 1
ATOM 12171 C CA B GLU D 1 378 ? 8.390 -16.925 125.397 0.50 35.56 377 GLU D CA 1
ATOM 12172 C C . GLU D 1 378 ? 6.940 -17.310 125.113 1.00 43.24 377 GLU D C 1
ATOM 12173 O O . GLU D 1 378 ? 6.637 -17.801 124.022 1.00 34.35 377 GLU D O 1
ATOM 12184 N N . SER D 1 379 ? 6.047 -17.059 126.069 1.00 28.93 378 SER D N 1
ATOM 12185 C CA . SER D 1 379 ? 4.632 -17.385 125.888 1.00 33.71 378 SER D CA 1
ATOM 12186 C C . SER D 1 379 ? 3.955 -16.456 124.872 1.00 36.91 378 SER D C 1
ATOM 12187 O O . SER D 1 379 ? 3.112 -16.900 124.097 1.00 32.95 378 SER D O 1
ATOM 12190 N N . ASP D 1 380 ? 4.324 -15.175 124.873 1.00 31.10 379 ASP D N 1
ATOM 12191 C CA . ASP D 1 380 ? 3.782 -14.229 123.887 1.00 34.13 379 ASP D CA 1
ATOM 12192 C C . ASP D 1 380 ? 4.369 -14.508 122.502 1.00 33.42 379 ASP D C 1
ATOM 12193 O O . ASP D 1 380 ? 3.686 -14.377 121.483 1.00 27.05 379 ASP D O 1
ATOM 12198 N N . ILE D 1 381 ? 5.645 -14.867 122.471 1.00 25.11 380 ILE D N 1
ATOM 12199 C CA . ILE D 1 381 ? 6.271 -15.313 121.232 1.00 29.66 380 ILE D CA 1
ATOM 12200 C C . ILE D 1 381 ? 5.494 -16.469 120.590 1.00 34.37 380 ILE D C 1
ATOM 12201 O O . ILE D 1 381 ? 5.244 -16.453 119.387 1.00 30.57 380 ILE D O 1
ATOM 12206 N N . ARG D 1 382 ? 5.059 -17.441 121.389 1.00 26.48 381 ARG D N 1
ATOM 12207 C CA . ARG D 1 382 ? 4.248 -18.531 120.871 1.00 26.42 381 ARG D CA 1
ATOM 12208 C C . ARG D 1 382 ? 2.886 -18.067 120.347 1.00 27.13 381 ARG D C 1
ATOM 12209 O O . ARG D 1 382 ? 2.373 -18.616 119.370 1.00 28.94 381 ARG D O 1
ATOM 12217 N N . LYS D 1 383 ? 2.308 -17.054 120.990 1.00 26.19 382 LYS D N 1
ATOM 12218 C CA . LYS D 1 383 ? 1.074 -16.487 120.494 1.00 26.29 382 LYS D CA 1
ATOM 12219 C C . LYS D 1 383 ? 1.355 -15.925 119.099 1.00 27.67 382 LYS D C 1
ATOM 12220 O O . LYS D 1 383 ? 0.665 -16.251 118.120 1.00 24.85 382 LYS D O 1
ATOM 12226 N N . ILE D 1 384 ? 2.399 -15.111 118.993 1.00 22.17 383 ILE D N 1
ATOM 12227 C CA . ILE D 1 384 ? 2.635 -14.391 117.738 1.00 23.32 383 ILE D CA 1
ATOM 12228 C C . ILE D 1 384 ? 3.061 -15.322 116.595 1.00 34.01 383 ILE D C 1
ATOM 12229 O O . ILE D 1 384 ? 2.699 -15.087 115.440 1.00 25.74 383 ILE D O 1
ATOM 12234 N N . MET D 1 385 ? 3.842 -16.355 116.909 1.00 20.86 384 MET D N 1
ATOM 12235 C CA . MET D 1 385 ? 4.372 -17.270 115.893 1.00 19.74 384 MET D CA 1
ATOM 12236 C C . MET D 1 385 ? 3.424 -18.429 115.556 1.00 21.45 384 MET D C 1
ATOM 12237 O O . MET D 1 385 ? 3.649 -19.123 114.564 1.00 24.06 384 MET D O 1
ATOM 12242 N N . ARG D 1 386 ? 2.395 -18.650 116.374 1.00 21.10 385 ARG D N 1
ATOM 12243 C CA . ARG D 1 386 ? 1.532 -19.821 116.191 1.00 21.08 385 ARG D CA 1
ATOM 12244 C C . ARG D 1 386 ? 0.089 -19.669 116.687 1.00 25.17 385 ARG D C 1
ATOM 12245 O O . ARG D 1 386 ? -0.864 -19.870 115.942 1.00 22.42 385 ARG D O 1
ATOM 12253 N N . ASP D 1 387 ? -0.095 -19.376 117.965 1.00 23.65 386 ASP D N 1
ATOM 12254 C CA . ASP D 1 387 ? -1.423 -19.544 118.542 1.00 23.23 386 ASP D CA 1
ATOM 12255 C C . ASP D 1 387 ? -2.430 -18.483 118.148 1.00 20.35 386 ASP D C 1
ATOM 12256 O O . ASP D 1 387 ? -3.609 -18.775 118.090 1.00 24.99 386 ASP D O 1
ATOM 12261 N N . ASN D 1 388 ? -1.979 -17.258 117.864 1.00 19.55 387 ASN D N 1
ATOM 12262 C CA . ASN D 1 388 ? -2.918 -16.223 117.477 1.00 18.36 387 ASN D CA 1
ATOM 12263 C C . ASN D 1 388 ? -3.582 -16.623 116.151 1.00 17.17 387 ASN D C 1
ATOM 12264 O O . ASN D 1 388 ? -4.780 -16.408 115.950 1.00 17.79 387 ASN D O 1
ATOM 12269 N N . ALA D 1 389 ? -2.784 -17.234 115.272 1.00 16.91 388 ALA D N 1
ATOM 12270 C CA . ALA D 1 389 ? -3.280 -17.706 113.960 1.00 16.07 388 ALA D CA 1
ATOM 12271 C C . ALA D 1 389 ? -4.342 -18.790 114.160 1.00 21.26 388 ALA D C 1
ATOM 12272 O O . ALA D 1 389 ? -5.352 -18.854 113.452 1.00 18.74 388 ALA D O 1
ATOM 12274 N N . LEU D 1 390 ? -4.125 -19.640 115.155 1.00 24.87 389 LEU D N 1
ATOM 12275 C CA . LEU D 1 390 ? -5.125 -20.667 115.433 1.00 25.04 389 LEU D CA 1
ATOM 12276 C C . LEU D 1 390 ? -6.379 -20.022 115.996 1.00 20.38 389 LEU D C 1
ATOM 12277 O O . LEU D 1 390 ? -7.484 -20.457 115.666 1.00 26.82 389 LEU D O 1
ATOM 12282 N N . ASP D 1 391 ? -6.232 -18.960 116.804 1.00 18.17 390 ASP D N 1
ATOM 12283 C CA . ASP D 1 391 ? -7.415 -18.228 117.291 1.00 17.61 390 ASP D CA 1
ATOM 12284 C C . ASP D 1 391 ? -8.181 -17.644 116.117 1.00 21.40 390 ASP D C 1
ATOM 12285 O O . ASP D 1 391 ? -9.419 -17.688 116.053 1.00 26.16 390 ASP D O 1
ATOM 12290 N N . LEU D 1 392 ? -7.428 -17.084 115.181 1.00 20.98 391 LEU D N 1
ATOM 12291 C CA . LEU D 1 392 ? -8.022 -16.426 114.031 1.00 21.40 391 LEU D CA 1
ATOM 12292 C C . LEU D 1 392 ? -8.874 -17.421 113.251 1.00 18.28 391 LEU D C 1
ATOM 12293 O O . LEU D 1 392 ? -10.021 -17.125 112.877 1.00 19.73 391 LEU D O 1
ATOM 12298 N N . LEU D 1 393 ? -8.291 -18.594 113.004 1.00 19.48 392 LEU D N 1
ATOM 12299 C CA . LEU D 1 393 ? -8.959 -19.641 112.210 1.00 18.99 392 LEU D CA 1
ATOM 12300 C C . LEU D 1 393 ? -10.147 -20.222 112.959 1.00 24.74 392 LEU D C 1
ATOM 12301 O O . LEU D 1 393 ? -11.163 -20.556 112.345 1.00 24.16 392 LEU D O 1
ATOM 12306 N N . GLY D 1 394 ? -10.019 -20.314 114.282 1.00 25.56 393 GLY D N 1
ATOM 12307 C CA . GLY D 1 394 ? -11.131 -20.728 115.150 1.00 28.39 393 GLY D CA 1
ATOM 12308 C C . GLY D 1 394 ? -11.076 -22.202 115.501 1.00 48.56 393 GLY D C 1
ATOM 12309 O O . GLY D 1 394 ? -10.733 -23.022 114.659 1.00 42.52 393 GLY D O 1
#

Radius of gyration: 36.64 Å; Cα contacts (8 Å, |Δi|>4): 3200; chains: 4; bounding box: 93×85×106 Å